Protein 8VVN (pdb70)

B-factor: mean 54.66, std 35.32, range [17.44, 141.9]

Radius of gyration: 50.04 Å; Cα contacts (8 Å, |Δi|>4): 2457; chains: 7; bounding box: 74×70×166 Å

Secondary structure (DSSP, 8-state):
--PPP-GGGHHHHHHHHHHHHHHHHHHHHHHHHHHHHHHHHHHHHHHHHHHHHHHHHHHHHHHHHHHTTT---EEETTTTEEEE-TTTS-PPTT-S---SSSSHHHHHHHHHHHHHHHHHGGGGGGGEEEEEEEEE--S----TTTTHHHHHHHHHHHHHHHHHHHS---SS-TTT-B-SSSSBSEEEEE-TTTT-S-SS--SHHHHHTTSEEEEEEEEPP-----/-HHHHHHHHHHHHHHHHHHHHHHHHHHHHHHHHHHHHHHHTHHHHHHHHHHHHHHHHHHTTT---EEETTTTEEEE-TTTS-PPTT-SS--SSSSHHHHHHHHHHHHHHHHHGGGGGGGEEEEEEEEE--S----TTTTHHHHHHHHHHHHHHHHHHHS---SS-TTT-B-TTSSB-EEEEE-TTTT-S-SS--SHHHHTTTSEEEEEEEE----HHHHHHHT--/--B--GGGGS---TT--SS--SHHHHHHHHHHHHHHHHHHHHHHHHHHHHHHHHHHHHHHHHHSS--HHHHHHHHHHHHHHHHHH-SS-SSSHHHHHHHHHTT--EEEETTEEEE--SS-HHHHSSHHHHSHHHHS-HHHHTHHHHHHHHHHHHHHHHHHHHHHT---STTS-HHHHHHHHHHHHHTHHHHHHHHHHHHHHHHHHHHHHHHHHHHHHHHHHHHHHHHHHH--/-B--GGGGS---TT--SS--BHHHHHHHHHHHHHHHHHHHHHHHHHHHHHHHHHHHHHHHS-TT--TT-TTHHHHHHHHHHHHHSSS-SSHHHHHHHHHHHT------SSS-----SS-GGGTSSHHHHSSTTTS-HHHHHHHHHHHHHHHHHHHHHHHHHHHT---STT--HHHHHHHHHHHHHHHHHHHHHHHHHHHHHHHHHHHHHHHHHHHHHHHHHHHHHHHHH--/--B---GGGSPP-TT--SS--BHHHHHHHHHHHHHHHHHHHHHHHHHHHHHHHHHHHHHHHHHTT--SSTTTTHHHHHHHHHHHHHTT-SS-HHHHHHHHHTT-EEEE-SS-EEEE-SS-GGGTSSHHHHSTTTSS-TTTTTHHHHHHHHHHHHHHHHHHHHHHT----SSS-HHHHHHHHHHHHHHHHHHTHHHHHHHHHHHHHHHHHHHHHHHHHHHHHHHHHHHHHH--/-----GGGGS---TT--SS--BHHHHHHHHHHHHHHHHHHHHHHHHHHHHHHHHHHHHHHHTTTT--GGGSHHHHHHHHHHHHHH-SS-TTSHHHHHHHHHHT--EEEETTEEEE--SS-GGGTSSHHHHSHHHHS-HHHHTHHHHHHHHHHHHHHHHHHHHHHT---STT--HHHHHHHHHHHHHHHHHHHHHHHHHHHHHHHHHHHHHHHHHHHHHHHHHHHHHHHHH--/--B--GGGGS---TT--SS--BHHHHHHHHHHHHHHHHHHHHHHHHHHHHHHHHHHHHHHHHSTT--SSSGGGSTTHHHHHHHHH-SS-SSSHHHHHHHHHTTEEE-TT-SS--EEESS-GGGTSSHHHHSHHHHS-HHHHTHHHHHHHHHHHHHHHHHHHHHHH---SSS--HHHHHHHHHHHHHHHHHHHHHHHHHHHHHHHHHHHHHHHHHHHHHHHHHHHHHHHHH--

Nearest PDB structures (foldseek):
  8qyy-assembly1_C  TM=7.850E-01  e=3.078E-07  Escherichia coli
  8qyh-assembly1_C  TM=7.825E-01  e=6.877E-07  Escherichia coli
  8qyk-assembly1_E  TM=6.717E-01  e=2.165E-07  Escherichia coli
  8qyy-assembly1_E  TM=6.821E-01  e=3.578E-07  Escherichia coli
  8odt-assembly1_E  TM=4.900E-01  e=1.745E-03  Escherichia coli K-12

InterPro domains:
  IPR006665 OmpA-like domain [PF00691] (101-220)
  IPR006665 OmpA-like domain [PS51123] (88-231)
  IPR036737 OmpA-like domain superfamily [G3DSA:3.30.1330.60] (41-238)
  IPR036737 OmpA-like domain superfamily [SSF103088] (134-227)
  IPR050330 Bacterial Outer Membrane Structural/Functional [PTHR30329] (47-231)

Structure (mmCIF, N/CA/C/O backbone):
data_8VVN
#
_entry.id   8VVN
#
_cell.length_a   1.00
_cell.length_b   1.00
_cell.length_c   1.00
_cell.angle_alpha   90.00
_cell.angle_beta   90.00
_cell.angle_gamma   90.00
#
_symmetry.space_group_name_H-M   'P 1'
#
loop_
_entity.id
_entity.type
_entity.pdbx_description
1 polymer 'Chemotaxis protein MotB-related protein'
2 polymer 'MotA/TolQ/ExbB proton channel domain-containing protein'
3 non-polymer 'SODIUM ION'
4 water water
#
loop_
_atom_site.group_PDB
_atom_site.id
_atom_site.type_symbol
_atom_site.label_atom_id
_atom_site.label_alt_id
_atom_site.label_comp_id
_atom_site.label_asym_id
_atom_site.label_entity_id
_atom_site.label_seq_id
_atom_site.pdbx_PDB_ins_code
_atom_site.Cartn_x
_atom_site.Cartn_y
_atom_site.Cartn_z
_atom_site.occupancy
_atom_site.B_iso_or_equiv
_atom_site.auth_seq_id
_atom_site.auth_comp_id
_atom_site.auth_asym_id
_atom_site.auth_atom_id
_atom_site.pdbx_PDB_model_num
ATOM 1 N N . TRP A 1 19 ? 171.631 176.349 178.603 1.00 34.67 19 TRP B N 1
ATOM 2 C CA . TRP A 1 19 ? 172.131 175.729 179.823 1.00 34.67 19 TRP B CA 1
ATOM 3 C C . TRP A 1 19 ? 173.414 176.386 180.314 1.00 34.67 19 TRP B C 1
ATOM 4 O O . TRP A 1 19 ? 173.712 176.346 181.505 1.00 34.67 19 TRP B O 1
ATOM 15 N N . MET A 1 20 ? 174.178 176.979 179.394 1.00 37.31 20 MET B N 1
ATOM 16 C CA . MET A 1 20 ? 175.394 177.680 179.793 1.00 37.31 20 MET B CA 1
ATOM 17 C C . MET A 1 20 ? 175.069 178.836 180.730 1.00 37.31 20 MET B C 1
ATOM 18 O O . MET A 1 20 ? 175.726 179.020 181.761 1.00 37.31 20 MET B O 1
ATOM 23 N N . SER A 1 21 ? 174.050 179.625 180.389 1.00 34.52 21 SER B N 1
ATOM 24 C CA . SER A 1 21 ? 173.627 180.712 181.263 1.00 34.52 21 SER B CA 1
ATOM 25 C C . SER A 1 21 ? 172.827 180.204 182.455 1.00 34.52 21 SER B C 1
ATOM 26 O O . SER A 1 21 ? 172.855 180.820 183.524 1.00 34.52 21 SER B O 1
ATOM 29 N N . PHE A 1 22 ? 172.109 179.093 182.288 1.00 35.01 22 PHE B N 1
ATOM 30 C CA . PHE A 1 22 ? 171.370 178.512 183.403 1.00 35.01 22 PHE B CA 1
ATOM 31 C C . PHE A 1 22 ? 172.317 178.006 184.483 1.00 35.01 22 PHE B C 1
ATOM 32 O O . PHE A 1 22 ? 172.073 178.208 185.677 1.00 35.01 22 PHE B O 1
ATOM 40 N N . SER A 1 23 ? 173.408 177.348 184.080 1.00 34.63 23 SER B N 1
ATOM 41 C CA . SER A 1 23 ? 174.392 176.872 185.047 1.00 34.63 23 SER B CA 1
ATOM 42 C C . SER A 1 23 ? 175.110 178.031 185.724 1.00 34.63 23 SER B C 1
ATOM 43 O O . SER A 1 23 ? 175.434 177.955 186.914 1.00 34.63 23 SER B O 1
ATOM 46 N N . ASP A 1 24 ? 175.388 179.103 184.978 1.00 30.77 24 ASP B N 1
ATOM 47 C CA . ASP A 1 24 ? 175.987 180.286 185.586 1.00 30.77 24 ASP B CA 1
ATOM 48 C C . ASP A 1 24 ? 175.042 180.919 186.598 1.00 30.77 24 ASP B C 1
ATOM 49 O O . ASP A 1 24 ? 175.474 181.366 187.667 1.00 30.77 24 ASP B O 1
ATOM 54 N N . LEU A 1 25 ? 173.750 180.974 186.275 1.00 29.66 25 LEU B N 1
ATOM 55 C CA . LEU A 1 25 ? 172.771 181.501 187.219 1.00 29.66 25 LEU B CA 1
ATOM 56 C C . LEU A 1 25 ? 172.656 180.613 188.453 1.00 29.66 25 LEU B C 1
ATOM 57 O O . LEU A 1 25 ? 172.579 181.116 189.579 1.00 29.66 25 LEU B O 1
ATOM 62 N N . MET A 1 26 ? 172.638 179.291 188.261 1.00 32.97 26 MET B N 1
ATOM 63 C CA . MET A 1 26 ? 172.564 178.380 189.398 1.00 32.97 26 MET B CA 1
ATOM 64 C C . MET A 1 26 ? 173.810 178.468 190.267 1.00 32.97 26 MET B C 1
ATOM 65 O O . MET A 1 26 ? 173.729 178.281 191.485 1.00 32.97 26 MET B O 1
ATOM 70 N N . SER A 1 27 ? 174.965 178.743 189.660 1.00 32.40 27 SER B N 1
ATOM 71 C CA . SER A 1 27 ? 176.175 178.976 190.437 1.00 32.40 27 SER B CA 1
ATOM 72 C C . SER A 1 27 ? 176.034 180.211 191.315 1.00 32.40 27 SER B C 1
ATOM 73 O O . SER A 1 27 ? 176.511 180.230 192.455 1.00 32.40 27 SER B O 1
ATOM 76 N N . GLY A 1 28 ? 175.397 181.260 190.792 1.00 30.38 28 GLY B N 1
ATOM 77 C CA . GLY A 1 28 ? 175.142 182.438 191.602 1.00 30.38 28 GLY B CA 1
ATOM 78 C C . GLY A 1 28 ? 174.224 182.151 192.773 1.00 30.38 28 GLY B C 1
ATOM 79 O O . GLY A 1 28 ? 174.423 182.674 193.871 1.00 30.38 28 GLY B O 1
ATOM 80 N N . LEU A 1 29 ? 173.201 181.321 192.554 1.00 30.68 29 LEU B N 1
ATOM 81 C CA . LEU A 1 29 ? 172.339 180.904 193.656 1.00 30.68 29 LEU B CA 1
ATOM 82 C C . LEU A 1 29 ? 173.115 180.103 194.691 1.00 30.68 29 LEU B C 1
ATOM 83 O O . LEU A 1 29 ? 172.921 180.288 195.897 1.00 30.68 29 LEU B O 1
ATOM 88 N N . LEU A 1 30 ? 173.998 179.208 194.240 1.00 31.04 30 LEU B N 1
ATOM 89 C CA . LEU A 1 30 ? 174.798 178.423 195.173 1.00 31.04 30 LEU B CA 1
ATOM 90 C C . LEU A 1 30 ? 175.625 179.320 196.082 1.00 31.04 30 LEU B C 1
ATOM 91 O O . LEU A 1 30 ? 175.689 179.097 197.296 1.00 31.04 30 LEU B O 1
ATOM 96 N N . VAL A 1 31 ? 176.255 180.346 195.511 1.00 30.19 31 VAL B N 1
ATOM 97 C CA . VAL A 1 31 ? 177.091 181.241 196.301 1.00 30.19 31 VAL B CA 1
ATOM 98 C C . VAL A 1 31 ? 176.259 181.971 197.346 1.00 30.19 31 VAL B C 1
ATOM 99 O O . VAL A 1 31 ? 176.680 182.126 198.499 1.00 30.19 31 VAL B O 1
ATOM 103 N N . ILE A 1 32 ? 175.070 182.436 196.961 1.00 30.87 32 ILE B N 1
ATOM 104 C CA . ILE A 1 32 ? 174.208 183.142 197.903 1.00 30.87 32 ILE B CA 1
ATOM 105 C C . ILE A 1 32 ? 173.769 182.210 199.026 1.00 30.87 32 ILE B C 1
ATOM 106 O O . ILE A 1 32 ? 173.761 182.591 200.202 1.00 30.87 32 ILE B O 1
ATOM 111 N N . PHE A 1 33 ? 173.393 180.976 198.683 1.00 31.96 33 PHE B N 1
ATOM 112 C CA . PHE A 1 33 ? 173.024 180.009 199.709 1.00 31.96 33 PHE B CA 1
ATOM 113 C C . PHE A 1 33 ? 174.218 179.605 200.565 1.00 31.96 33 PHE B C 1
ATOM 114 O O . PHE A 1 33 ? 174.050 179.308 201.752 1.00 31.96 33 PHE B O 1
ATOM 122 N N . ILE A 1 34 ? 175.420 179.573 199.986 1.00 31.12 34 ILE B N 1
ATOM 123 C CA . ILE A 1 34 ? 176.613 179.293 200.780 1.00 31.12 34 ILE B CA 1
ATOM 124 C C . ILE A 1 34 ? 176.833 180.396 201.806 1.00 31.12 34 ILE B C 1
ATOM 125 O O . ILE A 1 34 ? 177.135 180.126 202.975 1.00 31.12 34 ILE B O 1
ATOM 130 N N . LEU A 1 35 ? 176.670 181.655 201.388 1.00 31.65 35 LEU B N 1
ATOM 131 C CA . LEU A 1 35 ? 176.789 182.769 202.322 1.00 31.65 35 LEU B CA 1
ATOM 132 C C . LEU A 1 35 ? 175.755 182.665 203.432 1.00 31.65 35 LEU B C 1
ATOM 133 O O . LEU A 1 35 ? 176.060 182.909 204.603 1.00 31.65 35 LEU B O 1
ATOM 138 N N . ALA A 1 36 ? 174.521 182.308 203.078 1.00 32.86 36 ALA B N 1
ATOM 139 C CA . ALA A 1 36 ? 173.473 182.167 204.078 1.00 32.86 36 ALA B CA 1
ATOM 140 C C . ALA A 1 36 ? 173.745 180.994 205.011 1.00 32.86 36 ALA B C 1
ATOM 141 O O . ALA A 1 36 ? 173.520 181.095 206.222 1.00 32.86 36 ALA B O 1
ATOM 143 N N . ALA A 1 37 ? 174.219 179.870 204.467 1.00 32.74 37 ALA B N 1
ATOM 144 C CA . ALA A 1 37 ? 174.484 178.700 205.297 1.00 32.74 37 ALA B CA 1
ATOM 145 C C . ALA A 1 37 ? 175.597 178.972 206.299 1.00 32.74 37 ALA B C 1
ATOM 146 O O . ALA A 1 37 ? 175.481 178.617 207.477 1.00 32.74 37 ALA B O 1
ATOM 148 N N . VAL A 1 38 ? 176.682 179.604 205.852 1.00 32.20 38 VAL B N 1
ATOM 149 C CA . VAL A 1 38 ? 177.794 179.883 206.753 1.00 32.20 38 VAL B CA 1
ATOM 150 C C . VAL A 1 38 ? 177.405 180.956 207.763 1.00 32.20 38 VAL B C 1
ATOM 151 O O . VAL A 1 38 ? 177.778 180.882 208.939 1.00 32.20 38 VAL B O 1
ATOM 155 N N . ALA A 1 39 ? 176.646 181.964 207.326 1.00 33.52 39 ALA B N 1
ATOM 156 C CA . ALA A 1 39 ? 176.140 182.967 208.258 1.00 33.52 39 ALA B CA 1
ATOM 157 C C . ALA A 1 39 ? 175.200 182.343 209.281 1.00 33.52 39 ALA B C 1
ATOM 158 O O . ALA A 1 39 ? 175.236 182.697 210.464 1.00 33.52 39 ALA B O 1
ATOM 160 N N . LEU A 1 40 ? 174.343 181.419 208.840 1.00 32.75 40 LEU B N 1
ATOM 161 C CA . LEU A 1 40 ? 173.498 180.684 209.774 1.00 32.75 40 LEU B CA 1
ATOM 162 C C . LEU A 1 40 ? 174.338 179.883 210.758 1.00 32.75 40 LEU B C 1
ATOM 163 O O . LEU A 1 40 ? 174.064 179.881 211.963 1.00 32.75 40 LEU B O 1
ATOM 168 N N . ILE A 1 41 ? 175.370 179.201 210.259 1.00 32.02 41 ILE B N 1
ATOM 169 C CA . ILE A 1 41 ? 176.226 178.392 211.120 1.00 32.02 41 ILE B CA 1
ATOM 170 C C . ILE A 1 41 ? 176.947 179.272 212.132 1.00 32.02 41 ILE B C 1
ATOM 171 O O . ILE A 1 41 ? 177.127 178.887 213.293 1.00 32.02 41 ILE B O 1
ATOM 176 N N . ILE A 1 42 ? 177.354 180.471 211.716 1.00 33.69 42 ILE B N 1
ATOM 177 C CA . ILE A 1 42 ? 178.058 181.379 212.618 1.00 33.69 42 ILE B CA 1
ATOM 178 C C . ILE A 1 42 ? 177.167 181.757 213.797 1.00 33.69 42 ILE B C 1
ATOM 179 O O . ILE A 1 42 ? 177.597 181.732 214.955 1.00 33.69 42 ILE B O 1
ATOM 184 N N . GLU A 1 43 ? 175.909 182.105 213.519 1.00 35.28 43 GLU B N 1
ATOM 185 C CA . GLU A 1 43 ? 174.984 182.455 214.593 1.00 35.28 43 GLU B CA 1
ATOM 186 C C . GLU A 1 43 ? 174.639 181.244 215.453 1.00 35.28 43 GLU B C 1
ATOM 187 O O . GLU A 1 43 ? 174.569 181.346 216.680 1.00 35.28 43 GLU B O 1
ATOM 193 N N . LEU A 1 44 ? 174.407 180.094 214.825 1.00 28.83 44 LEU B N 1
ATOM 194 C CA . LEU A 1 44 ? 174.105 178.879 215.572 1.00 28.83 44 LEU B CA 1
ATOM 195 C C . LEU A 1 44 ? 175.286 178.450 216.425 1.00 28.83 44 LEU B C 1
ATOM 196 O O . LEU A 1 44 ? 175.107 177.966 217.547 1.00 28.83 44 LEU B O 1
ATOM 201 N N . THR A 1 45 ? 176.501 178.591 215.895 1.00 29.06 45 THR B N 1
ATOM 202 C CA . THR A 1 45 ? 177.689 178.295 216.682 1.00 29.06 45 THR B CA 1
ATOM 203 C C . THR A 1 45 ? 177.737 179.160 217.930 1.00 29.06 45 THR B C 1
ATOM 204 O O . THR A 1 45 ? 177.825 178.643 219.044 1.00 29.06 45 THR B O 1
ATOM 208 N N . GLN A 1 46 ? 177.604 180.480 217.764 1.00 30.79 46 GLN B N 1
ATOM 209 C CA . GLN A 1 46 ? 177.618 181.378 218.913 1.00 30.79 46 GLN B CA 1
ATOM 210 C C . GLN A 1 46 ? 176.504 181.054 219.895 1.00 30.79 46 GLN B C 1
ATOM 211 O O . GLN A 1 46 ? 176.710 181.101 221.111 1.00 30.79 46 GLN B O 1
ATOM 217 N N . LYS A 1 47 ? 175.314 180.739 219.392 1.00 25.99 47 LYS B N 1
ATOM 218 C CA . LYS A 1 47 ? 174.235 180.325 220.277 1.00 25.99 47 LYS B CA 1
ATOM 219 C C . LYS A 1 47 ? 174.596 179.062 221.050 1.00 25.99 47 LYS B C 1
ATOM 220 O O . LYS A 1 47 ? 174.126 178.873 222.173 1.00 25.99 47 LYS B O 1
ATOM 226 N N . SER A 1 48 ? 175.440 178.199 220.482 1.00 27.61 48 SER B N 1
ATOM 227 C CA . SER A 1 48 ? 175.877 177.009 221.204 1.00 27.61 48 SER B CA 1
ATOM 228 C C . SER A 1 48 ? 176.770 177.357 222.392 1.00 27.61 48 SER B C 1
ATOM 229 O O . SER A 1 48 ? 176.560 176.838 223.493 1.00 27.61 48 SER B O 1
ATOM 232 N N . GLU A 1 49 ? 177.790 178.209 222.199 1.00 31.60 49 GLU B N 1
ATOM 233 C CA . GLU A 1 49 ? 178.600 178.566 223.363 1.00 31.60 49 GLU B CA 1
ATOM 234 C C . GLU A 1 49 ? 177.799 179.365 224.377 1.00 31.60 49 GLU B C 1
ATOM 235 O O . GLU A 1 49 ? 178.098 179.304 225.572 1.00 31.60 49 GLU B O 1
ATOM 241 N N . GLN A 1 50 ? 176.793 180.118 223.934 1.00 27.77 50 GLN B N 1
ATOM 242 C CA . GLN A 1 50 ? 175.889 180.743 224.891 1.00 27.77 50 GLN B CA 1
ATOM 243 C C . GLN A 1 50 ? 175.201 179.693 225.749 1.00 27.77 50 GLN B C 1
ATOM 244 O O . GLN A 1 50 ? 175.199 179.787 226.980 1.00 27.77 50 GLN B O 1
ATOM 250 N N . ILE A 1 51 ? 174.619 178.676 225.114 1.00 27.61 51 ILE B N 1
ATOM 251 C CA . ILE A 1 51 ? 173.994 177.594 225.865 1.00 27.61 51 ILE B CA 1
ATOM 252 C C . ILE A 1 51 ? 175.037 176.813 226.654 1.00 27.61 51 ILE B C 1
ATOM 253 O O . ILE A 1 51 ? 174.806 176.448 227.810 1.00 27.61 51 ILE B O 1
ATOM 258 N N . ASP A 1 52 ? 176.197 176.543 226.051 1.00 31.88 52 ASP B N 1
ATOM 259 C CA . ASP A 1 52 ? 177.252 175.837 226.772 1.00 31.88 52 ASP B CA 1
ATOM 260 C C . ASP A 1 52 ? 177.720 176.621 227.988 1.00 31.88 52 ASP B C 1
ATOM 261 O O . ASP A 1 52 ? 177.912 176.047 229.065 1.00 31.88 52 ASP B O 1
ATOM 266 N N . ALA A 1 53 ? 177.923 177.929 227.835 1.00 31.22 53 ALA B N 1
ATOM 267 C CA . ALA A 1 53 ? 178.297 178.745 228.982 1.00 31.22 53 ALA B CA 1
ATOM 268 C C . ALA A 1 53 ? 177.229 178.685 230.063 1.00 31.22 53 ALA B C 1
ATOM 269 O O . ALA A 1 53 ? 177.549 178.581 231.250 1.00 31.22 53 ALA B O 1
ATOM 271 N N . SER A 1 54 ? 175.954 178.722 229.670 1.00 29.63 54 SER B N 1
ATOM 272 C CA . SER A 1 54 ? 174.863 178.661 230.637 1.00 29.63 54 SER B CA 1
ATOM 273 C C . SER A 1 54 ? 174.807 177.322 231.359 1.00 29.63 54 SER B C 1
ATOM 274 O O . SER A 1 54 ? 174.397 177.269 232.521 1.00 29.63 54 SER B O 1
ATOM 277 N N . ILE A 1 55 ? 175.187 176.232 230.694 1.00 34.43 55 ILE B N 1
ATOM 278 C CA . ILE A 1 55 ? 175.223 174.940 231.367 1.00 34.43 55 ILE B CA 1
ATOM 279 C C . ILE A 1 55 ? 176.340 174.911 232.402 1.00 34.43 55 ILE B C 1
ATOM 280 O O . ILE A 1 55 ? 176.191 174.325 233.480 1.00 34.43 55 ILE B O 1
ATOM 285 N N . GLU A 1 56 ? 177.472 175.546 232.097 1.00 38.56 56 GLU B N 1
ATOM 286 C CA . GLU A 1 56 ? 178.548 175.642 233.075 1.00 38.56 56 GLU B CA 1
ATOM 287 C C . GLU A 1 56 ? 178.164 176.520 234.261 1.00 38.56 56 GLU B C 1
ATOM 288 O O . GLU A 1 56 ? 178.650 176.292 235.373 1.00 38.56 56 GLU B O 1
ATOM 294 N N . GLU A 1 57 ? 177.308 177.523 234.051 1.00 37.00 57 GLU B N 1
ATOM 295 C CA . GLU A 1 57 ? 176.865 178.351 235.167 1.00 37.00 57 GLU B CA 1
ATOM 296 C C . GLU A 1 57 ? 176.009 177.564 236.149 1.00 37.00 57 GLU B C 1
ATOM 297 O O . GLU A 1 57 ? 175.920 177.934 237.323 1.00 37.00 57 GLU B O 1
ATOM 303 N N . LEU A 1 58 ? 175.358 176.495 235.690 1.00 35.55 58 LEU B N 1
ATOM 304 C CA . LEU A 1 58 ? 174.527 175.694 236.578 1.00 35.55 58 LEU B CA 1
ATOM 305 C C . LEU A 1 58 ? 175.357 174.823 237.510 1.00 35.55 58 LEU B C 1
ATOM 306 O O . LEU A 1 58 ? 174.841 174.367 238.534 1.00 35.55 58 LEU B O 1
ATOM 311 N N . LYS A 1 59 ? 176.623 174.584 237.179 1.00 37.14 59 LYS B N 1
ATOM 312 C CA . LYS A 1 59 ? 177.534 173.830 238.026 1.00 37.14 59 LYS B CA 1
ATOM 313 C C . LYS A 1 59 ? 178.445 174.727 238.849 1.00 37.14 59 LYS B C 1
ATOM 314 O O . LYS A 1 59 ? 179.396 174.233 239.458 1.00 37.14 59 LYS B O 1
ATOM 320 N N . LYS A 1 60 ? 178.178 176.033 238.880 1.00 35.92 60 LYS B N 1
ATOM 321 C CA . LYS A 1 60 ? 179.092 176.953 239.545 1.00 35.92 60 LYS B CA 1
ATOM 322 C C . LYS A 1 60 ? 179.000 176.863 241.065 1.00 35.92 60 LYS B C 1
ATOM 323 O O . LYS A 1 60 ? 179.987 177.135 241.756 1.00 35.92 60 LYS B O 1
ATOM 329 N N . ALA A 1 61 ? 177.836 176.494 241.606 1.00 34.07 61 ALA B N 1
ATOM 330 C CA . ALA A 1 61 ? 177.708 176.362 243.055 1.00 34.07 61 ALA B CA 1
ATOM 331 C C . ALA A 1 61 ? 178.595 175.242 243.582 1.00 34.07 61 ALA B C 1
ATOM 332 O O . ALA A 1 61 ? 179.303 175.412 244.580 1.00 34.07 61 ALA B O 1
ATOM 334 N N . GLU A 1 62 ? 178.574 174.087 242.916 1.00 36.76 62 GLU B N 1
ATOM 335 C CA . GLU A 1 62 ? 179.476 173.003 243.282 1.00 36.76 62 GLU B CA 1
ATOM 336 C C . GLU A 1 62 ? 180.930 173.369 243.024 1.00 36.76 62 GLU B C 1
ATOM 337 O O . GLU A 1 62 ? 181.821 172.895 243.735 1.00 36.76 62 GLU B O 1
ATOM 343 N N . GLU A 1 63 ? 181.189 174.188 242.005 1.00 36.55 63 GLU B N 1
ATOM 344 C CA . GLU A 1 63 ? 182.539 174.695 241.789 1.00 36.55 63 GLU B CA 1
ATOM 345 C C . GLU A 1 63 ? 182.974 175.614 242.924 1.00 36.55 63 GLU B C 1
ATOM 346 O O . GLU A 1 63 ? 184.128 175.565 243.361 1.00 36.55 63 GLU B O 1
ATOM 352 N N . ALA A 1 64 ? 182.066 176.463 243.407 1.00 33.45 64 ALA B N 1
ATOM 353 C CA . ALA A 1 64 ? 182.399 177.358 244.509 1.00 33.45 64 ALA B CA 1
ATOM 354 C C . ALA A 1 64 ? 182.660 176.584 245.793 1.00 33.45 64 ALA B C 1
ATOM 355 O O . ALA A 1 64 ? 183.572 176.928 246.552 1.00 33.45 64 ALA B O 1
ATOM 357 N N . ARG A 1 65 ? 181.866 175.542 246.059 1.00 32.37 65 ARG B N 1
ATOM 358 C CA . ARG A 1 65 ? 182.108 174.713 247.236 1.00 32.37 65 ARG B CA 1
ATOM 359 C C . ARG A 1 65 ? 183.483 174.063 247.188 1.00 32.37 65 ARG B C 1
ATOM 360 O O . ARG A 1 65 ? 184.218 174.083 248.180 1.00 32.37 65 ARG B O 1
ATOM 368 N N . ARG A 1 66 ? 183.851 173.484 246.044 1.00 34.66 66 ARG B N 1
ATOM 369 C CA . ARG A 1 66 ? 185.146 172.821 245.944 1.00 34.66 66 ARG B CA 1
ATOM 370 C C . ARG A 1 66 ? 186.284 173.819 246.115 1.00 34.66 66 ARG B C 1
ATOM 371 O O . ARG A 1 66 ? 187.321 173.496 246.702 1.00 34.66 66 ARG B O 1
ATOM 379 N N . ASN A 1 67 ? 186.104 175.042 245.614 1.00 31.26 67 ASN B N 1
ATOM 380 C CA . ASN A 1 67 ? 187.139 176.059 245.748 1.00 31.26 67 ASN B CA 1
ATOM 381 C C . ASN A 1 67 ? 187.266 176.558 247.181 1.00 31.26 67 ASN B C 1
ATOM 382 O O . ASN A 1 67 ? 188.358 176.956 247.596 1.00 31.26 67 ASN B O 1
ATOM 387 N N . ILE A 1 68 ? 186.168 176.566 247.942 1.00 26.83 68 ILE B N 1
ATOM 388 C CA . ILE A 1 68 ? 186.248 176.926 249.355 1.00 26.83 68 ILE B CA 1
ATOM 389 C C . ILE A 1 68 ? 187.120 175.928 250.106 1.00 26.83 68 ILE B C 1
ATOM 390 O O . ILE A 1 68 ? 188.035 176.309 250.841 1.00 26.83 68 ILE B O 1
ATOM 395 N N . LEU A 1 69 ? 186.861 174.633 249.914 1.00 26.60 69 LEU B N 1
ATOM 396 C CA . LEU A 1 69 ? 187.575 173.612 250.673 1.00 26.60 69 LEU B CA 1
ATOM 397 C C . LEU A 1 69 ? 189.052 173.561 250.307 1.00 26.60 69 LEU B C 1
ATOM 398 O O . LEU A 1 69 ? 189.905 173.381 251.183 1.00 26.60 69 LEU B O 1
ATOM 403 N N . ILE A 1 70 ? 189.378 173.715 249.024 1.00 28.15 70 ILE B N 1
ATOM 404 C CA . ILE A 1 70 ? 190.781 173.765 248.628 1.00 28.15 70 ILE B CA 1
ATOM 405 C C . ILE A 1 70 ? 191.452 175.000 249.212 1.00 28.15 70 ILE B C 1
ATOM 406 O O . ILE A 1 70 ? 192.625 174.961 249.600 1.00 28.15 70 ILE B O 1
ATOM 411 N N . ASP A 1 71 ? 190.717 176.110 249.298 1.00 27.94 71 ASP B N 1
ATOM 412 C CA . ASP A 1 71 ? 191.265 177.321 249.898 1.00 27.94 71 ASP B CA 1
ATOM 413 C C . ASP A 1 71 ? 191.592 177.113 251.372 1.00 27.94 71 ASP B C 1
ATOM 414 O O . ASP A 1 71 ? 192.665 177.508 251.837 1.00 27.94 71 ASP B O 1
ATOM 419 N N . ILE A 1 72 ? 190.675 176.503 252.127 1.00 24.83 72 ILE B N 1
ATOM 420 C CA . ILE A 1 72 ? 190.922 176.293 253.551 1.00 24.83 72 ILE B CA 1
ATOM 421 C C . ILE A 1 72 ? 192.083 175.333 253.756 1.00 24.83 72 ILE B C 1
ATOM 422 O O . ILE A 1 72 ? 192.972 175.578 254.578 1.00 24.83 72 ILE B O 1
ATOM 427 N N . LYS A 1 73 ? 192.088 174.222 253.018 1.00 27.16 73 LYS B N 1
ATOM 428 C CA . LYS A 1 73 ? 193.148 173.235 253.182 1.00 27.16 73 LYS B CA 1
ATOM 429 C C . LYS A 1 73 ? 194.503 173.823 252.817 1.00 27.16 73 LYS B C 1
ATOM 430 O O . LYS A 1 73 ? 195.480 173.653 253.549 1.00 27.16 73 LYS B O 1
ATOM 436 N N . GLU A 1 74 ? 194.576 174.533 251.691 1.00 30.04 74 GLU B N 1
ATOM 437 C CA . GLU A 1 74 ? 195.841 175.129 251.277 1.00 30.04 74 GLU B CA 1
ATOM 438 C C . GLU A 1 74 ? 196.286 176.221 252.240 1.00 30.04 74 GLU B C 1
ATOM 439 O O . GLU A 1 74 ? 197.469 176.306 252.582 1.00 30.04 74 GLU B O 1
ATOM 445 N N . GLU A 1 75 ? 195.356 177.068 252.684 1.00 29.56 75 GLU B N 1
ATOM 446 C CA . GLU A 1 75 ? 195.743 178.206 253.507 1.00 29.56 75 GLU B CA 1
ATOM 447 C C . GLU A 1 75 ? 196.262 177.733 254.858 1.00 29.56 75 GLU B C 1
ATOM 448 O O . GLU A 1 75 ? 197.240 178.274 255.382 1.00 29.56 75 GLU B O 1
ATOM 454 N N . LEU A 1 76 ? 195.617 176.715 255.430 1.00 27.18 76 LEU B N 1
ATOM 455 C CA . LEU A 1 76 ? 196.065 176.120 256.683 1.00 27.18 76 LEU B CA 1
ATOM 456 C C . LEU A 1 76 ? 197.295 175.241 256.507 1.00 27.18 76 LEU B C 1
ATOM 457 O O . LEU A 1 76 ? 198.100 175.129 257.436 1.00 27.18 76 LEU B O 1
ATOM 462 N N . ALA A 1 77 ? 197.455 174.608 255.342 1.00 29.14 77 ALA B N 1
ATOM 463 C CA . ALA A 1 77 ? 198.646 173.802 255.097 1.00 29.14 77 ALA B CA 1
ATOM 464 C C . ALA A 1 77 ? 199.904 174.657 255.119 1.00 29.14 77 ALA B C 1
ATOM 465 O O . ALA A 1 77 ? 200.953 174.218 255.602 1.00 29.14 77 ALA B O 1
ATOM 467 N N . LYS A 1 78 ? 199.819 175.887 254.610 1.00 31.49 78 LYS B N 1
ATOM 468 C CA . LYS A 1 78 ? 200.945 176.804 254.718 1.00 31.49 78 LYS B CA 1
ATOM 469 C C . LYS A 1 78 ? 201.243 177.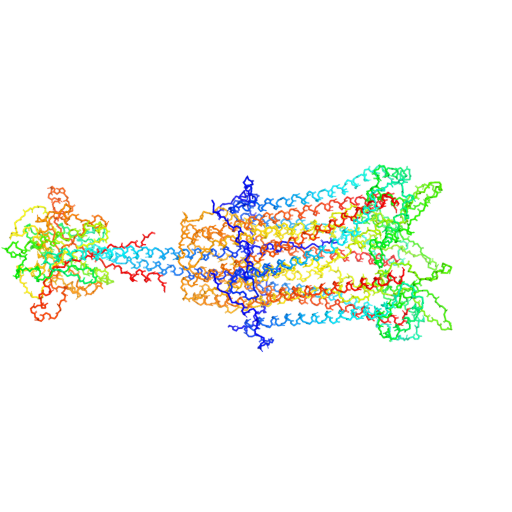186 256.159 1.00 31.49 78 LYS B C 1
ATOM 470 O O . LYS A 1 78 ? 202.298 177.774 256.416 1.00 31.49 78 LYS B O 1
ATOM 476 N N . GLN A 1 79 ? 200.344 176.880 257.095 1.00 31.71 79 GLN B N 1
ATOM 477 C CA . GLN A 1 79 ? 200.528 177.197 258.504 1.00 31.71 79 GLN B CA 1
ATOM 478 C C . GLN A 1 79 ? 200.674 175.942 259.360 1.00 31.71 79 GLN B C 1
ATOM 479 O O . GLN A 1 79 ? 200.477 176.000 260.578 1.00 31.71 79 GLN B O 1
ATOM 485 N N . ASN A 1 80 ? 201.018 174.810 258.738 1.00 34.16 80 ASN B N 1
ATOM 486 C CA . ASN A 1 80 ? 201.236 173.539 259.433 1.00 34.16 80 ASN B CA 1
ATOM 487 C C . ASN A 1 80 ? 199.987 173.086 260.184 1.00 34.16 80 ASN B C 1
ATOM 488 O O . ASN A 1 80 ? 200.058 172.611 261.319 1.00 34.16 80 ASN B O 1
ATOM 493 N N . ILE A 1 81 ? 198.832 173.234 259.545 1.00 28.84 81 ILE B N 1
ATOM 494 C CA . ILE A 1 81 ? 197.552 172.848 260.121 1.00 28.84 81 ILE B CA 1
ATOM 495 C C . ILE A 1 81 ? 196.911 171.872 259.152 1.00 28.84 81 ILE B C 1
ATOM 496 O O . ILE A 1 81 ? 196.599 172.240 258.013 1.00 28.84 81 ILE B O 1
ATOM 501 N N . HIS A 1 82 ? 196.714 170.637 259.589 1.00 29.05 82 HIS B N 1
ATOM 502 C CA . HIS A 1 82 ? 196.218 169.593 258.708 1.00 29.05 82 HIS B CA 1
ATOM 503 C C . HIS A 1 82 ? 194.705 169.478 258.831 1.00 29.05 82 HIS B C 1
ATOM 504 O O . HIS A 1 82 ? 194.184 169.184 259.910 1.00 29.05 82 HIS B O 1
ATOM 511 N N . VAL A 1 83 ? 194.011 169.715 257.722 1.00 26.19 83 VAL B N 1
ATOM 512 C CA . VAL A 1 83 ? 192.593 169.433 257.585 1.00 26.19 83 VAL B CA 1
ATOM 513 C C . VAL A 1 83 ? 192.421 168.609 256.319 1.00 26.19 83 VAL B C 1
ATOM 514 O O . VAL A 1 83 ? 193.310 168.542 255.468 1.00 26.19 83 VAL B O 1
ATOM 518 N N . GLU A 1 84 ? 191.267 167.968 256.203 1.00 29.92 84 GLU B N 1
ATOM 519 C CA . GLU A 1 84 ? 191.030 167.019 255.129 1.00 29.92 84 GLU B CA 1
ATOM 520 C C . GLU A 1 84 ? 189.735 167.356 254.413 1.00 29.92 84 GLU B C 1
ATOM 521 O O . GLU A 1 84 ? 188.728 167.675 255.048 1.00 29.92 84 GLU B O 1
ATOM 527 N N . ILE A 1 85 ? 189.773 167.297 253.088 1.00 28.49 85 ILE B N 1
ATOM 528 C CA . ILE A 1 85 ? 188.577 167.435 252.269 1.00 28.49 85 ILE B CA 1
ATOM 529 C C . ILE A 1 85 ? 188.049 166.037 251.989 1.00 28.49 85 ILE B C 1
ATOM 530 O O . ILE A 1 85 ? 188.743 165.213 251.387 1.00 28.49 85 ILE B O 1
ATOM 535 N N . VAL A 1 86 ? 186.824 165.764 252.432 1.00 29.42 86 VAL B N 1
ATOM 536 C CA . VAL A 1 86 ? 186.270 164.418 252.434 1.00 29.42 86 VAL B CA 1
ATOM 537 C C . VAL A 1 86 ? 184.837 164.465 251.923 1.00 29.42 86 VAL B C 1
ATOM 538 O O . VAL A 1 86 ? 184.254 165.532 251.731 1.00 29.42 86 VAL B O 1
ATOM 542 N N . GLU A 1 87 ? 184.279 163.274 251.697 1.00 33.87 87 GLU B N 1
ATOM 543 C CA . GLU A 1 87 ? 182.878 163.085 251.319 1.00 33.87 87 GLU B CA 1
ATOM 544 C C . GLU A 1 87 ? 182.528 163.861 250.049 1.00 33.87 87 GLU B C 1
ATOM 545 O O . GLU A 1 87 ? 181.678 164.751 250.044 1.00 33.87 87 GLU B O 1
ATOM 551 N N . ASN A 1 88 ? 183.201 163.487 248.960 1.00 37.93 88 ASN B N 1
ATOM 552 C CA . ASN A 1 88 ? 182.941 164.042 247.630 1.00 37.93 88 ASN B CA 1
ATOM 553 C C . ASN A 1 88 ? 183.140 165.554 247.599 1.00 37.93 88 ASN B C 1
ATOM 554 O O . ASN A 1 88 ? 182.348 166.288 247.004 1.00 37.93 88 ASN B O 1
ATOM 559 N N . ASP A 1 89 ? 184.216 166.019 248.237 1.00 37.31 89 ASP B N 1
ATOM 560 C CA . ASP A 1 89 ? 184.598 167.432 248.233 1.00 37.31 89 ASP B CA 1
ATOM 561 C C . ASP A 1 89 ? 183.456 168.312 248.737 1.00 37.31 89 ASP B C 1
ATOM 562 O O . ASP A 1 89 ? 183.104 169.325 248.131 1.00 37.31 89 ASP B O 1
ATOM 567 N N . THR A 1 90 ? 182.867 167.904 249.856 1.00 30.63 90 THR B N 1
ATOM 568 C CA . THR A 1 90 ? 181.781 168.645 250.482 1.00 30.63 90 THR B CA 1
ATOM 569 C C . THR A 1 90 ? 182.029 168.976 251.940 1.00 30.63 90 THR B C 1
ATOM 570 O O . THR A 1 90 ? 181.401 169.908 252.452 1.00 30.63 90 THR B O 1
ATOM 574 N N . VAL A 1 91 ? 182.912 168.256 252.624 1.00 26.24 91 VAL B N 1
ATOM 575 C CA . VAL A 1 91 ? 183.079 168.367 254.065 1.00 26.24 91 VAL B CA 1
ATOM 576 C C . VAL A 1 91 ? 184.539 168.662 254.359 1.00 26.24 91 VAL B C 1
ATOM 577 O O . VAL A 1 91 ? 185.432 168.010 253.809 1.00 26.24 91 VAL B O 1
ATOM 581 N N . LEU A 1 92 ? 184.779 169.652 255.211 1.00 23.53 92 LEU B N 1
ATOM 582 C CA . LEU A 1 92 ? 186.112 169.926 255.727 1.00 23.53 92 LEU B CA 1
ATOM 583 C C . LEU A 1 92 ? 186.254 169.185 257.048 1.00 23.53 92 LEU B C 1
ATOM 584 O O . LEU A 1 92 ? 185.726 169.619 258.074 1.00 23.53 92 LEU B O 1
ATOM 589 N N . ARG A 1 93 ? 186.971 168.068 257.033 1.00 24.82 93 ARG B N 1
ATOM 590 C CA . ARG A 1 93 ? 187.176 167.299 258.250 1.00 24.82 93 ARG B CA 1
ATOM 591 C C . ARG A 1 93 ? 188.315 167.895 259.063 1.00 24.82 93 ARG B C 1
ATOM 592 O O . ARG A 1 93 ? 189.392 168.172 258.531 1.00 24.82 93 ARG B O 1
ATOM 600 N N . ILE A 1 94 ? 188.072 168.095 260.352 1.00 24.39 94 ILE B N 1
ATOM 601 C CA . ILE A 1 94 ? 189.119 168.558 261.254 1.00 24.39 94 ILE B CA 1
ATOM 602 C C . ILE A 1 94 ? 189.453 167.396 262.180 1.00 24.39 94 ILE B C 1
ATOM 603 O O . ILE A 1 94 ? 188.710 167.127 263.133 1.00 24.39 94 ILE B O 1
ATOM 608 N N . PRO A 1 95 ? 190.549 166.683 261.940 1.00 28.85 95 PRO B N 1
ATOM 609 C CA . PRO A 1 95 ? 190.836 165.479 262.725 1.00 28.85 95 PRO B CA 1
ATOM 610 C C . PRO A 1 95 ? 191.270 165.815 264.141 1.00 28.85 95 PRO B C 1
ATOM 611 O O . PRO A 1 95 ? 191.618 166.949 264.467 1.00 28.85 95 PRO B O 1
ATOM 615 N N . GLU A 1 96 ? 191.229 164.791 264.994 1.00 36.06 96 GLU B N 1
ATOM 616 C CA . GLU A 1 96 ? 191.647 164.961 266.380 1.00 36.06 96 GLU B CA 1
ATOM 617 C C . GLU A 1 96 ? 193.142 165.232 266.486 1.00 36.06 96 GLU B C 1
ATOM 618 O O . GLU A 1 96 ? 193.596 165.836 267.464 1.00 36.06 96 GLU B O 1
ATOM 624 N N . SER A 1 97 ? 193.921 164.795 265.495 1.00 34.78 97 SER B N 1
ATOM 625 C CA . SER A 1 97 ? 195.336 165.140 265.463 1.00 34.78 97 SER B CA 1
ATOM 626 C C . SER A 1 97 ? 195.536 166.641 265.317 1.00 34.78 97 SER B C 1
ATOM 627 O O . SER A 1 97 ? 196.543 167.183 265.785 1.00 34.78 97 SER B O 1
ATOM 630 N N . THR A 1 98 ? 194.590 167.326 264.676 1.00 31.68 9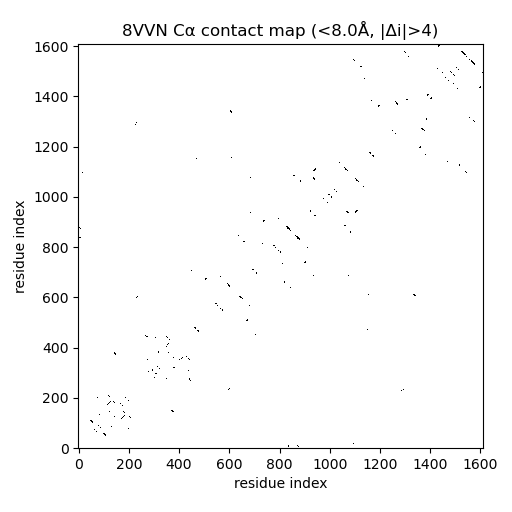8 THR B N 1
ATOM 631 C CA . THR A 1 98 ? 194.632 168.774 264.532 1.00 31.68 98 THR B CA 1
ATOM 632 C C . THR A 1 98 ? 193.939 169.473 265.696 1.00 31.68 98 THR B C 1
ATOM 633 O O . THR A 1 98 ? 194.501 170.389 266.301 1.00 31.68 98 THR B O 1
ATOM 637 N N . LEU A 1 99 ? 192.722 169.046 266.022 1.00 36.37 99 LEU B N 1
ATOM 638 C CA . LEU A 1 99 ? 191.904 169.672 267.055 1.00 36.37 99 LEU B CA 1
ATOM 639 C C . LEU A 1 99 ? 191.402 168.581 267.988 1.00 36.37 99 LEU B C 1
ATOM 640 O O . LEU A 1 99 ? 190.559 167.769 267.598 1.00 36.37 99 LEU B O 1
ATOM 645 N N . SER A 1 100 ? 191.914 168.557 269.212 1.00 39.47 100 SER B N 1
ATOM 646 C CA . SER A 1 100 ? 191.560 167.535 270.187 1.00 39.47 100 SER B CA 1
ATOM 647 C C . SER A 1 100 ? 190.907 168.190 271.395 1.00 39.47 100 SER B C 1
ATOM 648 O O . SER A 1 100 ? 191.481 169.105 271.993 1.00 39.47 100 SER B O 1
ATOM 651 N N . PHE A 1 101 ? 189.715 167.722 271.749 1.00 37.48 101 PHE B N 1
ATOM 652 C CA . PHE A 1 101 ? 189.089 168.124 272.997 1.00 37.48 101 PHE B CA 1
ATOM 653 C C . PHE A 1 101 ? 189.570 167.231 274.131 1.00 37.48 101 PHE B C 1
ATOM 654 O O . PHE A 1 101 ? 190.065 166.123 273.908 1.00 37.48 101 PHE B O 1
ATOM 662 N N . GLU A 1 102 ? 189.426 167.724 275.357 1.00 47.88 102 GLU B N 1
ATOM 663 C CA . GLU A 1 102 ? 189.697 166.886 276.514 1.00 47.88 102 GLU B CA 1
ATOM 664 C C . GLU A 1 102 ? 188.723 165.716 276.541 1.00 47.88 102 GLU B C 1
ATOM 665 O O . GLU A 1 102 ? 187.570 165.840 276.123 1.00 47.88 102 GLU B O 1
ATOM 671 N N . SER A 1 103 ? 189.201 164.569 277.017 1.00 48.85 103 SER B N 1
ATOM 672 C CA . SER A 1 103 ? 188.400 163.353 276.987 1.00 48.85 103 SER B CA 1
ATOM 673 C C . SER A 1 103 ? 187.126 163.520 277.803 1.00 48.85 103 SER B C 1
ATOM 674 O O . SER A 1 103 ? 187.171 163.873 278.985 1.00 48.85 103 SER B O 1
ATOM 677 N N . GLY A 1 104 ? 185.987 163.261 277.167 1.00 46.95 104 GLY B N 1
ATOM 678 C CA . GLY A 1 104 ? 184.711 163.387 277.839 1.00 46.95 104 GLY B CA 1
ATOM 679 C C . GLY A 1 104 ? 184.259 164.804 278.090 1.00 46.95 104 GLY B C 1
ATOM 680 O O . GLY A 1 104 ? 183.322 165.010 278.865 1.00 46.95 104 GLY B O 1
ATOM 681 N N . LYS A 1 105 ? 184.894 165.788 277.463 1.00 45.71 105 LYS B N 1
ATOM 682 C CA . LYS A 1 105 ? 184.588 167.187 277.705 1.00 45.71 105 LYS B CA 1
ATOM 683 C C . LYS A 1 105 ? 184.431 167.909 276.375 1.00 45.71 105 LYS B C 1
ATOM 684 O O . LYS A 1 105 ? 184.973 167.491 275.349 1.00 45.71 105 LYS B O 1
ATOM 690 N N . ASP A 1 106 ? 183.665 168.996 276.400 1.00 43.49 106 ASP B N 1
ATOM 691 C CA . ASP A 1 106 ? 183.427 169.808 275.217 1.00 43.49 106 ASP B CA 1
ATOM 692 C C . ASP A 1 106 ? 184.363 171.003 275.122 1.00 43.49 106 ASP B C 1
ATOM 693 O O . ASP A 1 106 ? 184.219 171.815 274.204 1.00 43.49 106 ASP B O 1
ATOM 698 N N . THR A 1 107 ? 185.317 171.127 276.036 1.00 48.04 107 THR B N 1
ATOM 699 C CA . THR A 1 107 ? 186.232 172.257 276.072 1.00 48.04 107 THR B CA 1
ATOM 700 C C . THR A 1 107 ? 187.596 171.819 275.557 1.00 48.04 107 THR B C 1
ATOM 701 O O . THR A 1 107 ? 188.057 170.716 275.869 1.00 48.04 107 THR B O 1
ATOM 705 N N . LEU A 1 108 ? 188.222 172.666 274.746 1.00 49.25 108 LEU B N 1
ATOM 706 C CA . LEU A 1 108 ? 189.584 172.410 274.313 1.00 49.25 108 LEU B CA 1
ATOM 707 C C . LEU A 1 108 ? 190.554 172.645 275.471 1.00 49.25 108 LEU B C 1
ATOM 708 O O . LEU A 1 108 ? 190.306 173.491 276.333 1.00 49.25 108 LEU B O 1
ATOM 713 N N . PRO A 1 109 ? 191.665 171.912 275.517 1.00 56.06 109 PRO B N 1
ATOM 714 C CA . PRO A 1 109 ? 192.574 172.043 276.660 1.00 56.06 109 PRO B CA 1
ATOM 715 C C . PRO A 1 109 ? 193.299 173.379 276.664 1.00 56.06 109 PRO B C 1
ATOM 716 O O . PRO A 1 109 ? 193.481 174.023 275.628 1.00 56.06 109 PRO B O 1
ATOM 720 N N . GLU A 1 110 ? 193.706 173.797 277.863 1.00 63.73 110 GLU B N 1
ATOM 721 C CA . GLU A 1 110 ? 194.383 175.078 278.060 1.00 63.73 110 GLU B CA 1
ATOM 722 C C . GLU A 1 110 ? 195.895 174.932 277.865 1.00 63.73 110 GLU B C 1
ATOM 723 O O . GLU A 1 110 ? 196.699 175.165 278.767 1.00 63.73 110 GLU B O 1
ATOM 729 N N . ASN A 1 111 ? 196.274 174.539 276.651 1.00 62.82 111 ASN B N 1
ATOM 730 C CA . ASN A 1 111 ? 197.675 174.427 276.273 1.00 62.82 111 ASN B CA 1
ATOM 731 C C . ASN A 1 111 ? 198.125 175.557 275.357 1.00 62.82 111 ASN B C 1
ATOM 732 O O . ASN A 1 111 ? 199.109 175.390 274.629 1.00 62.82 111 ASN B O 1
ATOM 737 N N . THR A 1 112 ? 197.379 176.668 275.328 1.00 62.48 112 THR B N 1
ATOM 738 C CA . THR A 1 112 ? 197.695 177.931 274.654 1.00 62.48 112 THR B CA 1
ATOM 739 C C . THR A 1 112 ? 198.149 177.739 273.210 1.00 62.48 112 THR B C 1
ATOM 740 O O . THR A 1 112 ? 198.744 178.643 272.616 1.00 62.48 112 THR B O 1
ATOM 744 N N . THR A 1 113 ? 197.860 176.581 272.633 1.00 57.22 113 THR B N 1
ATOM 745 C CA . THR A 1 113 ? 198.182 176.303 271.241 1.00 57.22 113 THR B CA 1
ATOM 746 C C . THR A 1 113 ? 196.967 175.889 270.432 1.00 57.22 113 THR B C 1
ATOM 747 O O . THR A 1 113 ? 196.795 176.361 269.307 1.00 57.22 113 THR B O 1
ATOM 751 N N . VAL A 1 114 ? 196.100 175.039 270.988 1.00 51.43 114 VAL B N 1
ATOM 752 C CA . VAL A 1 114 ? 194.883 174.666 270.276 1.00 51.43 114 VAL B CA 1
ATOM 753 C C . VAL A 1 114 ? 193.955 175.867 270.147 1.00 51.43 114 VAL B C 1
ATOM 754 O O . VAL A 1 114 ? 193.256 176.012 269.137 1.00 51.43 114 VAL B O 1
ATOM 758 N N . LYS A 1 115 ? 193.927 176.744 271.156 1.00 49.68 115 LYS B N 1
ATOM 759 C CA . LYS A 1 115 ? 193.168 177.983 271.032 1.00 49.68 115 LYS B CA 1
ATOM 760 C C . LYS A 1 115 ? 193.687 178.819 269.873 1.00 49.68 115 LYS B C 1
ATOM 761 O O . LYS A 1 115 ? 192.904 179.367 269.090 1.00 49.68 115 LYS B O 1
ATOM 767 N N . ASN A 1 116 ? 195.009 178.926 269.748 1.00 46.01 116 ASN B N 1
ATOM 768 C CA . ASN A 1 116 ? 195.593 179.535 268.562 1.00 46.01 116 ASN B CA 1
ATOM 769 C C . ASN A 1 116 ? 195.311 178.694 267.325 1.00 46.01 116 ASN B C 1
ATOM 770 O O . ASN A 1 116 ? 195.098 179.239 266.240 1.00 46.01 116 ASN B O 1
ATOM 775 N N . GLU A 1 117 ? 195.288 177.370 267.477 1.00 43.93 117 GLU B N 1
ATOM 776 C CA . GLU A 1 117 ? 195.071 176.485 266.339 1.00 43.93 117 GLU B CA 1
ATOM 777 C C . GLU A 1 117 ? 193.683 176.684 265.742 1.00 43.93 117 GLU B C 1
ATOM 778 O O . GLU A 1 117 ? 193.516 176.670 264.517 1.00 43.93 117 GLU B O 1
ATOM 784 N N . VAL A 1 118 ? 192.673 176.857 266.598 1.00 37.94 118 VAL B N 1
ATOM 785 C CA . VAL A 1 118 ? 191.287 176.914 266.147 1.00 37.94 118 VAL B CA 1
ATOM 786 C C . VAL A 1 118 ? 190.918 178.284 265.590 1.00 37.94 118 VAL B C 1
ATOM 787 O O . VAL A 1 118 ? 190.005 178.382 264.761 1.00 37.94 118 VAL B O 1
ATOM 791 N N . ARG A 1 119 ? 191.605 179.347 266.015 1.00 34.86 119 ARG B N 1
ATOM 792 C CA . ARG A 1 119 ? 191.368 180.662 265.430 1.00 34.86 119 ARG B CA 1
ATOM 793 C C . ARG A 1 119 ? 191.740 180.689 263.956 1.00 34.86 119 ARG B C 1
ATOM 794 O O . ARG A 1 119 ? 191.019 181.266 263.137 1.00 34.86 119 ARG B O 1
ATOM 802 N N . LEU A 1 120 ? 192.868 180.075 263.600 1.00 27.03 120 LEU B N 1
ATOM 803 C CA . LEU A 1 120 ? 193.312 180.069 262.212 1.00 27.03 120 LEU B CA 1
ATOM 804 C C . LEU A 1 120 ? 192.392 179.261 261.312 1.00 27.03 120 LEU B C 1
ATOM 805 O O . LEU A 1 120 ? 192.318 179.533 260.110 1.00 27.03 120 LEU B O 1
ATOM 810 N N . ILE A 1 121 ? 191.702 178.260 261.854 1.00 25.91 121 ILE B N 1
ATOM 811 C CA . ILE A 1 121 ? 190.724 177.538 261.050 1.00 25.91 121 ILE B CA 1
ATOM 812 C C . ILE A 1 121 ? 189.507 178.416 260.790 1.00 25.91 121 ILE B C 1
ATOM 813 O O . ILE A 1 121 ? 188.958 178.429 259.683 1.00 25.91 121 ILE B O 1
ATOM 818 N N . GLY A 1 122 ? 189.072 179.170 261.801 1.00 26.30 122 GLY B N 1
ATOM 819 C CA . GLY A 1 122 ? 187.993 180.119 261.592 1.00 26.30 122 GLY B CA 1
ATOM 820 C C . GLY A 1 122 ? 188.367 181.224 260.623 1.00 26.30 122 GLY B C 1
ATOM 821 O O . GLY A 1 122 ? 187.556 181.628 259.788 1.00 26.30 122 GLY B O 1
ATOM 822 N N . ILE A 1 123 ? 189.596 181.732 260.728 1.00 23.88 123 ILE B N 1
ATOM 823 C CA . ILE A 1 123 ? 190.076 182.737 259.783 1.00 23.88 123 ILE B CA 1
ATOM 824 C C . ILE A 1 123 ? 190.150 182.159 258.377 1.00 23.88 123 ILE B C 1
ATOM 825 O O . ILE A 1 123 ? 189.766 182.812 257.402 1.00 23.88 123 ILE B O 1
ATOM 830 N N . ALA A 1 124 ? 190.660 180.934 258.248 1.00 23.41 124 ALA B N 1
ATOM 831 C CA . ALA A 1 124 ? 190.681 180.271 256.949 1.00 23.41 124 ALA B CA 1
ATOM 832 C C . ALA A 1 124 ? 189.272 180.026 256.433 1.00 23.41 124 ALA B C 1
ATOM 833 O O . ALA A 1 124 ? 189.003 180.189 255.239 1.00 23.41 124 ALA B O 1
ATOM 835 N N . LEU A 1 125 ? 188.367 179.608 257.319 1.00 23.16 125 LEU B N 1
ATOM 836 C CA . LEU A 1 125 ? 186.983 179.389 256.923 1.00 23.16 125 LEU B CA 1
ATOM 837 C C . LEU A 1 125 ? 186.343 180.688 256.457 1.00 23.16 125 LEU B C 1
ATOM 838 O O . LEU A 1 125 ? 185.643 180.715 255.440 1.00 23.16 125 LEU B O 1
ATOM 843 N N . HIS A 1 126 ? 186.588 181.778 257.184 1.00 26.14 126 HIS B N 1
ATOM 844 C CA . HIS A 1 126 ? 186.064 183.077 256.782 1.00 26.14 126 HIS B CA 1
ATOM 845 C C . HIS A 1 126 ? 186.627 183.515 255.437 1.00 26.14 126 HIS B C 1
ATOM 846 O O . HIS A 1 126 ? 185.880 183.931 254.546 1.00 26.14 126 HIS B O 1
ATOM 853 N N . LYS A 1 127 ? 187.947 183.426 255.272 1.00 25.07 127 LYS B N 1
ATOM 854 C CA . LYS A 1 127 ? 188.579 183.971 254.078 1.00 25.07 127 LYS B CA 1
ATOM 855 C C . LYS A 1 127 ? 188.171 183.190 252.836 1.00 25.07 127 LYS B C 1
ATOM 856 O O . LYS A 1 127 ? 188.042 183.763 251.751 1.00 25.07 127 LYS B O 1
ATOM 862 N N . ALA A 1 128 ? 187.970 181.881 252.973 1.00 24.40 128 ALA B N 1
ATOM 863 C CA . ALA A 1 128 ? 187.582 181.067 251.828 1.00 24.40 128 ALA B CA 1
ATOM 864 C C . ALA A 1 128 ? 186.138 181.324 251.419 1.00 24.40 128 ALA B C 1
ATOM 865 O O . ALA A 1 128 ? 185.816 181.303 250.227 1.00 24.40 128 ALA B O 1
ATOM 867 N N . ILE A 1 129 ? 185.250 181.552 252.388 1.00 24.92 129 ILE B N 1
ATOM 868 C CA . ILE A 1 129 ? 183.856 181.837 252.063 1.00 24.92 129 ILE B CA 1
ATOM 869 C C . ILE A 1 129 ? 183.721 183.217 251.432 1.00 24.92 129 ILE B C 1
ATOM 870 O O . ILE A 1 129 ? 182.999 183.393 250.444 1.00 24.92 129 ILE B O 1
ATOM 875 N N . THR A 1 130 ? 184.408 184.216 251.982 1.00 26.89 130 THR B N 1
ATOM 876 C CA . THR A 1 130 ? 184.246 185.581 251.501 1.00 26.89 130 THR B CA 1
ATOM 877 C C . THR A 1 130 ? 185.052 185.879 250.241 1.00 26.89 130 THR B C 1
ATOM 878 O O . THR A 1 130 ? 184.798 186.901 249.598 1.00 26.89 130 THR B O 1
ATOM 882 N N . THR A 1 131 ? 186.009 185.031 249.876 1.00 28.73 131 THR B N 1
ATOM 883 C CA . THR A 1 131 ? 186.744 185.226 248.633 1.00 28.73 131 THR B CA 1
ATOM 884 C C . THR A 1 131 ? 185.829 184.952 247.447 1.00 28.73 131 THR B C 1
ATOM 885 O O . THR A 1 131 ? 185.179 183.907 247.386 1.00 28.73 131 THR B O 1
ATOM 889 N N . ASN A 1 132 ? 185.774 185.896 246.509 1.00 33.05 132 ASN B N 1
ATOM 890 C CA . ASN A 1 132 ? 184.894 185.860 245.343 1.00 33.05 132 ASN B CA 1
ATOM 891 C C . ASN A 1 132 ? 183.420 185.822 245.719 1.00 33.05 132 ASN B C 1
ATOM 892 O O . ASN A 1 132 ? 182.581 185.511 244.865 1.00 33.05 132 ASN B O 1
ATOM 897 N N . GLU A 1 133 ? 183.086 186.137 246.971 1.00 31.56 133 GLU B N 1
ATOM 898 C CA . GLU A 1 133 ? 181.717 186.085 247.480 1.00 31.56 133 GLU B CA 1
ATOM 899 C C . GLU A 1 133 ? 181.054 184.747 247.164 1.00 31.56 133 GLU B C 1
ATOM 900 O O . GLU A 1 133 ? 179.964 184.683 246.595 1.00 31.56 133 GLU B O 1
ATOM 906 N N . ARG A 1 134 ? 181.732 183.661 247.539 1.00 28.84 134 ARG B N 1
ATOM 907 C CA . ARG A 1 134 ? 181.205 182.325 247.287 1.00 28.84 134 ARG B CA 1
ATOM 908 C C . ARG A 1 134 ? 180.034 181.965 248.190 1.00 28.84 134 ARG B C 1
ATOM 909 O O . ARG A 1 134 ? 179.401 180.930 247.961 1.00 28.84 134 ARG B O 1
ATOM 917 N N . TRP A 1 135 ? 179.734 182.773 249.206 1.00 28.84 135 TRP B N 1
ATOM 918 C CA . TRP A 1 135 ? 178.556 182.516 250.021 1.00 28.84 135 TRP B CA 1
ATOM 919 C C . TRP A 1 135 ? 177.267 182.698 249.231 1.00 28.84 135 TRP B C 1
ATOM 920 O O . TRP A 1 135 ? 176.220 182.200 249.653 1.00 28.84 135 TRP B O 1
ATOM 931 N N . LYS A 1 136 ? 177.328 183.381 248.085 1.00 30.52 136 LYS B N 1
ATOM 932 C CA . LYS A 1 136 ? 176.194 183.494 247.181 1.00 30.52 136 LYS B CA 1
ATOM 933 C C . LYS A 1 136 ? 175.799 182.158 246.575 1.00 30.52 136 LYS B C 1
ATOM 934 O O . LYS A 1 136 ? 174.729 182.063 245.970 1.00 30.52 136 LYS B O 1
ATOM 940 N N . TYR A 1 137 ? 176.648 181.141 246.692 1.00 30.82 137 TYR B N 1
ATOM 941 C CA . TYR A 1 137 ? 176.336 179.804 246.224 1.00 30.82 137 TYR B CA 1
ATOM 942 C C . TYR A 1 137 ? 176.084 178.830 247.361 1.00 30.82 137 TYR B C 1
ATOM 943 O O . TYR A 1 137 ? 175.695 177.690 247.101 1.00 30.82 137 TYR B O 1
ATOM 952 N N . LEU A 1 138 ? 176.280 179.253 248.604 1.00 25.84 138 LEU B N 1
ATOM 953 C CA . LEU A 1 138 ? 176.119 178.385 249.757 1.00 25.84 138 LEU B CA 1
ATOM 954 C C . LEU A 1 138 ? 174.698 178.465 250.288 1.00 25.84 138 LEU B C 1
ATOM 955 O O . LEU A 1 138 ? 174.079 179.529 250.280 1.00 25.84 138 LEU B O 1
ATOM 960 N N . ASP A 1 139 ? 174.180 177.323 250.734 1.00 24.98 139 ASP B N 1
ATOM 961 C CA . ASP A 1 139 ? 172.898 177.267 251.423 1.00 24.98 139 ASP B CA 1
ATOM 962 C C . ASP A 1 139 ? 173.103 177.294 252.935 1.00 24.98 139 ASP B C 1
ATOM 963 O O . ASP A 1 139 ? 172.651 178.219 253.612 1.00 24.98 139 ASP B O 1
ATOM 968 N N . THR A 1 140 ? 173.805 176.301 253.471 1.00 21.28 140 THR B N 1
ATOM 969 C CA . THR A 1 140 ? 174.104 176.239 254.892 1.00 21.28 140 THR B CA 1
ATOM 970 C C . THR A 1 140 ? 175.489 175.643 255.072 1.00 21.28 140 THR B C 1
ATOM 971 O O . THR A 1 140 ? 175.890 174.752 254.322 1.00 21.28 140 THR B O 1
ATOM 975 N N . VAL A 1 141 ? 176.213 176.140 256.065 1.00 19.96 141 VAL B N 1
ATOM 976 C CA . VAL A 1 141 ? 177.461 175.535 256.509 1.00 19.96 141 VAL B CA 1
ATOM 977 C C . VAL A 1 141 ? 177.223 174.967 257.899 1.00 19.96 141 VAL B C 1
ATOM 978 O O . VAL A 1 141 ? 176.878 175.704 258.829 1.00 19.96 141 VAL B O 1
ATOM 982 N N . PHE A 1 142 ? 177.403 173.658 258.040 1.00 20.52 142 PHE B N 1
ATOM 983 C CA . PHE A 1 142 ? 177.158 172.961 259.293 1.00 20.52 142 PHE B CA 1
ATOM 984 C C . PHE A 1 142 ? 178.470 172.682 260.008 1.00 20.52 142 PHE B C 1
ATOM 985 O O . PHE A 1 142 ? 179.389 172.102 259.426 1.00 20.52 142 PHE B O 1
ATOM 993 N N . VAL A 1 143 ? 178.550 173.095 261.267 1.00 21.94 143 VAL B N 1
ATOM 994 C CA . VAL A 1 143 ? 179.622 172.681 262.163 1.00 21.94 143 VAL B CA 1
ATOM 995 C C . VAL A 1 143 ? 179.142 171.418 262.870 1.00 21.94 143 VAL B C 1
ATOM 996 O O . VAL A 1 143 ? 178.240 171.469 263.708 1.00 21.94 143 VAL B O 1
ATOM 1000 N N . GLU A 1 144 ? 179.736 170.281 262.525 1.00 23.43 144 GLU B N 1
ATOM 1001 C CA . GLU A 1 144 ? 179.260 168.977 262.965 1.00 23.43 144 GLU B CA 1
ATOM 1002 C C . GLU A 1 144 ? 180.197 168.398 264.013 1.00 23.43 144 GLU B C 1
ATOM 1003 O O . GLU A 1 144 ? 181.410 168.332 263.799 1.00 23.43 144 GLU B O 1
ATOM 1009 N N . GLY A 1 145 ? 179.630 167.974 265.138 1.00 23.09 145 GLY B N 1
ATOM 1010 C CA . GLY A 1 145 ? 180.381 167.290 266.172 1.00 23.09 145 GLY B CA 1
ATOM 1011 C C . GLY A 1 145 ? 180.180 165.791 266.065 1.00 23.09 145 GLY B C 1
ATOM 1012 O O . GLY A 1 145 ? 179.057 165.313 265.900 1.00 23.09 145 GLY B O 1
ATOM 1013 N N . HIS A 1 146 ? 181.282 165.058 266.156 1.00 24.14 146 HIS B N 1
ATOM 1014 C CA . HIS A 1 146 ? 181.273 163.611 266.018 1.00 24.14 146 HIS B CA 1
ATOM 1015 C C . HIS A 1 146 ? 182.111 163.005 267.128 1.00 24.14 146 HIS B C 1
ATOM 1016 O O . HIS A 1 146 ? 183.143 163.562 267.510 1.00 24.14 146 HIS B O 1
ATOM 1023 N N . THR A 1 147 ? 181.667 161.869 267.652 1.00 30.27 147 THR B N 1
ATOM 1024 C CA . THR A 1 147 ? 182.378 161.182 268.719 1.00 30.27 147 THR B CA 1
ATOM 1025 C C . THR A 1 147 ? 182.614 159.733 268.319 1.00 30.27 147 THR B C 1
ATOM 1026 O O . THR A 1 147 ? 182.196 159.281 267.250 1.00 30.27 147 THR B O 1
ATOM 1030 N N . ASP A 1 148 ? 183.310 159.008 269.185 1.00 39.60 148 ASP B N 1
ATOM 1031 C CA . ASP A 1 148 ? 183.500 157.577 269.024 1.00 39.60 148 ASP B CA 1
ATOM 1032 C C . ASP A 1 148 ? 182.404 156.812 269.766 1.00 39.60 148 ASP B C 1
ATOM 1033 O O . ASP A 1 148 ? 181.581 157.386 270.481 1.00 39.60 148 ASP B O 1
ATOM 1038 N N . SER A 1 149 ? 182.406 155.490 269.594 1.00 43.94 149 SER B N 1
ATOM 1039 C CA . SER A 1 149 ? 181.361 154.651 270.169 1.00 43.94 149 SER B CA 1
ATOM 1040 C C . SER A 1 149 ? 181.457 154.519 271.681 1.00 43.94 149 SER B C 1
ATOM 1041 O O . SER A 1 149 ? 180.550 153.939 272.286 1.00 43.94 149 SER B O 1
ATOM 1044 N N . ASN A 1 150 ? 182.520 155.024 272.303 1.00 48.03 150 ASN B N 1
ATOM 1045 C CA . ASN A 1 150 ? 182.683 154.886 273.744 1.00 48.03 150 ASN B CA 1
ATOM 1046 C C . ASN A 1 150 ? 181.568 155.610 274.483 1.00 48.03 150 ASN B C 1
ATOM 1047 O O . ASN A 1 150 ? 181.548 156.843 274.541 1.00 48.03 150 ASN B O 1
ATOM 1052 N N . GLY A 1 151 ? 180.636 154.849 275.048 1.00 50.96 151 GLY B N 1
ATOM 1053 C CA . GLY A 1 151 ? 179.531 155.455 275.769 1.00 50.96 151 GLY B CA 1
ATOM 1054 C C . GLY A 1 151 ? 180.013 156.117 277.045 1.00 50.96 151 GLY B C 1
ATOM 1055 O O . GLY A 1 151 ? 180.715 155.502 277.856 1.00 50.96 151 GLY B O 1
ATOM 1056 N N . ILE A 1 152 ? 179.645 157.383 277.225 1.00 52.41 152 ILE B N 1
ATOM 1057 C CA . ILE A 1 152 ? 179.890 158.109 278.461 1.00 52.41 152 ILE B CA 1
ATOM 1058 C C . ILE A 1 152 ? 178.567 158.706 278.919 1.00 52.41 152 ILE B C 1
ATOM 1059 O O . ILE A 1 152 ? 177.561 158.663 278.211 1.00 52.41 152 ILE B O 1
ATOM 1064 N N . TRP A 1 153 ? 178.578 159.261 280.127 1.00 53.95 153 TRP B N 1
ATOM 1065 C CA . TRP A 1 153 ? 177.349 159.752 280.741 1.00 53.95 153 TRP B CA 1
ATOM 1066 C C . TRP A 1 153 ? 177.108 161.228 280.425 1.00 53.95 153 TRP B C 1
ATOM 1067 O O . TRP A 1 153 ? 176.053 161.584 279.893 1.00 53.95 153 TRP B O 1
ATOM 1078 N N . TYR A 1 154 ? 178.083 162.085 280.726 1.00 48.91 154 TYR B N 1
ATOM 1079 C CA . TYR A 1 154 ? 178.074 163.500 280.341 1.00 48.91 154 TYR B CA 1
ATOM 1080 C C . TYR A 1 154 ? 176.749 164.175 280.701 1.00 48.91 154 TYR B C 1
ATOM 1081 O O . TYR A 1 154 ? 175.989 164.625 279.842 1.00 48.91 154 TYR B O 1
ATOM 1090 N N . ARG A 1 155 ? 176.479 164.221 282.005 1.00 53.46 155 ARG B N 1
ATOM 1091 C CA . ARG A 1 155 ? 175.281 164.856 282.558 1.00 53.46 155 ARG B CA 1
ATOM 1092 C C . ARG A 1 155 ? 174.001 164.223 282.022 1.00 53.46 155 ARG B C 1
ATOM 1093 O O . ARG A 1 155 ? 172.953 164.870 281.961 1.00 53.46 155 ARG B O 1
ATOM 1101 N N . GLY A 1 156 ? 174.077 162.951 281.639 1.00 50.83 156 GLY B N 1
ATOM 1102 C CA . GLY A 1 156 ? 172.942 162.233 281.111 1.00 50.83 156 GLY B CA 1
ATOM 1103 C C . GLY A 1 156 ? 172.713 162.406 279.628 1.00 50.83 156 GLY B C 1
ATOM 1104 O O . GLY A 1 156 ? 171.946 161.632 279.042 1.00 50.83 156 GLY B O 1
ATOM 1105 N N . LYS A 1 157 ? 173.358 163.387 278.999 1.00 46.22 157 LYS B N 1
ATOM 1106 C CA . LYS A 1 157 ? 173.174 163.632 277.577 1.00 46.22 157 LYS B CA 1
ATOM 1107 C C . LYS A 1 157 ? 173.936 162.653 276.698 1.00 46.22 157 LYS B C 1
ATOM 1108 O O . LYS A 1 157 ? 173.606 162.522 275.515 1.00 46.22 157 LYS B O 1
ATOM 1114 N N . GLY A 1 158 ? 174.939 161.969 277.241 1.00 41.53 158 GLY B N 1
ATOM 1115 C CA . GLY A 1 158 ? 175.677 160.992 276.474 1.00 41.53 158 GLY B CA 1
ATOM 1116 C C . GLY A 1 158 ? 176.535 161.625 275.389 1.00 41.53 158 GLY B C 1
ATOM 1117 O O . GLY A 1 158 ? 176.823 162.824 275.391 1.00 41.53 158 GLY B O 1
ATOM 1118 N N . ASN A 1 159 ? 176.951 160.779 274.447 1.00 35.92 159 ASN B N 1
ATOM 1119 C CA . ASN A 1 159 ? 177.718 161.252 273.302 1.00 35.92 159 ASN B CA 1
ATOM 1120 C C . ASN A 1 159 ? 176.893 162.152 272.401 1.00 35.92 159 ASN B C 1
ATOM 1121 O O . ASN A 1 159 ? 177.463 162.946 271.647 1.00 35.92 159 ASN B O 1
ATOM 1126 N N . TRP A 1 160 ? 175.567 162.037 272.461 1.00 27.65 160 TRP B N 1
ATOM 1127 C CA . TRP A 1 160 ? 174.701 162.913 271.683 1.00 27.65 160 TRP B CA 1
ATOM 1128 C C . TRP A 1 160 ? 174.834 164.356 272.147 1.00 27.65 160 TRP B C 1
ATOM 1129 O O . TRP A 1 160 ? 174.924 165.275 271.327 1.00 27.65 160 TRP B O 1
ATOM 1140 N N . GLY A 1 161 ? 174.863 164.572 273.461 1.00 34.23 161 GLY B N 1
ATOM 1141 C CA . GLY A 1 161 ? 175.077 165.909 273.979 1.00 34.23 161 GLY B CA 1
ATOM 1142 C C . GLY A 1 161 ? 176.527 166.340 273.930 1.00 34.23 161 GLY B C 1
ATOM 1143 O O . GLY A 1 161 ? 176.817 167.534 273.843 1.00 34.23 161 GLY B O 1
ATOM 1144 N N . LEU A 1 162 ? 177.454 165.384 273.995 1.00 34.91 162 LEU B N 1
ATOM 1145 C CA . LEU A 1 162 ? 178.871 165.716 273.898 1.00 34.91 162 LEU B CA 1
ATOM 1146 C C . LEU A 1 162 ? 179.218 166.238 272.509 1.00 34.91 162 LEU B C 1
ATOM 1147 O O . LEU A 1 162 ? 179.850 167.290 272.370 1.00 34.91 162 LEU B O 1
ATOM 1152 N N . SER A 1 163 ? 178.815 165.509 271.468 1.00 29.70 163 SER B N 1
ATOM 1153 C CA . SER A 1 163 ? 179.150 165.914 270.108 1.00 29.70 163 SER B CA 1
ATOM 1154 C C . SER A 1 163 ? 178.487 167.236 269.748 1.00 29.70 163 SER B C 1
ATOM 1155 O O . SER A 1 163 ? 179.074 168.059 269.037 1.00 29.70 163 SER B O 1
ATOM 1158 N N . THR A 1 164 ? 177.259 167.453 270.218 1.00 31.63 164 THR B N 1
ATOM 1159 C CA . THR A 1 164 ? 176.592 168.727 269.979 1.00 31.63 164 THR B CA 1
ATOM 1160 C C . THR A 1 164 ? 177.314 169.864 270.690 1.00 31.63 164 THR B C 1
ATOM 1161 O O . THR A 1 164 ? 177.563 170.919 270.098 1.00 31.63 164 THR B O 1
ATOM 1165 N N . ASP A 1 165 ? 177.680 169.655 271.956 1.00 36.23 165 ASP B N 1
ATOM 1166 C CA . ASP A 1 165 ? 178.329 170.704 272.732 1.00 36.23 165 ASP B CA 1
ATOM 1167 C C . ASP A 1 165 ? 179.696 171.066 272.170 1.00 36.23 165 ASP B C 1
ATOM 1168 O O . ASP A 1 165 ? 180.134 172.212 272.308 1.00 36.23 165 ASP B O 1
ATOM 1173 N N . ARG A 1 166 ? 180.387 170.108 271.553 1.00 32.63 166 ARG B N 1
ATOM 1174 C CA . ARG A 1 166 ? 181.685 170.398 270.954 1.00 32.63 166 ARG B CA 1
ATOM 1175 C C . ARG A 1 166 ? 181.542 171.256 269.705 1.00 32.63 166 ARG B C 1
ATOM 1176 O O . ARG A 1 166 ? 182.374 172.134 269.452 1.00 32.63 166 ARG B O 1
ATOM 1184 N N . ALA A 1 167 ? 180.505 171.009 268.904 1.00 28.60 167 ALA B N 1
ATOM 1185 C CA . ALA A 1 167 ? 180.258 171.855 267.744 1.00 28.60 167 ALA B CA 1
ATOM 1186 C C . ALA A 1 167 ? 179.891 173.273 268.164 1.00 28.60 167 ALA B C 1
ATOM 1187 O O . ALA A 1 167 ? 180.324 174.243 267.534 1.00 28.60 167 ALA B O 1
ATOM 1189 N N . VAL A 1 168 ? 179.088 173.414 269.220 1.00 30.64 168 VAL B N 1
ATOM 1190 C CA . VAL A 1 168 ? 178.784 174.740 269.747 1.00 30.64 168 VAL B CA 1
ATOM 1191 C C . VAL A 1 168 ? 180.039 175.390 270.309 1.00 30.64 168 VAL B C 1
ATOM 1192 O O . VAL A 1 168 ? 180.252 176.595 270.145 1.00 30.64 168 VAL B O 1
ATOM 1196 N N . SER A 1 169 ? 180.887 174.608 270.980 1.00 32.17 169 SER B N 1
ATOM 1197 C CA . SER A 1 169 ? 182.122 175.158 271.527 1.00 32.17 169 SER B CA 1
ATOM 1198 C C . SER A 1 169 ? 183.019 175.705 270.426 1.00 32.17 169 SER B C 1
ATOM 1199 O O . SER A 1 169 ? 183.586 176.793 270.562 1.00 32.17 169 SER B O 1
ATOM 1202 N N . ILE A 1 170 ? 183.158 174.968 269.326 1.00 30.08 170 ILE B N 1
ATOM 1203 C CA . ILE A 1 170 ? 183.954 175.462 268.210 1.00 30.08 170 ILE B CA 1
ATOM 1204 C C . ILE A 1 170 ? 183.308 176.697 267.599 1.00 30.08 170 ILE B C 1
ATOM 1205 O O . ILE A 1 170 ? 183.989 177.679 267.283 1.00 30.08 170 ILE B O 1
ATOM 1210 N N . TRP A 1 171 ? 181.986 176.674 267.435 1.00 28.22 171 TRP B N 1
ATOM 1211 C CA . TRP A 1 171 ? 181.303 177.782 266.782 1.00 28.22 171 TRP B CA 1
ATOM 1212 C C . TRP A 1 171 ? 181.332 179.046 267.635 1.00 28.22 171 TRP B C 1
ATOM 1213 O O . TRP A 1 171 ? 181.403 180.152 267.092 1.00 28.22 171 TRP B O 1
ATOM 1224 N N . LYS A 1 172 ? 181.286 178.909 268.964 1.00 33.76 172 LYS B N 1
ATOM 1225 C CA . LYS A 1 172 ? 181.415 180.075 269.835 1.00 33.76 172 LYS B CA 1
ATOM 1226 C C . LYS A 1 172 ? 182.792 180.714 269.718 1.00 33.76 172 LYS B C 1
ATOM 1227 O O . LYS A 1 172 ? 182.909 181.944 269.711 1.00 33.76 172 LYS B O 1
ATOM 1233 N N . LEU A 1 173 ? 183.849 179.901 269.650 1.00 34.22 173 LEU B N 1
ATOM 1234 C CA . LEU A 1 173 ? 185.196 180.451 269.527 1.00 34.22 173 LEU B CA 1
ATOM 1235 C C . LEU A 1 173 ? 185.381 181.190 268.210 1.00 34.22 173 LEU B C 1
ATOM 1236 O O . LEU A 1 173 ? 186.064 182.219 268.158 1.00 34.22 173 LEU B O 1
ATOM 1241 N N . TRP A 1 174 ? 184.785 180.684 267.134 1.00 30.32 174 TRP B N 1
ATOM 1242 C CA . TRP A 1 174 ? 184.882 181.354 265.847 1.00 30.32 174 TRP B CA 1
ATOM 1243 C C . TRP A 1 174 ? 184.096 182.654 265.802 1.00 30.32 174 TRP B C 1
ATOM 1244 O O . TRP A 1 174 ? 184.237 183.410 264.836 1.00 30.32 174 TRP B O 1
ATOM 1255 N N . GLN A 1 175 ? 183.277 182.931 266.813 1.00 34.18 175 GLN B N 1
ATOM 1256 C CA . GLN A 1 175 ? 182.533 184.180 266.885 1.00 34.18 175 GLN B CA 1
ATOM 1257 C C . GLN A 1 175 ? 183.239 185.245 267.714 1.00 34.18 175 GLN B C 1
ATOM 1258 O O . GLN A 1 175 ? 183.230 186.421 267.339 1.00 34.18 175 GLN B O 1
ATOM 1264 N N . THR A 1 176 ? 183.850 184.865 268.836 1.00 39.41 176 THR B N 1
ATOM 1265 C CA . THR A 1 176 ? 184.326 185.839 269.811 1.00 39.41 176 THR B CA 1
ATOM 1266 C C . THR A 1 176 ? 185.842 185.854 269.989 1.00 39.41 176 THR B C 1
ATOM 1267 O O . THR A 1 176 ? 186.333 186.534 270.897 1.00 39.41 176 THR B O 1
ATOM 1271 N N . GLU A 1 177 ? 186.599 185.134 269.160 1.00 39.81 177 GLU B N 1
ATOM 1272 C CA . GLU A 1 177 ? 188.056 185.169 269.233 1.00 39.81 177 GLU B CA 1
ATOM 1273 C C . GLU A 1 177 ? 188.773 185.261 267.893 1.00 39.81 177 GLU B C 1
ATOM 1274 O O . GLU A 1 177 ? 189.995 185.088 267.861 1.00 39.81 177 GLU B O 1
ATOM 1280 N N . ILE A 1 178 ? 188.072 185.530 266.796 1.00 38.62 178 ILE B N 1
ATOM 1281 C CA . ILE A 1 178 ? 188.715 185.882 265.537 1.00 38.62 178 ILE B CA 1
ATOM 1282 C C . ILE A 1 178 ? 188.188 187.242 265.099 1.00 38.62 178 ILE B C 1
ATOM 1283 O O . ILE A 1 178 ? 186.987 187.518 265.197 1.00 38.62 178 ILE B O 1
ATOM 1288 N N . ASN A 1 179 ? 189.101 188.109 264.668 1.00 44.63 179 ASN B N 1
ATOM 1289 C CA . ASN A 1 179 ? 188.763 189.484 264.308 1.00 44.63 179 ASN B CA 1
ATOM 1290 C C . ASN A 1 179 ? 188.631 189.616 262.792 1.00 44.63 179 ASN B C 1
ATOM 1291 O O . ASN A 1 179 ? 189.435 190.254 262.113 1.00 44.63 179 ASN B O 1
ATOM 1296 N N . VAL A 1 180 ? 187.578 189.002 262.265 1.00 38.05 180 VAL B N 1
ATOM 1297 C CA . VAL A 1 180 ? 187.265 189.064 260.843 1.00 38.05 180 VAL B CA 1
ATOM 1298 C C . VAL A 1 180 ? 186.219 190.150 260.630 1.00 38.05 180 VAL B C 1
ATOM 1299 O O . VAL A 1 180 ? 185.203 190.191 261.335 1.00 38.05 180 VAL B O 1
ATOM 1303 N N . ALA A 1 181 ? 186.483 191.055 259.682 1.00 40.03 181 ALA B N 1
ATOM 1304 C CA . ALA A 1 181 ? 185.656 192.255 259.562 1.00 40.03 181 ALA B CA 1
ATOM 1305 C C . ALA A 1 181 ? 184.208 191.937 259.212 1.00 40.03 181 ALA B C 1
ATOM 1306 O O . ALA A 1 181 ? 183.308 192.468 259.887 1.00 40.03 181 ALA B O 1
ATOM 1308 N N . PRO A 1 182 ? 183.894 191.111 258.196 1.00 33.91 182 PRO B N 1
ATOM 1309 C CA . PRO A 1 182 ? 182.551 190.514 258.147 1.00 33.91 182 PRO B CA 1
ATOM 1310 C C . PRO A 1 182 ? 182.517 189.288 259.043 1.00 33.91 182 PRO B C 1
ATOM 1311 O O . PRO A 1 182 ? 183.103 188.250 258.722 1.00 33.91 182 PRO B O 1
ATOM 1315 N N . LYS A 1 183 ? 181.831 189.407 260.177 1.00 30.15 183 LYS B N 1
ATOM 1316 C CA . LYS A 1 183 ? 181.818 188.332 261.157 1.00 30.15 183 LYS B CA 1
ATOM 1317 C C . LYS A 1 183 ? 181.246 187.057 260.552 1.00 30.15 183 LYS B C 1
ATOM 1318 O O . LYS A 1 183 ? 180.454 187.092 259.609 1.00 30.15 183 LYS B O 1
ATOM 1324 N N . LEU A 1 184 ? 181.683 185.918 261.089 1.00 25.00 184 LEU B N 1
ATOM 1325 C CA . LEU A 1 184 ? 181.141 184.639 260.646 1.00 25.00 184 LEU B CA 1
ATOM 1326 C C . LEU A 1 184 ? 179.655 184.542 260.961 1.00 25.00 184 LEU B C 1
ATOM 1327 O O . LEU A 1 184 ? 178.875 184.008 260.166 1.00 25.00 184 LEU B O 1
ATOM 1332 N N . SER A 1 185 ? 179.244 185.073 262.113 1.00 26.96 185 SER B N 1
ATOM 1333 C CA . SER A 1 185 ? 177.849 185.048 262.526 1.00 26.96 185 SER B CA 1
ATOM 1334 C C . SER A 1 185 ? 176.975 186.007 261.731 1.00 26.96 185 SER B C 1
ATOM 1335 O O . SER A 1 185 ? 175.748 185.949 261.859 1.00 26.96 185 SER B O 1
ATOM 1338 N N . VAL A 1 186 ? 177.570 186.882 260.923 1.00 25.18 186 VAL B N 1
ATOM 1339 C CA . VAL A 1 186 ? 176.812 187.840 260.130 1.00 25.18 186 VAL B CA 1
ATOM 1340 C C . VAL A 1 186 ? 176.643 187.392 258.679 1.00 25.18 186 VAL B C 1
ATOM 1341 O O . VAL A 1 186 ? 175.698 187.838 258.013 1.00 25.18 186 VAL B O 1
ATOM 1345 N N . LEU A 1 187 ? 177.498 186.500 258.187 1.00 24.36 187 LEU B N 1
ATOM 1346 C CA . LEU A 1 187 ? 177.428 186.081 256.793 1.00 24.36 187 LEU B CA 1
ATOM 1347 C C . LEU A 1 187 ? 176.083 185.449 256.470 1.00 24.36 187 LEU B C 1
ATOM 1348 O O . LEU A 1 187 ? 175.549 184.647 257.238 1.00 24.36 187 LEU B O 1
ATOM 1353 N N . THR A 1 188 ? 175.539 185.819 255.320 1.00 25.41 188 THR B N 1
ATOM 1354 C CA . THR A 1 188 ? 174.297 185.268 254.818 1.00 25.41 188 THR B CA 1
ATOM 1355 C C . THR A 1 188 ? 174.599 184.235 253.738 1.00 25.41 188 THR B C 1
ATOM 1356 O O . THR A 1 188 ? 175.750 183.861 253.507 1.00 25.41 188 THR B O 1
ATOM 1360 N N . ASN A 1 189 ? 173.555 183.763 253.067 1.00 25.83 189 ASN B N 1
ATOM 1361 C CA . ASN A 1 189 ? 173.704 182.730 252.052 1.00 25.83 189 ASN B CA 1
ATOM 1362 C C . ASN A 1 189 ? 173.078 183.218 250.754 1.00 25.83 189 ASN B C 1
ATOM 1363 O O . ASN A 1 189 ? 172.783 184.408 250.616 1.00 25.83 189 ASN B O 1
ATOM 1368 N N . TYR A 1 190 ? 172.896 182.314 249.792 1.00 29.09 190 TYR B N 1
ATOM 1369 C CA . TYR A 1 190 ? 172.299 182.693 248.516 1.00 29.09 190 TYR B CA 1
ATOM 1370 C C . TYR A 1 190 ? 170.922 183.324 248.689 1.00 29.09 190 TYR B C 1
ATOM 1371 O O . TYR A 1 190 ? 170.538 184.196 247.903 1.00 29.09 190 TYR B O 1
ATOM 1380 N N . ASN A 1 191 ? 170.171 182.906 249.702 1.00 28.68 191 ASN B N 1
ATOM 1381 C CA . ASN A 1 191 ? 168.808 183.369 249.917 1.00 28.68 191 ASN B CA 1
ATOM 1382 C C . ASN A 1 191 ? 168.719 184.549 250.873 1.00 28.68 191 ASN B C 1
ATOM 1383 O O . ASN A 1 191 ? 167.615 185.041 251.122 1.00 28.68 191 ASN B O 1
ATOM 1388 N N . GLY A 1 192 ? 169.842 185.009 251.417 1.00 25.23 192 GLY B N 1
ATOM 1389 C CA . GLY A 1 192 ? 169.844 186.118 252.341 1.00 25.23 192 GLY B CA 1
ATOM 1390 C C . GLY A 1 192 ? 169.678 185.760 253.800 1.00 25.23 192 GLY B C 1
ATOM 1391 O O . GLY A 1 192 ? 169.710 186.661 254.646 1.00 25.23 192 GLY B O 1
ATOM 1392 N N . GLN A 1 193 ? 169.491 184.489 254.130 1.00 23.42 193 GLN B N 1
ATOM 1393 C CA . GLN A 1 193 ? 169.420 184.090 255.527 1.00 23.42 193 GLN B CA 1
ATOM 1394 C C . GLN A 1 193 ? 170.815 183.758 256.045 1.00 23.42 193 GLN B C 1
ATOM 1395 O O . GLN A 1 193 ? 171.763 183.600 255.280 1.00 23.42 193 GLN B O 1
ATOM 1401 N N . LEU A 1 194 ? 170.935 183.673 257.364 1.00 21.13 194 LEU B N 1
ATOM 1402 C CA . LEU A 1 194 ? 172.240 183.470 257.977 1.00 21.13 194 LEU B CA 1
ATOM 1403 C C . LEU A 1 194 ? 172.796 182.093 257.626 1.00 21.13 194 LEU B C 1
ATOM 1404 O O . LEU A 1 194 ? 172.052 181.124 257.464 1.00 21.13 194 LEU B O 1
ATOM 1409 N N . LEU A 1 195 ? 174.124 182.017 257.516 1.00 20.23 195 LEU B N 1
ATOM 1410 C CA . LEU A 1 195 ? 174.779 180.925 256.803 1.00 20.23 195 LEU B CA 1
ATOM 1411 C C . LEU A 1 195 ? 174.954 179.664 257.647 1.00 20.23 195 LEU B C 1
ATOM 1412 O O . LEU A 1 195 ? 174.871 178.552 257.117 1.00 20.23 195 LEU B O 1
ATOM 1417 N N . PHE A 1 196 ? 175.200 179.800 258.942 1.00 20.75 196 PHE B N 1
ATOM 1418 C CA . PHE A 1 196 ? 175.763 178.710 259.725 1.00 20.75 196 PHE B CA 1
ATOM 1419 C C . PHE A 1 196 ? 174.709 177.960 260.532 1.00 20.75 196 PHE B C 1
ATOM 1420 O O . PHE A 1 196 ? 173.702 178.524 260.964 1.00 20.75 196 PHE B O 1
ATOM 1428 N N . SER A 1 197 ? 174.966 176.669 260.732 1.00 20.29 197 SER B N 1
ATOM 1429 C CA . SER A 1 197 ? 174.157 175.810 261.582 1.00 20.29 197 SER B CA 1
ATOM 1430 C C . SER A 1 197 ? 175.084 174.891 262.364 1.00 20.29 197 SER B C 1
ATOM 1431 O O . SER A 1 197 ? 176.227 174.654 261.973 1.00 20.29 197 SER B O 1
ATOM 1434 N N . VAL A 1 198 ? 174.578 174.368 263.475 1.00 21.37 198 VAL B N 1
ATOM 1435 C CA . VAL A 1 198 ? 175.354 173.531 264.381 1.00 21.37 198 VAL B CA 1
ATOM 1436 C C . VAL A 1 198 ? 174.706 172.155 264.438 1.00 21.37 198 VAL B C 1
ATOM 1437 O O . VAL A 1 198 ? 173.490 172.045 264.618 1.00 21.37 198 VAL B O 1
ATOM 1441 N N . SER A 1 199 ? 175.518 171.112 264.282 1.00 23.49 199 SER B N 1
ATOM 1442 C CA . SER A 1 199 ? 175.043 169.738 264.284 1.00 23.49 199 SER B CA 1
ATOM 1443 C C . SER A 1 199 ? 175.864 168.901 265.251 1.00 23.49 199 SER B C 1
ATOM 1444 O O . SER A 1 199 ? 177.038 169.180 265.503 1.00 23.49 199 SER B O 1
ATOM 1447 N N . GLY A 1 200 ? 175.227 167.871 265.793 1.00 25.07 200 GLY B N 1
ATOM 1448 C CA . GLY A 1 200 ? 175.908 166.839 266.547 1.00 25.07 200 GLY B CA 1
ATOM 1449 C C . GLY A 1 200 ? 175.323 165.494 266.179 1.00 25.07 200 GLY B C 1
ATOM 1450 O O . GLY A 1 200 ? 174.101 165.368 266.081 1.00 25.07 200 GLY B O 1
ATOM 1451 N N . TYR A 1 201 ? 176.164 164.486 265.951 1.00 23.93 201 TYR B N 1
ATOM 1452 C CA . TYR A 1 201 ? 175.686 163.182 265.511 1.00 23.93 201 TYR B CA 1
ATOM 1453 C C . TYR A 1 201 ? 176.141 162.035 266.398 1.00 23.93 201 TYR B C 1
ATOM 1454 O O . TYR A 1 201 ? 175.875 160.877 266.064 1.00 23.93 201 TYR B O 1
ATOM 1463 N N . ALA A 1 202 ? 176.793 162.324 267.520 1.00 26.52 202 ALA B N 1
ATOM 1464 C CA . ALA A 1 202 ? 177.302 161.313 268.452 1.00 26.52 202 ALA B CA 1
ATOM 1465 C C . ALA A 1 202 ? 178.188 160.356 267.655 1.00 26.52 202 ALA B C 1
ATOM 1466 O O . ALA A 1 202 ? 179.008 160.817 266.851 1.00 26.52 202 ALA B O 1
ATOM 1468 N N . ASP A 1 203 ? 178.049 159.043 267.823 1.00 31.36 203 ASP B N 1
ATOM 1469 C CA . ASP A 1 203 ? 178.832 158.065 267.083 1.00 31.36 203 ASP B CA 1
ATOM 1470 C C . ASP A 1 203 ? 178.031 157.396 265.974 1.00 31.36 203 ASP B C 1
ATOM 1471 O O . ASP A 1 203 ? 178.370 156.285 265.560 1.00 31.36 203 ASP B O 1
ATOM 1476 N N . THR A 1 204 ? 176.978 158.045 265.484 1.00 28.74 204 THR B N 1
ATOM 1477 C CA . THR A 1 204 ? 176.106 157.445 264.484 1.00 28.74 204 THR B CA 1
ATOM 1478 C C . THR A 1 204 ? 176.555 157.713 263.054 1.00 28.74 204 THR B C 1
ATOM 1479 O O . THR A 1 204 ? 175.980 157.140 262.126 1.00 28.74 204 THR B O 1
ATOM 1483 N N . ARG A 1 205 ? 177.564 158.554 262.855 1.00 28.09 205 ARG B N 1
ATOM 1484 C CA . ARG A 1 205 ? 178.118 158.856 261.541 1.00 28.09 205 ARG B CA 1
ATOM 1485 C C . ARG A 1 205 ? 179.607 158.541 261.501 1.00 28.09 205 ARG B C 1
ATOM 1486 O O . ARG A 1 205 ? 180.413 159.326 261.003 1.00 28.09 205 ARG B O 1
ATOM 1494 N N . ARG A 1 206 ? 179.989 157.387 262.036 1.00 34.22 206 ARG B N 1
ATOM 1495 C CA . ARG A 1 206 ? 181.398 157.055 262.186 1.00 34.22 206 ARG B CA 1
ATOM 1496 C C . ARG A 1 206 ? 182.080 156.884 260.835 1.00 34.22 206 ARG B C 1
ATOM 1497 O O . ARG A 1 206 ? 181.497 156.355 259.886 1.00 34.22 206 ARG B O 1
ATOM 1505 N N . VAL A 1 207 ? 183.328 157.350 260.753 1.00 36.45 207 VAL B N 1
ATOM 1506 C CA . VAL A 1 207 ? 184.150 157.102 259.574 1.00 36.45 207 VAL B CA 1
ATOM 1507 C C . VAL A 1 207 ? 184.807 155.733 259.659 1.00 36.45 207 VAL B C 1
ATOM 1508 O O . VAL A 1 207 ? 185.018 155.068 258.640 1.00 36.45 207 VAL B O 1
ATOM 1512 N N . ASP A 1 208 ? 185.148 155.296 260.865 1.00 42.32 208 ASP B N 1
ATOM 1513 C CA . ASP A 1 208 ? 185.763 153.996 261.090 1.00 42.32 208 ASP B CA 1
ATOM 1514 C C . ASP A 1 208 ? 184.757 153.080 261.774 1.00 42.32 208 ASP B C 1
ATOM 1515 O O . ASP A 1 208 ? 184.324 153.354 262.898 1.00 42.32 208 ASP B O 1
ATOM 1520 N N . LEU A 1 209 ? 184.409 151.984 261.105 1.00 45.61 209 LEU B N 1
ATOM 1521 C CA . LEU A 1 209 ? 183.392 151.071 261.612 1.00 45.61 209 LEU B CA 1
ATOM 1522 C C . LEU A 1 209 ? 183.973 150.009 262.535 1.00 45.61 209 LEU B C 1
ATOM 1523 O O . LEU A 1 209 ? 183.359 149.675 263.552 1.00 45.61 209 LEU B O 1
ATOM 1528 N N . GLN A 1 210 ? 185.144 149.463 262.196 1.00 49.60 210 GLN B N 1
ATOM 1529 C CA . GLN A 1 210 ? 185.776 148.477 263.067 1.00 49.60 210 GLN B CA 1
ATOM 1530 C C . GLN A 1 210 ? 186.126 149.093 264.415 1.00 49.60 210 GLN B C 1
ATOM 1531 O O . GLN A 1 210 ? 185.738 148.572 265.468 1.00 49.60 210 GLN B O 1
ATOM 1537 N N . GLU A 1 211 ? 186.847 150.216 264.398 1.00 46.08 211 GLU B N 1
ATOM 1538 C CA . GLU A 1 211 ? 187.005 151.080 265.569 1.00 46.08 211 GLU B CA 1
ATOM 1539 C C . GLU A 1 211 ? 187.561 150.314 266.770 1.00 46.08 211 GLU B C 1
ATOM 1540 O O . GLU A 1 211 ? 187.073 150.441 267.894 1.00 46.08 211 GLU B O 1
ATOM 1546 N N . THR A 1 212 ? 188.591 149.502 266.528 1.00 51.73 212 THR B N 1
ATOM 1547 C CA . THR A 1 212 ? 189.181 148.682 267.583 1.00 51.73 212 THR B CA 1
ATOM 1548 C C . THR A 1 212 ? 190.270 149.428 268.350 1.00 51.73 212 THR B C 1
ATOM 1549 O O . THR A 1 212 ? 190.166 149.616 269.566 1.00 51.73 212 THR B O 1
ATOM 1553 N N . THR A 1 213 ? 191.319 149.851 267.652 1.00 51.08 213 THR B N 1
ATOM 1554 C CA . THR A 1 213 ? 192.450 150.491 268.300 1.00 51.08 213 THR B CA 1
ATOM 1555 C C . THR A 1 213 ? 192.158 151.965 268.566 1.00 51.08 213 THR B C 1
ATOM 1556 O O . THR A 1 213 ? 191.266 152.569 267.964 1.00 51.08 213 THR B O 1
ATOM 1560 N N . GLU A 1 214 ? 192.936 152.545 269.483 1.00 49.96 214 GLU B N 1
ATOM 1561 C CA . GLU A 1 214 ? 192.763 153.956 269.812 1.00 49.96 214 GLU B CA 1
ATOM 1562 C C . GLU A 1 214 ? 193.014 154.848 268.604 1.00 49.96 214 GLU B C 1
ATOM 1563 O O . GLU A 1 214 ? 192.453 155.946 268.515 1.00 49.96 214 GLU B O 1
ATOM 1569 N N . GLU A 1 215 ? 193.844 154.397 267.665 1.00 49.54 215 GLU B N 1
ATOM 1570 C CA . GLU A 1 215 ? 194.049 155.142 266.432 1.00 49.54 215 GLU B CA 1
ATOM 1571 C C . GLU A 1 215 ? 192.856 155.054 265.492 1.00 49.54 215 GLU B C 1
ATOM 1572 O O . GLU A 1 215 ? 192.786 155.834 264.539 1.00 49.54 215 GLU B O 1
ATOM 1578 N N . GLN A 1 216 ? 191.929 154.127 265.726 1.00 46.81 216 GLN B N 1
ATOM 1579 C CA . GLN A 1 216 ? 190.706 154.012 264.939 1.00 46.81 216 GLN B CA 1
ATOM 1580 C C . GLN A 1 216 ? 189.522 154.694 265.605 1.00 46.81 216 GLN B C 1
ATOM 1581 O O . GLN A 1 216 ? 188.678 155.272 264.916 1.00 46.81 216 GLN B O 1
ATOM 1587 N N . ARG A 1 217 ? 189.444 154.631 266.936 1.00 44.22 217 ARG B N 1
ATOM 1588 C CA . ARG A 1 217 ? 188.464 155.429 267.660 1.00 44.22 217 ARG B CA 1
ATOM 1589 C C . ARG A 1 217 ? 188.715 156.917 267.471 1.00 44.22 217 ARG B C 1
ATOM 1590 O O . ARG A 1 217 ? 187.767 157.709 267.450 1.00 44.22 217 ARG B O 1
ATOM 1598 N N . ALA A 1 218 ? 189.984 157.314 267.333 1.00 39.29 218 ALA B N 1
ATOM 1599 C CA . ALA A 1 218 ? 190.315 158.726 267.188 1.00 39.29 218 ALA B CA 1
ATOM 1600 C C . ALA A 1 218 ? 189.838 159.288 265.857 1.00 39.29 218 ALA B C 1
ATOM 1601 O O . ALA A 1 218 ? 189.562 160.488 265.761 1.00 39.29 218 ALA B O 1
ATOM 1603 N N . ARG A 1 219 ? 189.734 158.451 264.823 1.00 37.18 219 ARG B N 1
ATOM 1604 C CA . ARG A 1 219 ? 189.238 158.923 263.537 1.00 37.18 219 ARG B CA 1
ATOM 1605 C C . ARG A 1 219 ? 187.751 159.244 263.562 1.00 37.18 219 ARG B C 1
ATOM 1606 O O . ARG A 1 219 ? 187.258 159.876 262.623 1.00 37.18 219 ARG B O 1
ATOM 1614 N N . ASN A 1 220 ? 187.028 158.818 264.594 1.00 33.78 220 ASN B N 1
ATOM 1615 C CA . ASN A 1 220 ? 185.629 159.189 264.745 1.00 33.78 220 ASN B CA 1
ATOM 1616 C C . ASN A 1 220 ? 185.449 160.473 265.536 1.00 33.78 220 ASN B C 1
ATOM 1617 O O . ASN A 1 220 ? 184.460 161.180 265.330 1.00 33.78 220 ASN B O 1
ATOM 1622 N N . ARG A 1 221 ? 186.382 160.791 266.427 1.00 33.40 221 ARG B N 1
ATOM 1623 C CA . ARG A 1 221 ? 186.359 162.050 267.166 1.00 33.40 221 ARG B CA 1
ATOM 1624 C C . ARG A 1 221 ? 186.872 163.147 266.245 1.00 33.40 221 ARG B C 1
ATOM 1625 O O . ARG A 1 221 ? 188.078 163.312 266.063 1.00 33.40 221 ARG B O 1
ATOM 1633 N N . ARG A 1 222 ? 185.952 163.907 265.662 1.00 25.38 222 ARG B N 1
ATOM 1634 C CA . ARG A 1 222 ? 186.307 164.887 264.652 1.00 25.38 222 ARG B CA 1
ATOM 1635 C C . ARG A 1 222 ? 185.300 166.024 264.685 1.00 25.38 222 ARG B C 1
ATOM 1636 O O . ARG A 1 222 ? 184.209 165.900 265.243 1.00 25.38 222 ARG B O 1
ATOM 1644 N N . ILE A 1 223 ? 185.688 167.144 264.086 1.00 23.87 223 ILE B N 1
ATOM 1645 C CA . ILE A 1 223 ? 184.779 168.245 263.808 1.00 23.87 223 ILE B CA 1
ATOM 1646 C C . ILE A 1 223 ? 184.658 168.338 262.296 1.00 23.87 223 ILE B C 1
ATOM 1647 O O . ILE A 1 223 ? 185.665 168.482 261.595 1.00 23.87 223 ILE B O 1
ATOM 1652 N N . ASP A 1 224 ? 183.438 168.227 261.790 1.00 24.43 224 ASP B N 1
ATOM 1653 C CA . ASP A 1 224 ? 183.174 168.241 260.360 1.00 24.43 224 ASP B CA 1
ATOM 1654 C C . ASP A 1 224 ? 182.484 169.544 259.989 1.00 24.43 224 ASP B C 1
ATOM 1655 O O . ASP A 1 224 ? 181.508 169.936 260.633 1.00 24.43 224 ASP B O 1
ATOM 1660 N N . ILE A 1 225 ? 182.992 170.212 258.965 1.00 22.79 225 ILE B N 1
ATOM 1661 C CA . ILE A 1 225 ? 182.372 171.415 258.426 1.00 22.79 225 ILE B CA 1
ATOM 1662 C C . ILE A 1 225 ? 181.746 171.017 257.098 1.00 22.79 225 ILE B C 1
ATOM 1663 O O . ILE A 1 225 ? 182.445 170.820 256.101 1.00 22.79 225 ILE B O 1
ATOM 1668 N N . ARG A 1 226 ? 180.424 170.890 257.082 1.00 23.21 226 ARG B N 1
ATOM 1669 C CA . ARG A 1 226 ? 179.704 170.481 255.888 1.00 23.21 226 ARG B CA 1
ATOM 1670 C C . ARG A 1 226 ? 179.194 171.710 255.151 1.00 23.21 226 ARG B C 1
ATOM 1671 O O . ARG A 1 226 ? 178.597 172.602 255.758 1.00 23.21 226 ARG B O 1
ATOM 1679 N N . PHE A 1 227 ? 179.428 171.751 253.847 1.00 22.04 227 PHE B N 1
ATOM 1680 C CA . PHE A 1 227 ? 179.004 172.858 253.004 1.00 22.04 227 PHE B CA 1
ATOM 1681 C C . PHE A 1 227 ? 177.887 172.372 252.093 1.00 22.04 227 PHE B C 1
ATOM 1682 O O . PHE A 1 227 ? 178.064 171.401 251.353 1.00 22.04 227 PHE B O 1
ATOM 1690 N N . THR A 1 228 ? 176.741 173.037 252.156 1.00 24.43 228 THR B N 1
ATOM 1691 C CA . THR A 1 228 ? 175.627 172.768 251.261 1.00 24.43 228 THR B CA 1
ATOM 1692 C C . THR A 1 228 ? 175.440 173.962 250.339 1.00 24.43 228 THR B C 1
ATOM 1693 O O . THR A 1 228 ? 175.524 175.113 250.774 1.00 24.43 228 THR B O 1
ATOM 1697 N N . VAL A 1 229 ? 175.206 173.685 249.064 1.00 28.70 229 VAL B N 1
ATOM 1698 C CA . VAL A 1 229 ? 175.134 174.729 248.056 1.00 28.70 229 VAL B CA 1
ATOM 1699 C C . VAL A 1 229 ? 173.692 174.913 247.615 1.00 28.70 229 VAL B C 1
ATOM 1700 O O . VAL A 1 229 ? 172.829 174.053 247.816 1.00 28.70 229 VAL B O 1
ATOM 1704 N N . LYS A 1 230 ? 173.432 176.069 247.017 1.00 30.75 230 LYS B N 1
ATOM 1705 C CA . LYS A 1 230 ? 172.140 176.329 246.408 1.00 30.75 230 LYS B CA 1
ATOM 1706 C C . LYS A 1 230 ? 171.965 175.494 245.145 1.00 30.75 230 LYS B C 1
ATOM 1707 O O . LYS A 1 230 ? 172.930 175.141 244.463 1.00 30.75 230 LYS B O 1
ATOM 1713 N N . LYS A 1 231 ? 170.724 175.164 244.850 1.00 34.25 231 LYS B N 1
ATOM 1714 C CA . LYS A 1 231 ? 170.428 174.364 243.680 1.00 34.25 231 LYS B CA 1
ATOM 1715 C C . LYS A 1 231 ? 169.674 175.199 242.655 1.00 34.25 231 LYS B C 1
ATOM 1716 O O . LYS A 1 231 ? 168.819 176.008 243.029 1.00 34.25 231 LYS B O 1
ATOM 1722 N N . PRO A 1 232 ? 169.991 175.057 241.369 1.00 35.15 232 PRO B N 1
ATOM 1723 C CA . PRO A 1 232 ? 169.293 175.848 240.348 1.00 35.15 232 PRO B CA 1
ATOM 1724 C C . PRO A 1 232 ? 167.794 175.581 240.351 1.00 35.15 232 PRO B C 1
ATOM 1725 O O . PRO A 1 232 ? 167.343 174.455 240.562 1.00 35.15 232 PRO B O 1
ATOM 1729 N N . LYS A 1 233 ? 167.026 176.641 240.118 1.00 37.92 233 LYS B N 1
ATOM 1730 C CA . LYS A 1 233 ? 165.576 176.556 240.048 1.00 37.92 233 LYS B CA 1
ATOM 1731 C C . LYS A 1 233 ? 165.136 176.135 238.648 1.00 37.92 233 LYS B C 1
ATOM 1732 O O . LYS A 1 233 ? 165.953 175.910 237.752 1.00 37.92 233 LYS B O 1
ATOM 1738 N N . ILE A 1 234 ? 163.819 176.020 238.455 1.00 37.60 234 ILE B N 1
ATOM 1739 C CA . ILE A 1 234 ? 163.284 175.752 237.122 1.00 37.60 234 ILE B CA 1
ATOM 1740 C C . ILE A 1 234 ? 163.677 176.864 236.162 1.00 37.60 234 ILE B C 1
ATOM 1741 O O . ILE A 1 234 ? 164.119 176.608 235.037 1.00 37.60 234 ILE B O 1
ATOM 1746 N N . GLU A 1 235 ? 163.532 178.117 236.597 1.00 39.22 235 GLU B N 1
ATOM 1747 C CA . GLU A 1 235 ? 163.818 179.252 235.729 1.00 39.22 235 GLU B CA 1
ATOM 1748 C C . GLU A 1 235 ? 165.288 179.309 235.338 1.00 39.22 235 GLU B C 1
ATOM 1749 O O . GLU A 1 235 ? 165.624 179.843 234.277 1.00 39.22 235 GLU B O 1
ATOM 1755 N N . ASP A 1 236 ? 166.177 178.782 236.181 1.00 38.89 236 ASP B N 1
ATOM 1756 C CA . ASP A 1 236 ? 167.592 178.740 235.828 1.00 38.89 236 ASP B CA 1
ATOM 1757 C C . ASP A 1 236 ? 167.828 177.836 234.628 1.00 38.89 236 ASP B C 1
ATOM 1758 O O . ASP A 1 236 ? 168.656 178.142 233.762 1.00 38.89 236 ASP B O 1
ATOM 1763 N N . TYR A 1 237 ? 167.120 176.709 234.568 1.00 35.75 237 TYR B N 1
ATOM 1764 C CA . TYR A 1 237 ? 167.237 175.824 233.418 1.00 35.75 237 TYR B CA 1
ATOM 1765 C C . TYR A 1 237 ? 166.521 176.403 232.205 1.00 35.75 237 TYR B C 1
ATOM 1766 O O . TYR A 1 237 ? 167.014 176.291 231.077 1.00 35.75 237 TYR B O 1
ATOM 1775 N N . GLU A 1 238 ? 165.360 177.026 232.414 1.00 36.69 238 GLU B N 1
ATOM 1776 C CA . GLU A 1 238 ? 164.641 177.638 231.301 1.00 36.69 238 GLU B CA 1
ATOM 1777 C C . GLU A 1 238 ? 165.446 178.769 230.681 1.00 36.69 238 GLU B C 1
ATOM 1778 O O . GLU A 1 238 ? 165.448 178.940 229.457 1.00 36.69 238 GLU B O 1
ATOM 1784 N N . LYS A 1 239 ? 166.132 179.559 231.507 1.00 35.76 239 LYS B N 1
ATOM 1785 C CA . LYS A 1 239 ? 166.953 180.633 230.967 1.00 35.76 239 LYS B CA 1
ATOM 1786 C C . LYS A 1 239 ? 168.195 180.095 230.266 1.00 35.76 239 LYS B C 1
ATOM 1787 O O . LYS A 1 239 ? 168.691 180.720 229.323 1.00 35.76 239 LYS B O 1
ATOM 1793 N N . ALA A 1 240 ? 168.696 178.933 230.691 1.00 31.60 240 ALA B N 1
ATOM 1794 C CA . ALA A 1 240 ? 169.876 178.352 230.063 1.00 31.60 240 ALA B CA 1
ATOM 1795 C C . ALA A 1 240 ? 169.634 177.976 228.609 1.00 31.60 240 ALA B C 1
ATOM 1796 O O . ALA A 1 240 ? 170.597 177.806 227.857 1.00 31.60 240 ALA B O 1
ATOM 1798 N N . LYS A 1 241 ? 168.374 177.845 228.194 1.00 32.69 241 LYS B N 1
ATOM 1799 C CA . LYS A 1 241 ? 168.070 177.629 226.786 1.00 32.69 241 LYS B CA 1
ATOM 1800 C C . LYS A 1 241 ? 168.459 178.819 225.926 1.00 32.69 241 LYS B C 1
ATOM 1801 O O . LYS A 1 241 ? 168.638 178.655 224.716 1.00 32.69 241 LYS B O 1
ATOM 1807 N N . ASN A 1 242 ? 168.591 180.004 226.525 1.00 32.67 242 ASN B N 1
ATOM 1808 C CA . ASN A 1 242 ? 169.075 181.207 225.849 1.00 32.67 242 ASN B CA 1
ATOM 1809 C C . ASN A 1 242 ? 168.154 181.591 224.691 1.00 32.67 242 ASN B C 1
ATOM 1810 O O . ASN A 1 242 ? 168.557 181.654 223.529 1.00 32.67 242 ASN B O 1
ATOM 1815 N N . VAL A 1 243 ? 166.897 181.843 225.032 1.00 34.99 243 VAL B N 1
ATOM 1816 C CA . VAL A 1 243 ? 165.905 182.238 224.042 1.00 34.99 243 VAL B CA 1
ATOM 1817 C C . VAL A 1 243 ? 165.541 183.707 224.210 1.00 34.99 243 VAL B C 1
ATOM 1818 O O . VAL A 1 243 ? 166.382 184.588 224.037 1.00 34.99 243 VAL B O 1
ATOM 1822 N N . LYS B 1 11 ? 177.009 169.212 158.814 1.00 59.27 11 LYS A N 1
ATOM 1823 C CA . LYS B 1 11 ? 176.815 169.446 160.240 1.00 59.27 11 LYS A CA 1
ATOM 1824 C C . LYS B 1 11 ? 178.050 169.028 161.031 1.00 59.27 11 LYS A C 1
ATOM 1825 O O . LYS B 1 11 ? 178.407 167.852 161.065 1.00 59.27 11 LYS A O 1
ATOM 1831 N N . VAL B 1 12 ? 178.697 170.000 161.671 1.00 55.05 12 VAL A N 1
ATOM 1832 C CA . VAL B 1 12 ? 179.950 169.788 162.384 1.00 55.05 12 VAL A CA 1
ATOM 1833 C C . VAL B 1 12 ? 179.785 170.014 163.882 1.00 55.05 12 VAL A C 1
ATOM 1834 O O . VAL B 1 12 ? 180.192 169.181 164.697 1.00 55.05 12 VAL A O 1
ATOM 1838 N N . ASP B 1 13 ? 179.180 171.135 164.263 1.00 51.89 13 ASP A N 1
ATOM 1839 C CA . ASP B 1 13 ? 179.082 171.536 165.662 1.00 51.89 13 ASP A CA 1
ATOM 1840 C C . ASP B 1 13 ? 177.841 170.910 166.285 1.00 51.89 13 ASP A C 1
ATOM 1841 O O . ASP B 1 13 ? 176.719 171.142 165.824 1.00 51.89 13 ASP A O 1
ATOM 1846 N N . GLU B 1 14 ? 178.043 170.119 167.330 1.00 48.67 14 GLU A N 1
ATOM 1847 C CA . GLU B 1 14 ? 176.953 169.615 168.148 1.00 48.67 14 GLU A CA 1
ATOM 1848 C C . GLU B 1 14 ? 176.831 170.478 169.396 1.00 48.67 14 GLU A C 1
ATOM 1849 O O . GLU B 1 14 ? 177.805 171.085 169.848 1.00 48.67 14 GLU A O 1
ATOM 1855 N N . GLU B 1 15 ? 175.623 170.542 169.944 1.00 43.67 15 GLU A N 1
ATOM 1856 C CA . GLU B 1 15 ? 175.440 171.231 171.212 1.00 43.67 15 GLU A CA 1
ATOM 1857 C C . GLU B 1 15 ? 176.216 170.503 172.303 1.00 43.67 15 GLU A C 1
ATOM 1858 O O . GLU B 1 15 ? 176.324 169.275 172.292 1.00 43.67 15 GLU A O 1
ATOM 1864 N N . ASN B 1 16 ? 176.790 171.271 173.227 1.00 35.22 16 ASN A N 1
ATOM 1865 C CA . ASN B 1 16 ? 177.509 170.699 174.359 1.00 35.22 16 ASN A CA 1
ATOM 1866 C C . ASN B 1 16 ? 176.491 170.264 175.403 1.00 35.22 16 ASN A C 1
ATOM 1867 O O . ASN B 1 16 ? 175.928 171.109 176.110 1.00 35.22 16 ASN A O 1
ATOM 1872 N N . PRO B 1 17 ? 176.226 168.960 175.534 1.00 32.65 17 PRO A N 1
ATOM 1873 C CA . PRO B 1 17 ? 175.150 168.516 176.426 1.00 32.65 17 PRO A CA 1
ATOM 1874 C C . PRO B 1 17 ? 175.519 168.519 177.898 1.00 32.65 17 PRO A C 1
ATOM 1875 O O . PRO B 1 17 ? 174.634 168.302 178.736 1.00 32.65 17 PRO A O 1
ATOM 1879 N N . TYR B 1 18 ? 176.778 168.769 178.245 1.00 27.92 18 TYR A N 1
ATOM 1880 C CA . TYR B 1 18 ? 177.228 168.646 179.624 1.00 27.92 18 TYR A CA 1
ATOM 1881 C C . TYR B 1 18 ? 177.134 169.948 180.406 1.00 27.92 18 TYR A C 1
ATOM 1882 O O . TYR B 1 18 ? 177.466 169.961 181.594 1.00 27.92 18 TYR A O 1
ATOM 1891 N N . TRP B 1 19 ? 176.685 171.036 179.777 1.00 33.43 19 TRP A N 1
ATOM 1892 C CA . TRP B 1 19 ? 176.417 172.259 180.526 1.00 33.43 19 TRP A CA 1
ATOM 1893 C C . TRP B 1 19 ? 175.276 172.052 181.512 1.00 33.43 19 TRP A C 1
ATOM 1894 O O . TRP B 1 19 ? 175.284 172.614 182.613 1.00 33.43 19 TRP A O 1
ATOM 1905 N N . MET B 1 20 ? 174.284 171.244 181.130 1.00 33.92 20 MET A N 1
ATOM 1906 C CA . MET B 1 20 ? 173.168 170.946 182.019 1.00 33.92 20 MET A CA 1
ATOM 1907 C C . MET B 1 20 ? 173.625 170.206 183.272 1.00 33.92 20 MET A C 1
ATOM 1908 O O . MET B 1 20 ? 173.029 170.374 184.342 1.00 33.92 20 MET A O 1
ATOM 1913 N N . SER B 1 21 ? 174.687 169.401 183.168 1.00 29.83 21 SER A N 1
ATOM 1914 C CA . SER B 1 21 ? 175.210 168.692 184.330 1.00 29.83 21 SER A CA 1
ATOM 1915 C C . SER B 1 21 ? 175.722 169.634 185.411 1.00 29.83 21 SER A C 1
ATOM 1916 O O . SER B 1 21 ? 175.807 169.232 186.574 1.00 29.83 21 SER A O 1
ATOM 1919 N N . PHE B 1 22 ? 176.082 170.867 185.056 1.00 30.01 22 PHE A N 1
ATOM 1920 C CA . PHE B 1 22 ? 176.561 171.807 186.061 1.00 30.01 22 PHE A CA 1
ATOM 1921 C C . PHE B 1 22 ? 175.425 172.386 186.891 1.00 30.01 22 PHE A C 1
ATOM 1922 O O . PHE B 1 22 ? 175.609 172.638 188.086 1.00 30.01 22 PHE A O 1
ATOM 1930 N N . SER B 1 23 ? 174.254 172.603 186.288 1.00 32.66 23 SER A N 1
ATOM 1931 C CA . SER B 1 23 ? 173.068 172.908 187.082 1.00 32.66 23 SER A CA 1
ATOM 1932 C C . SER B 1 23 ? 172.710 171.732 187.979 1.00 32.66 23 SER A C 1
ATOM 1933 O O . SER B 1 23 ? 172.301 171.917 189.131 1.00 32.66 23 SER A O 1
ATOM 1936 N N . ASP B 1 24 ? 172.840 170.515 187.449 1.00 29.61 24 ASP A N 1
ATOM 1937 C CA . ASP B 1 24 ? 172.781 169.305 188.261 1.00 29.61 24 ASP A CA 1
ATOM 1938 C C . ASP B 1 24 ? 173.773 169.390 189.417 1.00 29.61 24 ASP A C 1
ATOM 1939 O O . ASP B 1 24 ? 173.409 169.181 190.580 1.00 29.61 24 ASP A O 1
ATOM 1944 N N . LEU B 1 25 ? 175.029 169.724 189.115 1.00 28.50 25 LEU A N 1
ATOM 1945 C CA . LEU B 1 25 ? 176.047 169.797 190.157 1.00 28.50 25 LEU A CA 1
ATOM 1946 C C . LEU B 1 25 ? 175.712 170.873 191.185 1.00 28.50 25 LEU A C 1
ATOM 1947 O O . LEU B 1 25 ? 175.852 170.652 192.392 1.00 28.50 25 LEU A O 1
ATOM 1952 N N . MET B 1 26 ? 175.256 172.040 190.724 1.00 32.78 26 MET A N 1
ATOM 1953 C CA . MET B 1 26 ? 174.985 173.141 191.643 1.00 32.78 26 MET A CA 1
ATOM 1954 C C . MET B 1 26 ? 173.845 172.802 192.596 1.00 32.78 26 MET A C 1
ATOM 1955 O O . MET B 1 26 ? 173.878 173.187 193.770 1.00 32.78 26 MET A O 1
ATOM 1960 N N . SER B 1 27 ? 172.826 172.089 192.110 1.00 30.85 27 SER A N 1
ATOM 1961 C CA . SER B 1 27 ? 171.724 171.683 192.976 1.00 30.85 27 SER A CA 1
ATOM 1962 C C . SER B 1 27 ? 172.203 170.750 194.080 1.00 30.85 27 SER A C 1
ATOM 1963 O O . SER B 1 27 ? 171.806 170.894 195.241 1.00 30.85 27 SER A O 1
ATOM 1966 N N . GLY B 1 28 ? 173.056 169.784 193.734 1.00 29.07 28 GLY A N 1
ATOM 1967 C CA . GLY B 1 28 ? 173.589 168.885 194.743 1.00 29.07 28 GLY A CA 1
ATOM 1968 C C . GLY B 1 28 ? 174.470 169.596 195.751 1.00 29.07 28 GLY A C 1
ATOM 1969 O O . GLY B 1 28 ? 174.432 169.290 196.945 1.00 29.07 28 GLY A O 1
ATOM 1970 N N . LEU B 1 29 ? 175.281 170.547 195.284 1.00 30.03 29 LEU A N 1
ATOM 1971 C CA . LEU B 1 29 ? 176.108 171.334 196.192 1.00 30.03 29 LEU A CA 1
ATOM 1972 C C . LEU B 1 29 ? 175.257 172.203 197.108 1.00 30.03 29 LEU A C 1
ATOM 1973 O O . LEU B 1 29 ? 175.632 172.438 198.261 1.00 30.03 29 LEU A O 1
ATOM 1978 N N . LEU B 1 30 ? 174.119 172.691 196.609 1.00 31.40 30 LEU A N 1
ATOM 1979 C CA . LEU B 1 30 ? 173.189 173.439 197.448 1.00 31.40 30 LEU A CA 1
ATOM 1980 C C . LEU B 1 30 ? 172.692 172.593 198.613 1.00 31.40 30 LEU A C 1
ATOM 1981 O O . LEU B 1 30 ? 172.644 173.057 199.758 1.00 31.40 30 LEU A O 1
ATOM 1986 N N . VAL B 1 31 ? 172.317 171.345 198.336 1.00 31.34 31 VAL A N 1
ATOM 1987 C CA . VAL B 1 31 ? 171.783 170.474 199.376 1.00 31.34 31 VAL A CA 1
ATOM 1988 C C . VAL B 1 31 ? 172.849 170.146 200.413 1.00 31.34 31 VAL A C 1
ATOM 1989 O O . VAL B 1 31 ? 172.550 170.035 201.608 1.00 31.34 31 VAL A O 1
ATOM 1993 N N . ILE B 1 32 ? 174.104 170.002 199.983 1.00 31.02 32 ILE A N 1
ATOM 1994 C CA . ILE B 1 32 ? 175.191 169.733 200.922 1.00 31.02 32 ILE A CA 1
ATOM 1995 C C . ILE B 1 32 ? 175.330 170.869 201.927 1.00 31.02 32 ILE A C 1
ATOM 1996 O O . ILE B 1 32 ? 175.497 170.634 203.130 1.00 31.02 32 ILE A O 1
ATOM 2001 N N . PHE B 1 33 ? 175.263 172.116 201.458 1.00 31.03 33 PHE A N 1
ATOM 2002 C CA . PHE B 1 33 ? 175.379 173.245 202.373 1.00 31.03 33 PHE A CA 1
ATOM 2003 C C . PHE B 1 33 ? 174.140 173.416 203.239 1.00 31.03 33 PHE A C 1
ATOM 2004 O O . PHE B 1 33 ? 174.234 174.006 204.319 1.00 31.03 33 PHE A O 1
ATOM 2012 N N . ILE B 1 34 ? 172.987 172.914 202.793 1.00 31.03 34 ILE A N 1
ATOM 2013 C CA . ILE B 1 34 ? 171.810 172.883 203.655 1.00 31.03 34 ILE A CA 1
ATOM 2014 C C . ILE B 1 34 ? 172.058 171.970 204.850 1.00 31.03 34 ILE A C 1
ATOM 2015 O O . ILE B 1 34 ? 171.716 172.309 205.989 1.00 31.03 34 ILE A O 1
ATOM 2020 N N . LEU B 1 35 ? 172.670 170.804 204.614 1.00 30.33 35 LEU A N 1
ATOM 2021 C CA . LEU B 1 35 ? 173.001 169.908 205.718 1.00 30.33 35 LEU A CA 1
ATOM 2022 C C . LEU B 1 35 ? 174.028 170.513 206.661 1.00 30.33 35 LEU A C 1
ATOM 2023 O O . LEU B 1 35 ? 174.037 170.186 207.852 1.00 30.33 35 LEU A O 1
ATOM 2028 N N . ALA B 1 36 ? 174.910 171.376 206.154 1.00 30.17 36 ALA A N 1
ATOM 2029 C CA . ALA B 1 36 ? 175.869 172.033 207.035 1.00 30.17 36 ALA A CA 1
ATOM 2030 C C . ALA B 1 36 ? 175.154 172.881 208.081 1.00 30.17 36 ALA A C 1
ATOM 2031 O O . ALA B 1 36 ? 175.527 172.871 209.259 1.00 30.17 36 ALA A O 1
ATOM 2033 N N . ALA B 1 37 ? 174.118 173.614 207.670 1.00 30.11 37 ALA A N 1
ATOM 2034 C CA . ALA B 1 37 ? 173.332 174.392 208.620 1.00 30.11 37 ALA A CA 1
ATOM 2035 C C . ALA B 1 37 ? 172.394 173.507 209.434 1.00 30.11 37 ALA A C 1
ATOM 2036 O O . ALA B 1 37 ? 172.170 173.765 210.620 1.00 30.11 37 ALA A O 1
ATOM 2038 N N . VAL B 1 38 ? 171.844 172.460 208.815 1.00 29.27 38 VAL A N 1
ATOM 2039 C CA . VAL B 1 38 ? 170.938 171.559 209.520 1.00 29.27 38 VAL A CA 1
ATOM 2040 C C . VAL B 1 38 ? 171.671 170.807 210.626 1.00 29.27 38 VAL A C 1
ATOM 2041 O O . VAL B 1 38 ? 171.092 170.520 211.679 1.00 29.27 38 VAL A O 1
ATOM 2045 N N . ALA B 1 39 ? 172.952 170.493 210.418 1.00 28.34 39 ALA A N 1
ATOM 2046 C CA . ALA B 1 39 ? 173.724 169.798 211.444 1.00 28.34 39 ALA A CA 1
ATOM 2047 C C . ALA B 1 39 ? 173.810 170.618 212.727 1.00 28.34 39 ALA A C 1
ATOM 2048 O O . ALA B 1 39 ? 173.707 170.069 213.830 1.00 28.34 39 ALA A O 1
ATOM 2050 N N . LEU B 1 40 ? 174.011 171.934 212.603 1.00 27.66 40 LEU A N 1
ATOM 2051 C CA . LEU B 1 40 ? 173.980 172.807 213.773 1.00 27.66 40 LEU A CA 1
ATOM 2052 C C . LEU B 1 40 ? 172.593 172.859 214.401 1.00 27.66 40 LEU A C 1
ATOM 2053 O O . LEU B 1 40 ? 172.471 172.933 215.626 1.00 27.66 40 LEU A O 1
ATOM 2058 N N . ILE B 1 41 ? 171.536 172.835 213.581 1.00 25.50 41 ILE A N 1
ATOM 2059 C CA . ILE B 1 41 ? 170.176 172.790 214.118 1.00 25.50 41 ILE A CA 1
ATOM 2060 C C . ILE B 1 41 ? 170.020 171.612 215.061 1.00 25.50 41 ILE A C 1
ATOM 2061 O O . ILE B 1 41 ? 169.428 171.736 216.138 1.00 25.50 41 ILE A O 1
ATOM 2066 N N . ILE B 1 42 ? 170.542 170.452 214.672 1.00 24.06 42 ILE A N 1
ATOM 2067 C CA . ILE B 1 42 ? 170.437 169.267 215.512 1.00 24.06 42 ILE A CA 1
ATOM 2068 C C . ILE B 1 42 ? 171.275 169.425 216.774 1.00 24.06 42 ILE A C 1
ATOM 2069 O O . ILE B 1 42 ? 170.860 169.013 217.861 1.00 24.06 42 ILE A O 1
ATOM 2074 N N . GLU B 1 43 ? 172.461 170.024 216.657 1.00 25.79 43 GLU A N 1
ATOM 2075 C CA . GLU B 1 43 ? 173.257 170.330 217.843 1.00 25.79 43 GLU A CA 1
ATOM 2076 C C . GLU B 1 43 ? 172.489 171.223 218.808 1.00 25.79 43 GLU A C 1
ATOM 2077 O O . GLU B 1 43 ? 172.458 170.969 220.016 1.00 25.79 43 GLU A O 1
ATOM 2083 N N . LEU B 1 44 ? 171.873 172.284 218.294 1.00 22.99 44 LEU A N 1
ATOM 2084 C CA . LEU B 1 44 ? 171.102 173.176 219.148 1.00 22.99 44 LEU A CA 1
ATOM 2085 C C . LEU B 1 44 ? 169.838 172.501 219.657 1.00 22.99 44 LEU A C 1
ATOM 2086 O O . LEU B 1 44 ? 169.410 172.744 220.789 1.00 22.99 44 LEU A O 1
ATOM 2091 N N . THR B 1 45 ? 169.213 171.670 218.827 1.00 23.64 45 THR A N 1
ATOM 2092 C CA . THR B 1 45 ? 168.030 170.947 219.270 1.00 23.64 45 THR A CA 1
ATOM 2093 C C . THR B 1 45 ? 168.378 169.966 220.380 1.00 23.64 45 THR A C 1
ATOM 2094 O O . THR B 1 45 ? 167.650 169.864 221.369 1.00 23.64 45 THR A O 1
ATOM 2098 N N . GLN B 1 46 ? 169.506 169.267 220.254 1.00 25.97 46 GLN A N 1
ATOM 2099 C CA . GLN B 1 46 ? 169.919 168.333 221.295 1.00 25.97 46 GLN A CA 1
ATOM 2100 C C . GLN B 1 46 ? 170.204 169.041 222.611 1.00 25.97 46 GLN A C 1
ATOM 2101 O O . GLN B 1 46 ? 169.905 168.507 223.683 1.00 25.97 46 GLN A O 1
ATOM 2107 N N . LYS B 1 47 ? 170.806 170.228 222.554 1.00 25.26 47 LYS A N 1
ATOM 2108 C CA . LYS B 1 47 ? 171.012 171.005 223.769 1.00 25.26 47 LYS A CA 1
ATOM 2109 C C . LYS B 1 47 ? 169.685 171.365 224.420 1.00 25.26 47 LYS A C 1
ATOM 2110 O O . LYS B 1 47 ? 169.563 171.349 225.648 1.00 25.26 47 LYS A O 1
ATOM 2116 N N . SER B 1 48 ? 168.681 171.703 223.613 1.00 27.69 48 SER A N 1
ATOM 2117 C CA . SER B 1 48 ? 167.380 172.063 224.160 1.00 27.69 48 SER A CA 1
ATOM 2118 C C . SER B 1 48 ? 166.679 170.856 224.778 1.00 27.69 48 SER A C 1
ATOM 2119 O O . SER B 1 48 ? 166.009 170.988 225.807 1.00 27.69 48 SER A O 1
ATOM 2122 N N . GLU B 1 49 ? 166.810 169.675 224.165 1.00 28.93 49 GLU A N 1
ATOM 2123 C CA . GLU B 1 49 ? 166.229 168.470 224.753 1.00 28.93 49 GLU A CA 1
ATOM 2124 C C . GLU B 1 49 ? 166.951 168.061 226.027 1.00 28.93 49 GLU A C 1
ATOM 2125 O O . GLU B 1 49 ? 166.331 167.522 226.949 1.00 28.93 49 GLU A O 1
ATOM 2131 N N . GLN B 1 50 ? 168.264 168.272 226.085 1.00 30.09 50 GLN A N 1
ATOM 2132 C CA . GLN B 1 50 ? 169.002 167.938 227.295 1.00 30.09 50 GLN A CA 1
ATOM 2133 C C . GLN B 1 50 ? 168.566 168.814 228.459 1.00 30.09 50 GLN A C 1
ATOM 2134 O O . GLN B 1 50 ? 168.451 168.340 229.593 1.00 30.09 50 GLN A O 1
ATOM 2140 N N . ILE B 1 51 ? 168.328 170.099 228.200 1.00 28.49 51 ILE A N 1
ATOM 2141 C CA . ILE B 1 51 ? 167.818 170.977 229.246 1.00 28.49 51 ILE A CA 1
ATOM 2142 C C . ILE B 1 51 ? 166.374 170.628 229.578 1.00 28.49 51 ILE A C 1
ATOM 2143 O O . ILE B 1 51 ? 165.987 170.606 230.749 1.00 28.49 51 ILE A O 1
ATOM 2148 N N . ASP B 1 52 ? 165.561 170.336 228.561 1.00 30.27 52 ASP A N 1
ATOM 2149 C CA . ASP B 1 52 ? 164.186 169.905 228.797 1.00 30.27 52 ASP A CA 1
ATOM 2150 C C . ASP B 1 52 ? 164.124 168.621 229.608 1.00 30.27 52 ASP A C 1
ATOM 2151 O O . ASP B 1 52 ? 163.187 168.425 230.386 1.00 30.27 52 ASP A O 1
ATOM 2156 N N . ALA B 1 53 ? 165.096 167.729 229.427 1.00 30.38 53 ALA A N 1
ATOM 2157 C CA . ALA B 1 53 ? 165.131 166.512 230.225 1.00 30.38 53 ALA A CA 1
ATOM 2158 C C . ALA B 1 53 ? 165.409 166.823 231.690 1.00 30.38 53 ALA A C 1
ATOM 2159 O O . ALA B 1 53 ? 164.892 166.143 232.582 1.00 30.38 53 ALA A O 1
ATOM 2161 N N . SER B 1 54 ? 166.228 167.840 231.958 1.00 31.81 54 SER A N 1
ATOM 2162 C CA . SER B 1 54 ? 166.513 168.214 233.338 1.00 31.81 54 SER A CA 1
ATOM 2163 C C . SER B 1 54 ? 165.335 168.936 233.977 1.00 31.81 54 SER A C 1
ATOM 2164 O O . SER B 1 54 ? 165.066 168.750 235.168 1.00 31.81 54 SER A O 1
ATOM 2167 N N . ILE B 1 55 ? 164.627 169.767 233.212 1.00 29.56 55 ILE A N 1
ATOM 2168 C CA . ILE B 1 55 ? 163.448 170.438 233.750 1.00 29.56 55 ILE A CA 1
ATOM 2169 C C . ILE B 1 55 ? 162.373 169.428 234.124 1.00 29.56 55 ILE A C 1
ATOM 2170 O O . ILE B 1 55 ? 161.743 169.541 235.180 1.00 29.56 55 ILE A O 1
ATOM 2175 N N . GLU B 1 56 ? 162.140 168.430 233.272 1.00 32.11 56 GLU A N 1
ATOM 2176 C CA . GLU B 1 56 ? 161.137 167.421 233.594 1.00 32.11 56 GLU A CA 1
ATOM 2177 C C . GLU B 1 56 ? 161.603 166.519 234.727 1.00 32.11 56 GLU A C 1
ATOM 2178 O O . GLU B 1 56 ? 160.797 166.094 235.561 1.00 32.11 56 GLU A O 1
ATOM 2184 N N . GLU B 1 57 ? 162.896 166.204 234.768 1.00 32.97 57 GLU A N 1
ATOM 2185 C CA . GLU B 1 57 ? 163.423 165.408 235.868 1.00 32.97 57 GLU A CA 1
ATOM 2186 C C . GLU B 1 57 ? 163.344 166.172 237.180 1.00 32.97 57 GLU A C 1
ATOM 2187 O O . GLU B 1 57 ? 163.043 165.590 238.228 1.00 32.97 57 GLU A O 1
ATOM 2193 N N . LEU B 1 58 ? 163.615 167.477 237.142 1.00 30.62 58 LEU A N 1
ATOM 2194 C CA . LEU B 1 58 ? 163.492 168.293 238.341 1.00 30.62 58 LEU A CA 1
ATOM 2195 C C . LEU B 1 58 ? 162.032 168.545 238.687 1.00 30.62 58 LEU A C 1
ATOM 2196 O O . LEU B 1 58 ? 161.673 168.602 239.866 1.00 30.62 58 LEU A O 1
ATOM 2201 N N . LYS B 1 59 ? 161.174 168.693 237.676 1.00 29.68 59 LYS A N 1
ATOM 2202 C CA . LYS B 1 59 ? 159.748 168.863 237.933 1.00 29.68 59 LYS A CA 1
ATOM 2203 C C . LYS B 1 59 ? 159.160 167.623 238.588 1.00 29.68 59 LYS A C 1
ATOM 2204 O O . LYS B 1 59 ? 158.266 167.723 239.435 1.00 29.68 59 LYS A O 1
ATOM 2210 N N . LYS B 1 60 ? 159.631 166.444 238.185 1.00 29.23 60 LYS A N 1
ATOM 2211 C CA . LYS B 1 60 ? 159.208 165.209 238.831 1.00 29.23 60 LYS A CA 1
ATOM 2212 C C . LYS B 1 60 ? 159.679 165.153 240.279 1.00 29.23 60 LYS A C 1
ATOM 2213 O O . LYS B 1 60 ? 158.940 164.702 241.160 1.00 29.23 60 LYS A O 1
ATOM 2219 N N . ALA B 1 61 ? 160.909 165.600 240.542 1.00 27.98 61 ALA A N 1
ATOM 2220 C CA . ALA B 1 61 ? 161.431 165.592 241.904 1.00 27.98 61 ALA A CA 1
ATOM 2221 C C . ALA B 1 61 ? 160.666 166.557 242.797 1.00 27.98 61 ALA A C 1
ATOM 2222 O O . ALA B 1 61 ? 160.430 166.265 243.974 1.00 27.98 61 ALA A O 1
ATOM 2224 N N . GLU B 1 62 ? 160.274 167.713 242.262 1.00 29.29 62 GLU A N 1
ATOM 2225 C CA . GLU B 1 62 ? 159.526 168.681 243.052 1.00 29.29 62 GLU A CA 1
ATOM 2226 C C . GLU B 1 62 ? 158.084 168.256 243.287 1.00 29.29 62 GLU A C 1
ATOM 2227 O O . GLU B 1 62 ? 157.506 168.626 244.313 1.00 29.29 62 GLU A O 1
ATOM 2233 N N . GLU B 1 63 ? 157.485 167.505 242.361 1.00 29.35 63 GLU A N 1
ATOM 2234 C CA . GLU B 1 63 ? 156.172 166.931 242.626 1.00 29.35 63 GLU A CA 1
ATOM 2235 C C . GLU B 1 63 ? 156.260 165.837 243.680 1.00 29.35 63 GLU A C 1
ATOM 2236 O O . GLU B 1 63 ? 155.342 165.671 244.489 1.00 29.35 63 GLU A O 1
ATOM 2242 N N . ALA B 1 64 ? 157.356 165.079 243.684 1.00 26.22 64 ALA A N 1
ATOM 2243 C CA . ALA B 1 64 ? 157.576 164.100 244.740 1.00 26.22 64 ALA A CA 1
ATOM 2244 C C . ALA B 1 64 ? 157.746 164.780 246.092 1.00 26.22 64 ALA A C 1
ATOM 2245 O O . ALA B 1 64 ? 157.279 164.264 247.113 1.00 26.22 64 ALA A O 1
ATOM 2247 N N . ARG B 1 65 ? 158.426 165.931 246.119 1.00 25.61 65 ARG A N 1
ATOM 2248 C CA . ARG B 1 65 ? 158.539 166.705 247.351 1.00 25.61 65 ARG A CA 1
ATOM 2249 C C . ARG B 1 65 ? 157.172 167.030 247.930 1.00 25.61 65 ARG A C 1
ATOM 2250 O O . ARG B 1 65 ? 156.895 166.722 249.093 1.00 25.61 65 ARG A O 1
ATOM 2258 N N . ARG B 1 66 ? 156.302 167.653 247.135 1.00 27.52 66 ARG A N 1
ATOM 2259 C CA . ARG B 1 66 ? 155.056 168.157 247.696 1.00 27.52 66 ARG A CA 1
ATOM 2260 C C . ARG B 1 66 ? 154.075 167.034 247.984 1.00 27.52 66 ARG A C 1
ATOM 2261 O O . ARG B 1 66 ? 153.249 167.164 248.890 1.00 27.52 66 ARG A O 1
ATOM 2269 N N . ASN B 1 67 ? 154.155 165.924 247.251 1.00 24.68 67 ASN A N 1
ATOM 2270 C CA . ASN B 1 67 ? 153.339 164.772 247.609 1.00 24.68 67 ASN A CA 1
ATOM 2271 C C . ASN B 1 67 ? 153.755 164.214 248.963 1.00 24.68 67 ASN A C 1
ATOM 2272 O O . ASN B 1 67 ? 152.903 163.837 249.769 1.00 24.68 67 ASN A O 1
ATOM 2277 N N . ILE B 1 68 ? 155.058 164.202 249.253 1.00 22.66 68 ILE A N 1
ATOM 2278 C CA . ILE B 1 68 ? 155.513 163.826 250.589 1.00 22.66 68 ILE A CA 1
ATOM 2279 C C . ILE B 1 68 ? 154.872 164.725 251.637 1.00 22.66 68 ILE A C 1
ATOM 2280 O O . ILE B 1 68 ? 154.347 164.252 252.649 1.00 22.66 68 ILE A O 1
ATOM 2285 N N . LEU B 1 69 ? 154.884 166.036 251.397 1.00 22.64 69 LEU A N 1
ATOM 2286 C CA . LEU B 1 69 ? 154.382 166.981 252.389 1.00 22.64 69 LEU A CA 1
ATOM 2287 C C . LEU B 1 69 ? 152.867 166.908 252.530 1.00 22.64 69 LEU A C 1
ATOM 2288 O O . LEU B 1 69 ? 152.344 167.013 253.644 1.00 22.64 69 LEU A O 1
ATOM 2293 N N . ILE B 1 70 ? 152.144 166.742 251.420 1.00 24.04 70 ILE A N 1
ATOM 2294 C CA . ILE B 1 70 ? 150.688 166.640 251.492 1.00 24.04 70 ILE A CA 1
ATOM 2295 C C . ILE B 1 70 ? 150.266 165.408 252.280 1.00 24.04 70 ILE A C 1
ATOM 2296 O O . ILE B 1 70 ? 149.339 165.470 253.096 1.00 24.04 70 ILE A O 1
ATOM 2301 N N . ASP B 1 71 ? 150.922 164.265 252.048 1.00 26.53 71 ASP A N 1
ATOM 2302 C CA . ASP B 1 71 ? 150.520 163.064 252.775 1.00 26.53 71 ASP A CA 1
ATOM 2303 C C . ASP B 1 71 ? 150.961 163.080 254.232 1.00 26.53 71 ASP A C 1
ATOM 2304 O O . ASP B 1 71 ? 150.262 162.515 255.078 1.00 26.53 71 ASP A O 1
ATOM 2309 N N . ILE B 1 72 ? 152.092 163.706 254.565 1.00 23.92 72 ILE A N 1
ATOM 2310 C CA . ILE B 1 72 ? 152.426 163.861 255.980 1.00 23.92 72 ILE A CA 1
ATOM 2311 C C . ILE B 1 72 ? 151.369 164.700 256.680 1.00 23.92 72 ILE A C 1
ATOM 2312 O O . ILE B 1 72 ? 150.899 164.355 257.769 1.00 23.92 72 ILE A O 1
ATOM 2317 N N . LYS B 1 73 ? 150.980 165.817 256.065 1.00 25.67 73 LYS A N 1
ATOM 2318 C CA . LYS B 1 73 ? 149.964 166.665 256.671 1.00 25.67 73 LYS A CA 1
ATOM 2319 C C . LYS B 1 73 ? 148.625 165.948 256.749 1.00 25.67 73 LYS A C 1
ATOM 2320 O O . LYS B 1 73 ? 147.923 166.043 257.759 1.00 25.67 73 LYS A O 1
ATOM 2326 N N . GLU B 1 74 ? 148.257 165.217 255.696 1.00 29.42 74 GLU A N 1
ATOM 2327 C CA . GLU B 1 74 ? 146.979 164.518 255.700 1.00 29.42 74 GLU A CA 1
ATOM 2328 C C . GLU B 1 74 ? 146.991 163.314 256.634 1.00 29.42 74 GLU A C 1
ATOM 2329 O O . GLU B 1 74 ? 145.979 163.020 257.279 1.00 29.42 74 GLU A O 1
ATOM 2335 N N . GLU B 1 75 ? 148.113 162.597 256.716 1.00 28.29 75 GLU A N 1
ATOM 2336 C CA . GLU B 1 75 ? 148.169 161.470 257.640 1.00 28.29 75 GLU A CA 1
ATOM 2337 C C . GLU B 1 75 ? 148.110 161.954 259.080 1.00 28.29 75 GLU A C 1
ATOM 2338 O O . GLU B 1 75 ? 147.470 161.325 259.929 1.00 28.29 75 GLU A O 1
ATOM 2344 N N . LEU B 1 76 ? 148.771 163.073 259.372 1.00 27.25 76 LEU A N 1
ATOM 2345 C CA . LEU B 1 76 ? 148.745 163.628 260.715 1.00 27.25 76 LEU A CA 1
ATOM 2346 C C . LEU B 1 76 ? 147.441 164.354 261.011 1.00 27.25 76 LEU A C 1
ATOM 2347 O O . LEU B 1 76 ? 147.019 164.404 262.168 1.00 27.25 76 LEU A O 1
ATOM 2352 N N . ALA B 1 77 ? 146.794 164.915 259.987 1.00 30.44 77 ALA A N 1
ATOM 2353 C CA . ALA B 1 77 ? 145.529 165.613 260.198 1.00 30.44 77 ALA A CA 1
ATOM 2354 C C . ALA B 1 77 ? 144.452 164.665 260.701 1.00 30.44 77 ALA A C 1
ATOM 2355 O O . ALA B 1 77 ? 143.637 165.038 261.552 1.00 30.44 77 ALA A O 1
ATOM 2357 N N . LYS B 1 78 ? 144.425 163.436 260.179 1.00 33.34 78 LYS A N 1
ATOM 2358 C CA . LYS B 1 78 ? 143.442 162.457 260.622 1.00 33.34 78 LYS A CA 1
ATOM 2359 C C . LYS B 1 78 ? 143.657 162.043 262.068 1.00 33.34 78 LYS A C 1
ATOM 2360 O O . LYS B 1 78 ? 142.767 161.433 262.667 1.00 33.34 78 LYS A O 1
ATOM 2366 N N . GLN B 1 79 ? 144.818 162.364 262.636 1.00 34.63 79 GLN A N 1
ATOM 2367 C CA . GLN B 1 79 ? 145.186 161.987 263.992 1.00 34.63 79 GLN A CA 1
ATOM 2368 C C . GLN B 1 79 ? 145.207 163.186 264.934 1.00 34.63 79 GLN A C 1
ATOM 2369 O O . GLN B 1 79 ? 145.789 163.108 266.020 1.00 34.63 79 GLN A O 1
ATOM 2375 N N . ASN B 1 80 ? 144.579 164.293 264.530 1.00 36.11 80 ASN A N 1
ATOM 2376 C CA . ASN B 1 80 ? 144.482 165.520 265.324 1.00 36.11 80 ASN A CA 1
ATOM 2377 C C . ASN B 1 80 ? 145.848 166.138 265.599 1.00 36.11 80 ASN A C 1
ATOM 2378 O O . ASN B 1 80 ? 146.046 166.797 266.621 1.00 36.11 80 ASN A O 1
ATOM 2383 N N . ILE B 1 81 ? 146.798 165.947 264.690 1.00 30.57 81 ILE A N 1
ATOM 2384 C CA . ILE B 1 81 ? 148.122 166.546 264.793 1.00 30.57 81 ILE A CA 1
ATOM 2385 C C . ILE B 1 81 ? 148.279 167.523 263.638 1.00 30.57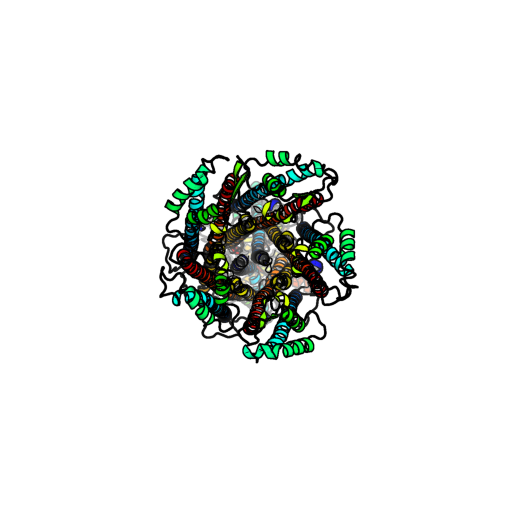 81 ILE A C 1
ATOM 2386 O O . ILE B 1 81 ? 148.303 167.116 262.471 1.00 30.57 81 ILE A O 1
ATOM 2391 N N . HIS B 1 82 ? 148.400 168.807 263.960 1.00 29.80 82 HIS A N 1
ATOM 2392 C CA . HIS B 1 82 ? 148.435 169.865 262.960 1.00 29.80 82 HIS A CA 1
ATOM 2393 C C . HIS B 1 82 ? 149.880 170.209 262.620 1.00 29.80 82 HIS A C 1
ATOM 2394 O O . HIS B 1 82 ? 150.645 170.628 263.492 1.00 29.80 82 HIS A O 1
ATOM 2401 N N . VAL B 1 83 ? 150.245 170.038 261.352 1.00 26.84 83 VAL A N 1
ATOM 2402 C CA . VAL B 1 83 ? 151.534 170.469 260.837 1.00 26.84 83 VAL A CA 1
ATOM 2403 C C . VAL B 1 83 ? 151.285 171.358 259.629 1.00 26.84 83 VAL A C 1
ATOM 2404 O O . VAL B 1 83 ? 150.234 171.303 258.991 1.00 26.84 83 VAL A O 1
ATOM 2408 N N . GLU B 1 84 ? 152.267 172.195 259.330 1.00 27.70 84 GLU A N 1
ATOM 2409 C CA . GLU B 1 84 ? 152.142 173.218 258.307 1.00 27.70 84 GLU A CA 1
ATOM 2410 C C . GLU B 1 84 ? 153.075 172.908 257.147 1.00 27.70 84 GLU A C 1
ATOM 2411 O O . GLU B 1 84 ? 154.195 172.435 257.352 1.00 27.70 84 GLU A O 1
ATOM 2417 N N . ILE B 1 85 ? 152.610 173.172 255.933 1.00 24.75 85 ILE A N 1
ATOM 2418 C CA . ILE B 1 85 ? 153.454 173.139 254.745 1.00 24.75 85 ILE A CA 1
ATOM 2419 C C . ILE B 1 85 ? 153.733 174.584 254.362 1.00 24.75 85 ILE A C 1
ATOM 2420 O O . ILE B 1 85 ? 152.820 175.324 253.982 1.00 24.75 85 ILE A O 1
ATOM 2425 N N . VAL B 1 86 ? 154.992 174.994 254.464 1.00 25.34 86 VAL A N 1
ATOM 2426 C CA . VAL B 1 86 ? 155.393 176.374 254.269 1.00 25.34 86 VAL A CA 1
ATOM 2427 C C . VAL B 1 86 ? 156.549 176.417 253.276 1.00 25.34 86 VAL A C 1
ATOM 2428 O O . VAL B 1 86 ? 157.014 175.390 252.788 1.00 25.34 86 VAL A O 1
ATOM 2432 N N . GLU B 1 87 ? 157.002 177.637 252.978 1.00 30.70 87 GLU A N 1
ATOM 2433 C CA . GLU B 1 87 ? 158.150 177.884 252.103 1.00 30.70 87 GLU A CA 1
ATOM 2434 C C . GLU B 1 87 ? 157.961 177.261 250.720 1.00 30.70 87 GLU A C 1
ATOM 2435 O O . GLU B 1 87 ? 158.874 176.658 250.158 1.00 30.70 87 GLU A O 1
ATOM 2441 N N . ASN B 1 88 ? 156.760 177.423 250.170 1.00 33.93 88 ASN A N 1
ATOM 2442 C CA . ASN B 1 88 ? 156.423 176.963 248.822 1.00 33.93 88 ASN A CA 1
ATOM 2443 C C . ASN B 1 88 ? 156.645 175.460 248.669 1.00 33.93 88 ASN A C 1
ATOM 2444 O O . ASN B 1 88 ? 157.482 175.003 247.889 1.00 33.93 88 ASN A O 1
ATOM 2449 N N . ASP B 1 89 ? 155.871 174.695 249.438 1.00 32.63 89 ASP A N 1
ATOM 2450 C CA . ASP B 1 89 ? 155.852 173.235 249.352 1.00 32.63 89 ASP A CA 1
ATOM 2451 C C . ASP B 1 89 ? 157.249 172.644 249.523 1.00 32.63 89 ASP A C 1
ATOM 2452 O O . ASP B 1 89 ? 157.651 171.718 248.817 1.00 32.63 89 ASP A O 1
ATOM 2457 N N . THR B 1 90 ? 157.992 173.182 250.480 1.00 26.59 90 THR A N 1
ATOM 2458 C CA . THR B 1 90 ? 159.353 172.719 250.737 1.00 26.59 90 THR A CA 1
ATOM 2459 C C . THR B 1 90 ? 159.607 172.312 252.183 1.00 26.59 90 THR A C 1
ATOM 2460 O O . THR B 1 90 ? 160.383 171.379 252.411 1.00 26.59 90 THR A O 1
ATOM 2464 N N . VAL B 1 91 ? 158.962 172.936 253.162 1.00 22.24 91 VAL A N 1
ATOM 2465 C CA . VAL B 1 91 ? 159.279 172.745 254.570 1.00 22.24 91 VAL A CA 1
ATOM 2466 C C . VAL B 1 91 ? 158.044 172.225 255.288 1.00 22.24 91 VAL A C 1
ATOM 2467 O O . VAL B 1 91 ? 156.942 172.751 255.105 1.00 22.24 91 VAL A O 1
ATOM 2471 N N . LEU B 1 92 ? 158.230 171.185 256.093 1.00 21.69 92 LEU A N 1
ATOM 2472 C CA . LEU B 1 92 ? 157.222 170.744 257.044 1.00 21.69 92 LEU A CA 1
ATOM 2473 C C . LEU B 1 92 ? 157.474 171.446 258.371 1.00 21.69 92 LEU A C 1
ATOM 2474 O O . LEU B 1 92 ? 158.500 171.208 259.016 1.00 21.69 92 LEU A O 1
ATOM 2479 N N . ARG B 1 93 ? 156.549 172.302 258.784 1.00 22.54 93 ARG A N 1
ATOM 2480 C CA . ARG B 1 93 ? 156.712 173.074 260.006 1.00 22.54 93 ARG A CA 1
ATOM 2481 C C . ARG B 1 93 ? 155.893 172.447 261.124 1.00 22.54 93 ARG A C 1
ATOM 2482 O O . ARG B 1 93 ? 154.690 172.218 260.967 1.00 22.54 93 ARG A O 1
ATOM 2490 N N . ILE B 1 94 ? 156.547 172.168 262.244 1.00 23.62 94 ILE A N 1
ATOM 2491 C CA . ILE B 1 94 ? 155.859 171.660 263.424 1.00 23.62 94 ILE A CA 1
ATOM 2492 C C . ILE B 1 94 ? 155.785 172.797 264.433 1.00 23.62 94 ILE A C 1
ATOM 2493 O O . ILE B 1 94 ? 156.786 173.105 265.095 1.00 23.62 94 ILE A O 1
ATOM 2498 N N . PRO B 1 95 ? 154.629 173.437 264.588 1.00 28.41 95 PRO A N 1
ATOM 2499 C CA . PRO B 1 95 ? 154.544 174.621 265.449 1.00 28.41 95 PRO A CA 1
ATOM 2500 C C . PRO B 1 95 ? 154.623 174.248 266.920 1.00 28.41 95 PRO A C 1
ATOM 2501 O O . PRO B 1 95 ? 154.553 173.085 267.312 1.00 28.41 95 PRO A O 1
ATOM 2505 N N . GLU B 1 96 ? 154.778 175.283 267.744 1.00 35.37 96 GLU A N 1
ATOM 2506 C CA . GLU B 1 96 ? 154.763 175.090 269.188 1.00 35.37 96 GLU A CA 1
ATOM 2507 C C . GLU B 1 96 ? 153.389 174.653 269.681 1.00 35.37 96 GLU A C 1
ATOM 2508 O O . GLU B 1 96 ? 153.288 173.975 270.708 1.00 35.37 96 GLU A O 1
ATOM 2514 N N . SER B 1 97 ? 152.325 175.031 268.973 1.00 36.65 97 SER A N 1
ATOM 2515 C CA . SER B 1 97 ? 150.993 174.579 269.355 1.00 36.65 97 SER A CA 1
ATOM 2516 C C . SER B 1 97 ? 150.852 173.072 269.195 1.00 36.65 97 SER A C 1
ATOM 2517 O O . SER B 1 97 ? 150.097 172.437 269.941 1.00 36.65 97 SER A O 1
ATOM 2520 N N . THR B 1 98 ? 151.566 172.486 268.234 1.00 33.23 98 THR A N 1
ATOM 2521 C CA . THR B 1 98 ? 151.597 171.037 268.077 1.00 33.23 98 THR A CA 1
ATOM 2522 C C . THR B 1 98 ? 152.624 170.404 269.008 1.00 33.23 98 THR A C 1
ATOM 2523 O O . THR B 1 98 ? 152.281 169.607 269.885 1.00 33.23 98 THR A O 1
ATOM 2527 N N . LEU B 1 99 ? 153.892 170.755 268.826 1.00 35.05 99 LEU A N 1
ATOM 2528 C CA . LEU B 1 99 ? 155.007 170.168 269.562 1.00 35.05 99 LEU A CA 1
ATOM 2529 C C . LEU B 1 99 ? 155.651 171.274 270.385 1.00 35.05 99 LEU A C 1
ATOM 2530 O O . LEU B 1 99 ? 156.378 172.113 269.844 1.00 35.05 99 LEU A O 1
ATOM 2535 N N . SER B 1 100 ? 155.387 171.276 271.686 1.00 38.67 100 SER A N 1
ATOM 2536 C CA . SER B 1 100 ? 155.839 172.333 272.581 1.00 38.67 100 SER A CA 1
ATOM 2537 C C . SER B 1 100 ? 156.902 171.779 273.517 1.00 38.67 100 SER A C 1
ATOM 2538 O O . SER B 1 100 ? 156.656 170.806 274.236 1.00 38.67 100 SER A O 1
ATOM 2541 N N . PHE B 1 101 ? 158.073 172.402 273.507 1.00 36.19 101 PHE A N 1
ATOM 2542 C CA . PHE B 1 101 ? 159.153 172.029 274.403 1.00 36.19 101 PHE A CA 1
ATOM 2543 C C . PHE B 1 101 ? 159.035 172.812 275.701 1.00 36.19 101 PHE A C 1
ATOM 2544 O O . PHE B 1 101 ? 158.497 173.921 275.731 1.00 36.19 101 PHE A O 1
ATOM 2552 N N . GLU B 1 102 ? 159.532 172.219 276.781 1.00 46.40 102 GLU A N 1
ATOM 2553 C CA . GLU B 1 102 ? 159.563 172.922 278.054 1.00 46.40 102 GLU A CA 1
ATOM 2554 C C . GLU B 1 102 ? 160.466 174.144 277.944 1.00 46.40 102 GLU A C 1
ATOM 2555 O O . GLU B 1 102 ? 161.478 174.124 277.240 1.00 46.40 102 GLU A O 1
ATOM 2561 N N . SER B 1 103 ? 160.083 175.219 278.628 1.00 48.06 103 SER A N 1
ATOM 2562 C CA . SER B 1 103 ? 160.784 176.489 278.483 1.00 48.06 103 SER A CA 1
ATOM 2563 C C . SER B 1 103 ? 162.236 176.359 278.921 1.00 48.06 103 SER A C 1
ATOM 2564 O O . SER B 1 103 ? 162.521 175.947 280.049 1.00 48.06 103 SER A O 1
ATOM 2567 N N . GLY B 1 104 ? 163.152 176.703 278.019 1.00 44.74 104 GLY A N 1
ATOM 2568 C CA . GLY B 1 104 ? 164.568 176.656 278.318 1.00 44.74 104 GLY A CA 1
ATOM 2569 C C . GLY B 1 104 ? 165.175 175.275 278.359 1.00 44.74 104 GLY A C 1
ATOM 2570 O O . GLY B 1 104 ? 166.331 175.137 278.765 1.00 44.74 104 GLY A O 1
ATOM 2571 N N . LYS B 1 105 ? 164.436 174.246 277.955 1.00 43.70 105 LYS A N 1
ATOM 2572 C CA . LYS B 1 105 ? 164.917 172.876 278.013 1.00 43.70 105 LYS A CA 1
ATOM 2573 C C . LYS B 1 105 ? 164.540 172.149 276.732 1.00 43.70 105 LYS A C 1
ATOM 2574 O O . LYS B 1 105 ? 163.583 172.518 276.048 1.00 43.70 105 LYS A O 1
ATOM 2580 N N . ASP B 1 106 ? 165.311 171.114 276.412 1.00 42.64 106 ASP A N 1
ATOM 2581 C CA . ASP B 1 106 ? 165.073 170.292 275.235 1.00 42.64 106 ASP A CA 1
ATOM 2582 C C . ASP B 1 106 ? 164.294 169.024 275.549 1.00 42.64 106 ASP A C 1
ATOM 2583 O O . ASP B 1 106 ? 164.135 168.175 274.667 1.00 42.64 106 ASP A O 1
ATOM 2588 N N . THR B 1 107 ? 163.815 168.871 276.775 1.00 46.49 107 THR A N 1
ATOM 2589 C CA . THR B 1 107 ? 163.000 167.725 277.138 1.00 46.49 107 THR A CA 1
ATOM 2590 C C . THR B 1 107 ? 161.530 168.000 276.844 1.00 46.49 107 THR A C 1
ATOM 2591 O O . THR B 1 107 ? 161.094 169.148 276.731 1.00 46.49 107 THR A O 1
ATOM 2595 N N . LEU B 1 108 ? 160.778 166.936 276.724 1.00 49.26 108 LEU A N 1
ATOM 2596 C CA . LEU B 1 108 ? 159.357 167.028 276.448 1.00 49.26 108 LEU A CA 1
ATOM 2597 C C . LEU B 1 108 ? 158.543 166.630 277.675 1.00 49.26 108 LEU A C 1
ATOM 2598 O O . LEU B 1 108 ? 159.018 165.865 278.520 1.00 49.26 108 LEU A O 1
ATOM 2603 N N . PRO B 1 109 ? 157.321 167.147 277.803 1.00 55.72 109 PRO A N 1
ATOM 2604 C CA . PRO B 1 109 ? 156.511 166.838 278.988 1.00 55.72 109 PRO A CA 1
ATOM 2605 C C . PRO B 1 109 ? 156.233 165.347 279.115 1.00 55.72 109 PRO A C 1
ATOM 2606 O O . PRO B 1 109 ? 156.065 164.637 278.122 1.00 55.72 109 PRO A O 1
ATOM 2610 N N . GLU B 1 110 ? 156.187 164.878 280.359 1.00 60.63 110 GLU A N 1
ATOM 2611 C CA . GLU B 1 110 ? 155.985 163.460 280.659 1.00 60.63 110 GLU A CA 1
ATOM 2612 C C . GLU B 1 110 ? 154.510 163.126 280.867 1.00 60.63 110 GLU A C 1
ATOM 2613 O O . GLU B 1 110 ? 154.109 162.617 281.913 1.00 60.63 110 GLU A O 1
ATOM 2619 N N . ASN B 1 111 ? 153.687 163.409 279.860 1.00 59.12 111 ASN A N 1
ATOM 2620 C CA . ASN B 1 111 ? 152.267 163.089 279.904 1.00 59.12 111 ASN A CA 1
ATOM 2621 C C . ASN B 1 111 ? 151.874 161.955 278.965 1.00 59.12 111 ASN A C 1
ATOM 2622 O O . ASN B 1 111 ? 150.681 161.657 278.845 1.00 59.12 111 ASN A O 1
ATOM 2627 N N . THR B 1 112 ? 152.845 161.351 278.274 1.00 58.65 112 THR A N 1
ATOM 2628 C CA . THR B 1 112 ? 152.668 160.139 277.474 1.00 58.65 112 THR A CA 1
ATOM 2629 C C . THR B 1 112 ? 151.830 160.423 276.225 1.00 58.65 112 THR A C 1
ATOM 2630 O O . THR B 1 112 ? 151.725 159.580 275.328 1.00 58.65 112 THR A O 1
ATOM 2634 N N . THR B 1 113 ? 151.284 161.633 276.119 1.00 53.62 113 THR A N 1
ATOM 2635 C CA . THR B 1 113 ? 150.506 162.035 274.954 1.00 53.62 113 THR A CA 1
ATOM 2636 C C . THR B 1 113 ? 151.308 162.892 273.985 1.00 53.62 113 THR A C 1
ATOM 2637 O O . THR B 1 113 ? 151.173 162.737 272.767 1.00 53.62 113 THR A O 1
ATOM 2641 N N . VAL B 1 114 ? 152.151 163.786 274.504 1.00 49.40 114 VAL A N 1
ATOM 2642 C CA . VAL B 1 114 ? 153.002 164.601 273.644 1.00 49.40 114 VAL A CA 1
ATOM 2643 C C . VAL B 1 114 ? 154.007 163.729 272.905 1.00 49.40 114 VAL A C 1
ATOM 2644 O O . VAL B 1 114 ? 154.243 163.910 271.705 1.00 49.40 114 VAL A O 1
ATOM 2648 N N . LYS B 1 115 ? 154.617 162.771 273.606 1.00 47.09 115 LYS A N 1
ATOM 2649 C CA . LYS B 1 115 ? 155.620 161.922 272.974 1.00 47.09 115 LYS A CA 1
ATOM 2650 C C . LYS B 1 115 ? 154.999 160.973 271.960 1.00 47.09 115 LYS A C 1
ATOM 2651 O O . LYS B 1 115 ? 155.683 160.533 271.030 1.00 47.09 115 LYS A O 1
ATOM 2657 N N . ASN B 1 116 ? 153.718 160.638 272.123 1.00 41.41 116 ASN A N 1
ATOM 2658 C CA . ASN B 1 116 ? 153.046 159.815 271.125 1.00 41.41 116 ASN A CA 1
ATOM 2659 C C . ASN B 1 116 ? 152.861 160.576 269.820 1.00 41.41 116 ASN A C 1
ATOM 2660 O O . ASN B 1 116 ? 152.961 159.993 268.735 1.00 41.41 116 ASN A O 1
ATOM 2665 N N . GLU B 1 117 ? 152.578 161.877 269.905 1.00 39.16 117 GLU A N 1
ATOM 2666 C CA . GLU B 1 117 ? 152.474 162.692 268.701 1.00 39.16 117 GLU A CA 1
ATOM 2667 C C . GLU B 1 117 ? 153.809 162.769 267.973 1.00 39.16 117 GLU A C 1
ATOM 2668 O O . GLU B 1 117 ? 153.858 162.677 266.742 1.00 39.16 117 GLU A O 1
ATOM 2674 N N . VAL B 1 118 ? 154.904 162.924 268.719 1.00 33.96 118 VAL A N 1
ATOM 2675 C CA . VAL B 1 118 ? 156.228 162.947 268.102 1.00 33.96 118 VAL A CA 1
ATOM 2676 C C . VAL B 1 118 ? 156.511 161.626 267.402 1.00 33.96 118 VAL A C 1
ATOM 2677 O O . VAL B 1 118 ? 157.110 161.597 266.320 1.00 33.96 118 VAL A O 1
ATOM 2681 N N . ARG B 1 119 ? 156.090 160.513 268.006 1.00 33.41 119 ARG A N 1
ATOM 2682 C CA . ARG B 1 119 ? 156.174 159.226 267.325 1.00 33.41 119 ARG A CA 1
ATOM 2683 C C . ARG B 1 119 ? 155.390 159.248 266.021 1.00 33.41 119 ARG A C 1
ATOM 2684 O O . ARG B 1 119 ? 155.910 158.882 264.964 1.00 33.41 119 ARG A O 1
ATOM 2692 N N . LEU B 1 120 ? 154.142 159.716 266.078 1.00 28.17 120 LEU A N 1
ATOM 2693 C CA . LEU B 1 120 ? 153.261 159.667 264.918 1.00 28.17 120 LEU A CA 1
ATOM 2694 C C . LEU B 1 120 ? 153.748 160.572 263.796 1.00 28.17 120 LEU A C 1
ATOM 2695 O O . LEU B 1 120 ? 153.534 160.264 262.620 1.00 28.17 120 LEU A O 1
ATOM 2700 N N . ILE B 1 121 ? 154.395 161.690 264.133 1.00 25.67 121 ILE A N 1
ATOM 2701 C CA . ILE B 1 121 ? 155.000 162.537 263.108 1.00 25.67 121 ILE A CA 1
ATOM 2702 C C . ILE B 1 121 ? 156.134 161.801 262.410 1.00 25.67 121 ILE A C 1
ATOM 2703 O O . ILE B 1 121 ? 156.280 161.877 261.186 1.00 25.67 121 ILE A O 1
ATOM 2708 N N . GLY B 1 122 ? 156.961 161.088 263.178 1.00 24.91 122 GLY A N 1
ATOM 2709 C CA . GLY B 1 122 ? 158.036 160.316 262.578 1.00 24.91 122 GLY A CA 1
ATOM 2710 C C . GLY B 1 122 ? 157.536 159.148 261.750 1.00 24.91 122 GLY A C 1
ATOM 2711 O O . GLY B 1 122 ? 158.097 158.840 260.697 1.00 24.91 122 GLY A O 1
ATOM 2712 N N . ILE B 1 123 ? 156.485 158.473 262.221 1.00 23.03 123 ILE A N 1
ATOM 2713 C CA . ILE B 1 123 ? 155.866 157.414 261.431 1.00 23.03 123 ILE A CA 1
ATOM 2714 C C . ILE B 1 123 ? 155.278 157.975 260.145 1.00 23.03 123 ILE A C 1
ATOM 2715 O O . ILE B 1 123 ? 155.445 157.396 259.066 1.00 23.03 123 ILE A O 1
ATOM 2720 N N . ALA B 1 124 ? 154.573 159.104 260.238 1.00 22.98 124 ALA A N 1
ATOM 2721 C CA . ALA B 1 124 ? 154.025 159.738 259.044 1.00 22.98 124 ALA A CA 1
ATOM 2722 C C . ALA B 1 124 ? 155.133 160.224 258.125 1.00 22.98 124 ALA A C 1
ATOM 2723 O O . ALA B 1 124 ? 155.022 160.118 256.900 1.00 22.98 124 ALA A O 1
ATOM 2725 N N . LEU B 1 125 ? 156.204 160.769 258.701 1.00 22.99 125 LEU A N 1
ATOM 2726 C CA . LEU B 1 125 ? 157.330 161.231 257.900 1.00 22.99 125 LEU A CA 1
ATOM 2727 C C . LEU B 1 125 ? 158.017 160.072 257.192 1.00 22.99 125 LEU A C 1
ATOM 2728 O O . LEU B 1 125 ? 158.337 160.165 256.003 1.00 22.99 125 LEU A O 1
ATOM 2733 N N . HIS B 1 126 ? 158.248 158.968 257.907 1.00 26.89 126 HIS A N 1
ATOM 2734 C CA . HIS B 1 126 ? 158.866 157.799 257.291 1.00 26.89 126 HIS A CA 1
ATOM 2735 C C . HIS B 1 126 ? 157.992 157.225 256.187 1.00 26.89 126 HIS A C 1
ATOM 2736 O O . HIS B 1 126 ? 158.487 156.888 255.108 1.00 26.89 126 HIS A O 1
ATOM 2743 N N . LYS B 1 127 ? 156.687 157.118 256.436 1.00 25.25 127 LYS A N 1
ATOM 2744 C CA . LYS B 1 127 ? 155.793 156.499 255.467 1.00 25.25 127 LYS A CA 1
ATOM 2745 C C . LYS B 1 127 ? 155.711 157.311 254.182 1.00 25.25 127 LYS A C 1
ATOM 2746 O O . LYS B 1 127 ? 155.596 156.744 253.093 1.00 25.25 127 LYS A O 1
ATOM 2752 N N . ALA B 1 128 ? 155.762 158.637 254.284 1.00 24.90 128 ALA A N 1
ATOM 2753 C CA . ALA B 1 128 ? 155.681 159.464 253.086 1.00 24.90 128 ALA A CA 1
ATOM 2754 C C . ALA B 1 128 ? 156.961 159.392 252.268 1.00 24.90 128 ALA A C 1
ATOM 2755 O O . ALA B 1 128 ? 156.912 159.409 251.034 1.00 24.90 128 ALA A O 1
ATOM 2757 N N . ILE B 1 129 ? 158.117 159.330 252.930 1.00 26.69 129 ILE A N 1
ATOM 2758 C CA . ILE B 1 129 ? 159.379 159.236 252.203 1.00 26.69 129 ILE A CA 1
ATOM 2759 C C . ILE B 1 129 ? 159.525 157.870 251.546 1.00 26.69 129 ILE A C 1
ATOM 2760 O O . ILE B 1 129 ? 159.955 157.767 250.393 1.00 26.69 129 ILE A O 1
ATOM 2765 N N . THR B 1 130 ? 159.170 156.804 252.257 1.00 28.24 130 THR A N 1
ATOM 2766 C CA . THR B 1 130 ? 159.386 155.462 251.736 1.00 28.24 130 THR A CA 1
ATOM 2767 C C . THR B 1 130 ? 158.288 154.993 250.793 1.00 28.24 130 THR A C 1
ATOM 2768 O O . THR B 1 130 ? 158.472 153.973 250.124 1.00 28.24 130 THR A O 1
ATOM 2772 N N . THR B 1 131 ? 157.163 155.697 250.717 1.00 30.95 131 THR A N 1
ATOM 2773 C CA . THR B 1 131 ? 156.114 155.339 249.773 1.00 30.95 131 THR A CA 1
ATOM 2774 C C . THR B 1 131 ? 156.536 155.729 248.365 1.00 30.95 131 THR A C 1
ATOM 2775 O O . THR B 1 131 ? 157.033 156.836 248.147 1.00 30.95 131 THR A O 1
ATOM 2779 N N . ASN B 1 132 ? 156.355 154.810 247.416 1.00 33.95 132 ASN A N 1
ATOM 2780 C CA . ASN B 1 132 ? 156.623 155.034 245.995 1.00 33.95 132 ASN A CA 1
ATOM 2781 C C . ASN B 1 132 ? 158.067 155.429 245.722 1.00 33.95 132 ASN A C 1
ATOM 2782 O O . ASN B 1 132 ? 158.345 156.091 244.718 1.00 33.95 132 ASN A O 1
ATOM 2787 N N . GLU B 1 133 ? 158.986 155.036 246.604 1.00 34.82 133 GLU A N 1
ATOM 2788 C CA . GLU B 1 133 ? 160.421 155.225 246.397 1.00 34.82 133 GLU A CA 1
ATOM 2789 C C . GLU B 1 133 ? 160.777 156.704 246.242 1.00 34.82 133 GLU A C 1
ATOM 2790 O O . GLU B 1 133 ? 161.669 157.064 245.474 1.00 34.82 133 GLU A O 1
ATOM 2796 N N . ARG B 1 134 ? 160.079 157.575 246.979 1.00 28.93 134 ARG A N 1
ATOM 2797 C CA . ARG B 1 134 ? 160.232 159.010 246.759 1.00 28.93 134 ARG A CA 1
ATOM 2798 C C . ARG B 1 134 ? 161.533 159.571 247.314 1.00 28.93 134 ARG A C 1
ATOM 2799 O O . ARG B 1 134 ? 161.873 160.714 246.995 1.00 28.93 134 ARG A O 1
ATOM 2807 N N . TRP B 1 135 ? 162.268 158.814 248.127 1.00 31.59 135 TRP A N 1
ATOM 2808 C CA . TRP B 1 135 ? 163.566 159.302 248.570 1.00 31.59 135 TRP A CA 1
ATOM 2809 C C . TRP B 1 135 ? 164.577 159.331 247.435 1.00 31.59 135 TRP A C 1
ATOM 2810 O O . TRP B 1 135 ? 165.644 159.931 247.589 1.00 31.59 135 TRP A O 1
ATOM 2821 N N . LYS B 1 136 ? 164.257 158.698 246.303 1.00 32.62 136 LYS A N 1
ATOM 2822 C CA . LYS B 1 136 ? 165.106 158.741 245.121 1.00 32.62 136 LYS A CA 1
ATOM 2823 C C . LYS B 1 136 ? 165.111 160.116 244.471 1.00 32.62 136 LYS A C 1
ATOM 2824 O O . LYS B 1 136 ? 165.989 160.398 243.652 1.00 32.62 136 LYS A O 1
ATOM 2830 N N . TYR B 1 137 ? 164.146 160.966 244.802 1.00 31.00 137 TYR A N 1
ATOM 2831 C CA . TYR B 1 137 ? 164.082 162.322 244.284 1.00 31.00 137 TYR A CA 1
ATOM 2832 C C . TYR B 1 137 ? 164.645 163.347 245.252 1.00 31.00 137 TYR A C 1
ATOM 2833 O O . TYR B 1 137 ? 164.752 164.522 244.895 1.00 31.00 137 TYR A O 1
ATOM 2842 N N . LEU B 1 138 ? 165.004 162.934 246.459 1.00 27.21 138 LEU A N 1
ATOM 2843 C CA . LEU B 1 138 ? 165.424 163.843 247.509 1.00 27.21 138 LEU A CA 1
ATOM 2844 C C . LEU B 1 138 ? 166.940 163.911 247.592 1.00 27.21 138 LEU A C 1
ATOM 2845 O O . LEU B 1 138 ? 167.640 162.928 247.346 1.00 27.21 138 LEU A O 1
ATOM 2850 N N . ASP B 1 139 ? 167.438 165.092 247.942 1.00 28.77 139 ASP A N 1
ATOM 2851 C CA . ASP B 1 139 ? 168.857 165.276 248.202 1.00 28.77 139 ASP A CA 1
ATOM 2852 C C . ASP B 1 139 ? 169.164 165.140 249.688 1.00 28.77 139 ASP A C 1
ATOM 2853 O O . ASP B 1 139 ? 170.027 164.350 250.076 1.00 28.77 139 ASP A O 1
ATOM 2858 N N . THR B 1 140 ? 168.460 165.890 250.530 1.00 24.27 140 THR A N 1
ATOM 2859 C CA . THR B 1 140 ? 168.657 165.799 251.967 1.00 24.27 140 THR A CA 1
ATOM 2860 C C . THR B 1 140 ? 167.377 166.262 252.646 1.00 24.27 140 THR A C 1
ATOM 2861 O O . THR B 1 140 ? 166.700 167.163 252.150 1.00 24.27 140 THR A O 1
ATOM 2865 N N . VAL B 1 141 ? 167.038 165.635 253.766 1.00 20.70 141 VAL A N 1
ATOM 2866 C CA . VAL B 1 141 ? 165.916 166.062 254.588 1.00 20.70 141 VAL A CA 1
ATOM 2867 C C . VAL B 1 141 ? 166.492 166.617 255.883 1.00 20.70 141 VAL A C 1
ATOM 2868 O O . VAL B 1 141 ? 167.181 165.905 256.621 1.00 20.70 141 VAL A O 1
ATOM 2872 N N . PHE B 1 142 ? 166.212 167.885 256.158 1.00 20.58 142 PHE A N 1
ATOM 2873 C CA . PHE B 1 142 ? 166.806 168.606 257.276 1.00 20.58 142 PHE A CA 1
ATOM 2874 C C . PHE B 1 142 ? 165.826 168.674 258.437 1.00 20.58 142 PHE A C 1
ATOM 2875 O O . PHE B 1 142 ? 164.753 169.267 258.309 1.00 20.58 142 PHE A O 1
ATOM 2883 N N . VAL B 1 143 ? 166.200 168.090 259.569 1.00 19.75 143 VAL A N 1
ATOM 2884 C CA . VAL B 1 143 ? 165.442 168.241 260.806 1.00 19.75 143 VAL A CA 1
ATOM 2885 C C . VAL B 1 143 ? 166.047 169.426 261.549 1.00 19.75 143 VAL A C 1
ATOM 2886 O O . VAL B 1 143 ? 167.202 169.382 261.973 1.00 19.75 143 VAL A O 1
ATOM 2890 N N . GLU B 1 144 ? 165.264 170.487 261.704 1.00 20.18 144 GLU A N 1
ATOM 2891 C CA . GLU B 1 144 ? 165.785 171.824 261.956 1.00 20.18 144 GLU A CA 1
ATOM 2892 C C . GLU B 1 144 ? 165.273 172.331 263.295 1.00 20.18 144 GLU A C 1
ATOM 2893 O O . GLU B 1 144 ? 164.061 172.399 263.513 1.00 20.18 144 GLU A O 1
ATOM 2899 N N . GLY B 1 145 ? 166.193 172.697 264.185 1.00 18.41 145 GLY A N 1
ATOM 2900 C CA . GLY B 1 145 ? 165.827 173.240 265.478 1.00 18.41 145 GLY A CA 1
ATOM 2901 C C . GLY B 1 145 ? 165.880 174.754 265.465 1.00 18.41 145 GLY A C 1
ATOM 2902 O O . GLY B 1 145 ? 166.880 175.346 265.054 1.00 18.41 145 GLY A O 1
ATOM 2903 N N . HIS B 1 146 ? 164.797 175.377 265.917 1.00 19.83 146 HIS A N 1
ATOM 2904 C CA . HIS B 1 146 ? 164.652 176.824 265.864 1.00 19.83 146 HIS A CA 1
ATOM 2905 C C . HIS B 1 146 ? 164.130 177.332 267.197 1.00 19.83 146 HIS A C 1
ATOM 2906 O O . HIS B 1 146 ? 163.214 176.745 267.778 1.00 19.83 146 HIS A O 1
ATOM 2913 N N . THR B 1 147 ? 164.711 178.420 267.678 1.00 27.32 147 THR A N 1
ATOM 2914 C CA . THR B 1 147 ? 164.265 179.070 268.901 1.00 27.32 147 THR A CA 1
ATOM 2915 C C . THR B 1 147 ? 163.888 180.514 268.601 1.00 27.32 147 THR A C 1
ATOM 2916 O O . THR B 1 147 ? 163.976 180.983 267.465 1.00 27.32 147 THR A O 1
ATOM 2920 N N . ASP B 1 148 ? 163.449 181.215 269.637 1.00 35.36 148 ASP A N 1
ATOM 2921 C CA . ASP B 1 148 ? 163.192 182.641 269.543 1.00 35.36 148 ASP A CA 1
ATOM 2922 C C . ASP B 1 148 ? 164.425 183.434 269.977 1.00 35.36 148 ASP A C 1
ATOM 2923 O O . ASP B 1 148 ? 165.433 182.878 270.415 1.00 35.36 148 ASP A O 1
ATOM 2928 N N . SER B 1 149 ? 164.330 184.754 269.857 1.00 40.19 149 SER A N 1
ATOM 2929 C CA . SER B 1 149 ? 165.468 185.636 270.082 1.00 40.19 149 SER A CA 1
ATOM 2930 C C . SER B 1 149 ? 165.772 185.878 271.555 1.00 40.19 149 SER A C 1
ATOM 2931 O O . SER B 1 149 ? 166.675 186.664 271.852 1.00 40.19 149 SER A O 1
ATOM 2934 N N . ASN B 1 150 ? 165.062 185.236 272.480 1.00 43.53 150 ASN A N 1
ATOM 2935 C CA . ASN B 1 150 ? 165.316 185.450 273.902 1.00 43.53 150 ASN A CA 1
ATOM 2936 C C . ASN B 1 150 ? 166.647 184.817 274.282 1.00 43.53 150 ASN A C 1
ATOM 2937 O O . ASN B 1 150 ? 166.791 183.591 274.257 1.00 43.53 150 ASN A O 1
ATOM 2942 N N . GLY B 1 151 ? 167.620 185.652 274.636 1.00 46.95 151 GLY A N 1
ATOM 2943 C CA . GLY B 1 151 ? 168.912 185.168 275.075 1.00 46.95 151 GLY A CA 1
ATOM 2944 C C . GLY B 1 151 ? 168.826 184.355 276.348 1.00 46.95 151 GLY A C 1
ATOM 2945 O O . GLY B 1 151 ? 168.262 184.811 277.346 1.00 46.95 151 GLY A O 1
ATOM 2946 N N . ILE B 1 152 ? 169.377 183.143 276.324 1.00 45.36 152 ILE A N 1
ATOM 2947 C CA . ILE B 1 152 ? 169.358 182.247 277.469 1.00 45.36 152 ILE A CA 1
ATOM 2948 C C . ILE B 1 152 ? 170.765 181.718 277.700 1.00 45.36 152 ILE A C 1
ATOM 2949 O O . ILE B 1 152 ? 171.604 181.700 276.798 1.00 45.36 152 ILE A O 1
ATOM 2954 N N . TRP B 1 153 ? 171.012 181.278 278.933 1.00 46.85 153 TRP A N 1
ATOM 2955 C CA . TRP B 1 153 ? 172.322 180.744 279.286 1.00 46.85 153 TRP A CA 1
ATOM 2956 C C . TRP B 1 153 ? 172.500 179.328 278.749 1.00 46.85 153 TRP A C 1
ATOM 2957 O O . TRP B 1 153 ? 173.394 179.069 277.937 1.00 46.85 153 TRP A O 1
ATOM 2968 N N . TYR B 1 154 ? 171.644 178.404 279.188 1.00 42.49 154 TYR A N 1
ATOM 2969 C CA . TYR B 1 154 ? 171.689 176.995 278.796 1.00 42.49 154 TYR A CA 1
ATOM 2970 C C . TYR B 1 154 ? 173.087 176.406 278.990 1.00 42.49 154 TYR A C 1
ATOM 2971 O O . TYR B 1 154 ? 173.670 175.799 278.090 1.00 42.49 154 TYR A O 1
ATOM 2980 N N . ARG B 1 155 ? 173.606 176.582 280.207 1.00 47.24 155 ARG A N 1
ATOM 2981 C CA . ARG B 1 155 ? 174.942 176.113 280.588 1.00 47.24 155 ARG A CA 1
ATOM 2982 C C . ARG B 1 155 ? 176.017 176.628 279.635 1.00 47.24 155 ARG A C 1
ATOM 2983 O O . ARG B 1 155 ? 176.977 175.929 279.309 1.00 47.24 155 ARG A O 1
ATOM 2991 N N . GLY B 1 156 ? 175.858 177.871 279.190 1.00 43.04 156 GLY A N 1
ATOM 2992 C CA . GLY B 1 156 ? 176.837 178.508 278.338 1.00 43.04 156 GLY A CA 1
ATOM 2993 C C . GLY B 1 156 ? 176.699 178.224 276.860 1.00 43.04 156 GLY A C 1
ATOM 2994 O O . GLY B 1 156 ? 177.447 178.805 276.065 1.00 43.04 156 GLY A O 1
ATOM 2995 N N . LYS B 1 157 ? 175.770 177.357 276.463 1.00 38.27 157 LYS A N 1
ATOM 2996 C CA . LYS B 1 157 ? 175.568 177.048 275.055 1.00 38.27 157 LYS A CA 1
ATOM 2997 C C . LYS B 1 157 ? 174.574 177.981 274.382 1.00 38.27 157 LYS A C 1
ATOM 2998 O O . LYS B 1 157 ? 174.625 178.138 273.157 1.00 38.27 157 LYS A O 1
ATOM 3004 N N . GLY B 1 158 ? 173.679 178.602 275.149 1.00 36.02 158 GLY A N 1
ATOM 3005 C CA . GLY B 1 158 ? 172.735 179.551 274.593 1.00 36.02 158 GLY A CA 1
ATOM 3006 C C . GLY B 1 158 ? 171.687 178.888 273.716 1.00 36.02 158 GLY A C 1
ATOM 3007 O O . GLY B 1 158 ? 171.343 177.716 273.879 1.00 36.02 158 GLY A O 1
ATOM 3008 N N . ASN B 1 159 ? 171.166 179.666 272.765 1.00 31.29 159 ASN A N 1
ATOM 3009 C CA . ASN B 1 159 ? 170.160 179.132 271.856 1.00 31.29 159 ASN A CA 1
ATOM 3010 C C . ASN B 1 159 ? 170.762 178.170 270.845 1.00 31.29 159 ASN A C 1
ATOM 3011 O O . ASN B 1 159 ? 170.047 177.319 270.310 1.00 31.29 159 ASN A O 1
ATOM 3016 N N . TRP B 1 160 ? 172.062 178.286 270.565 1.00 23.83 160 TRP A N 1
ATOM 3017 C CA . TRP B 1 160 ? 172.703 177.325 269.673 1.00 23.83 160 TRP A CA 1
ATOM 3018 C C . TRP B 1 160 ? 172.668 175.923 270.265 1.00 23.83 160 TRP A C 1
ATOM 3019 O O . TRP B 1 160 ? 172.405 174.947 269.555 1.00 23.83 160 TRP A O 1
ATOM 3030 N N . GLY B 1 161 ? 172.938 175.803 271.564 1.00 30.51 161 GLY A N 1
ATOM 3031 C CA . GLY B 1 161 ? 172.806 174.515 272.220 1.00 30.51 161 GLY A CA 1
ATOM 3032 C C . GLY B 1 161 ? 171.365 174.060 272.346 1.00 30.51 161 GLY A C 1
ATOM 3033 O O . GLY B 1 161 ? 171.059 172.885 272.137 1.00 30.51 161 GLY A O 1
ATOM 3034 N N . LEU B 1 162 ? 170.461 174.981 272.689 1.00 30.92 162 LEU A N 1
ATOM 3035 C CA . LEU B 1 162 ? 169.060 174.614 272.879 1.00 30.92 162 LEU A CA 1
ATOM 3036 C C . LEU B 1 162 ? 168.409 174.196 271.569 1.00 30.92 162 LEU A C 1
ATOM 3037 O O . LEU B 1 162 ? 167.723 173.172 271.505 1.00 30.92 162 LEU A O 1
ATOM 3042 N N . SER B 1 163 ? 168.598 174.989 270.515 1.00 25.22 163 SER A N 1
ATOM 3043 C CA . SER B 1 163 ? 167.959 174.684 269.241 1.00 25.22 163 SER A CA 1
ATOM 3044 C C . SER B 1 163 ? 168.459 173.364 268.671 1.00 25.22 163 SER A C 1
ATOM 3045 O O . SER B 1 163 ? 167.677 172.582 268.122 1.00 25.22 163 SER A O 1
ATOM 3048 N N . THR B 1 164 ? 169.760 173.097 268.791 1.00 27.09 164 THR A N 1
ATOM 3049 C CA . THR B 1 164 ? 170.297 171.834 268.298 1.00 27.09 164 THR A CA 1
ATOM 3050 C C . THR B 1 164 ? 169.838 170.666 269.160 1.00 27.09 164 THR A C 1
ATOM 3051 O O . THR B 1 164 ? 169.511 169.597 268.639 1.00 27.09 164 THR A O 1
ATOM 3055 N N . ASP B 1 165 ? 169.793 170.856 270.480 1.00 32.26 165 ASP A N 1
ATOM 3056 C CA . ASP B 1 165 ? 169.364 169.786 271.374 1.00 32.26 165 ASP A CA 1
ATOM 3057 C C . ASP B 1 165 ? 167.914 169.398 271.121 1.00 32.26 165 ASP A C 1
ATOM 3058 O O . ASP B 1 165 ? 167.563 168.214 271.176 1.00 32.26 165 ASP A O 1
ATOM 3063 N N . ARG B 1 166 ? 167.055 170.382 270.855 1.00 30.08 166 ARG A N 1
ATOM 3064 C CA . ARG B 1 166 ? 165.655 170.088 270.574 1.00 30.08 166 ARG A CA 1
ATOM 3065 C C . ARG B 1 166 ? 165.505 169.266 269.301 1.00 30.08 166 ARG A C 1
ATOM 3066 O O . ARG B 1 166 ? 164.679 168.349 269.241 1.00 30.08 166 ARG A O 1
ATOM 3074 N N . ALA B 1 167 ? 166.288 169.581 268.269 1.00 25.14 167 ALA A N 1
ATOM 3075 C CA . ALA B 1 167 ? 166.252 168.782 267.050 1.00 25.14 167 ALA A CA 1
ATOM 3076 C C . ALA B 1 167 ? 166.791 167.377 267.294 1.00 25.14 167 ALA A C 1
ATOM 3077 O O . ALA B 1 167 ? 166.282 166.405 266.726 1.00 25.14 167 ALA A O 1
ATOM 3079 N N . VAL B 1 168 ? 167.827 167.252 268.126 1.00 26.74 168 VAL A N 1
ATOM 3080 C CA . VAL B 1 168 ? 168.370 165.939 268.458 1.00 26.74 168 VAL A CA 1
ATOM 3081 C C . VAL B 1 168 ? 167.357 165.107 269.232 1.00 26.74 168 VAL A C 1
ATOM 3082 O O . VAL B 1 168 ? 167.180 163.915 268.958 1.00 26.74 168 VAL A O 1
ATOM 3086 N N . SER B 1 169 ? 166.679 165.712 270.209 1.00 28.78 169 SER A N 1
ATOM 3087 C CA . SER B 1 169 ? 165.738 164.957 271.030 1.00 28.78 169 SER A CA 1
ATOM 3088 C C . SER B 1 169 ? 164.607 164.381 270.188 1.00 28.78 169 SER A C 1
ATOM 3089 O O . SER B 1 169 ? 164.148 163.260 270.434 1.00 28.78 169 SER A O 1
ATOM 3092 N N . ILE B 1 170 ? 164.144 165.131 269.191 1.00 27.23 170 ILE A N 1
ATOM 3093 C CA . ILE B 1 170 ? 163.182 164.586 268.242 1.00 27.23 170 ILE A CA 1
ATOM 3094 C C . ILE B 1 170 ? 163.817 163.469 267.429 1.00 27.23 170 ILE A C 1
ATOM 3095 O O . ILE B 1 170 ? 163.208 162.418 267.206 1.00 27.23 170 ILE A O 1
ATOM 3100 N N . TRP B 1 171 ? 165.055 163.680 266.979 1.00 25.01 171 TRP A N 1
ATOM 3101 C CA . TRP B 1 171 ? 165.759 162.679 266.186 1.00 25.01 171 TRP A CA 1
ATOM 3102 C C . TRP B 1 171 ? 165.981 161.397 266.979 1.00 25.01 171 TRP A C 1
ATOM 3103 O O . TRP B 1 171 ? 165.843 160.294 266.440 1.00 25.01 171 TRP A O 1
ATOM 3114 N N . LYS B 1 172 ? 166.329 161.523 268.260 1.00 28.84 172 LYS A N 1
ATOM 3115 C CA . LYS B 1 172 ? 166.525 160.350 269.102 1.00 28.84 172 LYS A CA 1
ATOM 3116 C C . LYS B 1 172 ? 165.220 159.620 269.375 1.00 28.84 172 LYS A C 1
ATOM 3117 O O . LYS B 1 172 ? 165.215 158.390 269.484 1.00 28.84 172 LYS A O 1
ATOM 3123 N N . LEU B 1 173 ? 164.116 160.353 269.515 1.00 32.75 173 LEU A N 1
ATOM 3124 C CA . LEU B 1 173 ? 162.828 159.705 269.728 1.00 32.75 173 LEU A CA 1
ATOM 3125 C C . LEU B 1 173 ? 162.442 158.859 268.522 1.00 32.75 173 LEU A C 1
ATOM 3126 O O . LEU B 1 173 ? 161.937 157.742 268.674 1.00 32.75 173 LEU A O 1
ATOM 3131 N N . TRP B 1 174 ? 162.680 159.373 267.316 1.00 28.16 174 TRP A N 1
ATOM 3132 C CA . TRP B 1 174 ? 162.430 158.600 266.109 1.00 28.16 174 TRP A CA 1
ATOM 3133 C C . TRP B 1 174 ? 163.384 157.426 265.963 1.00 28.16 174 TRP A C 1
ATOM 3134 O O . TRP B 1 174 ? 163.076 156.481 265.231 1.00 28.16 174 TRP A O 1
ATOM 3145 N N . GLN B 1 175 ? 164.535 157.468 266.629 1.00 33.45 175 GLN A N 1
ATOM 3146 C CA . GLN B 1 175 ? 165.507 156.391 266.511 1.00 33.45 175 GLN A CA 1
ATOM 3147 C C . GLN B 1 175 ? 165.104 155.159 267.308 1.00 33.45 175 GLN A C 1
ATOM 3148 O O . GLN B 1 175 ? 165.405 154.035 266.893 1.00 33.45 175 GLN A O 1
ATOM 3154 N N . THR B 1 176 ? 164.423 155.337 268.431 1.00 37.13 176 THR A N 1
ATOM 3155 C CA . THR B 1 176 ? 164.168 154.233 269.346 1.00 37.13 176 THR A CA 1
ATOM 3156 C C . THR B 1 176 ? 162.700 153.873 269.494 1.00 37.13 176 THR A C 1
ATOM 3157 O O . THR B 1 176 ? 162.375 152.688 269.593 1.00 37.13 176 THR A O 1
ATOM 3161 N N . GLU B 1 177 ? 161.802 154.855 269.521 1.00 39.72 177 GLU A N 1
ATOM 3162 C CA . GLU B 1 177 ? 160.427 154.619 269.935 1.00 39.72 177 GLU A CA 1
ATOM 3163 C C . GLU B 1 177 ? 159.445 154.459 268.781 1.00 39.72 177 GLU A C 1
ATOM 3164 O O . GLU B 1 177 ? 158.247 154.312 269.032 1.00 39.72 177 GLU A O 1
ATOM 3170 N N . ILE B 1 178 ? 159.905 154.478 267.534 1.00 37.80 178 ILE A N 1
ATOM 3171 C CA . ILE B 1 178 ? 159.070 154.101 266.401 1.00 37.80 178 ILE A CA 1
ATOM 3172 C C . ILE B 1 178 ? 159.744 152.936 265.695 1.00 37.80 178 ILE A C 1
ATOM 3173 O O . ILE B 1 178 ? 160.974 152.893 265.582 1.00 37.80 178 ILE A O 1
ATOM 3178 N N . ASN B 1 179 ? 158.940 151.970 265.261 1.00 44.08 179 ASN A N 1
ATOM 3179 C CA . ASN B 1 179 ? 159.441 150.755 264.629 1.00 44.08 179 ASN A CA 1
ATOM 3180 C C . ASN B 1 179 ? 159.050 150.787 263.155 1.00 44.08 179 ASN A C 1
ATOM 3181 O O . ASN B 1 179 ? 158.021 150.251 262.746 1.00 44.08 179 ASN A O 1
ATOM 3186 N N . VAL B 1 180 ? 159.896 151.423 262.353 1.00 38.63 180 VAL A N 1
ATOM 3187 C CA . VAL B 1 180 ? 159.784 151.419 260.901 1.00 38.63 180 VAL A CA 1
ATOM 3188 C C . VAL B 1 180 ? 160.930 150.577 260.360 1.00 38.63 180 VAL A C 1
ATOM 3189 O O . VAL B 1 180 ? 162.065 150.686 260.838 1.00 38.63 180 VAL A O 1
ATOM 3193 N N . ALA B 1 181 ? 160.625 149.701 259.399 1.00 40.06 181 ALA A N 1
ATOM 3194 C CA . ALA B 1 181 ? 161.579 148.655 259.032 1.00 40.06 181 ALA A CA 1
ATOM 3195 C C . ALA B 1 181 ? 162.905 149.220 258.543 1.00 40.06 181 ALA A C 1
ATOM 3196 O O . ALA B 1 181 ? 163.955 148.772 259.036 1.00 40.06 181 ALA A O 1
ATOM 3198 N N . PRO B 1 182 ? 162.955 150.179 257.609 1.00 34.99 182 PRO A N 1
ATOM 3199 C CA . PRO B 1 182 ? 164.186 150.973 257.480 1.00 34.99 182 PRO A CA 1
ATOM 3200 C C . PRO B 1 182 ? 164.120 152.181 258.396 1.00 34.99 182 PRO A C 1
ATOM 3201 O O . PRO B 1 182 ? 163.237 153.026 258.228 1.00 34.99 182 PRO A O 1
ATOM 3205 N N . LYS B 1 183 ? 165.020 152.282 259.370 1.00 30.94 183 LYS A N 1
ATOM 3206 C CA . LYS B 1 183 ? 164.980 153.421 260.275 1.00 30.94 183 LYS A CA 1
ATOM 3207 C C . LYS B 1 183 ? 165.278 154.715 259.533 1.00 30.94 183 LYS A C 1
ATOM 3208 O O . LYS B 1 183 ? 165.915 154.722 258.478 1.00 30.94 183 LYS A O 1
ATOM 3214 N N . LEU B 1 184 ? 164.784 155.819 260.095 1.00 26.75 184 LEU A N 1
ATOM 3215 C CA . LEU B 1 184 ? 164.918 157.109 259.431 1.00 26.75 184 LEU A CA 1
ATOM 3216 C C . LEU B 1 184 ? 166.381 157.508 259.305 1.00 26.75 184 LEU A C 1
ATOM 3217 O O . LEU B 1 184 ? 166.760 158.192 258.349 1.00 26.75 184 LEU A O 1
ATOM 3222 N N . SER B 1 185 ? 167.214 157.080 260.254 1.00 29.81 185 SER A N 1
ATOM 3223 C CA . SER B 1 185 ? 168.644 157.349 260.242 1.00 29.81 185 SER A CA 1
ATOM 3224 C C . SER B 1 185 ? 169.411 156.481 259.257 1.00 29.81 185 SER A C 1
ATOM 3225 O O . SER B 1 185 ? 170.579 156.772 258.979 1.00 29.81 185 SER A O 1
ATOM 3228 N N . VAL B 1 186 ? 168.791 155.428 258.729 1.00 29.04 186 VAL A N 1
ATOM 3229 C CA . VAL B 1 186 ? 169.437 154.580 257.734 1.00 29.04 186 VAL A CA 1
ATOM 3230 C C . VAL B 1 186 ? 169.089 155.007 256.312 1.00 29.04 186 VAL A C 1
ATOM 3231 O O . VAL B 1 186 ? 169.847 154.706 255.380 1.00 29.04 186 VAL A O 1
ATOM 3235 N N . LEU B 1 187 ? 167.992 155.740 256.129 1.00 27.65 187 LEU A N 1
ATOM 3236 C CA . LEU B 1 187 ? 167.532 156.115 254.799 1.00 27.65 187 LEU A CA 1
ATOM 3237 C C . LEU B 1 187 ? 168.599 156.898 254.045 1.00 27.65 187 LEU A C 1
ATOM 3238 O O . LEU B 1 187 ? 169.316 157.719 254.621 1.00 27.65 187 LEU A O 1
ATOM 3243 N N . THR B 1 188 ? 168.702 156.635 252.748 1.00 29.89 188 THR A N 1
ATOM 3244 C CA . THR B 1 188 ? 169.672 157.291 251.890 1.00 29.89 188 THR A CA 1
ATOM 3245 C C . THR B 1 188 ? 168.958 158.117 250.830 1.00 29.89 188 THR A C 1
ATOM 3246 O O . THR B 1 188 ? 167.764 157.946 250.576 1.00 29.89 188 THR A O 1
ATOM 3250 N N . ASN B 1 189 ? 169.706 159.024 250.222 1.00 31.03 189 ASN A N 1
ATOM 3251 C CA . ASN B 1 189 ? 169.184 159.920 249.201 1.00 31.03 189 ASN A CA 1
ATOM 3252 C C . ASN B 1 189 ? 169.312 159.249 247.831 1.00 31.03 189 ASN A C 1
ATOM 3253 O O . ASN B 1 189 ? 169.422 158.025 247.737 1.00 31.03 189 ASN A O 1
ATOM 3258 N N . TYR B 1 190 ? 169.213 160.029 246.754 1.00 34.24 190 TYR A N 1
ATOM 3259 C CA . TYR B 1 190 ? 169.344 159.469 245.412 1.00 34.24 190 TYR A CA 1
ATOM 3260 C C . TYR B 1 190 ? 170.713 158.828 245.186 1.00 34.24 190 TYR A C 1
ATOM 3261 O O . TYR B 1 190 ? 170.815 157.840 244.452 1.00 34.24 190 TYR A O 1
ATOM 3270 N N . ASN B 1 191 ? 171.767 159.359 245.810 1.00 35.49 191 ASN A N 1
ATOM 3271 C CA . ASN B 1 191 ? 173.033 158.638 245.928 1.00 35.49 191 ASN A CA 1
ATOM 3272 C C . ASN B 1 191 ? 172.987 157.672 247.103 1.00 35.49 191 ASN A C 1
ATOM 3273 O O . ASN B 1 191 ? 171.915 157.374 247.630 1.00 35.49 191 ASN A O 1
ATOM 3278 N N . GLY B 1 192 ? 174.138 157.159 247.505 1.00 35.13 192 GLY A N 1
ATOM 3279 C CA . GLY B 1 192 ? 174.190 156.352 248.701 1.00 35.13 192 GLY A CA 1
ATOM 3280 C C . GLY B 1 192 ? 174.354 157.118 249.991 1.00 35.13 192 GLY A C 1
ATOM 3281 O O . GLY B 1 192 ? 174.500 156.499 251.049 1.00 35.13 192 GLY A O 1
ATOM 3282 N N . GLN B 1 193 ? 174.347 158.448 249.944 1.00 32.53 193 GLN A N 1
ATOM 3283 C CA . GLN B 1 193 ? 174.562 159.248 251.140 1.00 32.53 193 GLN A CA 1
ATOM 3284 C C . GLN B 1 193 ? 173.322 159.239 252.023 1.00 32.53 193 GLN A C 1
ATOM 3285 O O . GLN B 1 193 ? 172.199 159.081 251.545 1.00 32.53 193 GLN A O 1
ATOM 3291 N N . LEU B 1 194 ? 173.540 159.417 253.324 1.00 26.41 194 LEU A N 1
ATOM 3292 C CA . LEU B 1 194 ? 172.431 159.458 254.267 1.00 26.41 194 LEU A CA 1
ATOM 3293 C C . LEU B 1 194 ? 171.493 160.613 253.948 1.00 26.41 194 LEU A C 1
ATOM 3294 O O . LEU B 1 194 ? 171.926 161.717 253.614 1.00 26.41 194 LEU A O 1
ATOM 3299 N N . LEU B 1 195 ? 170.194 160.341 254.049 1.00 23.44 195 LEU A N 1
ATOM 3300 C CA . LEU B 1 195 ? 169.182 161.298 253.627 1.00 23.44 195 LEU A CA 1
ATOM 3301 C C . LEU B 1 195 ? 168.987 162.424 254.631 1.00 23.44 195 LEU A C 1
ATOM 3302 O O . LEU B 1 195 ? 168.675 163.550 254.237 1.00 23.44 195 LEU A O 1
ATOM 3307 N N . PHE B 1 196 ? 169.181 162.155 255.914 1.00 22.24 196 PHE A N 1
ATOM 3308 C CA . PHE B 1 196 ? 168.738 163.052 256.968 1.00 22.24 196 PHE A CA 1
ATOM 3309 C C . PHE B 1 196 ? 169.886 163.848 257.569 1.00 22.24 196 PHE A C 1
ATOM 3310 O O . PHE B 1 196 ? 170.973 163.319 257.810 1.00 22.24 196 PHE A O 1
ATOM 3318 N N . SER B 1 197 ? 169.623 165.127 257.809 1.00 21.98 197 SER A N 1
ATOM 3319 C CA . SER B 1 197 ? 170.511 166.022 258.530 1.00 21.98 197 SER A CA 1
ATOM 3320 C C . SER B 1 197 ? 169.744 166.619 259.699 1.00 21.98 197 SER A C 1
ATOM 3321 O O . SER B 1 197 ? 168.579 166.994 259.558 1.00 21.98 197 SER A O 1
ATOM 3324 N N . VAL B 1 198 ? 170.391 166.693 260.856 1.00 21.70 198 VAL A N 1
ATOM 3325 C CA . VAL B 1 198 ? 169.785 167.233 262.067 1.00 21.70 198 VAL A CA 1
ATOM 3326 C C . VAL B 1 198 ? 170.674 168.363 262.561 1.00 21.70 198 VAL A C 1
ATOM 3327 O O . VAL B 1 198 ? 171.867 168.154 262.811 1.00 21.70 198 VAL A O 1
ATOM 3331 N N . SER B 1 199 ? 170.100 169.552 262.709 1.00 20.58 199 SER A N 1
ATOM 3332 C CA . SER B 1 199 ? 170.889 170.720 263.069 1.00 20.58 199 SER A CA 1
ATOM 3333 C C . SER B 1 199 ? 170.006 171.739 263.768 1.00 20.58 199 SER A C 1
ATOM 3334 O O . SER B 1 199 ? 168.782 171.732 263.626 1.00 20.58 199 SER A O 1
ATOM 3337 N N . GLY B 1 200 ? 170.652 172.623 264.519 1.00 19.58 200 GLY A N 1
ATOM 3338 C CA . GLY B 1 200 ? 169.977 173.730 265.162 1.00 19.58 200 GLY A CA 1
ATOM 3339 C C . GLY B 1 200 ? 170.451 175.049 264.586 1.00 19.58 200 GLY A C 1
ATOM 3340 O O . GLY B 1 200 ? 171.586 175.171 264.128 1.00 19.58 200 GLY A O 1
ATOM 3341 N N . TYR B 1 201 ? 169.564 176.040 264.611 1.00 18.87 201 TYR A N 1
ATOM 3342 C CA . TYR B 1 201 ? 169.830 177.344 264.022 1.00 18.87 201 TYR A CA 1
ATOM 3343 C C . TYR B 1 201 ? 169.743 178.488 265.014 1.00 18.87 201 TYR A C 1
ATOM 3344 O O . TYR B 1 201 ? 169.940 179.638 264.615 1.00 18.87 201 TYR A O 1
ATOM 3353 N N . ALA B 1 202 ? 169.452 178.210 266.280 1.00 22.61 202 ALA A N 1
ATOM 3354 C CA . ALA B 1 202 ? 169.249 179.234 267.312 1.00 22.61 202 ALA A CA 1
ATOM 3355 C C . ALA B 1 202 ? 168.132 180.153 266.821 1.00 22.61 202 ALA A C 1
ATOM 3356 O O . ALA B 1 202 ? 167.095 179.653 266.358 1.00 22.61 202 ALA A O 1
ATOM 3358 N N . ASP B 1 203 ? 168.293 181.472 266.883 1.00 27.83 203 ASP A N 1
ATOM 3359 C CA . ASP B 1 203 ? 167.317 182.427 266.383 1.00 27.83 203 ASP A CA 1
ATOM 3360 C C . ASP B 1 203 ? 167.737 183.053 265.058 1.00 27.83 203 ASP A C 1
ATOM 3361 O O . ASP B 1 203 ? 167.223 184.113 264.692 1.00 27.83 203 ASP A O 1
ATOM 3366 N N . THR B 1 204 ? 168.655 182.419 264.333 1.00 22.45 204 THR A N 1
ATOM 3367 C CA . THR B 1 204 ? 169.248 183.025 263.148 1.00 22.45 204 THR A CA 1
ATOM 3368 C C . THR B 1 204 ? 168.366 182.942 261.909 1.00 22.45 204 THR A C 1
ATOM 3369 O O . THR B 1 204 ? 168.655 183.626 260.923 1.00 22.45 204 THR A O 1
ATOM 3373 N N . ARG B 1 205 ? 167.307 182.143 261.925 1.00 21.32 205 ARG A N 1
ATOM 3374 C CA . ARG B 1 205 ? 166.449 181.954 260.759 1.00 21.32 205 ARG A CA 1
ATOM 3375 C C . ARG B 1 205 ? 164.983 182.056 261.160 1.00 21.32 205 ARG A C 1
ATOM 3376 O O . ARG B 1 205 ? 164.157 181.195 260.858 1.00 21.32 205 ARG A O 1
ATOM 3384 N N . ARG B 1 206 ? 164.659 183.130 261.873 1.00 32.05 206 ARG A N 1
ATOM 3385 C CA . ARG B 1 206 ? 163.317 183.346 262.389 1.00 32.05 206 ARG A CA 1
ATOM 3386 C C . ARG B 1 206 ? 162.299 183.495 261.264 1.00 32.05 206 ARG A C 1
ATOM 3387 O O . ARG B 1 206 ? 162.599 184.010 260.184 1.00 32.05 206 ARG A O 1
ATOM 3395 N N . VAL B 1 207 ? 161.079 183.025 261.527 1.00 32.93 207 VAL A N 1
ATOM 3396 C CA . VAL B 1 207 ? 159.957 183.313 260.642 1.00 32.93 207 VAL A CA 1
ATOM 3397 C C . VAL B 1 207 ? 159.235 184.596 261.038 1.00 32.93 207 VAL A C 1
ATOM 3398 O O . VAL B 1 207 ? 158.592 185.222 260.185 1.00 32.93 207 VAL A O 1
ATOM 3402 N N . ASP B 1 208 ? 159.330 185.007 262.298 1.00 42.17 208 ASP A N 1
ATOM 3403 C CA . ASP B 1 208 ? 158.781 186.264 262.783 1.00 42.17 208 ASP A CA 1
ATOM 3404 C C . ASP B 1 208 ? 159.926 187.164 263.217 1.00 42.17 208 ASP A C 1
ATOM 3405 O O . ASP B 1 208 ? 160.778 186.749 264.009 1.00 42.17 208 ASP A O 1
ATOM 3410 N N . LEU B 1 209 ? 159.938 188.397 262.718 1.00 44.68 209 LEU A N 1
ATOM 3411 C CA . LEU B 1 209 ? 161.052 189.306 262.957 1.00 44.68 209 LEU A CA 1
ATOM 3412 C C . LEU B 1 209 ? 160.774 190.346 264.034 1.00 44.68 209 LEU A C 1
ATOM 3413 O O . LEU B 1 209 ? 161.680 190.685 264.800 1.00 44.68 209 LEU A O 1
ATOM 3418 N N . GLN B 1 210 ? 159.550 190.871 264.120 1.00 49.24 210 GLN A N 1
ATOM 3419 C CA . GLN B 1 210 ? 159.312 191.987 265.032 1.00 49.24 210 GLN A CA 1
ATOM 3420 C C . GLN B 1 210 ? 159.300 191.550 266.494 1.00 49.24 210 GLN A C 1
ATOM 3421 O O . GLN B 1 210 ? 159.524 192.382 267.380 1.00 49.24 210 GLN A O 1
ATOM 3427 N N . GLU B 1 211 ? 159.043 190.270 266.767 1.00 47.57 211 GLU A N 1
ATOM 3428 C CA . GLU B 1 211 ? 159.224 189.676 268.094 1.00 47.57 211 GLU A CA 1
ATOM 3429 C C . GLU B 1 211 ? 158.344 190.326 269.156 1.00 47.57 211 GLU A C 1
ATOM 3430 O O . GLU B 1 211 ? 158.610 190.181 270.353 1.00 47.57 211 GLU A O 1
ATOM 3436 N N . THR B 1 212 ? 157.292 191.037 268.749 1.00 52.07 212 THR A N 1
ATOM 3437 C CA . THR B 1 212 ? 156.603 191.938 269.668 1.00 52.07 212 THR A CA 1
ATOM 3438 C C . THR B 1 212 ? 155.883 191.172 270.773 1.00 52.07 212 THR A C 1
ATOM 3439 O O . THR B 1 212 ? 156.187 191.335 271.960 1.00 52.07 212 THR A O 1
ATOM 3443 N N . THR B 1 213 ? 154.923 190.334 270.402 1.00 51.25 213 THR A N 1
ATOM 3444 C CA . THR B 1 213 ? 154.065 189.665 271.365 1.00 51.25 213 THR A CA 1
ATOM 3445 C C . THR B 1 213 ? 154.529 188.229 271.594 1.00 51.25 213 THR A C 1
ATOM 3446 O O . THR B 1 213 ? 155.479 187.743 270.976 1.00 51.25 213 THR A O 1
ATOM 3450 N N . GLU B 1 214 ? 153.846 187.545 272.513 1.00 50.25 214 GLU A N 1
ATOM 3451 C CA . GLU B 1 214 ? 154.240 186.186 272.868 1.00 50.25 214 GLU A CA 1
ATOM 3452 C C . GLU B 1 214 ? 153.969 185.210 271.731 1.00 50.25 214 GLU A C 1
ATOM 3453 O O . GLU B 1 214 ? 154.798 184.339 271.446 1.00 50.25 214 GLU A O 1
ATOM 3459 N N . GLU B 1 215 ? 152.812 185.328 271.075 1.00 50.96 215 GLU A N 1
ATOM 3460 C CA . GLU B 1 215 ? 152.500 184.399 269.996 1.00 50.96 215 GLU A CA 1
ATOM 3461 C C . GLU B 1 215 ? 153.347 184.672 268.762 1.00 50.96 215 GLU A C 1
ATOM 3462 O O . GLU B 1 215 ? 153.538 183.774 267.935 1.00 50.96 215 GLU A O 1
ATOM 3468 N N . GLN B 1 216 ? 153.844 185.900 268.608 1.00 47.95 216 GLN A N 1
ATOM 3469 C CA . GLN B 1 216 ? 154.792 186.178 267.535 1.00 47.95 216 GLN A CA 1
ATOM 3470 C C . GLN B 1 216 ? 156.148 185.547 267.823 1.00 47.95 216 GLN A C 1
ATOM 3471 O O . GLN B 1 216 ? 156.789 184.997 266.921 1.00 47.95 216 GLN A O 1
ATOM 3477 N N . ARG B 1 217 ? 156.602 185.619 269.076 1.00 44.04 217 ARG A N 1
ATOM 3478 C CA . ARG B 1 217 ? 157.808 184.901 269.476 1.00 44.04 217 ARG A CA 1
ATOM 3479 C C . ARG B 1 217 ? 157.603 183.395 269.407 1.00 44.04 217 ARG A C 1
ATOM 3480 O O . ARG B 1 217 ? 158.527 182.652 269.062 1.00 44.04 217 ARG A O 1
ATOM 3488 N N . ALA B 1 218 ? 156.397 182.925 269.736 1.00 38.62 218 ALA A N 1
ATOM 3489 C CA . ALA B 1 218 ? 156.116 181.494 269.715 1.00 38.62 218 ALA A CA 1
ATOM 3490 C C . ALA B 1 218 ? 156.165 180.910 268.310 1.00 38.62 218 ALA A C 1
ATOM 3491 O O . ALA B 1 218 ? 156.320 179.694 268.165 1.00 38.62 218 ALA A O 1
ATOM 3493 N N . ARG B 1 219 ? 156.031 181.739 267.274 1.00 35.78 219 ARG A N 1
ATOM 3494 C CA . ARG B 1 219 ? 156.145 181.241 265.910 1.00 35.78 219 ARG A CA 1
ATOM 3495 C C . ARG B 1 219 ? 157.574 180.867 265.551 1.00 35.78 219 ARG A C 1
ATOM 3496 O O . ARG B 1 219 ? 157.791 180.189 264.543 1.00 35.78 219 ARG A O 1
ATOM 3504 N N . ASN B 1 220 ? 158.550 181.297 266.345 1.00 30.56 220 ASN A N 1
ATOM 3505 C CA . ASN B 1 220 ? 159.948 181.013 266.065 1.00 30.56 220 ASN A CA 1
ATOM 3506 C C . ASN B 1 220 ? 160.411 179.721 266.714 1.00 30.56 220 ASN A C 1
ATOM 3507 O O . ASN B 1 220 ? 161.229 178.999 266.137 1.00 30.56 220 ASN A O 1
ATOM 3512 N N . ARG B 1 221 ? 159.901 179.410 267.900 1.00 32.04 221 ARG A N 1
ATOM 3513 C CA . ARG B 1 221 ? 160.178 178.126 268.531 1.00 32.04 221 ARG A CA 1
ATOM 3514 C C . ARG B 1 221 ? 159.425 177.054 267.761 1.00 32.04 221 ARG A C 1
ATOM 3515 O O . ARG B 1 221 ? 158.221 176.868 267.942 1.00 32.04 221 ARG A O 1
ATOM 3523 N N . ARG B 1 222 ? 160.135 176.341 266.893 1.00 22.69 222 ARG A N 1
ATOM 3524 C CA . ARG B 1 222 ? 159.506 175.392 265.993 1.00 22.69 222 ARG A CA 1
ATOM 3525 C C . ARG B 1 222 ? 160.516 174.321 265.612 1.00 22.69 222 ARG A C 1
ATOM 3526 O O . ARG B 1 222 ? 161.721 174.468 265.820 1.00 22.69 222 ARG A O 1
ATOM 3534 N N . ILE B 1 223 ? 160.002 173.231 265.055 1.00 21.03 223 ILE A N 1
ATOM 3535 C CA . ILE B 1 223 ? 160.811 172.222 264.388 1.00 21.03 223 ILE A CA 1
ATOM 3536 C C . ILE B 1 223 ? 160.456 172.275 262.913 1.00 21.03 223 ILE A C 1
ATOM 3537 O O . ILE B 1 223 ? 159.294 172.074 262.543 1.00 21.03 223 ILE A O 1
ATOM 3542 N N . ASP B 1 224 ? 161.443 172.557 262.077 1.00 20.91 224 ASP A N 1
ATOM 3543 C CA . ASP B 1 224 ? 161.259 172.566 260.636 1.00 20.91 224 ASP A CA 1
ATOM 3544 C C . ASP B 1 224 ? 161.840 171.296 260.040 1.00 20.91 224 ASP A C 1
ATOM 3545 O O . ASP B 1 224 ? 162.909 170.837 260.447 1.00 20.91 224 ASP A O 1
ATOM 3550 N N . ILE B 1 225 ? 161.119 170.718 259.092 1.00 19.56 225 ILE A N 1
ATOM 3551 C CA . ILE B 1 225 ? 161.592 169.566 258.342 1.00 19.56 225 ILE A CA 1
ATOM 3552 C C . ILE B 1 225 ? 161.681 170.026 256.895 1.00 19.56 225 ILE A C 1
ATOM 3553 O O . ILE B 1 225 ? 160.671 170.095 256.188 1.00 19.56 225 ILE A O 1
ATOM 3558 N N . ARG B 1 226 ? 162.887 170.364 256.461 1.00 19.61 226 ARG A N 1
ATOM 3559 C CA . ARG B 1 226 ? 163.125 170.940 255.148 1.00 19.61 226 ARG A CA 1
ATOM 3560 C C . ARG B 1 226 ? 163.554 169.844 254.184 1.00 19.61 226 ARG A C 1
ATOM 3561 O O . ARG B 1 226 ? 164.460 169.064 254.487 1.00 19.61 226 ARG A O 1
ATOM 3569 N N . PHE B 1 227 ? 162.897 169.783 253.034 1.00 19.80 227 PHE A N 1
ATOM 3570 C CA . PHE B 1 227 ? 163.181 168.789 252.011 1.00 19.80 227 PHE A CA 1
ATOM 3571 C C . PHE B 1 227 ? 163.857 169.462 250.830 1.00 19.80 227 PHE A C 1
ATOM 3572 O O . PHE B 1 227 ? 163.367 170.474 250.323 1.00 19.80 227 PHE A O 1
ATOM 3580 N N . THR B 1 228 ? 164.980 168.904 250.400 1.00 23.97 228 THR A N 1
ATOM 3581 C CA . THR B 1 228 ? 165.671 169.354 249.204 1.00 23.97 228 THR A CA 1
ATOM 3582 C C . THR B 1 228 ? 165.698 168.209 248.205 1.00 23.97 228 THR A C 1
ATOM 3583 O O . THR B 1 228 ? 165.869 167.048 248.584 1.00 23.97 228 THR A O 1
ATOM 3587 N N . VAL B 1 229 ? 165.512 168.534 246.936 1.00 26.40 229 VAL A N 1
ATOM 3588 C CA . VAL B 1 229 ? 165.417 167.531 245.896 1.00 26.40 229 VAL A CA 1
ATOM 3589 C C . VAL B 1 229 ? 166.755 167.428 245.180 1.00 26.40 229 VAL A C 1
ATOM 3590 O O . VAL B 1 229 ? 167.616 168.304 245.272 1.00 26.40 229 VAL A O 1
ATOM 3594 N N . LYS B 1 230 ? 166.932 166.327 244.461 1.00 31.47 230 LYS A N 1
ATOM 3595 C CA . LYS B 1 230 ? 168.178 166.076 243.757 1.00 31.47 230 LYS A CA 1
ATOM 3596 C C . LYS B 1 230 ? 168.386 167.086 242.635 1.00 31.47 230 LYS A C 1
ATOM 3597 O O . LYS B 1 230 ? 167.435 167.640 242.078 1.00 31.47 230 LYS A O 1
ATOM 3603 N N . LYS B 1 231 ? 169.645 167.339 242.328 1.00 35.93 231 LYS A N 1
ATOM 3604 C CA . LYS B 1 231 ? 169.989 168.147 241.167 1.00 35.93 231 LYS A CA 1
ATOM 3605 C C . LYS B 1 231 ? 169.805 167.315 239.904 1.00 35.93 231 LYS A C 1
ATOM 3606 O O . LYS B 1 231 ? 170.324 166.199 239.827 1.00 35.93 231 LYS A O 1
ATOM 3612 N N . PRO B 1 232 ? 169.072 167.814 238.904 1.00 38.01 232 PRO A N 1
ATOM 3613 C CA . PRO B 1 232 ? 168.685 166.961 237.770 1.00 38.01 232 PRO A CA 1
ATOM 3614 C C . PRO B 1 232 ? 169.836 166.525 236.878 1.00 38.01 232 PRO A C 1
ATOM 3615 O O . PRO B 1 232 ? 169.586 165.794 235.915 1.00 38.01 232 PRO A O 1
ATOM 3619 N N . LYS B 1 233 ? 171.078 166.925 237.160 1.00 45.18 233 LYS A N 1
ATOM 3620 C CA . LYS B 1 233 ? 172.261 166.413 236.465 1.00 45.18 233 LYS A CA 1
ATOM 3621 C C . LYS B 1 233 ? 172.156 166.694 234.958 1.00 45.18 233 LYS A C 1
ATOM 3622 O O . LYS B 1 233 ? 171.935 165.811 234.126 1.00 45.18 233 LYS A O 1
ATOM 3628 N N . ILE B 1 234 ? 172.257 167.988 234.645 1.00 45.02 234 ILE A N 1
ATOM 3629 C CA . ILE B 1 234 ? 172.140 168.521 233.288 1.00 45.02 234 ILE A CA 1
ATOM 3630 C C . ILE B 1 234 ? 173.017 167.756 232.303 1.00 45.02 234 ILE A C 1
ATOM 3631 O O . ILE B 1 234 ? 172.730 167.718 231.102 1.00 45.02 234 ILE A O 1
ATOM 3636 N N . GLU B 1 235 ? 174.080 167.127 232.801 1.00 52.50 235 GLU A N 1
ATOM 3637 C CA . GLU B 1 235 ? 174.976 166.370 231.938 1.00 52.50 235 GLU A CA 1
ATOM 3638 C C . GLU B 1 235 ? 174.296 165.089 231.470 1.00 52.50 235 GLU A C 1
ATOM 3639 O O . GLU B 1 235 ? 174.320 164.073 232.172 1.00 52.50 235 GLU A O 1
ATOM 3645 N N . ASP B 1 236 ? 173.679 165.135 230.292 1.00 50.83 236 ASP A N 1
ATOM 3646 C CA . ASP B 1 236 ? 172.989 163.977 229.731 1.00 50.83 236 ASP A CA 1
ATOM 3647 C C . ASP B 1 236 ? 173.848 163.290 228.675 1.00 50.83 236 ASP A C 1
ATOM 3648 O O . ASP B 1 236 ? 173.976 163.777 227.553 1.00 50.83 236 ASP A O 1
ATOM 3653 N N . GLU C 2 4 ? 191.414 194.315 201.303 1.00 36.04 4 GLU C N 1
ATOM 3654 C CA . GLU C 2 4 ? 191.462 193.535 200.073 1.00 36.04 4 GLU C CA 1
ATOM 3655 C C . GLU C 2 4 ? 192.306 192.282 200.299 1.00 36.04 4 GLU C C 1
ATOM 3656 O O . GLU C 2 4 ? 193.534 192.334 200.270 1.00 36.04 4 GLU C O 1
ATOM 3662 N N . ARG C 2 5 ? 191.635 191.158 200.537 1.00 34.18 5 ARG C N 1
ATOM 3663 C CA . ARG C 2 5 ? 192.322 189.936 200.921 1.00 34.18 5 ARG C CA 1
ATOM 3664 C C . ARG C 2 5 ? 193.015 189.294 199.723 1.00 34.18 5 ARG C C 1
ATOM 3665 O O . ARG C 2 5 ? 192.654 189.511 198.564 1.00 34.18 5 ARG C O 1
ATOM 3673 N N . GLN C 2 6 ? 194.025 188.489 200.026 1.00 34.74 6 GLN C N 1
ATOM 3674 C CA . GLN C 2 6 ? 194.836 187.836 199.015 1.00 34.74 6 GLN C CA 1
ATOM 3675 C C . GLN C 2 6 ? 194.193 186.535 198.555 1.00 34.74 6 GLN C C 1
ATOM 3676 O O . GLN C 2 6 ? 193.526 185.838 199.323 1.00 34.74 6 GLN C O 1
ATOM 3682 N N . ILE C 2 7 ? 194.401 186.214 197.287 1.00 33.35 7 ILE C N 1
ATOM 3683 C CA . ILE C 2 7 ? 193.987 184.939 196.723 1.00 33.35 7 ILE C CA 1
ATOM 3684 C C . ILE C 2 7 ? 195.233 184.163 196.333 1.00 33.35 7 ILE C C 1
ATOM 3685 O O . ILE C 2 7 ? 196.274 184.739 196.000 1.00 33.35 7 ILE C O 1
ATOM 3690 N N . GLU C 2 8 ? 195.121 182.841 196.389 1.00 41.88 8 GLU C N 1
ATOM 3691 C CA . GLU C 2 8 ? 196.216 181.932 196.065 1.00 41.88 8 GLU C CA 1
ATOM 3692 C C . GLU C 2 8 ? 195.797 181.111 194.852 1.00 41.88 8 GLU C C 1
ATOM 3693 O O . GLU C 2 8 ? 195.069 180.123 194.982 1.00 41.88 8 GLU C O 1
ATOM 3699 N N . LEU C 2 9 ? 196.253 181.523 193.671 1.00 37.52 9 LEU C N 1
ATOM 3700 C CA . LEU C 2 9 ? 195.933 180.798 192.452 1.00 37.52 9 LEU C CA 1
ATOM 3701 C C . LEU C 2 9 ? 196.727 179.507 192.314 1.00 37.52 9 LEU C C 1
ATOM 3702 O O . LEU C 2 9 ? 196.327 178.632 191.542 1.00 37.52 9 LEU C O 1
ATOM 3707 N N . SER C 2 10 ? 197.840 179.371 193.038 1.00 39.44 10 SER C N 1
ATOM 3708 C CA . SER C 2 10 ? 198.627 178.147 192.972 1.00 39.44 10 SER C CA 1
ATOM 3709 C C . SER C 2 10 ? 197.873 176.947 193.527 1.00 39.44 10 SER C C 1
ATOM 3710 O O . SER C 2 10 ? 198.213 175.809 193.192 1.00 39.44 10 SER C O 1
ATOM 3713 N N . TRP C 2 11 ? 196.860 177.174 194.365 1.00 42.32 11 TRP C N 1
ATOM 3714 C CA . TRP C 2 11 ? 196.025 176.071 194.822 1.00 42.32 11 TRP C CA 1
ATOM 3715 C C . TRP C 2 11 ? 195.210 175.477 193.683 1.00 42.32 11 TRP C C 1
ATOM 3716 O O . TRP C 2 11 ? 194.850 174.296 193.732 1.00 42.32 11 TRP C O 1
ATOM 3727 N N . LEU C 2 12 ? 194.908 176.275 192.656 1.00 34.35 12 LEU C N 1
ATOM 3728 C CA . LEU C 2 12 ? 194.152 175.778 191.514 1.00 34.35 12 LEU C CA 1
ATOM 3729 C C . LEU C 2 12 ? 194.916 174.717 190.742 1.00 34.35 12 LEU C C 1
ATOM 3730 O O . LEU C 2 12 ? 194.299 173.908 190.044 1.00 34.35 12 LEU C O 1
ATOM 3735 N N . LEU C 2 13 ? 196.240 174.706 190.845 1.00 34.90 13 LEU C N 1
ATOM 3736 C CA . LEU C 2 13 ? 197.051 173.736 190.130 1.00 34.90 13 LEU C CA 1
ATOM 3737 C C . LEU C 2 13 ? 197.382 172.587 191.063 1.00 34.90 13 LEU C C 1
ATOM 3738 O O . LEU C 2 13 ? 198.145 172.780 192.018 1.00 34.90 13 LEU C O 1
ATOM 3743 N N . PRO C 2 14 ? 196.856 171.389 190.831 1.00 34.35 14 PRO C N 1
ATOM 3744 C CA . PRO C 2 14 ? 197.115 170.287 191.754 1.00 34.35 14 PRO C CA 1
ATOM 3745 C C . PRO C 2 14 ? 198.482 169.651 191.546 1.00 34.35 14 PRO C C 1
ATOM 3746 O O . PRO C 2 14 ? 199.133 169.805 190.511 1.00 34.35 14 PRO C O 1
ATOM 3750 N N . ASP C 2 15 ? 198.926 168.945 192.580 1.00 38.05 15 ASP C N 1
ATOM 3751 C CA . ASP C 2 15 ? 200.241 168.320 192.566 1.00 38.05 15 ASP C CA 1
ATOM 3752 C C . ASP C 2 15 ? 200.173 167.007 191.800 1.00 38.05 15 ASP C C 1
ATOM 3753 O O . ASP C 2 15 ? 199.375 166.126 192.134 1.00 38.05 15 ASP C O 1
ATOM 3758 N N . PHE C 2 16 ? 201.006 166.877 190.771 1.00 35.15 16 PHE C N 1
ATOM 3759 C CA . PHE C 2 16 ? 201.067 165.673 189.956 1.00 35.15 16 PHE C CA 1
ATOM 3760 C C . PHE C 2 16 ? 202.281 164.813 190.284 1.00 35.15 16 PHE C C 1
ATOM 3761 O O . PHE C 2 16 ? 202.694 163.992 189.460 1.00 35.15 16 PHE C O 1
ATOM 3769 N N . SER C 2 17 ? 202.860 164.988 191.473 1.00 42.28 17 SER C N 1
ATOM 3770 C CA . SER C 2 17 ? 204.079 164.268 191.821 1.00 42.28 17 SER C CA 1
ATOM 3771 C C . SER C 2 17 ? 203.830 162.779 192.014 1.00 42.28 17 SER C C 1
ATOM 3772 O O . SER C 2 17 ? 204.716 161.965 191.734 1.00 42.28 17 SER C O 1
ATOM 3775 N N . HIS C 2 18 ? 202.643 162.402 192.482 1.00 42.51 18 HIS C N 1
ATOM 3776 C CA . HIS C 2 18 ? 202.324 161.018 192.823 1.00 42.51 18 HIS C CA 1
ATOM 3777 C C . HIS C 2 18 ? 201.078 160.556 192.078 1.00 42.51 18 HIS C C 1
ATOM 3778 O O . HIS C 2 18 ? 200.171 159.946 192.645 1.00 42.51 18 HIS C O 1
ATOM 3785 N N . LEU C 2 19 ? 201.025 160.847 190.783 1.00 35.81 19 LEU C N 1
ATOM 3786 C CA . LEU C 2 19 ? 199.890 160.439 189.969 1.00 35.81 19 LEU C CA 1
ATOM 3787 C C . LEU C 2 19 ? 199.831 158.923 189.847 1.00 35.81 19 LEU C C 1
ATOM 3788 O O . LEU C 2 19 ? 200.858 158.251 189.722 1.00 35.81 19 LEU C O 1
ATOM 3793 N N . SER C 2 20 ? 198.617 158.386 189.883 1.00 35.66 20 SER C N 1
ATOM 3794 C CA . SER C 2 20 ? 198.396 156.967 189.650 1.00 35.66 20 SER C CA 1
ATOM 3795 C C . SER C 2 20 ? 196.957 156.783 189.204 1.00 35.66 20 SER C C 1
ATOM 3796 O O . SER C 2 20 ? 196.123 157.680 189.343 1.00 35.66 20 SER C O 1
ATOM 3799 N N . PHE C 2 21 ? 196.674 155.605 188.665 1.00 35.73 21 PHE C N 1
ATOM 3800 C CA . PHE C 2 21 ? 195.326 155.261 188.248 1.00 35.73 21 PHE C CA 1
ATOM 3801 C C . PHE C 2 21 ? 194.545 154.540 189.337 1.00 35.73 21 PHE C C 1
ATOM 3802 O O . PHE C 2 21 ? 193.491 153.967 189.051 1.00 35.73 21 PHE C O 1
ATOM 3810 N N . HIS C 2 22 ? 195.036 154.555 190.573 1.00 36.07 22 HIS C N 1
ATOM 3811 C CA . HIS C 2 22 ? 194.326 153.985 191.718 1.00 36.07 22 HIS C CA 1
ATOM 3812 C C . HIS C 2 22 ? 194.287 155.022 192.835 1.00 36.07 22 HIS C C 1
ATOM 3813 O O . HIS C 2 22 ? 195.021 154.919 193.824 1.00 36.07 22 HIS C O 1
ATOM 3820 N N . PRO C 2 23 ? 193.448 156.051 192.699 1.00 31.92 23 PRO C N 1
ATOM 3821 C CA . PRO C 2 23 ? 193.397 157.100 193.729 1.00 31.92 23 PRO C CA 1
ATOM 3822 C C . PRO C 2 23 ? 192.871 156.548 195.046 1.00 31.92 23 PRO C C 1
ATOM 3823 O O . PRO C 2 23 ? 191.833 155.885 195.085 1.00 31.92 23 PRO C O 1
ATOM 3827 N N . GLN C 2 24 ? 193.583 156.845 196.129 1.00 34.23 24 GLN C N 1
ATOM 3828 C CA . GLN C 2 24 ? 193.137 156.443 197.452 1.00 34.23 24 GLN C CA 1
ATOM 3829 C C . GLN C 2 24 ? 192.491 157.573 198.238 1.00 34.23 24 GLN C C 1
ATOM 3830 O O . GLN C 2 24 ? 191.798 157.302 199.222 1.00 34.23 24 GLN C O 1
ATOM 3836 N N . THR C 2 25 ? 192.687 158.820 197.824 1.00 28.44 25 THR C N 1
ATOM 3837 C CA . THR C 2 25 ? 192.090 159.973 198.475 1.00 28.44 25 THR C CA 1
ATOM 3838 C C . THR C 2 25 ? 191.362 160.815 197.438 1.00 28.44 25 THR C C 1
ATOM 3839 O O . THR C 2 25 ? 191.517 160.627 196.230 1.00 28.44 25 THR C O 1
ATOM 3843 N N . GLY C 2 26 ? 190.550 161.750 197.932 1.00 23.66 26 GLY C N 1
ATOM 3844 C CA . GLY C 2 26 ? 189.873 162.676 197.041 1.00 23.66 26 GLY C CA 1
ATOM 3845 C C . GLY C 2 26 ? 190.835 163.599 196.319 1.00 23.66 26 GLY C C 1
ATOM 3846 O O . GLY C 2 26 ? 190.614 163.952 195.159 1.00 23.66 26 GLY C O 1
ATOM 3847 N N . THR C 2 27 ? 191.910 164.007 196.995 1.00 23.16 27 THR C N 1
ATOM 3848 C CA . THR C 2 27 ? 192.919 164.840 196.351 1.00 23.16 27 THR C CA 1
ATOM 3849 C C . THR C 2 27 ? 193.581 164.106 195.191 1.00 23.16 27 THR C C 1
ATOM 3850 O O . THR C 2 27 ? 193.800 164.689 194.125 1.00 23.16 27 THR C O 1
ATOM 3854 N N . ALA C 2 28 ? 193.904 162.826 195.380 1.00 21.96 28 ALA C N 1
ATOM 3855 C CA . ALA C 2 28 ? 194.508 162.052 194.301 1.00 21.96 28 ALA C CA 1
ATOM 3856 C C . ALA C 2 28 ? 193.520 161.829 193.163 1.00 21.96 28 ALA C C 1
ATOM 3857 O O . ALA C 2 28 ? 193.909 161.818 191.991 1.00 21.96 28 ALA C O 1
ATOM 3859 N N . LEU C 2 29 ? 192.242 161.629 193.489 1.00 21.71 29 LEU C N 1
ATOM 3860 C CA . LEU C 2 29 ? 191.221 161.525 192.453 1.00 21.71 29 LEU C CA 1
ATOM 3861 C C . LEU C 2 29 ? 191.096 162.827 191.674 1.00 21.71 29 LEU C C 1
ATOM 3862 O O . LEU C 2 29 ? 190.984 162.816 190.444 1.00 21.71 29 LEU C O 1
ATOM 3867 N N . SER C 2 30 ? 191.110 163.957 192.379 1.00 22.06 30 SER C N 1
ATOM 3868 C CA . SER C 2 30 ? 191.039 165.255 191.721 1.00 22.06 30 SER C CA 1
ATOM 3869 C C . SER C 2 30 ? 192.256 165.500 190.836 1.00 22.06 30 SER C C 1
ATOM 3870 O O . SER C 2 30 ? 192.122 165.977 189.704 1.00 22.06 30 SER C O 1
ATOM 3873 N N . SER C 2 31 ? 193.452 165.170 191.330 1.00 21.69 31 SER C N 1
ATOM 3874 C CA . SER C 2 31 ? 194.662 165.371 190.540 1.00 21.69 31 SER C CA 1
ATOM 3875 C C . SER C 2 31 ? 194.667 164.490 189.300 1.00 21.69 31 SER C C 1
ATOM 3876 O O . SER C 2 31 ? 195.107 164.917 188.228 1.00 21.69 31 SER C O 1
ATOM 3879 N N . LEU C 2 32 ? 194.192 163.251 189.430 1.00 20.79 32 LEU C N 1
ATOM 3880 C CA . LEU C 2 32 ? 194.174 162.345 188.289 1.00 20.79 32 LEU C CA 1
ATOM 3881 C C . LEU C 2 32 ? 193.257 162.869 187.191 1.00 20.79 32 LEU C C 1
ATOM 3882 O O . LEU C 2 32 ? 193.607 162.824 186.007 1.00 20.79 32 LEU C O 1
ATOM 3887 N N . PHE C 2 33 ? 192.085 163.385 187.566 1.00 19.51 33 PHE C N 1
ATOM 3888 C CA . PHE C 2 33 ? 191.137 163.863 186.568 1.00 19.51 33 PHE C CA 1
ATOM 3889 C C . PHE C 2 33 ? 191.595 165.164 185.924 1.00 19.51 33 PHE C C 1
ATOM 3890 O O . PHE C 2 33 ? 191.360 165.370 184.730 1.00 19.51 33 PHE C O 1
ATOM 3898 N N . VAL C 2 34 ? 192.251 166.042 186.680 1.00 20.36 34 VAL C N 1
ATOM 3899 C CA . VAL C 2 34 ? 192.851 167.222 186.067 1.00 20.36 34 VAL C CA 1
ATOM 3900 C C . VAL C 2 34 ? 193.942 166.805 185.090 1.00 20.36 34 VAL C C 1
ATOM 3901 O O . VAL C 2 34 ? 194.066 167.367 183.998 1.00 20.36 34 VAL C O 1
ATOM 3905 N N . ALA C 2 35 ? 194.737 165.797 185.461 1.00 20.68 35 ALA C N 1
ATOM 3906 C CA . ALA C 2 35 ? 195.785 165.304 184.574 1.00 20.68 35 ALA C CA 1
ATOM 3907 C C . ALA C 2 35 ? 195.206 164.693 183.303 1.00 20.68 35 ALA C C 1
ATOM 3908 O O . ALA C 2 35 ? 195.731 164.917 182.208 1.00 20.68 35 ALA C O 1
ATOM 3910 N N . ILE C 2 36 ? 194.132 163.908 183.429 1.00 20.27 36 ILE C N 1
ATOM 3911 C CA . ILE C 2 36 ? 193.475 163.348 182.250 1.00 20.27 36 ILE C CA 1
ATOM 3912 C C . ILE C 2 36 ? 192.929 164.456 181.363 1.00 20.27 36 ILE C C 1
ATOM 3913 O O . ILE C 2 36 ? 193.086 164.423 180.138 1.00 20.27 36 ILE C O 1
ATOM 3918 N N . THR C 2 37 ? 192.274 165.450 181.963 1.00 20.48 37 THR C N 1
ATOM 3919 C CA . THR C 2 37 ? 191.696 166.531 181.174 1.00 20.48 37 THR C CA 1
ATOM 3920 C C . THR C 2 37 ? 192.782 167.334 180.467 1.00 20.48 37 THR C C 1
ATOM 3921 O O . THR C 2 37 ? 192.621 167.720 179.305 1.00 20.48 37 THR C O 1
ATOM 3925 N N . LEU C 2 38 ? 193.897 167.595 181.153 1.00 21.31 38 LEU C N 1
ATOM 3926 C CA . LEU C 2 38 ? 195.034 168.234 180.502 1.00 21.31 38 LEU C CA 1
ATOM 3927 C C . LEU C 2 38 ? 195.624 167.345 179.416 1.00 21.31 38 LEU C C 1
ATOM 3928 O O . LEU C 2 38 ? 195.931 167.820 178.318 1.00 21.31 38 LEU C O 1
ATOM 3933 N N . THR C 2 39 ? 195.790 166.053 179.703 1.00 22.88 39 THR C N 1
ATOM 3934 C CA . THR C 2 39 ? 196.360 165.140 178.717 1.00 22.88 39 THR C CA 1
ATOM 3935 C C . THR C 2 39 ? 195.472 165.042 177.484 1.00 22.88 39 THR C C 1
ATOM 3936 O O . THR C 2 39 ? 195.957 165.115 176.352 1.00 22.88 39 THR C O 1
ATOM 3940 N N . VAL C 2 40 ? 194.161 164.897 177.686 1.00 23.59 40 VAL C N 1
ATOM 3941 C CA . VAL C 2 40 ? 193.239 164.843 176.556 1.00 23.59 40 VAL C CA 1
ATOM 3942 C C . VAL C 2 40 ? 193.299 166.143 175.767 1.00 23.59 40 VAL C C 1
ATOM 3943 O O . VAL C 2 40 ? 193.270 166.141 174.531 1.00 23.59 40 VAL C O 1
ATOM 3947 N N . THR C 2 41 ? 193.402 167.273 176.469 1.00 23.82 41 THR C N 1
ATOM 3948 C CA . THR C 2 41 ? 193.504 168.563 175.798 1.00 23.82 41 THR C CA 1
ATOM 3949 C C . THR C 2 41 ? 194.764 168.635 174.942 1.00 23.82 41 THR C C 1
ATOM 3950 O O . THR C 2 41 ? 194.721 169.079 173.791 1.00 23.82 41 THR C O 1
ATOM 3954 N N . LEU C 2 42 ? 195.899 168.196 175.493 1.00 27.07 42 LEU C N 1
ATOM 3955 C CA . LEU C 2 42 ? 197.163 168.281 174.768 1.00 27.07 42 LEU C CA 1
ATOM 3956 C C . LEU C 2 42 ? 197.195 167.344 173.568 1.00 27.07 42 LEU C C 1
ATOM 3957 O O . LEU C 2 42 ? 197.717 167.710 172.511 1.00 27.07 42 LEU C O 1
ATOM 3962 N N . LEU C 2 43 ? 196.658 166.129 173.709 1.00 28.15 43 LEU C N 1
ATOM 3963 C CA . LEU C 2 43 ? 196.661 165.196 172.586 1.00 28.15 43 LEU C CA 1
ATOM 3964 C C . LEU C 2 43 ? 195.850 165.735 171.417 1.00 28.15 43 LEU C C 1
ATOM 3965 O O . LEU C 2 43 ? 196.257 165.602 170.258 1.00 28.15 43 LEU C O 1
ATOM 3970 N N . PHE C 2 44 ? 194.698 166.341 171.699 1.00 29.26 44 PHE C N 1
ATOM 3971 C CA . PHE C 2 44 ? 193.883 166.897 170.626 1.00 29.26 44 PHE C CA 1
ATOM 3972 C C . PHE C 2 44 ? 194.470 168.194 170.084 1.00 29.26 44 PHE C C 1
ATOM 3973 O O . PHE C 2 44 ? 194.302 168.494 168.899 1.00 29.26 44 PHE C O 1
ATOM 3981 N N . ILE C 2 45 ? 195.158 168.969 170.922 1.00 32.29 45 ILE C N 1
ATOM 3982 C CA . ILE C 2 45 ? 195.864 170.143 170.420 1.00 32.29 45 ILE C CA 1
ATOM 3983 C C . ILE C 2 45 ? 197.065 169.724 169.582 1.00 32.29 45 ILE C C 1
ATOM 3984 O O . ILE C 2 45 ? 197.337 170.309 168.528 1.00 32.29 45 ILE C O 1
ATOM 3989 N N . ALA C 2 46 ? 197.801 168.705 170.034 1.00 37.76 46 ALA C N 1
ATOM 3990 C CA . ALA C 2 46 ? 198.939 168.212 169.266 1.00 37.76 46 ALA C CA 1
ATOM 3991 C C . ALA C 2 46 ? 198.495 167.644 167.926 1.00 37.76 46 ALA C C 1
ATOM 3992 O O . ALA C 2 46 ? 199.144 167.878 166.901 1.00 37.76 46 ALA C O 1
ATOM 3994 N N . TYR C 2 47 ? 197.398 166.887 167.916 1.00 42.78 47 TYR C N 1
ATOM 3995 C CA . TYR C 2 47 ? 196.882 166.355 166.661 1.00 42.78 47 TYR C CA 1
ATOM 3996 C C . TYR C 2 47 ? 196.434 167.476 165.735 1.00 42.78 47 TYR C C 1
ATOM 3997 O O . TYR C 2 47 ? 196.692 167.437 164.527 1.00 42.78 47 TYR C O 1
ATOM 4006 N N . LEU C 2 48 ? 195.748 168.478 166.285 1.00 41.54 48 LEU C N 1
ATOM 4007 C CA . LEU C 2 48 ? 195.295 169.605 165.479 1.00 41.54 48 LEU C CA 1
ATOM 4008 C C . LEU C 2 48 ? 196.473 170.404 164.938 1.00 41.54 48 LEU C C 1
ATOM 4009 O O . LEU C 2 48 ? 196.461 170.829 163.779 1.00 41.54 48 LEU C O 1
ATOM 4014 N N . LEU C 2 49 ? 197.498 170.622 165.764 1.00 44.51 49 LEU C N 1
ATOM 4015 C CA . LEU C 2 49 ? 198.686 171.333 165.306 1.00 44.51 49 LEU C CA 1
ATOM 4016 C C . LEU C 2 49 ? 199.458 170.526 164.272 1.00 44.51 49 LEU C C 1
ATOM 4017 O O . LEU C 2 49 ? 199.983 171.088 163.305 1.00 44.51 49 LEU C O 1
ATOM 4022 N N . TYR C 2 50 ? 199.551 169.210 164.466 1.00 51.08 50 TYR C N 1
ATOM 4023 C CA . TYR C 2 50 ? 200.257 168.369 163.506 1.00 51.08 50 TYR C CA 1
ATOM 4024 C C . TYR C 2 50 ? 199.548 168.350 162.157 1.00 51.08 50 TYR C C 1
ATOM 4025 O O . TYR C 2 50 ? 200.193 168.460 161.109 1.00 51.08 50 TYR C O 1
ATOM 4034 N N . LYS C 2 51 ? 198.221 168.220 162.162 1.00 52.53 51 LYS C N 1
ATOM 4035 C CA . LYS C 2 51 ? 197.452 168.194 160.924 1.00 52.53 51 LYS C CA 1
ATOM 4036 C C . LYS C 2 51 ? 197.234 169.576 160.328 1.00 52.53 51 LYS C C 1
ATOM 4037 O O . LYS C 2 51 ? 196.697 169.675 159.221 1.00 52.53 51 LYS C O 1
ATOM 4043 N N . SER C 2 52 ? 197.614 170.638 161.029 1.00 54.60 52 SER C N 1
ATOM 4044 C CA . SER C 2 52 ? 197.576 171.981 160.469 1.00 54.60 52 SER C CA 1
ATOM 4045 C C . SER C 2 52 ? 198.924 172.420 159.928 1.00 54.60 52 SER C C 1
ATOM 4046 O O . SER C 2 52 ? 198.982 173.108 158.907 1.00 54.60 52 SER C O 1
ATOM 4049 N N . ILE C 2 53 ? 200.011 172.028 160.592 1.00 59.83 53 ILE C N 1
ATOM 4050 C CA . ILE C 2 53 ? 201.343 172.382 160.119 1.00 59.83 53 ILE C CA 1
ATOM 4051 C C . ILE C 2 53 ? 201.634 171.715 158.779 1.00 59.83 53 ILE C C 1
ATOM 4052 O O . ILE C 2 53 ? 202.180 172.345 157.867 1.00 59.83 53 ILE C O 1
ATOM 4057 N N . ASP C 2 54 ? 201.267 170.439 158.631 1.00 63.43 54 ASP C N 1
ATOM 4058 C CA . ASP C 2 54 ? 201.560 169.733 157.385 1.00 63.43 54 ASP C CA 1
ATOM 4059 C C . ASP C 2 54 ? 200.827 170.361 156.206 1.00 63.43 54 ASP C C 1
ATOM 4060 O O . ASP C 2 54 ? 201.378 170.455 155.103 1.00 63.43 54 ASP C O 1
ATOM 4065 N N . VAL C 2 55 ? 199.580 170.790 156.416 1.00 65.39 55 VAL C N 1
ATOM 4066 C CA . VAL C 2 55 ? 198.848 171.496 155.368 1.00 65.39 55 VAL C CA 1
ATOM 4067 C C . VAL C 2 55 ? 199.567 172.786 155.001 1.00 65.39 55 VAL C C 1
ATOM 4068 O O . VAL C 2 55 ? 199.756 173.101 153.822 1.00 65.39 55 VAL C O 1
ATOM 4072 N N . VAL C 2 56 ? 199.988 173.547 156.011 1.00 68.00 56 VAL C N 1
ATOM 4073 C CA . VAL C 2 56 ? 200.694 174.799 155.759 1.00 68.00 56 VAL C CA 1
ATOM 4074 C C . VAL C 2 56 ? 202.037 174.537 155.092 1.00 68.00 56 VAL C C 1
ATOM 4075 O O . VAL C 2 56 ? 202.417 175.230 154.142 1.00 68.00 56 VAL C O 1
ATOM 4079 N N . LEU C 2 57 ? 202.774 173.530 155.568 1.00 70.87 57 LEU C N 1
ATOM 4080 C CA . LEU C 2 57 ? 204.084 173.238 154.992 1.00 70.87 57 LEU C CA 1
ATOM 4081 C C . LEU C 2 57 ? 203.971 172.824 153.531 1.00 70.87 57 LEU C C 1
ATOM 4082 O O . LEU C 2 57 ? 204.790 173.228 152.698 1.00 70.87 57 LEU C O 1
ATOM 4087 N N . LYS C 2 58 ? 202.970 172.010 153.202 1.00 77.06 58 LYS C N 1
ATOM 4088 C CA . LYS C 2 58 ? 202.822 171.526 151.836 1.00 77.06 58 LYS C CA 1
ATOM 4089 C C . LYS C 2 58 ? 202.111 172.523 150.928 1.00 77.06 58 LYS C C 1
ATOM 4090 O O . LYS C 2 58 ? 202.261 172.438 149.706 1.00 77.06 58 LYS C O 1
ATOM 4096 N N . ILE C 2 59 ? 201.345 173.459 151.490 1.00 76.81 59 ILE C N 1
ATOM 4097 C CA . ILE C 2 59 ? 200.851 174.581 150.697 1.00 76.81 59 ILE C CA 1
ATOM 4098 C C . ILE C 2 59 ? 201.991 175.530 150.352 1.00 76.81 59 ILE C C 1
ATOM 4099 O O . ILE C 2 59 ? 202.071 176.044 149.230 1.00 76.81 59 ILE C O 1
ATOM 4104 N N . ASN C 2 60 ? 202.895 175.775 151.304 1.00 80.27 60 ASN C N 1
ATOM 4105 C CA . ASN C 2 60 ? 204.009 176.683 151.057 1.00 80.27 60 ASN C CA 1
ATOM 4106 C C . ASN C 2 60 ? 204.990 176.145 150.026 1.00 80.27 60 ASN C C 1
ATOM 4107 O O . ASN C 2 60 ? 205.774 176.924 149.476 1.00 80.27 60 ASN C O 1
ATOM 4112 N N . TRP C 2 61 ? 204.981 174.838 149.760 1.00 89.58 61 TRP C N 1
ATOM 4113 C CA . TRP C 2 61 ? 205.830 174.319 148.694 1.00 89.58 61 TRP C CA 1
ATOM 4114 C C . TRP C 2 61 ? 205.331 174.786 147.333 1.00 89.58 61 TRP C C 1
ATOM 4115 O O . TRP C 2 61 ? 206.132 175.110 146.449 1.00 89.58 61 TRP C O 1
ATOM 4126 N N . LEU C 2 62 ? 204.010 174.828 147.149 1.00 89.71 62 LEU C N 1
ATOM 4127 C CA . LEU C 2 62 ? 203.441 175.351 145.914 1.00 89.71 62 LEU C CA 1
ATOM 4128 C C . LEU C 2 62 ? 203.479 176.874 145.870 1.00 89.71 62 LEU C C 1
ATOM 4129 O O . LEU C 2 62 ? 203.654 177.450 144.792 1.00 89.71 62 LEU C O 1
ATOM 4134 N N . GLN C 2 63 ? 203.324 177.539 147.019 1.00 89.41 63 GLN C N 1
ATOM 4135 C CA . GLN C 2 63 ? 203.499 178.988 147.068 1.00 89.41 63 GLN C CA 1
ATOM 4136 C C . GLN C 2 63 ? 204.897 179.397 146.631 1.00 89.41 63 GLN C C 1
ATOM 4137 O O . GLN C 2 63 ? 205.057 180.338 145.846 1.00 89.41 63 GLN C O 1
ATOM 4143 N N . LYS C 2 64 ? 205.923 178.704 147.128 1.00 92.63 64 LYS C N 1
ATOM 4144 C CA . LYS C 2 64 ? 207.288 179.023 146.726 1.00 92.63 64 LYS C CA 1
ATOM 4145 C C . LYS C 2 64 ? 207.492 178.779 145.237 1.00 92.63 64 LYS C C 1
ATOM 4146 O O . LYS C 2 64 ? 208.169 179.560 144.559 1.00 92.63 64 LYS C O 1
ATOM 4152 N N . ALA C 2 65 ? 206.920 177.693 144.712 1.00 94.82 65 ALA C N 1
ATOM 4153 C CA . ALA C 2 65 ? 207.013 177.425 143.281 1.00 94.82 65 ALA C CA 1
ATOM 4154 C C . ALA C 2 65 ? 206.283 178.486 142.466 1.00 94.82 65 ALA C C 1
ATOM 4155 O O . ALA C 2 65 ? 206.780 178.925 141.422 1.00 94.82 65 ALA C O 1
ATOM 4157 N N . LEU C 2 66 ? 205.108 178.913 142.925 1.00 95.78 66 LEU C N 1
ATOM 4158 C CA . LEU C 2 66 ? 204.297 179.888 142.208 1.00 95.78 66 LEU C CA 1
ATOM 4159 C C . LEU C 2 66 ? 204.663 181.332 142.518 1.00 95.78 66 LEU C C 1
ATOM 4160 O O . LEU C 2 66 ? 204.143 182.237 141.857 1.00 95.78 66 LEU C O 1
ATOM 4165 N N . GLU C 2 67 ? 205.525 181.576 143.504 1.00 97.55 67 GLU C N 1
ATOM 4166 C CA . GLU C 2 67 ? 205.850 182.955 143.867 1.00 97.55 67 GLU C CA 1
ATOM 4167 C C . GLU C 2 67 ? 206.529 183.725 142.739 1.00 97.55 67 GLU C C 1
ATOM 4168 O O . GLU C 2 67 ? 206.070 184.837 142.424 1.00 97.55 67 GLU C O 1
ATOM 4174 N N . PRO C 2 68 ? 207.593 183.228 142.094 1.00 99.71 68 PRO C N 1
ATOM 4175 C CA . PRO C 2 68 ? 208.246 184.031 141.049 1.00 99.71 68 PRO C CA 1
ATOM 4176 C C . PRO C 2 68 ? 207.461 184.130 139.752 1.00 99.71 68 PRO C C 1
ATOM 4177 O O . PRO C 2 68 ? 207.858 184.906 138.872 1.00 99.71 68 PRO C O 1
ATOM 4181 N N . LEU C 2 69 ? 206.375 183.377 139.599 1.00 101.09 69 LEU C N 1
ATOM 4182 C CA . LEU C 2 69 ? 205.676 183.331 138.324 1.00 101.09 69 LEU C CA 1
ATOM 4183 C C . LEU C 2 69 ? 204.954 184.646 138.043 1.00 101.09 69 LEU C C 1
ATOM 4184 O O . LEU C 2 69 ? 204.614 185.414 138.948 1.00 101.09 69 LEU C O 1
ATOM 4189 N N . GLU C 2 70 ? 204.725 184.895 136.756 1.00 105.32 70 GLU C N 1
ATOM 4190 C CA . GLU C 2 70 ? 203.980 186.053 136.288 1.00 105.32 70 GLU C CA 1
ATOM 4191 C C . GLU C 2 70 ? 203.149 185.605 135.093 1.00 105.32 70 GLU C C 1
ATOM 4192 O O . GLU C 2 70 ? 203.411 184.558 134.497 1.00 105.32 70 GLU C O 1
ATOM 4198 N N . ARG C 2 71 ? 202.126 186.399 134.756 1.00 105.83 71 ARG C N 1
ATOM 4199 C CA . ARG C 2 71 ? 201.206 186.029 133.681 1.00 105.83 71 ARG C CA 1
ATOM 4200 C C . ARG C 2 71 ? 201.939 185.686 132.389 1.00 105.83 71 ARG C C 1
ATOM 4201 O O . ARG C 2 71 ? 201.600 184.706 131.716 1.00 105.83 71 ARG C O 1
ATOM 4209 N N . LYS C 2 72 ? 202.944 186.480 132.022 1.00 107.40 72 LYS C N 1
ATOM 4210 C CA . LYS C 2 72 ? 203.727 186.186 130.829 1.00 107.40 72 LYS C CA 1
ATOM 4211 C C . LYS C 2 72 ? 204.749 185.080 131.053 1.00 107.40 72 LYS C C 1
ATOM 4212 O O . LYS C 2 72 ? 205.332 184.590 130.079 1.00 107.40 72 LYS C O 1
ATOM 4218 N N . ASP C 2 73 ? 204.977 184.679 132.302 1.00 106.97 73 ASP C N 1
ATOM 4219 C CA . ASP C 2 73 ? 205.945 183.640 132.624 1.00 106.97 73 ASP C CA 1
ATOM 4220 C C . ASP C 2 73 ? 205.304 182.257 132.595 1.00 106.97 73 ASP C C 1
ATOM 4221 O O . ASP C 2 73 ? 205.986 181.267 132.306 1.00 106.97 73 ASP C O 1
ATOM 4226 N N . VAL C 2 74 ? 203.991 182.182 132.830 1.00 105.44 74 VAL C N 1
ATOM 4227 C CA . VAL C 2 74 ? 203.317 180.899 133.018 1.00 105.44 74 VAL C CA 1
ATOM 4228 C C . VAL C 2 74 ? 203.456 180.015 131.786 1.00 105.44 74 VAL C C 1
ATOM 4229 O O . VAL C 2 74 ? 203.646 178.797 131.898 1.00 105.44 74 VAL C O 1
ATOM 4233 N N . ALA C 2 75 ? 203.363 180.608 130.594 1.00 106.76 75 ALA C N 1
ATOM 4234 C CA . ALA C 2 75 ? 203.323 179.815 129.368 1.00 106.76 75 ALA C CA 1
ATOM 4235 C C . ALA C 2 75 ? 204.577 178.962 129.215 1.00 106.76 75 ALA C C 1
ATOM 4236 O O . ALA C 2 75 ? 204.496 177.778 128.868 1.00 106.76 75 ALA C O 1
ATOM 4238 N N . GLN C 2 76 ? 205.746 179.542 129.478 1.00 107.24 76 GLN C N 1
ATOM 4239 C CA . GLN C 2 76 ? 207.003 178.826 129.304 1.00 107.24 76 GLN C CA 1
ATOM 4240 C C . GLN C 2 76 ? 207.494 178.152 130.577 1.00 107.24 76 GLN C C 1
ATOM 4241 O O . GLN C 2 76 ? 208.557 177.522 130.553 1.00 107.24 76 GLN C O 1
ATOM 4247 N N . LYS C 2 77 ? 206.758 178.267 131.681 1.00 106.13 77 LYS C N 1
ATOM 4248 C CA . LYS C 2 77 ? 207.201 177.736 132.962 1.00 106.13 77 LYS C CA 1
ATOM 4249 C C . LYS C 2 77 ? 206.349 176.562 133.436 1.00 106.13 77 LYS C C 1
ATOM 4250 O O . LYS C 2 77 ? 206.747 175.868 134.378 1.00 106.13 77 LYS C O 1
ATOM 4256 N N . LYS C 2 78 ? 205.217 176.304 132.770 1.00 104.68 78 LYS C N 1
ATOM 4257 C CA . LYS C 2 78 ? 204.309 175.230 133.173 1.00 104.68 78 LYS C CA 1
ATOM 4258 C C . LYS C 2 78 ? 205.036 173.901 133.333 1.00 104.68 78 LYS C C 1
ATOM 4259 O O . LYS C 2 78 ? 204.884 173.216 134.351 1.00 104.68 78 LYS C O 1
ATOM 4265 N N . GLU C 2 79 ? 205.832 173.518 132.334 1.00 105.98 79 GLU C N 1
ATOM 4266 C CA . GLU C 2 79 ? 206.432 172.188 132.343 1.00 105.98 79 GLU C CA 1
ATOM 4267 C C . GLU C 2 79 ? 207.426 172.017 133.484 1.00 105.98 79 GLU C C 1
ATOM 4268 O O . GLU C 2 79 ? 207.641 170.892 133.947 1.00 105.98 79 GLU C O 1
ATOM 4274 N N . VAL C 2 80 ? 208.043 173.107 133.945 1.00 105.56 80 VAL C N 1
ATOM 4275 C CA . VAL C 2 80 ? 208.960 173.012 135.077 1.00 105.56 80 VAL C CA 1
ATOM 4276 C C . VAL C 2 80 ? 208.207 172.610 136.339 1.00 105.56 80 VAL C C 1
ATOM 4277 O O . VAL C 2 80 ? 208.684 171.785 137.128 1.00 105.56 80 VAL C O 1
ATOM 4281 N N . LEU C 2 81 ? 207.023 173.191 136.554 1.00 104.28 81 LEU C N 1
ATOM 4282 C CA . LEU C 2 81 ? 206.237 172.849 137.736 1.00 104.28 81 LEU C CA 1
ATOM 4283 C C . LEU C 2 81 ? 205.794 171.394 137.705 1.00 104.28 81 LEU C C 1
ATOM 4284 O O . LEU C 2 81 ? 205.794 170.717 138.739 1.00 104.28 81 LEU C O 1
ATOM 4289 N N . TYR C 2 82 ? 205.402 170.896 136.530 1.00 104.78 82 TYR C N 1
ATOM 4290 C CA . TYR C 2 82 ? 205.052 169.485 136.419 1.00 104.78 82 TYR C CA 1
ATOM 4291 C C . TYR C 2 82 ? 206.248 168.603 136.748 1.00 104.78 82 TYR C C 1
ATOM 4292 O O . TYR C 2 82 ? 206.101 167.559 137.394 1.00 104.78 82 TYR C O 1
ATOM 4301 N N . GLN C 2 83 ? 207.442 169.001 136.303 1.00 105.14 83 GLN C N 1
ATOM 4302 C CA . GLN C 2 83 ? 208.655 168.325 136.749 1.00 105.14 83 GLN C CA 1
ATOM 4303 C C . GLN C 2 83 ? 208.856 168.506 138.248 1.00 105.14 83 GLN C C 1
ATOM 4304 O O . GLN C 2 83 ? 209.254 167.568 138.949 1.00 105.14 83 GLN C O 1
ATOM 4310 N N . LEU C 2 84 ? 208.590 169.712 138.756 1.00 102.98 84 LEU C N 1
ATOM 4311 C CA . LEU C 2 84 ? 208.667 169.947 140.194 1.00 102.98 84 LEU C CA 1
ATOM 4312 C C . LEU C 2 84 ? 207.614 169.141 140.943 1.00 102.98 84 LEU C C 1
ATOM 4313 O O . LEU C 2 84 ? 207.882 168.618 142.031 1.00 102.98 84 LEU C O 1
ATOM 4318 N N . ALA C 2 85 ? 206.407 169.038 140.381 1.00 103.11 85 ALA C N 1
ATOM 4319 C CA . ALA C 2 85 ? 205.363 168.241 141.016 1.00 103.11 85 ALA C CA 1
ATOM 4320 C C . ALA C 2 85 ? 205.759 166.773 141.092 1.00 103.11 85 ALA C C 1
ATOM 4321 O O . ALA C 2 85 ? 205.526 166.111 142.110 1.00 103.11 85 ALA C O 1
ATOM 4323 N N . LYS C 2 86 ? 206.362 166.244 140.025 1.00 103.71 86 LYS C N 1
ATOM 4324 C CA . LYS C 2 86 ? 206.791 164.851 140.033 1.00 103.71 86 LYS C CA 1
ATOM 4325 C C . LYS C 2 86 ? 208.067 164.638 140.834 1.00 103.71 86 LYS C C 1
ATOM 4326 O O . LYS C 2 86 ? 208.380 163.496 141.183 1.00 103.71 86 LYS C O 1
ATOM 4332 N N . SER C 2 87 ? 208.818 165.702 141.122 1.00 104.41 87 SER C N 1
ATOM 4333 C CA . SER C 2 87 ? 209.938 165.570 142.045 1.00 104.41 87 SER C CA 1
ATOM 4334 C C . SER C 2 87 ? 209.445 165.461 143.482 1.00 104.41 87 SER C C 1
ATOM 4335 O O . SER C 2 87 ? 209.990 164.686 144.276 1.00 104.41 87 SER C O 1
ATOM 4338 N N . LYS C 2 88 ? 208.414 166.233 143.833 1.00 102.34 88 LYS C N 1
ATOM 4339 C CA . LYS C 2 88 ? 207.833 166.157 145.167 1.00 102.34 88 LYS C CA 1
ATOM 4340 C C . LYS C 2 88 ? 206.944 164.930 145.325 1.00 102.34 88 LYS C C 1
ATOM 4341 O O . LYS C 2 88 ? 206.891 164.346 146.413 1.00 102.34 88 LYS C O 1
ATOM 4347 N N . SER C 2 89 ? 206.247 164.525 144.264 1.00 104.10 89 SER C N 1
ATOM 4348 C CA . SER C 2 89 ? 205.360 163.366 144.288 1.00 104.10 89 SER C CA 1
ATOM 4349 C C . SER C 2 89 ? 206.042 162.221 143.550 1.00 104.10 89 SER C C 1
ATOM 4350 O O . SER C 2 89 ? 206.217 162.278 142.328 1.00 104.10 89 SER C O 1
ATOM 4353 N N . LYS C 2 90 ? 206.413 161.179 144.290 1.00 106.54 90 LYS C N 1
ATOM 4354 C CA . LYS C 2 90 ? 207.119 160.031 143.739 1.00 106.54 90 LYS C CA 1
ATOM 4355 C C . LYS C 2 90 ? 206.179 158.926 143.275 1.00 106.54 90 LYS C C 1
ATOM 4356 O O . LYS C 2 90 ? 206.647 157.839 142.923 1.00 106.54 90 LYS C O 1
ATOM 4362 N N . GLY C 2 91 ? 204.874 159.174 143.275 1.00 106.21 91 GLY C N 1
ATOM 4363 C CA . GLY C 2 91 ? 203.909 158.164 142.890 1.00 106.21 91 GLY C CA 1
ATOM 4364 C C . GLY C 2 91 ? 202.710 158.145 143.812 1.00 106.21 91 GLY C C 1
ATOM 4365 O O . GLY C 2 91 ? 201.745 157.411 143.579 1.00 106.21 91 GLY C O 1
ATOM 4366 N N . LYS C 2 92 ? 202.765 158.955 144.865 1.00 105.05 92 LYS C N 1
ATOM 4367 C CA . LYS C 2 92 ? 201.669 159.036 145.817 1.00 105.05 92 LYS C CA 1
ATOM 4368 C C . LYS C 2 92 ? 200.424 159.611 145.152 1.00 105.05 92 LYS C C 1
ATOM 4369 O O . LYS C 2 92 ? 200.503 160.376 144.187 1.00 105.05 92 LYS C O 1
ATOM 4375 N N . SER C 2 93 ? 199.263 159.228 145.679 1.00 101.60 93 SER C N 1
ATOM 4376 C CA . SER C 2 93 ? 197.984 159.762 145.231 1.00 101.60 93 SER C CA 1
ATOM 4377 C C . SER C 2 93 ? 197.304 160.579 146.326 1.00 101.60 93 SER C C 1
ATOM 4378 O O . SER C 2 93 ? 196.077 160.698 146.352 1.00 101.60 93 SER C O 1
ATOM 4381 N N . LYS C 2 94 ? 198.090 161.145 147.231 1.00 99.42 94 LYS C N 1
ATOM 4382 C CA . LYS C 2 94 ? 197.551 161.905 148.353 1.00 99.42 94 LYS C CA 1
ATOM 4383 C C . LYS C 2 94 ? 198.147 163.299 148.483 1.00 99.42 94 LYS C C 1
ATOM 4384 O O . LYS C 2 94 ? 197.425 164.236 148.830 1.00 99.42 94 LYS C O 1
ATOM 4390 N N . GLY C 2 95 ? 199.437 163.462 148.208 1.00 97.58 95 GLY C N 1
ATOM 4391 C CA . GLY C 2 95 ? 200.099 164.724 148.466 1.00 97.58 95 GLY C CA 1
ATOM 4392 C C . GLY C 2 95 ? 199.664 165.822 147.516 1.00 97.58 95 GLY C C 1
ATOM 4393 O O . GLY C 2 95 ? 199.000 165.597 146.504 1.00 97.58 95 GLY C O 1
ATOM 4394 N N . ILE C 2 96 ? 200.057 167.050 147.864 1.00 93.03 96 ILE C N 1
ATOM 4395 C CA . ILE C 2 96 ? 199.726 168.203 147.032 1.00 93.03 96 ILE C CA 1
ATOM 4396 C C . ILE C 2 96 ? 200.383 168.090 145.663 1.00 93.03 96 ILE C C 1
ATOM 4397 O O . ILE C 2 96 ? 199.856 168.605 144.669 1.00 93.03 96 ILE C O 1
ATOM 4402 N N . GLY C 2 97 ? 201.535 167.420 145.584 1.00 97.40 97 GLY C N 1
ATOM 4403 C CA . GLY C 2 97 ? 202.164 167.201 144.292 1.00 97.40 97 GLY C CA 1
ATOM 4404 C C . GLY C 2 97 ? 201.268 166.434 143.341 1.00 97.40 97 GLY C C 1
ATOM 4405 O O . GLY C 2 97 ? 201.229 166.720 142.142 1.00 97.40 97 GLY C O 1
ATOM 4406 N N . PHE C 2 98 ? 200.533 165.450 143.863 1.00 98.97 98 PHE C N 1
ATOM 4407 C CA . PHE C 2 98 ? 199.555 164.741 143.046 1.00 98.97 98 PHE C CA 1
ATOM 4408 C C . PHE C 2 98 ? 198.352 165.620 142.732 1.00 98.97 98 PHE C C 1
ATOM 4409 O O . PHE C 2 98 ? 197.756 165.486 141.658 1.00 98.97 98 PHE C O 1
ATOM 4417 N N . LEU C 2 99 ? 197.977 166.519 143.644 1.00 95.88 99 LEU C N 1
ATOM 4418 C CA . LEU C 2 99 ? 196.917 167.471 143.330 1.00 95.88 99 LEU C CA 1
ATOM 4419 C C . LEU C 2 99 ? 197.334 168.409 142.205 1.00 95.88 99 LEU C C 1
ATOM 4420 O O . LEU C 2 99 ? 196.530 168.722 141.319 1.00 95.88 99 LEU C O 1
ATOM 4425 N N . TRP C 2 100 ? 198.587 168.871 142.223 1.00 97.58 100 TRP C N 1
ATOM 4426 C CA . TRP C 2 100 ? 199.031 169.813 141.202 1.00 97.58 100 TRP C CA 1
ATOM 4427 C C . TRP C 2 100 ? 199.076 169.166 139.823 1.00 97.58 100 TRP C C 1
ATOM 4428 O O . TRP C 2 100 ? 198.711 169.800 138.827 1.00 97.58 100 TRP C O 1
ATOM 4439 N N . MET C 2 101 ? 199.533 167.912 139.735 1.00 100.18 101 MET C N 1
ATOM 4440 C CA . MET C 2 101 ? 199.578 167.256 138.431 1.00 100.18 101 MET C CA 1
ATOM 4441 C C . MET C 2 101 ? 198.181 166.953 137.904 1.00 100.18 101 MET C C 1
ATOM 4442 O O . MET C 2 101 ? 197.945 167.064 136.698 1.00 100.18 101 MET C O 1
ATOM 4447 N N . GLU C 2 102 ? 197.245 166.572 138.780 1.00 98.30 102 GLU C N 1
ATOM 4448 C CA . GLU C 2 102 ? 195.864 166.384 138.342 1.00 98.30 102 GLU C CA 1
ATOM 4449 C C . GLU C 2 102 ? 195.233 167.696 137.901 1.00 98.30 102 GLU C C 1
ATOM 4450 O O . GLU C 2 102 ? 194.276 167.689 137.117 1.00 98.30 102 GLU C O 1
ATOM 4456 N N . PHE C 2 103 ? 195.741 168.823 138.400 1.00 97.09 103 PHE C N 1
ATOM 4457 C CA . PHE C 2 103 ? 195.229 170.119 137.970 1.00 97.09 103 PHE C CA 1
ATOM 4458 C C . PHE C 2 103 ? 195.525 170.360 136.496 1.00 97.09 103 PHE C C 1
ATOM 4459 O O . PHE C 2 103 ? 194.686 170.905 135.771 1.00 97.09 103 PHE C O 1
ATOM 4467 N N . ASP C 2 104 ? 196.692 169.906 136.025 1.00 100.85 104 ASP C N 1
ATOM 4468 C CA . ASP C 2 104 ? 197.196 170.314 134.716 1.00 100.85 104 ASP C CA 1
ATOM 4469 C C . ASP C 2 104 ? 196.285 169.861 133.580 1.00 100.85 104 ASP C C 1
ATOM 4470 O O . ASP C 2 104 ? 196.114 170.585 132.592 1.00 100.85 104 ASP C O 1
ATOM 4475 N N . GLU C 2 105 ? 195.702 168.664 133.689 1.00 102.28 105 GLU C N 1
ATOM 4476 C CA . GLU C 2 105 ? 194.847 168.171 132.614 1.00 102.28 105 GLU C CA 1
ATOM 4477 C C . GLU C 2 105 ? 193.614 169.040 132.406 1.00 102.28 105 GLU C C 1
ATOM 4478 O O . GLU C 2 105 ? 193.041 169.030 131.312 1.00 102.28 105 GLU C O 1
ATOM 4484 N N . THR C 2 106 ? 193.194 169.789 133.424 1.00 101.66 106 THR C N 1
ATOM 4485 C CA . THR C 2 106 ? 192.059 170.691 133.281 1.00 101.66 106 THR C CA 1
ATOM 4486 C C . THR C 2 106 ? 192.437 172.008 132.618 1.00 101.66 106 THR C C 1
ATOM 4487 O O . THR C 2 106 ? 191.547 172.806 132.308 1.00 101.66 106 THR C O 1
ATOM 4491 N N . LEU C 2 107 ? 193.724 172.247 132.395 1.00 102.26 107 LEU C N 1
ATOM 4492 C CA . LEU C 2 107 ? 194.187 173.455 131.726 1.00 102.26 107 LEU C CA 1
ATOM 4493 C C . LEU C 2 107 ? 194.160 173.259 130.215 1.00 102.26 107 LEU C C 1
ATOM 4494 O O . LEU C 2 107 ? 194.856 172.389 129.681 1.00 102.26 107 LEU C O 1
ATOM 4499 N N . VAL C 2 108 ? 193.355 174.067 129.532 1.00 105.96 108 VAL C N 1
ATOM 4500 C CA . VAL C 2 108 ? 193.283 174.069 128.078 1.00 105.96 108 VAL C CA 1
ATOM 4501 C C . VAL C 2 108 ? 193.882 175.372 127.570 1.00 105.96 108 VAL C C 1
ATOM 4502 O O . VAL C 2 108 ? 193.914 176.384 128.278 1.00 105.96 108 VAL C O 1
ATOM 4506 N N . GLU C 2 109 ? 194.367 175.338 126.334 1.00 111.74 109 GLU C N 1
ATOM 4507 C CA . GLU C 2 109 ? 195.078 176.462 125.741 1.00 111.74 109 GLU C CA 1
ATOM 4508 C C . GLU C 2 109 ? 194.128 177.292 124.890 1.00 111.74 109 GLU C C 1
ATOM 4509 O O . GLU C 2 109 ? 193.379 176.746 124.074 1.00 111.74 109 GLU C O 1
ATOM 4515 N N . VAL C 2 110 ? 194.162 178.608 125.085 1.00 114.12 110 VAL C N 1
ATOM 4516 C CA . VAL C 2 110 ? 193.358 179.530 124.299 1.00 114.12 110 VAL C CA 1
ATOM 4517 C C . VAL C 2 110 ? 194.269 180.261 123.324 1.00 114.12 110 VAL C C 1
ATOM 4518 O O . VAL C 2 110 ? 195.497 180.275 123.461 1.00 114.12 110 VAL C O 1
ATOM 4522 N N . ARG C 2 111 ? 193.650 180.877 122.322 1.00 118.54 111 ARG C N 1
ATOM 4523 C CA . ARG C 2 111 ? 194.359 181.602 121.274 1.00 118.54 111 ARG C CA 1
ATOM 4524 C C . ARG C 2 111 ? 194.041 183.085 121.408 1.00 118.54 111 ARG C C 1
ATOM 4525 O O . ARG C 2 111 ? 192.896 183.503 121.204 1.00 118.54 111 ARG C O 1
ATOM 4533 N N . LYS C 2 112 ? 195.053 183.874 121.756 1.00 121.11 112 LYS C N 1
ATOM 4534 C CA . LYS C 2 112 ? 194.944 185.327 121.855 1.00 121.11 112 LYS C CA 1
ATOM 4535 C C . LYS C 2 112 ? 195.951 185.906 120.866 1.00 121.11 112 LYS C C 1
ATOM 4536 O O . LYS C 2 112 ? 197.153 185.949 121.145 1.00 121.11 112 LYS C O 1
ATOM 4542 N N . GLY C 2 113 ? 195.458 186.337 119.707 1.00 122.86 113 GLY C N 1
ATOM 4543 C CA . GLY C 2 113 ? 196.324 186.818 118.649 1.00 122.86 113 GLY C CA 1
ATOM 4544 C C . GLY C 2 113 ? 197.323 185.767 118.212 1.00 122.86 113 GLY C C 1
ATOM 4545 O O . GLY C 2 113 ? 196.952 184.761 117.600 1.00 122.86 113 GLY C O 1
ATOM 4546 N N . ASP C 2 114 ? 198.598 185.991 118.525 1.00 123.05 114 ASP C N 1
ATOM 4547 C CA . ASP C 2 114 ? 199.642 185.006 118.292 1.00 123.05 114 ASP C CA 1
ATOM 4548 C C . ASP C 2 114 ? 200.297 184.486 119.563 1.00 123.05 114 ASP C C 1
ATOM 4549 O O . ASP C 2 114 ? 201.046 183.504 119.492 1.00 123.05 114 ASP C O 1
ATOM 4554 N N . GLN C 2 115 ? 200.043 185.106 120.711 1.00 120.17 115 GLN C N 1
ATOM 4555 C CA . GLN C 2 115 ? 200.684 184.707 121.953 1.00 120.17 115 GLN C CA 1
ATOM 4556 C C . GLN C 2 115 ? 200.084 183.409 122.484 1.00 120.17 115 GLN C C 1
ATOM 4557 O O . GLN C 2 115 ? 198.961 183.022 122.147 1.00 120.17 115 GLN C O 1
ATOM 4563 N N . ILE C 2 116 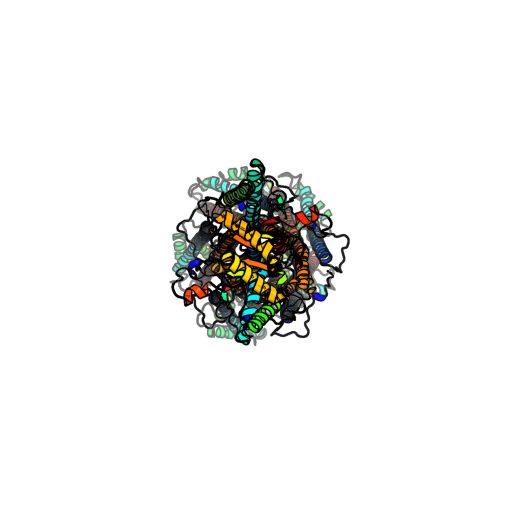? 200.857 182.739 123.332 1.00 114.22 116 ILE C N 1
ATOM 4564 C CA . ILE C 2 116 ? 200.443 181.505 123.989 1.00 114.22 116 ILE C CA 1
ATOM 4565 C C . ILE C 2 116 ? 200.147 181.834 125.444 1.00 114.22 116 ILE C C 1
ATOM 4566 O O . ILE C 2 116 ? 201.043 182.248 126.191 1.00 114.22 116 ILE C O 1
ATOM 4571 N N . GLU C 2 117 ? 198.891 181.664 125.846 1.00 110.92 117 GLU C N 1
ATOM 4572 C CA . GLU C 2 117 ? 198.481 181.919 127.219 1.00 110.92 117 GLU C CA 1
ATOM 4573 C C . GLU C 2 117 ? 197.462 180.865 127.613 1.00 110.92 117 GLU C C 1
ATOM 4574 O O . GLU C 2 117 ? 196.509 180.614 126.871 1.00 110.92 117 GLU C O 1
ATOM 4580 N N . ILE C 2 118 ? 197.657 180.260 128.776 1.00 106.65 118 ILE C N 1
ATOM 4581 C CA . ILE C 2 118 ? 196.911 179.072 129.169 1.00 106.65 118 ILE C CA 1
ATOM 4582 C C . ILE C 2 118 ? 195.792 179.438 130.134 1.00 106.65 118 ILE C C 1
ATOM 4583 O O . ILE C 2 118 ? 195.939 180.332 130.979 1.00 106.65 118 ILE C O 1
ATOM 4588 N N . ARG C 2 119 ? 194.665 178.748 129.997 1.00 104.54 119 ARG C N 1
ATOM 4589 C CA . ARG C 2 119 ? 193.475 178.925 130.816 1.00 104.54 119 ARG C CA 1
ATOM 4590 C C . ARG C 2 119 ? 193.180 177.621 131.562 1.00 104.54 119 ARG C C 1
ATOM 4591 O O . ARG C 2 119 ? 193.978 176.680 131.550 1.00 104.54 119 ARG C O 1
ATOM 4599 N N . ASN C 2 120 ? 192.023 177.574 132.224 1.00 102.23 120 ASN C N 1
ATOM 4600 C CA . ASN C 2 120 ? 191.567 176.372 132.910 1.00 102.23 120 ASN C CA 1
ATOM 4601 C C . ASN C 2 120 ? 190.077 176.182 132.665 1.00 102.23 120 ASN C C 1
ATOM 4602 O O . ASN C 2 120 ? 189.342 177.136 132.402 1.00 102.23 120 ASN C O 1
ATOM 4607 N N . THR C 2 121 ? 189.636 174.928 132.757 1.00 100.87 121 THR C N 1
ATOM 4608 C CA . THR C 2 121 ? 188.219 174.605 132.629 1.00 100.87 121 THR C CA 1
ATOM 4609 C C . THR C 2 121 ? 187.506 174.611 133.974 1.00 100.87 121 THR C C 1
ATOM 4610 O O . THR C 2 121 ? 186.435 175.212 134.105 1.00 100.87 121 THR C O 1
ATOM 4614 N N . LEU C 2 122 ? 188.075 173.944 134.974 1.00 100.10 122 LEU C N 1
ATOM 4615 C CA . LEU C 2 122 ? 187.541 173.974 136.325 1.00 100.10 122 LEU C CA 1
ATOM 4616 C C . LEU C 2 122 ? 188.257 175.064 137.120 1.00 100.10 122 LEU C C 1
ATOM 4617 O O . LEU C 2 122 ? 189.043 175.844 136.577 1.00 100.10 122 LEU C O 1
ATOM 4622 N N . ASP C 2 123 ? 188.001 175.124 138.422 1.00 96.91 123 ASP C N 1
ATOM 4623 C CA . ASP C 2 123 ? 188.523 176.182 139.270 1.00 96.91 123 ASP C CA 1
ATOM 4624 C C . ASP C 2 123 ? 189.555 175.619 140.238 1.00 96.91 123 ASP C C 1
ATOM 4625 O O . ASP C 2 123 ? 189.609 174.413 140.492 1.00 96.91 123 ASP C O 1
ATOM 4630 N N . ALA C 2 124 ? 190.386 176.518 140.774 1.00 92.93 124 ALA C N 1
ATOM 4631 C CA . ALA C 2 124 ? 191.392 176.115 141.750 1.00 92.93 124 ALA C CA 1
ATOM 4632 C C . ALA C 2 124 ? 190.770 175.540 143.013 1.00 92.93 124 ALA C C 1
ATOM 4633 O O . ALA C 2 124 ? 191.422 174.758 143.711 1.00 92.93 124 ALA C O 1
ATOM 4635 N N . GLY C 2 125 ? 189.526 175.909 143.323 1.00 92.38 125 GLY C N 1
ATOM 4636 C CA . GLY C 2 125 ? 188.844 175.315 144.456 1.00 92.38 125 GLY C CA 1
ATOM 4637 C C . GLY C 2 125 ? 188.502 173.854 144.263 1.00 92.38 125 GLY C C 1
ATOM 4638 O O . GLY C 2 125 ? 188.257 173.151 145.248 1.00 92.38 125 GLY C O 1
ATOM 4639 N N . HIS C 2 126 ? 188.473 173.382 143.015 1.00 94.64 126 HIS C N 1
ATOM 4640 C CA . HIS C 2 126 ? 188.188 171.973 142.772 1.00 94.64 126 HIS C CA 1
ATOM 4641 C C . HIS C 2 126 ? 189.335 171.081 143.228 1.00 94.64 126 HIS C C 1
ATOM 4642 O O . HIS C 2 126 ? 189.104 169.939 143.637 1.00 94.64 126 HIS C O 1
ATOM 4649 N N . PHE C 2 127 ? 190.570 171.577 143.164 1.00 92.72 127 PHE C N 1
ATOM 4650 C CA . PHE C 2 127 ? 191.738 170.799 143.552 1.00 92.72 127 PHE C CA 1
ATOM 4651 C C . PHE C 2 127 ? 192.415 171.293 144.819 1.00 92.72 127 PHE C C 1
ATOM 4652 O O . PHE C 2 127 ? 193.083 170.505 145.489 1.00 92.72 127 PHE C O 1
ATOM 4660 N N . PHE C 2 128 ? 192.267 172.570 145.162 1.00 87.73 128 PHE C N 1
ATOM 4661 C CA . PHE C 2 128 ? 192.866 173.147 146.365 1.00 87.73 128 PHE C CA 1
ATOM 4662 C C . PHE C 2 128 ? 191.743 173.721 147.217 1.00 87.73 128 PHE C C 1
ATOM 4663 O O . PHE C 2 128 ? 191.404 174.902 147.124 1.00 87.73 128 PHE C O 1
ATOM 4671 N N . ASN C 2 129 ? 191.163 172.865 148.054 1.00 79.73 129 ASN C N 1
ATOM 4672 C CA . ASN C 2 129 ? 190.106 173.239 148.978 1.00 79.73 129 ASN C CA 1
ATOM 4673 C C . ASN C 2 129 ? 190.306 172.467 150.274 1.00 79.73 129 ASN C C 1
ATOM 4674 O O . ASN C 2 129 ? 191.240 171.672 150.407 1.00 79.73 129 ASN C O 1
ATOM 4679 N N . THR C 2 130 ? 189.415 172.703 151.238 1.00 74.72 130 THR C N 1
ATOM 4680 C CA . THR C 2 130 ? 189.549 172.057 152.540 1.00 74.72 130 THR C CA 1
ATOM 4681 C C . THR C 2 130 ? 189.424 170.543 152.427 1.00 74.72 130 THR C C 1
ATOM 4682 O O . THR C 2 130 ? 190.139 169.803 153.111 1.00 74.72 130 THR C O 1
ATOM 4686 N N . TYR C 2 131 ? 188.522 170.064 151.568 1.00 77.73 131 TYR C N 1
ATOM 4687 C CA . TYR C 2 131 ? 188.311 168.625 151.436 1.00 77.73 131 TYR C CA 1
ATOM 4688 C C . TYR C 2 131 ? 189.569 167.913 150.952 1.00 77.73 131 TYR C C 1
ATOM 4689 O O . TYR C 2 131 ? 189.934 166.858 151.481 1.00 77.73 131 TYR C O 1
ATOM 4698 N N . THR C 2 132 ? 190.245 168.473 149.951 1.00 78.62 132 THR C N 1
ATOM 4699 C CA . THR C 2 132 ? 191.402 167.816 149.358 1.00 78.62 132 THR C CA 1
ATOM 4700 C C . THR C 2 132 ? 192.711 168.152 150.056 1.00 78.62 132 THR C C 1
ATOM 4701 O O . THR C 2 132 ? 193.697 167.429 149.870 1.00 78.62 132 THR C O 1
ATOM 4705 N N . LEU C 2 133 ? 192.750 169.214 150.854 1.00 76.24 133 LEU C N 1
ATOM 4706 C CA . LEU C 2 133 ? 193.991 169.685 151.454 1.00 76.24 133 LEU C CA 1
ATOM 4707 C C . LEU C 2 133 ? 194.034 169.520 152.964 1.00 76.24 133 LEU C C 1
ATOM 4708 O O . LEU C 2 133 ? 195.083 169.181 153.512 1.00 76.24 133 LEU C O 1
ATOM 4713 N N . ALA C 2 134 ? 192.916 169.748 153.647 1.00 72.31 134 ALA C N 1
ATOM 4714 C CA . ALA C 2 134 ? 192.817 169.697 155.103 1.00 72.31 134 ALA C CA 1
ATOM 4715 C C . ALA C 2 134 ? 191.597 168.886 155.514 1.00 72.31 134 ALA C C 1
ATOM 4716 O O . ALA C 2 134 ? 190.755 169.335 156.295 1.00 72.31 134 ALA C O 1
ATOM 4718 N N . ASN C 2 135 ? 191.481 167.681 154.947 1.00 72.88 135 ASN C N 1
ATOM 4719 C CA . ASN C 2 135 ? 190.279 166.862 155.087 1.00 72.88 135 ASN C CA 1
ATOM 4720 C C . ASN C 2 135 ? 189.846 166.737 156.545 1.00 72.88 135 ASN C C 1
ATOM 4721 O O . ASN C 2 135 ? 188.732 167.126 156.911 1.00 72.88 135 ASN C O 1
ATOM 4726 N N . SER C 2 136 ? 190.709 166.187 157.390 1.00 66.84 136 SER C N 1
ATOM 4727 C CA . SER C 2 136 ? 190.388 166.020 158.809 1.00 66.84 136 SER C CA 1
ATOM 4728 C C . SER C 2 136 ? 190.896 167.189 159.646 1.00 66.84 136 SER C C 1
ATOM 4729 O O . SER C 2 136 ? 191.567 166.992 160.657 1.00 66.84 136 SER C O 1
ATOM 4732 N N . VAL C 2 137 ? 190.590 168.422 159.244 1.00 64.59 137 VAL C N 1
ATOM 4733 C CA . VAL C 2 137 ? 190.962 169.587 160.040 1.00 64.59 137 VAL C CA 1
ATOM 4734 C C . VAL C 2 137 ? 189.749 170.497 160.201 1.00 64.59 137 VAL C C 1
ATOM 4735 O O . VAL C 2 137 ? 189.628 171.223 161.195 1.00 64.59 137 VAL C O 1
ATOM 4739 N N . THR C 2 138 ? 188.814 170.424 159.256 1.00 63.27 138 THR C N 1
ATOM 4740 C CA . THR C 2 138 ? 187.727 171.390 159.168 1.00 63.27 138 THR C CA 1
ATOM 4741 C C . THR C 2 138 ? 186.362 170.805 159.496 1.00 63.27 138 THR C C 1
ATOM 4742 O O . THR C 2 138 ? 185.649 171.348 160.344 1.00 63.27 138 THR C O 1
ATOM 4746 N N . GLU C 2 139 ? 185.970 169.712 158.842 1.00 59.59 139 GLU C N 1
ATOM 4747 C CA . GLU C 2 139 ? 184.651 169.121 159.031 1.00 59.59 139 GLU C CA 1
ATOM 4748 C C . GLU C 2 139 ? 184.708 167.909 159.964 1.00 59.59 139 GLU C C 1
ATOM 4749 O O . GLU C 2 139 ? 183.999 166.917 159.769 1.00 59.59 139 GLU C O 1
ATOM 4755 N N . ASN C 2 140 ? 185.559 167.967 160.982 1.00 45.38 140 ASN C N 1
ATOM 4756 C CA . ASN C 2 140 ? 185.774 166.846 161.888 1.00 45.38 140 ASN C CA 1
ATOM 4757 C C . ASN C 2 140 ? 184.828 166.988 163.076 1.00 45.38 140 ASN C C 1
ATOM 4758 O O . ASN C 2 140 ? 185.019 167.862 163.927 1.00 45.38 140 ASN C O 1
ATOM 4763 N N . ARG C 2 141 ? 183.804 166.131 163.130 1.00 41.50 141 ARG C N 1
ATOM 4764 C CA . ARG C 2 141 ? 182.885 166.167 164.263 1.00 41.50 141 ARG C CA 1
ATOM 4765 C C . ARG C 2 141 ? 183.579 165.750 165.551 1.00 41.50 141 ARG C C 1
ATOM 4766 O O . ARG C 2 141 ? 183.234 166.249 166.626 1.00 41.50 141 ARG C O 1
ATOM 4774 N N . LEU C 2 142 ? 184.544 164.832 165.462 1.00 34.49 142 LEU C N 1
ATOM 4775 C CA . LEU C 2 142 ? 185.261 164.390 166.650 1.00 34.49 142 LEU C CA 1
ATOM 4776 C C . LEU C 2 142 ? 186.049 165.530 167.281 1.00 34.49 142 LEU C C 1
ATOM 4777 O O . LEU C 2 142 ? 186.033 165.700 168.505 1.00 34.49 142 LEU C O 1
ATOM 4782 N N . ILE C 2 143 ? 186.743 166.320 166.462 1.00 34.47 143 ILE C N 1
ATOM 4783 C CA . ILE C 2 143 ? 187.463 167.478 166.978 1.00 34.47 143 ILE C CA 1
ATOM 4784 C C . ILE C 2 143 ? 186.490 168.493 167.560 1.00 34.47 143 ILE C C 1
ATOM 4785 O O . ILE C 2 143 ? 186.750 169.092 168.610 1.00 34.47 143 ILE C O 1
ATOM 4790 N N . ALA C 2 144 ? 185.351 168.697 166.896 1.00 31.84 144 ALA C N 1
ATOM 4791 C CA . ALA C 2 144 ? 184.362 169.654 167.372 1.00 31.84 144 ALA C CA 1
ATOM 4792 C C . ALA C 2 144 ? 183.684 169.206 168.661 1.00 31.84 144 ALA C C 1
ATOM 4793 O O . ALA C 2 144 ? 183.076 170.034 169.343 1.00 31.84 144 ALA C O 1
ATOM 4795 N N . ALA C 2 145 ? 183.768 167.924 169.006 1.00 27.76 145 ALA C N 1
ATOM 4796 C CA . ALA C 2 145 ? 183.199 167.412 170.244 1.00 27.76 145 ALA C CA 1
ATOM 4797 C C . ALA C 2 145 ? 184.189 167.407 171.400 1.00 27.76 145 ALA C C 1
ATOM 4798 O O . ALA C 2 145 ? 183.795 167.097 172.527 1.00 27.76 145 ALA C O 1
ATOM 4800 N N . VAL C 2 146 ? 185.457 167.741 171.143 1.00 25.07 146 VAL C N 1
ATOM 4801 C CA . VAL C 2 146 ? 186.458 167.738 172.215 1.00 25.07 146 VAL C CA 1
ATOM 4802 C C . VAL C 2 146 ? 186.112 168.695 173.346 1.00 25.07 146 VAL C C 1
ATOM 4803 O O . VAL C 2 146 ? 186.276 168.314 174.513 1.00 25.07 146 VAL C O 1
ATOM 4807 N N . PRO C 2 147 ? 185.660 169.934 173.105 1.00 25.57 147 PRO C N 1
ATOM 4808 C CA . PRO C 2 147 ? 185.241 170.770 174.245 1.00 25.57 147 PRO C CA 1
ATOM 4809 C C . PRO C 2 147 ? 184.157 170.126 175.091 1.00 25.57 147 PRO C C 1
ATOM 4810 O O . PRO C 2 147 ? 184.153 170.307 176.313 1.00 25.57 147 PRO C O 1
ATOM 4814 N N . GLY C 2 148 ? 183.240 169.379 174.477 1.00 24.22 148 GLY C N 1
ATOM 4815 C CA . GLY C 2 148 ? 182.280 168.616 175.255 1.00 24.22 148 GLY C CA 1
ATOM 4816 C C . GLY C 2 148 ? 182.933 167.521 176.077 1.00 24.22 148 GLY C C 1
ATOM 4817 O O . GLY C 2 148 ? 182.563 167.298 177.231 1.00 24.22 148 GLY C O 1
ATOM 4818 N N . PHE C 2 149 ? 183.913 166.825 175.495 1.00 23.50 149 PHE C N 1
ATOM 4819 C CA . PHE C 2 149 ? 184.646 165.804 176.238 1.00 23.50 149 PHE C CA 1
ATOM 4820 C C . PHE C 2 149 ? 185.336 166.404 177.456 1.00 23.50 149 PHE C C 1
ATOM 4821 O O . PHE C 2 149 ? 185.279 165.840 178.554 1.00 23.50 149 PHE C O 1
ATOM 4829 N N . LEU C 2 150 ? 185.991 167.553 177.275 1.00 21.48 150 LEU C N 1
ATOM 4830 C CA . LEU C 2 150 ? 186.692 168.205 178.376 1.00 21.48 150 LEU C CA 1
ATOM 4831 C C . LEU C 2 150 ? 185.723 168.625 179.472 1.00 21.48 150 LEU C C 1
ATOM 4832 O O . LEU C 2 150 ? 186.006 168.451 180.661 1.00 21.48 150 LEU C O 1
ATOM 4837 N N . THR C 2 151 ? 184.573 169.182 179.085 1.00 23.15 151 THR C N 1
ATOM 4838 C CA . THR C 2 151 ? 183.544 169.533 180.056 1.00 23.15 151 THR C CA 1
ATOM 4839 C C . THR C 2 151 ? 183.040 168.302 180.797 1.00 23.15 151 THR C C 1
ATOM 4840 O O . THR C 2 151 ? 182.893 168.324 182.023 1.00 23.15 151 THR C O 1
ATOM 4844 N N . ALA C 2 152 ? 182.776 167.216 180.068 1.00 19.84 152 ALA C N 1
ATOM 4845 C CA . ALA C 2 152 ? 182.290 165.997 180.702 1.00 19.84 152 ALA C CA 1
ATOM 4846 C C . ALA C 2 152 ? 183.323 165.417 181.660 1.00 19.84 152 ALA C C 1
ATOM 4847 O O . ALA C 2 152 ? 182.981 165.020 182.777 1.00 19.84 152 ALA C O 1
ATOM 4849 N N . LEU C 2 153 ? 184.592 165.372 181.246 1.00 19.59 153 LEU C N 1
ATOM 4850 C CA . LEU C 2 153 ? 185.619 164.758 182.084 1.00 19.59 153 LEU C CA 1
ATOM 4851 C C . LEU C 2 153 ? 185.811 165.528 183.382 1.00 19.59 153 LEU C C 1
ATOM 4852 O O . LEU C 2 153 ? 185.994 164.927 184.446 1.00 19.59 153 LEU C O 1
ATOM 4857 N N . GLY C 2 154 ? 185.772 166.858 183.314 1.00 19.41 154 GLY C N 1
ATOM 4858 C CA . GLY C 2 154 ? 185.915 167.654 184.519 1.00 19.41 154 GLY C CA 1
ATOM 4859 C C . GLY C 2 154 ? 184.778 167.452 185.501 1.00 19.41 154 GLY C C 1
ATOM 4860 O O . GLY C 2 154 ? 184.995 167.413 186.713 1.00 19.41 154 GLY C O 1
ATOM 4861 N N . VAL C 2 155 ? 183.552 167.315 184.996 1.00 20.08 155 VAL C N 1
ATOM 4862 C CA . VAL C 2 155 ? 182.417 167.234 185.907 1.00 20.08 155 VAL C CA 1
ATOM 4863 C C . VAL C 2 155 ? 182.244 165.809 186.437 1.00 20.08 155 VAL C C 1
ATOM 4864 O O . VAL C 2 155 ? 181.700 165.616 187.529 1.00 20.08 155 VAL C O 1
ATOM 4868 N N . ILE C 2 156 ? 182.704 164.796 185.694 1.00 19.63 156 ILE C N 1
ATOM 4869 C CA . ILE C 2 156 ? 182.761 163.441 186.241 1.00 19.63 156 ILE C CA 1
ATOM 4870 C C . ILE C 2 156 ? 183.674 163.398 187.456 1.00 19.63 156 ILE C C 1
ATOM 4871 O O . ILE C 2 156 ? 183.348 162.774 188.471 1.00 19.63 156 ILE C O 1
ATOM 4876 N N . GLY C 2 157 ? 184.831 164.056 187.369 1.00 19.70 157 GLY C N 1
ATOM 4877 C CA . GLY C 2 157 ? 185.721 164.120 188.514 1.00 19.70 157 GLY C CA 1
ATOM 4878 C C . GLY C 2 157 ? 185.054 164.726 189.733 1.00 19.70 157 GLY C C 1
ATOM 4879 O O . GLY C 2 157 ? 185.259 164.265 190.856 1.00 19.70 157 GLY C O 1
ATOM 4880 N N . THR C 2 158 ? 184.234 165.757 189.525 1.00 19.89 158 THR C N 1
ATOM 4881 C CA . THR C 2 158 ? 183.538 166.386 190.642 1.00 19.89 158 THR C CA 1
ATOM 4882 C C . THR C 2 158 ? 182.441 165.484 191.198 1.00 19.89 158 THR C C 1
ATOM 4883 O O . THR C 2 158 ? 182.308 165.347 192.418 1.00 19.89 158 THR C O 1
ATOM 4887 N N . PHE C 2 159 ? 181.647 164.858 190.324 1.00 21.17 159 PHE C N 1
ATOM 4888 C CA . PHE C 2 159 ? 180.613 163.943 190.799 1.00 21.17 159 PHE C CA 1
ATOM 4889 C C . PHE C 2 159 ? 181.222 162.744 191.514 1.00 21.17 159 PHE C C 1
ATOM 4890 O O . PHE C 2 159 ? 180.692 162.287 192.531 1.00 21.17 159 PHE C O 1
ATOM 4898 N N . MET C 2 160 ? 182.328 162.213 190.990 1.00 21.75 160 MET C N 1
ATOM 4899 C CA . MET C 2 160 ? 183.006 161.107 191.657 1.00 21.75 160 MET C CA 1
ATOM 4900 C C . MET C 2 160 ? 183.550 161.531 193.015 1.00 21.75 160 MET C C 1
ATOM 4901 O O . MET C 2 160 ? 183.460 160.776 193.988 1.00 21.75 160 MET C O 1
ATOM 4906 N N . GLY C 2 161 ? 184.116 162.735 193.102 1.00 21.63 161 GLY C N 1
ATOM 4907 C CA . GLY C 2 161 ? 184.615 163.216 194.379 1.00 21.63 161 GLY C CA 1
ATOM 4908 C C . GLY C 2 161 ? 183.517 163.399 195.410 1.00 21.63 161 GLY C C 1
ATOM 4909 O O . GLY C 2 161 ? 183.682 163.036 196.576 1.00 21.63 161 GLY C O 1
ATOM 4910 N N . LEU C 2 162 ? 182.381 163.960 194.993 1.00 22.62 162 LEU C N 1
ATOM 4911 C CA . LEU C 2 162 ? 181.269 164.173 195.915 1.00 22.62 162 LEU C CA 1
ATOM 4912 C C . LEU C 2 162 ? 180.623 162.857 196.327 1.00 22.62 162 LEU C C 1
ATOM 4913 O O . LEU C 2 162 ? 180.320 162.655 197.507 1.00 22.62 162 LEU C O 1
ATOM 4918 N N . GLN C 2 163 ? 180.398 161.957 195.368 1.00 22.71 163 GLN C N 1
ATOM 4919 C CA . GLN C 2 163 ? 179.797 160.665 195.682 1.00 22.71 163 GLN C CA 1
ATOM 4920 C C . GLN C 2 163 ? 180.685 159.843 196.605 1.00 22.71 163 GLN C C 1
ATOM 4921 O O . GLN C 2 163 ? 180.190 159.149 197.498 1.00 22.71 163 GLN C O 1
ATOM 4927 N N . LEU C 2 164 ? 181.999 159.904 196.401 1.00 26.61 164 LEU C N 1
ATOM 4928 C CA . LEU C 2 164 ? 182.907 159.111 197.217 1.00 26.61 164 LEU C CA 1
ATOM 4929 C C . LEU C 2 164 ? 183.040 159.692 198.619 1.00 26.61 164 LEU C C 1
ATOM 4930 O O . LEU C 2 164 ? 183.333 158.957 199.566 1.00 26.61 164 LEU C O 1
ATOM 4935 N N . GLY C 2 165 ? 182.826 161.001 198.770 1.00 27.52 165 GLY C N 1
ATOM 4936 C CA . GLY C 2 165 ? 182.840 161.601 200.092 1.00 27.52 165 GLY C CA 1
ATOM 4937 C C . GLY C 2 165 ? 181.609 161.275 200.915 1.00 27.52 165 GLY C C 1
ATOM 4938 O O . GLY C 2 165 ? 181.656 161.312 202.147 1.00 27.52 165 GLY C O 1
ATOM 4939 N N . LEU C 2 166 ? 180.499 160.953 200.257 1.00 27.69 166 LEU C N 1
ATOM 4940 C CA . LEU C 2 166 ? 179.271 160.579 200.942 1.00 27.69 166 LEU C CA 1
ATOM 4941 C C . LEU C 2 166 ? 179.086 159.077 201.085 1.00 27.69 166 LEU C C 1
ATOM 4942 O O . LEU C 2 166 ? 178.276 158.657 201.912 1.00 27.69 166 LEU C O 1
ATOM 4947 N N . ALA C 2 167 ? 179.823 158.269 200.319 1.00 32.65 167 ALA C N 1
ATOM 4948 C CA . ALA C 2 167 ? 179.449 156.870 200.122 1.00 32.65 167 ALA C CA 1
ATOM 4949 C C . ALA C 2 167 ? 179.451 156.089 201.432 1.00 32.65 167 ALA C C 1
ATOM 4950 O O . ALA C 2 167 ? 178.514 155.334 201.715 1.00 32.65 167 ALA C O 1
ATOM 4952 N N . ASP C 2 168 ? 180.492 156.246 202.243 1.00 38.82 168 ASP C N 1
ATOM 4953 C CA . ASP C 2 168 ? 180.537 155.616 203.559 1.00 38.82 168 ASP C CA 1
ATOM 4954 C C . ASP C 2 168 ? 180.471 156.714 204.616 1.00 38.82 168 ASP C C 1
ATOM 4955 O O . ASP C 2 168 ? 181.485 157.187 205.127 1.00 38.82 168 ASP C O 1
ATOM 4960 N N . LEU C 2 169 ? 179.246 157.113 204.939 1.00 37.89 169 LEU C N 1
ATOM 4961 C CA . LEU C 2 169 ? 178.947 157.976 206.071 1.00 37.89 169 LEU C CA 1
ATOM 4962 C C . LEU C 2 169 ? 177.912 157.257 206.919 1.00 37.89 169 LEU C C 1
ATOM 4963 O O . LEU C 2 169 ? 176.846 156.890 206.417 1.00 37.89 169 LEU C O 1
ATOM 4968 N N . LYS C 2 170 ? 178.226 157.046 208.192 1.00 43.04 170 LYS C N 1
ATOM 4969 C CA . LYS C 2 170 ? 177.312 156.374 209.107 1.00 43.04 170 LYS C CA 1
ATOM 4970 C C . LYS C 2 170 ? 176.396 157.422 209.724 1.00 43.04 170 LYS C C 1
ATOM 4971 O O . LYS C 2 170 ? 176.827 158.216 210.565 1.00 43.04 170 LYS C O 1
ATOM 4977 N N . LEU C 2 171 ? 175.136 157.429 209.300 1.00 37.85 171 LEU C N 1
ATOM 4978 C CA . LEU C 2 171 ? 174.155 158.396 209.767 1.00 37.85 171 LEU C CA 1
ATOM 4979 C C . LEU C 2 171 ? 172.878 157.679 210.176 1.00 37.85 171 LEU C C 1
ATOM 4980 O O . LEU C 2 171 ? 172.666 156.507 209.856 1.00 37.85 171 LEU C O 1
ATOM 4985 N N . GLY C 2 172 ? 172.029 158.403 210.893 1.00 39.43 172 GLY C N 1
ATOM 4986 C CA . GLY C 2 172 ? 170.773 157.877 211.388 1.00 39.43 172 GLY C CA 1
ATOM 4987 C C . GLY C 2 172 ? 170.640 158.064 212.886 1.00 39.43 172 GLY C C 1
ATOM 4988 O O . GLY C 2 172 ? 171.561 158.490 213.578 1.00 39.43 172 GLY C O 1
ATOM 4989 N N . ALA C 2 173 ? 169.452 157.702 213.379 1.00 42.99 173 ALA C N 1
ATOM 4990 C CA . ALA C 2 173 ? 169.115 157.946 214.780 1.00 42.99 173 ALA C CA 1
ATOM 4991 C C . ALA C 2 173 ? 170.054 157.221 215.737 1.00 42.99 173 ALA C C 1
ATOM 4992 O O . ALA C 2 173 ? 170.221 157.653 216.883 1.00 42.99 173 ALA C O 1
ATOM 4994 N N . GLY C 2 174 ? 170.670 156.127 215.298 1.00 42.71 174 GLY C N 1
ATOM 4995 C CA . GLY C 2 174 ? 171.629 155.422 216.125 1.00 42.71 174 GLY C CA 1
ATOM 4996 C C . GLY C 2 174 ? 173.015 156.019 216.148 1.00 42.71 174 GLY C C 1
ATOM 4997 O O . GLY C 2 174 ? 173.910 155.477 216.802 1.00 42.71 174 GLY C O 1
ATOM 4998 N N . VAL C 2 175 ? 173.216 157.128 215.446 1.00 39.38 175 VAL C N 1
ATOM 4999 C CA . VAL C 2 175 ? 174.509 157.790 215.326 1.00 39.38 175 VAL C CA 1
ATOM 5000 C C . VAL C 2 175 ? 174.495 159.058 216.167 1.00 39.38 175 VAL C C 1
ATOM 5001 O O . VAL C 2 175 ? 173.506 159.799 216.177 1.00 39.38 175 VAL C O 1
ATOM 5005 N N . ASP C 2 176 ? 175.589 159.299 216.886 1.00 37.12 176 ASP C N 1
ATOM 5006 C CA . ASP C 2 176 ? 175.693 160.476 217.736 1.00 37.12 176 ASP C CA 1
ATOM 5007 C C . ASP C 2 176 ? 175.688 161.746 216.891 1.00 37.12 176 ASP C C 1
ATOM 5008 O O . ASP C 2 176 ? 176.051 161.737 215.713 1.00 37.12 176 ASP C O 1
ATOM 5013 N N . VAL C 2 177 ? 175.251 162.848 217.505 1.00 32.08 177 VAL C N 1
ATOM 5014 C CA . VAL C 2 177 ? 175.233 164.134 216.812 1.00 32.08 177 VAL C CA 1
ATOM 5015 C C . VAL C 2 177 ? 176.641 164.550 216.415 1.00 32.08 177 VAL C C 1
ATOM 5016 O O . VAL C 2 177 ? 176.872 165.013 215.293 1.00 32.08 177 VAL C O 1
ATOM 5020 N N . THR C 2 178 ? 177.607 164.376 217.319 1.00 33.52 178 THR C N 1
ATOM 5021 C CA . THR C 2 178 ? 178.982 164.755 217.019 1.00 33.52 178 THR C CA 1
ATOM 5022 C C . THR C 2 178 ? 179.525 163.973 215.830 1.00 33.52 178 THR C C 1
ATOM 5023 O O . THR C 2 178 ? 180.221 164.533 214.975 1.00 33.52 178 THR C O 1
ATOM 5027 N N . THR C 2 179 ? 179.219 162.678 215.756 1.00 33.12 179 THR C N 1
ATOM 5028 C CA . THR C 2 179 ? 179.642 161.894 214.602 1.00 33.12 179 THR C CA 1
ATOM 5029 C C . THR C 2 179 ? 178.975 162.400 213.328 1.00 33.12 179 THR C C 1
ATOM 5030 O O . THR C 2 179 ? 179.617 162.493 212.276 1.00 33.12 179 THR C O 1
ATOM 5034 N N . MET C 2 180 ? 177.688 162.745 213.411 1.00 32.00 180 MET C N 1
ATOM 5035 C CA . MET C 2 180 ? 176.977 163.272 212.251 1.00 32.00 180 MET C CA 1
ATOM 5036 C C . MET C 2 180 ? 177.592 164.577 211.759 1.00 32.00 180 MET C C 1
ATOM 5037 O O . MET C 2 180 ? 177.760 164.775 210.551 1.00 32.00 180 MET C O 1
ATOM 5042 N N . GLN C 2 181 ? 177.929 165.485 212.679 1.00 33.05 181 GLN C N 1
ATOM 5043 C CA . GLN C 2 181 ? 178.525 166.752 212.268 1.00 33.05 181 GLN C CA 1
ATOM 5044 C C . GLN C 2 181 ? 179.912 166.562 211.671 1.00 33.05 181 GLN C C 1
ATOM 5045 O O . GLN C 2 181 ? 180.288 167.297 210.753 1.00 33.05 181 GLN C O 1
ATOM 5051 N N . ASP C 2 182 ? 180.687 165.599 212.174 1.00 34.96 182 ASP C N 1
ATOM 5052 C CA . ASP C 2 182 ? 181.975 165.305 211.555 1.00 34.96 182 ASP C CA 1
ATOM 5053 C C . ASP C 2 182 ? 181.795 164.818 210.124 1.00 34.96 182 ASP C C 1
ATOM 5054 O O . ASP C 2 182 ? 182.534 165.230 209.222 1.00 34.96 182 ASP C O 1
ATOM 5059 N N . GLY C 2 183 ? 180.819 163.940 209.897 1.00 31.97 183 GLY C N 1
ATOM 5060 C CA . GLY C 2 183 ? 180.581 163.444 208.553 1.00 31.97 183 GLY C CA 1
ATOM 5061 C C . GLY C 2 183 ? 180.087 164.523 207.610 1.00 31.97 183 GLY C C 1
ATOM 5062 O O . GLY C 2 183 ? 180.524 164.601 206.460 1.00 31.97 183 GLY C O 1
ATOM 5063 N N . VAL C 2 184 ? 179.170 165.368 208.082 1.00 30.85 184 VAL C N 1
ATOM 5064 C CA . VAL C 2 184 ? 178.649 166.441 207.244 1.00 30.85 184 VAL C CA 1
ATOM 5065 C C . VAL C 2 184 ? 179.735 167.469 206.955 1.00 30.85 184 VAL C C 1
ATOM 5066 O O . VAL C 2 184 ? 179.887 167.927 205.816 1.00 30.85 184 VAL C O 1
ATOM 5070 N N . ALA C 2 185 ? 180.514 167.840 207.974 1.00 29.92 185 ALA C N 1
ATOM 5071 C CA . ALA C 2 185 ? 181.577 168.821 207.778 1.00 29.92 185 ALA C CA 1
ATOM 5072 C C . ALA C 2 185 ? 182.636 168.308 206.812 1.00 29.92 185 ALA C C 1
ATOM 5073 O O . ALA C 2 185 ? 183.165 169.073 205.999 1.00 29.92 185 ALA C O 1
ATOM 5075 N N . GLY C 2 186 ? 182.966 167.019 206.896 1.00 29.61 186 GLY C N 1
ATOM 5076 C CA . GLY C 2 186 ? 183.938 166.455 205.976 1.00 29.61 186 GLY C CA 1
ATOM 5077 C C . GLY C 2 186 ? 183.494 166.550 204.530 1.00 29.61 186 GLY C C 1
ATOM 5078 O O . GLY C 2 186 ? 184.304 166.808 203.638 1.00 29.61 186 GLY C O 1
ATOM 5079 N N . VAL C 2 187 ? 182.201 166.341 204.279 1.00 29.86 187 VAL C N 1
ATOM 5080 C CA . VAL C 2 187 ? 181.670 166.463 202.926 1.00 29.86 187 VAL C CA 1
ATOM 5081 C C . VAL C 2 187 ? 181.781 167.901 202.436 1.00 29.86 187 VAL C C 1
ATOM 5082 O O . VAL C 2 187 ? 182.210 168.156 201.306 1.00 29.86 187 VAL C O 1
ATOM 5086 N N . VAL C 2 188 ? 181.395 168.861 203.277 1.00 30.17 188 VAL C N 1
ATOM 5087 C CA . VAL C 2 188 ? 181.468 170.265 202.885 1.00 30.17 188 VAL C CA 1
ATOM 5088 C C . VAL C 2 188 ? 182.916 170.694 202.691 1.00 30.17 188 VAL C C 1
ATOM 5089 O O . VAL C 2 188 ? 183.246 171.397 201.729 1.00 30.17 188 VAL C O 1
ATOM 5093 N N . ASN C 2 189 ? 183.802 170.286 203.601 1.00 30.91 189 ASN C N 1
ATOM 5094 C CA . ASN C 2 189 ? 185.205 170.667 203.494 1.00 30.91 189 ASN C CA 1
ATOM 5095 C C . ASN C 2 189 ? 185.865 170.058 202.264 1.00 30.91 189 ASN C C 1
ATOM 5096 O O . ASN C 2 189 ? 186.811 170.637 201.722 1.00 30.91 189 ASN C O 1
ATOM 5101 N N . GLY C 2 190 ? 185.390 168.905 201.812 1.00 28.11 190 GLY C N 1
ATOM 5102 C CA . GLY C 2 190 ? 185.933 168.270 200.635 1.00 28.11 190 GLY C CA 1
ATOM 5103 C C . GLY C 2 190 ? 185.359 168.731 199.318 1.00 28.11 190 GLY C C 1
ATOM 5104 O O . GLY C 2 190 ? 185.791 168.245 198.270 1.00 28.11 190 GLY C O 1
ATOM 5105 N N . ALA C 2 191 ? 184.393 169.653 199.335 1.00 26.94 191 ALA C N 1
ATOM 5106 C CA . ALA C 2 191 ? 183.760 170.092 198.095 1.00 26.94 191 ALA C CA 1
ATOM 5107 C C . ALA C 2 191 ? 184.746 170.822 197.190 1.00 26.94 191 ALA C C 1
ATOM 5108 O O . ALA C 2 191 ? 184.733 170.628 195.971 1.00 26.94 191 ALA C O 1
ATOM 5110 N N . LYS C 2 192 ? 185.606 171.665 197.766 1.00 28.13 192 LYS C N 1
ATOM 5111 C CA . LYS C 2 192 ? 186.581 172.387 196.954 1.00 28.13 192 LYS C CA 1
ATOM 5112 C C . LYS C 2 192 ? 187.545 171.438 196.256 1.00 28.13 192 LYS C C 1
ATOM 5113 O O . LYS C 2 192 ? 188.016 171.737 195.154 1.00 28.13 192 LYS C O 1
ATOM 5119 N N . ILE C 2 193 ? 187.844 170.296 196.873 1.00 23.66 193 ILE C N 1
ATOM 5120 C CA . ILE C 2 193 ? 188.729 169.317 196.252 1.00 23.66 193 ILE C CA 1
ATOM 5121 C C . ILE C 2 193 ? 188.068 168.711 195.020 1.00 23.66 193 ILE C C 1
ATOM 5122 O O . ILE C 2 193 ? 188.673 168.628 193.946 1.00 23.66 193 ILE C O 1
ATOM 5127 N N . ALA C 2 194 ? 186.809 168.290 195.156 1.00 21.89 194 ALA C N 1
ATOM 5128 C CA . ALA C 2 194 ? 186.105 167.682 194.034 1.00 21.89 194 ALA C CA 1
ATOM 5129 C C . ALA C 2 194 ? 185.811 168.703 192.939 1.00 21.89 194 ALA C C 1
ATOM 5130 O O . ALA C 2 194 ? 185.863 168.375 191.749 1.00 21.89 194 ALA C O 1
ATOM 5132 N N . PHE C 2 195 ? 185.518 169.946 193.321 1.00 23.58 195 PHE C N 1
ATOM 5133 C CA . PHE C 2 195 ? 185.124 170.959 192.351 1.00 23.58 195 PHE C CA 1
ATOM 5134 C C . PHE C 2 195 ? 186.269 171.408 191.452 1.00 23.58 195 PHE C C 1
ATOM 5135 O O . PHE C 2 195 ? 186.009 172.000 190.400 1.00 23.58 195 PHE C O 1
ATOM 5143 N N . LEU C 2 196 ? 187.519 171.139 191.832 1.00 21.75 196 LEU C N 1
ATOM 5144 C CA . LEU C 2 196 ? 188.650 171.654 191.067 1.00 21.75 196 LEU C CA 1
ATOM 5145 C C . LEU C 2 196 ? 188.673 171.089 189.650 1.00 21.75 196 LEU C C 1
ATOM 5146 O O . LEU C 2 196 ? 189.047 171.790 188.703 1.00 21.75 196 LEU C O 1
ATOM 5151 N N . THR C 2 197 ? 188.265 169.829 189.479 1.00 20.63 197 THR C N 1
ATOM 5152 C CA . THR C 2 197 ? 188.272 169.237 188.145 1.00 20.63 197 THR C CA 1
ATOM 5153 C C . THR C 2 197 ? 187.262 169.901 187.218 1.00 20.63 197 THR C C 1
ATOM 5154 O O . THR C 2 197 ? 187.485 169.952 186.006 1.00 20.63 197 THR C O 1
ATOM 5158 N N . SER C 2 198 ? 186.149 170.402 187.755 1.00 20.79 198 SER C N 1
ATOM 5159 C CA . SER C 2 198 ? 185.197 171.118 186.912 1.00 20.79 198 SER C CA 1
ATOM 5160 C C . SER C 2 198 ? 185.761 172.457 186.453 1.00 20.79 198 SER C C 1
ATOM 5161 O O . SER C 2 198 ? 185.499 172.887 185.326 1.00 20.79 198 SER C O 1
ATOM 5164 N N . VAL C 2 199 ? 186.534 173.128 187.308 1.00 21.00 199 VAL C N 1
ATOM 5165 C CA . VAL C 2 199 ? 187.175 174.378 186.908 1.00 21.00 199 VAL C CA 1
ATOM 5166 C C . VAL C 2 199 ? 188.121 174.134 185.741 1.00 21.00 199 VAL C C 1
ATOM 5167 O O . VAL C 2 199 ? 188.130 174.883 184.758 1.00 21.00 199 VAL C O 1
ATOM 5171 N N . TRP C 2 200 ? 188.928 173.077 185.831 1.00 20.38 200 TRP C N 1
ATOM 5172 C CA . TRP C 2 200 ? 189.857 172.760 184.754 1.00 20.38 200 TRP C CA 1
ATOM 5173 C C . TRP C 2 200 ? 189.122 172.257 183.519 1.00 20.38 200 TRP C C 1
ATOM 5174 O O . TRP C 2 200 ? 189.486 172.606 182.392 1.00 20.38 200 TRP C O 1
ATOM 5185 N N . GLY C 2 201 ? 188.080 171.446 183.713 1.00 20.67 201 GLY C N 1
ATOM 5186 C CA . GLY C 2 201 ? 187.317 170.957 182.578 1.00 20.67 201 GLY C CA 1
ATOM 5187 C C . GLY C 2 201 ? 186.682 172.074 181.773 1.00 20.67 201 GLY C C 1
ATOM 5188 O O . GLY C 2 201 ? 186.721 172.062 180.543 1.00 20.67 201 GLY C O 1
ATOM 5189 N N . VAL C 2 202 ? 186.100 173.062 182.455 1.00 22.29 202 VAL C N 1
ATOM 5190 C CA . VAL C 2 202 ? 185.476 174.183 181.756 1.00 22.29 202 VAL C CA 1
ATOM 5191 C C . VAL C 2 202 ? 186.528 175.075 181.106 1.00 22.29 202 VAL C C 1
ATOM 5192 O O . VAL C 2 202 ? 186.368 175.506 179.960 1.00 22.29 202 VAL C O 1
ATOM 5196 N N . ALA C 2 203 ? 187.611 175.375 181.824 1.00 20.64 203 ALA C N 1
ATOM 5197 C CA . ALA C 2 203 ? 188.631 176.267 181.283 1.00 20.64 203 ALA C CA 1
ATOM 5198 C C . ALA C 2 203 ? 189.278 175.675 180.037 1.00 20.64 203 ALA C C 1
ATOM 5199 O O . ALA C 2 203 ? 189.442 176.361 179.024 1.00 20.64 203 ALA C O 1
ATOM 5201 N N . LEU C 2 204 ? 189.633 174.389 180.088 1.00 20.55 204 LEU C N 1
ATOM 5202 C CA . LEU C 2 204 ? 190.241 173.745 178.931 1.00 20.55 204 LEU C CA 1
ATOM 5203 C C . LEU C 2 204 ? 189.233 173.535 177.810 1.00 20.55 204 LEU C C 1
ATOM 5204 O O . LEU C 2 204 ? 189.601 173.585 176.634 1.00 20.55 204 LEU C O 1
ATOM 5209 N N . SER C 2 205 ? 187.967 173.298 178.155 1.00 23.04 205 SER C N 1
ATOM 5210 C CA . SER C 2 205 ? 186.922 173.203 177.143 1.00 23.04 205 SER C CA 1
ATOM 5211 C C . SER C 2 205 ? 186.796 174.500 176.361 1.00 23.04 205 SER C C 1
ATOM 5212 O O . SER C 2 205 ? 186.675 174.486 175.131 1.00 23.04 205 SER C O 1
ATOM 5215 N N . VAL C 2 206 ? 186.822 175.632 177.061 1.00 24.52 206 VAL C N 1
ATOM 5216 C CA . VAL C 2 206 ? 186.687 176.924 176.403 1.00 24.52 206 VAL C CA 1
ATOM 5217 C C . VAL C 2 206 ? 187.931 177.234 175.584 1.00 24.52 206 VAL C C 1
ATOM 5218 O O . VAL C 2 206 ? 187.841 177.715 174.449 1.00 24.52 206 VAL C O 1
ATOM 5222 N N . PHE C 2 207 ? 189.109 176.963 176.146 1.00 25.93 207 PHE C N 1
ATOM 5223 C CA . PHE C 2 207 ? 190.354 177.229 175.437 1.00 25.93 207 PHE C CA 1
ATOM 5224 C C . PHE C 2 207 ? 190.443 176.414 174.153 1.00 25.93 207 PHE C C 1
ATOM 5225 O O . PHE C 2 207 ? 190.787 176.946 173.092 1.00 25.93 207 PHE C O 1
ATOM 5233 N N . PHE C 2 208 ? 190.139 175.116 174.228 1.00 25.69 208 PHE C N 1
ATOM 5234 C CA . PHE C 2 208 ? 190.235 174.276 173.040 1.00 25.69 208 PHE C CA 1
ATOM 5235 C C . PHE C 2 208 ? 189.222 174.699 171.985 1.00 25.69 208 PHE C C 1
ATOM 5236 O O . PHE C 2 208 ? 189.534 174.715 170.790 1.00 25.69 208 PHE C O 1
ATOM 5244 N N . ASN C 2 209 ? 188.002 175.029 172.409 1.00 29.38 209 ASN C N 1
ATOM 5245 C CA . ASN C 2 209 ? 186.974 175.454 171.466 1.00 29.38 209 ASN C CA 1
ATOM 5246 C C . ASN C 2 209 ? 187.419 176.689 170.696 1.00 29.38 209 ASN C C 1
ATOM 5247 O O . ASN C 2 209 ? 187.245 176.769 169.476 1.00 29.38 209 ASN C O 1
ATOM 5252 N N . PHE C 2 210 ? 188.009 177.654 171.394 1.00 31.88 210 PHE C N 1
ATOM 5253 C CA . PHE C 2 210 ? 188.564 178.828 170.736 1.00 31.88 210 PHE C CA 1
ATOM 5254 C C . PHE C 2 210 ? 189.777 178.474 169.886 1.00 31.88 210 PHE C C 1
ATOM 5255 O O . PHE C 2 210 ? 189.941 179.001 168.781 1.00 31.88 210 PHE C O 1
ATOM 5263 N N . PHE C 2 211 ? 190.639 177.589 170.386 1.00 31.72 211 PHE C N 1
ATOM 5264 C CA . PHE C 2 211 ? 191.837 177.217 169.643 1.00 31.72 211 PHE C CA 1
ATOM 5265 C C . PHE C 2 211 ? 191.495 176.492 168.347 1.00 31.72 211 PHE C C 1
ATOM 5266 O O . PHE C 2 211 ? 192.102 176.763 167.306 1.00 31.72 211 PHE C O 1
ATOM 5274 N N . GLU C 2 212 ? 190.537 175.564 168.387 1.00 34.24 212 GLU C N 1
ATOM 5275 C CA . GLU C 2 212 ? 190.214 174.804 167.183 1.00 34.24 212 GLU C CA 1
ATOM 5276 C C . GLU C 2 212 ? 189.626 175.703 166.104 1.00 34.24 212 GLU C C 1
ATOM 5277 O O . GLU C 2 212 ? 189.932 175.539 164.918 1.00 34.24 212 GLU C O 1
ATOM 5283 N N . LYS C 2 213 ? 188.791 176.661 166.493 1.00 34.93 213 LYS C N 1
ATOM 5284 C CA . LYS C 2 213 ? 188.154 177.532 165.520 1.00 34.93 213 LYS C CA 1
ATOM 5285 C C . LYS C 2 213 ? 189.103 178.586 164.968 1.00 34.93 213 LYS C C 1
ATOM 5286 O O . LYS C 2 213 ? 188.844 179.121 163.887 1.00 34.93 213 LYS C O 1
ATOM 5292 N N . LEU C 2 214 ? 190.194 178.889 165.675 1.00 36.02 214 LEU C N 1
ATOM 5293 C CA . LEU C 2 214 ? 191.238 179.722 165.091 1.00 36.02 214 LEU C CA 1
ATOM 5294 C C . LEU C 2 214 ? 192.021 178.962 164.033 1.00 36.02 214 LEU C C 1
ATOM 5295 O O . LEU C 2 214 ? 192.318 179.508 162.965 1.00 36.02 214 LEU C O 1
ATOM 5300 N N . CYS C 2 215 ? 192.383 177.710 164.322 1.00 40.61 215 CYS C N 1
ATOM 5301 C CA . CYS C 2 215 ? 193.128 176.913 163.355 1.00 40.61 215 CYS C CA 1
ATOM 5302 C C . CYS C 2 215 ? 192.321 176.700 162.085 1.00 40.61 215 CYS C C 1
ATOM 5303 O O . CYS C 2 215 ? 192.877 176.691 160.983 1.00 40.61 215 CYS C O 1
ATOM 5306 N N . GLU C 2 216 ? 191.007 176.528 162.220 1.00 44.28 216 GLU C N 1
ATOM 5307 C CA . GLU C 2 216 ? 190.158 176.395 161.043 1.00 44.28 216 GLU C CA 1
ATOM 5308 C C . GLU C 2 216 ? 190.202 177.651 160.183 1.00 44.28 216 GLU C C 1
ATOM 5309 O O . GLU C 2 216 ? 190.312 177.567 158.956 1.00 44.28 216 GLU C O 1
ATOM 5315 N N . GLN C 2 217 ? 190.119 178.827 160.808 1.00 43.05 217 GLN C N 1
ATOM 5316 C CA . GLN C 2 217 ? 190.203 180.072 160.053 1.00 43.05 217 GLN C CA 1
ATOM 5317 C C . GLN C 2 217 ? 191.584 180.258 159.441 1.00 43.05 217 GLN C C 1
ATOM 5318 O O . GLN C 2 217 ? 191.706 180.749 158.315 1.00 43.05 217 GLN C O 1
ATOM 5324 N N . PHE C 2 218 ? 192.635 179.888 160.173 1.00 45.54 218 PHE C N 1
ATOM 5325 C CA . PHE C 2 218 ? 193.983 180.006 159.634 1.00 45.54 218 PHE C CA 1
ATOM 5326 C C . PHE C 2 218 ? 194.184 179.083 158.439 1.00 45.54 218 PHE C C 1
ATOM 5327 O O . PHE C 2 218 ? 194.799 179.474 157.441 1.00 45.54 218 PHE C O 1
ATOM 5335 N N . ILE C 2 219 ? 193.685 177.849 158.524 1.00 49.47 219 ILE C N 1
ATOM 5336 C CA . ILE C 2 219 ? 193.801 176.926 157.401 1.00 49.47 219 ILE C CA 1
ATOM 5337 C C . ILE C 2 219 ? 192.971 177.410 156.219 1.00 49.47 219 ILE C C 1
ATOM 5338 O O . ILE C 2 219 ? 193.430 177.382 155.072 1.00 49.47 219 ILE C O 1
ATOM 5343 N N . ARG C 2 220 ? 191.743 177.868 156.475 1.00 52.08 220 ARG C N 1
ATOM 5344 C CA . ARG C 2 220 ? 190.915 178.387 155.391 1.00 52.08 220 ARG C CA 1
ATOM 5345 C C . ARG C 2 220 ? 191.540 179.620 154.753 1.00 52.08 220 ARG C C 1
ATOM 5346 O O . ARG C 2 220 ? 191.449 179.810 153.536 1.00 52.08 220 ARG C O 1
ATOM 5354 N N . SER C 2 221 ? 192.174 180.474 155.558 1.00 55.13 221 SER C N 1
ATOM 5355 C CA . SER C 2 221 ? 192.829 181.652 155.005 1.00 55.13 221 SER C CA 1
ATOM 5356 C C . SER C 2 221 ? 193.983 181.270 154.088 1.00 55.13 221 SER C C 1
ATOM 5357 O O . SER C 2 221 ? 194.266 181.983 153.120 1.00 55.13 221 SER C O 1
ATOM 5360 N N . LYS C 2 222 ? 194.664 180.161 154.378 1.00 61.38 222 LYS C N 1
ATOM 5361 C CA . LYS C 2 222 ? 195.727 179.686 153.502 1.00 61.38 222 LYS C CA 1
ATOM 5362 C C . LYS C 2 222 ? 195.176 179.004 152.256 1.00 61.38 222 LYS C C 1
ATOM 5363 O O . LYS C 2 222 ? 195.824 179.030 151.204 1.00 61.38 222 LYS C O 1
ATOM 5369 N N . ILE C 2 223 ? 194.002 178.378 152.358 1.00 67.92 223 ILE C N 1
ATOM 5370 C CA . ILE C 2 223 ? 193.356 177.805 151.179 1.00 67.92 223 ILE C CA 1
ATOM 5371 C C . ILE C 2 223 ? 192.997 178.907 150.192 1.00 67.92 223 ILE C C 1
ATOM 5372 O O . ILE C 2 223 ? 193.255 178.797 148.989 1.00 67.92 223 ILE C O 1
ATOM 5377 N N . ARG C 2 224 ? 192.390 179.986 150.692 1.00 74.49 224 ARG C N 1
ATOM 5378 C CA . ARG C 2 224 ? 191.998 181.096 149.830 1.00 74.49 224 ARG C CA 1
ATOM 5379 C C . ARG C 2 224 ? 193.214 181.745 149.186 1.00 74.49 224 ARG C C 1
ATOM 5380 O O . ARG C 2 224 ? 193.192 182.084 147.998 1.00 74.49 224 ARG C O 1
ATOM 5388 N N . GLU C 2 225 ? 194.286 181.930 149.957 1.00 76.09 225 GLU C N 1
ATOM 5389 C CA . GLU C 2 225 ? 195.509 182.507 149.413 1.00 76.09 225 GLU C CA 1
ATOM 5390 C C . GLU C 2 225 ? 196.134 181.593 148.366 1.00 76.09 225 GLU C C 1
ATOM 5391 O O . GLU C 2 225 ? 196.685 182.071 147.368 1.00 76.09 225 GLU C O 1
ATOM 5397 N N . LEU C 2 226 ? 196.069 180.278 148.581 1.00 79.45 226 LEU C N 1
ATOM 5398 C CA . LEU C 2 226 ? 196.589 179.334 147.596 1.00 79.45 226 LEU C CA 1
ATOM 5399 C C . LEU C 2 226 ? 195.832 179.439 146.279 1.00 79.45 226 LEU C C 1
ATOM 5400 O O . LEU C 2 226 ? 196.439 179.510 145.205 1.00 79.45 226 LEU C O 1
ATOM 5405 N N . GLU C 2 227 ? 194.503 179.452 146.342 1.00 83.95 227 GLU C N 1
ATOM 5406 C CA . GLU C 2 227 ? 193.709 179.556 145.128 1.00 83.95 227 GLU C CA 1
ATOM 5407 C C . GLU C 2 227 ? 193.591 180.988 144.628 1.00 83.95 227 GLU C C 1
ATOM 5408 O O . GLU C 2 227 ? 193.080 181.200 143.523 1.00 83.95 227 GLU C O 1
ATOM 5414 N N . ASP C 2 228 ? 194.036 181.970 145.414 1.00 86.98 228 ASP C N 1
ATOM 5415 C CA . ASP C 2 228 ? 194.171 183.329 144.902 1.00 86.98 228 ASP C CA 1
ATOM 5416 C C . ASP C 2 228 ? 195.263 183.405 143.844 1.00 86.98 228 ASP C C 1
ATOM 5417 O O . ASP C 2 228 ? 195.061 183.976 142.767 1.00 86.98 228 ASP C O 1
ATOM 5422 N N . LYS C 2 229 ? 196.431 182.833 144.138 1.00 91.82 229 LYS C N 1
ATOM 5423 C CA . LYS C 2 229 ? 197.552 182.901 143.211 1.00 91.82 229 LYS C CA 1
ATOM 5424 C C . LYS C 2 229 ? 197.377 181.940 142.044 1.00 91.82 229 LYS C C 1
ATOM 5425 O O . LYS C 2 229 ? 197.802 182.247 140.926 1.00 91.82 229 LYS C O 1
ATOM 5431 N N . VAL C 2 230 ? 196.760 180.781 142.282 1.00 93.06 230 VAL C N 1
ATOM 5432 C CA . VAL C 2 230 ? 196.562 179.809 141.212 1.00 93.06 230 VAL C CA 1
ATOM 5433 C C . VAL C 2 230 ? 195.582 180.345 140.176 1.00 93.06 230 VAL C C 1
ATOM 5434 O O . VAL C 2 230 ? 195.817 180.240 138.968 1.00 93.06 230 VAL C O 1
ATOM 5438 N N . ASP C 2 231 ? 194.470 180.932 140.627 1.00 96.94 231 ASP C N 1
ATOM 5439 C CA . ASP C 2 231 ? 193.527 181.534 139.691 1.00 96.94 231 ASP C CA 1
ATOM 5440 C C . ASP C 2 231 ? 194.098 182.788 139.044 1.00 96.94 231 ASP C C 1
ATOM 5441 O O . ASP C 2 231 ? 193.730 183.122 137.912 1.00 96.94 231 ASP C O 1
ATOM 5446 N N . PHE C 2 232 ? 194.986 183.496 139.743 1.00 100.22 232 PHE C N 1
ATOM 5447 C CA . PHE C 2 232 ? 195.635 184.661 139.151 1.00 100.22 232 PHE C CA 1
ATOM 5448 C C . PHE C 2 232 ? 196.501 184.258 137.964 1.00 100.22 232 PHE C C 1
ATOM 5449 O O . PHE C 2 232 ? 196.381 184.830 136.875 1.00 100.22 232 PHE C O 1
ATOM 5457 N N . LEU C 2 233 ? 197.373 183.266 138.151 1.00 97.81 233 LEU C N 1
ATOM 5458 C CA . LEU C 2 233 ? 198.259 182.836 137.078 1.00 97.81 233 LEU C CA 1
ATOM 5459 C C . LEU C 2 233 ? 197.560 181.968 136.042 1.00 97.81 233 LEU C C 1
ATOM 5460 O O . LEU C 2 233 ? 198.043 181.874 134.909 1.00 97.81 233 LEU C O 1
ATOM 5465 N N . PHE C 2 234 ? 196.448 181.330 136.398 1.00 97.81 234 PHE C N 1
ATOM 5466 C CA . PHE C 2 234 ? 195.729 180.426 135.502 1.00 97.81 234 PHE C CA 1
ATOM 5467 C C . PHE C 2 234 ? 194.257 180.814 135.521 1.00 97.81 234 PHE C C 1
ATOM 5468 O O . PHE C 2 234 ? 193.444 180.164 136.190 1.00 97.81 234 PHE C O 1
ATOM 5476 N N . PRO C 2 235 ? 193.876 181.877 134.798 1.00 100.99 235 PRO C N 1
ATOM 5477 C CA . PRO C 2 235 ? 192.498 182.382 134.820 1.00 100.99 235 PRO C CA 1
ATOM 5478 C C . PRO C 2 235 ? 191.476 181.370 134.312 1.00 100.99 235 PRO C C 1
ATOM 5479 O O . PRO C 2 235 ? 191.738 180.705 133.311 1.00 100.99 235 PRO C O 1
ATOM 5483 N N . ARG D 2 5 ? 169.249 199.762 200.500 1.00 39.63 5 ARG D N 1
ATOM 5484 C CA . ARG D 2 5 ? 170.676 199.820 200.207 1.00 39.63 5 ARG D CA 1
ATOM 5485 C C . ARG D 2 5 ? 170.925 200.502 198.864 1.00 39.63 5 ARG D C 1
ATOM 5486 O O . ARG D 2 5 ? 170.529 199.994 197.816 1.00 39.63 5 ARG D O 1
ATOM 5494 N N . GLN D 2 6 ? 171.577 201.661 198.907 1.00 39.42 6 GLN D N 1
ATOM 5495 C CA . GLN D 2 6 ? 171.856 202.410 197.690 1.00 39.42 6 GLN D CA 1
ATOM 5496 C C . GLN D 2 6 ? 172.955 201.729 196.884 1.00 39.42 6 GLN D C 1
ATOM 5497 O O . GLN D 2 6 ? 173.951 201.257 197.436 1.00 39.42 6 GLN D O 1
ATOM 5503 N N . ILE D 2 7 ? 172.773 201.687 195.567 1.00 35.77 7 ILE D N 1
ATOM 5504 C CA . ILE D 2 7 ? 173.746 201.091 194.664 1.00 35.77 7 ILE D CA 1
ATOM 5505 C C . ILE D 2 7 ? 174.309 202.179 193.764 1.00 35.77 7 ILE D C 1
ATOM 5506 O O . ILE D 2 7 ? 173.669 203.206 193.518 1.00 35.77 7 ILE D O 1
ATOM 5511 N N . GLU D 2 8 ? 175.522 201.946 193.276 1.00 38.79 8 GLU D N 1
ATOM 5512 C CA . GLU D 2 8 ? 176.121 202.769 192.237 1.00 38.79 8 GLU D CA 1
ATOM 5513 C C . GLU D 2 8 ? 176.576 201.856 191.113 1.00 38.79 8 GLU D C 1
ATOM 5514 O O . GLU D 2 8 ? 177.324 200.904 191.351 1.00 38.79 8 GLU D O 1
ATOM 5520 N N . LEU D 2 9 ? 176.116 202.141 189.894 1.00 36.12 9 LEU D N 1
ATOM 5521 C CA . LEU D 2 9 ? 176.509 201.327 188.752 1.00 36.12 9 LEU D CA 1
ATOM 5522 C C . LEU D 2 9 ? 177.986 201.469 188.424 1.00 36.12 9 LEU D C 1
ATOM 5523 O O . LEU D 2 9 ? 178.539 200.608 187.733 1.00 36.12 9 LEU D O 1
ATOM 5528 N N . SER D 2 10 ? 178.636 202.531 188.904 1.00 37.56 10 SER D N 1
ATOM 5529 C CA . SER D 2 10 ? 180.064 202.705 188.679 1.00 37.56 10 SER D CA 1
ATOM 5530 C C . SER D 2 10 ? 180.890 201.626 189.362 1.00 37.56 10 SER D C 1
ATOM 5531 O O . SER D 2 10 ? 182.047 201.417 188.984 1.00 37.56 10 SER D O 1
ATOM 5534 N N . TRP D 2 11 ? 180.328 200.937 190.355 1.00 37.17 11 TRP D N 1
ATOM 5535 C CA . TRP D 2 11 ? 181.017 199.816 190.981 1.00 37.17 11 TRP D CA 1
ATOM 5536 C C . TRP D 2 11 ? 181.188 198.629 190.045 1.00 37.17 11 TRP D C 1
ATOM 5537 O O . TRP D 2 11 ? 181.969 197.727 190.358 1.00 37.17 11 TRP D O 1
ATOM 5548 N N . LEU D 2 12 ? 180.479 198.600 188.918 1.00 29.78 12 LEU D N 1
ATOM 5549 C CA . LEU D 2 12 ? 180.621 197.518 187.955 1.00 29.78 12 LEU D CA 1
ATOM 5550 C C . LEU D 2 12 ? 181.830 197.688 187.047 1.00 29.78 12 LEU D C 1
ATOM 5551 O O . LEU D 2 12 ? 182.195 196.740 186.347 1.00 29.78 12 LEU D O 1
ATOM 5556 N N . LEU D 2 13 ? 182.447 198.866 187.033 1.00 33.22 13 LEU D N 1
ATOM 5557 C CA . LEU D 2 13 ? 183.630 199.103 186.221 1.00 33.22 13 LEU D CA 1
ATOM 5558 C C . LEU D 2 13 ? 184.874 198.730 187.011 1.00 33.22 13 LEU D C 1
ATOM 5559 O O . LEU D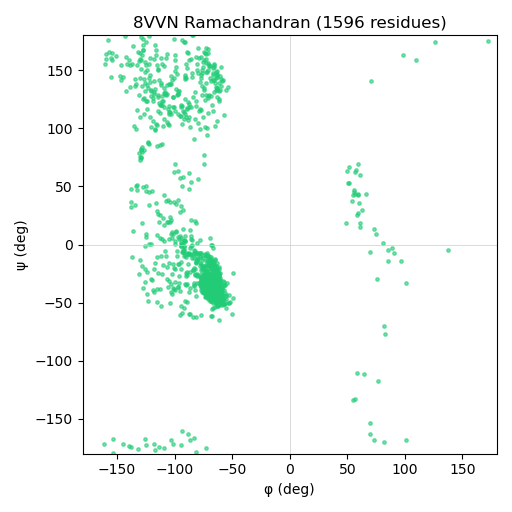 2 13 ? 185.088 199.278 188.099 1.00 33.22 13 LEU D O 1
ATOM 5564 N N . PRO D 2 14 ? 185.711 197.827 186.514 1.00 33.87 14 PRO D N 1
ATOM 5565 C CA . PRO D 2 14 ? 186.908 197.435 187.259 1.00 33.87 14 PRO D CA 1
ATOM 5566 C C . PRO D 2 14 ? 188.027 198.454 187.103 1.00 33.87 14 PRO D C 1
ATOM 5567 O O . PRO D 2 14 ? 187.976 199.372 186.283 1.00 33.87 14 PRO D O 1
ATOM 5571 N N . ASP D 2 15 ? 189.057 198.280 187.926 1.00 39.71 15 ASP D N 1
ATOM 5572 C CA . ASP D 2 15 ? 190.250 199.116 187.882 1.00 39.71 15 ASP D CA 1
ATOM 5573 C C . ASP D 2 15 ? 191.285 198.427 187.001 1.00 39.71 15 ASP D C 1
ATOM 5574 O O . ASP D 2 15 ? 191.838 197.390 187.377 1.00 39.71 15 ASP D O 1
ATOM 5579 N N . PHE D 2 16 ? 191.543 199.007 185.834 1.00 37.39 16 PHE D N 1
ATOM 5580 C CA . PHE D 2 16 ? 192.482 198.457 184.868 1.00 37.39 16 PHE D CA 1
ATOM 5581 C C . PHE D 2 16 ? 193.871 199.066 184.982 1.00 37.39 16 PHE D C 1
ATOM 5582 O O . PHE D 2 16 ? 194.721 198.799 184.127 1.00 37.39 16 PHE D O 1
ATOM 5590 N N . SER D 2 17 ? 194.117 199.885 186.005 1.00 47.30 17 SER D N 1
ATOM 5591 C CA . SER D 2 17 ? 195.411 200.546 186.133 1.00 47.30 17 SER D CA 1
ATOM 5592 C C . SER D 2 17 ? 196.514 199.542 186.444 1.00 47.30 17 SER D C 1
ATOM 5593 O O . SER D 2 17 ? 197.468 199.388 185.673 1.00 47.30 17 SER D O 1
ATOM 5596 N N . HIS D 2 18 ? 196.402 198.850 187.572 1.00 50.21 18 HIS D N 1
ATOM 5597 C CA . HIS D 2 18 ? 197.426 197.898 188.000 1.00 50.21 18 HIS D CA 1
ATOM 5598 C C . HIS D 2 18 ? 197.069 196.480 187.556 1.00 50.21 18 HIS D C 1
ATOM 5599 O O . HIS D 2 18 ? 196.963 195.552 188.357 1.00 50.21 18 HIS D O 1
ATOM 5606 N N . LEU D 2 19 ? 196.887 196.325 186.247 1.00 42.21 19 LEU D N 1
ATOM 5607 C CA . LEU D 2 19 ? 196.698 195.004 185.668 1.00 42.21 19 LEU D CA 1
ATOM 5608 C C . LEU D 2 19 ? 198.008 194.228 185.680 1.00 42.21 19 LEU D C 1
ATOM 5609 O O . LEU D 2 19 ? 199.095 194.798 185.563 1.00 42.21 19 LEU D O 1
ATOM 5614 N N . SER D 2 20 ? 197.894 192.913 185.823 1.00 42.29 20 SER D N 1
ATOM 5615 C CA . SER D 2 20 ? 199.054 192.036 185.784 1.00 42.29 20 SER D CA 1
ATOM 5616 C C . SER D 2 20 ? 198.580 190.628 185.476 1.00 42.29 20 SER D C 1
ATOM 5617 O O . SER D 2 20 ? 197.392 190.316 185.589 1.00 42.29 20 SER D O 1
ATOM 5620 N N . PHE D 2 21 ? 199.525 189.782 185.083 1.00 42.68 21 PHE D N 1
ATOM 5621 C CA . PHE D 2 21 ? 199.239 188.380 184.825 1.00 42.68 21 PHE D CA 1
ATOM 5622 C C . PHE D 2 21 ? 199.461 187.502 186.047 1.00 42.68 21 PHE D C 1
ATOM 5623 O O . PHE D 2 21 ? 199.328 186.279 185.946 1.00 42.68 21 PHE D O 1
ATOM 5631 N N . HIS D 2 22 ? 199.792 188.091 187.194 1.00 40.63 22 HIS D N 1
ATOM 5632 C CA . HIS D 2 22 ? 199.876 187.374 188.465 1.00 40.63 22 HIS D CA 1
ATOM 5633 C C . HIS D 2 22 ? 199.034 188.130 189.483 1.00 40.63 22 HIS D C 1
ATOM 5634 O O . HIS D 2 22 ? 199.562 188.891 190.304 1.00 40.63 22 HIS D O 1
ATOM 5641 N N . PRO D 2 23 ? 197.710 187.953 189.451 1.00 34.21 23 PRO D N 1
ATOM 5642 C CA . PRO D 2 23 ? 196.829 188.659 190.398 1.00 34.21 23 PRO D CA 1
ATOM 5643 C C . PRO D 2 23 ? 196.936 188.055 191.791 1.00 34.21 23 PRO D C 1
ATOM 5644 O O . PRO D 2 23 ? 196.726 186.855 191.974 1.00 34.21 23 PRO D O 1
ATOM 5648 N N . GLN D 2 24 ? 197.261 188.891 192.776 1.00 35.48 24 GLN D N 1
ATOM 5649 C CA . GLN D 2 24 ? 197.294 188.465 194.170 1.00 35.48 24 GLN D CA 1
ATOM 5650 C C . GLN D 2 24 ? 195.981 188.686 194.904 1.00 35.48 24 GLN D C 1
ATOM 5651 O O . GLN D 2 24 ? 195.836 188.201 196.029 1.00 35.48 24 GLN D O 1
ATOM 5657 N N . THR D 2 25 ? 195.033 189.404 194.313 1.00 29.82 25 THR D N 1
ATOM 5658 C CA . THR D 2 25 ? 193.779 189.728 194.971 1.00 29.82 25 THR D CA 1
ATOM 5659 C C . THR D 2 25 ? 192.616 189.378 194.057 1.00 29.82 25 THR D C 1
ATOM 5660 O O . THR D 2 25 ? 192.773 189.246 192.841 1.00 29.82 25 THR D O 1
ATOM 5664 N N . GLY D 2 26 ? 191.441 189.221 194.666 1.00 25.78 26 GLY D N 1
ATOM 5665 C CA . GLY D 2 26 ? 190.249 188.935 193.888 1.00 25.78 26 GLY D CA 1
ATOM 5666 C C . GLY D 2 26 ? 189.900 190.049 192.921 1.00 25.78 26 GLY D C 1
ATOM 5667 O O . GLY D 2 26 ? 189.426 189.794 191.812 1.00 25.78 26 GLY D O 1
ATOM 5668 N N . THR D 2 27 ? 190.129 191.298 193.327 1.00 26.72 27 THR D N 1
ATOM 5669 C CA . THR D 2 27 ? 189.877 192.422 192.432 1.00 26.72 27 THR D CA 1
ATOM 5670 C C . THR D 2 27 ? 190.802 192.383 191.224 1.00 26.72 27 THR D C 1
ATOM 5671 O O . THR D 2 27 ? 190.364 192.607 190.091 1.00 26.72 27 THR D O 1
ATOM 5675 N N . ALA D 2 28 ? 192.083 192.085 191.446 1.00 24.17 28 ALA D N 1
ATOM 5676 C CA . ALA D 2 28 ? 193.028 191.996 190.338 1.00 24.17 28 ALA D CA 1
ATOM 5677 C C . ALA D 2 28 ? 192.655 190.871 189.383 1.00 24.17 28 ALA D C 1
ATOM 5678 O O . ALA D 2 28 ? 192.797 191.011 188.164 1.00 24.17 28 ALA D O 1
ATOM 5680 N N . LEU D 2 29 ? 192.188 189.744 189.917 1.00 23.82 29 LEU D N 1
ATOM 5681 C CA . LEU D 2 29 ? 191.825 188.621 189.063 1.00 23.82 29 LEU D CA 1
ATOM 5682 C C . LEU D 2 29 ? 190.589 188.942 188.233 1.00 23.82 29 LEU D C 1
ATOM 5683 O O . LEU D 2 29 ? 190.560 188.693 187.024 1.00 23.82 29 LEU D O 1
ATOM 5688 N N . SER D 2 30 ? 189.556 189.498 188.866 1.00 23.59 30 SER D N 1
ATOM 5689 C CA . SER D 2 30 ? 188.359 189.879 188.124 1.00 23.59 30 SER D CA 1
ATOM 5690 C C . SER D 2 30 ? 188.672 190.964 187.101 1.00 23.59 30 SER D C 1
ATOM 5691 O O . SER D 2 30 ? 188.152 190.933 185.982 1.00 23.59 30 SER D O 1
ATOM 5694 N N . SER D 2 31 ? 189.534 191.919 187.460 1.00 25.85 31 SER D N 1
ATOM 5695 C CA . SER D 2 31 ? 189.969 192.927 186.497 1.00 25.85 31 SER D CA 1
ATOM 5696 C C . SER D 2 31 ? 190.675 192.286 185.312 1.00 25.85 31 SER D C 1
ATOM 5697 O O . SER D 2 31 ? 190.513 192.727 184.170 1.00 25.85 31 SER D O 1
ATO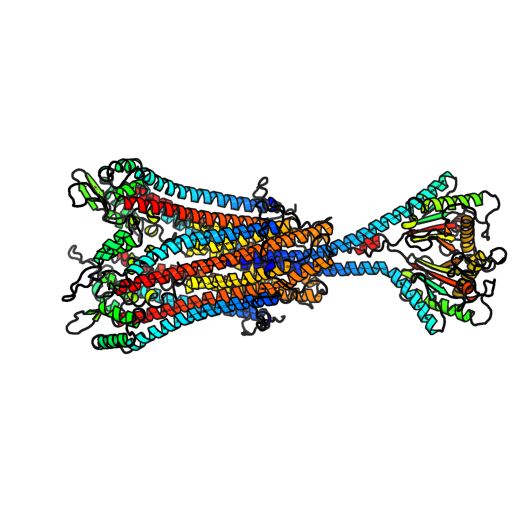M 5700 N N . LEU D 2 32 ? 191.464 191.242 185.567 1.00 24.99 32 LEU D N 1
ATOM 5701 C CA . LEU D 2 32 ? 192.168 190.559 184.490 1.00 24.99 32 LEU D CA 1
ATOM 5702 C C . LEU D 2 32 ? 191.194 189.876 183.534 1.00 24.99 32 LEU D C 1
ATOM 5703 O O . LEU D 2 32 ? 191.364 189.950 182.313 1.00 24.99 32 LEU D O 1
ATOM 5708 N N . PHE D 2 33 ? 190.173 189.201 184.071 1.00 24.71 33 PHE D N 1
ATOM 5709 C CA . PHE D 2 33 ? 189.164 188.566 183.224 1.00 24.71 33 PHE D CA 1
ATOM 5710 C C . PHE D 2 33 ? 188.422 189.581 182.366 1.00 24.71 33 PHE D C 1
ATOM 5711 O O . PHE D 2 33 ? 188.220 189.361 181.167 1.00 24.71 33 PHE D O 1
ATOM 5719 N N . VAL D 2 34 ? 187.981 190.686 182.969 1.00 23.63 34 VAL D N 1
ATOM 5720 C CA . VAL D 2 34 ? 187.275 191.708 182.204 1.00 23.63 34 VAL D CA 1
ATOM 5721 C C . VAL D 2 34 ? 188.187 192.294 181.137 1.00 23.63 34 VAL D C 1
ATOM 5722 O O . VAL D 2 34 ? 187.750 192.576 180.017 1.00 23.63 34 VAL D O 1
ATOM 5726 N N . ALA D 2 35 ? 189.470 192.473 181.461 1.00 23.95 35 ALA D N 1
ATOM 5727 C CA . ALA D 2 35 ? 190.424 192.946 180.464 1.00 23.95 35 ALA D CA 1
ATOM 5728 C C . ALA D 2 35 ? 190.564 191.954 179.316 1.00 23.95 35 ALA D C 1
ATOM 5729 O O . ALA D 2 35 ? 190.554 192.347 178.146 1.00 23.95 35 ALA D O 1
ATOM 5731 N N . ILE D 2 36 ? 190.691 190.663 179.630 1.00 24.15 36 ILE D N 1
ATOM 5732 C CA . ILE D 2 36 ? 190.770 189.651 178.581 1.00 24.15 36 ILE D CA 1
ATOM 5733 C C . ILE D 2 36 ? 189.470 189.597 177.792 1.00 24.15 36 ILE D C 1
ATOM 5734 O O . ILE D 2 36 ? 189.478 189.520 176.559 1.00 24.15 36 ILE D O 1
ATOM 5739 N N . THR D 2 37 ? 188.335 189.635 178.489 1.00 24.13 37 THR D N 1
ATOM 5740 C CA . THR D 2 37 ? 187.051 189.562 177.804 1.00 24.13 37 THR D CA 1
ATOM 5741 C C . THR D 2 37 ? 186.834 190.787 176.923 1.00 24.13 37 THR D C 1
ATOM 5742 O O . THR D 2 37 ? 186.355 190.666 175.790 1.00 24.13 37 THR D O 1
ATOM 5746 N N . LEU D 2 38 ? 187.199 191.971 177.418 1.00 24.66 38 LEU D N 1
ATOM 5747 C CA . LEU D 2 38 ? 187.145 193.172 176.590 1.00 24.66 38 LEU D CA 1
ATOM 5748 C C . LEU D 2 38 ? 188.106 193.082 175.416 1.00 24.66 38 LEU D C 1
ATOM 5749 O O . LEU D 2 38 ? 187.759 193.464 174.294 1.00 24.66 38 LEU D O 1
ATOM 5754 N N . THR D 2 39 ? 189.323 192.593 175.657 1.00 25.53 39 THR D N 1
ATOM 5755 C CA . THR D 2 39 ? 190.290 192.464 174.574 1.00 25.53 39 THR D CA 1
ATOM 5756 C C . THR D 2 39 ? 189.781 191.517 173.496 1.00 25.53 39 THR D C 1
ATOM 5757 O O . THR D 2 39 ? 189.851 191.829 172.305 1.00 25.53 39 THR D O 1
ATOM 5761 N N . VAL D 2 40 ? 189.230 190.371 173.898 1.00 26.13 40 VAL D N 1
ATOM 5762 C CA . VAL D 2 40 ? 188.691 189.423 172.927 1.00 26.13 40 VAL D CA 1
ATOM 5763 C C . VAL D 2 40 ? 187.569 190.065 172.120 1.00 26.13 40 VAL D C 1
ATOM 5764 O O . VAL D 2 40 ? 187.447 189.840 170.911 1.00 26.13 40 VAL D O 1
ATOM 5768 N N . THR D 2 41 ? 186.740 190.883 172.771 1.00 27.44 41 THR D N 1
ATOM 5769 C CA . THR D 2 41 ? 185.631 191.525 172.073 1.00 27.44 41 THR D CA 1
ATOM 5770 C C . THR D 2 41 ? 186.127 192.526 171.034 1.00 27.44 41 THR D C 1
ATOM 5771 O O . THR D 2 41 ? 185.621 192.563 169.908 1.00 27.44 41 THR D O 1
ATOM 5775 N N . LEU D 2 42 ? 187.111 193.351 171.395 1.00 30.26 42 LEU D N 1
ATOM 5776 C CA . LEU D 2 42 ? 187.583 194.386 170.479 1.00 30.26 42 LEU D CA 1
ATOM 5777 C C . LEU D 2 42 ? 188.255 193.784 169.249 1.00 30.26 42 LEU D C 1
ATOM 5778 O O . LEU D 2 42 ? 188.002 194.218 168.121 1.00 30.26 42 LEU D O 1
ATOM 5783 N N . LEU D 2 43 ? 189.118 192.784 169.444 1.00 31.81 43 LEU D N 1
ATOM 5784 C CA . LEU D 2 43 ? 189.740 192.119 168.301 1.00 31.81 43 LEU D CA 1
ATOM 5785 C C . LEU D 2 43 ? 188.710 191.420 167.425 1.00 31.81 43 LEU D C 1
ATOM 5786 O O . LEU D 2 43 ? 188.818 191.444 166.195 1.00 31.81 43 LEU D O 1
ATOM 5791 N N . PHE D 2 44 ? 187.708 190.790 168.032 1.00 32.02 44 PHE D N 1
ATOM 5792 C CA . PHE D 2 44 ? 186.678 190.149 167.226 1.00 32.02 44 PHE D CA 1
ATOM 5793 C C . PHE D 2 44 ? 185.730 191.164 166.608 1.00 32.02 44 PHE D C 1
ATOM 5794 O O . PHE D 2 44 ? 185.109 190.879 165.580 1.00 32.02 44 PHE D O 1
ATOM 5802 N N . ILE D 2 45 ? 185.600 192.344 167.212 1.00 34.72 45 ILE D N 1
ATOM 5803 C CA . ILE D 2 45 ? 184.878 193.425 166.555 1.00 34.72 45 ILE D CA 1
ATOM 5804 C C . ILE D 2 45 ? 185.660 193.917 165.342 1.00 34.72 45 ILE D C 1
ATOM 5805 O O . ILE D 2 45 ? 185.090 194.147 164.270 1.00 34.72 45 ILE D O 1
ATOM 5810 N N . ALA D 2 46 ? 186.977 194.081 165.492 1.00 38.59 46 ALA D N 1
ATOM 5811 C CA . ALA D 2 46 ? 187.813 194.480 164.363 1.00 38.59 46 ALA D CA 1
ATOM 5812 C C . ALA D 2 46 ? 187.852 193.397 163.293 1.00 38.59 46 ALA D C 1
ATOM 5813 O O . ALA D 2 46 ? 187.766 193.695 162.098 1.00 38.59 46 ALA D O 1
ATOM 5815 N N . TYR D 2 47 ? 187.977 192.136 163.705 1.00 40.52 47 TYR D N 1
ATOM 5816 C CA . TYR D 2 47 ? 187.953 191.032 162.753 1.00 40.52 47 TYR D CA 1
ATOM 5817 C C . TYR D 2 47 ? 186.612 190.944 162.040 1.00 40.52 47 TYR D C 1
ATOM 5818 O O . TYR D 2 47 ? 186.554 190.552 160.869 1.00 40.52 47 TYR D O 1
ATOM 5827 N N . LEU D 2 48 ? 185.527 191.297 162.729 1.00 43.43 48 LEU D N 1
ATOM 5828 C CA . LEU D 2 48 ? 184.223 191.368 162.081 1.00 43.43 48 LEU D CA 1
ATOM 5829 C C . LEU D 2 48 ? 184.126 192.578 161.161 1.00 43.43 48 LEU D C 1
ATOM 5830 O O . LEU D 2 48 ? 183.626 192.470 160.037 1.00 43.43 48 LEU D O 1
ATOM 5835 N N . LEU D 2 49 ? 184.591 193.741 161.623 1.00 47.60 49 LEU D N 1
ATOM 5836 C CA . LEU D 2 49 ? 184.550 194.941 160.792 1.00 47.60 49 LEU D CA 1
ATOM 5837 C C . LEU D 2 49 ? 185.455 194.811 159.574 1.00 47.60 49 LEU D C 1
ATOM 5838 O O . LEU D 2 49 ? 185.078 195.222 158.471 1.00 47.60 49 LEU D O 1
ATOM 5843 N N . TYR D 2 50 ? 186.650 194.246 159.752 1.00 56.28 50 TYR D N 1
ATOM 5844 C CA . TYR D 2 50 ? 187.584 194.132 158.637 1.00 56.28 50 TYR D CA 1
ATOM 5845 C C . TYR D 2 50 ? 187.016 193.262 157.525 1.00 56.28 50 TYR D C 1
ATOM 5846 O O . TYR D 2 50 ? 187.148 193.589 156.341 1.00 56.28 50 TYR D O 1
ATOM 5855 N N . LYS D 2 51 ? 186.386 192.150 157.885 1.00 56.01 51 LYS D N 1
ATOM 5856 C CA . LYS D 2 51 ? 185.809 191.261 156.891 1.00 56.01 51 LYS D CA 1
ATOM 5857 C C . LYS D 2 51 ? 184.437 191.719 156.420 1.00 56.01 51 LYS D C 1
ATOM 5858 O O . LYS D 2 51 ? 183.880 191.108 155.502 1.00 56.01 51 LYS D O 1
ATOM 5864 N N . SER D 2 52 ? 183.884 192.772 157.019 1.00 60.10 52 SER D N 1
ATOM 5865 C CA . SER D 2 52 ? 182.623 193.349 156.575 1.00 60.10 52 SER D CA 1
ATOM 5866 C C . SER D 2 52 ? 182.804 194.537 155.644 1.00 60.10 52 SER D C 1
ATOM 5867 O O . SER D 2 52 ? 181.974 194.737 154.753 1.00 60.10 52 SER D O 1
ATOM 5870 N N . ILE D 2 53 ? 183.861 195.331 155.829 1.00 67.33 53 ILE D N 1
ATOM 5871 C CA . ILE D 2 53 ? 184.100 196.447 154.921 1.00 67.33 53 ILE D CA 1
ATOM 5872 C C . ILE D 2 53 ? 184.460 195.940 153.530 1.00 67.33 53 ILE D C 1
ATOM 5873 O O . ILE D 2 53 ? 184.141 196.589 152.528 1.00 67.33 53 ILE D O 1
ATOM 5878 N N . ASP D 2 54 ? 185.125 194.785 153.439 1.00 70.33 54 ASP D N 1
ATOM 5879 C CA . ASP D 2 54 ? 185.426 194.211 152.133 1.00 70.33 54 ASP D CA 1
ATOM 5880 C C . ASP D 2 54 ? 184.149 193.882 151.371 1.00 70.33 54 ASP D C 1
ATOM 5881 O O . ASP D 2 54 ? 184.055 194.133 150.164 1.00 70.33 54 ASP D O 1
ATOM 5886 N N . VAL D 2 55 ? 183.154 193.321 152.060 1.00 74.69 55 VAL D N 1
ATOM 5887 C CA . VAL D 2 55 ? 181.872 193.046 151.419 1.00 74.69 55 VAL D CA 1
ATOM 5888 C C . VAL D 2 55 ? 181.210 194.347 150.980 1.00 74.69 55 VAL D C 1
ATOM 5889 O O . VAL D 2 55 ? 180.675 194.445 149.870 1.00 74.69 55 VAL D O 1
ATOM 5893 N N . VAL D 2 56 ? 181.245 195.368 151.839 1.00 78.10 56 VAL D N 1
ATOM 5894 C CA . VAL D 2 56 ? 180.659 196.658 151.489 1.00 78.10 56 VAL D CA 1
ATOM 5895 C C . VAL D 2 56 ? 181.414 197.293 150.329 1.00 78.10 56 VAL D C 1
ATOM 5896 O O . VAL D 2 56 ? 180.810 197.901 149.437 1.00 78.10 56 VAL D O 1
ATOM 5900 N N . LEU D 2 57 ? 182.745 197.167 150.320 1.00 81.55 57 LEU D N 1
ATOM 5901 C CA . LEU D 2 57 ? 183.533 197.763 149.244 1.00 81.55 57 LEU D CA 1
ATOM 5902 C C . LEU D 2 57 ? 183.184 197.154 147.891 1.00 81.55 57 LEU D C 1
ATOM 5903 O O . LEU D 2 57 ? 183.120 197.868 146.884 1.00 81.55 57 LEU D O 1
ATOM 5908 N N . LYS D 2 58 ? 182.962 195.837 147.842 1.00 86.99 58 LYS D N 1
ATOM 5909 C CA . LYS D 2 58 ? 182.520 195.220 146.595 1.00 86.99 58 LYS D CA 1
ATOM 5910 C C . LYS D 2 58 ? 181.195 195.810 146.136 1.00 86.99 58 LYS D C 1
ATOM 5911 O O . LYS D 2 58 ? 181.026 196.145 144.958 1.00 86.99 58 LYS D O 1
ATOM 5917 N N . ILE D 2 59 ? 180.242 195.944 147.057 1.00 90.60 59 ILE D N 1
ATOM 5918 C CA . ILE D 2 59 ? 178.937 196.493 146.714 1.00 90.60 59 ILE D CA 1
ATOM 5919 C C . ILE D 2 59 ? 179.044 197.980 146.401 1.00 90.60 59 ILE D C 1
ATOM 5920 O O . ILE D 2 59 ? 178.370 198.487 145.497 1.00 90.60 59 ILE D O 1
ATOM 5925 N N . ASN D 2 60 ? 179.896 198.700 147.136 1.00 97.66 60 ASN D N 1
ATOM 5926 C CA . ASN D 2 60 ? 180.022 200.141 146.940 1.00 97.66 60 ASN D CA 1
ATOM 5927 C C . ASN D 2 60 ? 180.486 200.474 145.529 1.00 97.66 60 ASN D C 1
ATOM 5928 O O . ASN D 2 60 ? 179.991 201.432 144.925 1.00 97.66 60 ASN D O 1
ATOM 5933 N N . TRP D 2 61 ? 181.414 199.684 144.984 1.00 106.98 61 TRP D N 1
ATOM 5934 C CA . TRP D 2 61 ? 181.979 199.991 143.674 1.00 106.98 61 TRP D CA 1
ATOM 5935 C C . TRP D 2 61 ? 180.910 200.023 142.592 1.00 106.98 61 TRP D C 1
ATOM 5936 O O . TRP D 2 61 ? 180.896 200.930 141.752 1.00 106.98 61 TRP D O 1
ATOM 5947 N N . LEU D 2 62 ? 179.996 199.053 142.598 1.00 105.07 62 LEU D N 1
ATOM 5948 C CA . LEU D 2 62 ? 178.921 199.064 141.617 1.00 105.07 62 LEU D CA 1
ATOM 5949 C C . LEU D 2 62 ? 177.937 200.204 141.845 1.00 105.07 62 LEU D C 1
ATOM 5950 O O . LEU D 2 62 ? 177.081 200.442 140.988 1.00 105.07 62 LEU D O 1
ATOM 5955 N N . GLN D 2 63 ? 178.024 200.896 142.979 1.00 104.34 63 GLN D N 1
ATOM 5956 C CA . GLN D 2 63 ? 177.213 202.081 143.227 1.00 104.34 63 GLN D CA 1
ATOM 5957 C C . GLN D 2 63 ? 177.987 203.383 143.074 1.00 104.34 63 GLN D C 1
ATOM 5958 O O . GLN D 2 63 ? 177.406 204.383 142.641 1.00 104.34 63 GLN D O 1
ATOM 5964 N N . LYS D 2 64 ? 179.276 203.403 143.416 1.00 108.24 64 LYS D N 1
ATOM 5965 C CA . LYS D 2 64 ? 180.081 204.614 143.317 1.00 108.24 64 LYS D CA 1
ATOM 5966 C C . LYS D 2 64 ? 180.801 204.743 141.982 1.00 108.24 64 LYS D C 1
ATOM 5967 O O . LYS D 2 64 ? 181.483 205.748 141.758 1.00 108.24 64 LYS D O 1
ATOM 5973 N N . ALA D 2 65 ? 180.692 203.747 141.104 1.00 112.15 65 ALA D N 1
ATOM 5974 C CA . ALA D 2 65 ? 181.237 203.836 139.757 1.00 112.15 65 ALA D CA 1
ATOM 5975 C C . ALA D 2 65 ? 180.152 203.867 138.692 1.00 112.15 65 ALA D C 1
ATOM 5976 O O . ALA D 2 65 ? 180.469 203.831 137.498 1.00 112.15 65 ALA D O 1
ATOM 5978 N N . LEU D 2 66 ? 178.884 203.925 139.092 1.00 115.42 66 LEU D N 1
ATOM 5979 C CA . LEU D 2 66 ? 177.749 204.013 138.184 1.00 115.42 66 LEU D CA 1
ATOM 5980 C C . LEU D 2 66 ? 176.922 205.260 138.473 1.00 115.42 66 LEU D C 1
ATOM 5981 O O . LEU D 2 66 ? 175.697 205.264 138.338 1.00 115.42 66 LEU D O 1
ATOM 5986 N N . GLU D 2 67 ? 177.591 206.337 138.889 1.00 119.08 67 GLU D N 1
ATOM 5987 C CA . GLU D 2 67 ? 176.926 207.618 139.105 1.00 119.08 67 GLU D CA 1
ATOM 5988 C C . GLU D 2 67 ? 176.564 208.339 137.802 1.00 119.08 67 GLU D C 1
ATOM 5989 O O . GLU D 2 67 ? 175.529 209.019 137.774 1.00 119.08 67 GLU D O 1
ATOM 5995 N N . PRO D 2 68 ? 177.336 208.247 136.709 1.00 122.65 68 PRO D N 1
ATOM 5996 C CA . PRO D 2 68 ? 176.891 208.894 135.468 1.00 122.65 68 PRO D CA 1
ATOM 5997 C C . PRO D 2 68 ? 175.900 208.066 134.668 1.00 122.65 68 PRO D C 1
ATOM 5998 O O . PRO D 2 68 ? 175.772 208.284 133.459 1.00 122.65 68 PRO D O 1
ATOM 6002 N N . LEU D 2 69 ? 175.225 207.108 135.296 1.00 124.29 69 LEU D N 1
ATOM 6003 C CA . LEU D 2 69 ? 174.304 206.219 134.604 1.00 124.29 69 LEU D CA 1
ATOM 6004 C C . LEU D 2 69 ? 172.893 206.794 134.594 1.00 124.29 69 LEU D C 1
ATOM 6005 O O . LEU D 2 69 ? 172.452 207.414 135.565 1.00 124.29 69 LEU D O 1
ATOM 6010 N N . GLU D 2 70 ? 172.192 206.583 133.482 1.00 126.92 70 GLU D N 1
ATOM 6011 C CA . GLU D 2 70 ? 170.776 206.910 133.358 1.00 126.92 70 GLU D CA 1
ATOM 6012 C C . GLU D 2 70 ? 170.084 205.767 132.621 1.00 126.92 70 GLU D C 1
ATOM 6013 O O . GLU D 2 70 ? 170.685 204.727 132.335 1.00 126.92 70 GLU D O 1
ATOM 6019 N N . ARG D 2 71 ? 168.800 205.967 132.316 1.00 127.49 71 ARG D N 1
ATOM 6020 C CA . ARG D 2 71 ? 168.014 204.925 131.662 1.00 127.49 71 ARG D CA 1
ATOM 6021 C C . ARG D 2 71 ? 168.467 204.708 130.221 1.00 127.49 71 ARG D C 1
ATOM 6022 O O . ARG D 2 71 ? 168.440 203.579 129.715 1.00 127.49 71 ARG D O 1
ATOM 6030 N N . LYS D 2 72 ? 168.893 205.775 129.547 1.00 128.70 72 LYS D N 1
ATOM 6031 C CA . LYS D 2 72 ? 169.179 205.754 128.116 1.00 128.70 72 LYS D CA 1
ATOM 6032 C C . LYS D 2 72 ? 170.557 205.189 127.777 1.00 128.70 72 LYS D C 1
ATOM 6033 O O . LYS D 2 72 ? 171.042 205.417 126.664 1.00 128.70 72 LYS D O 1
ATOM 6039 N N . ASP D 2 73 ? 171.189 204.457 128.694 1.00 130.67 73 ASP D N 1
ATOM 6040 C CA . ASP D 2 73 ? 172.521 203.912 128.461 1.00 130.67 73 ASP D CA 1
ATOM 6041 C C . ASP D 2 73 ? 172.499 202.391 128.547 1.00 130.67 73 ASP D C 1
ATOM 6042 O O . ASP D 2 73 ? 173.352 201.783 129.201 1.00 130.67 73 ASP D O 1
ATOM 6047 N N . VAL D 2 74 ? 171.515 201.776 127.890 1.00 133.39 74 VAL D N 1
ATOM 6048 C CA . VAL D 2 74 ? 171.274 200.346 128.048 1.00 133.39 74 VAL D CA 1
ATOM 6049 C C . VAL D 2 74 ? 172.443 199.520 127.514 1.00 133.39 74 VAL D C 1
ATOM 6050 O O . VAL D 2 74 ? 172.813 198.498 128.105 1.00 133.39 74 VAL D O 1
ATOM 6054 N N . ALA D 2 75 ? 173.044 199.936 126.400 1.00 132.31 75 ALA D N 1
ATOM 6055 C CA . ALA D 2 75 ? 173.998 199.093 125.689 1.00 132.31 75 ALA D CA 1
ATOM 6056 C C . ALA D 2 75 ? 175.400 199.676 125.607 1.00 132.31 75 ALA D C 1
ATOM 6057 O O . ALA D 2 75 ? 176.378 198.935 125.743 1.00 132.31 75 ALA D O 1
ATOM 6059 N N . GLN D 2 76 ? 175.539 200.984 125.375 1.00 131.74 76 GLN D N 1
ATOM 6060 C CA . GLN D 2 76 ? 176.877 201.538 125.194 1.00 131.74 76 GLN D CA 1
ATOM 6061 C C . GLN D 2 76 ? 177.695 201.508 126.478 1.00 131.74 76 GLN D C 1
ATOM 6062 O O . GLN D 2 76 ? 178.918 201.673 126.420 1.00 131.74 76 GLN D O 1
ATOM 6068 N N . LYS D 2 77 ? 177.059 201.302 127.631 1.00 129.59 77 LYS D N 1
ATOM 6069 C CA . LYS D 2 77 ? 177.817 201.045 128.845 1.00 129.59 77 LYS D CA 1
ATOM 6070 C C . LYS D 2 77 ? 178.225 199.588 128.994 1.00 129.59 77 LYS D C 1
ATOM 6071 O O . LYS D 2 77 ? 179.171 199.303 129.734 1.00 129.59 77 LYS D O 1
ATOM 6077 N N . LYS D 2 78 ? 177.552 198.667 128.303 1.00 127.44 78 LYS D N 1
ATOM 6078 C CA . LYS D 2 78 ? 177.809 197.246 128.514 1.00 127.44 78 LYS D CA 1
ATOM 6079 C C . LYS D 2 78 ? 179.255 196.889 128.197 1.00 127.44 78 LYS D C 1
ATOM 6080 O O . LYS D 2 78 ? 179.895 196.129 128.934 1.00 127.44 78 LYS D O 1
ATOM 6086 N N . GLU D 2 79 ? 179.792 197.427 127.102 1.00 128.10 79 GLU D N 1
ATOM 6087 C CA . GLU D 2 79 ? 181.176 197.128 126.750 1.00 128.10 79 GLU D CA 1
ATOM 6088 C C . GLU D 2 79 ? 182.154 197.863 127.658 1.00 128.10 79 GLU D C 1
ATOM 6089 O O . GLU D 2 79 ? 183.159 197.286 128.086 1.00 128.10 79 GLU D O 1
ATOM 6095 N N . VAL D 2 80 ? 181.882 199.135 127.966 1.00 126.71 80 VAL D N 1
ATOM 6096 C CA . VAL D 2 80 ? 182.817 199.903 128.780 1.00 126.71 80 VAL D CA 1
ATOM 6097 C C . VAL D 2 80 ? 182.862 199.382 130.211 1.00 126.71 80 VAL D C 1
ATOM 6098 O O . VAL D 2 80 ? 183.879 199.549 130.894 1.00 126.71 80 VAL D O 1
ATOM 6102 N N . LEU D 2 81 ? 181.789 198.738 130.685 1.00 125.24 81 LEU D N 1
ATOM 6103 C CA . LEU D 2 81 ? 181.834 198.120 132.007 1.00 125.24 81 LEU D CA 1
ATOM 6104 C C . LEU D 2 81 ? 182.791 196.936 132.034 1.00 125.24 81 LEU D C 1
ATOM 6105 O O . LEU D 2 81 ? 183.289 196.556 133.100 1.00 125.24 81 LEU D O 1
ATOM 6110 N N . TYR D 2 82 ? 183.056 196.333 130.873 1.00 124.83 82 TYR D N 1
ATOM 6111 C CA . TYR D 2 82 ? 183.835 195.100 130.862 1.00 124.83 82 TYR D CA 1
ATOM 6112 C C . TYR D 2 82 ? 185.300 195.344 131.201 1.00 124.83 82 TYR D C 1
ATOM 6113 O O . TYR D 2 82 ? 185.897 194.552 131.940 1.00 124.83 82 TYR D O 1
ATOM 6122 N N . GLN D 2 83 ? 185.904 196.416 130.679 1.00 124.47 83 GLN D N 1
ATOM 6123 C CA . GLN D 2 83 ? 187.309 196.660 130.995 1.00 124.47 83 GLN D CA 1
ATOM 6124 C C . GLN D 2 83 ? 187.466 197.312 132.364 1.00 124.47 83 GLN D C 1
ATOM 6125 O O . GLN D 2 83 ? 188.517 197.174 133.001 1.00 124.47 83 GLN D O 1
ATOM 6131 N N . LEU D 2 84 ? 186.445 198.032 132.837 1.00 121.87 84 LEU D N 1
ATOM 6132 C CA . LEU D 2 84 ? 186.504 198.533 134.204 1.00 121.87 84 LEU D CA 1
ATOM 6133 C C . LEU D 2 84 ? 186.223 197.449 135.235 1.00 121.87 84 LEU D C 1
ATOM 6134 O O . LEU D 2 84 ? 186.616 197.605 136.395 1.00 121.87 84 LEU D O 1
ATOM 6139 N N . ALA D 2 85 ? 185.569 196.355 134.842 1.00 120.60 85 ALA D N 1
ATOM 6140 C CA . ALA D 2 85 ? 185.519 195.185 135.708 1.00 120.60 85 ALA D CA 1
ATOM 6141 C C . ALA D 2 85 ? 186.889 194.526 135.809 1.00 120.60 85 ALA D C 1
ATOM 6142 O O . ALA D 2 85 ? 187.230 193.947 136.846 1.00 120.60 85 ALA D O 1
ATOM 6144 N N . LYS D 2 86 ? 187.682 194.605 134.739 1.00 119.77 86 LYS D N 1
ATOM 6145 C CA . LYS D 2 86 ? 189.036 194.068 134.740 1.00 119.77 86 LYS D CA 1
ATOM 6146 C C . LYS D 2 86 ? 190.061 195.057 135.278 1.00 119.77 86 LYS D C 1
ATOM 6147 O O . LYS D 2 86 ? 191.222 194.680 135.467 1.00 119.77 86 LYS D O 1
ATOM 6153 N N . SER D 2 87 ? 189.665 196.310 135.524 1.00 119.79 87 SER D N 1
ATOM 6154 C CA . SER D 2 87 ? 190.618 197.298 136.025 1.00 119.79 87 SER D CA 1
ATOM 6155 C C . SER D 2 87 ? 191.096 196.950 137.429 1.00 119.79 87 SER D C 1
ATOM 6156 O O . SER D 2 87 ? 192.299 196.993 137.710 1.00 119.79 87 SER D O 1
ATOM 6159 N N . LYS D 2 88 ? 190.174 196.611 138.334 1.00 115.93 88 LYS D N 1
ATOM 6160 C CA . LYS D 2 88 ? 190.609 196.183 139.659 1.00 115.93 88 LYS D CA 1
ATOM 6161 C C . LYS D 2 88 ? 191.032 194.722 139.648 1.00 115.93 88 LYS D C 1
ATOM 6162 O O . LYS D 2 88 ? 192.068 194.363 140.221 1.00 115.93 88 LYS D O 1
ATOM 6168 N N . SER D 2 89 ? 190.246 193.865 138.999 1.00 116.09 89 SER D N 1
ATOM 6169 C CA . SER D 2 89 ? 190.561 192.441 138.917 1.00 116.09 89 SER D CA 1
ATOM 6170 C C . SER D 2 89 ? 191.706 192.243 137.924 1.00 116.09 89 SER D C 1
ATOM 6171 O O . SER D 2 89 ? 191.554 191.689 136.836 1.00 116.09 89 SER D O 1
ATOM 6174 N N . LYS D 2 90 ? 192.882 192.719 138.333 1.00 113.79 90 LYS D N 1
ATOM 6175 C CA . LYS D 2 90 ? 194.091 192.631 137.516 1.00 113.79 90 LYS D CA 1
ATOM 6176 C C . LYS D 2 90 ? 194.581 191.188 137.541 1.00 113.79 90 LYS D C 1
ATOM 6177 O O . LYS D 2 90 ? 195.539 190.829 138.230 1.00 113.79 90 LYS D O 1
ATOM 6183 N N . GLY D 2 91 ? 193.900 190.343 136.772 1.00 110.50 91 GLY D N 1
ATOM 6184 C CA . GLY D 2 91 ? 194.243 188.945 136.677 1.00 110.50 91 GLY D CA 1
ATOM 6185 C C . GLY D 2 91 ? 193.545 188.038 137.665 1.00 110.50 91 GLY D C 1
ATOM 6186 O O . GLY D 2 91 ? 193.692 186.814 137.562 1.00 110.50 91 GLY D O 1
ATOM 6187 N N . LYS D 2 92 ? 192.796 188.589 138.616 1.00 111.76 92 LYS D N 1
ATOM 6188 C CA . LYS D 2 92 ? 192.043 187.755 139.542 1.00 111.76 92 LYS D CA 1
ATOM 6189 C C . LYS D 2 92 ? 190.879 187.087 138.821 1.00 111.76 92 LYS D C 1
ATOM 6190 O O . LYS D 2 92 ? 190.082 187.753 138.153 1.00 111.76 92 LYS D O 1
ATOM 6196 N N . SER D 2 93 ? 190.784 185.764 138.959 1.00 108.37 93 SER D N 1
ATOM 6197 C CA . SER D 2 93 ? 189.690 184.984 138.396 1.00 108.37 93 SER D CA 1
ATOM 6198 C C . SER D 2 93 ? 188.555 184.794 139.394 1.00 108.37 93 SER D C 1
ATOM 6199 O O . SER D 2 93 ? 187.843 183.785 139.348 1.00 108.37 93 SER D O 1
ATOM 6202 N N . LYS D 2 94 ? 188.377 185.750 140.300 1.00 104.25 94 LYS D N 1
ATOM 6203 C CA . LYS D 2 94 ? 187.385 185.652 141.359 1.00 104.25 94 LYS D CA 1
ATOM 6204 C C . LYS D 2 94 ? 186.981 187.064 141.769 1.00 104.25 94 LYS D C 1
ATOM 6205 O O . LYS D 2 94 ? 187.283 188.041 141.076 1.00 104.25 94 LYS D O 1
ATOM 6211 N N . GLY D 2 95 ? 186.290 187.172 142.899 1.00 107.24 95 GLY D N 1
ATOM 6212 C CA . GLY D 2 95 ? 185.886 188.470 143.392 1.00 107.24 95 GLY D CA 1
ATOM 6213 C C . GLY D 2 95 ? 184.624 188.987 142.717 1.00 107.24 95 GLY D C 1
ATOM 6214 O O . GLY D 2 95 ? 183.934 188.285 141.979 1.00 107.24 95 GLY D O 1
ATOM 6215 N N . ILE D 2 96 ? 184.339 190.263 142.990 1.00 106.53 96 ILE D N 1
ATOM 6216 C CA . ILE D 2 96 ? 183.118 190.887 142.487 1.00 106.53 96 ILE D CA 1
ATOM 6217 C C . ILE D 2 96 ? 183.094 190.916 140.965 1.00 106.53 96 ILE D C 1
ATOM 6218 O O . ILE D 2 96 ? 182.019 190.883 140.354 1.00 106.53 96 ILE D O 1
ATOM 6223 N N . GLY D 2 97 ? 184.264 190.976 140.326 1.00 112.92 97 GLY D N 1
ATOM 6224 C CA . GLY D 2 97 ? 184.299 190.916 138.874 1.00 112.92 97 GLY D CA 1
ATOM 6225 C C . GLY D 2 97 ? 183.836 189.577 138.334 1.00 112.92 97 GLY D C 1
ATOM 6226 O O . GLY D 2 97 ? 183.090 189.518 137.355 1.00 112.92 97 GLY D O 1
ATOM 6227 N N . PHE D 2 98 ? 184.262 188.484 138.974 1.00 114.31 98 PHE D N 1
ATOM 6228 C CA . PHE D 2 98 ? 183.905 187.148 138.504 1.00 114.31 98 PHE D CA 1
ATOM 6229 C C . PHE D 2 98 ? 182.396 186.942 138.511 1.00 114.31 98 PHE D C 1
ATOM 6230 O O . PHE D 2 98 ? 181.854 186.230 137.657 1.00 114.31 98 PHE D O 1
ATOM 6238 N N . LEU D 2 99 ? 181.701 187.549 139.475 1.00 113.97 99 LEU D N 1
ATOM 6239 C CA . LEU D 2 99 ? 180.243 187.562 139.440 1.00 113.97 99 LEU D CA 1
ATOM 6240 C C . LEU D 2 99 ? 179.734 188.310 138.218 1.00 113.97 99 LEU D C 1
ATOM 6241 O O . LEU D 2 99 ? 178.787 187.869 137.556 1.00 113.97 99 LEU D O 1
ATOM 6246 N N . TRP D 2 100 ? 180.349 189.453 137.909 1.00 119.00 100 TRP D N 1
ATOM 6247 C CA . TRP D 2 100 ? 179.965 190.212 136.726 1.00 119.00 100 TRP D CA 1
ATOM 6248 C C . TRP D 2 100 ? 180.339 189.485 135.440 1.00 119.00 100 TRP D C 1
ATOM 6249 O O . TRP D 2 100 ? 179.616 189.589 134.444 1.00 119.00 100 TRP D O 1
ATOM 6260 N N . MET D 2 101 ? 181.451 188.744 135.443 1.00 120.26 101 MET D N 1
ATOM 6261 C CA . MET D 2 101 ? 181.895 188.069 134.226 1.00 120.26 101 MET D CA 1
ATOM 6262 C C . MET D 2 101 ? 180.887 187.024 133.766 1.00 120.26 101 MET D C 1
ATOM 6263 O O . MET D 2 101 ? 180.505 187.000 132.590 1.00 120.26 101 MET D O 1
ATOM 6268 N N . GLU D 2 102 ? 180.445 186.148 134.673 1.00 121.69 102 GLU D N 1
ATOM 6269 C CA . GLU D 2 102 ? 179.421 185.177 134.297 1.00 121.69 102 GLU D CA 1
ATOM 6270 C C . GLU D 2 102 ? 178.126 185.870 133.902 1.00 121.69 102 GLU D C 1
ATOM 6271 O O . GLU D 2 102 ? 177.474 185.470 132.931 1.00 121.69 102 GLU D O 1
ATOM 6277 N N . PHE D 2 103 ? 177.736 186.909 134.641 1.00 121.76 103 PHE D N 1
ATOM 6278 C CA . PHE D 2 103 ? 176.514 187.622 134.297 1.00 121.76 103 PHE D CA 1
ATOM 6279 C C . PHE D 2 103 ? 176.638 188.343 132.963 1.00 121.76 103 PHE D C 1
ATOM 6280 O O . PHE D 2 103 ? 175.649 188.460 132.234 1.00 121.76 103 PHE D O 1
ATOM 6288 N N . ASP D 2 104 ? 177.832 188.831 132.626 1.00 123.77 104 ASP D N 1
ATOM 6289 C CA . ASP D 2 104 ? 178.008 189.538 131.362 1.00 123.77 104 ASP D CA 1
ATOM 6290 C C . ASP D 2 104 ? 178.079 188.576 130.180 1.00 123.77 104 ASP D C 1
ATOM 6291 O O . ASP D 2 104 ? 177.626 188.911 129.080 1.00 123.77 104 ASP D O 1
ATOM 6296 N N . GLU D 2 105 ? 178.634 187.380 130.381 1.00 123.92 105 GLU D N 1
ATOM 6297 C CA . GLU D 2 105 ? 178.835 186.443 129.282 1.00 123.92 105 GLU D CA 1
ATOM 6298 C C . GLU D 2 105 ? 177.606 185.595 128.983 1.00 123.92 105 GLU D C 1
ATOM 6299 O O . GLU D 2 105 ? 177.654 184.768 128.065 1.00 123.92 105 GLU D O 1
ATOM 6305 N N . THR D 2 106 ? 176.513 185.777 129.721 1.00 126.72 106 THR D N 1
ATOM 6306 C CA . THR D 2 106 ? 175.316 184.975 129.508 1.00 126.72 106 THR D CA 1
ATOM 6307 C C . THR D 2 106 ? 174.156 185.938 129.265 1.00 126.72 106 THR D C 1
ATOM 6308 O O . THR D 2 106 ? 173.114 185.872 129.926 1.00 126.72 106 THR D O 1
ATOM 6312 N N . LEU D 2 107 ? 174.358 186.884 128.349 1.00 128.45 107 LEU D N 1
ATOM 6313 C CA . LEU D 2 107 ? 173.348 187.883 128.015 1.00 128.45 107 LEU D CA 1
ATOM 6314 C C . LEU D 2 107 ? 173.030 187.772 126.530 1.00 128.45 107 LEU D C 1
ATOM 6315 O O . LEU D 2 107 ? 173.861 188.121 125.684 1.00 128.45 107 LEU D O 1
ATOM 6320 N N . VAL D 2 108 ? 171.831 187.295 126.218 1.00 134.00 108 VAL D N 1
ATOM 6321 C CA . VAL D 2 108 ? 171.393 187.159 124.834 1.00 134.00 108 VAL D CA 1
ATOM 6322 C C . VAL D 2 108 ? 171.154 188.542 124.242 1.00 134.00 108 VAL D C 1
ATOM 6323 O O . VAL D 2 108 ? 170.859 189.505 124.956 1.00 134.00 108 VAL D O 1
ATOM 6327 N N . GLU D 2 109 ? 171.291 188.646 122.921 1.00 137.82 109 GLU D N 1
ATOM 6328 C CA . GLU D 2 109 ? 171.161 189.915 122.213 1.00 137.82 109 GLU D CA 1
ATOM 6329 C C . GLU D 2 109 ? 169.799 189.946 121.526 1.00 137.82 109 GLU D C 1
ATOM 6330 O O . GLU D 2 109 ? 169.556 189.193 120.577 1.00 137.82 109 GLU D O 1
ATOM 6336 N N . VAL D 2 110 ? 168.921 190.821 122.002 1.00 139.17 110 VAL D N 1
ATOM 6337 C CA . VAL D 2 110 ? 167.536 190.852 121.556 1.00 139.17 110 VAL D CA 1
ATOM 6338 C C . VAL D 2 110 ? 167.370 191.961 120.520 1.00 139.17 110 VAL D C 1
ATOM 6339 O O . VAL D 2 110 ? 168.172 192.895 120.440 1.00 139.17 110 VAL D O 1
ATOM 6343 N N . ARG D 2 111 ? 166.319 191.858 119.705 1.00 140.40 111 ARG D N 1
ATOM 6344 C CA . ARG D 2 111 ? 166.067 192.813 118.625 1.00 140.40 111 ARG D CA 1
ATOM 6345 C C . ARG D 2 111 ? 164.591 193.208 118.618 1.00 140.40 111 ARG D C 1
ATOM 6346 O O . ARG D 2 111 ? 163.743 192.459 118.122 1.00 140.40 111 ARG D O 1
ATOM 6354 N N . LYS D 2 112 ? 164.288 194.391 119.155 1.00 140.34 112 LYS D N 1
ATOM 6355 C CA . LYS D 2 112 ? 162.968 195.019 119.041 1.00 140.34 112 LYS D CA 1
ATOM 6356 C C . LYS D 2 112 ? 163.137 196.478 118.624 1.00 140.34 112 LYS D C 1
ATOM 6357 O O . LYS D 2 112 ? 163.707 197.283 119.366 1.00 140.34 112 LYS D O 1
ATOM 6363 N N . GLY D 2 113 ? 162.637 196.811 117.434 1.00 141.56 113 GLY D N 1
ATOM 6364 C CA . GLY D 2 113 ? 162.575 198.193 117.002 1.00 141.56 113 GLY D CA 1
ATOM 6365 C C . GLY D 2 113 ? 163.934 198.761 116.627 1.00 141.56 113 GLY D C 1
ATOM 6366 O O . GLY D 2 113 ? 164.926 198.043 116.471 1.00 141.56 113 GLY D O 1
ATOM 6367 N N . ASP D 2 114 ? 163.968 200.086 116.469 1.00 141.90 114 ASP D N 1
ATOM 6368 C CA . ASP D 2 114 ? 165.217 200.761 116.134 1.00 141.90 114 ASP D CA 1
ATOM 6369 C C . ASP D 2 114 ? 166.164 200.797 117.328 1.00 141.90 114 ASP D C 1
ATOM 6370 O O . ASP D 2 114 ? 167.380 200.641 117.168 1.00 141.90 114 ASP D O 1
ATOM 6375 N N . GLN D 2 115 ? 165.627 201.003 118.527 1.00 140.10 115 GLN D N 1
ATOM 6376 C CA . GLN D 2 115 ? 166.441 201.094 119.727 1.00 140.10 115 GLN D CA 1
ATOM 6377 C C . GLN D 2 115 ? 166.798 199.689 120.219 1.00 140.10 115 GLN D C 1
ATOM 6378 O O . GLN D 2 115 ? 166.104 198.709 119.938 1.00 140.10 115 GLN D O 1
ATOM 6384 N N . ILE D 2 116 ? 167.905 199.601 120.957 1.00 138.67 116 ILE D N 1
ATOM 6385 C CA . ILE D 2 116 ? 168.581 198.328 121.200 1.00 138.67 116 ILE D CA 1
ATOM 6386 C C . ILE D 2 116 ? 168.567 197.933 122.675 1.00 138.67 116 ILE D C 1
ATOM 6387 O O . ILE D 2 116 ? 169.534 197.350 123.179 1.00 138.67 116 ILE D O 1
ATOM 6392 N N . GLU D 2 117 ? 167.475 198.251 123.374 1.00 136.81 117 GLU D N 1
ATOM 6393 C CA . GLU D 2 117 ? 167.313 197.868 124.776 1.00 136.81 117 GLU D CA 1
ATOM 6394 C C . GLU D 2 117 ? 167.523 196.369 124.954 1.00 136.81 117 GLU D C 1
ATOM 6395 O O . GLU D 2 117 ? 167.015 195.561 124.172 1.00 136.81 117 GLU D O 1
ATOM 6401 N N . ILE D 2 118 ? 168.279 196.002 125.988 1.00 134.70 118 ILE D N 1
ATOM 6402 C CA . ILE D 2 118 ? 168.725 194.627 126.180 1.00 134.70 118 ILE D CA 1
ATOM 6403 C C . ILE D 2 118 ? 167.882 193.973 127.268 1.00 134.70 118 ILE D C 1
ATOM 6404 O O . ILE D 2 118 ? 167.469 194.617 128.240 1.00 134.70 118 ILE D O 1
ATOM 6409 N N . ARG D 2 119 ? 167.626 192.677 127.099 1.00 131.80 119 ARG D N 1
ATOM 6410 C CA . ARG D 2 119 ? 166.789 191.918 128.016 1.00 131.80 119 ARG D CA 1
ATOM 6411 C C . ARG D 2 119 ? 167.561 190.714 128.537 1.00 131.80 119 ARG D C 1
ATOM 6412 O O . ARG D 2 119 ? 168.432 190.170 127.852 1.00 131.80 119 ARG D O 1
ATOM 6420 N N . ASN D 2 120 ? 167.237 190.307 129.761 1.00 129.14 120 ASN D N 1
ATOM 6421 C CA . ASN D 2 120 ? 167.877 189.162 130.383 1.00 129.14 120 ASN D CA 1
ATOM 6422 C C . ASN D 2 120 ? 167.150 187.863 130.036 1.00 129.14 120 ASN D C 1
ATOM 6423 O O . ASN D 2 120 ? 166.018 187.856 129.543 1.00 129.14 120 ASN D O 1
ATOM 6428 N N . THR D 2 121 ? 167.835 186.746 130.290 1.00 129.38 121 THR D N 1
ATOM 6429 C CA . THR D 2 121 ? 167.218 185.429 130.257 1.00 129.38 121 THR D CA 1
ATOM 6430 C C . THR D 2 121 ? 167.089 184.801 131.636 1.00 129.38 121 THR D C 1
ATOM 6431 O O . THR D 2 121 ? 166.309 183.858 131.797 1.00 129.38 121 THR D O 1
ATOM 6435 N N . LEU D 2 122 ? 167.827 185.301 132.626 1.00 124.97 122 LEU D N 1
ATOM 6436 C CA . LEU D 2 122 ? 167.691 184.873 134.009 1.00 124.97 122 LEU D CA 1
ATOM 6437 C C . LEU D 2 122 ? 167.970 186.065 134.914 1.00 124.97 122 LEU D C 1
ATOM 6438 O O . LEU D 2 122 ? 168.675 187.004 134.538 1.00 124.97 122 LEU D O 1
ATOM 6443 N N . ASP D 2 123 ? 167.399 186.020 136.114 1.00 121.33 123 ASP D N 1
ATOM 6444 C CA . ASP D 2 123 ? 167.515 187.140 137.036 1.00 121.33 123 ASP D CA 1
ATOM 6445 C C . ASP D 2 123 ? 168.885 187.162 137.705 1.00 121.33 123 ASP D C 1
ATOM 6446 O O . ASP D 2 123 ? 169.473 186.116 137.995 1.00 121.33 123 ASP D O 1
ATOM 6451 N N . ALA D 2 124 ? 169.387 188.373 137.961 1.00 117.98 124 ALA D N 1
ATOM 6452 C CA . ALA D 2 124 ? 170.634 188.551 138.695 1.00 117.98 124 ALA D CA 1
ATOM 6453 C C . ALA D 2 124 ? 170.520 188.147 140.158 1.00 117.98 124 ALA D C 1
ATOM 6454 O O . ALA D 2 124 ? 171.509 188.265 140.890 1.00 117.98 124 ALA D O 1
ATOM 6456 N N . GLY D 2 125 ? 169.345 187.693 140.599 1.00 114.50 125 GLY D N 1
ATOM 6457 C CA . GLY D 2 125 ? 169.167 187.371 142.004 1.00 114.50 125 GLY D CA 1
ATOM 6458 C C . GLY D 2 125 ? 170.094 186.269 142.476 1.00 114.50 125 GLY D C 1
ATOM 6459 O O . GLY D 2 125 ? 170.742 186.390 143.517 1.00 114.50 125 GLY D O 1
ATOM 6460 N N . HIS D 2 126 ? 170.183 185.184 141.707 1.00 112.16 126 HIS D N 1
ATOM 6461 C CA . HIS D 2 126 ? 170.973 184.039 142.142 1.00 112.16 126 HIS D CA 1
ATOM 6462 C C . HIS D 2 126 ? 172.470 184.256 141.944 1.00 112.16 126 HIS D C 1
ATOM 6463 O O . HIS D 2 126 ? 173.272 183.460 142.445 1.00 112.16 126 HIS D O 1
ATOM 6470 N N . PHE D 2 127 ? 172.871 185.317 141.246 1.00 113.91 127 PHE D N 1
ATOM 6471 C CA . PHE D 2 127 ? 174.292 185.541 141.012 1.00 113.91 127 PHE D CA 1
ATOM 6472 C C . PHE D 2 127 ? 174.908 186.559 141.961 1.00 113.91 127 PHE D C 1
ATOM 6473 O O . PHE D 2 127 ? 176.092 186.439 142.294 1.00 113.91 127 PHE D O 1
ATOM 6481 N N . PHE D 2 128 ? 174.146 187.560 142.404 1.00 110.88 128 PHE D N 1
ATOM 6482 C CA . PHE D 2 128 ? 174.688 188.648 143.211 1.00 110.88 128 PHE D CA 1
ATOM 6483 C C . PHE D 2 128 ? 174.093 188.670 144.616 1.00 110.88 128 PHE D C 1
ATOM 6484 O O . PHE D 2 128 ? 173.996 189.732 145.235 1.00 110.88 128 PHE D O 1
ATOM 6492 N N . ASN D 2 129 ? 173.696 187.514 145.136 1.00 105.16 129 ASN D N 1
ATOM 6493 C CA . ASN D 2 129 ? 173.100 187.427 146.459 1.00 105.16 129 ASN D CA 1
ATOM 6494 C C . ASN D 2 129 ? 174.111 186.888 147.475 1.00 105.16 129 ASN D C 1
ATOM 6495 O O . ASN D 2 129 ? 175.311 186.784 147.204 1.00 105.16 129 ASN D O 1
ATOM 6500 N N . THR D 2 130 ? 173.608 186.539 148.663 1.00 98.69 130 THR D N 1
ATOM 6501 C CA . THR D 2 130 ? 174.446 186.414 149.854 1.00 98.69 130 THR D CA 1
ATOM 6502 C C . THR D 2 130 ? 175.537 185.357 149.708 1.00 98.69 130 THR D C 1
ATOM 6503 O O . THR D 2 130 ? 176.693 185.599 150.075 1.00 98.69 130 THR D O 1
ATOM 6507 N N . TYR D 2 131 ? 175.199 184.173 149.184 1.00 105.04 131 TYR D N 1
ATOM 6508 C CA . TYR D 2 131 ? 176.114 183.045 149.352 1.00 105.04 131 TYR D CA 1
ATOM 6509 C C . TYR D 2 131 ? 177.431 183.230 148.609 1.00 105.04 131 TYR D C 1
ATOM 6510 O O . TYR D 2 131 ? 178.306 182.365 148.717 1.00 105.04 131 TYR D O 1
ATOM 6519 N N . THR D 2 132 ? 177.588 184.319 147.855 1.00 101.45 132 THR D N 1
ATOM 6520 C CA . THR D 2 132 ? 178.824 184.613 147.149 1.00 101.45 132 THR D CA 1
ATOM 6521 C C . THR D 2 132 ? 179.368 186.012 147.402 1.00 101.45 132 THR D C 1
ATOM 6522 O O . THR D 2 132 ? 180.552 186.244 147.139 1.00 101.45 132 THR D O 1
ATOM 6526 N N . LEU D 2 133 ? 178.551 186.945 147.896 1.00 95.79 133 LEU D N 1
ATOM 6527 C CA . LEU D 2 133 ? 179.075 188.241 148.318 1.00 95.79 133 LEU D CA 1
ATOM 6528 C C . LEU D 2 133 ? 179.675 188.154 149.715 1.00 95.79 133 LEU D C 1
ATOM 6529 O O . LEU D 2 133 ? 180.874 188.381 149.905 1.00 95.79 133 LEU D O 1
ATOM 6534 N N . ALA D 2 134 ? 178.850 187.822 150.704 1.00 84.61 134 ALA D N 1
ATOM 6535 C CA . ALA D 2 134 ? 179.280 187.725 152.095 1.00 84.61 134 ALA D CA 1
ATOM 6536 C C . ALA D 2 134 ? 179.135 186.275 152.541 1.00 84.61 134 ALA D C 1
ATOM 6537 O O . ALA D 2 134 ? 178.126 185.883 153.131 1.00 84.61 134 ALA D O 1
ATOM 6539 N N . ASN D 2 135 ? 180.161 185.474 152.253 1.00 77.79 135 ASN D N 1
ATOM 6540 C CA . ASN D 2 135 ? 180.292 184.146 152.829 1.00 77.79 135 ASN D CA 1
ATOM 6541 C C . ASN D 2 135 ? 181.345 184.082 153.921 1.00 77.79 135 ASN D C 1
ATOM 6542 O O . ASN D 2 135 ? 181.357 183.119 154.693 1.00 77.79 135 ASN D O 1
ATOM 6547 N N . SER D 2 136 ? 182.217 185.082 153.999 1.00 68.96 136 SER D N 1
ATOM 6548 C CA . SER D 2 136 ? 183.262 185.141 155.004 1.00 68.96 136 SER D CA 1
ATOM 6549 C C . SER D 2 136 ? 182.787 185.727 156.326 1.00 68.96 136 SER D C 1
ATOM 6550 O O . SER D 2 136 ? 183.537 185.683 157.305 1.00 68.96 136 SER D O 1
ATOM 6553 N N . VAL D 2 137 ? 181.570 186.269 156.386 1.00 65.37 137 VAL D N 1
ATOM 6554 C CA . VAL D 2 137 ? 181.052 186.849 157.621 1.00 65.37 137 VAL D CA 1
ATOM 6555 C C . VAL D 2 137 ? 179.725 186.206 158.000 1.00 65.37 137 VAL D C 1
ATOM 6556 O O . VAL D 2 137 ? 179.341 186.202 159.175 1.00 65.37 137 VAL D O 1
ATOM 6560 N N . THR D 2 138 ? 179.018 185.654 157.016 1.00 66.30 138 THR D N 1
ATOM 6561 C CA . THR D 2 138 ? 177.698 185.098 157.292 1.00 66.30 138 THR D CA 1
ATOM 6562 C C . THR D 2 138 ? 177.789 183.650 157.758 1.00 66.30 138 THR D C 1
ATOM 6563 O O . THR D 2 138 ? 177.038 183.232 158.646 1.00 66.30 138 THR D O 1
ATOM 6567 N N . GLU D 2 139 ? 178.714 182.878 157.190 1.00 61.65 139 GLU D N 1
ATOM 6568 C CA . GLU D 2 139 ? 178.929 181.490 157.577 1.00 61.65 139 GLU D CA 1
ATOM 6569 C C . GLU D 2 139 ? 180.285 181.288 158.247 1.00 61.65 139 GLU D C 1
ATOM 6570 O O . GLU D 2 139 ? 180.838 180.186 158.223 1.00 61.65 139 GLU D O 1
ATOM 6576 N N . ASN D 2 140 ? 180.833 182.343 158.843 1.00 47.12 140 ASN D N 1
ATOM 6577 C CA . ASN D 2 140 ? 182.128 182.260 159.506 1.00 47.12 140 ASN D CA 1
ATOM 6578 C C . ASN D 2 140 ? 181.947 181.588 160.862 1.00 47.12 140 ASN D C 1
ATOM 6579 O O . ASN D 2 140 ? 181.260 182.118 161.740 1.00 47.12 140 ASN D O 1
ATOM 6584 N N . ARG D 2 141 ? 182.568 180.420 161.027 1.00 42.09 141 ARG D N 1
ATOM 6585 C CA . ARG D 2 141 ? 182.365 179.619 162.228 1.00 42.09 141 ARG D CA 1
ATOM 6586 C C . ARG D 2 141 ? 182.994 180.261 163.459 1.00 42.09 141 ARG D C 1
ATOM 6587 O O . ARG D 2 141 ? 182.488 180.084 164.572 1.00 42.09 141 ARG D O 1
ATOM 6595 N N . LEU D 2 142 ? 184.090 181.001 163.284 1.00 36.59 142 LEU D N 1
ATOM 6596 C CA . LEU D 2 142 ? 184.720 181.676 164.414 1.00 36.59 142 LEU D CA 1
ATOM 6597 C C . LEU D 2 142 ? 183.873 182.840 164.913 1.00 36.59 142 LEU D C 1
ATOM 6598 O O . LEU D 2 142 ? 183.674 182.995 166.123 1.00 36.59 142 LEU D O 1
ATOM 6603 N N . ILE D 2 143 ? 183.365 183.666 163.996 1.00 37.22 143 ILE D N 1
ATOM 6604 C CA . ILE D 2 143 ? 182.540 184.807 164.384 1.00 37.22 143 ILE D CA 1
ATOM 6605 C C . ILE D 2 143 ? 181.259 184.337 165.060 1.00 37.22 143 ILE D C 1
ATOM 6606 O O . ILE D 2 143 ? 180.812 184.923 166.054 1.00 37.22 143 ILE D O 1
ATOM 6611 N N . ALA D 2 144 ? 180.653 183.269 164.539 1.00 33.66 144 ALA D N 1
ATOM 6612 C CA . ALA D 2 144 ? 179.431 182.745 165.136 1.00 33.66 144 ALA D CA 1
ATOM 6613 C C . ALA D 2 144 ? 179.660 182.258 166.562 1.00 33.66 144 ALA D C 1
ATOM 6614 O O . ALA D 2 144 ? 178.728 182.258 167.373 1.00 33.66 144 ALA D O 1
ATOM 6616 N N . ALA D 2 145 ? 180.882 181.844 166.886 1.00 30.46 145 ALA D N 1
ATOM 6617 C CA . ALA D 2 145 ? 181.204 181.317 168.203 1.00 30.46 145 ALA D CA 1
ATOM 6618 C C . ALA D 2 145 ? 181.628 182.389 169.197 1.00 30.46 145 ALA D C 1
ATOM 6619 O O . ALA D 2 145 ? 181.774 182.082 170.382 1.00 30.46 145 ALA D O 1
ATOM 6621 N N . VAL D 2 146 ? 181.827 183.628 168.744 1.00 27.72 146 VAL D N 1
ATOM 6622 C CA . VAL D 2 146 ? 182.327 184.676 169.636 1.00 27.72 146 VAL D CA 1
ATOM 6623 C C . VAL D 2 146 ? 181.388 184.948 170.807 1.00 27.72 146 VAL D C 1
ATOM 6624 O O . VAL D 2 146 ? 181.871 185.029 171.949 1.00 27.72 146 VAL D O 1
ATOM 6628 N N . PRO D 2 147 ? 180.070 185.118 170.617 1.00 27.71 147 PRO D N 1
ATOM 6629 C CA . PRO D 2 147 ? 179.210 185.337 171.794 1.00 27.71 147 PRO D CA 1
ATOM 6630 C C . PRO D 2 147 ? 179.231 184.179 172.774 1.00 27.71 147 PRO D C 1
ATOM 6631 O O . PRO D 2 147 ? 179.188 184.402 173.989 1.00 27.71 147 PRO D O 1
ATOM 6635 N N . GLY D 2 148 ? 179.304 182.943 172.279 1.00 27.01 148 GLY D N 1
ATOM 6636 C CA . GLY D 2 148 ? 179.440 181.807 173.173 1.00 27.01 148 GLY D CA 1
ATOM 6637 C C . GLY D 2 148 ? 180.758 181.815 173.921 1.00 27.01 148 GLY D C 1
ATOM 6638 O O . GLY D 2 148 ? 180.811 181.473 175.104 1.00 27.01 148 GLY D O 1
ATOM 6639 N N . PHE D 2 149 ? 181.840 182.196 173.239 1.00 26.67 149 PHE D N 1
ATOM 6640 C CA . PHE D 2 149 ? 183.133 182.336 173.899 1.00 26.67 149 PHE D CA 1
ATOM 6641 C C . PHE D 2 149 ? 183.098 183.412 174.974 1.00 26.67 149 PHE D C 1
ATOM 6642 O O . PHE D 2 149 ? 183.642 183.224 176.067 1.00 26.67 149 PHE D O 1
ATOM 6650 N N . LEU D 2 150 ? 182.472 184.550 174.679 1.00 24.10 150 LEU D N 1
ATOM 6651 C CA . LEU D 2 150 ? 182.425 185.640 175.645 1.00 24.10 150 LEU D CA 1
ATOM 6652 C C . LEU D 2 150 ? 181.623 185.241 176.877 1.00 24.10 150 LEU D C 1
ATOM 6653 O O . LEU D 2 150 ? 182.024 185.533 178.008 1.00 24.10 150 LEU D O 1
ATOM 6658 N N . THR D 2 151 ? 180.488 184.569 176.673 1.00 25.36 151 THR D N 1
ATOM 6659 C CA . THR D 2 151 ? 179.708 184.057 177.793 1.00 25.36 151 THR D CA 1
ATOM 6660 C C . THR D 2 151 ? 180.467 182.974 178.549 1.00 25.36 151 THR D C 1
ATOM 6661 O O . THR D 2 151 ? 180.443 182.935 179.783 1.00 25.36 151 THR D O 1
ATOM 6665 N N . ALA D 2 152 ? 181.144 182.084 177.823 1.00 24.91 152 ALA D N 1
ATOM 6666 C CA . ALA D 2 152 ? 181.890 181.014 178.471 1.00 24.91 152 ALA D CA 1
ATOM 6667 C C . ALA D 2 152 ? 183.077 181.551 179.260 1.00 24.91 152 ALA D C 1
ATOM 6668 O O . ALA D 2 152 ? 183.479 180.943 180.256 1.00 24.91 152 ALA D O 1
ATOM 6670 N N . LEU D 2 153 ? 183.649 182.679 178.833 1.00 23.81 153 LEU D N 1
ATOM 6671 C CA . LEU D 2 153 ? 184.691 183.321 179.626 1.00 23.81 153 LEU D CA 1
ATOM 6672 C C . LEU D 2 153 ? 184.150 183.766 180.978 1.00 23.81 153 LEU D C 1
ATOM 6673 O O . LEU D 2 153 ? 184.813 183.595 182.007 1.00 23.81 153 LEU D O 1
ATOM 6678 N N . GLY D 2 154 ? 182.949 184.345 180.992 1.00 22.84 154 GLY D N 1
ATOM 6679 C CA . GLY D 2 154 ? 182.329 184.713 182.254 1.00 22.84 154 GLY D CA 1
ATOM 6680 C C . GLY D 2 154 ? 182.034 183.513 183.132 1.00 22.84 154 GLY D C 1
ATOM 6681 O O . GLY D 2 154 ? 182.133 183.592 184.356 1.00 22.84 154 GLY D O 1
ATOM 6682 N N . VAL D 2 155 ? 181.667 182.387 182.518 1.00 24.46 155 VAL D N 1
ATOM 6683 C CA . VAL D 2 155 ? 181.394 181.173 183.281 1.00 24.46 155 VAL D CA 1
ATOM 6684 C C . VAL D 2 155 ? 182.673 180.644 183.925 1.00 24.46 155 VAL D C 1
ATOM 6685 O O . VAL D 2 155 ? 182.652 180.145 185.056 1.00 24.46 155 VAL D O 1
ATOM 6689 N N . ILE D 2 156 ? 183.803 180.751 183.223 1.00 22.05 156 ILE D N 1
ATOM 6690 C CA . ILE D 2 156 ? 185.086 180.388 183.821 1.00 22.05 156 ILE D CA 1
ATOM 6691 C C . ILE D 2 156 ? 185.360 181.248 185.046 1.00 22.05 156 ILE D C 1
ATOM 6692 O O . ILE D 2 156 ? 185.812 180.750 186.083 1.00 22.05 156 ILE D O 1
ATOM 6697 N N . GLY D 2 157 ? 185.092 182.552 184.944 1.00 21.49 157 GLY D N 1
ATOM 6698 C CA . GLY D 2 157 ? 185.270 183.424 186.091 1.00 21.49 157 GLY D CA 1
ATOM 6699 C C . GLY D 2 157 ? 184.374 183.042 187.250 1.00 21.49 157 GLY D C 1
ATOM 6700 O O . GLY D 2 157 ? 184.758 183.171 188.413 1.00 21.49 157 GLY D O 1
ATOM 6701 N N . THR D 2 158 ? 183.165 182.571 186.948 1.00 23.52 158 THR D N 1
ATOM 6702 C CA . THR D 2 158 ? 182.270 182.099 187.996 1.00 23.52 158 THR D CA 1
ATOM 6703 C C . THR D 2 158 ? 182.834 180.861 188.682 1.00 23.52 158 THR D C 1
ATOM 6704 O O . THR D 2 158 ? 182.871 180.786 189.915 1.00 23.52 158 THR D O 1
ATOM 6708 N N . PHE D 2 159 ? 183.283 179.880 187.897 1.00 25.99 159 PHE D N 1
ATOM 6709 C CA . PHE D 2 159 ? 183.806 178.649 188.480 1.00 25.99 159 PHE D CA 1
ATOM 6710 C C . PHE D 2 159 ? 185.074 178.909 189.282 1.00 25.99 159 PHE D C 1
ATOM 6711 O O . PHE D 2 159 ? 185.247 178.358 190.374 1.00 25.99 159 PHE D O 1
ATOM 6719 N N . MET D 2 160 ? 185.975 179.743 188.757 1.00 27.35 160 MET D N 1
ATOM 6720 C CA . MET D 2 160 ? 187.161 180.103 189.524 1.00 27.35 160 MET D CA 1
ATOM 6721 C C . MET D 2 160 ? 186.791 180.899 190.767 1.00 27.35 160 MET D C 1
ATOM 6722 O O . MET D 2 160 ? 187.388 180.710 191.831 1.00 27.35 160 MET D O 1
ATOM 6727 N N . GLY D 2 161 ? 185.812 181.797 190.649 1.00 24.62 161 GLY D N 1
ATOM 6728 C CA . GLY D 2 161 ? 185.358 182.534 191.814 1.00 24.62 161 GLY D CA 1
ATOM 6729 C C . GLY D 2 161 ? 184.756 181.633 192.873 1.00 24.62 161 GLY D C 1
ATOM 6730 O O . GLY D 2 161 ? 185.053 181.771 194.060 1.00 24.62 161 GLY D O 1
ATOM 6731 N N . LEU D 2 162 ? 183.905 180.695 192.457 1.00 27.77 162 LEU D N 1
ATOM 6732 C CA . LEU D 2 162 ? 183.328 179.749 193.404 1.00 27.77 162 LEU D CA 1
ATOM 6733 C C . LEU D 2 162 ? 184.401 178.866 194.026 1.00 27.77 162 LEU D C 1
ATOM 6734 O O . LEU D 2 162 ? 184.369 178.597 195.231 1.00 27.77 162 LEU D O 1
ATOM 6739 N N . GLN D 2 163 ? 185.363 178.411 193.223 1.00 25.87 163 GLN D N 1
ATOM 6740 C CA . GLN D 2 163 ? 186.419 177.557 193.753 1.00 25.87 163 GLN D CA 1
ATOM 6741 C C . GLN D 2 163 ? 187.314 178.320 194.722 1.00 25.87 163 GLN D C 1
ATOM 6742 O O . GLN D 2 163 ? 187.746 177.770 195.741 1.00 25.87 163 GLN D O 1
ATOM 6748 N N . LEU D 2 164 ? 187.603 179.587 194.425 1.00 27.40 164 LEU D N 1
ATOM 6749 C CA . LEU D 2 164 ? 188.383 180.400 195.351 1.00 27.40 164 LEU D CA 1
ATOM 6750 C C . LEU D 2 164 ? 187.603 180.702 196.622 1.00 27.40 164 LEU D C 1
ATOM 6751 O O . LEU D 2 164 ? 188.199 180.821 197.698 1.00 27.40 164 LEU D O 1
ATOM 6756 N N . GLY D 2 165 ? 186.279 180.829 196.522 1.00 29.19 165 GLY D N 1
ATOM 6757 C CA . GLY D 2 165 ? 185.472 181.026 197.713 1.00 29.19 165 GLY D CA 1
ATOM 6758 C C . GLY D 2 165 ? 185.460 179.814 198.625 1.00 29.19 165 GLY D C 1
ATOM 6759 O O . GLY D 2 165 ? 185.526 179.949 199.849 1.00 29.19 165 GLY D O 1
ATOM 6760 N N . LEU D 2 166 ? 185.368 178.613 198.046 1.00 29.89 166 LEU D N 1
ATOM 6761 C CA . LEU D 2 166 ? 185.419 177.394 198.844 1.00 29.89 166 LEU D CA 1
ATOM 6762 C C . LEU D 2 166 ? 186.813 177.100 199.375 1.00 29.89 166 LEU D C 1
ATOM 6763 O O . LEU D 2 166 ? 186.945 176.305 200.311 1.00 29.89 166 LEU D O 1
ATOM 6768 N N . ALA D 2 167 ? 187.849 177.719 198.805 1.00 33.12 167 ALA D N 1
ATOM 6769 C CA . ALA D 2 167 ? 189.218 177.370 199.170 1.00 33.12 167 ALA D CA 1
ATOM 6770 C C . ALA D 2 167 ? 189.500 177.672 200.635 1.00 33.12 167 ALA D C 1
ATOM 6771 O O . ALA D 2 167 ? 190.174 176.893 201.317 1.00 33.12 167 ALA D O 1
ATOM 6773 N N . ASP D 2 168 ? 188.996 178.797 201.137 1.00 36.73 168 ASP D N 1
ATOM 6774 C CA . ASP D 2 168 ? 189.227 179.204 202.516 1.00 36.73 168 ASP D CA 1
ATOM 6775 C C . ASP D 2 168 ? 187.991 179.040 203.396 1.00 36.73 168 ASP D C 1
ATOM 6776 O O . ASP D 2 168 ? 187.913 179.646 204.467 1.00 36.73 168 ASP D O 1
ATOM 6781 N N . LEU D 2 169 ? 187.033 178.224 202.972 1.00 35.43 169 LEU D N 1
ATOM 6782 C CA . LEU D 2 169 ? 185.849 177.929 203.771 1.00 35.43 169 LEU D CA 1
ATOM 6783 C C . LEU D 2 169 ? 186.094 176.640 204.547 1.00 35.43 169 LEU D C 1
ATOM 6784 O O . LEU D 2 169 ? 186.162 175.556 203.961 1.00 35.43 169 LEU D O 1
ATOM 6789 N N . LYS D 2 170 ? 186.229 176.758 205.862 1.00 37.98 170 LYS D N 1
ATOM 6790 C CA . LYS D 2 170 ? 186.436 175.618 206.743 1.00 37.98 170 LYS D CA 1
ATOM 6791 C C . LYS D 2 170 ? 185.302 175.559 207.754 1.00 37.98 170 LYS D C 1
ATOM 6792 O O . LYS D 2 170 ? 185.008 176.554 208.423 1.00 37.98 170 LYS D O 1
ATOM 6798 N N . LEU D 2 171 ? 184.670 174.397 207.863 1.00 37.26 171 LEU D N 1
ATOM 6799 C CA . LEU D 2 171 ? 183.552 174.189 208.767 1.00 37.26 171 LEU D CA 1
ATOM 6800 C C . LEU D 2 171 ? 183.843 173.012 209.688 1.00 37.26 171 LEU D C 1
ATOM 6801 O O . LEU D 2 171 ? 184.854 172.321 209.557 1.00 37.26 171 LEU D O 1
ATOM 6806 N N . GLY D 2 172 ? 182.941 172.797 210.635 1.00 41.82 172 GLY D N 1
ATOM 6807 C CA . GLY D 2 172 ? 183.013 171.646 211.509 1.00 41.82 172 GLY D CA 1
ATOM 6808 C C . GLY D 2 172 ? 183.584 171.966 212.874 1.00 41.82 172 GLY D C 1
ATOM 6809 O O . GLY D 2 172 ? 183.749 173.122 213.274 1.00 41.82 172 GLY D O 1
ATOM 6810 N N . ALA D 2 173 ? 183.883 170.893 213.600 1.00 47.84 173 ALA D N 1
ATOM 6811 C CA . ALA D 2 173 ? 184.402 171.007 214.954 1.00 47.84 173 ALA D CA 1
ATOM 6812 C C . ALA D 2 173 ? 185.794 171.627 214.954 1.00 47.84 173 ALA D C 1
ATOM 6813 O O . ALA D 2 173 ? 186.598 171.413 214.043 1.00 47.84 173 ALA D O 1
ATOM 6815 N N . GLY D 2 174 ? 186.072 172.404 215.998 1.00 48.53 174 GLY D N 1
ATOM 6816 C CA . GLY D 2 174 ? 187.349 173.065 216.140 1.00 48.53 174 GLY D CA 1
ATOM 6817 C C . GLY D 2 174 ? 187.499 174.349 215.357 1.00 48.53 174 GLY D C 1
ATOM 6818 O O . GLY D 2 174 ? 188.569 174.966 215.415 1.00 48.53 174 GLY D O 1
ATOM 6819 N N . VAL D 2 175 ? 186.469 174.773 214.632 1.00 43.46 175 VAL D N 1
ATOM 6820 C CA . VAL D 2 175 ? 186.502 176.007 213.859 1.00 43.46 175 VAL D CA 1
ATOM 6821 C C . VAL D 2 175 ? 185.751 177.071 214.646 1.00 43.46 175 VAL D C 1
ATOM 6822 O O . VAL D 2 175 ? 184.551 176.930 214.907 1.00 43.46 175 VAL D O 1
ATOM 6826 N N . ASP D 2 176 ? 186.451 178.136 215.022 1.00 43.16 176 ASP D N 1
ATOM 6827 C CA . ASP D 2 176 ? 185.829 179.204 215.783 1.00 43.16 176 ASP D CA 1
ATOM 6828 C C . ASP D 2 176 ? 185.133 180.193 214.848 1.00 43.16 176 ASP D C 1
ATOM 6829 O O . ASP D 2 176 ? 185.130 180.042 213.623 1.00 43.16 176 ASP D O 1
ATOM 6834 N N . VAL D 2 177 ? 184.523 181.218 215.444 1.00 40.89 177 VAL D N 1
ATOM 6835 C CA . VAL D 2 177 ? 183.732 182.172 214.673 1.00 40.89 177 VAL D CA 1
ATOM 6836 C C . VAL D 2 177 ? 184.627 183.027 213.784 1.00 40.89 177 VAL D C 1
ATOM 6837 O O . VAL D 2 177 ? 184.278 183.324 212.636 1.00 40.89 177 VAL D O 1
ATOM 6841 N N . THR D 2 178 ? 185.793 183.434 214.292 1.00 40.52 178 THR D N 1
ATOM 6842 C CA . THR D 2 178 ? 186.679 184.292 213.509 1.00 40.52 178 THR D CA 1
ATOM 6843 C C . THR D 2 178 ? 187.180 183.584 212.255 1.00 40.52 178 THR D C 1
ATOM 6844 O O . THR D 2 178 ? 187.262 184.195 211.184 1.00 40.52 178 THR D O 1
ATOM 6848 N N . THR D 2 179 ? 187.530 182.301 212.367 1.00 39.34 179 THR D N 1
ATOM 6849 C CA . THR D 2 179 ? 187.919 181.541 211.182 1.00 39.34 179 THR D CA 1
ATOM 6850 C C . THR D 2 179 ? 186.756 181.420 210.207 1.00 39.34 179 THR D C 1
ATOM 6851 O O . THR D 2 179 ? 186.934 181.565 208.993 1.00 39.34 179 THR D O 1
ATOM 6855 N N . MET D 2 180 ? 185.556 181.153 210.724 1.00 39.85 180 MET D N 1
ATOM 6856 C CA . MET D 2 180 ? 184.378 181.090 209.869 1.00 39.85 180 MET D CA 1
ATOM 6857 C C . MET D 2 180 ? 184.075 182.447 209.253 1.00 39.85 180 MET D C 1
ATOM 6858 O O . MET D 2 180 ? 183.646 182.529 208.098 1.00 39.85 180 MET D O 1
ATOM 6863 N N . GLN D 2 181 ? 184.280 183.520 210.017 1.00 42.64 181 GLN D N 1
ATOM 6864 C CA . GLN D 2 181 ? 184.048 184.858 209.492 1.00 42.64 181 GLN D CA 1
ATOM 6865 C C . GLN D 2 181 ? 185.042 185.187 208.386 1.00 42.64 181 GLN D C 1
ATOM 6866 O O . GLN D 2 181 ? 184.692 185.846 207.402 1.00 42.64 181 GLN D O 1
ATOM 6872 N N . ASP D 2 182 ? 186.289 184.732 208.530 1.00 37.13 182 ASP D N 1
ATOM 6873 C CA . ASP D 2 182 ? 187.240 184.819 207.428 1.00 37.13 182 ASP D CA 1
ATOM 6874 C C . ASP D 2 182 ? 186.788 183.995 206.231 1.00 37.13 182 ASP D C 1
ATOM 6875 O O . ASP D 2 182 ? 187.056 184.367 205.084 1.00 37.13 182 ASP D O 1
ATOM 6880 N N . GLY D 2 183 ? 186.119 182.868 206.475 1.00 33.39 183 GLY D N 1
ATOM 6881 C CA . GLY D 2 183 ? 185.563 182.097 205.377 1.00 33.39 183 GLY D CA 1
ATOM 6882 C C . GLY D 2 183 ? 184.461 182.837 204.643 1.00 33.39 183 GLY D C 1
ATOM 6883 O O . GLY D 2 183 ? 184.319 182.701 203.426 1.00 33.39 183 GLY D O 1
ATOM 6884 N N . VAL D 2 184 ? 183.662 183.620 205.371 1.00 31.97 184 VAL D N 1
ATOM 6885 C CA . VAL D 2 184 ? 182.638 184.441 204.733 1.00 31.97 184 VAL D CA 1
ATOM 6886 C C . VAL D 2 184 ? 183.283 185.470 203.813 1.00 31.97 184 VAL D C 1
ATOM 6887 O O . VAL D 2 184 ? 182.825 185.690 202.686 1.00 31.97 184 VAL D O 1
ATOM 6891 N N . ALA D 2 185 ? 184.358 186.112 204.279 1.00 29.73 185 ALA D N 1
ATOM 6892 C CA . ALA D 2 185 ? 185.044 187.106 203.462 1.00 29.73 185 ALA D CA 1
ATOM 6893 C C . ALA D 2 185 ? 185.620 186.481 202.198 1.00 29.73 185 ALA D C 1
ATOM 6894 O O . ALA D 2 185 ? 185.575 187.087 201.123 1.00 29.73 185 ALA D O 1
ATOM 6896 N N . GLY D 2 186 ? 186.164 185.269 202.310 1.00 26.56 186 GLY D N 1
ATOM 6897 C CA . GLY D 2 186 ? 186.686 184.591 201.136 1.00 26.56 186 GLY D CA 1
ATOM 6898 C C . GLY D 2 186 ? 185.609 184.213 200.139 1.00 26.56 186 GLY D C 1
ATOM 6899 O O . GLY D 2 186 ? 185.808 184.331 198.929 1.00 26.56 186 GLY D O 1
ATOM 6900 N N . VAL D 2 187 ? 184.460 183.743 200.630 1.00 26.79 187 VAL D N 1
ATOM 6901 C CA . VAL D 2 187 ? 183.349 183.416 199.740 1.00 26.79 187 VAL D CA 1
ATOM 6902 C C . VAL D 2 187 ? 182.841 184.671 199.041 1.00 26.79 187 VAL D C 1
ATOM 6903 O O . VAL D 2 187 ? 182.563 184.658 197.837 1.00 26.79 187 VAL D O 1
ATOM 6907 N N . VAL D 2 188 ? 182.711 185.772 199.784 1.00 25.81 188 VAL D N 1
ATOM 6908 C CA . VAL D 2 188 ? 182.298 187.039 199.186 1.00 25.81 188 VAL D CA 1
ATOM 6909 C C . VAL D 2 188 ? 183.318 187.496 198.154 1.00 25.81 188 VAL D C 1
ATOM 6910 O O . VAL D 2 188 ? 182.958 187.980 197.075 1.00 25.81 188 VAL D O 1
ATOM 6914 N N . ASN D 2 189 ? 184.607 187.350 198.469 1.00 25.81 189 ASN D N 1
ATOM 6915 C CA . ASN D 2 189 ? 185.654 187.718 197.524 1.00 25.81 189 ASN D CA 1
ATOM 6916 C C . ASN D 2 189 ? 185.560 186.891 196.248 1.00 25.81 189 ASN D C 1
ATOM 6917 O O . ASN D 2 189 ? 185.692 187.425 195.142 1.00 25.81 189 ASN D O 1
ATOM 6922 N N . GLY D 2 190 ? 185.331 185.586 196.381 1.00 23.17 190 GLY D N 1
ATOM 6923 C CA . GLY D 2 190 ? 185.138 184.758 195.204 1.00 23.17 190 GLY D CA 1
ATOM 6924 C C . GLY D 2 190 ? 183.855 185.086 194.467 1.00 23.17 190 GLY D C 1
ATOM 6925 O O . GLY D 2 190 ? 183.805 185.040 193.237 1.00 23.17 190 GLY D O 1
ATOM 6926 N N . ALA D 2 191 ? 182.802 185.424 195.212 1.00 21.38 191 ALA D N 1
ATOM 6927 C CA . ALA D 2 191 ? 181.527 185.769 194.595 1.00 21.38 191 ALA D CA 1
ATOM 6928 C C . ALA D 2 191 ? 181.636 187.034 193.756 1.00 21.38 191 ALA D C 1
ATOM 6929 O O . ALA D 2 191 ? 181.004 187.144 192.700 1.00 21.38 191 ALA D O 1
ATOM 6931 N N . LYS D 2 192 ? 182.418 188.009 194.219 1.00 22.71 192 LYS D N 1
ATOM 6932 C CA . LYS D 2 192 ? 182.619 189.223 193.438 1.00 22.71 192 LYS D CA 1
ATOM 6933 C C . LYS D 2 192 ? 183.315 188.917 192.117 1.00 22.71 192 LYS D C 1
ATOM 6934 O O . LYS D 2 192 ? 182.993 189.516 191.086 1.00 22.71 192 LYS D O 1
ATOM 6940 N N . ILE D 2 193 ? 184.264 187.979 192.124 1.00 20.45 193 ILE D N 1
ATOM 6941 C CA . ILE D 2 193 ? 184.860 187.523 190.871 1.00 20.45 193 ILE D CA 1
ATOM 6942 C C . ILE D 2 193 ? 183.800 186.879 189.987 1.00 20.45 193 ILE D C 1
ATOM 6943 O O . ILE D 2 193 ? 183.700 187.172 188.791 1.00 20.45 193 ILE D O 1
ATOM 6948 N N . ALA D 2 194 ? 182.982 186.003 190.571 1.00 21.09 194 ALA D N 1
ATOM 6949 C CA . ALA D 2 194 ? 181.990 185.269 189.795 1.00 21.09 194 ALA D CA 1
ATOM 6950 C C . ALA D 2 194 ? 180.974 186.207 189.157 1.00 21.09 194 ALA D C 1
ATOM 6951 O O . ALA D 2 194 ? 180.650 186.074 187.974 1.00 21.09 194 ALA D O 1
ATOM 6953 N N . PHE D 2 195 ? 180.465 187.170 189.925 1.00 20.91 195 PHE D N 1
ATOM 6954 C CA . PHE D 2 195 ? 179.391 188.017 189.419 1.00 20.91 195 PHE D CA 1
ATOM 6955 C C . PHE D 2 195 ? 179.912 189.046 188.425 1.00 20.91 195 PHE D C 1
ATOM 6956 O O . PHE D 2 195 ? 179.267 189.309 187.405 1.00 20.91 195 PHE D O 1
ATOM 6964 N N . LEU D 2 196 ? 181.074 189.636 188.703 1.00 18.82 196 LEU D N 1
ATOM 6965 C CA . LEU D 2 196 ? 181.613 190.662 187.818 1.00 18.82 196 LEU D CA 1
ATOM 6966 C C . LEU D 2 196 ? 182.009 190.077 186.469 1.00 18.82 196 LEU D C 1
ATOM 6967 O O . LEU D 2 196 ? 181.779 190.700 185.427 1.00 18.82 196 LEU D O 1
ATOM 6972 N N . THR D 2 197 ? 182.596 188.878 186.467 1.00 19.15 197 THR D N 1
ATOM 6973 C CA . THR D 2 197 ? 182.993 188.260 185.208 1.00 19.15 197 THR D CA 1
ATOM 6974 C C . THR D 2 197 ? 181.779 187.878 184.375 1.00 19.15 197 THR D C 1
ATOM 6975 O O . THR D 2 197 ? 181.831 187.940 183.144 1.00 19.15 197 THR D O 1
ATOM 6979 N N . SER D 2 198 ? 180.685 187.482 185.025 1.00 19.25 198 SER D N 1
ATOM 6980 C CA . SER D 2 198 ? 179.466 187.169 184.291 1.00 19.25 198 SER D CA 1
ATOM 6981 C C . SER D 2 198 ? 178.774 188.423 183.777 1.00 19.25 198 SER D C 1
ATOM 6982 O O . SER D 2 198 ? 178.200 188.399 182.685 1.00 19.25 198 SER D O 1
ATOM 6985 N N . VAL D 2 199 ? 178.811 189.517 184.540 1.00 18.26 199 VAL D N 1
ATOM 6986 C CA . VAL D 2 199 ? 178.238 190.772 184.061 1.00 18.26 199 VAL D CA 1
ATOM 6987 C C . VAL D 2 199 ? 178.897 191.184 182.754 1.00 18.26 199 VAL D C 1
ATOM 6988 O O . VAL D 2 199 ? 178.224 191.441 181.751 1.00 18.26 199 VAL D O 1
ATOM 6992 N N . TRP D 2 200 ? 180.225 191.219 182.738 1.00 19.45 200 TRP D N 1
ATOM 6993 C CA . TRP D 2 200 ? 180.933 191.674 181.552 1.00 19.45 200 TRP D CA 1
ATOM 6994 C C . TRP D 2 200 ? 180.958 190.611 180.466 1.00 19.45 200 TRP D C 1
ATOM 6995 O O . TRP D 2 200 ? 180.803 190.931 179.284 1.00 19.45 200 TRP D O 1
ATOM 7006 N N . GLY D 2 201 ? 181.129 189.347 180.847 1.00 19.55 201 GLY D N 1
ATOM 7007 C CA . GLY D 2 201 ? 181.148 188.286 179.858 1.00 19.55 201 GLY D CA 1
ATOM 7008 C C . GLY D 2 201 ? 179.856 188.201 179.072 1.00 19.55 201 GLY D C 1
ATOM 7009 O O . GLY D 2 201 ? 179.870 187.998 177.857 1.00 19.55 201 GLY D O 1
ATOM 7010 N N . VAL D 2 202 ? 178.721 188.372 179.750 1.00 18.69 202 VAL D N 1
ATOM 7011 C CA . VAL D 2 202 ? 177.448 188.255 179.055 1.00 18.69 202 VAL D CA 1
ATOM 7012 C C . VAL D 2 202 ? 177.085 189.569 178.363 1.00 18.69 202 VAL D C 1
ATOM 7013 O O . VAL D 2 202 ? 176.516 189.556 177.268 1.00 18.69 202 VAL D O 1
ATOM 7017 N N . ALA D 2 203 ? 177.421 190.714 178.964 1.00 18.90 203 ALA D N 1
ATOM 7018 C CA . ALA D 2 203 ? 177.109 192.000 178.344 1.00 18.90 203 ALA D CA 1
ATOM 7019 C C . ALA D 2 203 ? 177.865 192.188 177.034 1.00 18.90 203 ALA D C 1
ATOM 7020 O O . ALA D 2 203 ? 177.287 192.622 176.033 1.00 18.90 203 ALA D O 1
ATOM 7022 N N . LEU D 2 204 ? 179.162 191.871 177.020 1.00 21.20 204 LEU D N 1
ATOM 7023 C CA . LEU D 2 204 ? 179.910 191.942 175.770 1.00 21.20 204 LEU D CA 1
ATOM 7024 C C . LEU D 2 204 ? 179.461 190.873 174.787 1.00 21.20 204 LEU D C 1
ATOM 7025 O O . LEU D 2 204 ? 179.480 191.106 173.575 1.00 21.20 204 LEU D O 1
ATOM 7030 N N . SER D 2 205 ? 179.054 189.706 175.284 1.00 22.41 205 SER D N 1
ATOM 7031 C CA . SER D 2 205 ? 178.461 188.701 174.412 1.00 22.41 205 SER D CA 1
ATOM 7032 C C . SER D 2 205 ? 177.198 189.232 173.747 1.00 22.41 205 SER D C 1
ATOM 7033 O O . SER D 2 205 ? 176.962 188.977 172.562 1.00 22.41 205 SER D O 1
ATOM 7036 N N . VAL D 2 206 ? 176.371 189.966 174.495 1.00 24.24 206 VAL D N 1
ATOM 7037 C CA . VAL D 2 206 ? 175.188 190.594 173.913 1.00 24.24 206 VAL D CA 1
ATOM 7038 C C . VAL D 2 206 ? 175.589 191.647 172.896 1.00 24.24 206 VAL D C 1
ATOM 7039 O O . VAL D 2 206 ? 175.057 191.691 171.782 1.00 24.24 206 VAL D O 1
ATOM 7043 N N . PHE D 2 207 ? 176.520 192.521 173.274 1.00 28.28 207 PHE D N 1
ATOM 7044 C CA . PHE D 2 207 ? 176.881 193.634 172.410 1.00 28.28 207 PHE D CA 1
ATOM 7045 C C . PHE D 2 207 ? 177.463 193.137 171.096 1.00 28.28 207 PHE D C 1
ATOM 7046 O O . PHE D 2 207 ? 177.108 193.639 170.026 1.00 28.28 207 PHE D O 1
ATOM 7054 N N . PHE D 2 208 ? 178.350 192.143 171.153 1.00 29.51 208 PHE D N 1
ATOM 7055 C CA . PHE D 2 208 ? 178.886 191.579 169.922 1.00 29.51 208 PHE D CA 1
ATOM 7056 C C . PHE D 2 208 ? 177.805 190.858 169.129 1.00 29.51 208 PHE D C 1
ATOM 7057 O O . PHE D 2 208 ? 177.748 190.979 167.903 1.00 29.51 208 PHE D O 1
ATOM 7065 N N . ASN D 2 209 ? 176.953 190.090 169.809 1.00 31.92 209 ASN D N 1
ATOM 7066 C CA . ASN D 2 209 ? 175.946 189.299 169.109 1.00 31.92 209 ASN D CA 1
ATOM 7067 C C . ASN D 2 209 ? 174.961 190.203 168.379 1.00 31.92 209 ASN D C 1
ATOM 7068 O O . ASN D 2 209 ? 174.577 189.927 167.237 1.00 31.92 209 ASN D O 1
ATOM 7073 N N . PHE D 2 210 ? 174.551 191.295 169.022 1.00 35.36 210 PHE D N 1
ATOM 7074 C CA . PHE D 2 210 ? 173.663 192.251 168.374 1.00 35.36 210 PHE D CA 1
ATOM 7075 C C . PHE D 2 210 ? 174.397 193.046 167.301 1.00 35.36 210 PHE D C 1
ATOM 7076 O O . PHE D 2 210 ? 173.846 193.299 166.225 1.00 35.36 210 PHE D O 1
ATOM 7084 N N . PHE D 2 211 ? 175.639 193.450 167.577 1.00 38.11 211 PHE D N 1
ATOM 7085 C CA . PHE D 2 211 ? 176.437 194.158 166.580 1.00 38.11 211 PHE D CA 1
ATOM 7086 C C . PHE D 2 211 ? 176.702 193.282 165.363 1.00 38.11 211 PHE D C 1
ATOM 7087 O O . PHE D 2 211 ? 176.644 193.756 164.224 1.00 38.11 211 PHE D O 1
ATOM 7095 N N . GLU D 2 212 ? 176.996 192.001 165.587 1.00 41.58 212 GLU D N 1
ATOM 7096 C CA . GLU D 2 212 ? 177.293 191.101 164.480 1.00 41.58 212 GLU D CA 1
ATOM 7097 C C . GLU D 2 212 ? 176.103 190.961 163.542 1.00 41.58 212 GLU D C 1
ATOM 7098 O O . GLU D 2 212 ? 176.270 190.939 162.318 1.00 41.58 212 GLU D O 1
ATOM 7104 N N . LYS D 2 213 ? 174.898 190.857 164.093 1.00 43.79 213 LYS D N 1
ATOM 7105 C CA . LYS D 2 213 ? 173.702 190.741 163.273 1.00 43.79 213 LYS D CA 1
ATOM 7106 C C . LYS D 2 213 ? 173.149 192.084 162.817 1.00 43.79 213 LYS D C 1
ATOM 7107 O O . LYS D 2 213 ? 172.281 192.107 161.943 1.00 43.79 213 LYS D O 1
ATOM 7113 N N . LEU D 2 214 ? 173.626 193.198 163.372 1.00 46.22 214 LEU D N 1
ATOM 7114 C CA . LEU D 2 214 ? 173.343 194.487 162.752 1.00 46.22 214 LEU D CA 1
ATOM 7115 C C . LEU D 2 214 ? 174.171 194.685 161.491 1.00 46.22 214 LEU D C 1
ATOM 7116 O O . LEU D 2 214 ? 173.678 195.241 160.505 1.00 46.22 214 LEU D O 1
ATOM 7121 N N . CYS D 2 215 ? 175.433 194.251 161.511 1.00 52.51 215 CYS D N 1
ATOM 7122 C CA . CYS D 2 215 ? 176.252 194.306 160.306 1.00 52.51 215 CYS D CA 1
ATOM 7123 C C . CYS D 2 215 ? 175.674 193.424 159.210 1.00 52.51 215 CYS D C 1
ATOM 7124 O O . CYS D 2 215 ? 175.691 193.797 158.033 1.00 52.51 215 CYS D O 1
ATOM 7127 N N . GLU D 2 216 ? 175.152 192.253 159.577 1.00 58.62 216 GLU D N 1
ATOM 7128 C CA . GLU D 2 216 ? 174.604 191.345 158.575 1.00 58.62 216 GLU D CA 1
ATOM 7129 C C . GLU D 2 216 ? 173.422 191.968 157.845 1.00 58.62 216 GLU D C 1
ATOM 7130 O O . GLU D 2 216 ? 173.396 192.009 156.612 1.00 58.62 216 GLU D O 1
ATOM 7136 N N . GLN D 2 217 ? 172.430 192.464 158.590 1.00 61.42 217 GLN D N 1
ATOM 7137 C CA . GLN D 2 217 ? 171.283 193.096 157.945 1.00 61.42 217 GLN D CA 1
ATOM 7138 C C . GLN D 2 217 ? 171.693 194.336 157.165 1.00 61.42 217 GLN D C 1
ATOM 7139 O O . GLN D 2 217 ? 171.064 194.669 156.156 1.00 61.42 217 GLN D O 1
ATOM 7145 N N . PHE D 2 218 ? 172.734 195.034 157.617 1.00 66.22 218 PHE D N 1
ATOM 7146 C CA . PHE D 2 218 ? 173.279 196.130 156.827 1.00 66.22 218 PHE D CA 1
ATOM 7147 C C . PHE D 2 218 ? 173.927 195.604 155.552 1.00 66.22 218 PHE D C 1
ATOM 7148 O O . PHE D 2 218 ? 173.915 196.279 154.516 1.00 66.22 218 PHE D O 1
ATOM 7156 N N . ILE D 2 219 ? 174.509 194.404 155.609 1.00 70.38 219 ILE D N 1
ATOM 7157 C CA . ILE D 2 219 ? 175.062 193.791 154.405 1.00 70.38 219 ILE D CA 1
ATOM 7158 C C . ILE D 2 219 ? 173.950 193.468 153.414 1.00 70.38 219 ILE D C 1
ATOM 7159 O O . ILE D 2 219 ? 174.061 193.767 152.220 1.00 70.38 219 ILE D O 1
ATOM 7164 N N . ARG D 2 220 ? 172.851 192.870 153.892 1.00 75.73 220 ARG D N 1
ATOM 7165 C CA . ARG D 2 220 ? 171.715 192.632 153.004 1.00 75.73 220 ARG D CA 1
ATOM 7166 C C . ARG D 2 220 ? 171.123 193.937 152.493 1.00 75.73 220 ARG D C 1
ATOM 7167 O O . ARG D 2 220 ? 170.614 193.987 151.368 1.00 75.73 220 ARG D O 1
ATOM 7175 N N . SER D 2 221 ? 171.172 194.997 153.301 1.00 79.36 221 SER D N 1
ATOM 7176 C CA . SER D 2 221 ? 170.641 196.281 152.859 1.00 79.36 221 SER D CA 1
ATOM 7177 C C . SER D 2 221 ? 171.397 196.798 151.643 1.00 79.36 221 SER D C 1
ATOM 7178 O O . SER D 2 221 ? 170.801 197.404 150.746 1.00 79.36 221 SER D O 1
ATOM 7181 N N . LYS D 2 222 ? 172.711 196.575 151.597 1.00 83.58 222 LYS D N 1
ATOM 7182 C CA . LYS D 2 222 ? 173.473 196.955 150.413 1.00 83.58 222 LYS D CA 1
ATOM 7183 C C . LYS D 2 222 ? 173.280 195.956 149.277 1.00 83.58 222 LYS D C 1
ATOM 7184 O O . LYS D 2 222 ? 173.274 196.344 148.103 1.00 83.58 222 LYS D O 1
ATOM 7190 N N . ILE D 2 223 ? 173.130 194.668 149.597 1.00 86.94 223 ILE D N 1
ATOM 7191 C CA . ILE D 2 223 ? 172.900 193.679 148.545 1.00 86.94 223 ILE D CA 1
ATOM 7192 C C . ILE D 2 223 ? 171.553 193.912 147.873 1.00 86.94 223 ILE D C 1
ATOM 7193 O O . ILE D 2 223 ? 171.443 193.856 146.642 1.00 86.94 223 ILE D O 1
ATOM 7198 N N . ARG D 2 224 ? 170.504 194.170 148.660 1.00 91.38 224 ARG D N 1
ATOM 7199 C CA . ARG D 2 224 ? 169.211 194.470 148.051 1.00 91.38 224 ARG D CA 1
ATOM 7200 C C . ARG D 2 224 ? 169.259 195.786 147.283 1.00 91.38 224 ARG D C 1
ATOM 7201 O O . ARG D 2 224 ? 168.733 195.877 146.170 1.00 91.38 224 ARG D O 1
ATOM 7209 N N . GLU D 2 225 ? 169.910 196.807 147.846 1.00 95.87 225 GLU D N 1
ATOM 7210 C CA . GLU D 2 225 ? 169.956 198.107 147.184 1.00 95.87 225 GLU D CA 1
ATOM 7211 C C . GLU D 2 225 ? 170.729 198.025 145.874 1.00 95.87 225 GLU D C 1
ATOM 7212 O O . GLU D 2 225 ? 170.412 198.732 144.911 1.00 95.87 225 GLU D O 1
ATOM 7218 N N . LEU D 2 226 ? 171.751 197.169 145.820 1.00 98.37 226 LEU D N 1
ATOM 7219 C CA . LEU D 2 226 ? 172.400 196.875 144.547 1.00 98.37 226 LEU D CA 1
ATOM 7220 C C . LEU D 2 226 ? 171.454 196.125 143.618 1.00 98.37 226 LEU D C 1
ATOM 7221 O O . LEU D 2 226 ? 171.369 196.428 142.423 1.00 98.37 226 LEU D O 1
ATOM 7226 N N . GLU D 2 227 ? 170.740 195.132 144.152 1.00 102.09 227 GLU D N 1
ATOM 7227 C CA . GLU D 2 227 ? 169.856 194.319 143.324 1.00 102.09 227 GLU D CA 1
ATOM 7228 C C . GLU D 2 227 ? 168.677 195.132 142.804 1.00 102.09 227 GLU D C 1
ATOM 7229 O O . GLU D 2 227 ? 168.295 195.002 141.635 1.00 102.09 227 GLU D O 1
ATOM 7235 N N . ASP D 2 228 ? 168.084 195.970 143.658 1.00 104.94 228 ASP D N 1
ATOM 7236 C CA . ASP D 2 228 ? 166.966 196.802 143.223 1.00 104.94 228 ASP D CA 1
ATOM 7237 C C . ASP D 2 228 ? 167.390 197.764 142.122 1.00 104.94 228 ASP D C 1
ATOM 7238 O O . ASP D 2 228 ? 166.607 198.057 141.211 1.00 104.94 228 ASP D O 1
ATOM 7243 N N . LYS D 2 229 ? 168.624 198.269 142.190 1.00 109.31 229 LYS D N 1
ATOM 7244 C CA . LYS D 2 229 ? 169.128 199.131 141.125 1.00 109.31 229 LYS D CA 1
ATOM 7245 C C . LYS D 2 229 ? 169.160 198.393 139.793 1.00 109.31 229 LYS D C 1
ATOM 7246 O O . LYS D 2 229 ? 168.751 198.937 138.761 1.00 109.31 229 LYS D O 1
ATOM 7252 N N . VAL D 2 230 ? 169.646 197.151 139.799 1.00 111.77 230 VAL D N 1
ATOM 7253 C CA . VAL D 2 230 ? 169.793 196.393 138.560 1.00 111.77 230 VAL D CA 1
ATOM 7254 C C . VAL D 2 230 ? 168.435 196.006 137.986 1.00 111.77 230 VAL D C 1
ATOM 7255 O O . VAL D 2 230 ? 168.273 195.927 136.762 1.00 111.77 230 VAL D O 1
ATOM 7259 N N . ASP D 2 231 ? 167.437 195.780 138.846 1.00 115.41 231 ASP D N 1
ATOM 7260 C CA . ASP D 2 231 ? 166.177 195.197 138.390 1.00 115.41 231 ASP D CA 1
ATOM 7261 C C . ASP D 2 231 ? 165.492 196.106 137.371 1.00 115.41 231 ASP D C 1
ATOM 7262 O O . ASP D 2 231 ? 165.163 195.670 136.262 1.00 115.41 231 ASP D O 1
ATOM 7267 N N . PHE D 2 232 ? 165.287 197.381 137.715 1.00 117.46 232 PHE D N 1
ATOM 7268 C CA . PHE D 2 232 ? 164.618 198.265 136.765 1.00 117.46 232 PHE D CA 1
ATOM 7269 C C . PHE D 2 232 ? 165.552 198.694 135.642 1.00 117.46 232 PHE D C 1
ATOM 7270 O O . PHE D 2 232 ? 165.102 198.878 134.505 1.00 117.46 232 PHE D O 1
ATOM 7278 N N . LEU D 2 233 ? 166.843 198.857 135.939 1.00 119.53 233 LEU D N 1
ATOM 7279 C CA . LEU D 2 233 ? 167.813 199.169 134.895 1.00 119.53 233 LEU D CA 1
ATOM 7280 C C . LEU D 2 233 ? 167.919 198.041 133.879 1.00 119.53 233 LEU D C 1
ATOM 7281 O O . LEU D 2 233 ? 167.995 198.286 132.670 1.00 119.53 233 LEU D O 1
ATOM 7286 N N . PHE D 2 234 ? 167.932 196.798 134.351 1.00 122.57 234 PHE D N 1
ATOM 7287 C CA . PHE D 2 234 ? 168.206 195.633 133.515 1.00 122.57 234 PHE D CA 1
ATOM 7288 C C . PHE D 2 234 ? 167.107 194.605 133.751 1.00 122.57 234 PHE D C 1
ATOM 7289 O O . PHE D 2 234 ? 167.279 193.659 134.532 1.00 122.57 234 PHE D O 1
ATOM 7297 N N . PRO D 2 235 ? 165.945 194.769 133.096 1.00 123.81 235 PRO D N 1
ATOM 7298 C CA . PRO D 2 235 ? 164.788 193.878 133.254 1.00 123.81 235 PRO D CA 1
ATOM 7299 C C . PRO D 2 235 ? 165.095 192.426 132.898 1.00 123.81 235 PRO D C 1
ATOM 7300 O O . PRO D 2 235 ? 165.334 192.139 131.725 1.00 123.81 235 PRO D O 1
ATOM 7304 N N . GLU E 2 4 ? 151.821 172.880 205.906 1.00 37.57 4 GLU E N 1
ATOM 7305 C CA . GLU E 2 4 ? 152.360 173.388 204.652 1.00 37.57 4 GLU E CA 1
ATOM 7306 C C . GLU E 2 4 ? 152.502 174.908 204.724 1.00 37.57 4 GLU E C 1
ATOM 7307 O O . GLU E 2 4 ? 151.539 175.615 205.023 1.00 37.57 4 GLU E O 1
ATOM 7313 N N . ARG E 2 5 ? 153.708 175.405 204.462 1.00 32.97 5 ARG E N 1
ATOM 7314 C CA . ARG E 2 5 ? 153.962 176.836 204.546 1.00 32.97 5 ARG E CA 1
ATOM 7315 C C . ARG E 2 5 ? 153.232 177.582 203.438 1.00 32.97 5 ARG E C 1
ATOM 7316 O O . ARG E 2 5 ? 153.153 177.116 202.299 1.00 32.97 5 ARG E O 1
ATOM 7324 N N . GLN E 2 6 ? 152.699 178.749 203.778 1.00 32.68 6 GLN E N 1
ATOM 7325 C CA . GLN E 2 6 ? 152.170 179.654 202.773 1.00 32.68 6 GLN E CA 1
ATOM 7326 C C . GLN E 2 6 ? 153.314 180.354 202.050 1.00 32.68 6 GLN E C 1
ATOM 7327 O O . GLN E 2 6 ? 154.369 180.624 202.628 1.00 32.68 6 GLN E O 1
ATOM 7333 N N . ILE E 2 7 ? 153.100 180.640 200.773 1.00 30.72 7 ILE E N 1
ATOM 7334 C CA . ILE E 2 7 ? 154.075 181.370 199.976 1.00 30.72 7 ILE E CA 1
ATOM 7335 C C . ILE E 2 7 ? 153.412 182.625 199.432 1.00 30.72 7 ILE E C 1
ATOM 7336 O O . ILE E 2 7 ? 152.188 182.694 199.284 1.00 30.72 7 ILE E O 1
ATOM 7341 N N . GLU E 2 8 ? 154.235 183.627 199.141 1.00 34.51 8 GLU E N 1
ATOM 7342 C CA . GLU E 2 8 ? 153.783 184.884 198.566 1.00 34.51 8 GLU E CA 1
ATOM 7343 C C . GLU E 2 8 ? 154.479 185.091 197.231 1.00 34.51 8 GLU E C 1
ATOM 7344 O O . GLU E 2 8 ? 155.701 184.945 197.137 1.00 34.51 8 GLU E O 1
ATOM 7350 N N . LEU E 2 9 ? 153.705 185.435 196.204 1.00 30.44 9 LEU E N 1
ATOM 7351 C CA . LEU E 2 9 ? 154.232 185.563 194.851 1.00 30.44 9 LEU E CA 1
ATOM 7352 C C . LEU E 2 9 ? 153.961 186.927 194.230 1.00 30.44 9 LEU E C 1
ATOM 7353 O O . LEU E 2 9 ? 154.205 187.105 193.033 1.00 30.44 9 LEU E O 1
ATOM 7358 N N . SER E 2 10 ? 153.463 187.894 195.002 1.00 32.27 10 SER E N 1
ATOM 7359 C CA . SER E 2 10 ? 153.193 189.216 194.448 1.00 32.27 10 SER E CA 1
ATOM 7360 C C . SER E 2 10 ? 154.466 189.942 194.032 1.00 32.27 10 SER E C 1
ATOM 7361 O O . SER E 2 10 ? 154.401 190.855 193.204 1.00 32.27 10 SER E O 1
ATOM 7364 N N . TRP E 2 11 ? 155.617 189.551 194.578 1.00 30.37 11 TRP E N 1
ATOM 7365 C CA . TRP E 2 11 ? 156.898 190.135 194.207 1.00 30.37 11 TRP E CA 1
ATOM 7366 C C . TRP E 2 11 ? 157.334 189.764 192.794 1.00 30.37 11 TRP E C 1
ATOM 7367 O O . TRP E 2 11 ? 158.286 190.364 192.287 1.00 30.37 11 TRP E O 1
ATOM 7378 N N . LEU E 2 12 ? 156.680 188.787 192.158 1.00 27.29 12 LEU E N 1
ATOM 7379 C CA . LEU E 2 12 ? 156.973 188.475 190.761 1.00 27.29 12 LEU E CA 1
ATOM 7380 C C . LEU E 2 12 ? 156.757 189.683 189.863 1.00 27.29 12 LEU E C 1
ATOM 7381 O O . LEU E 2 12 ? 157.501 189.888 188.899 1.00 27.29 12 LEU E O 1
ATOM 7386 N N . LEU E 2 13 ? 155.736 190.482 190.151 1.00 30.11 13 LEU E N 1
ATOM 7387 C CA . LEU E 2 13 ? 155.459 191.675 189.368 1.00 30.11 13 LEU E CA 1
ATOM 7388 C C . LEU E 2 13 ? 156.262 192.843 189.919 1.00 30.11 13 LEU E C 1
ATOM 7389 O O . LEU E 2 13 ? 156.082 193.205 191.088 1.00 30.11 13 LEU E O 1
ATOM 7394 N N . PRO E 2 14 ? 157.157 193.441 189.142 1.00 30.39 14 PRO E N 1
ATOM 7395 C CA . PRO E 2 14 ? 157.885 194.618 189.619 1.00 30.39 14 PRO E CA 1
ATOM 7396 C C . PRO E 2 14 ? 157.017 195.867 189.577 1.00 30.39 14 PRO E C 1
ATOM 7397 O O . PRO E 2 14 ? 155.998 195.933 188.888 1.00 30.39 14 PRO E O 1
ATOM 7401 N N . ASP E 2 15 ? 157.443 196.866 190.340 1.00 36.72 15 ASP E N 1
ATOM 7402 C CA . ASP E 2 15 ? 156.805 198.176 190.322 1.00 36.72 15 ASP E CA 1
ATOM 7403 C C . ASP E 2 15 ? 157.476 199.032 189.256 1.00 36.72 15 ASP E C 1
ATOM 7404 O O . ASP E 2 15 ? 158.668 199.338 189.358 1.00 36.72 15 ASP E O 1
ATOM 7409 N N . PHE E 2 16 ? 156.712 199.411 188.236 1.00 33.11 16 PHE E N 1
ATOM 7410 C CA . PHE E 2 16 ? 157.224 200.150 187.092 1.00 33.11 16 PHE E CA 1
ATOM 7411 C C . PHE E 2 16 ? 156.903 201.638 187.150 1.00 33.11 16 PHE E C 1
ATOM 7412 O O . PHE E 2 16 ? 157.122 202.346 186.163 1.00 33.11 16 PHE E O 1
ATOM 7420 N N . SER E 2 17 ? 156.383 202.128 188.276 1.00 41.67 17 SER E N 1
ATOM 7421 C CA . SER E 2 17 ? 155.982 203.530 188.355 1.00 41.67 17 SER E CA 1
ATOM 7422 C C . SER E 2 17 ? 157.188 204.463 188.377 1.00 41.67 17 SER E C 1
ATOM 7423 O O . SER E 2 17 ? 157.184 205.505 187.711 1.00 41.67 17 SER E O 1
ATOM 7426 N N . HIS E 2 18 ? 158.230 204.107 189.125 1.00 44.13 18 HIS E N 1
ATOM 7427 C CA . HIS E 2 18 ? 159.406 204.958 189.301 1.00 44.13 18 HIS E CA 1
ATOM 7428 C C . HIS E 2 18 ? 160.547 204.554 188.378 1.00 44.13 18 HIS E C 1
ATOM 7429 O O . HIS E 2 18 ? 161.720 204.639 188.751 1.00 44.13 18 HIS E O 1
ATOM 7436 N N . LEU E 2 19 ? 160.223 204.107 187.170 1.00 35.27 19 LEU E N 1
ATOM 7437 C CA . LEU E 2 19 ? 161.242 203.682 186.222 1.00 35.27 19 LEU E CA 1
ATOM 7438 C C . LEU E 2 19 ? 162.144 204.846 185.836 1.00 35.27 19 LEU E C 1
ATOM 7439 O O . LEU E 2 19 ? 161.677 205.950 185.548 1.00 35.27 19 LEU E O 1
ATOM 7444 N N . SER E 2 20 ? 163.447 204.590 185.830 1.00 35.46 20 SER E N 1
ATOM 7445 C CA . SER E 2 20 ? 164.415 205.554 185.331 1.00 35.46 20 SER E CA 1
ATOM 7446 C C . SER E 2 20 ? 165.655 204.795 184.894 1.00 35.46 20 SER E C 1
ATOM 7447 O O . SER E 2 20 ? 165.887 203.658 185.311 1.00 35.46 20 SER E O 1
ATOM 7450 N N . PHE E 2 21 ? 166.455 205.444 184.057 1.00 35.69 21 PHE E N 1
ATOM 7451 C CA . PHE E 2 21 ? 167.690 204.859 183.561 1.00 35.69 21 PHE E CA 1
ATOM 7452 C C . PHE E 2 21 ? 168.861 205.074 184.507 1.00 35.69 21 PHE E C 1
ATOM 7453 O O . PHE E 2 21 ? 169.997 204.747 184.153 1.00 35.69 21 PHE E O 1
ATOM 7461 N N . HIS E 2 22 ? 168.614 205.614 185.698 1.00 36.75 22 HIS E N 1
ATOM 7462 C CA . HIS E 2 22 ? 169.639 205.768 186.729 1.00 36.75 22 HIS E CA 1
ATOM 7463 C C . HIS E 2 22 ? 169.082 205.176 188.017 1.00 36.75 22 HIS E C 1
ATOM 7464 O O . HIS E 2 22 ? 168.680 205.907 188.932 1.00 36.75 22 HIS E O 1
ATOM 7471 N N . PRO E 2 23 ? 169.034 203.849 188.120 1.00 32.79 23 PRO E N 1
ATOM 7472 C CA . PRO E 2 23 ? 168.458 203.229 189.318 1.00 32.79 23 PRO E CA 1
ATOM 7473 C C . PRO E 2 23 ? 169.394 203.343 190.512 1.00 32.79 23 PRO E C 1
ATOM 7474 O O . PRO E 2 23 ? 170.598 203.100 190.409 1.00 32.79 23 PRO E O 1
ATOM 7478 N N . GLN E 2 24 ? 168.822 203.720 191.656 1.00 35.52 24 GLN E N 1
ATOM 7479 C CA . GLN E 2 24 ? 169.584 203.920 192.882 1.00 35.52 24 GLN E CA 1
ATOM 7480 C C . GLN E 2 24 ? 169.567 202.718 193.814 1.00 35.52 24 GLN E C 1
ATOM 7481 O O . GLN E 2 24 ? 170.404 202.650 194.718 1.00 35.52 24 GLN E O 1
ATOM 7487 N N . THR E 2 25 ? 168.639 201.784 193.630 1.00 29.17 25 THR E N 1
ATOM 7488 C CA . THR E 2 25 ? 168.529 200.604 194.474 1.00 29.17 25 THR E CA 1
ATOM 7489 C C . THR E 2 25 ? 168.503 199.353 193.607 1.00 29.17 25 THR E C 1
ATOM 7490 O O . THR E 2 25 ? 168.355 199.417 192.385 1.00 29.17 25 THR E O 1
ATOM 7494 N N . GLY E 2 26 ? 168.662 198.204 194.266 1.00 24.13 26 GLY E N 1
ATOM 7495 C CA . GLY E 2 26 ? 168.570 196.936 193.564 1.00 24.13 26 GLY E CA 1
ATOM 7496 C C . GLY E 2 26 ? 167.175 196.655 193.041 1.00 24.13 26 GLY E C 1
ATOM 7497 O O . GLY E 2 26 ? 167.013 196.047 191.980 1.00 24.13 26 GLY E O 1
ATOM 7498 N N . THR E 2 27 ? 166.151 197.079 193.782 1.00 24.13 27 THR E N 1
ATOM 7499 C CA . THR E 2 27 ? 164.781 196.947 193.299 1.00 24.13 27 THR E CA 1
ATOM 7500 C C . THR E 2 27 ? 164.558 197.789 192.049 1.00 24.13 27 THR E C 1
ATOM 7501 O O . THR E 2 27 ? 163.952 197.325 191.077 1.00 24.13 27 THR E O 1
ATOM 7505 N N . ALA E 2 28 ? 165.050 199.029 192.055 1.00 22.08 28 ALA E N 1
ATOM 7506 C CA . ALA E 2 28 ? 164.942 199.876 190.873 1.00 22.08 28 ALA E CA 1
ATOM 7507 C C . ALA E 2 28 ? 165.713 199.285 189.702 1.00 22.08 28 ALA E C 1
ATOM 7508 O O . ALA E 2 28 ? 165.255 199.340 188.557 1.00 22.08 28 ALA E O 1
ATOM 7510 N N . LEU E 2 29 ? 166.891 198.722 189.969 1.00 21.17 29 LEU E N 1
ATOM 7511 C CA . LEU E 2 29 ? 167.677 198.110 188.906 1.00 21.17 29 LEU E CA 1
ATOM 7512 C C . LEU E 2 29 ? 166.977 196.880 188.340 1.00 21.17 29 LEU E C 1
ATOM 7513 O O . LEU E 2 29 ? 166.992 196.656 187.125 1.00 21.17 29 LEU E O 1
ATOM 7518 N N . SER E 2 30 ? 166.365 196.071 189.206 1.00 20.50 30 SER E N 1
ATOM 7519 C CA . SER E 2 30 ? 165.622 194.906 188.741 1.00 20.50 30 SER E CA 1
ATOM 7520 C C . SER E 2 30 ? 164.413 195.314 187.907 1.00 20.50 30 SER E C 1
ATOM 7521 O O . SER E 2 30 ? 164.140 194.713 186.862 1.00 20.50 30 SER E O 1
ATOM 7524 N N . SER E 2 31 ? 163.679 196.335 188.351 1.00 21.15 31 SER E N 1
ATOM 7525 C CA . SER E 2 31 ? 162.521 196.803 187.597 1.00 21.15 31 SER E CA 1
ATOM 7526 C C . SER E 2 31 ? 162.929 197.328 186.228 1.00 21.15 31 SER E C 1
ATOM 7527 O O . SER E 2 31 ? 162.234 197.093 185.234 1.00 21.15 31 SER E O 1
ATOM 7530 N N . LEU E 2 32 ? 164.051 198.045 186.159 1.00 19.51 32 LEU E N 1
ATOM 7531 C CA . LEU E 2 32 ? 164.504 198.587 184.886 1.00 19.51 32 LEU E CA 1
ATOM 7532 C C . LEU E 2 32 ? 164.821 197.476 183.891 1.00 19.51 32 LEU E C 1
ATOM 7533 O O . LEU E 2 32 ? 164.442 197.559 182.720 1.00 19.51 32 LEU E O 1
ATOM 7538 N N . PHE E 2 33 ? 165.490 196.414 184.342 1.00 18.96 33 PHE E N 1
ATOM 7539 C CA . PHE E 2 33 ? 165.861 195.345 183.421 1.00 18.96 33 PHE E CA 1
ATOM 7540 C C . PHE E 2 33 ? 164.656 194.533 182.971 1.00 18.96 33 PHE E C 1
ATOM 7541 O O . PHE E 2 33 ? 164.602 194.091 181.819 1.00 18.96 33 PHE E O 1
ATOM 7549 N N . VAL E 2 34 ? 163.684 194.318 183.858 1.00 19.97 34 VAL E N 1
ATOM 7550 C CA . VAL E 2 34 ? 162.457 193.652 183.437 1.00 19.97 34 VAL E CA 1
ATOM 7551 C C . VAL E 2 34 ? 161.725 194.509 182.413 1.00 19.97 34 VAL E C 1
ATOM 7552 O O . VAL E 2 34 ? 161.224 194.006 181.403 1.00 19.97 34 VAL E O 1
ATOM 7556 N N . ALA E 2 35 ? 161.676 195.821 182.645 1.00 20.37 35 ALA E N 1
ATOM 7557 C CA . ALA E 2 35 ? 161.055 196.725 181.684 1.00 20.37 35 ALA E CA 1
ATOM 7558 C C . ALA E 2 35 ? 161.814 196.744 180.363 1.00 20.37 35 ALA E C 1
ATOM 7559 O O . ALA E 2 35 ? 161.201 196.756 179.292 1.00 20.37 35 ALA E O 1
ATOM 7561 N N . ILE E 2 36 ? 163.148 196.755 180.416 1.00 20.73 36 ILE E N 1
ATOM 7562 C CA . ILE E 2 36 ? 163.938 196.711 179.188 1.00 20.73 36 ILE E CA 1
ATOM 7563 C C . ILE E 2 36 ? 163.658 195.423 178.425 1.00 20.73 36 ILE E C 1
ATOM 7564 O O . ILE E 2 36 ? 163.424 195.439 177.213 1.00 20.73 36 ILE E O 1
ATOM 7569 N N . THR E 2 37 ? 163.666 194.291 179.126 1.00 21.76 37 THR E N 1
ATOM 7570 C CA . THR E 2 37 ? 163.433 193.015 178.461 1.00 21.76 37 THR E CA 1
ATOM 7571 C C . THR E 2 37 ? 162.018 192.945 177.901 1.00 21.76 37 THR E C 1
ATOM 7572 O O . THR E 2 37 ? 161.799 192.402 176.813 1.00 21.76 37 THR E O 1
ATOM 7576 N N . LEU E 2 38 ? 161.044 193.495 178.629 1.00 22.72 38 LEU E N 1
ATOM 7577 C CA . LEU E 2 38 ? 159.687 193.588 178.104 1.00 22.72 38 LEU E CA 1
ATOM 7578 C C . LEU E 2 38 ? 159.634 194.465 176.859 1.00 22.72 38 LEU E C 1
ATOM 7579 O O . LEU E 2 38 ? 158.971 194.120 175.876 1.00 22.72 38 LEU E O 1
ATOM 7584 N N . THR E 2 39 ? 160.318 195.609 176.889 1.00 24.01 39 THR E N 1
ATOM 7585 C CA . THR E 2 39 ? 160.315 196.509 175.742 1.00 24.01 39 THR E CA 1
ATOM 7586 C C . THR E 2 39 ? 160.994 195.875 174.535 1.00 24.01 39 THR E C 1
ATOM 7587 O O . THR E 2 39 ? 160.503 195.993 173.408 1.00 24.01 39 THR E O 1
ATOM 7591 N N . VAL E 2 40 ? 162.120 195.195 174.752 1.00 25.53 40 VAL E N 1
ATOM 7592 C CA . VAL E 2 40 ? 162.792 194.503 173.657 1.00 25.53 40 VAL E CA 1
ATOM 7593 C C . VAL E 2 40 ? 161.893 193.411 173.094 1.00 25.53 40 VAL E C 1
ATOM 7594 O O . VAL E 2 40 ? 161.805 193.226 171.875 1.00 25.53 40 VAL E O 1
ATOM 7598 N N . THR E 2 41 ? 161.205 192.678 173.970 1.00 26.44 41 THR E N 1
ATOM 7599 C CA . THR E 2 41 ? 160.280 191.646 173.513 1.00 26.44 41 THR E CA 1
ATOM 7600 C C . THR E 2 41 ? 159.145 192.245 172.692 1.00 26.44 41 THR E C 1
ATOM 7601 O O . THR E 2 41 ? 158.777 191.710 171.641 1.00 26.44 41 THR E O 1
ATOM 7605 N N . LEU E 2 42 ? 158.572 193.354 173.159 1.00 30.02 42 LEU E N 1
ATOM 7606 C CA . LEU E 2 42 ? 157.469 193.972 172.431 1.00 30.02 42 LEU E CA 1
ATOM 7607 C C . LEU E 2 42 ? 157.936 194.568 171.109 1.00 30.02 42 LEU E C 1
ATOM 7608 O O . LEU E 2 42 ? 157.226 194.486 170.102 1.00 30.02 42 LEU E O 1
ATOM 7613 N N . LEU E 2 43 ? 159.126 195.168 171.091 1.00 31.77 43 LEU E N 1
ATOM 7614 C CA . LEU E 2 43 ? 159.649 195.736 169.853 1.00 31.77 43 LEU E CA 1
ATOM 7615 C C . LEU E 2 43 ? 159.872 194.659 168.800 1.00 31.77 43 LEU E C 1
ATOM 7616 O O . LEU E 2 43 ? 159.603 194.877 167.614 1.00 31.77 43 LEU E O 1
ATOM 7621 N N . PHE E 2 44 ? 160.378 193.496 169.209 1.00 32.30 44 PHE E N 1
ATOM 7622 C CA . PHE E 2 44 ? 160.638 192.429 168.252 1.00 32.30 44 PHE E CA 1
ATOM 7623 C C . PHE E 2 44 ? 159.376 191.651 167.905 1.00 32.30 44 PHE E C 1
ATOM 7624 O O . PHE E 2 44 ? 159.291 191.081 166.815 1.00 32.30 44 PHE E O 1
ATOM 7632 N N . ILE E 2 45 ? 158.398 191.604 168.810 1.00 34.91 45 ILE E N 1
ATOM 7633 C CA . ILE E 2 45 ? 157.096 191.045 168.463 1.00 34.91 45 ILE E CA 1
ATOM 7634 C C . ILE E 2 45 ? 156.402 191.918 167.428 1.00 34.91 45 ILE E C 1
ATOM 7635 O O . ILE E 2 45 ? 155.896 191.422 166.416 1.00 34.91 45 ILE E O 1
ATOM 7640 N N . ALA E 2 46 ? 156.376 193.232 167.659 1.00 41.77 46 ALA E N 1
ATOM 7641 C CA . ALA E 2 46 ? 155.761 194.139 166.697 1.00 41.77 46 ALA E CA 1
ATOM 7642 C C . ALA E 2 46 ? 156.482 194.091 165.359 1.00 41.77 46 ALA E C 1
ATOM 7643 O O . ALA E 2 46 ? 155.843 194.092 164.302 1.00 41.77 46 ALA E O 1
ATOM 7645 N N . TYR E 2 47 ? 157.814 194.045 165.385 1.00 45.96 47 TYR E N 1
ATOM 7646 C CA . TYR E 2 47 ? 158.581 193.918 164.151 1.00 45.96 47 TYR E CA 1
ATOM 7647 C C . TYR E 2 47 ? 158.233 192.627 163.425 1.00 45.96 47 TYR E C 1
ATOM 7648 O O . TYR E 2 47 ? 158.002 192.623 162.211 1.00 45.96 47 TYR E O 1
ATOM 7657 N N . LEU E 2 48 ? 158.174 191.518 164.161 1.00 44.81 48 LEU E N 1
ATOM 7658 C CA . LEU E 2 48 ? 157.849 190.234 163.553 1.00 44.81 48 LEU E CA 1
ATOM 7659 C C . LEU E 2 48 ? 156.385 190.162 163.141 1.00 44.81 48 LEU E C 1
ATOM 7660 O O . LEU E 2 48 ? 156.060 189.616 162.081 1.00 44.81 48 LEU E O 1
ATOM 7665 N N . LEU E 2 49 ? 155.486 190.693 163.971 1.00 51.09 49 LEU E N 1
ATOM 7666 C CA . LEU E 2 49 ? 154.060 190.559 163.696 1.00 51.09 49 LEU E CA 1
ATOM 7667 C C . LEU E 2 49 ? 153.630 191.453 162.541 1.00 51.09 49 LEU E C 1
ATOM 7668 O O . LEU E 2 49 ? 152.850 191.031 161.682 1.00 51.09 49 LEU E O 1
ATOM 7673 N N . TYR E 2 50 ? 154.124 192.692 162.503 1.00 60.40 50 TYR E N 1
ATOM 7674 C CA . TYR E 2 50 ? 153.786 193.578 161.394 1.00 60.40 50 TYR E CA 1
ATOM 7675 C C . TYR E 2 50 ? 154.332 193.048 160.077 1.00 60.40 50 TYR E C 1
ATOM 7676 O O . TYR E 2 50 ? 153.646 193.087 159.049 1.00 60.40 50 TYR E O 1
ATOM 7685 N N . LYS E 2 51 ? 155.563 192.549 160.087 1.00 60.71 51 LYS E N 1
ATOM 7686 C CA . LYS E 2 51 ? 156.217 192.130 158.859 1.00 60.71 51 LYS E CA 1
ATOM 7687 C C . LYS E 2 51 ? 155.827 190.714 158.445 1.00 60.71 51 LYS E C 1
ATOM 7688 O O . LYS E 2 51 ? 156.179 190.284 157.342 1.00 60.71 51 LYS E O 1
ATOM 7694 N N . SER E 2 52 ? 155.082 189.992 159.283 1.00 62.95 52 SER E N 1
ATOM 7695 C CA . SER E 2 52 ? 154.462 188.746 158.852 1.00 62.95 52 SER E CA 1
ATOM 7696 C C . SER E 2 52 ? 153.077 188.966 158.265 1.00 62.95 52 SER E C 1
ATOM 7697 O O . SER E 2 52 ? 152.686 188.249 157.339 1.00 62.95 52 SER E O 1
ATOM 7700 N N . ILE E 2 53 ? 152.323 189.939 158.785 1.00 68.23 53 ILE E N 1
ATOM 7701 C CA . ILE E 2 53 ? 151.045 190.294 158.172 1.00 68.23 53 ILE E CA 1
ATOM 7702 C C . ILE E 2 53 ? 151.266 190.813 156.760 1.00 68.23 53 ILE E C 1
ATOM 7703 O O . ILE E 2 53 ? 150.448 190.582 155.862 1.00 68.23 53 ILE E O 1
ATOM 7708 N N . ASP E 2 54 ? 152.378 191.519 156.539 1.00 69.93 54 ASP E N 1
ATOM 7709 C CA . ASP E 2 54 ? 152.743 191.914 155.184 1.00 69.93 54 ASP E CA 1
ATOM 7710 C C . ASP E 2 54 ? 152.831 190.698 154.273 1.00 69.93 54 ASP E C 1
ATOM 7711 O O . ASP E 2 54 ? 152.315 190.713 153.151 1.00 69.93 54 ASP E O 1
ATOM 7716 N N . VAL E 2 55 ? 153.464 189.626 154.751 1.00 72.24 55 VAL E N 1
ATOM 7717 C CA . VAL E 2 55 ? 153.533 188.386 153.985 1.00 72.24 55 VAL E CA 1
ATOM 7718 C C . VAL E 2 55 ? 152.145 187.778 153.822 1.00 72.24 55 VAL E C 1
ATOM 7719 O O . VAL E 2 55 ? 151.790 187.286 152.745 1.00 72.24 55 VAL E O 1
ATOM 7723 N N . VAL E 2 56 ? 151.342 187.796 154.887 1.00 76.09 56 VAL E N 1
ATOM 7724 C CA . VAL E 2 56 ? 150.009 187.204 154.829 1.00 76.09 56 VAL E CA 1
ATOM 7725 C C . VAL E 2 56 ? 149.119 187.971 153.856 1.00 76.09 56 VAL E C 1
ATOM 7726 O O . VAL E 2 56 ? 148.343 187.371 153.103 1.00 76.09 56 VAL E O 1
ATOM 7730 N N . LEU E 2 57 ? 149.210 189.304 153.858 1.00 80.29 57 LEU E N 1
ATOM 7731 C CA . LEU E 2 57 ? 148.379 190.104 152.961 1.00 80.29 57 LEU E CA 1
ATOM 7732 C C . LEU E 2 57 ? 148.700 189.822 151.499 1.00 80.29 57 LEU E C 1
ATOM 7733 O O . LEU E 2 57 ? 147.792 189.739 150.664 1.00 80.29 57 LEU E O 1
ATOM 7738 N N . LYS E 2 58 ? 149.985 189.679 151.165 1.00 84.93 58 LYS E N 1
ATOM 7739 C CA . LYS E 2 58 ? 150.352 189.331 149.796 1.00 84.93 58 LYS E CA 1
ATOM 7740 C C . LYS E 2 58 ? 149.748 187.995 149.389 1.00 84.93 58 LYS E C 1
ATOM 7741 O O . LYS E 2 58 ? 149.250 187.845 148.268 1.00 84.93 58 LYS E O 1
ATOM 7747 N N . ILE E 2 59 ? 149.783 187.011 150.287 1.00 84.79 59 ILE E N 1
ATOM 7748 C CA . ILE E 2 59 ? 149.188 185.714 149.987 1.00 84.79 59 ILE E CA 1
ATOM 7749 C C . ILE E 2 59 ? 147.677 185.840 149.836 1.00 84.79 59 ILE E C 1
ATOM 7750 O O . ILE E 2 59 ? 147.096 185.351 148.862 1.00 84.79 59 ILE E O 1
ATOM 7755 N N . ASN E 2 60 ? 147.020 186.526 150.778 1.00 90.20 60 ASN E N 1
ATOM 7756 C CA . ASN E 2 60 ? 145.563 186.627 150.730 1.00 90.20 60 ASN E CA 1
ATOM 7757 C C . ASN E 2 60 ? 145.082 187.373 149.495 1.00 90.20 60 ASN E C 1
ATOM 7758 O O . ASN E 2 60 ? 144.011 187.060 148.963 1.00 90.20 60 ASN E O 1
ATOM 7763 N N . TRP E 2 61 ? 145.845 188.367 149.033 1.00 98.99 61 TRP E N 1
ATOM 7764 C CA . TRP E 2 61 ? 145.416 189.140 147.872 1.00 98.99 61 TRP E CA 1
ATOM 7765 C C . TRP E 2 61 ? 145.240 188.252 146.650 1.00 98.99 61 TRP E C 1
ATOM 7766 O O . TRP E 2 61 ? 144.235 188.360 145.937 1.00 98.99 61 TRP E O 1
ATOM 7777 N N . LEU E 2 62 ? 146.201 187.367 146.389 1.00 97.43 62 LEU E N 1
ATOM 7778 C CA . LEU E 2 62 ? 146.110 186.527 145.203 1.00 97.43 62 LEU E CA 1
ATOM 7779 C C . LEU E 2 62 ? 145.124 185.383 145.408 1.00 97.43 62 LEU E C 1
ATOM 7780 O O . LEU E 2 62 ? 144.471 184.958 144.450 1.00 97.43 62 LEU E O 1
ATOM 7785 N N . GLN E 2 63 ? 144.999 184.877 146.638 1.00 96.25 63 GLN E N 1
ATOM 7786 C CA . GLN E 2 63 ? 143.993 183.856 146.919 1.00 96.25 63 GLN E CA 1
ATOM 7787 C C . GLN E 2 63 ? 142.590 184.375 146.633 1.00 96.25 63 GLN E C 1
ATOM 7788 O O . GLN E 2 63 ? 141.760 183.659 146.063 1.00 96.25 63 GLN E O 1
ATOM 7794 N N . LYS E 2 64 ? 142.306 185.619 147.024 1.00 99.99 64 LYS E N 1
ATOM 7795 C CA . LYS E 2 64 ? 141.022 186.226 146.695 1.00 99.99 64 LYS E CA 1
ATOM 7796 C C . LYS E 2 64 ? 140.858 186.458 145.199 1.00 99.99 64 LYS E C 1
ATOM 7797 O O . LYS E 2 64 ? 139.730 186.658 144.736 1.00 99.99 64 LYS E O 1
ATOM 7803 N N . ALA E 2 65 ? 141.950 186.440 144.436 1.00 103.38 65 ALA E N 1
ATOM 7804 C CA . ALA E 2 65 ? 141.883 186.553 142.986 1.00 103.38 65 ALA E CA 1
ATOM 7805 C C . ALA E 2 65 ? 141.725 185.208 142.289 1.00 103.38 65 ALA E C 1
ATOM 7806 O O . ALA E 2 65 ? 141.510 185.182 141.072 1.00 103.38 65 ALA E O 1
ATOM 7808 N N . LEU E 2 66 ? 141.826 184.098 143.021 1.00 104.23 66 LEU E N 1
ATOM 7809 C CA . LEU E 2 66 ? 141.680 182.764 142.455 1.00 104.23 66 LEU E CA 1
ATOM 7810 C C . LEU E 2 66 ? 140.634 181.913 143.160 1.00 104.23 66 LEU E C 1
ATOM 7811 O O . LEU E 2 66 ? 140.418 180.767 142.751 1.00 104.23 66 LEU E O 1
ATOM 7816 N N . GLU E 2 67 ? 139.990 182.429 144.208 1.00 107.90 67 GLU E N 1
ATOM 7817 C CA . GLU E 2 67 ? 138.967 181.652 144.907 1.00 107.90 67 GLU E CA 1
ATOM 7818 C C . GLU E 2 67 ? 137.782 181.271 144.026 1.00 107.90 67 GLU E C 1
ATOM 7819 O O . GLU E 2 67 ? 137.428 180.079 143.995 1.00 107.90 67 GLU E O 1
ATOM 7825 N N . PRO E 2 68 ? 137.115 182.206 143.282 1.00 110.70 68 PRO E N 1
ATOM 7826 C CA . PRO E 2 68 ? 135.929 181.839 142.500 1.00 110.70 68 PRO E CA 1
ATOM 7827 C C . PRO E 2 68 ? 136.266 181.306 141.110 1.00 110.70 68 PRO E C 1
ATOM 7828 O O . PRO E 2 68 ? 135.765 181.796 140.096 1.00 110.70 68 PRO E O 1
ATOM 7832 N N . LEU E 2 69 ? 137.129 180.294 141.066 1.00 113.08 69 LEU E N 1
ATOM 7833 C CA . LEU E 2 69 ? 137.543 179.650 139.830 1.00 113.08 69 LEU E CA 1
ATOM 7834 C C . LEU E 2 69 ? 137.410 178.146 139.991 1.00 113.08 69 LEU E C 1
ATOM 7835 O O . LEU E 2 69 ? 137.919 177.578 140.963 1.00 113.08 69 LEU E O 1
ATOM 7840 N N . GLU E 2 70 ? 136.738 177.502 139.041 1.00 117.67 70 GLU E N 1
ATOM 7841 C CA . GLU E 2 70 ? 136.649 176.052 139.030 1.00 117.67 70 GLU E CA 1
ATOM 7842 C C . GLU E 2 70 ? 137.869 175.490 138.300 1.00 117.67 70 GLU E C 1
ATOM 7843 O O . GLU E 2 70 ? 138.844 176.198 138.033 1.00 117.67 70 GLU E O 1
ATOM 7849 N N . ARG E 2 71 ? 137.831 174.196 137.981 1.00 116.70 71 ARG E N 1
ATOM 7850 C CA . ARG E 2 71 ? 138.972 173.562 137.331 1.00 116.70 71 ARG E CA 1
ATOM 7851 C C . ARG E 2 71 ? 139.195 174.109 135.925 1.00 116.70 71 ARG E C 1
ATOM 7852 O O . ARG E 2 71 ? 140.342 174.307 135.505 1.00 116.70 71 ARG E O 1
ATOM 7860 N N . LYS E 2 72 ? 138.117 174.367 135.186 1.00 119.47 72 LYS E N 1
ATOM 7861 C CA . LYS E 2 72 ? 138.211 174.654 133.759 1.00 119.47 72 LYS E CA 1
ATOM 7862 C C . LYS E 2 72 ? 138.238 176.137 133.415 1.00 119.47 72 LYS E C 1
ATOM 7863 O O . LYS E 2 72 ? 138.801 176.502 132.377 1.00 119.47 72 LYS E O 1
ATOM 7869 N N . ASP E 2 73 ? 137.655 177.008 134.241 1.00 120.00 73 ASP E N 1
ATOM 7870 C CA . ASP E 2 73 ? 137.539 178.426 133.895 1.00 120.00 73 ASP E CA 1
ATOM 7871 C C . ASP E 2 73 ? 138.859 179.156 134.157 1.00 120.00 73 ASP E C 1
ATOM 7872 O O . ASP E 2 73 ? 138.935 180.142 134.890 1.00 120.00 73 ASP E O 1
ATOM 7877 N N . VAL E 2 74 ? 139.916 178.651 133.524 1.00 121.80 74 VAL E N 1
ATOM 7878 C CA . VAL E 2 74 ? 141.245 179.210 133.688 1.00 121.80 74 VAL E CA 1
ATOM 7879 C C . VAL E 2 74 ? 141.780 179.833 132.401 1.00 121.80 74 VAL E C 1
ATOM 7880 O O . VAL E 2 74 ? 142.639 180.721 132.470 1.00 121.80 74 VAL E O 1
ATOM 7884 N N . ALA E 2 75 ? 141.295 179.405 131.232 1.00 123.05 75 ALA E N 1
ATOM 7885 C CA . ALA E 2 75 ? 141.754 179.998 129.980 1.00 123.05 75 ALA E CA 1
ATOM 7886 C C . ALA E 2 75 ? 141.315 181.452 129.861 1.00 123.05 75 ALA E C 1
ATOM 7887 O O . ALA E 2 75 ? 142.108 182.314 129.466 1.00 123.05 75 ALA E O 1
ATOM 7889 N N . GLN E 2 76 ? 140.055 181.744 130.194 1.00 124.16 76 GLN E N 1
ATOM 7890 C CA . GLN E 2 76 ? 139.582 183.122 130.159 1.00 124.16 76 GLN E CA 1
ATOM 7891 C C . GLN E 2 76 ? 140.158 183.954 131.296 1.00 124.16 76 GLN E C 1
ATOM 7892 O O . GLN E 2 76 ? 140.262 185.178 131.162 1.00 124.16 76 GLN E O 1
ATOM 7898 N N . LYS E 2 77 ? 140.532 183.322 132.405 1.00 122.87 77 LYS E N 1
ATOM 7899 C CA . LYS E 2 77 ? 141.154 184.005 133.529 1.00 122.87 77 LYS E CA 1
ATOM 7900 C C . LYS E 2 77 ? 142.669 184.085 133.378 1.00 122.87 77 LYS E C 1
ATOM 7901 O O . LYS E 2 77 ? 143.327 184.781 134.158 1.00 122.87 77 LYS E O 1
ATOM 7907 N N . LYS E 2 78 ? 143.226 183.421 132.362 1.00 122.88 78 LYS E N 1
ATOM 7908 C CA . LYS E 2 78 ? 144.672 183.407 132.166 1.00 122.88 78 LYS E CA 1
ATOM 7909 C C . LYS E 2 78 ? 145.221 184.813 131.955 1.00 122.88 78 LYS E C 1
ATOM 7910 O O . LYS E 2 78 ? 146.371 185.098 132.310 1.00 122.88 78 LYS E O 1
ATOM 7916 N N . GLU E 2 79 ? 144.418 185.705 131.376 1.00 123.18 79 GLU E N 1
ATOM 7917 C CA . GLU E 2 79 ? 144.867 187.056 131.066 1.00 123.18 79 GLU E CA 1
ATOM 7918 C C . GLU E 2 79 ? 144.069 188.154 131.751 1.00 123.18 79 GLU E C 1
ATOM 7919 O O . GLU E 2 79 ? 144.632 189.213 132.031 1.00 123.18 79 GLU E O 1
ATOM 7925 N N . VAL E 2 80 ? 142.777 187.947 132.018 1.00 123.00 80 VAL E N 1
ATOM 7926 C CA . VAL E 2 80 ? 142.015 188.974 132.726 1.00 123.00 80 VAL E CA 1
ATOM 7927 C C . VAL E 2 80 ? 142.542 189.145 134.144 1.00 123.00 80 VAL E C 1
ATOM 7928 O O . VAL E 2 80 ? 142.435 190.229 134.731 1.00 123.00 80 VAL E O 1
ATOM 7932 N N . LEU E 2 81 ? 143.122 188.088 134.716 1.00 121.42 81 LEU E N 1
ATOM 7933 C CA . LEU E 2 81 ? 143.823 188.219 135.988 1.00 121.42 81 LEU E CA 1
ATOM 7934 C C . LEU E 2 81 ? 145.113 189.015 135.830 1.00 121.42 81 LEU E C 1
ATOM 7935 O O . LEU E 2 81 ? 145.540 189.698 136.769 1.00 121.42 81 LEU E O 1
ATOM 7940 N N . TYR E 2 82 ? 145.736 188.947 134.651 1.00 120.95 82 TYR E N 1
ATOM 7941 C CA . TYR E 2 82 ? 147.024 189.599 134.435 1.00 120.95 82 TYR E CA 1
ATOM 7942 C C . TYR E 2 82 ? 146.916 191.119 134.523 1.00 120.95 82 TYR E C 1
ATOM 7943 O O . TYR E 2 82 ? 147.783 191.771 135.116 1.00 120.95 82 TYR E O 1
ATOM 7952 N N . GLN E 2 83 ? 145.865 191.705 133.938 1.00 121.95 83 GLN E N 1
ATOM 7953 C CA . GLN E 2 83 ? 145.745 193.163 133.934 1.00 121.95 83 GLN E CA 1
ATOM 7954 C C . GLN E 2 83 ? 145.578 193.713 135.346 1.00 121.95 83 GLN E C 1
ATOM 7955 O O . GLN E 2 83 ? 146.216 194.707 135.712 1.00 121.95 83 GLN E O 1
ATOM 7961 N N . LEU E 2 84 ? 144.722 193.085 136.154 1.00 120.09 84 LEU E N 1
ATOM 7962 C CA . LEU E 2 84 ? 144.517 193.558 137.517 1.00 120.09 84 LEU E CA 1
ATOM 7963 C C . LEU E 2 84 ? 145.728 193.321 138.409 1.00 120.09 84 LEU E C 1
ATOM 7964 O O . LEU E 2 84 ? 145.832 193.956 139.463 1.00 120.09 84 LEU E O 1
ATOM 7969 N N . ALA E 2 85 ? 146.636 192.423 138.018 1.00 118.87 85 ALA E N 1
ATOM 7970 C CA . ALA E 2 85 ? 147.894 192.279 138.743 1.00 118.87 85 ALA E CA 1
ATOM 7971 C C . ALA E 2 85 ? 148.747 193.535 138.618 1.00 118.87 85 ALA E C 1
ATOM 7972 O O . ALA E 2 85 ? 149.347 193.988 139.599 1.00 118.87 85 ALA E O 1
ATOM 7974 N N . LYS E 2 86 ? 148.809 194.113 137.414 1.00 118.65 86 LYS E N 1
ATOM 7975 C CA . LYS E 2 86 ? 149.630 195.301 137.197 1.00 118.65 86 LYS E CA 1
ATOM 7976 C C . LYS E 2 86 ? 149.119 196.496 137.989 1.00 118.65 86 LYS E C 1
ATOM 7977 O O . LYS E 2 86 ? 149.910 197.361 138.381 1.00 118.65 86 LYS E O 1
ATOM 7983 N N . SER E 2 87 ? 147.807 196.570 138.224 1.00 118.24 87 SER E N 1
ATOM 7984 C CA . SER E 2 87 ? 147.249 197.684 138.983 1.00 118.24 87 SER E CA 1
ATOM 7985 C C . SER E 2 87 ? 147.781 197.729 140.408 1.00 118.24 87 SER E C 1
ATOM 7986 O O . SER E 2 87 ? 147.773 198.797 141.030 1.00 118.24 87 SER E O 1
ATOM 7989 N N . LYS E 2 88 ? 148.242 196.597 140.936 1.00 114.77 88 LYS E N 1
ATOM 7990 C CA . LYS E 2 88 ? 148.856 196.536 142.253 1.00 114.77 88 LYS E CA 1
ATOM 7991 C C . LYS E 2 88 ? 150.366 196.358 142.208 1.00 114.77 88 LYS E C 1
ATOM 7992 O O . LYS E 2 88 ? 151.058 196.832 143.111 1.00 114.77 88 LYS E O 1
ATOM 7998 N N . SER E 2 89 ? 150.893 195.708 141.168 1.00 116.53 89 SER E N 1
ATOM 7999 C CA . SER E 2 89 ? 152.316 195.401 141.099 1.00 116.53 89 SER E CA 1
ATOM 8000 C C . SER E 2 89 ? 153.198 196.634 140.956 1.00 116.53 89 SER E C 1
ATOM 8001 O O . SER E 2 89 ? 154.398 196.542 141.229 1.00 116.53 89 SER E O 1
ATOM 8004 N N . LYS E 2 90 ? 152.647 197.773 140.543 1.00 119.13 90 LYS E N 1
ATOM 8005 C CA . LYS E 2 90 ? 153.471 198.949 140.290 1.00 119.13 90 LYS E CA 1
ATOM 8006 C C . LYS E 2 90 ? 154.127 199.437 141.576 1.00 119.13 90 LYS E C 1
ATOM 8007 O O . LYS E 2 90 ? 153.473 199.562 142.616 1.00 119.13 90 LYS E O 1
ATOM 8013 N N . GLY E 2 91 ? 155.427 199.716 141.497 1.00 119.42 91 GLY E N 1
ATOM 8014 C CA . GLY E 2 91 ? 156.155 200.285 142.613 1.00 119.42 91 GLY E CA 1
ATOM 8015 C C . GLY E 2 91 ? 156.986 199.296 143.405 1.00 119.42 91 GLY E C 1
ATOM 8016 O O . GLY E 2 91 ? 158.046 199.652 143.928 1.00 119.42 91 GLY E O 1
ATOM 8017 N N . LYS E 2 92 ? 156.521 198.054 143.501 1.00 118.43 92 LYS E N 1
ATOM 8018 C CA . LYS E 2 92 ? 157.193 197.064 144.327 1.00 118.43 92 LYS E CA 1
ATOM 8019 C C . LYS E 2 92 ? 158.495 196.601 143.677 1.00 118.43 92 LYS E C 1
ATOM 8020 O O . LYS E 2 92 ? 158.752 196.835 142.494 1.00 118.43 92 LYS E O 1
ATOM 8026 N N . SER E 2 93 ? 159.327 195.939 144.481 1.00 115.73 93 SER E N 1
ATOM 8027 C CA . SER E 2 93 ? 160.604 195.414 144.005 1.00 115.73 93 SER E CA 1
ATOM 8028 C C . SER E 2 93 ? 160.476 193.960 143.557 1.00 115.73 93 SER E C 1
ATOM 8029 O O . SER E 2 93 ? 160.767 193.630 142.403 1.00 115.73 93 SER E O 1
ATOM 8032 N N . LYS E 2 94 ? 160.048 193.084 144.462 1.00 113.23 94 LYS E N 1
ATOM 8033 C CA . LYS E 2 94 ? 159.790 191.677 144.169 1.00 113.23 94 LYS E CA 1
ATOM 8034 C C . LYS E 2 94 ? 158.500 191.245 144.864 1.00 113.23 94 LYS E C 1
ATOM 8035 O O . LYS E 2 94 ? 158.423 190.223 145.550 1.00 113.23 94 LYS E O 1
ATOM 8041 N N . GLY E 2 95 ? 157.461 192.059 144.709 1.00 110.09 95 GLY E N 1
ATOM 8042 C CA . GLY E 2 95 ? 156.205 191.819 145.382 1.00 110.09 95 GLY E CA 1
ATOM 8043 C C . GLY E 2 95 ? 155.441 190.647 144.792 1.00 110.09 95 GLY E C 1
ATOM 8044 O O . GLY E 2 95 ? 155.904 189.928 143.906 1.00 110.09 95 GLY E O 1
ATOM 8045 N N . ILE E 2 96 ? 154.231 190.451 145.320 1.00 105.82 96 ILE E N 1
ATOM 8046 C CA . ILE E 2 96 ? 153.375 189.380 144.825 1.00 105.82 96 ILE E CA 1
ATOM 8047 C C . ILE E 2 96 ? 152.961 189.642 143.381 1.00 105.82 96 ILE E C 1
ATOM 8048 O O . ILE E 2 96 ? 152.684 188.700 142.627 1.00 105.82 96 ILE E O 1
ATOM 8053 N N . GLY E 2 97 ? 152.917 190.910 142.967 1.00 111.77 97 GLY E N 1
ATOM 8054 C CA . GLY E 2 97 ? 152.596 191.211 141.582 1.00 111.77 97 GLY E CA 1
ATOM 8055 C C . GLY E 2 97 ? 153.668 190.733 140.620 1.00 111.77 97 GLY E C 1
ATOM 8056 O O . GLY E 2 97 ? 153.386 189.980 139.684 1.00 111.77 97 GLY E O 1
ATOM 8057 N N . PHE E 2 98 ? 154.915 191.158 140.842 1.00 114.06 98 PHE E N 1
ATOM 8058 C CA . PHE E 2 98 ? 156.015 190.686 140.006 1.00 114.06 98 PHE E CA 1
ATOM 8059 C C . PHE E 2 98 ? 156.247 189.192 140.170 1.00 114.06 98 PHE E C 1
ATOM 8060 O O . PHE E 2 98 ? 156.749 188.540 139.248 1.00 114.06 98 PHE E O 1
ATOM 8068 N N . LEU E 2 99 ? 155.907 188.636 141.332 1.00 112.55 99 LEU E N 1
ATOM 8069 C CA . LEU E 2 99 ? 156.050 187.198 141.517 1.00 112.55 99 LEU E CA 1
ATOM 8070 C C . LEU E 2 99 ? 155.077 186.435 140.627 1.00 112.55 99 LEU E C 1
ATOM 8071 O O . LEU E 2 99 ? 155.402 185.346 140.141 1.00 112.55 99 LEU E O 1
ATOM 8076 N N . TRP E 2 100 ? 153.883 186.990 140.406 1.00 116.75 100 TRP E N 1
ATOM 8077 C CA . TRP E 2 100 ? 152.987 186.452 139.389 1.00 116.75 100 TRP E CA 1
ATOM 8078 C C . TRP E 2 100 ? 153.542 186.683 137.988 1.00 116.75 100 TRP E C 1
ATOM 8079 O O . TRP E 2 100 ? 153.362 185.844 137.099 1.00 116.75 100 TRP E O 1
ATOM 8090 N N . MET E 2 101 ? 154.210 187.822 137.775 1.00 117.02 101 MET E N 1
ATOM 8091 C CA . MET E 2 101 ? 154.726 188.155 136.451 1.00 117.02 101 MET E CA 1
ATOM 8092 C C . MET E 2 101 ? 155.724 187.109 135.974 1.00 117.02 101 MET E C 1
ATOM 8093 O O . MET E 2 101 ? 155.637 186.618 134.843 1.00 117.02 101 MET E O 1
ATOM 8098 N N . GLU E 2 102 ? 156.682 186.753 136.831 1.00 117.33 102 GLU E N 1
ATOM 8099 C CA . GLU E 2 102 ? 157.715 185.800 136.450 1.00 117.33 102 GLU E CA 1
ATOM 8100 C C . GLU E 2 102 ? 157.170 184.391 136.270 1.00 117.33 102 GLU E C 1
ATOM 8101 O O . GLU E 2 102 ? 157.830 183.563 135.634 1.00 117.33 102 GLU E O 1
ATOM 8107 N N . PHE E 2 103 ? 155.991 184.098 136.816 1.00 118.47 103 PHE E N 1
ATOM 8108 C CA . PHE E 2 103 ? 155.401 182.770 136.719 1.00 118.47 103 PHE E CA 1
ATOM 8109 C C . PHE E 2 103 ? 154.340 182.672 135.633 1.00 118.47 103 PHE E C 1
ATOM 8110 O O . PHE E 2 103 ? 154.271 181.657 134.937 1.00 118.47 103 PHE E O 1
ATOM 8118 N N . ASP E 2 104 ? 153.515 183.710 135.465 1.00 120.47 104 ASP E N 1
ATOM 8119 C CA . ASP E 2 104 ? 152.465 183.667 134.452 1.00 120.47 104 ASP E CA 1
ATOM 8120 C C . ASP E 2 104 ? 153.050 183.531 133.051 1.00 120.47 104 ASP E C 1
ATOM 8121 O O . ASP E 2 104 ? 152.418 182.942 132.167 1.00 120.47 104 ASP E O 1
ATOM 8126 N N . GLU E 2 105 ? 154.259 184.050 132.834 1.00 122.05 105 GLU E N 1
ATOM 8127 C CA . GLU E 2 105 ? 154.860 184.015 131.506 1.00 122.05 105 GLU E CA 1
ATOM 8128 C C . GLU E 2 105 ? 155.382 182.631 131.133 1.00 122.05 105 GLU E C 1
ATOM 8129 O O . GLU E 2 105 ? 155.429 182.297 129.944 1.00 122.05 105 GLU E O 1
ATOM 8135 N N . THR E 2 106 ? 155.777 181.818 132.111 1.00 123.49 106 THR E N 1
ATOM 8136 C CA . THR E 2 106 ? 156.445 180.556 131.818 1.00 123.49 106 THR E CA 1
ATOM 8137 C C . THR E 2 106 ? 155.488 179.378 131.681 1.00 123.49 106 THR E C 1
ATOM 8138 O O . THR E 2 106 ? 155.950 178.247 131.495 1.00 123.49 106 THR E O 1
ATOM 8142 N N . LEU E 2 107 ? 154.180 179.600 131.771 1.00 125.36 107 LEU E N 1
ATOM 8143 C CA . LEU E 2 107 ? 153.216 178.563 131.425 1.00 125.36 107 LEU E CA 1
ATOM 8144 C C . LEU E 2 107 ? 153.224 178.354 129.917 1.00 125.36 107 LEU E C 1
ATOM 8145 O O . LEU E 2 107 ? 153.047 179.309 129.153 1.00 125.36 107 LEU E O 1
ATOM 8150 N N . VAL E 2 108 ? 153.426 177.111 129.489 1.00 129.37 108 VAL E N 1
ATOM 8151 C CA . VAL E 2 108 ? 153.366 176.772 128.076 1.00 129.37 108 VAL E CA 1
ATOM 8152 C C . VAL E 2 108 ? 151.935 176.385 127.726 1.00 129.37 108 VAL E C 1
ATOM 8153 O O . VAL E 2 108 ? 151.150 175.961 128.577 1.00 129.37 108 VAL E O 1
ATOM 8157 N N . GLU E 2 109 ? 151.589 176.536 126.452 1.00 134.92 109 GLU E N 1
ATOM 8158 C CA . GLU E 2 109 ? 150.220 176.340 125.984 1.00 134.92 109 GLU E CA 1
ATOM 8159 C C . GLU E 2 109 ? 150.206 175.056 125.161 1.00 134.92 109 GLU E C 1
ATOM 8160 O O . GLU E 2 109 ? 150.736 175.021 124.047 1.00 134.92 109 GLU E O 1
ATOM 8166 N N . VAL E 2 110 ? 149.607 174.003 125.713 1.00 137.33 110 VAL E N 1
ATOM 8167 C CA . VAL E 2 110 ? 149.577 172.706 125.046 1.00 137.33 110 VAL E CA 1
ATOM 8168 C C . VAL E 2 110 ? 148.327 172.604 124.181 1.00 137.33 110 VAL E C 1
ATOM 8169 O O . VAL E 2 110 ? 147.269 173.158 124.505 1.00 137.33 110 VAL E O 1
ATOM 8173 N N . ARG E 2 111 ? 148.452 171.907 123.052 1.00 137.39 111 ARG E N 1
ATOM 8174 C CA . ARG E 2 111 ? 147.395 171.818 122.044 1.00 137.39 111 ARG E CA 1
ATOM 8175 C C . ARG E 2 111 ? 147.042 170.349 121.817 1.00 137.39 111 ARG E C 1
ATOM 8176 O O . ARG E 2 111 ? 147.608 169.695 120.938 1.00 137.39 111 ARG E O 1
ATOM 8184 N N . LYS E 2 112 ? 146.107 169.829 122.606 1.00 138.19 112 LYS E N 1
ATOM 8185 C CA . LYS E 2 112 ? 145.579 168.481 122.387 1.00 138.19 112 LYS E CA 1
ATOM 8186 C C . LYS E 2 112 ? 144.227 168.540 121.676 1.00 138.19 112 LYS E C 1
ATOM 8187 O O . LYS E 2 112 ? 143.196 168.108 122.192 1.00 138.19 112 LYS E O 1
ATOM 8193 N N . GLY E 2 113 ? 144.248 169.078 120.458 1.00 138.93 113 GLY E N 1
ATOM 8194 C CA . GLY E 2 113 ? 143.039 169.198 119.665 1.00 138.93 113 GLY E CA 1
ATOM 8195 C C . GLY E 2 113 ? 142.023 170.135 120.284 1.00 138.93 113 GLY E C 1
ATOM 8196 O O . GLY E 2 113 ? 142.240 171.350 120.333 1.00 138.93 113 GLY E O 1
ATOM 8197 N N . ASP E 2 114 ? 140.904 169.583 120.758 1.00 140.34 114 ASP E N 1
ATOM 8198 C CA . ASP E 2 114 ? 139.888 170.348 121.469 1.00 140.34 114 ASP E CA 1
ATOM 8199 C C . ASP E 2 114 ? 140.110 170.271 122.980 1.00 140.34 114 ASP E C 1
ATOM 8200 O O . ASP E 2 114 ? 139.156 170.239 123.764 1.00 140.34 114 ASP E O 1
ATOM 8205 N N . GLN E 2 115 ? 141.370 170.188 123.396 1.00 138.03 115 GLN E N 1
ATOM 8206 C CA . GLN E 2 115 ? 141.768 170.135 124.798 1.00 138.03 115 GLN E CA 1
ATOM 8207 C C . GLN E 2 115 ? 142.814 171.202 125.076 1.00 138.03 115 GLN E C 1
ATOM 8208 O O . GLN E 2 115 ? 143.884 170.940 125.627 1.00 138.03 115 GLN E O 1
ATOM 8214 N N . ILE E 2 116 ? 142.522 172.429 124.649 1.00 136.80 116 ILE E N 1
ATOM 8215 C CA . ILE E 2 116 ? 143.433 173.553 124.825 1.00 136.80 116 ILE E CA 1
ATOM 8216 C C . ILE E 2 116 ? 143.555 173.859 126.318 1.00 136.80 116 ILE E C 1
ATOM 8217 O O . ILE E 2 116 ? 142.575 174.219 126.981 1.00 136.80 116 ILE E O 1
ATOM 8222 N N . GLU E 2 117 ? 144.753 173.659 126.871 1.00 134.12 117 GLU E N 1
ATOM 8223 C CA . GLU E 2 117 ? 144.986 173.796 128.303 1.00 134.12 117 GLU E CA 1
ATOM 8224 C C . GLU E 2 117 ? 146.319 174.490 128.551 1.00 134.12 117 GLU E C 1
ATOM 8225 O O . GLU E 2 117 ? 146.994 174.955 127.627 1.00 134.12 117 GLU E O 1
ATOM 8231 N N . ILE E 2 118 ? 146.693 174.542 129.829 1.00 126.96 118 ILE E N 1
ATOM 8232 C CA . ILE E 2 118 ? 147.909 175.190 130.307 1.00 126.96 118 ILE E CA 1
ATOM 8233 C C . ILE E 2 118 ? 148.614 174.247 131.275 1.00 126.96 118 ILE E C 1
ATOM 8234 O O . ILE E 2 118 ? 147.967 173.577 132.087 1.00 126.96 118 ILE E O 1
ATOM 8239 N N . ARG E 2 119 ? 149.941 174.171 131.166 1.00 124.77 119 ARG E N 1
ATOM 8240 C CA . ARG E 2 119 ? 150.727 173.209 131.928 1.00 124.77 119 ARG E CA 1
ATOM 8241 C C . ARG E 2 119 ? 152.081 173.808 132.284 1.00 124.77 119 ARG E C 1
ATOM 8242 O O . ARG E 2 119 ? 152.680 174.526 131.479 1.00 124.77 119 ARG E O 1
ATOM 8250 N N . ASN E 2 120 ? 152.555 173.516 133.495 1.00 124.17 120 ASN E N 1
ATOM 8251 C CA . ASN E 2 120 ? 153.885 173.934 133.919 1.00 124.17 120 ASN E CA 1
ATOM 8252 C C . ASN E 2 120 ? 154.957 173.050 133.293 1.00 124.17 120 ASN E C 1
ATOM 8253 O O . ASN E 2 120 ? 154.739 171.866 133.024 1.00 124.17 120 ASN E O 1
ATOM 8258 N N . THR E 2 121 ? 156.133 173.639 133.074 1.00 124.63 121 THR E N 1
ATOM 8259 C CA . THR E 2 121 ? 157.258 172.896 132.523 1.00 124.63 121 THR E CA 1
ATOM 8260 C C . THR E 2 121 ? 158.197 172.344 133.590 1.00 124.63 121 THR E C 1
ATOM 8261 O O . THR E 2 121 ? 159.018 171.474 133.276 1.00 124.63 121 THR E O 1
ATOM 8265 N N . LEU E 2 122 ? 158.099 172.816 134.831 1.00 123.33 122 LEU E N 1
ATOM 8266 C CA . LEU E 2 122 ? 158.851 172.227 135.933 1.00 123.33 122 LEU E CA 1
ATOM 8267 C C . LEU E 2 122 ? 158.152 172.584 137.238 1.00 123.33 122 LEU E C 1
ATOM 8268 O O . LEU E 2 122 ? 157.162 173.320 137.255 1.00 123.33 122 LEU E O 1
ATOM 8273 N N . ASP E 2 123 ? 158.685 172.049 138.335 1.00 121.16 123 ASP E N 1
ATOM 8274 C CA . ASP E 2 123 ? 158.063 172.232 139.639 1.00 121.16 123 ASP E CA 1
ATOM 8275 C C . ASP E 2 123 ? 158.079 173.697 140.056 1.00 121.16 123 ASP E C 1
ATOM 8276 O O . ASP E 2 123 ? 159.068 174.408 139.860 1.00 121.16 123 ASP E O 1
ATOM 8281 N N . ALA E 2 124 ? 156.971 174.144 140.647 1.00 117.39 124 ALA E N 1
ATOM 8282 C CA . ALA E 2 124 ? 156.823 175.518 141.105 1.00 117.39 124 ALA E CA 1
ATOM 8283 C C . ALA E 2 124 ? 157.372 175.740 142.511 1.00 117.39 124 ALA E C 1
ATOM 8284 O O . ALA E 2 124 ? 156.979 176.711 143.166 1.00 117.39 124 ALA E O 1
ATOM 8286 N N . GLY E 2 125 ? 158.264 174.869 142.986 1.00 114.94 125 GLY E N 1
ATOM 8287 C CA . GLY E 2 125 ? 158.805 175.011 144.325 1.00 114.94 125 GLY E CA 1
ATOM 8288 C C . GLY E 2 125 ? 159.759 176.176 144.489 1.00 114.94 125 GLY E C 1
ATOM 8289 O O . GLY E 2 125 ? 159.950 176.651 145.613 1.00 114.94 125 GLY E O 1
ATOM 8290 N N . HIS E 2 126 ? 160.365 176.642 143.401 1.00 115.50 126 HIS E N 1
ATOM 8291 C CA . HIS E 2 126 ? 161.253 177.795 143.436 1.00 115.50 126 HIS E CA 1
ATOM 8292 C C . HIS E 2 126 ? 160.598 179.064 142.909 1.00 115.50 126 HIS E C 1
ATOM 8293 O O . HIS E 2 126 ? 161.276 180.088 142.783 1.00 115.50 126 HIS E O 1
ATOM 8300 N N . PHE E 2 127 ? 159.305 179.021 142.595 1.00 113.85 127 PHE E N 1
ATOM 8301 C CA . PHE E 2 127 ? 158.552 180.195 142.172 1.00 113.85 127 PHE E CA 1
ATOM 8302 C C . PHE E 2 127 ? 157.641 180.742 143.258 1.00 113.85 127 PHE E C 1
ATOM 8303 O O . PHE E 2 127 ? 157.674 181.940 143.536 1.00 113.85 127 PHE E O 1
ATOM 8311 N N . PHE E 2 128 ? 156.831 179.893 143.882 1.00 108.10 128 PHE E N 1
ATOM 8312 C CA . PHE E 2 128 ? 155.986 180.273 145.013 1.00 108.10 128 PHE E CA 1
ATOM 8313 C C . PHE E 2 128 ? 156.419 179.431 146.207 1.00 108.10 128 PHE E C 1
ATOM 8314 O O . PHE E 2 128 ? 156.141 178.229 146.259 1.00 108.10 128 PHE E O 1
ATOM 8322 N N . ASN E 2 129 ? 157.103 180.053 147.159 1.00 98.55 129 ASN E N 1
ATOM 8323 C CA . ASN E 2 129 ? 157.618 179.343 148.323 1.00 98.55 129 ASN E CA 1
ATOM 8324 C C . ASN E 2 129 ? 157.926 180.359 149.416 1.00 98.55 129 ASN E C 1
ATOM 8325 O O . ASN E 2 129 ? 157.599 181.545 149.298 1.00 98.55 129 ASN E O 1
ATOM 8330 N N . THR E 2 130 ? 158.567 179.888 150.486 1.00 89.83 130 THR E N 1
ATOM 8331 C CA . THR E 2 130 ? 158.910 180.767 151.595 1.00 89.83 130 THR E CA 1
ATOM 8332 C C . THR E 2 130 ? 160.060 181.705 151.254 1.00 89.83 130 THR E C 1
ATOM 8333 O O . THR E 2 130 ? 160.245 182.713 151.941 1.00 89.83 130 THR E O 1
ATOM 8337 N N . TYR E 2 131 ? 160.839 181.395 150.216 1.00 95.06 131 TYR E N 1
ATOM 8338 C CA . TYR E 2 131 ? 161.929 182.280 149.817 1.00 95.06 131 TYR E CA 1
ATOM 8339 C C . TYR E 2 131 ? 161.395 183.562 149.189 1.00 95.06 131 TYR E C 1
ATOM 8340 O O . TYR E 2 131 ? 161.834 184.665 149.534 1.00 95.06 131 TYR E O 1
ATOM 8349 N N . THR E 2 132 ? 160.439 183.437 148.267 1.00 97.74 132 THR E N 1
ATOM 8350 C CA . THR E 2 132 ? 159.973 184.595 147.512 1.00 97.74 132 THR E CA 1
ATOM 8351 C C . THR E 2 132 ? 158.941 185.415 148.278 1.00 97.74 132 THR E C 1
ATOM 8352 O O . THR E 2 132 ? 158.806 186.617 148.026 1.00 97.74 132 THR E O 1
ATOM 8356 N N . LEU E 2 133 ? 158.209 184.797 149.202 1.00 90.93 133 LEU E N 1
ATOM 8357 C CA . LEU E 2 133 ? 157.177 185.484 149.972 1.00 90.93 133 LEU E CA 1
ATOM 8358 C C . LEU E 2 133 ? 157.609 185.821 151.392 1.00 90.93 133 LEU E C 1
ATOM 8359 O O . LEU E 2 133 ? 157.310 186.914 151.880 1.00 90.93 133 LEU E O 1
ATOM 8364 N N . ALA E 2 134 ? 158.311 184.913 152.061 1.00 84.20 134 ALA E N 1
ATOM 8365 C CA . ALA E 2 134 ? 158.699 185.063 153.459 1.00 84.20 134 ALA E CA 1
ATOM 8366 C C . ALA E 2 134 ? 160.199 185.304 153.588 1.00 84.20 134 ALA E C 1
ATOM 8367 O O . ALA E 2 134 ? 160.868 184.741 154.457 1.00 84.20 134 ALA E O 1
ATOM 8369 N N . ASN E 2 135 ? 160.736 186.147 152.705 1.00 83.17 135 ASN E N 1
ATOM 8370 C CA . ASN E 2 135 ? 162.179 186.313 152.570 1.00 83.17 135 ASN E CA 1
ATOM 8371 C C . ASN E 2 135 ? 162.850 186.832 153.838 1.00 83.17 135 ASN E C 1
ATOM 8372 O O . ASN E 2 135 ? 164.066 186.677 153.984 1.00 83.17 135 ASN E O 1
ATOM 8377 N N . SER E 2 136 ? 162.100 187.434 154.766 1.00 74.98 136 SER E N 1
ATOM 8378 C CA . SER E 2 136 ? 162.727 188.099 155.903 1.00 74.98 136 SER E CA 1
ATOM 8379 C C . SER E 2 136 ? 162.167 187.655 157.252 1.00 74.98 136 SER E C 1
ATOM 8380 O O . SER E 2 136 ? 162.347 188.367 158.244 1.00 74.98 136 SER E O 1
ATOM 8383 N N . VAL E 2 137 ? 161.495 186.505 157.331 1.00 69.68 137 VAL E N 1
ATOM 8384 C CA . VAL E 2 137 ? 160.964 185.998 158.592 1.00 69.68 137 VAL E CA 1
ATOM 8385 C C . VAL E 2 137 ? 161.488 184.601 158.912 1.00 69.68 137 VAL E C 1
ATOM 8386 O O . VAL E 2 137 ? 161.962 184.346 160.024 1.00 69.68 137 VAL E O 1
ATOM 8390 N N . THR E 2 138 ? 161.421 183.682 157.947 1.00 69.49 138 THR E N 1
ATOM 8391 C CA . THR E 2 138 ? 161.735 182.287 158.240 1.00 69.49 138 THR E CA 1
ATOM 8392 C C . THR E 2 138 ? 163.235 182.047 158.367 1.00 69.49 138 THR E C 1
ATOM 8393 O O . THR E 2 138 ? 163.666 181.259 159.216 1.00 69.49 138 THR E O 1
ATOM 8397 N N . GLU E 2 139 ? 164.040 182.701 157.535 1.00 66.55 139 GLU E N 1
ATOM 8398 C CA . GLU E 2 139 ? 165.484 182.520 157.552 1.00 66.55 139 GLU E CA 1
ATOM 8399 C C . GLU E 2 139 ? 166.205 183.675 158.233 1.00 66.55 139 GLU E C 1
ATOM 8400 O O . GLU E 2 139 ? 167.437 183.739 158.190 1.00 66.55 139 GLU E O 1
ATOM 8406 N N . ASN E 2 140 ? 165.466 184.572 158.879 1.00 52.72 140 ASN E N 1
ATOM 8407 C CA . ASN E 2 140 ? 166.041 185.745 159.525 1.00 52.72 140 ASN E CA 1
ATOM 8408 C C . ASN E 2 140 ? 166.673 185.307 160.841 1.00 52.72 140 ASN E C 1
ATOM 8409 O O . ASN E 2 140 ? 165.975 184.838 161.745 1.00 52.72 140 ASN E O 1
ATOM 8414 N N . ARG E 2 141 ? 167.990 185.451 160.955 1.00 46.81 141 ARG E N 1
ATOM 8415 C CA . ARG E 2 141 ? 168.671 185.004 162.160 1.00 46.81 141 ARG E CA 1
ATOM 8416 C C . ARG E 2 141 ? 168.814 186.099 163.211 1.00 46.81 141 ARG E C 1
ATOM 8417 O O . ARG E 2 141 ? 169.271 185.810 164.320 1.00 46.81 141 ARG E O 1
ATOM 8425 N N . LEU E 2 142 ? 168.437 187.338 162.896 1.00 39.77 142 LEU E N 1
ATOM 8426 C CA . LEU E 2 142 ? 168.259 188.336 163.943 1.00 39.77 142 LEU E CA 1
ATOM 8427 C C . LEU E 2 142 ? 167.038 188.020 164.797 1.00 39.77 142 LEU E C 1
ATOM 8428 O O . LEU E 2 142 ? 167.090 188.122 166.027 1.00 39.77 142 LEU E O 1
ATOM 8433 N N . ILE E 2 143 ? 165.930 187.638 164.159 1.00 36.52 143 ILE E N 1
ATOM 8434 C CA . ILE E 2 143 ? 164.741 187.237 164.902 1.00 36.52 143 ILE E CA 1
ATOM 8435 C C . ILE E 2 143 ? 165.018 185.965 165.692 1.00 36.52 143 ILE E C 1
ATOM 8436 O O . ILE E 2 143 ? 164.558 185.808 166.828 1.00 36.52 143 ILE E O 1
ATOM 8441 N N . ALA E 2 144 ? 165.784 185.044 165.106 1.00 33.58 144 ALA E N 1
ATOM 8442 C CA . ALA E 2 144 ? 166.156 183.821 165.803 1.00 33.58 144 ALA E CA 1
ATOM 8443 C C . ALA E 2 144 ? 167.088 184.079 166.980 1.00 33.58 144 ALA E C 1
ATOM 8444 O O . ALA E 2 144 ? 167.215 183.215 167.850 1.00 33.58 144 ALA E O 1
ATOM 8446 N N . ALA E 2 145 ? 167.750 185.233 167.015 1.00 28.72 145 ALA E N 1
ATOM 8447 C CA . ALA E 2 145 ? 168.653 185.581 168.101 1.00 28.72 145 ALA E CA 1
ATOM 8448 C C . ALA E 2 145 ? 167.971 186.339 169.228 1.00 28.72 145 ALA E C 1
ATOM 8449 O O . ALA E 2 145 ? 168.584 186.532 170.280 1.00 28.72 145 ALA E O 1
ATOM 8451 N N . VAL E 2 146 ? 166.721 186.758 169.034 1.00 25.97 146 VAL E N 1
ATOM 8452 C CA . VAL E 2 146 ? 166.021 187.531 170.062 1.00 25.97 146 VAL E CA 1
ATOM 8453 C C . VAL E 2 146 ? 165.868 186.769 171.374 1.00 25.97 146 VAL E C 1
ATOM 8454 O O . VAL E 2 146 ? 166.161 187.348 172.433 1.00 25.97 146 VAL E O 1
ATOM 8458 N N . PRO E 2 147 ? 165.419 185.505 171.400 1.00 25.77 147 PRO E N 1
ATOM 8459 C CA . PRO E 2 147 ? 165.316 184.821 172.702 1.00 25.77 147 PRO E CA 1
ATOM 8460 C C . PRO E 2 147 ? 166.643 184.688 173.428 1.00 25.77 147 PRO E C 1
ATOM 8461 O O . PRO E 2 147 ? 166.661 184.712 174.664 1.00 25.77 147 PRO E O 1
ATOM 8465 N N . GLY E 2 148 ? 167.754 184.559 172.703 1.00 23.49 148 GLY E N 1
ATOM 8466 C CA . GLY E 2 148 ? 169.054 184.641 173.345 1.00 23.49 148 GLY E CA 1
ATOM 8467 C C . GLY E 2 148 ? 169.328 186.013 173.931 1.00 23.49 148 GLY E C 1
ATOM 8468 O O . GLY E 2 148 ? 169.917 186.129 175.007 1.00 23.49 148 GLY E O 1
ATOM 8469 N N . PHE E 2 149 ? 168.910 187.069 173.229 1.00 24.49 149 PHE E N 1
ATOM 8470 C CA . PHE E 2 149 ? 169.019 188.421 173.769 1.00 24.49 149 PHE E CA 1
ATOM 8471 C C . PHE E 2 149 ? 168.209 188.567 175.051 1.00 24.49 149 PHE E C 1
ATOM 8472 O O . PHE E 2 149 ? 168.694 189.110 176.047 1.00 24.49 149 PHE E O 1
ATOM 8480 N N . LEU E 2 150 ? 166.963 188.086 175.039 1.00 21.71 150 LEU E N 1
ATOM 8481 C CA . LEU E 2 150 ? 166.078 188.278 176.184 1.00 21.71 150 LEU E CA 1
ATOM 8482 C C . LEU E 2 150 ? 166.589 187.540 177.413 1.00 21.71 150 LEU E C 1
ATOM 8483 O O . LEU E 2 150 ? 166.558 188.077 178.525 1.00 21.71 150 LEU E O 1
ATOM 8488 N N . THR E 2 151 ? 167.061 186.307 177.232 1.00 22.41 151 THR E N 1
ATOM 8489 C CA . THR E 2 151 ? 167.669 185.581 178.339 1.00 22.41 151 THR E CA 1
ATOM 8490 C C . THR E 2 151 ? 168.916 186.296 178.843 1.00 22.41 151 THR E C 1
ATOM 8491 O O . THR E 2 151 ? 169.108 186.450 180.053 1.00 22.41 151 THR E O 1
ATOM 8495 N N . ALA E 2 152 ? 169.761 186.761 177.925 1.00 18.66 152 ALA E N 1
ATOM 8496 C CA . ALA E 2 152 ? 171.017 187.382 178.322 1.00 18.66 152 ALA E CA 1
ATOM 8497 C C . ALA E 2 152 ? 170.789 188.687 179.077 1.00 18.66 152 ALA E C 1
ATOM 8498 O O . ALA E 2 152 ? 171.491 188.967 180.052 1.00 18.66 152 ALA E O 1
ATOM 8500 N N . LEU E 2 153 ? 169.809 189.494 178.656 1.00 20.02 153 LEU E N 1
ATOM 8501 C CA . LEU E 2 153 ? 169.499 190.708 179.407 1.00 20.02 153 LEU E CA 1
ATOM 8502 C C . LEU E 2 153 ? 169.024 190.383 180.818 1.00 20.02 153 LEU E C 1
ATOM 8503 O O . LEU E 2 153 ? 169.371 191.085 181.773 1.00 20.02 153 LEU E O 1
ATOM 8508 N N . GLY E 2 154 ? 168.225 189.326 180.970 1.00 19.33 154 GLY E N 1
ATOM 8509 C CA . GLY E 2 154 ? 167.855 188.886 182.304 1.00 19.33 154 GLY E CA 1
ATOM 8510 C C . GLY E 2 154 ? 169.053 188.436 183.118 1.00 19.33 154 GLY E C 1
ATOM 8511 O O . GLY E 2 154 ? 169.135 188.703 184.317 1.00 19.33 154 GLY E O 1
ATOM 8512 N N . VAL E 2 155 ? 169.999 187.751 182.472 1.00 18.91 155 VAL E N 1
ATOM 8513 C CA . VAL E 2 155 ? 171.217 187.315 183.149 1.00 18.91 155 VAL E CA 1
ATOM 8514 C C . VAL E 2 155 ? 172.064 188.510 183.575 1.00 18.91 155 VAL E C 1
ATOM 8515 O O . VAL E 2 155 ? 172.579 188.550 184.698 1.00 18.91 155 VAL E O 1
ATOM 8519 N N . ILE E 2 156 ? 172.227 189.497 182.690 1.00 17.88 156 ILE E N 1
ATOM 8520 C CA . ILE E 2 156 ? 172.992 190.693 183.038 1.00 17.88 156 ILE E CA 1
ATOM 8521 C C . ILE E 2 156 ? 172.356 191.411 184.218 1.00 17.88 156 ILE E C 1
ATOM 8522 O O . ILE E 2 156 ? 173.048 191.825 185.155 1.00 17.88 156 ILE E O 1
ATOM 8527 N N . GLY E 2 157 ? 171.032 191.565 184.194 1.00 18.47 157 GLY E N 1
ATOM 8528 C CA . GLY E 2 157 ? 170.353 192.223 185.294 1.00 18.47 157 GLY E CA 1
ATOM 8529 C C . GLY E 2 157 ? 170.540 191.501 186.614 1.00 18.47 157 GLY E C 1
ATOM 8530 O O . GLY E 2 157 ? 170.697 192.134 187.659 1.00 18.47 157 GLY E O 1
ATOM 8531 N N . THR E 2 158 ? 170.523 190.168 186.587 1.00 19.41 158 THR E N 1
ATOM 8532 C CA . THR E 2 158 ? 170.662 189.403 187.823 1.00 19.41 158 THR E CA 1
ATOM 8533 C C . THR E 2 158 ? 172.071 189.517 188.393 1.00 19.41 158 THR E C 1
ATOM 8534 O O . THR E 2 158 ? 172.243 189.806 189.581 1.00 19.41 158 THR E O 1
ATOM 8538 N N . PHE E 2 159 ? 173.093 189.310 187.559 1.00 20.08 159 PHE E N 1
ATOM 8539 C CA . PHE E 2 159 ? 174.460 189.387 188.060 1.00 20.08 159 PHE E CA 1
ATOM 8540 C C . PHE E 2 159 ? 174.845 190.806 188.446 1.00 20.08 159 PHE E C 1
ATOM 8541 O O . PHE E 2 159 ? 175.648 190.992 189.365 1.00 20.08 159 PHE E O 1
ATOM 8549 N N . MET E 2 160 ? 174.293 191.812 187.769 1.00 22.21 160 MET E N 1
ATOM 8550 C CA . MET E 2 160 ? 174.513 193.183 188.212 1.00 22.21 160 MET E CA 1
ATOM 8551 C C . MET E 2 160 ? 173.883 193.415 189.575 1.00 22.21 160 MET E C 1
ATOM 8552 O O . MET E 2 160 ? 174.503 194.013 190.457 1.00 22.21 160 MET E O 1
ATOM 8557 N N . GLY E 2 161 ? 172.658 192.928 189.774 1.00 21.47 161 GLY E N 1
ATOM 8558 C CA . GLY E 2 161 ? 172.032 193.041 191.080 1.00 21.47 161 GLY E CA 1
ATOM 8559 C C . GLY E 2 161 ? 172.808 192.318 192.163 1.00 21.47 161 GLY E C 1
ATOM 8560 O O . GLY E 2 161 ? 172.952 192.823 193.276 1.00 21.47 161 GLY E O 1
ATOM 8561 N N . LEU E 2 162 ? 173.322 191.127 191.848 1.00 21.98 162 LEU E N 1
ATOM 8562 C CA . LEU E 2 162 ? 174.132 190.389 192.812 1.00 21.98 162 LEU E CA 1
ATOM 8563 C C . LEU E 2 162 ? 175.462 191.084 193.080 1.00 21.98 162 LEU E C 1
ATOM 8564 O O . LEU E 2 162 ? 175.906 191.152 194.230 1.00 21.98 162 LEU E O 1
ATOM 8569 N N . GLN E 2 163 ? 176.111 191.605 192.036 1.00 24.71 163 GLN E N 1
ATOM 8570 C CA . GLN E 2 163 ? 177.402 192.266 192.211 1.00 24.71 163 GLN E CA 1
ATOM 8571 C C . GLN E 2 163 ? 177.287 193.552 193.021 1.00 24.71 163 GLN E C 1
ATOM 8572 O O . GLN E 2 163 ? 178.107 193.802 193.910 1.00 24.71 163 GLN E O 1
ATOM 8578 N N . LEU E 2 164 ? 176.288 194.387 192.730 1.00 28.08 164 LEU E N 1
ATOM 8579 C CA . LEU E 2 164 ? 176.124 195.601 193.520 1.00 28.08 164 LEU E CA 1
ATOM 8580 C C . LEU E 2 164 ? 175.660 195.318 194.940 1.00 28.08 164 LEU E C 1
ATOM 8581 O O . LEU E 2 164 ? 175.938 196.122 195.833 1.00 28.08 164 LEU E O 1
ATOM 8586 N N . GLY E 2 165 ? 174.968 194.204 195.173 1.00 30.15 165 GLY E N 1
ATOM 8587 C CA . GLY E 2 165 ? 174.666 193.814 196.537 1.00 30.15 165 GLY E CA 1
ATOM 8588 C C . GLY E 2 165 ? 175.907 193.479 197.340 1.00 30.15 165 GLY E C 1
ATOM 8589 O O . GLY E 2 165 ? 175.973 193.764 198.537 1.00 30.15 165 GLY E O 1
ATOM 8590 N N . LEU E 2 166 ? 176.905 192.879 196.693 1.00 30.52 166 LEU E N 1
ATOM 8591 C CA . LEU E 2 166 ? 178.132 192.480 197.370 1.00 30.52 166 LEU E CA 1
ATOM 8592 C C . LEU E 2 166 ? 179.084 193.646 197.589 1.00 30.52 166 LEU E C 1
ATOM 8593 O O . LEU E 2 166 ? 179.818 193.658 198.581 1.00 30.52 166 LEU E O 1
ATOM 8598 N N . ALA E 2 167 ? 179.110 194.613 196.672 1.00 37.22 167 ALA E N 1
ATOM 8599 C CA . ALA E 2 167 ? 180.016 195.745 196.815 1.00 37.22 167 ALA E CA 1
ATOM 8600 C C . ALA E 2 167 ? 179.653 196.625 198.003 1.00 37.22 167 ALA E C 1
ATOM 8601 O O . ALA E 2 167 ? 180.512 197.362 198.497 1.00 37.22 167 ALA E O 1
ATOM 8603 N N . ASP E 2 168 ? 178.406 196.558 198.476 1.00 42.35 168 ASP E N 1
ATOM 8604 C CA . ASP E 2 168 ? 178.023 197.274 199.687 1.00 42.35 168 ASP E CA 1
ATOM 8605 C C . ASP E 2 168 ? 178.669 196.693 200.938 1.00 42.35 168 ASP E C 1
ATOM 8606 O O . ASP E 2 168 ? 178.688 197.362 201.977 1.00 42.35 168 ASP E O 1
ATOM 8611 N N . LEU E 2 169 ? 179.194 195.474 200.864 1.00 43.07 169 LEU E N 1
ATOM 8612 C CA . LEU E 2 169 ? 179.633 194.756 202.053 1.00 43.07 169 LEU E CA 1
ATOM 8613 C C . LEU E 2 169 ? 180.988 195.267 202.521 1.00 43.07 169 LEU E C 1
ATOM 8614 O O . LEU E 2 169 ? 181.993 195.107 201.822 1.00 43.07 169 LEU E O 1
ATOM 8619 N N . LYS E 2 170 ? 181.014 195.873 203.704 1.00 51.32 170 LYS E N 1
ATOM 8620 C CA . LYS E 2 170 ? 182.251 196.047 204.455 1.00 51.32 170 LYS E CA 1
ATOM 8621 C C . LYS E 2 170 ? 182.445 194.793 205.294 1.00 51.32 170 LYS E C 1
ATOM 8622 O O . LYS E 2 170 ? 181.703 194.557 206.253 1.00 51.32 170 LYS E O 1
ATOM 8628 N N . LEU E 2 171 ? 183.431 193.981 204.928 1.00 49.78 171 LEU E N 1
ATOM 8629 C CA . LEU E 2 171 ? 183.536 192.636 205.465 1.00 49.78 171 LEU E CA 1
ATOM 8630 C C . LEU E 2 171 ? 184.993 192.286 205.730 1.00 49.78 171 LEU E C 1
ATOM 8631 O O . LEU E 2 171 ? 185.913 192.849 205.133 1.00 49.78 171 LEU E O 1
ATOM 8636 N N . GLY E 2 172 ? 185.183 191.349 206.649 1.00 51.67 172 GLY E N 1
ATOM 8637 C CA . GLY E 2 172 ? 186.499 190.833 206.958 1.00 51.67 172 GLY E CA 1
ATOM 8638 C C . GLY E 2 172 ? 186.425 189.933 208.168 1.00 51.67 172 GLY E C 1
ATOM 8639 O O . GLY E 2 172 ? 185.375 189.779 208.799 1.00 51.67 172 GLY E O 1
ATOM 8640 N N . ALA E 2 173 ? 187.569 189.322 208.479 1.00 52.63 173 ALA E N 1
ATOM 8641 C CA . ALA E 2 173 ? 187.675 188.563 209.719 1.00 52.63 173 ALA E CA 1
ATOM 8642 C C . ALA E 2 173 ? 187.711 189.484 210.931 1.00 52.63 173 ALA E C 1
ATOM 8643 O O . ALA E 2 173 ? 187.254 189.101 212.014 1.00 52.63 173 ALA E O 1
ATOM 8645 N N . GLY E 2 174 ? 188.254 190.691 210.772 1.00 56.01 174 GLY E N 1
ATOM 8646 C CA . GLY E 2 174 ? 188.317 191.688 211.818 1.00 56.01 174 GLY E CA 1
ATOM 8647 C C . GLY E 2 174 ? 187.103 192.581 211.942 1.00 56.01 174 GLY E C 1
ATOM 8648 O O . GLY E 2 174 ? 187.055 193.423 212.844 1.00 56.01 174 GLY E O 1
ATOM 8649 N N . VAL E 2 175 ? 186.121 192.430 211.058 1.00 53.96 175 VAL E N 1
ATOM 8650 C CA . VAL E 2 175 ? 184.879 193.189 211.144 1.00 53.96 175 VAL E CA 1
ATOM 8651 C C . VAL E 2 175 ? 183.981 192.547 212.194 1.00 53.96 175 VAL E C 1
ATOM 8652 O O . VAL E 2 175 ? 184.012 191.330 212.405 1.00 53.96 175 VAL E O 1
ATOM 8656 N N . ASP E 2 176 ? 183.188 193.372 212.875 1.00 52.22 176 ASP E N 1
ATOM 8657 C CA . ASP E 2 176 ? 182.294 192.872 213.910 1.00 52.22 176 ASP E CA 1
ATOM 8658 C C . ASP E 2 176 ? 181.328 191.841 213.336 1.00 52.22 176 ASP E C 1
ATOM 8659 O O . ASP E 2 176 ? 180.838 191.981 212.213 1.00 52.22 176 ASP E O 1
ATOM 8664 N N . VAL E 2 177 ? 181.068 190.788 214.116 1.00 49.53 177 VAL E N 1
ATOM 8665 C CA . VAL E 2 177 ? 180.235 189.686 213.641 1.00 49.53 177 VAL E CA 1
ATOM 8666 C C . VAL E 2 177 ? 178.808 190.154 213.387 1.00 49.53 177 VAL E C 1
ATOM 8667 O O . VAL E 2 177 ? 178.189 189.785 212.383 1.00 49.53 177 VAL E O 1
ATOM 8671 N N . THR E 2 178 ? 178.255 190.957 214.297 1.00 49.64 178 THR E N 1
ATOM 8672 C CA . THR E 2 178 ? 176.891 191.437 214.108 1.00 49.64 178 THR E CA 1
ATOM 8673 C C . THR E 2 178 ? 176.773 192.304 212.863 1.00 49.64 178 THR E C 1
ATOM 8674 O O . THR E 2 178 ? 175.722 192.318 212.214 1.00 49.64 178 THR E O 1
ATOM 8678 N N . THR E 2 179 ? 177.835 193.032 212.518 1.00 48.47 179 THR E N 1
ATOM 8679 C CA . THR E 2 179 ? 177.837 193.807 211.283 1.00 48.47 179 THR E CA 1
ATOM 8680 C C . THR E 2 179 ? 177.741 192.897 210.066 1.00 48.47 179 THR E C 1
ATOM 8681 O O . THR E 2 179 ? 176.954 193.150 209.147 1.00 48.47 179 THR E O 1
ATOM 8685 N N . MET E 2 180 ? 178.525 191.819 210.049 1.00 47.79 180 MET E N 1
ATOM 8686 C CA . MET E 2 180 ? 178.542 190.949 208.881 1.00 47.79 180 MET E CA 1
ATOM 8687 C C . MET E 2 180 ? 177.305 190.061 208.808 1.00 47.79 180 MET E C 1
ATOM 8688 O O . MET E 2 180 ? 176.900 189.667 207.711 1.00 47.79 180 MET E O 1
ATOM 8693 N N . GLN E 2 181 ? 176.686 189.740 209.947 1.00 45.09 181 GLN E N 1
ATOM 8694 C CA . GLN E 2 181 ? 175.391 189.064 209.907 1.00 45.09 181 GLN E CA 1
ATOM 8695 C C . GLN E 2 181 ? 174.335 189.929 209.231 1.00 45.09 181 GLN E C 1
ATOM 8696 O O . GLN E 2 181 ? 173.520 189.428 208.449 1.00 45.09 181 GLN E O 1
ATOM 8702 N N . ASP E 2 182 ? 174.326 191.230 209.526 1.00 44.82 182 ASP E N 1
ATOM 8703 C CA . ASP E 2 182 ? 173.393 192.128 208.856 1.00 44.82 182 ASP E CA 1
ATOM 8704 C C . ASP E 2 182 ? 173.748 192.310 207.386 1.00 44.82 182 ASP E C 1
ATOM 8705 O O . ASP E 2 182 ? 172.851 192.451 206.547 1.00 44.82 182 ASP E O 1
ATOM 8710 N N . GLY E 2 183 ? 175.040 192.318 207.058 1.00 38.73 183 GLY E N 1
ATOM 8711 C CA . GLY E 2 183 ? 175.439 192.440 205.667 1.00 38.73 183 GLY E CA 1
ATOM 8712 C C . GLY E 2 183 ? 175.030 191.244 204.831 1.00 38.73 183 GLY E C 1
ATOM 8713 O O . GLY E 2 183 ? 174.521 191.399 203.719 1.00 38.73 183 GLY E O 1
ATOM 8714 N N . VAL E 2 184 ? 175.245 190.035 205.353 1.00 36.74 184 VAL E N 1
ATOM 8715 C CA . VAL E 2 184 ? 174.839 188.834 204.632 1.00 36.74 184 VAL E CA 1
ATOM 8716 C C . VAL E 2 184 ? 173.324 188.780 204.497 1.00 36.74 184 VAL E C 1
ATOM 8717 O O . VAL E 2 184 ? 172.796 188.362 203.461 1.00 36.74 184 VAL E O 1
ATOM 8721 N N . ALA E 2 185 ? 172.600 189.219 205.529 1.00 35.95 185 ALA E N 1
ATOM 8722 C CA . ALA E 2 185 ? 171.143 189.225 205.458 1.00 35.95 185 ALA E CA 1
ATOM 8723 C C . ALA E 2 185 ? 170.648 190.123 204.333 1.00 35.95 185 ALA E C 1
ATOM 8724 O O . ALA E 2 185 ? 169.718 189.761 203.605 1.00 35.95 185 ALA E O 1
ATOM 8726 N N . GLY E 2 186 ? 171.261 191.296 204.170 1.00 33.51 186 GLY E N 1
ATOM 8727 C CA . GLY E 2 186 ? 170.887 192.169 203.071 1.00 33.51 186 GLY E CA 1
ATOM 8728 C C . GLY E 2 186 ? 171.215 191.576 201.715 1.00 33.51 186 GLY E C 1
ATOM 8729 O O . GLY E 2 186 ? 170.463 191.751 200.754 1.00 33.51 186 GLY E O 1
ATOM 8730 N N . VAL E 2 187 ? 172.342 190.870 201.617 1.00 32.31 187 VAL E N 1
ATOM 8731 C CA . VAL E 2 187 ? 172.713 190.221 200.363 1.00 32.31 187 VAL E CA 1
ATOM 8732 C C . VAL E 2 187 ? 171.694 189.152 199.991 1.00 32.31 187 VAL E C 1
ATOM 8733 O O . VAL E 2 187 ? 171.273 189.052 198.832 1.00 32.31 187 VAL E O 1
ATOM 8737 N N . VAL E 2 188 ? 171.282 188.338 200.964 1.00 32.55 188 VAL E N 1
ATOM 8738 C CA . VAL E 2 188 ? 170.293 187.296 200.701 1.00 32.55 188 VAL E CA 1
ATOM 8739 C C . VAL E 2 188 ? 168.954 187.910 200.313 1.00 32.55 188 VAL E C 1
ATOM 8740 O O . VAL E 2 188 ? 168.279 187.427 199.397 1.00 32.55 188 VAL E O 1
ATOM 8744 N N . ASN E 2 189 ? 168.547 188.978 201.003 1.00 32.90 189 ASN E N 1
ATOM 8745 C CA . ASN E 2 189 ? 167.291 189.639 200.662 1.00 32.90 189 ASN E CA 1
ATOM 8746 C C . ASN E 2 189 ? 167.338 190.238 199.262 1.00 32.90 189 ASN E C 1
ATOM 8747 O O . ASN E 2 189 ? 166.362 190.149 198.509 1.00 32.90 189 ASN E O 1
ATOM 8752 N N . GLY E 2 190 ? 168.462 190.854 198.895 1.00 27.81 190 GLY E N 1
ATOM 8753 C CA . GLY E 2 190 ? 168.587 191.423 197.567 1.00 27.81 190 GLY E CA 1
ATOM 8754 C C . GLY E 2 190 ? 168.746 190.396 196.467 1.00 27.81 190 GLY E C 1
ATOM 8755 O O . GLY E 2 190 ? 168.509 190.716 195.299 1.00 27.81 190 GLY E O 1
ATOM 8756 N N . ALA E 2 191 ? 169.144 189.170 196.813 1.00 26.47 191 ALA E N 1
ATOM 8757 C CA . ALA E 2 191 ? 169.323 188.130 195.806 1.00 26.47 191 ALA E CA 1
ATOM 8758 C C . ALA E 2 191 ? 167.995 187.691 195.205 1.00 26.47 191 ALA E C 1
ATOM 8759 O O . ALA E 2 191 ? 167.938 187.350 194.019 1.00 26.47 191 ALA E O 1
ATOM 8761 N N . LYS E 2 192 ? 166.926 187.676 196.005 1.00 27.45 192 LYS E N 1
ATOM 8762 C CA . LYS E 2 192 ? 165.609 187.353 195.469 1.00 27.45 192 LYS E CA 1
ATOM 8763 C C . LYS E 2 192 ? 165.169 188.374 194.428 1.00 27.45 192 LYS E C 1
ATOM 8764 O O . LYS E 2 192 ? 164.646 188.007 193.370 1.00 27.45 192 LYS E O 1
ATOM 8770 N N . ILE E 2 193 ? 165.378 189.659 194.710 1.00 23.07 193 ILE E N 1
ATOM 8771 C CA . ILE E 2 193 ? 165.004 190.701 193.760 1.00 23.07 193 ILE E CA 1
ATOM 8772 C C . ILE E 2 193 ? 165.905 190.656 192.532 1.00 23.07 193 ILE E C 1
ATOM 8773 O O . ILE E 2 193 ? 165.449 190.871 191.404 1.00 23.07 193 ILE E O 1
ATOM 8778 N N . ALA E 2 194 ? 167.192 190.366 192.726 1.00 21.44 194 ALA E N 1
ATOM 8779 C CA . ALA E 2 194 ? 168.118 190.323 191.599 1.00 21.44 194 ALA E CA 1
ATOM 8780 C C . ALA E 2 194 ? 167.740 189.227 190.609 1.00 21.44 194 ALA E C 1
ATOM 8781 O O . ALA E 2 194 ? 167.799 189.433 189.392 1.00 21.44 194 ALA E O 1
ATOM 8783 N N . PHE E 2 195 ? 167.322 188.068 191.110 1.00 21.79 195 PHE E N 1
ATOM 8784 C CA . PHE E 2 195 ? 167.000 186.936 190.253 1.00 21.79 195 PHE E CA 1
ATOM 8785 C C . PHE E 2 195 ? 165.653 187.076 189.558 1.00 21.79 195 PHE E C 1
ATOM 8786 O O . PHE E 2 195 ? 165.330 186.246 188.703 1.00 21.79 195 PHE E O 1
ATOM 8794 N N . LEU E 2 196 ? 164.871 188.101 189.896 1.00 21.37 196 LEU E N 1
ATOM 8795 C CA . LEU E 2 196 ? 163.594 188.316 189.228 1.00 21.37 196 LEU E CA 1
ATOM 8796 C C . LEU E 2 196 ? 163.785 188.617 187.743 1.00 21.37 196 LEU E C 1
ATOM 8797 O O . LEU E 2 196 ? 162.991 188.168 186.909 1.00 21.37 196 LEU E O 1
ATOM 8802 N N . THR E 2 197 ? 164.832 189.371 187.391 1.00 19.67 197 THR E N 1
ATOM 8803 C CA . THR E 2 197 ? 165.070 189.682 185.983 1.00 19.67 197 THR E CA 1
ATOM 8804 C C . THR E 2 197 ? 165.371 188.431 185.170 1.00 19.67 197 THR E C 1
ATOM 8805 O O . THR E 2 197 ? 165.004 188.355 183.994 1.00 19.67 197 THR E O 1
ATOM 8809 N N . SER E 2 198 ? 166.040 187.446 185.769 1.00 19.91 198 SER E N 1
ATOM 8810 C CA . SER E 2 198 ? 166.292 186.199 185.058 1.00 19.91 198 SER E CA 1
ATOM 8811 C C . SER E 2 198 ? 165.006 185.412 184.842 1.00 19.91 198 SER E C 1
ATOM 8812 O O . SER E 2 198 ? 164.830 184.781 183.795 1.00 19.91 198 SER E O 1
ATOM 8815 N N . VAL E 2 199 ? 164.099 185.435 185.820 1.00 19.63 199 VAL E N 1
ATOM 8816 C CA . VAL E 2 199 ? 162.810 184.766 185.661 1.00 19.63 199 VAL E CA 1
ATOM 8817 C C . VAL E 2 199 ? 162.030 185.390 184.511 1.00 19.63 199 VAL E C 1
ATOM 8818 O O . VAL E 2 199 ? 161.493 184.688 183.648 1.00 19.63 199 VAL E O 1
ATOM 8822 N N . TRP E 2 200 ? 161.968 186.722 184.480 1.00 19.82 200 TRP E N 1
ATOM 8823 C CA . TRP E 2 200 ? 161.292 187.410 183.389 1.00 19.82 200 TRP E CA 1
ATOM 8824 C C . TRP E 2 200 ? 162.039 187.231 182.075 1.00 19.82 200 TRP E C 1
ATOM 8825 O O . TRP E 2 200 ? 161.418 187.046 181.024 1.00 19.82 200 TRP E O 1
ATOM 8836 N N . GLY E 2 201 ? 163.371 187.273 182.119 1.00 19.87 201 GLY E N 1
ATOM 8837 C CA . GLY E 2 201 ? 164.147 187.117 180.902 1.00 19.87 201 GLY E CA 1
ATOM 8838 C C . GLY E 2 201 ? 163.958 185.760 180.255 1.00 19.87 201 GLY E C 1
ATOM 8839 O O . GLY E 2 201 ? 163.818 185.659 179.036 1.00 19.87 201 GLY E O 1
ATOM 8840 N N . VAL E 2 202 ? 163.943 184.700 181.063 1.00 21.46 202 VAL E N 1
ATOM 8841 C CA . VAL E 2 202 ? 163.723 183.363 180.523 1.00 21.46 202 VAL E CA 1
ATOM 8842 C C . VAL E 2 202 ? 162.276 183.201 180.066 1.00 21.46 202 VAL E C 1
ATOM 8843 O O . VAL E 2 202 ? 162.009 182.614 179.013 1.00 21.46 202 VAL E O 1
ATOM 8847 N N . ALA E 2 203 ? 161.325 183.725 180.841 1.00 20.01 203 ALA E N 1
ATOM 8848 C CA . ALA E 2 203 ? 159.915 183.605 180.477 1.00 20.01 203 ALA E CA 1
ATOM 8849 C C . ALA E 2 203 ? 159.613 184.314 179.160 1.00 20.01 203 ALA E C 1
ATOM 8850 O O . ALA E 2 203 ? 158.928 183.763 178.293 1.00 20.01 203 ALA E O 1
ATOM 8852 N N . LEU E 2 204 ? 160.114 185.542 178.992 1.00 20.31 204 LEU E N 1
ATOM 8853 C CA . LEU E 2 204 ? 159.890 186.256 177.737 1.00 20.31 204 LEU E CA 1
ATOM 8854 C C . LEU E 2 204 ? 160.688 185.650 176.592 1.00 20.31 204 LEU E C 1
ATOM 8855 O O . LEU E 2 204 ? 160.253 185.712 175.439 1.00 20.31 204 LEU E O 1
ATOM 8860 N N . SER E 2 205 ? 161.853 185.073 176.885 1.00 22.54 205 SER E N 1
ATOM 8861 C CA . SER E 2 205 ? 162.603 184.361 175.859 1.00 22.54 205 SER E CA 1
ATOM 8862 C C . SER E 2 205 ? 161.819 183.164 175.336 1.00 22.54 205 SER E C 1
ATOM 8863 O O . SER E 2 205 ? 161.755 182.937 174.124 1.00 22.54 205 SER E O 1
ATOM 8866 N N . VAL E 2 206 ? 161.210 182.391 176.237 1.00 23.72 206 VAL E N 1
ATOM 8867 C CA . VAL E 2 206 ? 160.403 181.248 175.822 1.00 23.72 206 VAL E CA 1
ATOM 8868 C C . VAL E 2 206 ? 159.180 181.712 175.048 1.00 23.72 206 VAL E C 1
ATOM 8869 O O . VAL E 2 206 ? 158.834 181.147 174.005 1.00 23.72 206 VAL E O 1
ATOM 8873 N N . PHE E 2 207 ? 158.500 182.741 175.555 1.00 25.34 207 PHE E N 1
ATOM 8874 C CA . PHE E 2 207 ? 157.289 183.209 174.899 1.00 25.34 207 PHE E CA 1
ATOM 8875 C C . PHE E 2 207 ? 157.588 183.722 173.498 1.00 25.34 207 PHE E C 1
ATOM 8876 O O . PHE E 2 207 ? 156.852 183.421 172.552 1.00 25.34 207 PHE E O 1
ATOM 8884 N N . PHE E 2 208 ? 158.663 184.498 173.341 1.00 26.05 208 PHE E N 1
ATOM 8885 C CA . PHE E 2 208 ? 159.020 184.970 172.008 1.00 26.05 208 PHE E CA 1
ATOM 8886 C C . PHE E 2 208 ? 159.449 183.811 171.120 1.00 26.05 208 PHE E C 1
ATOM 8887 O O . PHE E 2 208 ? 159.060 183.743 169.950 1.00 26.05 208 PHE E O 1
ATOM 8895 N N . ASN E 2 209 ? 160.263 182.902 171.659 1.00 28.56 209 ASN E N 1
ATOM 8896 C CA . ASN E 2 209 ? 160.685 181.729 170.904 1.00 28.56 209 ASN E CA 1
ATOM 8897 C C . ASN E 2 209 ? 159.484 180.957 170.382 1.00 28.56 209 ASN E C 1
ATOM 8898 O O . ASN E 2 209 ? 159.433 180.584 169.206 1.00 28.56 209 ASN E O 1
ATOM 8903 N N . PHE E 2 210 ? 158.503 180.714 171.249 1.00 28.31 210 PHE E N 1
ATOM 8904 C CA . PHE E 2 210 ? 157.294 180.023 170.825 1.00 28.31 210 PHE E CA 1
ATOM 8905 C C . PHE E 2 210 ? 156.520 180.847 169.805 1.00 28.31 210 PHE E C 1
ATOM 8906 O O . PHE E 2 210 ? 156.039 180.312 168.801 1.00 28.31 210 PHE E O 1
ATOM 8914 N N . PHE E 2 211 ? 156.398 182.153 170.044 1.00 32.24 211 PHE E N 1
ATOM 8915 C CA . PHE E 2 211 ? 155.593 183.003 169.176 1.00 32.24 211 PHE E CA 1
ATOM 8916 C C . PHE E 2 211 ? 156.165 183.081 167.766 1.00 32.24 211 PHE E C 1
ATOM 8917 O O . PHE E 2 211 ? 155.420 182.981 166.787 1.00 32.24 211 PHE E O 1
ATOM 8925 N N . GLU E 2 212 ? 157.481 183.259 167.636 1.00 35.08 212 GLU E N 1
ATOM 8926 C CA . GLU E 2 212 ? 158.041 183.460 166.307 1.00 35.08 212 GLU E CA 1
ATOM 8927 C C . GLU E 2 212 ? 158.079 182.163 165.512 1.00 35.08 212 GLU E C 1
ATOM 8928 O O . GLU E 2 212 ? 157.968 182.192 164.284 1.00 35.08 212 GLU E O 1
ATOM 8934 N N . LYS E 2 213 ? 158.214 181.019 166.182 1.00 34.14 213 LYS E N 1
ATOM 8935 C CA . LYS E 2 213 ? 158.094 179.752 165.473 1.00 34.14 213 LYS E CA 1
ATOM 8936 C C . LYS E 2 213 ? 156.642 179.404 165.181 1.00 34.14 213 LYS E C 1
ATOM 8937 O O . LYS E 2 213 ? 156.366 178.667 164.230 1.00 34.14 213 LYS E O 1
ATOM 8943 N N . LEU E 2 214 ? 155.707 179.920 165.978 1.00 35.49 214 LEU E N 1
ATOM 8944 C CA . LEU E 2 214 ? 154.297 179.758 165.652 1.00 35.49 214 LEU E CA 1
ATOM 8945 C C . LEU E 2 214 ? 153.913 180.579 164.425 1.00 35.49 214 LEU E C 1
ATOM 8946 O O . LEU E 2 214 ? 153.156 180.107 163.571 1.00 35.49 214 LEU E O 1
ATOM 8951 N N . CYS E 2 215 ? 154.421 181.810 164.317 1.00 41.64 215 CYS E N 1
ATOM 8952 C CA . CYS E 2 215 ? 154.145 182.619 163.132 1.00 41.64 215 CYS E CA 1
ATOM 8953 C C . CYS E 2 215 ? 154.766 182.004 161.886 1.00 41.64 215 CYS E C 1
ATOM 8954 O O . CYS E 2 215 ? 154.180 182.062 160.801 1.00 41.64 215 CYS E O 1
ATOM 8957 N N . GLU E 2 216 ? 155.956 181.420 162.020 1.00 45.91 216 GLU E N 1
ATOM 8958 C CA . GLU E 2 216 ? 156.588 180.751 160.889 1.00 45.91 216 GLU E CA 1
ATOM 8959 C C . GLU E 2 216 ? 155.753 179.575 160.400 1.00 45.91 216 GLU E C 1
ATOM 8960 O O . GLU E 2 216 ? 155.516 179.426 159.197 1.00 45.91 216 GLU E O 1
ATOM 8966 N N . GLN E 2 217 ? 155.295 178.726 161.322 1.00 44.74 217 GLN E N 1
ATOM 8967 C CA . GLN E 2 217 ? 154.481 177.586 160.919 1.00 44.74 217 GLN E CA 1
ATOM 8968 C C . GLN E 2 217 ? 153.144 178.039 160.351 1.00 44.74 217 GLN E C 1
ATOM 8969 O O . GLN E 2 217 ? 152.540 177.327 159.544 1.00 44.74 217 GLN E O 1
ATOM 8975 N N . PHE E 2 218 ? 152.671 179.212 160.764 1.00 51.77 218 PHE E N 1
ATOM 8976 C CA . PHE E 2 218 ? 151.459 179.783 160.194 1.00 51.77 218 PHE E CA 1
ATOM 8977 C C . PHE E 2 218 ? 151.716 180.349 158.803 1.00 51.77 218 PHE E C 1
ATOM 8978 O O . PHE E 2 218 ? 150.851 180.260 157.925 1.00 51.77 218 PHE E O 1
ATOM 8986 N N . ILE E 2 219 ? 152.895 180.935 158.588 1.00 55.50 219 ILE E N 1
ATOM 8987 C CA . ILE E 2 219 ? 153.236 181.477 157.276 1.00 55.50 219 ILE E CA 1
ATOM 8988 C C . ILE E 2 219 ? 153.341 180.358 156.249 1.00 55.50 219 ILE E C 1
ATOM 8989 O O . ILE E 2 219 ? 152.768 180.441 155.157 1.00 55.50 219 ILE E O 1
ATOM 8994 N N . ARG E 2 220 ? 154.064 179.289 156.585 1.00 59.41 220 ARG E N 1
ATOM 8995 C CA . ARG E 2 220 ? 154.188 178.169 155.662 1.00 59.41 220 ARG E CA 1
ATOM 8996 C C . ARG E 2 220 ? 152.895 177.380 155.517 1.00 59.41 220 ARG E C 1
ATOM 8997 O O . ARG E 2 220 ? 152.754 176.628 154.549 1.00 59.41 220 ARG E O 1
ATOM 9005 N N . SER E 2 221 ? 151.955 177.525 156.451 1.00 63.52 221 SER E N 1
ATOM 9006 C CA . SER E 2 221 ? 150.653 176.895 156.267 1.00 63.52 221 SER E CA 1
ATOM 9007 C C . SER E 2 221 ? 149.932 177.486 155.064 1.00 63.52 221 SER E C 1
ATOM 9008 O O . SER E 2 221 ? 149.349 176.750 154.260 1.00 63.52 221 SER E O 1
ATOM 9011 N N . LYS E 2 222 ? 149.967 178.812 154.916 1.00 70.94 222 LYS E N 1
ATOM 9012 C CA . LYS E 2 222 ? 149.328 179.448 153.769 1.00 70.94 222 LYS E CA 1
ATOM 9013 C C . LYS E 2 222 ? 150.146 179.321 152.491 1.00 70.94 222 LYS E C 1
ATOM 9014 O O . LYS E 2 222 ? 149.567 179.244 151.403 1.00 70.94 222 LYS E O 1
ATOM 9020 N N . ILE E 2 223 ? 151.476 179.316 152.589 1.00 75.63 223 ILE E N 1
ATOM 9021 C CA . ILE E 2 223 ? 152.302 179.186 151.391 1.00 75.63 223 ILE E CA 1
ATOM 9022 C C . ILE E 2 223 ? 152.060 177.837 150.728 1.00 75.63 223 ILE E C 1
ATOM 9023 O O . ILE E 2 223 ? 151.905 177.743 149.505 1.00 75.63 223 ILE E O 1
ATOM 9028 N N . ARG E 2 224 ? 152.021 176.770 151.528 1.00 77.69 224 ARG E N 1
ATOM 9029 C CA . ARG E 2 224 ? 151.589 175.476 151.009 1.00 77.69 224 ARG E CA 1
ATOM 9030 C C . ARG E 2 224 ? 150.119 175.511 150.610 1.00 77.69 224 ARG E C 1
ATOM 9031 O O . ARG E 2 224 ? 149.737 174.938 149.585 1.00 77.69 224 ARG E O 1
ATOM 9039 N N . GLU E 2 225 ? 149.284 176.191 151.398 1.00 81.73 225 GLU E N 1
ATOM 9040 C CA . GLU E 2 225 ? 147.885 176.372 151.023 1.00 81.73 225 GLU E CA 1
ATOM 9041 C C . GLU E 2 225 ? 147.767 177.130 149.708 1.00 81.73 225 GLU E C 1
ATOM 9042 O O . GLU E 2 225 ? 146.864 176.866 148.907 1.00 81.73 225 GLU E O 1
ATOM 9048 N N . LEU E 2 226 ? 148.661 178.092 149.478 1.00 87.40 226 LEU E N 1
ATOM 9049 C CA . LEU E 2 226 ? 148.676 178.799 148.203 1.00 87.40 226 LEU E CA 1
ATOM 9050 C C . LEU E 2 226 ? 149.092 177.878 147.062 1.00 87.40 226 LEU E C 1
ATOM 9051 O O . LEU E 2 226 ? 148.519 177.939 145.968 1.00 87.40 226 LEU E O 1
ATOM 9056 N N . GLU E 2 227 ? 150.092 177.023 147.298 1.00 91.59 227 GLU E N 1
ATOM 9057 C CA . GLU E 2 227 ? 150.535 176.087 146.271 1.00 91.59 227 GLU E CA 1
ATOM 9058 C C . GLU E 2 227 ? 149.436 175.102 145.894 1.00 91.59 227 GLU E C 1
ATOM 9059 O O . GLU E 2 227 ? 149.429 174.580 144.774 1.00 91.59 227 GLU E O 1
ATOM 9065 N N . ASP E 2 228 ? 148.514 174.820 146.820 1.00 95.13 228 ASP E N 1
ATOM 9066 C CA . ASP E 2 228 ? 147.384 173.955 146.499 1.00 95.13 228 ASP E CA 1
ATOM 9067 C C . ASP E 2 228 ? 146.539 174.547 145.379 1.00 95.13 228 ASP E C 1
ATOM 9068 O O . ASP E 2 228 ? 146.149 173.838 144.446 1.00 95.13 228 ASP E O 1
ATOM 9073 N N . LYS E 2 229 ? 146.250 175.847 145.451 1.00 100.36 229 LYS E N 1
ATOM 9074 C CA . LYS E 2 229 ? 145.503 176.493 144.379 1.00 100.36 229 LYS E CA 1
ATOM 9075 C C . LYS E 2 229 ? 146.313 176.551 143.090 1.00 100.36 229 LYS E C 1
ATOM 9076 O O . LYS E 2 229 ? 145.750 176.413 141.999 1.00 100.36 229 LYS E O 1
ATOM 9082 N N . VAL E 2 230 ? 147.627 176.756 143.194 1.00 103.48 230 VAL E N 1
ATOM 9083 C CA . VAL E 2 230 ? 148.462 176.852 142.001 1.00 103.48 230 VAL E CA 1
ATOM 9084 C C . VAL E 2 230 ? 148.538 175.511 141.281 1.00 103.48 230 VAL E C 1
ATOM 9085 O O . VAL E 2 230 ? 148.433 175.448 140.052 1.00 103.48 230 VAL E O 1
ATOM 9089 N N . ASP E 2 231 ? 148.716 174.421 142.024 1.00 105.55 231 ASP E N 1
ATOM 9090 C CA . ASP E 2 231 ? 148.853 173.110 141.401 1.00 105.55 231 ASP E CA 1
ATOM 9091 C C . ASP E 2 231 ? 147.515 172.458 141.073 1.00 105.55 231 ASP E C 1
ATOM 9092 O O . ASP E 2 231 ? 147.505 171.381 140.467 1.00 105.55 231 ASP E O 1
ATOM 9097 N N . PHE E 2 232 ? 146.394 173.068 141.459 1.00 108.70 232 PHE E N 1
ATOM 9098 C CA . PHE E 2 232 ? 145.081 172.565 141.079 1.00 108.70 232 PHE E CA 1
ATOM 9099 C C . PHE E 2 232 ? 144.446 173.354 139.945 1.00 108.70 232 PHE E C 1
ATOM 9100 O O . PHE E 2 232 ? 143.611 172.804 139.220 1.00 108.70 232 PHE E O 1
ATOM 9108 N N . LEU E 2 233 ? 144.825 174.621 139.772 1.00 110.20 233 LEU E N 1
ATOM 9109 C CA . LEU E 2 233 ? 144.326 175.443 138.681 1.00 110.20 233 LEU E CA 1
ATOM 9110 C C . LEU E 2 233 ? 145.355 175.685 137.590 1.00 110.20 233 LEU E C 1
ATOM 9111 O O . LEU E 2 233 ? 144.972 176.044 136.472 1.00 110.20 233 LEU E O 1
ATOM 9116 N N . PHE E 2 234 ? 146.638 175.503 137.886 1.00 114.83 234 PHE E N 1
ATOM 9117 C CA . PHE E 2 234 ? 147.724 175.701 136.927 1.00 114.83 234 PHE E CA 1
ATOM 9118 C C . PHE E 2 234 ? 148.594 174.453 136.964 1.00 114.83 234 PHE E C 1
ATOM 9119 O O . PHE E 2 234 ? 149.620 174.419 137.655 1.00 114.83 234 PHE E O 1
ATOM 9127 N N . PRO E 2 235 ? 148.199 173.391 136.246 1.00 117.92 235 PRO E N 1
ATOM 9128 C CA . PRO E 2 235 ? 148.908 172.105 136.248 1.00 117.92 235 PRO E CA 1
ATOM 9129 C C . PRO E 2 235 ? 150.374 172.221 135.843 1.00 117.92 235 PRO E C 1
ATOM 9130 O O . PRO E 2 235 ? 151.202 171.501 136.402 1.00 117.92 235 PRO E O 1
ATOM 9134 N N . GLU F 2 4 ? 192.757 163.071 203.381 1.00 48.99 4 GLU F N 1
ATOM 9135 C CA . GLU F 2 4 ? 193.146 162.065 204.362 1.00 48.99 4 GLU F CA 1
ATOM 9136 C C . GLU F 2 4 ? 192.195 160.876 204.348 1.00 48.99 4 GLU F C 1
ATOM 9137 O O . GLU F 2 4 ? 192.623 159.731 204.482 1.00 48.99 4 GLU F O 1
ATOM 9143 N N . ARG F 2 5 ? 190.903 161.153 204.190 1.00 41.93 5 ARG F N 1
ATOM 9144 C CA . ARG F 2 5 ? 189.911 160.088 204.159 1.00 41.93 5 ARG F CA 1
ATOM 9145 C C . ARG F 2 5 ? 190.146 159.176 202.962 1.00 41.93 5 ARG F C 1
ATOM 9146 O O . ARG F 2 5 ? 190.354 159.643 201.838 1.00 41.93 5 ARG F O 1
ATOM 9154 N N . GLN F 2 6 ? 190.118 157.871 203.208 1.00 39.76 6 GLN F N 1
ATOM 9155 C CA . GLN F 2 6 ? 190.344 156.894 202.155 1.00 39.76 6 GLN F CA 1
ATOM 9156 C C . GLN F 2 6 ? 189.101 156.741 201.289 1.00 39.76 6 GLN F C 1
ATOM 9157 O O . GLN F 2 6 ? 187.971 156.787 201.781 1.00 39.76 6 GLN F O 1
ATOM 9163 N N . ILE F 2 7 ? 189.320 156.555 199.993 1.00 34.33 7 ILE F N 1
ATOM 9164 C CA . ILE F 2 7 ? 188.252 156.356 199.025 1.00 34.33 7 ILE 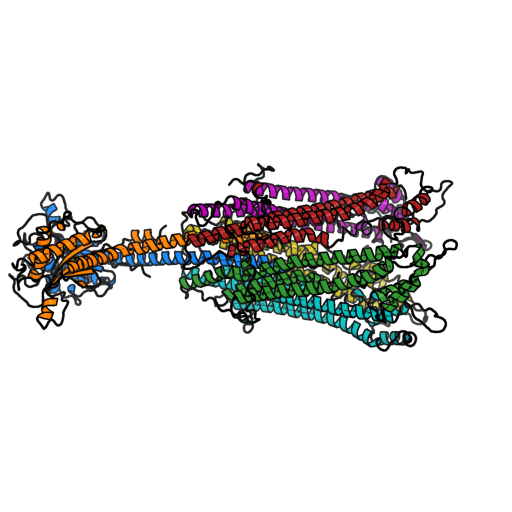F CA 1
ATOM 9165 C C . ILE F 2 7 ? 188.524 155.068 198.266 1.00 34.33 7 ILE F C 1
ATOM 9166 O O . ILE F 2 7 ? 189.676 154.670 198.072 1.00 34.33 7 ILE F O 1
ATOM 9171 N N . GLU F 2 8 ? 187.449 154.403 197.851 1.00 37.82 8 GLU F N 1
ATOM 9172 C CA . GLU F 2 8 ? 187.536 153.232 196.990 1.00 37.82 8 GLU F CA 1
ATOM 9173 C C . GLU F 2 8 ? 186.650 153.450 195.775 1.00 37.82 8 GLU F C 1
ATOM 9174 O O . GLU F 2 8 ? 185.458 153.736 195.916 1.00 37.82 8 GLU F O 1
ATOM 9180 N N . LEU F 2 9 ? 187.236 153.311 194.585 1.00 35.17 9 LEU F N 1
ATOM 9181 C CA . LEU F 2 9 ? 186.488 153.532 193.355 1.00 35.17 9 LEU F CA 1
ATOM 9182 C C . LEU F 2 9 ? 185.404 152.489 193.136 1.00 35.17 9 LEU F C 1
ATOM 9183 O O . LEU F 2 9 ? 184.507 152.710 192.317 1.00 35.17 9 LEU F O 1
ATOM 9188 N N . SER F 2 10 ? 185.463 151.362 193.847 1.00 35.48 10 SER F N 1
ATOM 9189 C CA . SER F 2 10 ? 184.420 150.351 193.738 1.00 35.48 10 SER F CA 1
ATOM 9190 C C . SER F 2 10 ? 183.108 150.803 194.363 1.00 35.48 10 SER F C 1
ATOM 9191 O O . SER F 2 10 ? 182.066 150.209 194.075 1.00 35.48 10 SER F O 1
ATOM 9194 N N . TRP F 2 11 ? 183.134 151.832 195.211 1.00 35.45 11 TRP F N 1
ATOM 9195 C CA . TRP F 2 11 ? 181.902 152.393 195.751 1.00 35.45 11 TRP F CA 1
ATOM 9196 C C . TRP F 2 11 ? 181.003 152.952 194.657 1.00 35.45 11 TRP F C 1
ATOM 9197 O O . TRP F 2 11 ? 179.798 153.109 194.876 1.00 35.45 11 TRP F O 1
ATOM 9208 N N . LEU F 2 12 ? 181.563 153.265 193.490 1.00 28.75 12 LEU F N 1
ATOM 9209 C CA . LEU F 2 12 ? 180.786 153.826 192.394 1.00 28.75 12 LEU F CA 1
ATOM 9210 C C . LEU F 2 12 ? 180.027 152.773 191.601 1.00 28.75 12 LEU F C 1
ATOM 9211 O O . LEU F 2 12 ? 179.112 153.128 190.854 1.00 28.75 12 LEU F O 1
ATOM 9216 N N . LEU F 2 13 ? 180.380 151.502 191.741 1.00 30.48 13 LEU F N 1
ATOM 9217 C CA . LEU F 2 13 ? 179.663 150.445 191.046 1.00 30.48 13 LEU F CA 1
ATOM 9218 C C . LEU F 2 13 ? 178.394 150.092 191.811 1.00 30.48 13 LEU F C 1
ATOM 9219 O O . LEU F 2 13 ? 178.479 149.678 192.970 1.00 30.48 13 LEU F O 1
ATOM 9224 N N . PRO F 2 14 ? 177.215 150.247 191.218 1.00 31.33 14 PRO F N 1
ATOM 9225 C CA . PRO F 2 14 ? 175.983 149.864 191.915 1.00 31.33 14 PRO F CA 1
ATOM 9226 C C . PRO F 2 14 ? 175.840 148.353 191.988 1.00 31.33 14 PRO F C 1
ATOM 9227 O O . PRO F 2 14 ? 176.443 147.600 191.221 1.00 31.33 14 PRO F O 1
ATOM 9231 N N . ASP F 2 15 ? 175.021 147.914 192.937 1.00 38.81 15 ASP F N 1
ATOM 9232 C CA . ASP F 2 15 ? 174.718 146.497 193.105 1.00 38.81 15 ASP F CA 1
ATOM 9233 C C . ASP F 2 15 ? 173.481 146.164 192.279 1.00 38.81 15 ASP F C 1
ATOM 9234 O O . ASP F 2 15 ? 172.376 146.620 192.588 1.00 38.81 15 ASP F O 1
ATOM 9239 N N . PHE F 2 16 ? 173.665 145.366 191.233 1.00 36.18 16 PHE F N 1
ATOM 9240 C CA . PHE F 2 16 ? 172.581 144.975 190.346 1.00 36.18 16 PHE F CA 1
ATOM 9241 C C . PHE F 2 16 ? 171.960 143.641 190.734 1.00 36.18 16 PHE F C 1
ATOM 9242 O O . PHE F 2 16 ? 171.105 143.133 190.003 1.00 36.18 16 PHE F O 1
ATOM 9250 N N . SER F 2 17 ? 172.376 143.064 191.864 1.00 42.86 17 SER F N 1
ATOM 9251 C CA . SER F 2 17 ? 171.841 141.776 192.292 1.00 42.86 17 SER F CA 1
ATOM 9252 C C . SER F 2 17 ? 170.358 141.870 192.627 1.00 42.86 17 SER F C 1
ATOM 9253 O O . SER F 2 17 ? 169.587 140.955 192.316 1.00 42.86 17 SER F O 1
ATOM 9256 N N . HIS F 2 18 ? 169.939 142.965 193.257 1.00 43.22 18 HIS F N 1
ATOM 9257 C CA . HIS F 2 18 ? 168.575 143.127 193.747 1.00 43.22 18 HIS F CA 1
ATOM 9258 C C . HIS F 2 18 ? 167.780 144.125 192.911 1.00 43.22 18 HIS F C 1
ATOM 9259 O O . HIS F 2 18 ? 166.987 144.905 193.442 1.00 43.22 18 HIS F O 1
ATOM 9266 N N . LEU F 2 19 ? 167.989 144.121 191.597 1.00 38.81 19 LEU F N 1
ATOM 9267 C CA . LEU F 2 19 ? 167.279 145.052 190.732 1.00 38.81 19 LEU F CA 1
ATOM 9268 C C . LEU F 2 19 ? 165.780 144.796 190.783 1.00 38.81 19 LEU F C 1
ATOM 9269 O O . LEU F 2 19 ? 165.328 143.650 190.713 1.00 38.81 19 LEU F O 1
ATOM 9274 N N . SER F 2 20 ? 165.013 145.872 190.913 1.00 38.47 20 SER F N 1
ATOM 9275 C CA . SER F 2 20 ? 163.564 145.789 190.988 1.00 38.47 20 SER F CA 1
ATOM 9276 C C . SER F 2 20 ? 162.979 147.033 190.346 1.00 38.47 20 SER F C 1
ATOM 9277 O O . SER F 2 20 ? 163.550 148.120 190.452 1.00 38.47 20 SER F O 1
ATOM 9280 N N . PHE F 2 21 ? 161.842 146.868 189.680 1.00 41.32 21 PHE F N 1
ATOM 9281 C CA . PHE F 2 21 ? 161.184 147.998 189.043 1.00 41.32 21 PHE F CA 1
ATOM 9282 C C . PHE F 2 21 ? 160.283 148.767 189.996 1.00 41.32 21 PHE F C 1
ATOM 9283 O O . PHE F 2 21 ? 159.602 149.700 189.562 1.00 41.32 21 PHE F O 1
ATOM 9291 N N . HIS F 2 22 ? 160.255 148.394 191.273 1.00 41.07 22 HIS F N 1
ATOM 9292 C CA . HIS F 2 22 ? 159.587 149.167 192.317 1.00 41.07 22 HIS F CA 1
ATOM 9293 C C . HIS F 2 22 ? 160.583 149.331 193.458 1.00 41.07 22 HIS F C 1
ATOM 9294 O O . HIS F 2 22 ? 160.481 148.657 194.491 1.00 41.07 22 HIS F O 1
ATOM 9301 N N . PRO F 2 23 ? 161.577 150.204 193.294 1.00 35.43 23 PRO F N 1
ATOM 9302 C CA . PRO F 2 23 ? 162.601 150.350 194.335 1.00 35.43 23 PRO F CA 1
ATOM 9303 C C . PRO F 2 23 ? 162.037 150.993 195.591 1.00 35.43 23 PRO F C 1
ATOM 9304 O O . PRO F 2 23 ? 161.204 151.899 195.531 1.00 35.43 23 PRO F O 1
ATOM 9308 N N . GLN F 2 24 ? 162.516 150.521 196.741 1.00 36.10 24 GLN F N 1
ATOM 9309 C CA . GLN F 2 24 ? 162.059 151.016 198.028 1.00 36.10 24 GLN F CA 1
ATOM 9310 C C . GLN F 2 24 ? 163.143 151.689 198.851 1.00 36.10 24 GLN F C 1
ATOM 9311 O O . GLN F 2 24 ? 162.811 152.395 199.807 1.00 36.10 24 GLN F O 1
ATOM 9317 N N . THR F 2 25 ? 164.413 151.493 198.520 1.00 30.43 25 THR F N 1
ATOM 9318 C CA . THR F 2 25 ? 165.518 152.137 199.208 1.00 30.43 25 THR F CA 1
ATOM 9319 C C . THR F 2 25 ? 166.264 153.047 198.242 1.00 30.43 25 THR F C 1
ATOM 9320 O O . THR F 2 25 ? 166.007 153.062 197.037 1.00 30.43 25 THR F O 1
ATOM 9324 N N . GLY F 2 26 ? 167.190 153.826 198.798 1.00 27.67 26 GLY F N 1
ATOM 9325 C CA . GLY F 2 26 ? 167.976 154.725 197.972 1.00 27.67 26 GLY F CA 1
ATOM 9326 C C . GLY F 2 26 ? 168.895 153.993 197.014 1.00 27.67 26 GLY F C 1
ATOM 9327 O O . GLY F 2 26 ? 168.978 154.343 195.835 1.00 27.67 26 GLY F O 1
ATOM 9328 N N . THR F 2 27 ? 169.588 152.962 197.499 1.00 27.83 27 THR F N 1
ATOM 9329 C CA . THR F 2 27 ? 170.490 152.213 196.632 1.00 27.83 27 THR F CA 1
ATOM 9330 C C . THR F 2 27 ? 169.723 151.421 195.583 1.00 27.83 27 THR F C 1
ATOM 9331 O O . THR F 2 27 ? 170.200 151.256 194.455 1.00 27.83 27 THR F O 1
ATOM 9335 N N . ALA F 2 28 ? 168.541 150.914 195.933 1.00 25.92 28 ALA F N 1
ATOM 9336 C CA . ALA F 2 28 ? 167.736 150.200 194.951 1.00 25.92 28 ALA F CA 1
ATOM 9337 C C . ALA F 2 28 ? 167.320 151.122 193.813 1.00 25.92 28 ALA F C 1
ATOM 9338 O O . ALA F 2 28 ? 167.294 150.713 192.648 1.00 25.92 28 ALA F O 1
ATOM 9340 N N . LEU F 2 29 ? 166.996 152.373 194.133 1.00 24.55 29 LEU F N 1
ATOM 9341 C CA . LEU F 2 29 ? 166.610 153.322 193.099 1.00 24.55 29 LEU F CA 1
ATOM 9342 C C . LEU F 2 29 ? 167.817 153.768 192.281 1.00 24.55 29 LEU F C 1
ATOM 9343 O O . LEU F 2 29 ? 167.726 153.898 191.056 1.00 24.55 29 LEU F O 1
ATOM 9348 N N . SER F 2 30 ? 168.954 154.006 192.937 1.00 23.41 30 SER F N 1
ATOM 9349 C CA . SER F 2 30 ? 170.149 154.410 192.204 1.00 23.41 30 SER F CA 1
ATOM 9350 C C . SER F 2 30 ? 170.670 153.274 191.332 1.00 23.41 30 SER F C 1
ATOM 9351 O O . SER F 2 30 ? 171.137 153.511 190.214 1.00 23.41 30 SER F O 1
ATOM 9354 N N . SER F 2 31 ? 170.605 152.037 191.828 1.00 25.62 31 SER F N 1
ATOM 9355 C CA . SER F 2 31 ? 171.006 150.896 191.014 1.00 25.62 31 SER F CA 1
ATOM 9356 C C . SER F 2 31 ? 170.092 150.732 189.810 1.00 25.62 31 SER F C 1
ATOM 9357 O O . SER F 2 31 ? 170.562 150.475 188.698 1.00 25.62 31 SER F O 1
ATOM 9360 N N . LEU F 2 32 ? 168.781 150.880 190.014 1.00 23.82 32 LEU F N 1
ATOM 9361 C CA . LEU F 2 32 ? 167.844 150.772 188.903 1.00 23.82 32 LEU F CA 1
ATOM 9362 C C . LEU F 2 32 ? 168.069 151.898 187.905 1.00 23.82 32 LEU F C 1
ATOM 9363 O O . LEU F 2 32 ? 167.991 151.693 186.690 1.00 23.82 32 LEU F O 1
ATOM 9368 N N . PHE F 2 33 ? 168.356 153.098 188.405 1.00 22.05 33 PHE F N 1
ATOM 9369 C CA . PHE F 2 33 ? 168.545 154.239 187.521 1.00 22.05 33 PHE F CA 1
ATOM 9370 C C . PHE F 2 33 ? 169.796 154.068 186.669 1.00 22.05 33 PHE F C 1
ATOM 9371 O O . PHE F 2 33 ? 169.793 154.394 185.478 1.00 22.05 33 PHE F O 1
ATOM 9379 N N . VAL F 2 34 ? 170.874 153.561 187.265 1.00 20.90 34 VAL F N 1
ATOM 9380 C CA . VAL F 2 34 ? 172.089 153.293 186.508 1.00 20.90 34 VAL F CA 1
ATOM 9381 C C . VAL F 2 34 ? 171.868 152.130 185.546 1.00 20.90 34 VAL F C 1
ATOM 9382 O O . VAL F 2 34 ? 172.387 152.130 184.425 1.00 20.90 34 VAL F O 1
ATOM 9386 N N . ALA F 2 35 ? 171.084 151.131 185.961 1.00 21.16 35 ALA F N 1
ATOM 9387 C CA . ALA F 2 35 ? 170.762 150.018 185.074 1.00 21.16 35 ALA F CA 1
ATOM 9388 C C . ALA F 2 35 ? 169.987 150.489 183.850 1.00 21.16 35 ALA F C 1
ATOM 9389 O O . ALA F 2 35 ? 170.238 150.023 182.734 1.00 21.16 35 ALA F O 1
ATOM 9391 N N . ILE F 2 36 ? 169.034 151.403 184.039 1.00 21.44 36 ILE F N 1
ATOM 9392 C CA . ILE F 2 36 ? 168.314 151.966 182.901 1.00 21.44 36 ILE F CA 1
ATOM 9393 C C . ILE F 2 36 ? 169.274 152.715 181.990 1.00 21.44 36 ILE F C 1
ATOM 9394 O O . ILE F 2 36 ? 169.244 152.555 180.765 1.00 21.44 36 ILE F O 1
ATOM 9399 N N . THR F 2 37 ? 170.154 153.528 182.578 1.00 21.14 37 THR F N 1
ATOM 9400 C CA . THR F 2 37 ? 171.103 154.305 181.790 1.00 21.14 37 THR F CA 1
ATOM 9401 C C . THR F 2 37 ? 172.061 153.400 181.020 1.00 21.14 37 THR F C 1
ATOM 9402 O O . THR F 2 37 ? 172.362 153.663 179.852 1.00 21.14 37 THR F O 1
ATOM 9406 N N . LEU F 2 38 ? 172.553 152.332 181.658 1.00 22.25 38 LEU F N 1
ATOM 9407 C CA . LEU F 2 38 ? 173.355 151.348 180.932 1.00 22.25 38 LEU F CA 1
ATOM 9408 C C . LEU F 2 38 ? 172.564 150.712 179.801 1.00 22.25 38 LEU F C 1
ATOM 9409 O O . LEU F 2 38 ? 173.073 150.573 178.685 1.00 22.25 38 LEU F O 1
ATOM 9414 N N . THR F 2 39 ? 171.319 150.318 180.071 1.00 22.05 39 THR F N 1
ATOM 9415 C CA . THR F 2 39 ? 170.502 149.682 179.044 1.00 22.05 39 THR F CA 1
ATOM 9416 C C . THR F 2 39 ? 170.281 150.615 177.861 1.00 22.05 39 THR F C 1
ATOM 9417 O O . THR F 2 39 ? 170.402 150.199 176.705 1.00 22.05 39 THR F O 1
ATOM 9421 N N . VAL F 2 40 ? 169.972 151.883 178.132 1.00 22.78 40 VAL F N 1
ATOM 9422 C CA . VAL F 2 40 ? 169.816 152.860 177.059 1.00 22.78 40 VAL F CA 1
ATOM 9423 C C . VAL F 2 40 ? 171.113 152.999 176.274 1.00 22.78 40 VAL F C 1
ATOM 9424 O O . VAL F 2 40 ? 171.104 153.051 175.038 1.00 22.78 40 VAL F O 1
ATOM 9428 N N . THR F 2 41 ? 172.246 153.057 176.974 1.00 22.60 41 THR F N 1
ATOM 9429 C CA . THR F 2 41 ? 173.533 153.151 176.294 1.00 22.60 41 THR F CA 1
ATOM 9430 C C . THR F 2 41 ? 173.781 151.927 175.418 1.00 22.60 41 THR F C 1
ATOM 9431 O O . THR F 2 41 ? 174.177 152.054 174.257 1.00 22.60 41 THR F O 1
ATOM 9435 N N . LEU F 2 42 ? 173.533 150.730 175.956 1.00 24.15 42 LEU F N 1
ATOM 9436 C CA . LEU F 2 42 ? 173.778 149.506 175.196 1.00 24.15 42 LEU F CA 1
ATOM 9437 C C . LEU F 2 42 ? 172.846 149.385 173.999 1.00 24.15 42 LEU F C 1
ATOM 9438 O O . LEU F 2 42 ? 173.266 148.943 172.925 1.00 24.15 42 LEU F O 1
ATOM 9443 N N . LEU F 2 43 ? 171.574 149.747 174.169 1.00 24.49 43 LEU F N 1
ATOM 9444 C CA . LEU F 2 43 ? 170.634 149.668 173.057 1.00 24.49 43 LEU F CA 1
ATOM 9445 C C . LEU F 2 43 ? 171.033 150.610 171.930 1.00 24.49 43 LEU F C 1
ATOM 9446 O O . LEU F 2 43 ? 170.913 150.265 170.750 1.00 24.49 43 LEU F O 1
ATOM 9451 N N . PHE F 2 44 ? 171.507 151.806 172.273 1.00 25.49 44 PHE F N 1
ATOM 9452 C CA . PHE F 2 44 ? 171.906 152.762 171.251 1.00 25.49 44 PHE F CA 1
ATOM 9453 C C . PHE F 2 44 ? 173.241 152.401 170.614 1.00 25.49 44 PHE F C 1
ATOM 9454 O O . PHE F 2 44 ? 173.455 152.702 169.436 1.00 25.49 44 PHE F O 1
ATOM 9462 N N . ILE F 2 45 ? 174.146 151.767 171.362 1.00 27.53 45 ILE F N 1
ATOM 9463 C CA . ILE F 2 45 ? 175.351 151.214 170.751 1.00 27.53 45 ILE F CA 1
ATOM 9464 C C . ILE F 2 45 ? 174.990 150.105 169.773 1.00 27.53 45 ILE F C 1
ATOM 9465 O O . ILE F 2 45 ? 175.576 150.000 168.689 1.00 27.53 45 ILE F O 1
ATOM 9470 N N . ALA F 2 46 ? 174.027 149.257 170.139 1.00 30.60 46 ALA F N 1
ATOM 9471 C CA . ALA F 2 46 ? 173.558 148.233 169.213 1.00 30.60 46 ALA F CA 1
ATOM 9472 C C . ALA F 2 46 ? 172.916 148.860 167.984 1.00 30.60 46 ALA F C 1
ATOM 9473 O O . ALA F 2 46 ? 173.140 148.404 166.859 1.00 30.60 46 ALA F O 1
ATOM 9475 N N . TYR F 2 47 ? 172.116 149.909 168.181 1.00 34.64 47 TYR F N 1
ATOM 9476 C CA . TYR F 2 47 ? 171.545 150.634 167.053 1.00 34.64 47 TYR F CA 1
ATOM 9477 C C . TYR F 2 47 ? 172.636 151.266 166.199 1.00 34.64 47 TYR F C 1
ATOM 9478 O O . TYR F 2 47 ? 172.570 151.227 164.966 1.00 34.64 47 TYR F O 1
ATOM 9487 N N . LEU F 2 48 ? 173.654 151.846 166.838 1.00 35.49 48 LEU F N 1
ATOM 9488 C CA . LEU F 2 48 ? 174.766 152.434 166.098 1.00 35.49 48 LEU F CA 1
ATOM 9489 C C . LEU F 2 48 ? 175.551 151.371 165.340 1.00 35.49 48 LEU F C 1
ATOM 9490 O O . LEU F 2 48 ? 175.834 151.528 164.149 1.00 35.49 48 LEU F O 1
ATOM 9495 N N . LEU F 2 49 ? 175.919 150.282 166.017 1.00 38.80 49 LEU F N 1
ATOM 9496 C CA . LEU F 2 49 ? 176.704 149.240 165.365 1.00 38.80 49 LEU F CA 1
ATOM 9497 C C . LEU F 2 49 ? 175.902 148.499 164.307 1.00 38.80 49 LEU F C 1
ATOM 9498 O O . LEU F 2 49 ? 176.473 148.041 163.314 1.00 38.80 49 LEU F O 1
ATOM 9503 N N . TYR F 2 50 ? 174.588 148.367 164.493 1.00 46.11 50 TYR F N 1
ATOM 9504 C CA . TYR F 2 50 ? 173.766 147.731 163.471 1.00 46.11 50 TYR F CA 1
ATOM 9505 C C . TYR F 2 50 ? 173.877 148.475 162.147 1.00 46.11 50 TYR F C 1
ATOM 9506 O O . TYR F 2 50 ? 174.103 147.868 161.095 1.00 46.11 50 TYR F O 1
ATOM 9515 N N . LYS F 2 51 ? 173.735 149.798 162.185 1.00 46.88 51 LYS F N 1
ATOM 9516 C CA . LYS F 2 51 ? 173.818 150.587 160.964 1.00 46.88 51 LYS F CA 1
ATOM 9517 C C . LYS F 2 51 ? 175.259 150.779 160.502 1.00 46.88 51 LYS F C 1
ATOM 9518 O O . LYS F 2 51 ? 175.524 150.795 159.296 1.00 46.88 51 LYS F O 1
ATOM 9524 N N . SER F 2 52 ? 176.202 150.930 161.436 1.00 49.08 52 SER F N 1
ATOM 9525 C CA . SER F 2 52 ? 177.591 151.166 161.051 1.00 49.08 52 SER F CA 1
ATOM 9526 C C . SER F 2 52 ? 178.188 149.966 160.325 1.00 49.08 52 SER F C 1
ATOM 9527 O O . SER F 2 52 ? 178.911 150.133 159.337 1.00 49.08 52 SER F O 1
ATOM 9530 N N . ILE F 2 53 ? 177.913 148.751 160.806 1.00 54.30 53 ILE F N 1
ATOM 9531 C CA . ILE F 2 53 ? 178.420 147.558 160.133 1.00 54.30 53 ILE F CA 1
ATOM 9532 C C . ILE F 2 53 ? 177.800 147.424 158.748 1.00 54.30 53 ILE F C 1
ATOM 9533 O O . ILE F 2 53 ? 178.456 146.980 157.800 1.00 54.30 53 ILE F O 1
ATOM 9538 N N . ASP F 2 54 ? 176.532 147.816 158.607 1.00 58.92 54 ASP F N 1
ATOM 9539 C CA . ASP F 2 54 ? 175.893 147.794 157.296 1.00 58.92 54 ASP F CA 1
ATOM 9540 C C . ASP F 2 54 ? 176.648 148.667 156.302 1.00 58.92 54 ASP F C 1
ATOM 9541 O O . ASP F 2 54 ? 176.784 148.309 155.127 1.00 58.92 54 ASP F O 1
ATOM 9546 N N . VAL F 2 55 ? 177.140 149.822 156.755 1.00 59.82 55 VAL F N 1
ATOM 9547 C CA . VAL F 2 55 ? 177.940 150.686 155.893 1.00 59.82 55 VAL F CA 1
ATOM 9548 C C . VAL F 2 55 ? 179.289 150.050 155.586 1.00 59.82 55 VAL F C 1
ATOM 9549 O O . VAL F 2 55 ? 179.759 150.085 154.444 1.00 59.82 55 VAL F O 1
ATOM 9553 N N . VAL F 2 56 ? 179.936 149.468 156.597 1.00 63.59 56 VAL F N 1
ATOM 9554 C CA . VAL F 2 56 ? 181.289 148.954 156.416 1.00 63.59 56 VAL F CA 1
ATOM 9555 C C . VAL F 2 56 ? 181.299 147.783 155.441 1.00 63.59 56 VAL F C 1
ATOM 9556 O O . VAL F 2 56 ? 182.219 147.650 154.626 1.00 63.59 56 VAL F O 1
ATOM 9560 N N . LEU F 2 57 ? 180.280 146.922 155.499 1.00 68.74 57 LEU F N 1
ATOM 9561 C CA . LEU F 2 57 ? 180.226 145.781 154.587 1.00 68.74 57 LEU F CA 1
ATOM 9562 C C . LEU F 2 57 ? 180.065 146.227 153.138 1.00 68.74 57 LEU F C 1
ATOM 9563 O O . LEU F 2 57 ? 180.663 145.635 152.232 1.00 68.74 57 LEU F O 1
ATOM 9568 N N . LYS F 2 58 ? 179.250 147.256 152.896 1.00 71.57 58 LYS F N 1
ATOM 9569 C CA . LYS F 2 58 ? 179.080 147.754 151.534 1.00 71.57 58 LYS F CA 1
ATOM 9570 C C . LYS F 2 58 ? 180.403 148.256 150.969 1.00 71.57 58 LYS F C 1
ATOM 9571 O O . LYS F 2 58 ? 180.760 147.953 149.826 1.00 71.57 58 LYS F O 1
ATOM 9577 N N . ILE F 2 59 ? 181.145 149.029 151.763 1.00 73.40 59 ILE F N 1
ATOM 9578 C CA . ILE F 2 59 ? 182.422 149.558 151.301 1.00 73.40 59 ILE F CA 1
ATOM 9579 C C . ILE F 2 59 ? 183.446 148.440 151.162 1.00 73.40 59 ILE F C 1
ATOM 9580 O O . ILE F 2 59 ? 184.230 148.414 150.207 1.00 73.40 59 ILE F O 1
ATOM 9585 N N . ASN F 2 60 ? 183.453 147.497 152.106 1.00 80.26 60 ASN F N 1
ATOM 9586 C CA . ASN F 2 60 ? 184.477 146.459 152.114 1.00 80.26 60 ASN F CA 1
ATOM 9587 C C . ASN F 2 60 ? 184.395 145.591 150.863 1.00 80.26 60 ASN F C 1
ATOM 9588 O O . ASN F 2 60 ? 185.424 145.252 150.266 1.00 80.26 60 ASN F O 1
ATOM 9593 N N . TRP F 2 61 ? 183.181 145.225 150.448 1.00 88.75 61 TRP F N 1
ATOM 9594 C CA . TRP F 2 61 ? 183.031 144.339 149.299 1.00 88.75 61 TRP F CA 1
ATOM 9595 C C . TRP F 2 61 ? 183.546 144.992 148.023 1.00 88.75 61 TRP F C 1
ATOM 9596 O O . TRP F 2 61 ? 184.271 144.367 147.242 1.00 88.75 61 TRP F O 1
ATOM 9607 N N . LEU F 2 62 ? 183.171 146.252 147.787 1.00 86.68 62 LEU F N 1
ATOM 9608 C CA . LEU F 2 62 ? 183.582 146.897 146.546 1.00 86.68 62 LEU F CA 1
ATOM 9609 C C . LEU F 2 62 ? 185.076 147.202 146.566 1.00 86.68 62 LEU F C 1
ATOM 9610 O O . LEU F 2 62 ? 185.721 147.188 145.513 1.00 86.68 62 LEU F O 1
ATOM 9615 N N . GLN F 2 63 ? 185.643 147.467 147.748 1.00 84.85 63 GLN F N 1
ATOM 9616 C CA . GLN F 2 63 ? 187.097 147.441 147.885 1.00 84.85 63 GLN F CA 1
ATOM 9617 C C . GLN F 2 63 ? 187.658 146.074 147.525 1.00 84.85 63 GLN F C 1
ATOM 9618 O O . GLN F 2 63 ? 188.679 145.979 146.838 1.00 84.85 63 GLN F O 1
ATOM 9624 N N . LYS F 2 64 ? 187.002 145.004 147.980 1.00 89.03 64 LYS F N 1
ATOM 9625 C CA . LYS F 2 64 ? 187.462 143.654 147.675 1.00 89.03 64 LYS F CA 1
ATOM 9626 C C . LYS F 2 64 ? 187.369 143.343 146.187 1.00 89.03 64 LYS F C 1
ATOM 9627 O O . LYS F 2 64 ? 188.013 142.399 145.717 1.00 89.03 64 LYS F O 1
ATOM 9633 N N . ALA F 2 65 ? 186.595 144.123 145.437 1.00 91.42 65 ALA F N 1
ATOM 9634 C CA . ALA F 2 65 ? 186.429 143.926 144.006 1.00 91.42 65 ALA F CA 1
ATOM 9635 C C . ALA F 2 65 ? 187.297 144.853 143.165 1.00 91.42 65 ALA F C 1
ATOM 9636 O O . ALA F 2 65 ? 187.086 144.934 141.951 1.00 91.42 65 ALA F O 1
ATOM 9638 N N . LEU F 2 66 ? 188.258 145.560 143.765 1.00 92.27 66 LEU F N 1
ATOM 9639 C CA . LEU F 2 66 ? 189.071 146.510 143.018 1.00 92.27 66 LEU F CA 1
ATOM 9640 C C . LEU F 2 66 ? 190.576 146.379 143.213 1.00 92.27 66 LEU F C 1
ATOM 9641 O O . LEU F 2 66 ? 191.325 146.991 142.444 1.00 92.27 66 LEU F O 1
ATOM 9646 N N . GLU F 2 67 ? 191.057 145.626 144.206 1.00 94.39 67 GLU F N 1
ATOM 9647 C CA . GLU F 2 67 ? 192.499 145.641 144.453 1.00 94.39 67 GLU F CA 1
ATOM 9648 C C . GLU F 2 67 ? 193.296 144.944 143.352 1.00 94.39 67 GLU F C 1
ATOM 9649 O O . GLU F 2 67 ? 194.444 145.356 143.108 1.00 94.39 67 GLU F O 1
ATOM 9655 N N . PRO F 2 68 ? 192.779 143.905 142.641 1.00 97.82 68 PRO F N 1
ATOM 9656 C CA . PRO F 2 68 ? 193.569 143.349 141.535 1.00 97.82 68 PRO F CA 1
ATOM 9657 C C . PRO F 2 68 ? 193.619 144.283 140.337 1.00 97.82 68 PRO F C 1
ATOM 9658 O O . PRO F 2 68 ? 194.374 144.047 139.388 1.00 97.82 68 PRO F O 1
ATOM 9662 N N . LEU F 2 69 ? 192.816 145.343 140.369 1.00 98.48 69 LEU F N 1
ATOM 9663 C CA . LEU F 2 69 ? 192.645 146.197 139.202 1.00 98.48 69 LEU F CA 1
ATOM 9664 C C . LEU F 2 69 ? 193.652 147.340 139.218 1.00 98.48 69 LEU F C 1
ATOM 9665 O O . LEU F 2 69 ? 193.732 148.101 140.188 1.00 98.48 69 LEU F O 1
ATOM 9670 N N . GLU F 2 70 ? 194.412 147.459 138.135 1.00 103.53 70 GLU F N 1
ATOM 9671 C CA . GLU F 2 70 ? 195.360 148.541 137.930 1.00 103.53 70 GLU F CA 1
ATOM 9672 C C . GLU F 2 70 ? 194.897 149.347 136.720 1.00 103.53 70 GLU F C 1
ATOM 9673 O O . GLU F 2 70 ? 193.998 148.922 135.989 1.00 103.53 70 GLU F O 1
ATOM 9679 N N . ARG F 2 71 ? 195.496 150.528 136.531 1.00 101.92 71 ARG F N 1
ATOM 9680 C CA . ARG F 2 71 ? 195.023 151.474 135.520 1.00 101.92 71 ARG F CA 1
ATOM 9681 C C . ARG F 2 71 ? 194.811 150.836 134.152 1.00 101.92 71 ARG F C 1
ATOM 9682 O O . ARG F 2 71 ? 193.775 151.067 133.517 1.00 101.92 71 ARG F O 1
ATOM 9690 N N . LYS F 2 72 ? 195.764 150.038 133.678 1.00 105.02 72 LYS F N 1
ATOM 9691 C CA . LYS F 2 72 ? 195.678 149.494 132.329 1.00 105.02 72 LYS F CA 1
ATOM 9692 C C . LYS F 2 72 ? 194.786 148.262 132.231 1.00 105.02 72 LYS F C 1
ATOM 9693 O O . LYS F 2 72 ? 194.527 147.793 131.118 1.00 105.02 72 LYS F O 1
ATOM 9699 N N . ASP F 2 73 ? 194.313 147.730 133.358 1.00 106.63 73 ASP F N 1
ATOM 9700 C CA . ASP F 2 73 ? 193.440 146.563 133.367 1.00 106.63 73 ASP F CA 1
ATOM 9701 C C . ASP F 2 73 ? 191.979 146.923 133.604 1.00 106.63 73 ASP F C 1
ATOM 9702 O O . ASP F 2 73 ? 191.161 146.028 133.838 1.00 106.63 73 ASP F O 1
ATOM 9707 N N . VAL F 2 74 ? 191.634 148.211 133.556 1.00 105.49 74 VAL F N 1
ATOM 9708 C CA . VAL F 2 74 ? 190.252 148.618 133.788 1.00 105.49 74 VAL F CA 1
ATOM 9709 C C . VAL F 2 74 ? 189.360 148.178 132.633 1.00 105.49 74 VAL F C 1
ATOM 9710 O O . VAL F 2 74 ? 188.248 147.680 132.844 1.00 105.49 74 VAL F O 1
ATOM 9714 N N . ALA F 2 75 ? 189.837 148.346 131.396 1.00 107.56 75 ALA F N 1
ATOM 9715 C CA . ALA F 2 75 ? 189.009 148.054 130.228 1.00 107.56 75 ALA F CA 1
ATOM 9716 C C . ALA F 2 75 ? 188.620 146.583 130.165 1.00 107.56 75 ALA F C 1
ATOM 9717 O O . ALA F 2 75 ? 187.457 146.253 129.906 1.00 107.56 75 ALA F O 1
ATOM 9719 N N . GLN F 2 76 ? 189.578 145.685 130.399 1.00 108.30 76 GLN F N 1
ATOM 9720 C CA . GLN F 2 76 ? 189.297 144.255 130.357 1.00 108.30 76 GLN F CA 1
ATOM 9721 C C . GLN F 2 76 ? 188.470 143.781 131.544 1.00 108.30 76 GLN F C 1
ATOM 9722 O O . GLN F 2 76 ? 188.010 142.634 131.538 1.00 108.30 76 GLN F O 1
ATOM 9728 N N . LYS F 2 77 ? 188.273 144.629 132.552 1.00 106.72 77 LYS F N 1
ATOM 9729 C CA . LYS F 2 77 ? 187.534 144.270 133.752 1.00 106.72 77 LYS F CA 1
ATOM 9730 C C . LYS F 2 77 ? 186.338 145.175 134.011 1.00 106.72 77 LYS F C 1
ATOM 9731 O O . LYS F 2 77 ? 185.635 144.975 135.007 1.00 106.72 77 LYS F O 1
ATOM 9737 N N . LYS F 2 78 ? 186.092 146.164 133.148 1.00 105.12 78 LYS F N 1
ATOM 9738 C CA . LYS F 2 78 ? 184.972 147.078 133.353 1.00 105.12 78 LYS F CA 1
ATOM 9739 C C . LYS F 2 78 ? 183.632 146.354 133.301 1.00 105.12 78 LYS F C 1
ATOM 9740 O O . LYS F 2 78 ? 182.758 146.591 134.143 1.00 105.12 78 LYS F O 1
ATOM 9746 N N . GLU F 2 79 ? 183.448 145.471 132.320 1.00 106.65 79 GLU F N 1
ATOM 9747 C CA . GLU F 2 79 ? 182.136 144.865 132.121 1.00 106.65 79 GLU F CA 1
ATOM 9748 C C . GLU F 2 79 ? 181.858 143.770 133.145 1.00 106.65 79 GLU F C 1
ATOM 9749 O O . GLU F 2 79 ? 180.715 143.614 133.590 1.00 106.65 79 GLU F O 1
ATOM 9755 N N . VAL F 2 80 ? 182.882 143.003 133.530 1.00 105.93 80 VAL F N 1
ATOM 9756 C CA . VAL F 2 80 ? 182.666 141.910 134.474 1.00 105.93 80 VAL F CA 1
ATOM 9757 C C . VAL F 2 80 ? 182.225 142.446 135.828 1.00 105.93 80 VAL F C 1
ATOM 9758 O O . VAL F 2 80 ? 181.479 141.777 136.555 1.00 105.93 80 VAL F O 1
ATOM 9762 N N . LEU F 2 81 ? 182.673 143.650 136.193 1.00 103.35 81 LEU F N 1
ATOM 9763 C CA . LEU F 2 81 ? 182.211 144.264 137.432 1.00 103.35 81 LEU F CA 1
ATOM 9764 C C . LEU F 2 81 ? 180.715 144.543 137.381 1.00 103.35 81 LEU F C 1
ATOM 9765 O O . LEU F 2 81 ? 180.009 144.361 138.380 1.00 103.35 81 LEU F O 1
ATOM 9770 N N . TYR F 2 82 ? 180.214 144.987 136.227 1.00 102.87 82 TYR F N 1
ATOM 9771 C CA . TYR F 2 82 ? 178.782 145.232 136.088 1.00 102.87 82 TYR F CA 1
ATOM 9772 C C . TYR F 2 82 ? 177.983 143.957 136.322 1.00 102.87 82 TYR F C 1
ATOM 9773 O O . TYR F 2 82 ? 176.946 143.980 136.994 1.00 102.87 82 TYR F O 1
ATOM 9782 N N . GLN F 2 83 ? 178.446 142.833 135.771 1.00 104.49 83 GLN F N 1
ATOM 9783 C CA . GLN F 2 83 ? 177.825 141.551 136.084 1.00 104.49 83 GLN F CA 1
ATOM 9784 C C . GLN F 2 83 ? 178.057 141.169 137.540 1.00 104.49 83 GLN F C 1
ATOM 9785 O O . GLN F 2 83 ? 177.156 140.641 138.202 1.00 104.49 83 GLN F O 1
ATOM 9791 N N . LEU F 2 84 ? 179.263 141.427 138.056 1.00 101.99 84 LEU F N 1
ATOM 9792 C CA . LEU F 2 84 ? 179.541 141.158 139.463 1.00 101.99 84 LEU F CA 1
ATOM 9793 C C . LEU F 2 84 ? 178.709 142.058 140.369 1.00 101.99 84 LEU F C 1
ATOM 9794 O O . LEU F 2 84 ? 178.289 141.640 141.453 1.00 101.99 84 LEU F O 1
ATOM 9799 N N . ALA F 2 85 ? 178.474 143.302 139.948 1.00 101.33 85 ALA F N 1
ATOM 9800 C CA . ALA F 2 85 ? 177.580 144.173 140.702 1.00 101.33 85 ALA F CA 1
ATOM 9801 C C . ALA F 2 85 ? 176.155 143.630 140.697 1.00 101.33 85 ALA F C 1
ATOM 9802 O O . ALA F 2 85 ? 175.466 143.673 141.722 1.00 101.33 85 ALA F O 1
ATOM 9804 N N . LYS F 2 86 ? 175.695 143.114 139.551 1.00 102.31 86 LYS F N 1
ATOM 9805 C CA . LYS F 2 86 ? 174.401 142.435 139.505 1.00 102.31 86 LYS F CA 1
ATOM 9806 C C . LYS F 2 86 ? 174.366 141.211 140.410 1.00 102.31 86 LYS F C 1
ATOM 9807 O O . LYS F 2 86 ? 173.287 140.803 140.855 1.00 102.31 86 LYS F O 1
ATOM 9813 N N . SER F 2 87 ? 175.525 140.608 140.683 1.00 102.95 87 SER F N 1
ATOM 9814 C CA . SER F 2 87 ? 175.552 139.349 141.420 1.00 102.95 87 SER F CA 1
ATOM 9815 C C . SER F 2 87 ? 174.995 139.511 142.829 1.00 102.95 87 SER F C 1
ATOM 9816 O O . SER F 2 87 ? 174.266 138.640 143.315 1.00 102.95 87 SER F O 1
ATOM 9819 N N . LYS F 2 88 ? 175.329 140.610 143.505 1.00 99.47 88 LYS F N 1
ATOM 9820 C CA . LYS F 2 88 ? 174.874 140.836 144.870 1.00 99.47 88 LYS F CA 1
ATOM 9821 C C . LYS F 2 88 ? 173.652 141.748 144.946 1.00 99.47 88 LYS F C 1
ATOM 9822 O O . LYS F 2 88 ? 173.018 141.831 146.004 1.00 99.47 88 LYS F O 1
ATOM 9828 N N . SER F 2 89 ? 173.264 142.380 143.841 1.00 100.62 89 SER F N 1
ATOM 9829 C CA . SER F 2 89 ? 172.288 143.468 143.853 1.00 100.62 89 SER F CA 1
ATOM 9830 C C . SER F 2 89 ? 170.878 142.999 143.518 1.00 100.62 89 SER F C 1
ATOM 9831 O O . SER F 2 89 ? 170.147 143.699 142.811 1.00 100.62 89 SER F O 1
ATOM 9834 N N . LYS F 2 90 ? 170.466 141.824 143.993 1.00 102.47 90 LYS F N 1
ATOM 9835 C CA . LYS F 2 90 ? 169.088 141.382 143.787 1.00 102.47 90 LYS F CA 1
ATOM 9836 C C . LYS F 2 90 ? 168.187 142.348 144.541 1.00 102.47 90 LYS F C 1
ATOM 9837 O O . LYS F 2 90 ? 168.040 142.257 145.762 1.00 102.47 90 LYS F O 1
ATOM 9843 N N . GLY F 2 91 ? 167.559 143.268 143.818 1.00 101.13 91 GLY F N 1
ATOM 9844 C CA . GLY F 2 91 ? 166.924 144.391 144.474 1.00 101.13 91 GLY F CA 1
ATOM 9845 C C . GLY F 2 91 ? 167.969 145.402 144.896 1.00 101.13 91 GLY F C 1
ATOM 9846 O O . GLY F 2 91 ? 168.680 145.945 144.042 1.00 101.13 91 GLY F O 1
ATOM 9847 N N . LYS F 2 92 ? 168.090 145.646 146.201 1.00 100.20 92 LYS F N 1
ATOM 9848 C CA . LYS F 2 92 ? 169.074 146.580 146.753 1.00 100.20 92 LYS F CA 1
ATOM 9849 C C . LYS F 2 92 ? 168.993 147.932 146.040 1.00 100.20 92 LYS F C 1
ATOM 9850 O O . LYS F 2 92 ? 169.896 148.350 145.316 1.00 100.20 92 LYS F O 1
ATOM 9856 N N . SER F 2 93 ? 167.855 148.594 146.264 1.00 95.92 93 SER F N 1
ATOM 9857 C CA . SER F 2 93 ? 167.536 149.822 145.542 1.00 95.92 93 SER F CA 1
ATOM 9858 C C . SER F 2 93 ? 168.633 150.871 145.670 1.00 95.92 93 SER F C 1
ATOM 9859 O O . SER F 2 93 ? 168.857 151.648 144.735 1.00 95.92 93 SER F O 1
ATOM 9862 N N . LYS F 2 94 ? 169.320 150.918 146.808 1.00 91.94 94 LYS F N 1
ATOM 9863 C CA . LYS F 2 94 ? 170.381 151.895 147.022 1.00 91.94 94 LYS F CA 1
ATOM 9864 C C . LYS F 2 94 ? 171.580 151.254 147.715 1.00 91.94 94 LYS F C 1
ATOM 9865 O O . LYS F 2 94 ? 172.258 151.881 148.536 1.00 91.94 94 LYS F O 1
ATOM 9871 N N . GLY F 2 95 ? 171.872 150.001 147.372 1.00 91.78 95 GLY F N 1
ATOM 9872 C CA . GLY F 2 95 ? 173.030 149.317 147.905 1.00 91.78 95 GLY F CA 1
ATOM 9873 C C . GLY F 2 95 ? 174.307 149.679 147.170 1.00 91.78 95 GLY F C 1
ATOM 9874 O O . GLY F 2 95 ? 174.330 150.501 146.254 1.00 91.78 95 GLY F O 1
ATOM 9875 N N . ILE F 2 96 ? 175.402 149.047 147.599 1.00 88.80 96 ILE F N 1
ATOM 9876 C CA . ILE F 2 96 ? 176.691 149.293 146.959 1.00 88.80 96 ILE F CA 1
ATOM 9877 C C . ILE F 2 96 ? 176.702 148.741 145.538 1.00 88.80 96 ILE F C 1
ATOM 9878 O O . ILE F 2 96 ? 177.311 149.330 144.637 1.00 88.80 96 ILE F O 1
ATOM 9883 N N . GLY F 2 97 ? 176.034 147.608 145.311 1.00 93.73 97 GLY F N 1
ATOM 9884 C CA . GLY F 2 97 ? 175.917 147.094 143.957 1.00 93.73 97 GLY F CA 1
ATOM 9885 C C . GLY F 2 97 ? 175.185 148.055 143.042 1.00 93.73 97 GLY F C 1
ATOM 9886 O O . GLY F 2 97 ? 175.543 148.210 141.873 1.00 93.73 97 GLY F O 1
ATOM 9887 N N . PHE F 2 98 ? 174.153 148.718 143.566 1.00 95.50 98 PHE F N 1
ATOM 9888 C CA . PHE F 2 98 ? 173.424 149.707 142.780 1.00 95.50 98 PHE F CA 1
ATOM 9889 C C . PHE F 2 98 ? 174.266 150.959 142.559 1.00 95.50 98 PHE F C 1
ATOM 9890 O O . PHE F 2 98 ? 174.185 151.587 141.498 1.00 95.50 98 PHE F O 1
ATOM 9898 N N . LEU F 2 99 ? 175.078 151.341 143.548 1.00 92.40 99 LEU F N 1
ATOM 9899 C CA . LEU F 2 99 ? 175.923 152.518 143.385 1.00 92.40 99 LEU F CA 1
ATOM 9900 C C . LEU F 2 99 ? 176.949 152.321 142.277 1.00 92.40 99 LEU F C 1
ATOM 9901 O O . LEU F 2 99 ? 177.294 153.277 141.574 1.00 92.40 99 LEU F O 1
ATOM 9906 N N . TRP F 2 100 ? 177.453 151.097 142.113 1.00 96.17 100 TRP F N 1
ATOM 9907 C CA . TRP F 2 100 ? 178.321 150.807 140.978 1.00 96.17 100 TRP F CA 1
ATOM 9908 C C . TRP F 2 100 ? 177.561 150.866 139.660 1.00 96.17 100 TRP F C 1
ATOM 9909 O O . TRP F 2 100 ? 178.165 151.127 138.614 1.00 96.17 100 TRP F O 1
ATOM 9920 N N . MET F 2 101 ? 176.249 150.619 139.684 1.00 98.37 101 MET F N 1
ATOM 9921 C CA . MET F 2 101 ? 175.465 150.660 138.455 1.00 98.37 101 MET F CA 1
ATOM 9922 C C . MET F 2 101 ? 175.515 152.048 137.835 1.00 98.37 101 MET F C 1
ATOM 9923 O O . MET F 2 101 ? 176.087 152.241 136.758 1.00 98.37 101 MET F O 1
ATOM 9928 N N . GLU F 2 102 ? 174.948 153.040 138.532 1.00 99.94 102 GLU F N 1
ATOM 9929 C CA . GLU F 2 102 ? 174.852 154.389 137.983 1.00 99.94 102 GLU F CA 1
ATOM 9930 C C . GLU F 2 102 ? 176.217 154.952 137.615 1.00 99.94 102 GLU F C 1
ATOM 9931 O O . GLU F 2 102 ? 176.325 155.750 136.677 1.00 99.94 102 GLU F O 1
ATOM 9937 N N . PHE F 2 103 ? 177.264 154.558 138.340 1.00 98.32 103 PHE F N 1
ATOM 9938 C CA . PHE F 2 103 ? 178.606 155.006 137.989 1.00 98.32 103 PHE F CA 1
ATOM 9939 C C . PHE F 2 103 ? 179.035 154.458 136.635 1.00 98.32 103 PHE F C 1
ATOM 9940 O O . PHE F 2 103 ? 179.798 155.106 135.911 1.00 98.32 103 PHE F O 1
ATOM 9948 N N . ASP F 2 104 ? 178.549 153.268 136.274 1.00 101.52 104 ASP F N 1
ATOM 9949 C CA . ASP F 2 104 ? 179.022 152.611 135.059 1.00 101.52 104 ASP F CA 1
ATOM 9950 C C . ASP F 2 104 ? 178.592 153.363 133.805 1.00 101.52 104 ASP F C 1
ATOM 9951 O O . ASP F 2 104 ? 179.403 153.574 132.896 1.00 101.52 104 ASP F O 1
ATOM 9956 N N . GLU F 2 105 ? 177.324 153.780 133.731 1.00 103.63 105 GLU F N 1
ATOM 9957 C CA . GLU F 2 105 ? 176.858 154.449 132.520 1.00 103.63 105 GLU F CA 1
ATOM 9958 C C . GLU F 2 105 ? 177.416 155.856 132.369 1.00 103.63 105 GLU F C 1
ATOM 9959 O O . GLU F 2 105 ? 177.304 156.431 131.280 1.00 103.63 105 GLU F O 1
ATOM 9965 N N . THR F 2 106 ? 178.007 156.423 133.416 1.00 102.92 106 THR F N 1
ATOM 9966 C CA . THR F 2 106 ? 178.593 157.753 133.342 1.00 102.92 106 THR F CA 1
ATOM 9967 C C . THR F 2 106 ? 180.069 157.725 132.971 1.00 102.92 106 THR F C 1
ATOM 9968 O O . THR F 2 106 ? 180.681 158.790 132.840 1.00 102.92 106 THR F O 1
ATOM 9972 N N . LEU F 2 107 ? 180.651 156.541 132.796 1.00 103.40 107 LEU F N 1
ATOM 9973 C CA . LEU F 2 107 ? 182.046 156.412 132.384 1.00 103.40 107 LEU F CA 1
ATOM 9974 C C . LEU F 2 107 ? 182.114 156.552 130.869 1.00 103.40 107 LEU F C 1
ATOM 9975 O O . LEU F 2 107 ? 182.001 155.577 130.124 1.00 103.40 107 LEU F O 1
ATOM 9980 N N . VAL F 2 108 ? 182.303 157.791 130.408 1.00 108.44 108 VAL F N 1
ATOM 9981 C CA . VAL F 2 108 ? 182.411 158.047 128.979 1.00 108.44 108 VAL F CA 1
ATOM 9982 C C . VAL F 2 108 ? 183.655 157.362 128.428 1.00 108.44 108 VAL F C 1
ATOM 9983 O O . VAL F 2 108 ? 184.670 157.202 129.120 1.00 108.44 108 VAL F O 1
ATOM 9987 N N . GLU F 2 109 ? 183.575 156.941 127.170 1.00 116.27 109 GLU F N 1
ATOM 9988 C CA . GLU F 2 109 ? 184.654 156.218 126.515 1.00 116.27 109 GLU F CA 1
ATOM 9989 C C . GLU F 2 109 ? 185.355 157.118 125.509 1.00 116.27 109 GLU F C 1
ATOM 9990 O O . GLU F 2 109 ? 184.704 157.742 124.665 1.00 116.27 109 GLU F O 1
ATOM 9996 N N . VAL F 2 110 ? 186.683 157.175 125.604 1.00 118.62 110 VAL F N 1
ATOM 9997 C CA . VAL F 2 110 ? 187.516 157.915 124.670 1.00 118.62 110 VAL F CA 1
ATOM 9998 C C . VAL F 2 110 ? 188.615 156.986 124.173 1.00 118.62 110 VAL F C 1
ATOM 9999 O O . VAL F 2 110 ? 188.949 155.983 124.807 1.00 118.62 110 VAL F O 1
ATOM 10003 N N . ARG F 2 111 ? 189.174 157.335 123.019 1.00 122.13 111 ARG F N 1
ATOM 10004 C CA . ARG F 2 111 ? 190.204 156.537 122.362 1.00 122.13 111 ARG F CA 1
ATOM 10005 C C . ARG F 2 111 ? 191.546 157.232 122.555 1.00 122.13 111 ARG F C 1
ATOM 10006 O O . ARG F 2 111 ? 191.758 158.336 122.042 1.00 122.13 111 ARG F O 1
ATOM 10014 N N . LYS F 2 112 ? 192.442 156.590 123.296 1.00 123.22 112 LYS F N 1
ATOM 10015 C CA . LYS F 2 112 ? 193.790 157.113 123.515 1.00 123.22 112 LYS F CA 1
ATOM 10016 C C . LYS F 2 112 ? 194.776 156.462 122.546 1.00 123.22 112 LYS F C 1
ATOM 10017 O O . LYS F 2 112 ? 195.710 155.758 122.932 1.00 123.22 112 LYS F O 1
ATOM 10023 N N . GLY F 2 113 ? 194.546 156.711 121.260 1.00 124.62 113 GLY F N 1
ATOM 10024 C CA . GLY F 2 113 ? 195.384 156.167 120.210 1.00 124.62 113 GLY F CA 1
ATOM 10025 C C . GLY F 2 113 ? 195.024 154.748 119.820 1.00 124.62 113 GLY F C 1
ATOM 10026 O O . GLY F 2 113 ? 194.395 154.524 118.782 1.00 124.62 113 GLY F O 1
ATOM 10027 N N . ASP F 2 114 ? 195.419 153.777 120.645 1.00 125.08 114 ASP F N 1
ATOM 10028 C CA . ASP F 2 114 ? 195.107 152.379 120.370 1.00 125.08 114 ASP F CA 1
ATOM 10029 C C . ASP F 2 114 ? 194.652 151.580 121.582 1.00 125.08 114 ASP F C 1
ATOM 10030 O O . ASP F 2 114 ? 194.188 150.451 121.400 1.00 125.08 114 ASP F O 1
ATOM 10035 N N . GLN F 2 115 ? 194.764 152.106 122.798 1.00 123.31 115 GLN F N 1
ATOM 10036 C CA . GLN F 2 115 ? 194.427 151.367 124.007 1.00 123.31 115 GLN F CA 1
ATOM 10037 C C . GLN F 2 115 ? 193.146 151.924 124.608 1.00 123.31 115 GLN F C 1
ATOM 10038 O O . GLN F 2 115 ? 193.007 153.141 124.772 1.00 123.31 115 GLN F O 1
ATOM 10044 N N . ILE F 2 116 ? 192.218 151.029 124.938 1.00 118.82 116 ILE F N 1
ATOM 10045 C CA . ILE F 2 116 ? 190.923 151.421 125.485 1.00 118.82 116 ILE F CA 1
ATOM 10046 C C . ILE F 2 116 ? 191.151 152.018 126.870 1.00 118.82 116 ILE F C 1
ATOM 10047 O O . ILE F 2 116 ? 191.678 151.351 127.766 1.00 118.82 116 ILE F O 1
ATOM 10052 N N . GLU F 2 117 ? 190.761 153.277 127.047 1.00 115.73 117 GLU F N 1
ATOM 10053 C CA . GLU F 2 117 ? 190.870 153.967 128.321 1.00 115.73 117 GLU F CA 1
ATOM 10054 C C . GLU F 2 117 ? 189.517 154.548 128.704 1.00 115.73 117 GLU F C 1
ATOM 10055 O O . GLU F 2 117 ? 188.769 155.039 127.853 1.00 115.73 117 GLU F O 1
ATOM 10061 N N . ILE F 2 118 ? 189.214 154.495 129.998 1.00 110.23 118 ILE F N 1
ATOM 10062 C CA . ILE F 2 118 ? 187.909 154.874 130.524 1.00 110.23 118 ILE F CA 1
ATOM 10063 C C . ILE F 2 118 ? 188.073 156.106 131.400 1.00 110.23 118 ILE F C 1
ATOM 10064 O O . ILE F 2 118 ? 188.900 156.119 132.319 1.00 110.23 118 ILE F O 1
ATOM 10069 N N . ARG F 2 119 ? 187.289 157.137 131.108 1.00 108.05 119 ARG F N 1
ATOM 10070 C CA . ARG F 2 119 ? 187.244 158.356 131.895 1.00 108.05 119 ARG F CA 1
ATOM 10071 C C . ARG F 2 119 ? 185.822 158.578 132.391 1.00 108.05 119 ARG F C 1
ATOM 10072 O O . ARG F 2 119 ? 184.860 158.023 131.854 1.00 108.05 119 ARG F O 1
ATOM 10080 N N . ASN F 2 120 ? 185.698 159.393 133.432 1.00 104.55 120 ASN F N 1
ATOM 10081 C CA . ASN F 2 120 ? 184.404 159.775 133.975 1.00 104.55 120 ASN F CA 1
ATOM 10082 C C . ASN F 2 120 ? 184.206 161.280 133.840 1.00 104.55 120 ASN F C 1
ATOM 10083 O O . ASN F 2 120 ? 185.124 162.063 134.102 1.00 104.55 120 ASN F O 1
ATOM 10088 N N . THR F 2 121 ? 183.023 161.678 133.363 1.00 105.42 121 THR F N 1
ATOM 10089 C CA . THR F 2 121 ? 182.750 163.098 133.168 1.00 105.42 121 THR F CA 1
ATOM 10090 C C . THR F 2 121 ? 182.546 163.821 134.492 1.00 105.42 121 THR F C 1
ATOM 10091 O O . THR F 2 121 ? 182.720 165.043 134.561 1.00 105.42 121 THR F O 1
ATOM 10095 N N . LEU F 2 122 ? 182.185 163.094 135.543 1.00 102.52 122 LEU F N 1
ATOM 10096 C CA . LEU F 2 122 ? 181.993 163.639 136.878 1.00 102.52 122 LEU F CA 1
ATOM 10097 C C . LEU F 2 122 ? 183.119 163.157 137.786 1.00 102.52 122 LEU F C 1
ATOM 10098 O O . LEU F 2 122 ? 184.062 162.494 137.350 1.00 102.52 122 LEU F O 1
ATOM 10103 N N . ASP F 2 123 ? 183.016 163.503 139.065 1.00 98.44 123 ASP F N 1
ATOM 10104 C CA . ASP F 2 123 ? 183.944 163.024 140.077 1.00 98.44 123 ASP F CA 1
ATOM 10105 C C . ASP F 2 123 ? 183.289 161.901 140.869 1.00 98.44 123 ASP F C 1
ATOM 10106 O O . ASP F 2 123 ? 182.091 161.952 141.160 1.00 98.44 123 ASP F O 1
ATOM 10111 N N . ALA F 2 124 ? 184.082 160.882 141.210 1.00 93.40 124 ALA F N 1
ATOM 10112 C CA . ALA F 2 124 ? 183.538 159.703 141.877 1.00 93.40 124 ALA F CA 1
ATOM 10113 C C . ALA F 2 124 ? 182.945 160.021 143.240 1.00 93.40 124 ALA F C 1
ATOM 10114 O O . ALA F 2 124 ? 182.114 159.252 143.735 1.00 93.40 124 ALA F O 1
ATOM 10116 N N . GLY F 2 125 ? 183.353 161.126 143.862 1.00 91.92 125 GLY F N 1
ATOM 10117 C CA . GLY F 2 125 ? 182.732 161.541 145.106 1.00 91.92 125 GLY F CA 1
ATOM 10118 C C . GLY F 2 125 ? 181.264 161.883 144.982 1.00 91.92 125 GLY F C 1
ATOM 10119 O O . GLY F 2 125 ? 180.574 161.953 146.004 1.00 91.92 125 GLY F O 1
ATOM 10120 N N . HIS F 2 126 ? 180.776 162.097 143.758 1.00 94.20 126 HIS F N 1
ATOM 10121 C CA . HIS F 2 126 ? 179.360 162.362 143.539 1.00 94.20 126 HIS F CA 1
ATOM 10122 C C . HIS F 2 126 ? 178.496 161.130 143.773 1.00 94.20 126 HIS F C 1
ATOM 10123 O O . HIS F 2 126 ? 177.288 161.268 143.986 1.00 94.20 126 HIS F O 1
ATOM 10130 N N . PHE F 2 127 ? 179.083 159.932 143.736 1.00 91.81 127 PHE F N 1
ATOM 10131 C CA . PHE F 2 127 ? 178.340 158.695 143.916 1.00 91.81 127 PHE F CA 1
ATOM 10132 C C . PHE F 2 127 ? 178.769 157.884 145.128 1.00 91.81 127 PHE F C 1
ATOM 10133 O O . PHE F 2 127 ? 177.981 157.060 145.603 1.00 91.81 127 PHE F O 1
ATOM 10141 N N . PHE F 2 128 ? 179.979 158.088 145.640 1.00 86.80 128 PHE F N 1
ATOM 10142 C CA . PHE F 2 128 ? 180.502 157.346 146.783 1.00 86.80 128 PHE F CA 1
ATOM 10143 C C . PHE F 2 128 ? 180.879 158.353 147.864 1.00 86.80 128 PHE F C 1
ATOM 10144 O O . PHE F 2 128 ? 182.024 158.803 147.940 1.00 86.80 128 PHE F O 1
ATOM 10152 N N . ASN F 2 129 ? 179.908 158.702 148.700 1.00 78.82 129 ASN F N 1
ATOM 10153 C CA . ASN F 2 129 ? 180.116 159.640 149.792 1.00 78.82 129 ASN F CA 1
ATOM 10154 C C . ASN F 2 129 ? 179.255 159.192 150.966 1.00 78.82 129 ASN F C 1
ATOM 10155 O O . ASN F 2 129 ? 178.654 158.114 150.943 1.00 78.82 129 ASN F O 1
ATOM 10160 N N . THR F 2 130 ? 179.189 160.029 152.002 1.00 72.61 130 THR F N 1
ATOM 10161 C CA . THR F 2 130 ? 178.418 159.673 153.188 1.00 72.61 130 THR F CA 1
ATOM 10162 C C . THR F 2 130 ? 176.931 159.565 152.874 1.00 72.61 130 THR F C 1
ATOM 10163 O O . THR F 2 130 ? 176.238 158.708 153.430 1.00 72.61 130 THR F O 1
ATOM 10167 N N . TYR F 2 131 ? 176.423 160.422 151.987 1.00 75.51 131 TYR F N 1
ATOM 10168 C CA . TYR F 2 131 ? 174.998 160.398 151.676 1.00 75.51 131 TYR F CA 1
ATOM 10169 C C . TYR F 2 131 ? 174.590 159.086 151.015 1.00 75.51 131 TYR F C 1
ATOM 10170 O O . TYR F 2 131 ? 173.537 158.524 151.333 1.00 75.51 131 TYR F O 1
ATOM 10179 N N . THR F 2 132 ? 175.404 158.584 150.093 1.00 77.54 132 THR F N 1
ATOM 10180 C CA . THR F 2 132 ? 175.060 157.368 149.370 1.00 77.54 132 THR F CA 1
ATOM 10181 C C . THR F 2 132 ? 175.552 156.100 150.054 1.00 77.54 132 THR F C 1
ATOM 10182 O O . THR F 2 132 ? 175.139 155.004 149.658 1.00 77.54 132 THR F O 1
ATOM 10186 N N . LEU F 2 133 ? 176.400 156.216 151.068 1.00 73.60 133 LEU F N 1
ATOM 10187 C CA . LEU F 2 133 ? 176.972 155.060 151.748 1.00 73.60 133 LEU F CA 1
ATOM 10188 C C . LEU F 2 133 ? 176.610 154.982 153.220 1.00 73.60 133 LEU F C 1
ATOM 10189 O O . LEU F 2 133 ? 176.355 153.887 153.726 1.00 73.60 133 LEU F O 1
ATOM 10194 N N . ALA F 2 134 ? 176.581 156.114 153.924 1.00 67.31 134 ALA F N 1
ATOM 10195 C CA . ALA F 2 134 ? 176.409 156.122 155.371 1.00 67.31 134 ALA F CA 1
ATOM 10196 C C . ALA F 2 134 ? 175.390 157.165 155.809 1.00 67.31 134 ALA F C 1
ATOM 10197 O O . ALA F 2 134 ? 175.522 157.750 156.886 1.00 67.31 134 ALA F O 1
ATOM 10199 N N . ASN F 2 135 ? 174.363 157.405 154.991 1.00 67.58 135 ASN F N 1
ATOM 10200 C CA . ASN F 2 135 ? 173.351 158.395 155.344 1.00 67.58 135 ASN F CA 1
ATOM 10201 C C . ASN F 2 135 ? 172.585 158.015 156.601 1.00 67.58 135 ASN F C 1
ATOM 10202 O O . ASN F 2 135 ? 171.974 158.885 157.228 1.00 67.58 135 ASN F O 1
ATOM 10207 N N . SER F 2 136 ? 172.600 156.739 156.980 1.00 60.15 136 SER F N 1
ATOM 10208 C CA . SER F 2 136 ? 171.873 156.285 158.155 1.00 60.15 136 SER F CA 1
ATOM 10209 C C . SER F 2 136 ? 172.609 156.556 159.461 1.00 60.15 136 SER F C 1
ATOM 10210 O O . SER F 2 136 ? 171.997 156.438 160.527 1.00 60.15 136 SER F O 1
ATOM 10213 N N . VAL F 2 137 ? 173.894 156.909 159.416 1.00 56.06 137 VAL F N 1
ATOM 10214 C CA . VAL F 2 137 ? 174.649 157.139 160.642 1.00 56.06 137 VAL F CA 1
ATOM 10215 C C . VAL F 2 137 ? 175.203 158.557 160.697 1.00 56.06 137 VAL F C 1
ATOM 10216 O O . VAL F 2 137 ? 175.373 159.118 161.784 1.00 56.06 137 VAL F O 1
ATOM 10220 N N . THR F 2 138 ? 175.482 159.153 159.536 1.00 57.89 138 THR F N 1
ATOM 10221 C CA . THR F 2 138 ? 176.144 160.455 159.531 1.00 57.89 138 THR F CA 1
ATOM 10222 C C . THR F 2 138 ? 175.199 161.574 159.950 1.00 57.89 138 THR F C 1
ATOM 10223 O O . THR F 2 138 ? 175.570 162.432 160.760 1.00 57.89 138 THR F O 1
ATOM 10227 N N . GLU F 2 139 ? 173.979 161.587 159.419 1.00 51.92 139 GLU F N 1
ATOM 10228 C CA . GLU F 2 139 ? 173.019 162.641 159.720 1.00 51.92 139 GLU F CA 1
ATOM 10229 C C . GLU F 2 139 ? 171.862 162.142 160.578 1.00 51.92 139 GLU F C 1
ATOM 10230 O O . GLU F 2 139 ? 170.788 162.748 160.578 1.00 51.92 139 GLU F O 1
ATOM 10236 N N . ASN F 2 140 ? 172.063 161.052 161.312 1.00 36.76 140 ASN F N 1
ATOM 10237 C CA . ASN F 2 140 ? 171.014 160.473 162.142 1.00 36.76 140 ASN F CA 1
ATOM 10238 C C . ASN F 2 140 ? 170.837 161.346 163.379 1.00 36.76 140 ASN F C 1
ATOM 10239 O O . ASN F 2 140 ? 171.712 161.389 164.248 1.00 36.76 140 ASN F O 1
ATOM 10244 N N . ARG F 2 141 ? 169.707 162.051 163.457 1.00 31.91 141 ARG F N 1
ATOM 10245 C CA . ARG F 2 141 ? 169.488 162.971 164.567 1.00 31.91 141 ARG F CA 1
ATOM 10246 C C . ARG F 2 141 ? 169.233 162.232 165.875 1.00 31.91 141 ARG F C 1
ATOM 10247 O O . ARG F 2 141 ? 169.568 162.746 166.947 1.00 31.91 141 ARG F O 1
ATOM 10255 N N . LEU F 2 142 ? 168.641 161.039 165.811 1.00 28.18 142 LEU F N 1
ATOM 10256 C CA . LEU F 2 142 ? 168.460 160.231 167.012 1.00 28.18 142 LEU F CA 1
ATOM 10257 C C . LEU F 2 142 ? 169.800 159.850 167.630 1.00 28.18 142 LEU F C 1
ATOM 10258 O O . LEU F 2 142 ? 169.999 159.985 168.842 1.00 28.18 142 LEU F O 1
ATOM 10263 N N . ILE F 2 143 ? 170.732 159.368 166.806 1.00 29.05 143 ILE F N 1
ATOM 10264 C CA . ILE F 2 143 ? 172.037 158.952 167.307 1.00 29.05 143 ILE F CA 1
ATOM 10265 C C . ILE F 2 143 ? 172.806 160.145 167.859 1.00 29.05 143 ILE F C 1
ATOM 10266 O O . ILE F 2 143 ? 173.456 160.050 168.906 1.00 29.05 143 ILE F O 1
ATOM 10271 N N . ALA F 2 144 ? 172.744 161.285 167.171 1.00 27.44 144 ALA F N 1
ATOM 10272 C CA . ALA F 2 144 ? 173.439 162.478 167.636 1.00 27.44 144 ALA F CA 1
ATOM 10273 C C . ALA F 2 144 ? 172.863 163.020 168.938 1.00 27.44 144 ALA F C 1
ATOM 10274 O O . ALA F 2 144 ? 173.532 163.806 169.614 1.00 27.44 144 ALA F O 1
ATOM 10276 N N . ALA F 2 145 ? 171.641 162.634 169.295 1.00 25.08 145 ALA F N 1
ATOM 10277 C CA . ALA F 2 145 ? 171.017 163.083 170.529 1.00 25.08 145 ALA F CA 1
ATOM 10278 C C . ALA F 2 145 ? 171.245 162.137 171.701 1.00 25.08 145 ALA F C 1
ATOM 10279 O O . ALA F 2 145 ? 170.866 162.476 172.825 1.00 25.08 145 ALA F O 1
ATOM 10281 N N . VAL F 2 146 ? 171.850 160.968 171.468 1.00 23.24 146 VAL F N 1
ATOM 10282 C CA . VAL F 2 146 ? 172.054 160.009 172.558 1.00 23.24 146 VAL F CA 1
ATOM 10283 C C . VAL F 2 146 ? 172.906 160.579 173.682 1.00 23.24 146 VAL F C 1
ATOM 10284 O O . VAL F 2 146 ? 172.532 160.411 174.851 1.00 23.24 146 VAL F O 1
ATOM 10288 N N . PRO F 2 147 ? 174.042 161.249 173.431 1.00 23.45 147 PRO F N 1
ATOM 10289 C CA . PRO F 2 147 ? 174.781 161.838 174.563 1.00 23.45 147 PRO F CA 1
ATOM 10290 C C . PRO F 2 147 ? 173.940 162.784 175.400 1.00 23.45 147 PRO F C 1
ATOM 10291 O O . PRO F 2 147 ? 174.117 162.848 176.621 1.00 23.45 147 PRO F O 1
ATOM 10295 N N . GLY F 2 148 ? 173.030 163.528 174.769 1.00 23.25 148 GLY F N 1
ATOM 10296 C CA . GLY F 2 148 ? 172.127 164.380 175.522 1.00 23.25 148 GLY F CA 1
ATOM 10297 C C . GLY F 2 148 ? 171.124 163.600 176.352 1.00 23.25 148 GLY F C 1
ATOM 10298 O O . GLY F 2 148 ? 170.779 164.011 177.462 1.00 23.25 148 GLY F O 1
ATOM 10299 N N . PHE F 2 149 ? 170.629 162.478 175.821 1.00 22.61 149 PHE F N 1
ATOM 10300 C CA . PHE F 2 149 ? 169.702 161.642 176.580 1.00 22.61 149 PHE F CA 1
ATOM 10301 C C . PHE F 2 149 ? 170.351 161.127 177.858 1.00 22.61 149 PHE F C 1
ATOM 10302 O O . PHE F 2 149 ? 169.762 161.202 178.941 1.00 22.61 149 PHE F O 1
ATOM 10310 N N . LEU F 2 150 ? 171.569 160.591 177.743 1.00 21.35 150 LEU F N 1
ATOM 10311 C CA . LEU F 2 150 ? 172.231 159.973 178.887 1.00 21.35 150 LEU F CA 1
ATOM 10312 C C . LEU F 2 150 ? 172.620 161.006 179.935 1.00 21.35 150 LEU F C 1
ATOM 10313 O O . LEU F 2 150 ? 172.503 160.750 181.137 1.00 21.35 150 LEU F O 1
ATOM 10318 N N . THR F 2 151 ? 173.092 162.175 179.499 1.00 23.84 151 THR F N 1
ATOM 10319 C CA . THR F 2 151 ? 173.387 163.249 180.439 1.00 23.84 151 THR F CA 1
ATOM 10320 C C . THR F 2 151 ? 172.124 163.712 181.154 1.00 23.84 151 THR F C 1
ATOM 10321 O O . THR F 2 151 ? 172.137 163.953 182.365 1.00 23.84 151 THR F O 1
ATOM 10325 N N . ALA F 2 152 ? 171.021 163.835 180.419 1.00 21.30 152 ALA F N 1
ATOM 10326 C CA . ALA F 2 152 ? 169.778 164.278 181.031 1.00 21.30 152 ALA F CA 1
ATOM 10327 C C . ALA F 2 152 ? 169.184 163.211 181.938 1.00 21.30 152 ALA F C 1
ATOM 10328 O O . ALA F 2 152 ? 168.511 163.544 182.919 1.00 21.30 152 ALA F O 1
ATOM 10330 N N . LEU F 2 153 ? 169.412 161.933 181.630 1.00 21.88 153 LEU F N 1
ATOM 10331 C CA . LEU F 2 153 ? 169.069 160.880 182.578 1.00 21.88 153 LEU F CA 1
ATOM 10332 C C . LEU F 2 153 ? 169.777 161.104 183.908 1.00 21.88 153 LEU F C 1
ATOM 10333 O O . LEU F 2 153 ? 169.139 161.133 184.964 1.00 21.88 153 LEU F O 1
ATOM 10338 N N . GLY F 2 154 ? 171.094 161.312 183.869 1.00 20.18 154 GLY F N 1
ATOM 10339 C CA . GLY F 2 154 ? 171.825 161.592 185.093 1.00 20.18 154 GLY F CA 1
ATOM 10340 C C . GLY F 2 154 ? 171.315 162.827 185.810 1.00 20.18 154 GLY F C 1
ATOM 10341 O O . GLY F 2 154 ? 171.281 162.870 187.038 1.00 20.18 154 GLY F O 1
ATOM 10342 N N . VAL F 2 155 ? 170.910 163.846 185.052 1.00 21.33 155 VAL F N 1
ATOM 10343 C CA . VAL F 2 155 ? 170.328 165.042 185.653 1.00 21.33 155 VAL F CA 1
ATOM 10344 C C . VAL F 2 155 ? 168.988 164.716 186.309 1.00 21.33 155 VAL F C 1
ATOM 10345 O O . VAL F 2 155 ? 168.677 165.215 187.396 1.00 21.33 155 VAL F O 1
ATOM 10349 N N . ILE F 2 156 ? 168.179 163.874 185.663 1.00 19.14 156 ILE F N 1
ATOM 10350 C CA . ILE F 2 156 ? 166.903 163.460 186.244 1.00 19.14 156 ILE F CA 1
ATOM 10351 C C . ILE F 2 156 ? 167.133 162.737 187.563 1.00 19.14 156 ILE F C 1
ATOM 10352 O O . ILE F 2 156 ? 166.412 162.956 188.543 1.00 19.14 156 ILE F O 1
ATOM 10357 N N . GLY F 2 157 ? 168.149 161.871 187.609 1.00 19.07 157 GLY F N 1
ATOM 10358 C CA . GLY F 2 157 ? 168.475 161.183 188.843 1.00 19.07 157 GLY F CA 1
ATOM 10359 C C . GLY F 2 157 ? 168.874 162.121 189.963 1.00 19.07 157 GLY F C 1
ATOM 10360 O O . GLY F 2 157 ? 168.615 161.836 191.133 1.00 19.07 157 GLY F O 1
ATOM 10361 N N . THR F 2 158 ? 169.517 163.241 189.628 1.00 20.31 158 THR F N 1
ATOM 10362 C CA . THR F 2 158 ? 169.859 164.225 190.650 1.00 20.31 158 THR F CA 1
ATOM 10363 C C . THR F 2 158 ? 168.618 164.853 191.265 1.00 20.31 158 THR F C 1
ATOM 10364 O O . THR F 2 158 ? 168.460 164.858 192.490 1.00 20.31 158 THR F O 1
ATOM 10368 N N . PHE F 2 159 ? 167.727 165.395 190.434 1.00 22.47 159 PHE F N 1
ATOM 10369 C CA . PHE F 2 159 ? 166.550 166.059 190.978 1.00 22.47 159 PHE F CA 1
ATOM 10370 C C . PHE F 2 159 ? 165.613 165.063 191.638 1.00 22.47 159 PHE F C 1
ATOM 10371 O O . PHE F 2 159 ? 164.965 165.393 192.635 1.00 22.47 159 PHE F O 1
ATOM 10379 N N . MET F 2 160 ? 165.536 163.847 191.104 1.00 25.77 160 MET F N 1
ATOM 10380 C CA . MET F 2 160 ? 164.799 162.786 191.775 1.00 25.77 160 MET F CA 1
ATOM 10381 C C . MET F 2 160 ? 165.422 162.461 193.128 1.00 25.77 160 MET F C 1
ATOM 10382 O O . MET F 2 160 ? 164.724 162.389 194.144 1.00 25.77 160 MET F O 1
ATOM 10387 N N . GLY F 2 161 ? 166.742 162.270 193.158 1.00 22.33 161 GLY F N 1
ATOM 10388 C CA . GLY F 2 161 ? 167.402 161.932 194.408 1.00 22.33 161 GLY F CA 1
ATOM 10389 C C . GLY F 2 161 ? 167.322 163.045 195.435 1.00 22.33 161 GLY F C 1
ATOM 10390 O O . GLY F 2 161 ? 167.013 162.805 196.604 1.00 22.33 161 GLY F O 1
ATOM 10391 N N . LEU F 2 162 ? 167.590 164.281 195.009 1.00 23.36 162 LEU F N 1
ATOM 10392 C CA . LEU F 2 162 ? 167.553 165.409 195.933 1.00 23.36 162 LEU F CA 1
ATOM 10393 C C . LEU F 2 162 ? 166.147 165.651 196.466 1.00 23.36 162 LEU F C 1
ATOM 10394 O O . LEU F 2 162 ? 165.970 165.943 197.654 1.00 23.36 162 LEU F O 1
ATOM 10399 N N . GLN F 2 163 ? 165.135 165.547 195.603 1.00 25.32 163 GLN F N 1
ATOM 10400 C CA . GLN F 2 163 ? 163.758 165.741 196.047 1.00 25.32 163 GLN F CA 1
ATOM 10401 C C . GLN F 2 163 ? 163.355 164.688 197.071 1.00 25.32 163 GLN F C 1
ATOM 10402 O O . GLN F 2 163 ? 162.708 165.005 198.075 1.00 25.32 163 GLN F O 1
ATOM 10408 N N . LEU F 2 164 ? 163.726 163.430 196.830 1.00 26.38 164 LEU F N 1
ATOM 10409 C CA . LEU F 2 164 ? 163.395 162.367 197.771 1.00 26.38 164 LEU F CA 1
ATOM 10410 C C . LEU F 2 164 ? 164.092 162.573 199.107 1.00 26.38 164 LEU F C 1
ATOM 10411 O O . LEU F 2 164 ? 163.494 162.351 200.166 1.00 26.38 164 LEU F O 1
ATOM 10416 N N . GLY F 2 165 ? 165.357 162.992 199.079 1.00 25.63 165 GLY F N 1
ATOM 10417 C CA . GLY F 2 165 ? 166.062 163.258 200.320 1.00 25.63 165 GLY F CA 1
ATOM 10418 C C . GLY F 2 165 ? 165.460 164.409 201.100 1.00 25.63 165 GLY F C 1
ATOM 10419 O O . GLY F 2 165 ? 165.276 164.319 202.314 1.00 25.63 165 GLY F O 1
ATOM 10420 N N . LEU F 2 166 ? 165.130 165.502 200.410 1.00 25.77 166 LEU F N 1
ATOM 10421 C CA . LEU F 2 166 ? 164.571 166.672 201.075 1.00 25.77 166 LEU F CA 1
ATOM 10422 C C . LEU F 2 166 ? 163.132 166.463 201.522 1.00 25.77 166 LEU F C 1
ATOM 10423 O O . LEU F 2 166 ? 162.675 167.155 202.436 1.00 25.77 166 LEU F O 1
ATOM 10428 N N . ALA F 2 167 ? 162.407 165.532 200.900 1.00 28.82 167 ALA F N 1
ATOM 10429 C CA . ALA F 2 167 ? 161.018 165.300 201.278 1.00 28.82 167 ALA F CA 1
ATOM 10430 C C . ALA F 2 167 ? 160.904 164.668 202.658 1.00 28.82 167 ALA F C 1
ATOM 10431 O O . ALA F 2 167 ? 159.884 164.844 203.333 1.00 28.82 167 ALA F O 1
ATOM 10433 N N . ASP F 2 168 ? 161.924 163.934 203.091 1.00 30.17 168 ASP F N 1
ATOM 10434 C CA . ASP F 2 168 ? 161.920 163.298 204.400 1.00 30.17 168 ASP F CA 1
ATOM 10435 C C . ASP F 2 168 ? 162.607 164.132 205.472 1.00 30.17 168 ASP F C 1
ATOM 10436 O O . ASP F 2 168 ? 162.680 163.694 206.623 1.00 30.17 168 ASP F O 1
ATOM 10441 N N . LEU F 2 169 ? 163.110 165.313 205.128 1.00 29.55 169 LEU F N 1
ATOM 10442 C CA . LEU F 2 169 ? 163.790 166.175 206.090 1.00 29.55 169 LEU F CA 1
ATOM 10443 C C . LEU F 2 169 ? 162.731 167.023 206.781 1.00 29.55 169 LEU F C 1
ATOM 10444 O O . LEU F 2 169 ? 162.250 168.014 206.229 1.00 29.55 169 LEU F O 1
ATOM 10449 N N . LYS F 2 170 ? 162.364 166.632 207.994 1.00 33.13 170 LYS F N 1
ATOM 10450 C CA . LYS F 2 170 ? 161.304 167.295 208.735 1.00 33.13 170 LYS F CA 1
ATOM 10451 C C . LYS F 2 170 ? 161.920 168.254 209.743 1.00 33.13 170 LYS F C 1
ATOM 10452 O O . LYS F 2 170 ? 162.625 167.833 210.666 1.00 33.13 170 LYS F O 1
ATOM 10458 N N . LEU F 2 171 ? 161.669 169.535 209.546 1.00 33.39 171 LEU F N 1
ATOM 10459 C CA . LEU F 2 171 ? 162.036 170.585 210.472 1.00 33.39 171 LEU F CA 1
ATOM 10460 C C . LEU F 2 171 ? 160.750 171.181 211.036 1.00 33.39 171 LEU F C 1
ATOM 10461 O O . LEU F 2 171 ? 159.647 170.685 210.784 1.00 33.39 171 LEU F O 1
ATOM 10466 N N . GLY F 2 172 ? 160.883 172.240 211.807 1.00 36.56 172 GLY F N 1
ATOM 10467 C CA . GLY F 2 172 ? 159.700 172.826 212.395 1.00 36.56 172 GLY F CA 1
ATOM 10468 C C . GLY F 2 172 ? 159.643 172.597 213.894 1.00 36.56 172 GLY F C 1
ATOM 10469 O O . GLY F 2 172 ? 160.272 171.689 214.445 1.00 36.56 172 GLY F O 1
ATOM 10470 N N . ALA F 2 173 ? 158.867 173.449 214.557 1.00 38.38 173 ALA F N 1
ATOM 10471 C CA . ALA F 2 173 ? 158.784 173.412 216.008 1.00 38.38 173 ALA F CA 1
ATOM 10472 C C . ALA F 2 173 ? 158.250 172.067 216.479 1.00 38.38 173 ALA F C 1
ATOM 10473 O O . ALA F 2 173 ? 157.253 171.561 215.958 1.00 38.38 173 ALA F O 1
ATOM 10475 N N . GLY F 2 174 ? 158.926 171.484 217.465 1.00 36.11 174 GLY F N 1
ATOM 10476 C CA . GLY F 2 174 ? 158.518 170.224 218.043 1.00 36.11 174 GLY F CA 1
ATOM 10477 C C . GLY F 2 174 ? 159.222 169.003 217.495 1.00 36.11 174 GLY F C 1
ATOM 10478 O O . GLY F 2 174 ? 159.133 167.935 218.111 1.00 36.11 174 GLY F O 1
ATOM 10479 N N . VAL F 2 175 ? 159.916 169.121 216.362 1.00 30.61 175 VAL F N 1
ATOM 10480 C CA . VAL F 2 175 ? 160.633 167.981 215.804 1.00 30.61 175 VAL F CA 1
ATOM 10481 C C . VAL F 2 175 ? 161.867 167.702 216.649 1.00 30.61 175 VAL F C 1
ATOM 10482 O O . VAL F 2 175 ? 162.675 168.600 216.915 1.00 30.61 175 VAL F O 1
ATOM 10486 N N . ASP F 2 176 ? 162.021 166.452 217.071 1.00 28.61 176 ASP F N 1
ATOM 10487 C CA . ASP F 2 176 ? 163.079 166.079 217.993 1.00 28.61 176 ASP F CA 1
ATOM 10488 C C . ASP F 2 176 ? 164.337 165.641 217.248 1.00 28.61 176 ASP F C 1
ATOM 10489 O O . ASP F 2 176 ? 164.360 165.521 216.024 1.00 28.61 176 ASP F O 1
ATOM 10494 N N . VAL F 2 177 ? 165.394 165.394 218.023 1.00 26.98 177 VAL F N 1
ATOM 10495 C CA . VAL F 2 177 ? 166.705 165.086 217.458 1.00 26.98 177 VAL F CA 1
ATOM 10496 C C . VAL F 2 177 ? 166.657 163.800 216.646 1.00 26.98 177 VAL F C 1
ATOM 10497 O O . VAL F 2 177 ? 167.263 163.707 215.574 1.00 26.98 177 VAL F O 1
ATOM 10501 N N . THR F 2 178 ? 165.941 162.791 217.139 1.00 28.08 178 THR F N 1
ATOM 10502 C CA . THR F 2 178 ? 165.838 161.533 216.408 1.00 28.08 178 THR F CA 1
ATOM 10503 C C . THR F 2 178 ? 165.197 161.736 215.041 1.00 28.08 178 THR F C 1
ATOM 10504 O O . THR F 2 178 ? 165.664 161.182 214.040 1.00 28.08 178 THR F O 1
ATOM 10508 N N . THR F 2 179 ? 164.128 162.528 214.978 1.00 27.28 179 THR F N 1
ATOM 10509 C CA . THR F 2 179 ? 163.493 162.808 213.697 1.00 27.28 179 THR F CA 1
ATOM 10510 C C . THR F 2 179 ? 164.401 163.639 212.798 1.00 27.28 179 THR F C 1
ATOM 10511 O O . THR F 2 179 ? 164.505 163.371 211.597 1.00 27.28 179 THR F O 1
ATOM 10515 N N . MET F 2 180 ? 165.062 164.655 213.359 1.00 26.00 180 MET F N 1
ATOM 10516 C CA . MET F 2 180 ? 166.010 165.440 212.575 1.00 26.00 180 MET F CA 1
ATOM 10517 C C . MET F 2 180 ? 167.169 164.583 212.099 1.00 26.00 180 MET F C 1
ATOM 10518 O O . MET F 2 180 ? 167.625 164.717 210.959 1.00 26.00 180 MET F O 1
ATOM 10523 N N . GLN F 2 181 ? 167.666 163.709 212.968 1.00 30.40 181 GLN F N 1
ATOM 10524 C CA . GLN F 2 181 ? 168.815 162.887 212.623 1.00 30.40 181 GLN F CA 1
ATOM 10525 C C . GLN F 2 181 ? 168.470 161.921 211.494 1.00 30.40 181 GLN F C 1
ATOM 10526 O O . GLN F 2 181 ? 169.284 161.685 210.595 1.00 30.40 181 GLN F O 1
ATOM 10532 N N . ASP F 2 182 ? 167.253 161.370 211.515 1.00 30.08 182 ASP F N 1
ATOM 10533 C CA . ASP F 2 182 ? 166.793 160.517 210.423 1.00 30.08 182 ASP F CA 1
ATOM 10534 C C . ASP F 2 182 ? 166.570 161.311 209.141 1.00 30.08 182 ASP F C 1
ATOM 10535 O O . ASP F 2 182 ? 166.776 160.781 208.044 1.00 30.08 182 ASP F O 1
ATOM 10540 N N . GLY F 2 183 ? 166.143 162.569 209.257 1.00 27.16 183 GLY F N 1
ATOM 10541 C CA . GLY F 2 183 ? 165.978 163.398 208.075 1.00 27.16 183 GLY F CA 1
ATOM 10542 C C . GLY F 2 183 ? 167.284 163.646 207.346 1.00 27.16 183 GLY F C 1
ATOM 10543 O O . GLY F 2 183 ? 167.330 163.624 206.116 1.00 27.16 183 GLY F O 1
ATOM 10544 N N . VAL F 2 184 ? 168.361 163.884 208.097 1.00 26.11 184 VAL F N 1
ATOM 10545 C CA . VAL F 2 184 ? 169.677 164.065 207.489 1.00 26.11 184 VAL F CA 1
ATOM 10546 C C . VAL F 2 184 ? 170.113 162.803 206.757 1.00 26.11 184 VAL F C 1
ATOM 10547 O O . VAL F 2 184 ? 170.653 162.869 205.647 1.00 26.11 184 VAL F O 1
ATOM 10551 N N . ALA F 2 185 ? 169.889 161.636 207.365 1.00 24.86 185 ALA F N 1
ATOM 10552 C CA . ALA F 2 185 ? 170.257 160.382 206.716 1.00 24.86 185 ALA F CA 1
ATOM 10553 C C . ALA F 2 185 ? 169.538 160.220 205.383 1.00 24.86 185 ALA F C 1
ATOM 10554 O O . ALA F 2 185 ? 170.138 159.784 204.396 1.00 24.86 185 ALA F O 1
ATOM 10556 N N . GLY F 2 186 ? 168.253 160.571 205.335 1.00 24.03 186 GLY F N 1
ATOM 10557 C CA . GLY F 2 186 ? 167.526 160.521 204.079 1.00 24.03 186 GLY F CA 1
ATOM 10558 C C . GLY F 2 186 ? 168.038 161.518 203.058 1.00 24.03 186 GLY F C 1
ATOM 10559 O O . GLY F 2 186 ? 168.046 161.235 201.858 1.00 24.03 186 GLY F O 1
ATOM 10560 N N . VAL F 2 187 ? 168.459 162.698 203.514 1.00 23.74 187 VAL F N 1
ATOM 10561 C CA . VAL F 2 187 ? 169.012 163.696 202.603 1.00 23.74 187 VAL F CA 1
ATOM 10562 C C . VAL F 2 187 ? 170.335 163.216 202.017 1.00 23.74 187 VAL F C 1
ATOM 10563 O O . VAL F 2 187 ? 170.592 163.374 200.818 1.00 23.74 187 VAL F O 1
ATOM 10567 N N . VAL F 2 188 ? 171.198 162.635 202.851 1.00 22.59 188 VAL F N 1
ATOM 10568 C CA . VAL F 2 188 ? 172.456 162.081 202.362 1.00 22.59 188 VAL F CA 1
ATOM 10569 C C . VAL F 2 188 ? 172.199 160.927 201.404 1.00 22.59 188 VAL F C 1
ATOM 10570 O O . VAL F 2 188 ? 172.876 160.791 200.380 1.00 22.59 188 VAL F O 1
ATOM 10574 N N . ASN F 2 189 ? 171.217 160.080 201.716 1.00 23.49 189 ASN F N 1
ATOM 10575 C CA . ASN F 2 189 ? 170.839 159.021 200.788 1.00 23.49 189 ASN F CA 1
ATOM 10576 C C . ASN F 2 189 ? 170.350 159.600 199.468 1.00 23.49 189 ASN F C 1
ATOM 10577 O O . ASN F 2 189 ? 170.645 159.060 198.398 1.00 23.49 189 ASN F O 1
ATOM 10582 N N . GLY F 2 190 ? 169.594 160.697 199.524 1.00 20.82 190 GLY F N 1
ATOM 10583 C CA . GLY F 2 190 ? 169.182 161.359 198.299 1.00 20.82 190 GLY F CA 1
ATOM 10584 C C . GLY F 2 190 ? 170.349 161.947 197.530 1.00 20.82 190 GLY F C 1
ATOM 10585 O O . GLY F 2 190 ? 170.386 161.884 196.299 1.00 20.82 190 GLY F O 1
ATOM 10586 N N . ALA F 2 191 ? 171.318 162.525 198.243 1.00 20.02 191 ALA F N 1
ATOM 10587 C CA . ALA F 2 191 ? 172.515 163.040 197.588 1.00 20.02 191 ALA F CA 1
ATOM 10588 C C . ALA F 2 191 ? 173.347 161.913 196.985 1.00 20.02 191 ALA F C 1
ATOM 10589 O O . ALA F 2 191 ? 173.966 162.092 195.932 1.00 20.02 191 ALA F O 1
ATOM 10591 N N . LYS F 2 192 ? 173.378 160.747 197.640 1.00 21.97 192 LYS F N 1
ATOM 10592 C CA . LYS F 2 192 ? 174.075 159.598 197.069 1.00 21.97 192 LYS F CA 1
ATOM 10593 C C . LYS F 2 192 ? 173.458 159.191 195.738 1.00 21.97 192 LYS F C 1
ATOM 10594 O O . LYS F 2 192 ? 174.176 158.913 194.773 1.00 21.97 192 LYS F O 1
ATOM 10600 N N . ILE F 2 193 ? 172.125 159.156 195.670 1.00 19.20 193 ILE F N 1
ATOM 10601 C CA . ILE F 2 193 ? 171.443 158.886 194.409 1.00 19.20 193 ILE F CA 1
ATOM 10602 C C . ILE F 2 193 ? 171.810 159.938 193.373 1.00 19.20 193 ILE F C 1
ATOM 10603 O O . ILE F 2 193 ? 172.091 159.618 192.214 1.00 19.20 193 ILE F O 1
ATOM 10608 N N . ALA F 2 194 ? 171.814 161.210 193.776 1.00 19.45 194 ALA F N 1
ATOM 10609 C CA . ALA F 2 194 ? 172.038 162.297 192.830 1.00 19.45 194 ALA F CA 1
ATOM 10610 C C . ALA F 2 194 ? 173.412 162.197 192.180 1.00 19.45 194 ALA F C 1
ATOM 10611 O O . ALA F 2 194 ? 173.530 162.209 190.952 1.00 19.45 194 ALA F O 1
ATOM 10613 N N . PHE F 2 195 ? 174.466 162.084 192.987 1.00 20.79 195 PHE F N 1
ATOM 10614 C CA . PHE F 2 195 ? 175.810 162.093 192.420 1.00 20.79 195 PHE F CA 1
ATOM 10615 C C . PHE F 2 195 ? 176.124 160.793 191.693 1.00 20.79 195 PHE F C 1
ATOM 10616 O O . PHE F 2 195 ? 176.775 160.812 190.646 1.00 20.79 195 PHE F O 1
ATOM 10624 N N . LEU F 2 196 ? 175.663 159.658 192.220 1.00 18.98 196 LEU F N 1
ATOM 10625 C CA . LEU F 2 196 ? 175.961 158.383 191.578 1.00 18.98 196 LEU F CA 1
ATOM 10626 C C . LEU F 2 196 ? 175.337 158.299 190.188 1.00 18.98 196 LEU F C 1
ATOM 10627 O O . LEU F 2 196 ? 175.969 157.809 189.248 1.00 18.98 196 LEU F O 1
ATOM 10632 N N . THR F 2 197 ? 174.097 158.774 190.037 1.00 18.28 197 THR F N 1
ATOM 10633 C CA . THR F 2 197 ? 173.473 158.759 188.718 1.00 18.28 197 THR F CA 1
ATOM 10634 C C . THR F 2 197 ? 174.112 159.776 187.781 1.00 18.28 197 THR F C 1
ATOM 10635 O O . THR F 2 197 ? 174.117 159.572 186.564 1.00 18.28 197 THR F O 1
ATOM 10639 N N . SER F 2 198 ? 174.659 160.867 188.320 1.00 19.34 198 SER F N 1
ATOM 10640 C CA . SER F 2 198 ? 175.386 161.810 187.478 1.00 19.34 198 SER F CA 1
ATOM 10641 C C . SER F 2 198 ? 176.715 161.231 187.010 1.00 19.34 198 SER F C 1
ATOM 10642 O O . SER F 2 198 ? 177.113 161.447 185.861 1.00 19.34 198 SER F O 1
ATOM 10645 N N . VAL F 2 199 ? 177.415 160.497 187.881 1.00 17.44 199 VAL F N 1
ATOM 10646 C CA . VAL F 2 199 ? 178.660 159.847 187.475 1.00 17.44 199 VAL F CA 1
ATOM 10647 C C . VAL F 2 199 ? 178.414 158.950 186.273 1.00 17.44 199 VAL F C 1
ATOM 10648 O O . VAL F 2 199 ? 179.097 159.048 185.250 1.00 17.44 199 VAL F O 1
ATOM 10652 N N . TRP F 2 200 ? 177.407 158.088 186.368 1.00 18.46 200 TRP F N 1
ATOM 10653 C CA . TRP F 2 200 ? 177.122 157.152 185.294 1.00 18.46 200 TRP F CA 1
ATOM 10654 C C . TRP F 2 200 ? 176.434 157.825 184.118 1.00 18.46 200 TRP F C 1
ATOM 10655 O O . TRP F 2 200 ? 176.689 157.458 182.970 1.00 18.46 200 TRP F O 1
ATOM 10666 N N . GLY F 2 201 ? 175.582 158.816 184.383 1.00 18.57 201 GLY F N 1
ATOM 10667 C CA . GLY F 2 201 ? 174.929 159.523 183.297 1.00 18.57 201 GLY F CA 1
ATOM 10668 C C . GLY F 2 201 ? 175.917 160.222 182.384 1.00 18.57 201 GLY F C 1
ATOM 10669 O O . GLY F 2 201 ? 175.802 160.156 181.160 1.00 18.57 201 GLY F O 1
ATOM 10670 N N . VAL F 2 202 ? 176.914 160.882 182.969 1.00 18.71 202 VAL F N 1
ATOM 10671 C CA . VAL F 2 202 ? 177.855 161.644 182.159 1.00 18.71 202 VAL F CA 1
ATOM 10672 C C . VAL F 2 202 ? 178.935 160.732 181.582 1.00 18.71 202 VAL F C 1
ATOM 10673 O O . VAL F 2 202 ? 179.337 160.891 180.426 1.00 18.71 202 VAL F O 1
ATOM 10677 N N . ALA F 2 203 ? 179.410 159.759 182.365 1.00 17.57 203 ALA F N 1
ATOM 10678 C CA . ALA F 2 203 ? 180.442 158.850 181.872 1.00 17.57 203 ALA F CA 1
ATOM 10679 C C . ALA F 2 203 ? 179.944 158.033 180.689 1.00 17.57 203 ALA F C 1
ATOM 10680 O O . ALA F 2 203 ? 180.665 157.854 179.703 1.00 17.57 203 ALA F O 1
ATOM 10682 N N . LEU F 2 204 ? 178.715 157.525 180.773 1.00 18.59 204 LEU F N 1
ATOM 10683 C CA . LEU F 2 204 ? 178.134 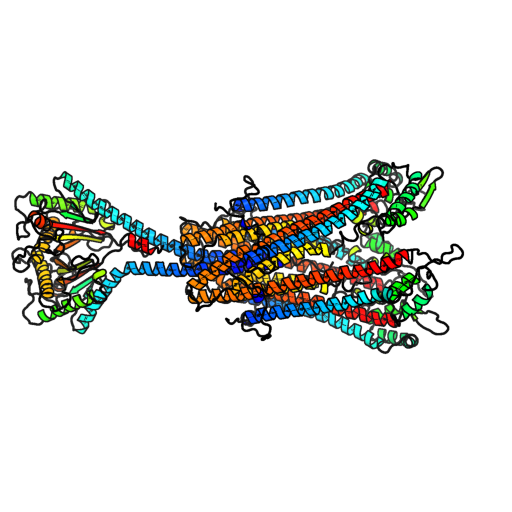156.792 179.658 1.00 18.59 204 LEU F CA 1
ATOM 10684 C C . LEU F 2 204 ? 177.836 157.716 178.486 1.00 18.59 204 LEU F C 1
ATOM 10685 O O . LEU F 2 204 ? 177.950 157.305 177.328 1.00 18.59 204 LEU F O 1
ATOM 10690 N N . SER F 2 205 ? 177.441 158.956 178.774 1.00 20.94 205 SER F N 1
ATOM 10691 C CA . SER F 2 205 ? 177.219 159.938 177.722 1.00 20.94 205 SER F CA 1
ATOM 10692 C C . SER F 2 205 ? 178.501 160.210 176.947 1.00 20.94 205 SER F C 1
ATOM 10693 O O . SER F 2 205 ? 178.522 160.128 175.715 1.00 20.94 205 SER F O 1
ATOM 10696 N N . VAL F 2 206 ? 179.590 160.518 177.656 1.00 21.84 206 VAL F N 1
ATOM 10697 C CA . VAL F 2 206 ? 180.828 160.868 176.970 1.00 21.84 206 VAL F CA 1
ATOM 10698 C C . VAL F 2 206 ? 181.442 159.636 176.321 1.00 21.84 206 VAL F C 1
ATOM 10699 O O . VAL F 2 206 ? 182.111 159.742 175.288 1.00 21.84 206 VAL F O 1
ATOM 10703 N N . PHE F 2 207 ? 181.219 158.454 176.897 1.00 22.90 207 PHE F N 1
ATOM 10704 C CA . PHE F 2 207 ? 181.688 157.232 176.259 1.00 22.90 207 PHE F CA 1
ATOM 10705 C C . PHE F 2 207 ? 180.988 157.009 174.925 1.00 22.90 207 PHE F C 1
ATOM 10706 O O . PHE F 2 207 ? 181.639 156.748 173.909 1.00 22.90 207 PHE F O 1
ATOM 10714 N N . PHE F 2 208 ? 179.656 157.103 174.910 1.00 23.31 208 PHE F N 1
ATOM 10715 C CA . PHE F 2 208 ? 178.935 156.983 173.648 1.00 23.31 208 PHE F CA 1
ATOM 10716 C C . PHE F 2 208 ? 179.283 158.140 172.722 1.00 23.31 208 PHE F C 1
ATOM 10717 O O . PHE F 2 208 ? 179.457 157.942 171.517 1.00 23.31 208 PHE F O 1
ATOM 10725 N N . ASN F 2 209 ? 179.385 159.351 173.273 1.00 26.01 209 ASN F N 1
ATOM 10726 C CA . ASN F 2 209 ? 179.795 160.520 172.500 1.00 26.01 209 ASN F CA 1
ATOM 10727 C C . ASN F 2 209 ? 181.101 160.262 171.758 1.00 26.01 209 ASN F C 1
ATOM 10728 O O . ASN F 2 209 ? 181.205 160.506 170.552 1.00 26.01 209 ASN F O 1
ATOM 10733 N N . PHE F 2 210 ? 182.109 159.762 172.470 1.00 27.42 210 PHE F N 1
ATOM 10734 C CA . PHE F 2 210 ? 183.396 159.487 171.845 1.00 27.42 210 PHE F CA 1
ATOM 10735 C C . PHE F 2 210 ? 183.317 158.285 170.914 1.00 27.42 210 PHE F C 1
ATOM 10736 O O . PHE F 2 210 ? 183.863 158.317 169.806 1.00 27.42 210 PHE F O 1
ATOM 10744 N N . PHE F 2 211 ? 182.640 157.220 171.345 1.00 28.87 211 PHE F N 1
ATOM 10745 C CA . PHE F 2 211 ? 182.532 156.018 170.526 1.00 28.87 211 PHE F CA 1
ATOM 10746 C C . PHE F 2 211 ? 181.803 156.296 169.218 1.00 28.87 211 PHE F C 1
ATOM 10747 O O . PHE F 2 211 ? 182.196 155.792 168.161 1.00 28.87 211 PHE F O 1
ATOM 10755 N N . GLU F 2 212 ? 180.732 157.089 169.272 1.00 33.65 212 GLU F N 1
ATOM 10756 C CA . GLU F 2 212 ? 179.948 157.370 168.076 1.00 33.65 212 GLU F CA 1
ATOM 10757 C C . GLU F 2 212 ? 180.769 158.130 167.043 1.00 33.65 212 GLU F C 1
ATOM 10758 O O . GLU F 2 212 ? 180.774 157.780 165.858 1.00 33.65 212 GLU F O 1
ATOM 10764 N N . LYS F 2 213 ? 181.472 159.175 167.472 1.00 34.71 213 LYS F N 1
ATOM 10765 C CA . LYS F 2 213 ? 182.262 159.964 166.540 1.00 34.71 213 LYS F CA 1
ATOM 10766 C C . LYS F 2 213 ? 183.545 159.268 166.123 1.00 34.71 213 LYS F C 1
ATOM 10767 O O . LYS F 2 213 ? 184.117 159.622 165.090 1.00 34.71 213 LYS F O 1
ATOM 10773 N N . LEU F 2 214 ? 184.002 158.286 166.896 1.00 35.97 214 LEU F N 1
ATOM 10774 C CA . LEU F 2 214 ? 185.101 157.449 166.441 1.00 35.97 214 LEU F CA 1
ATOM 10775 C C . LEU F 2 214 ? 184.648 156.527 165.316 1.00 35.97 214 LEU F C 1
ATOM 10776 O O . LEU F 2 214 ? 185.413 156.249 164.387 1.00 35.97 214 LEU F O 1
ATOM 10781 N N . CYS F 2 215 ? 183.406 156.040 165.385 1.00 40.78 215 CYS F N 1
ATOM 10782 C CA . CYS F 2 215 ? 182.870 155.220 164.305 1.00 40.78 215 CYS F CA 1
ATOM 10783 C C . CYS F 2 215 ? 182.702 156.028 163.025 1.00 40.78 215 CYS F C 1
ATOM 10784 O O . CYS F 2 215 ? 182.982 155.528 161.931 1.00 40.78 215 CYS F O 1
ATOM 10787 N N . GLU F 2 216 ? 182.237 157.275 163.137 1.00 46.34 216 GLU F N 1
ATOM 10788 C CA . GLU F 2 216 ? 182.063 158.099 161.946 1.00 46.34 216 GLU F CA 1
ATOM 10789 C C . GLU F 2 216 ? 183.397 158.408 161.279 1.00 46.34 216 GLU F C 1
ATOM 10790 O O . GLU F 2 216 ? 183.504 158.363 160.049 1.00 46.34 216 GLU F O 1
ATOM 10796 N N . GLN F 2 217 ? 184.420 158.735 162.070 1.00 44.45 217 GLN F N 1
ATOM 10797 C CA . GLN F 2 217 ? 185.736 158.995 161.500 1.00 44.45 217 GLN F CA 1
ATOM 10798 C C . GLN F 2 217 ? 186.294 157.749 160.827 1.00 44.45 217 GLN F C 1
ATOM 10799 O O . GLN F 2 217 ? 186.947 157.841 159.782 1.00 44.45 217 GLN F O 1
ATOM 10805 N N . PHE F 2 218 ? 186.051 156.579 161.414 1.00 47.84 218 PHE F N 1
ATOM 10806 C CA . PHE F 2 218 ? 186.485 155.332 160.794 1.00 47.84 218 PHE F CA 1
ATOM 10807 C C . PHE F 2 218 ? 185.758 155.083 159.478 1.00 47.84 218 PHE F C 1
ATOM 10808 O O . PHE F 2 218 ? 186.366 154.622 158.506 1.00 47.84 218 PHE F O 1
ATOM 10816 N N . ILE F 2 219 ? 184.457 155.369 159.429 1.00 51.20 219 ILE F N 1
ATOM 10817 C CA . ILE F 2 219 ? 183.696 155.147 158.204 1.00 51.20 219 ILE F CA 1
ATOM 10818 C C . ILE F 2 219 ? 184.116 156.140 157.128 1.00 51.20 219 ILE F C 1
ATOM 10819 O O . ILE F 2 219 ? 184.331 155.768 155.970 1.00 51.20 219 ILE F O 1
ATOM 10824 N N . ARG F 2 220 ? 184.246 157.418 157.494 1.00 54.32 220 ARG F N 1
ATOM 10825 C CA . ARG F 2 220 ? 184.673 158.422 156.526 1.00 54.32 220 ARG F CA 1
ATOM 10826 C C . ARG F 2 220 ? 186.062 158.129 155.981 1.00 54.32 220 ARG F C 1
ATOM 10827 O O . ARG F 2 220 ? 186.358 158.472 154.832 1.00 54.32 220 ARG F O 1
ATOM 10835 N N . SER F 2 221 ? 186.927 157.506 156.783 1.00 56.09 221 SER F N 1
ATOM 10836 C CA . SER F 2 221 ? 188.239 157.116 156.283 1.00 56.09 221 SER F CA 1
ATOM 10837 C C . SER F 2 221 ? 188.115 156.071 155.181 1.00 56.09 221 SER F C 1
ATOM 10838 O O . SER F 2 221 ? 188.870 156.097 154.202 1.00 56.09 221 SER F O 1
ATOM 10841 N N . LYS F 2 222 ? 187.173 155.136 155.327 1.00 60.83 222 LYS F N 1
ATOM 10842 C CA . LYS F 2 222 ? 186.975 154.121 154.298 1.00 60.83 222 LYS F CA 1
ATOM 10843 C C . LYS F 2 222 ? 186.282 154.690 153.067 1.00 60.83 222 LYS F C 1
ATOM 10844 O O . LYS F 2 222 ? 186.533 154.227 151.949 1.00 60.83 222 LYS F O 1
ATOM 10850 N N . ILE F 2 223 ? 185.407 155.680 153.244 1.00 66.59 223 ILE F N 1
ATOM 10851 C CA . ILE F 2 223 ? 184.788 156.330 152.093 1.00 66.59 223 ILE F CA 1
ATOM 10852 C C . ILE F 2 223 ? 185.835 157.068 151.269 1.00 66.59 223 ILE F C 1
ATOM 10853 O O . ILE F 2 223 ? 185.827 157.010 150.034 1.00 66.59 223 ILE F O 1
ATOM 10858 N N . ARG F 2 224 ? 186.752 157.774 151.935 1.00 71.95 224 ARG F N 1
ATOM 10859 C CA . ARG F 2 224 ? 187.849 158.419 151.219 1.00 71.95 224 ARG F CA 1
ATOM 10860 C C . ARG F 2 224 ? 188.759 157.396 150.552 1.00 71.95 224 ARG F C 1
ATOM 10861 O O . ARG F 2 224 ? 189.245 157.622 149.439 1.00 71.95 224 ARG F O 1
ATOM 10869 N N . GLU F 2 225 ? 189.016 156.272 151.221 1.00 73.30 225 GLU F N 1
ATOM 10870 C CA . GLU F 2 225 ? 189.790 155.213 150.587 1.00 73.30 225 GLU F CA 1
ATOM 10871 C C . GLU F 2 225 ? 189.044 154.629 149.392 1.00 73.30 225 GLU F C 1
ATOM 10872 O O . GLU F 2 225 ? 189.665 154.082 148.474 1.00 73.30 225 GLU F O 1
ATOM 10878 N N . LEU F 2 226 ? 187.714 154.736 149.386 1.00 77.52 226 LEU F N 1
ATOM 10879 C CA . LEU F 2 226 ? 186.923 154.353 148.223 1.00 77.52 226 LEU F CA 1
ATOM 10880 C C . LEU F 2 226 ? 186.995 155.398 147.117 1.00 77.52 226 LEU F C 1
ATOM 10881 O O . LEU F 2 226 ? 187.077 155.050 145.935 1.00 77.52 226 LEU F O 1
ATOM 10886 N N . GLU F 2 227 ? 186.956 156.681 147.481 1.00 79.41 227 GLU F N 1
ATOM 10887 C CA . GLU F 2 227 ? 186.945 157.729 146.467 1.00 79.41 227 GLU F CA 1
ATOM 10888 C C . GLU F 2 227 ? 188.266 157.785 145.710 1.00 79.41 227 GLU F C 1
ATOM 10889 O O . GLU F 2 227 ? 188.276 157.924 144.482 1.00 79.41 227 GLU F O 1
ATOM 10895 N N . ASP F 2 228 ? 189.391 157.681 146.421 1.00 83.24 228 ASP F N 1
ATOM 10896 C CA . ASP F 2 228 ? 190.686 157.832 145.767 1.00 83.24 228 ASP F CA 1
ATOM 10897 C C . ASP F 2 228 ? 191.012 156.633 144.882 1.00 83.24 228 ASP F C 1
ATOM 10898 O O . ASP F 2 228 ? 191.618 156.790 143.817 1.00 83.24 228 ASP F O 1
ATOM 10903 N N . LYS F 2 229 ? 190.627 155.430 145.309 1.00 86.62 229 LYS F N 1
ATOM 10904 C CA . LYS F 2 229 ? 190.881 154.246 144.496 1.00 86.62 229 LYS F CA 1
ATOM 10905 C C . LYS F 2 229 ? 190.056 154.269 143.215 1.00 86.62 229 LYS F C 1
ATOM 10906 O O . LYS F 2 229 ? 190.544 153.880 142.149 1.00 86.62 229 LYS F O 1
ATOM 10912 N N . VAL F 2 230 ? 188.803 154.716 143.299 1.00 88.53 230 VAL F N 1
ATOM 10913 C CA . VAL F 2 230 ? 187.973 154.798 142.103 1.00 88.53 230 VAL F CA 1
ATOM 10914 C C . VAL F 2 230 ? 188.464 155.921 141.194 1.00 88.53 230 VAL F C 1
ATOM 10915 O O . VAL F 2 230 ? 188.478 155.781 139.966 1.00 88.53 230 VAL F O 1
ATOM 10919 N N . ASP F 2 231 ? 188.880 157.047 141.782 1.00 90.78 231 ASP F N 1
ATOM 10920 C CA . ASP F 2 231 ? 189.512 158.106 140.998 1.00 90.78 231 ASP F CA 1
ATOM 10921 C C . ASP F 2 231 ? 190.804 157.618 140.360 1.00 90.78 231 ASP F C 1
ATOM 10922 O O . ASP F 2 231 ? 191.116 157.972 139.217 1.00 90.78 231 ASP F O 1
ATOM 10927 N N . PHE F 2 232 ? 191.577 156.815 141.092 1.00 93.58 232 PHE F N 1
ATOM 10928 C CA . PHE F 2 232 ? 192.798 156.249 140.533 1.00 93.58 232 PHE F CA 1
ATOM 10929 C C . PHE F 2 232 ? 192.491 155.354 139.340 1.00 93.58 232 PHE F C 1
ATOM 10930 O O . PHE F 2 232 ? 193.185 155.408 138.319 1.00 93.58 232 PHE F O 1
ATOM 10938 N N . LEU F 2 233 ? 191.448 154.529 139.446 1.00 93.74 233 LEU F N 1
ATOM 10939 C CA . LEU F 2 233 ? 191.125 153.593 138.376 1.00 93.74 233 LEU F CA 1
ATOM 10940 C C . LEU F 2 233 ? 190.364 154.251 137.232 1.00 93.74 233 LEU F C 1
ATOM 10941 O O . LEU F 2 233 ? 190.538 153.855 136.074 1.00 93.74 233 LEU F O 1
ATOM 10946 N N . PHE F 2 234 ? 189.528 155.247 137.524 1.00 95.30 234 PHE F N 1
ATOM 10947 C CA . PHE F 2 234 ? 188.681 155.898 136.523 1.00 95.30 234 PHE F CA 1
ATOM 10948 C C . PHE F 2 234 ? 188.906 157.403 136.575 1.00 95.30 234 PHE F C 1
ATOM 10949 O O . PHE F 2 234 ? 188.119 158.138 137.186 1.00 95.30 234 PHE F O 1
ATOM 10957 N N . PRO F 2 235 ? 189.974 157.901 135.931 1.00 97.40 235 PRO F N 1
ATOM 10958 C CA . PRO F 2 235 ? 190.292 159.333 135.894 1.00 97.40 235 PRO F CA 1
ATOM 10959 C C . PRO F 2 235 ? 189.186 160.159 135.248 1.00 97.40 235 PRO F C 1
ATOM 10960 O O . PRO F 2 235 ? 189.308 161.381 135.209 1.00 97.40 235 PRO F O 1
ATOM 10964 N N . GLU G 2 4 ? 168.780 149.872 205.487 1.00 37.14 4 GLU G N 1
ATOM 10965 C CA . GLU G 2 4 ? 168.643 151.159 204.817 1.00 37.14 4 GLU G CA 1
ATOM 10966 C C . GLU G 2 4 ? 167.222 151.691 204.945 1.00 37.14 4 GLU G C 1
ATOM 10967 O O . GLU G 2 4 ? 166.266 150.918 204.989 1.00 37.14 4 GLU G O 1
ATOM 10973 N N . ARG G 2 5 ? 167.092 153.014 205.001 1.00 33.80 5 ARG G N 1
ATOM 10974 C CA . ARG G 2 5 ? 165.778 153.633 205.086 1.00 33.80 5 ARG G CA 1
ATOM 10975 C C . ARG G 2 5 ? 164.964 153.333 203.836 1.00 33.80 5 ARG G C 1
ATOM 10976 O O . ARG G 2 5 ? 165.500 153.174 202.737 1.00 33.80 5 ARG G O 1
ATOM 10984 N N . GLN G 2 6 ? 163.652 153.260 204.015 1.00 36.50 6 GLN G N 1
ATOM 10985 C CA . GLN G 2 6 ? 162.750 153.164 202.884 1.00 36.50 6 GLN G CA 1
ATOM 10986 C C . GLN G 2 6 ? 162.521 154.543 202.281 1.00 36.50 6 GLN G C 1
ATOM 10987 O O . GLN G 2 6 ? 162.585 155.564 202.969 1.00 36.50 6 GLN G O 1
ATOM 10993 N N . ILE G 2 7 ? 162.261 154.564 200.977 1.00 34.04 7 ILE G N 1
ATOM 10994 C CA . ILE G 2 7 ? 161.908 155.785 200.270 1.00 34.04 7 ILE G CA 1
ATOM 10995 C C . ILE G 2 7 ? 160.506 155.625 199.701 1.00 34.04 7 ILE G C 1
ATOM 10996 O O . ILE G 2 7 ? 159.993 154.515 199.541 1.00 34.04 7 ILE G O 1
ATOM 11001 N N . GLU G 2 8 ? 159.880 156.760 199.404 1.00 36.32 8 GLU G N 1
ATOM 11002 C CA . GLU G 2 8 ? 158.545 156.793 198.816 1.00 36.32 8 GLU G CA 1
ATOM 11003 C C . GLU G 2 8 ? 158.603 157.636 197.552 1.00 36.32 8 GLU G C 1
ATOM 11004 O O . GLU G 2 8 ? 158.793 158.852 197.623 1.00 36.32 8 GLU G O 1
ATOM 11010 N N . LEU G 2 9 ? 158.425 156.994 196.398 1.00 34.74 9 LEU G N 1
ATOM 11011 C CA . LEU G 2 9 ? 158.504 157.705 195.131 1.00 34.74 9 LEU G CA 1
ATOM 11012 C C . LEU G 2 9 ? 157.271 158.550 194.846 1.00 34.74 9 LEU G C 1
ATOM 11013 O O . LEU G 2 9 ? 157.288 159.331 193.889 1.00 34.74 9 LEU G O 1
ATOM 11018 N N . SER G 2 10 ? 156.212 158.420 195.645 1.00 35.70 10 SER G N 1
ATOM 11019 C CA . SER G 2 10 ? 155.047 159.278 195.485 1.00 35.70 10 SER G CA 1
ATOM 11020 C C . SER G 2 10 ? 155.343 160.732 195.826 1.00 35.70 10 SER G C 1
ATOM 11021 O O . SER G 2 10 ? 154.543 161.605 195.476 1.00 35.70 10 SER G O 1
ATOM 11024 N N . TRP G 2 11 ? 156.465 161.013 196.493 1.00 36.77 11 TRP G N 1
ATOM 11025 C CA . TRP G 2 11 ? 156.890 162.392 196.696 1.00 36.77 11 TRP G CA 1
ATOM 11026 C C . TRP G 2 11 ? 157.201 163.091 195.380 1.00 36.77 11 TRP G C 1
ATOM 11027 O O . TRP G 2 11 ? 157.187 164.324 195.325 1.00 36.77 11 TRP G O 1
ATOM 11038 N N . LEU G 2 12 ? 157.486 162.331 194.324 1.00 31.78 12 LEU G N 1
ATOM 11039 C CA . LEU G 2 12 ? 157.723 162.890 193.001 1.00 31.78 12 LEU G CA 1
ATOM 11040 C C . LEU G 2 12 ? 156.438 163.203 192.251 1.00 31.78 12 LEU G C 1
ATOM 11041 O O . LEU G 2 12 ? 156.486 163.918 191.247 1.00 31.78 12 LEU G O 1
ATOM 11046 N N . LEU G 2 13 ? 155.316 162.693 192.700 1.00 35.20 13 LEU G N 1
ATOM 11047 C CA . LEU G 2 13 ? 154.038 162.935 192.043 1.00 35.20 13 LEU G CA 1
ATOM 11048 C C . LEU G 2 13 ? 153.444 164.253 192.521 1.00 35.20 13 LEU G C 1
ATOM 11049 O O . LEU G 2 13 ? 153.320 164.465 193.732 1.00 35.20 13 LEU G O 1
ATOM 11054 N N . PRO G 2 14 ? 153.085 165.156 191.615 1.00 32.84 14 PRO G N 1
ATOM 11055 C CA . PRO G 2 14 ? 152.393 166.382 192.023 1.00 32.84 14 PRO G CA 1
ATOM 11056 C C . PRO G 2 14 ? 150.942 166.103 192.386 1.00 32.84 14 PRO G C 1
ATOM 11057 O O . PRO G 2 14 ? 150.383 165.044 192.099 1.00 32.84 14 PRO G O 1
ATOM 11061 N N . ASP G 2 15 ? 150.332 167.083 193.044 1.00 38.89 15 ASP G N 1
ATOM 11062 C CA . ASP G 2 15 ? 148.936 167.011 193.471 1.00 38.89 15 ASP G CA 1
ATOM 11063 C C . ASP G 2 15 ? 148.132 167.898 192.526 1.00 38.89 15 ASP G C 1
ATOM 11064 O O . ASP G 2 15 ? 148.136 169.123 192.656 1.00 38.89 15 ASP G O 1
ATOM 11069 N N . PHE G 2 16 ? 147.433 167.277 191.582 1.00 35.88 16 PHE G N 1
ATOM 11070 C CA . PHE G 2 16 ? 146.684 168.014 190.574 1.00 35.88 16 PHE G CA 1
ATOM 11071 C C . PHE G 2 16 ? 145.242 168.288 190.973 1.00 35.88 16 PHE G C 1
ATOM 11072 O O . PHE G 2 16 ? 144.493 168.853 190.171 1.00 35.88 16 PHE G O 1
ATOM 11080 N N . SER G 2 17 ? 144.834 167.902 192.182 1.00 42.58 17 SER G N 1
ATOM 11081 C CA . SER G 2 17 ? 143.456 168.130 192.605 1.00 42.58 17 SER G CA 1
ATOM 11082 C C . SER G 2 17 ? 143.160 169.615 192.786 1.00 42.58 17 SER G C 1
ATOM 11083 O O . SER G 2 17 ? 142.102 170.098 192.365 1.00 42.58 17 SER G O 1
ATOM 11086 N N . HIS G 2 18 ? 144.080 170.357 193.400 1.00 42.31 18 HIS G N 1
ATOM 11087 C CA . HIS G 2 18 ? 143.850 171.752 193.772 1.00 42.31 18 HIS G CA 1
ATOM 11088 C C . HIS G 2 18 ? 144.549 172.728 192.833 1.00 42.31 18 HIS G C 1
ATOM 11089 O O . HIS G 2 18 ? 145.041 173.772 193.269 1.00 42.31 18 HIS G O 1
ATOM 11096 N N . LEU G 2 19 ? 144.601 172.422 191.540 1.00 36.72 19 LEU G N 1
ATOM 11097 C CA . LEU G 2 19 ? 145.282 173.298 190.597 1.00 36.72 19 LEU G CA 1
ATOM 11098 C C . LEU G 2 19 ? 144.586 174.649 190.509 1.00 36.72 19 LEU G C 1
ATOM 11099 O O . LEU G 2 19 ? 143.358 174.728 190.426 1.00 36.72 19 LEU G O 1
ATOM 11104 N N . SER G 2 20 ? 145.382 175.712 190.530 1.00 36.37 20 SER G N 1
ATOM 11105 C CA . SER G 2 20 ? 144.887 177.059 190.296 1.00 36.37 20 SER G CA 1
ATOM 11106 C C . SER G 2 20 ? 146.062 177.925 189.882 1.00 36.37 20 SER G C 1
ATOM 11107 O O . SER G 2 20 ? 147.221 177.597 190.146 1.00 36.37 20 SER G O 1
ATOM 11110 N N . PHE G 2 21 ? 145.750 179.041 189.236 1.00 37.01 21 PHE G N 1
ATOM 11111 C CA . PHE G 2 21 ? 146.764 180.014 188.868 1.00 37.01 21 PHE G CA 1
ATOM 11112 C C . PHE G 2 21 ? 147.033 181.013 189.980 1.00 37.01 21 PHE G C 1
ATOM 11113 O O . PHE G 2 21 ? 147.697 182.026 189.744 1.00 37.01 21 PHE G O 1
ATOM 11121 N N . HIS G 2 22 ? 146.542 180.746 191.186 1.00 39.81 22 HIS G N 1
ATOM 11122 C CA . HIS G 2 22 ? 146.865 181.543 192.366 1.00 39.81 22 HIS G CA 1
ATOM 11123 C C . HIS G 2 22 ? 147.292 180.584 193.470 1.00 39.81 22 HIS G C 1
ATOM 11124 O O . HIS G 2 22 ? 146.543 180.329 194.421 1.00 39.81 22 HIS G O 1
ATOM 11131 N N . PRO G 2 23 ? 148.488 180.007 193.358 1.00 33.68 23 PRO G N 1
ATOM 11132 C CA . PRO G 2 23 ? 148.945 179.064 194.382 1.00 33.68 23 PRO G CA 1
ATOM 11133 C C . PRO G 2 23 ? 149.393 179.783 195.642 1.00 33.68 23 PRO G C 1
ATOM 11134 O O . PRO G 2 23 ? 150.087 180.801 195.594 1.00 33.68 23 PRO G O 1
ATOM 11138 N N . GLN G 2 24 ? 148.984 179.238 196.782 1.00 34.54 24 GLN G N 1
ATOM 11139 C CA . GLN G 2 24 ? 149.337 179.802 198.073 1.00 34.54 24 GLN G CA 1
ATOM 11140 C C . GLN G 2 24 ? 150.364 178.977 198.828 1.00 34.54 24 GLN G C 1
ATOM 11141 O O . GLN G 2 24 ? 150.869 179.440 199.853 1.00 34.54 24 GLN G O 1
ATOM 11147 N N . THR G 2 25 ? 150.682 177.776 198.357 1.00 29.41 25 THR G N 1
ATOM 11148 C CA . THR G 2 25 ? 151.645 176.909 199.013 1.00 29.41 25 THR G CA 1
ATOM 11149 C C . THR G 2 25 ? 152.660 176.416 197.994 1.00 29.41 25 THR G C 1
ATOM 11150 O O . THR G 2 25 ? 152.455 176.514 196.783 1.00 29.41 25 THR G O 1
ATOM 11154 N N . GLY G 2 26 ? 153.764 175.881 198.511 1.00 25.31 26 GLY G N 1
ATOM 11155 C CA . GLY G 2 26 ? 154.812 175.384 197.639 1.00 25.31 26 GLY G CA 1
ATOM 11156 C C . GLY G 2 26 ? 154.366 174.223 196.774 1.00 25.31 26 GLY G C 1
ATOM 11157 O O . GLY G 2 26 ? 154.723 174.144 195.597 1.00 25.31 26 GLY G O 1
ATOM 11158 N N . THR G 2 27 ? 153.592 173.299 197.345 1.00 26.94 27 THR G N 1
ATOM 11159 C CA . THR G 2 27 ? 153.128 172.157 196.566 1.00 26.94 27 THR G CA 1
ATOM 11160 C C . THR G 2 27 ? 152.106 172.569 195.516 1.00 26.94 27 THR G C 1
ATOM 11161 O O . THR G 2 27 ? 152.054 171.967 194.440 1.00 26.94 27 THR G O 1
ATOM 11165 N N . ALA G 2 28 ? 151.284 173.577 195.807 1.00 24.99 28 ALA G N 1
ATOM 11166 C CA . ALA G 2 28 ? 150.390 174.107 194.784 1.00 24.99 28 ALA G CA 1
ATOM 11167 C C . ALA G 2 28 ? 151.176 174.710 193.627 1.00 24.99 28 ALA G C 1
ATOM 11168 O O . ALA G 2 28 ? 150.818 174.522 192.461 1.00 24.99 28 ALA G O 1
ATOM 11170 N N . LEU G 2 29 ? 152.253 175.437 193.932 1.00 23.15 29 LEU G N 1
ATOM 11171 C CA . LEU G 2 29 ? 153.049 176.059 192.880 1.00 23.15 29 LEU G CA 1
ATOM 11172 C C . LEU G 2 29 ? 153.810 175.023 192.062 1.00 23.15 29 LEU G C 1
ATOM 11173 O O . LEU G 2 29 ? 153.868 175.121 190.832 1.00 23.15 29 LEU G O 1
ATOM 11178 N N . SER G 2 30 ? 154.401 174.026 192.721 1.00 22.96 30 SER G N 1
ATOM 11179 C CA . SER G 2 30 ? 155.129 173.000 191.985 1.00 22.96 30 SER G CA 1
ATOM 11180 C C . SER G 2 30 ? 154.186 172.167 191.126 1.00 22.96 30 SER G C 1
ATOM 11181 O O . SER G 2 30 ? 154.546 171.764 190.016 1.00 22.96 30 SER G O 1
ATOM 11184 N N . SER G 2 31 ? 152.971 171.908 191.613 1.00 24.43 31 SER G N 1
ATOM 11185 C CA . SER G 2 31 ? 152.019 171.160 190.803 1.00 24.43 31 SER G CA 1
ATOM 11186 C C . SER G 2 31 ? 151.473 172.007 189.661 1.00 24.43 31 SER G C 1
ATOM 11187 O O . SER G 2 31 ? 151.113 171.463 188.613 1.00 24.43 31 SER G O 1
ATOM 11190 N N . LEU G 2 32 ? 151.410 173.329 189.840 1.00 22.60 32 LEU G N 1
ATOM 11191 C CA . LEU G 2 32 ? 151.066 174.216 188.732 1.00 22.60 32 LEU G CA 1
ATOM 11192 C C . LEU G 2 32 ? 152.126 174.178 187.638 1.00 22.60 32 LEU G C 1
ATOM 11193 O O . LEU G 2 32 ? 151.800 174.097 186.450 1.00 22.60 32 LEU G O 1
ATOM 11198 N N . PHE G 2 33 ? 153.404 174.242 188.018 1.00 21.55 33 PHE G N 1
ATOM 11199 C CA . PHE G 2 33 ? 154.469 174.191 187.022 1.00 21.55 33 PHE G CA 1
ATOM 11200 C C . PHE G 2 33 ? 154.498 172.848 186.307 1.00 21.55 33 PHE G C 1
ATOM 11201 O O . PHE G 2 33 ? 154.706 172.791 185.091 1.00 21.55 33 PHE G O 1
ATOM 11209 N N . VAL G 2 34 ? 154.297 171.757 187.045 1.00 21.15 34 VAL G N 1
ATOM 11210 C CA . VAL G 2 34 ? 154.328 170.440 186.423 1.00 21.15 34 VAL G CA 1
ATOM 11211 C C . VAL G 2 34 ? 153.129 170.265 185.499 1.00 21.15 34 VAL G C 1
ATOM 11212 O O . VAL G 2 34 ? 153.246 169.688 184.412 1.00 21.15 34 VAL G O 1
ATOM 11216 N N . ALA G 2 35 ? 151.964 170.772 185.908 1.00 20.36 35 ALA G N 1
ATOM 11217 C CA . ALA G 2 35 ? 150.782 170.705 185.057 1.00 20.36 35 ALA G CA 1
ATOM 11218 C C . ALA G 2 35 ? 150.980 171.493 183.770 1.00 20.36 35 ALA G C 1
ATOM 11219 O O . ALA G 2 35 ? 150.600 171.032 182.690 1.00 20.36 35 ALA G O 1
ATOM 11221 N N . ILE G 2 36 ? 151.570 172.686 183.866 1.00 20.59 36 ILE G N 1
ATOM 11222 C CA . ILE G 2 36 ? 151.844 173.480 182.672 1.00 20.59 36 ILE G CA 1
ATOM 11223 C C . ILE G 2 36 ? 152.809 172.740 181.758 1.00 20.59 36 ILE G C 1
ATOM 11224 O O . ILE G 2 36 ? 152.589 172.633 180.547 1.00 20.59 36 ILE G O 1
ATOM 11229 N N . THR G 2 37 ? 153.887 172.202 182.330 1.00 20.45 37 THR G N 1
ATOM 11230 C CA . THR G 2 37 ? 154.875 171.488 181.533 1.00 20.45 37 THR G CA 1
ATOM 11231 C C . THR G 2 37 ? 154.276 170.228 180.918 1.00 20.45 37 THR G C 1
ATOM 11232 O O . THR G 2 37 ? 154.549 169.906 179.758 1.00 20.45 37 THR G O 1
ATOM 11236 N N . LEU G 2 38 ? 153.453 169.507 181.681 1.00 20.04 38 LEU G N 1
ATOM 11237 C CA . LEU G 2 38 ? 152.741 168.362 181.123 1.00 20.04 38 LEU G CA 1
ATOM 11238 C C . LEU G 2 38 ? 151.783 168.784 180.018 1.00 20.04 38 LEU G C 1
ATOM 11239 O O . LEU G 2 38 ? 151.718 168.137 178.968 1.00 20.04 38 LEU G O 1
ATOM 11244 N N . THR G 2 39 ? 151.026 169.860 180.239 1.00 20.38 39 THR G N 1
ATOM 11245 C CA . THR G 2 39 ? 150.074 170.318 179.232 1.00 20.38 39 THR G CA 1
ATOM 11246 C C . THR G 2 39 ? 150.788 170.748 177.958 1.00 20.38 39 THR G C 1
ATOM 11247 O O . THR G 2 39 ? 150.348 170.422 176.852 1.00 20.38 39 THR G O 1
ATOM 11251 N N . VAL G 2 40 ? 151.900 171.472 178.097 1.00 20.72 40 VAL G N 1
ATOM 11252 C CA . VAL G 2 40 ? 152.704 171.839 176.935 1.00 20.72 40 VAL G CA 1
ATOM 11253 C C . VAL G 2 40 ? 153.246 170.593 176.252 1.00 20.72 40 VAL G C 1
ATOM 11254 O O . VAL G 2 40 ? 153.247 170.494 175.019 1.00 20.72 40 VAL G O 1
ATOM 11258 N N . THR G 2 41 ? 153.715 169.621 177.037 1.00 20.53 41 THR G N 1
ATOM 11259 C CA . THR G 2 41 ? 154.216 168.383 176.453 1.00 20.53 41 THR G CA 1
ATOM 11260 C C . THR G 2 41 ? 153.117 167.659 175.689 1.00 20.53 41 THR G C 1
ATOM 11261 O O . THR G 2 41 ? 153.310 167.252 174.540 1.00 20.53 41 THR G O 1
ATOM 11265 N N . LEU G 2 42 ? 151.946 167.508 176.309 1.00 22.99 42 LEU G N 1
ATOM 11266 C CA . LEU G 2 42 ? 150.858 166.772 175.677 1.00 22.99 42 LEU G CA 1
ATOM 11267 C C . LEU G 2 42 ? 150.383 167.464 174.406 1.00 22.99 42 LEU G C 1
ATOM 11268 O O . LEU G 2 42 ? 150.088 166.803 173.406 1.00 22.99 42 LEU G O 1
ATOM 11273 N N . LEU G 2 43 ? 150.295 168.794 174.432 1.00 22.86 43 LEU G N 1
ATOM 11274 C CA . LEU G 2 43 ? 149.829 169.523 173.258 1.00 22.86 43 LEU G CA 1
ATOM 11275 C C . LEU G 2 43 ? 150.795 169.370 172.091 1.00 22.86 43 LEU G C 1
ATOM 11276 O O . LEU G 2 43 ? 150.373 169.189 170.945 1.00 22.86 43 LEU G O 1
ATOM 11281 N N . PHE G 2 44 ? 152.098 169.436 172.360 1.00 24.34 44 PHE G N 1
ATOM 11282 C CA . PHE G 2 44 ? 153.074 169.307 171.287 1.00 24.34 44 PHE G CA 1
ATOM 11283 C C . PHE G 2 44 ? 153.242 167.867 170.822 1.00 24.34 44 PHE G C 1
ATOM 11284 O O . PHE G 2 44 ? 153.579 167.641 169.658 1.00 24.34 44 PHE G O 1
ATOM 11292 N N . ILE G 2 45 ? 153.019 166.887 171.700 1.00 25.14 45 ILE G N 1
ATOM 11293 C CA . ILE G 2 45 ? 152.947 165.501 171.244 1.00 25.14 45 ILE G CA 1
ATOM 11294 C C . ILE G 2 45 ? 151.771 165.312 170.297 1.00 25.14 45 ILE G C 1
ATOM 11295 O O . ILE G 2 45 ? 151.901 164.677 169.246 1.00 25.14 45 ILE G O 1
ATOM 11300 N N . ALA G 2 46 ? 150.608 165.862 170.650 1.00 27.46 46 ALA G N 1
ATOM 11301 C CA . ALA G 2 46 ? 149.448 165.754 169.775 1.00 27.46 46 ALA G CA 1
ATOM 11302 C C . ALA G 2 46 ? 149.706 166.433 168.437 1.00 27.46 46 ALA G C 1
ATOM 11303 O O . ALA G 2 46 ? 149.349 165.900 167.383 1.00 27.46 46 ALA G O 1
ATOM 11305 N N . TYR G 2 47 ? 150.342 167.604 168.461 1.00 31.39 47 TYR G N 1
ATOM 11306 C CA . TYR G 2 47 ? 150.647 168.307 167.222 1.00 31.39 47 TYR G CA 1
ATOM 11307 C C . TYR G 2 47 ? 151.684 167.551 166.399 1.00 31.39 47 TYR G C 1
ATOM 11308 O O . TYR G 2 47 ? 151.559 167.453 165.174 1.00 31.39 47 TYR G O 1
ATOM 11317 N N . LEU G 2 48 ? 152.715 167.013 167.054 1.00 31.65 48 LEU G N 1
ATOM 11318 C CA . LEU G 2 48 ? 153.698 166.193 166.354 1.00 31.65 48 LEU G CA 1
ATOM 11319 C C . LEU G 2 48 ? 153.067 164.920 165.809 1.00 31.65 48 LEU G C 1
ATOM 11320 O O . LEU G 2 48 ? 153.338 164.523 164.672 1.00 31.65 48 LEU G O 1
ATOM 11325 N N . LEU G 2 49 ? 152.217 164.271 166.604 1.00 35.86 49 LEU G N 1
ATOM 11326 C CA . LEU G 2 49 ? 151.566 163.046 166.158 1.00 35.86 49 LEU G CA 1
ATOM 11327 C C . LEU G 2 49 ? 150.525 163.319 165.081 1.00 35.86 49 LEU G C 1
ATOM 11328 O O . LEU G 2 49 ? 150.289 162.465 164.223 1.00 35.86 49 LEU G O 1
ATOM 11333 N N . TYR G 2 50 ? 149.886 164.489 165.115 1.00 41.59 50 TYR G N 1
ATOM 11334 C CA . TYR G 2 50 ? 148.898 164.818 164.093 1.00 41.59 50 TYR G CA 1
ATOM 11335 C C . TYR G 2 50 ? 149.538 164.880 162.713 1.00 41.59 50 TYR G C 1
ATOM 11336 O O . TYR G 2 50 ? 148.982 164.361 161.739 1.00 41.59 50 TYR G O 1
ATOM 11345 N N . LYS G 2 51 ? 150.710 165.503 162.610 1.00 44.53 51 LYS G N 1
ATOM 11346 C CA . LYS G 2 51 ? 151.399 165.562 161.329 1.00 44.53 51 LYS G CA 1
ATOM 11347 C C . LYS G 2 51 ? 152.226 164.314 161.049 1.00 44.53 51 LYS G C 1
ATOM 11348 O O . LYS G 2 51 ? 152.527 164.031 159.886 1.00 44.53 51 LYS G O 1
ATOM 11354 N N . SER G 2 52 ? 152.606 163.562 162.084 1.00 46.10 52 SER G N 1
ATOM 11355 C CA . SER G 2 52 ? 153.324 162.312 161.859 1.00 46.10 52 SER G CA 1
ATOM 11356 C C . SER G 2 52 ? 152.394 161.236 161.313 1.00 46.10 52 SER G C 1
ATOM 11357 O O . SER G 2 52 ? 152.740 160.529 160.362 1.00 46.10 52 SER G O 1
ATOM 11360 N N . ILE G 2 53 ? 151.206 161.096 161.908 1.00 50.94 53 ILE G N 1
ATOM 11361 C CA . ILE G 2 53 ? 150.239 160.115 161.422 1.00 50.94 53 ILE G CA 1
ATOM 11362 C C . ILE G 2 53 ? 149.754 160.485 160.029 1.00 50.94 53 ILE G C 1
ATOM 11363 O O . ILE G 2 53 ? 149.439 159.606 159.218 1.00 50.94 53 ILE G O 1
ATOM 11368 N N . ASP G 2 54 ? 149.692 161.782 159.723 1.00 57.13 54 ASP G N 1
ATOM 11369 C CA . ASP G 2 54 ? 149.318 162.215 158.381 1.00 57.13 54 ASP G CA 1
ATOM 11370 C C . ASP G 2 54 ? 150.285 161.643 157.350 1.00 57.13 54 ASP G C 1
ATOM 11371 O O . ASP G 2 54 ? 149.866 161.097 156.324 1.00 57.13 54 ASP G O 1
ATOM 11376 N N . VAL G 2 55 ? 151.588 161.736 157.622 1.00 59.34 55 VAL G N 1
ATOM 11377 C CA . VAL G 2 55 ? 152.583 161.188 156.705 1.00 59.34 55 VAL G CA 1
ATOM 11378 C C . VAL G 2 55 ? 152.479 159.669 156.640 1.00 59.34 55 VAL G C 1
ATOM 11379 O O . VAL G 2 55 ? 152.549 159.074 155.559 1.00 59.34 55 VAL G O 1
ATOM 11383 N N . VAL G 2 56 ? 152.310 159.017 157.793 1.00 62.22 56 VAL G N 1
ATOM 11384 C CA . VAL G 2 56 ? 152.310 157.557 157.827 1.00 62.22 56 VAL G CA 1
ATOM 11385 C C . VAL G 2 56 ? 151.103 156.990 157.089 1.00 62.22 56 VAL G C 1
ATOM 11386 O O . VAL G 2 56 ? 151.233 156.045 156.303 1.00 62.22 56 VAL G O 1
ATOM 11390 N N . LEU G 2 57 ? 149.911 157.543 157.329 1.00 65.72 57 LEU G N 1
ATOM 11391 C CA . LEU G 2 57 ? 148.733 157.080 156.600 1.00 65.72 57 LEU G CA 1
ATOM 11392 C C . LEU G 2 57 ? 148.864 157.372 155.114 1.00 65.72 57 LEU G C 1
ATOM 11393 O O . LEU G 2 57 ? 148.401 156.594 154.272 1.00 65.72 57 LEU G O 1
ATOM 11398 N N . LYS G 2 58 ? 149.486 158.499 154.778 1.00 72.39 58 LYS G N 1
ATOM 11399 C CA . LYS G 2 58 ? 149.694 158.861 153.382 1.00 72.39 58 LYS G CA 1
ATOM 11400 C C . LYS G 2 58 ? 150.618 157.865 152.688 1.00 72.39 58 LYS G C 1
ATOM 11401 O O . LYS G 2 58 ? 150.406 157.519 151.520 1.00 72.39 58 LYS G O 1
ATOM 11407 N N . ILE G 2 59 ? 151.643 157.387 153.394 1.00 73.12 59 ILE G N 1
ATOM 11408 C CA . ILE G 2 59 ? 152.520 156.354 152.850 1.00 73.12 59 ILE G CA 1
ATOM 11409 C C . ILE G 2 59 ? 151.828 154.994 152.856 1.00 73.12 59 ILE G C 1
ATOM 11410 O O . ILE G 2 59 ? 151.930 154.228 151.891 1.00 73.12 59 ILE G O 1
ATOM 11415 N N . ASN G 2 60 ? 151.114 154.675 153.939 1.00 78.07 60 ASN G N 1
ATOM 11416 C CA . ASN G 2 60 ? 150.594 153.323 154.130 1.00 78.07 60 ASN G CA 1
ATOM 11417 C C . ASN G 2 60 ? 149.621 152.924 153.027 1.00 78.07 60 ASN G C 1
ATOM 11418 O O . ASN G 2 60 ? 149.460 151.734 152.736 1.00 78.07 60 ASN G O 1
ATOM 11423 N N . TRP G 2 61 ? 148.954 153.901 152.410 1.00 91.86 61 TRP G N 1
ATOM 11424 C CA . TRP G 2 61 ? 147.990 153.582 151.364 1.00 91.86 61 TRP G CA 1
ATOM 11425 C C . TRP G 2 61 ? 148.674 152.954 150.153 1.00 91.86 61 TRP G C 1
ATOM 11426 O O . TRP G 2 61 ? 148.126 152.036 149.530 1.00 91.86 61 TRP G O 1
ATOM 11437 N N . LEU G 2 62 ? 149.870 153.435 149.801 1.00 90.64 62 LEU G N 1
ATOM 11438 C CA . LEU G 2 62 ? 150.624 152.813 148.716 1.00 90.64 62 LEU G CA 1
ATOM 11439 C C . LEU G 2 62 ? 151.046 151.390 149.066 1.00 90.64 62 LEU G C 1
ATOM 11440 O O . LEU G 2 62 ? 151.008 150.501 148.209 1.00 90.64 62 LEU G O 1
ATOM 11445 N N . GLN G 2 63 ? 151.462 151.157 150.313 1.00 89.49 63 GLN G N 1
ATOM 11446 C CA . GLN G 2 63 ? 151.912 149.824 150.705 1.00 89.49 63 GLN G CA 1
ATOM 11447 C C . GLN G 2 63 ? 150.800 148.797 150.543 1.00 89.49 63 GLN G C 1
ATOM 11448 O O . GLN G 2 63 ? 151.043 147.676 150.080 1.00 89.49 63 GLN G O 1
ATOM 11454 N N . LYS G 2 64 ? 149.572 149.157 150.921 1.00 93.36 64 LYS G N 1
ATOM 11455 C CA . LYS G 2 64 ? 148.440 148.277 150.662 1.00 93.36 64 LYS G CA 1
ATOM 11456 C C . LYS G 2 64 ? 148.150 148.166 149.171 1.00 93.36 64 LYS G C 1
ATOM 11457 O O . LYS G 2 64 ? 147.709 147.110 148.703 1.00 93.36 64 LYS G O 1
ATOM 11463 N N . ALA G 2 65 ? 148.390 149.236 148.411 1.00 96.95 65 ALA G N 1
ATOM 11464 C CA . ALA G 2 65 ? 148.154 149.221 146.973 1.00 96.95 65 ALA G CA 1
ATOM 11465 C C . ALA G 2 65 ? 149.228 148.471 146.196 1.00 96.95 65 ALA G C 1
ATOM 11466 O O . ALA G 2 65 ? 148.983 148.091 145.048 1.00 96.95 65 ALA G O 1
ATOM 11468 N N . LEU G 2 66 ? 150.404 148.253 146.784 1.00 98.46 66 LEU G N 1
ATOM 11469 C CA . LEU G 2 66 ? 151.486 147.537 146.119 1.00 98.46 66 LEU G CA 1
ATOM 11470 C C . LEU G 2 66 ? 151.754 146.175 146.745 1.00 98.46 66 LEU G C 1
ATOM 11471 O O . LEU G 2 66 ? 152.706 145.497 146.341 1.00 98.46 66 LEU G O 1
ATOM 11476 N N . GLU G 2 67 ? 150.940 145.754 147.722 1.00 103.54 67 GLU G N 1
ATOM 11477 C CA . GLU G 2 67 ? 151.214 144.486 148.402 1.00 103.54 67 GLU G CA 1
ATOM 11478 C C . GLU G 2 67 ? 151.026 143.288 147.478 1.00 103.54 67 GLU G C 1
ATOM 11479 O O . GLU G 2 67 ? 151.972 142.494 147.325 1.00 103.54 67 GLU G O 1
ATOM 11485 N N . PRO G 2 68 ? 149.845 143.079 146.825 1.00 108.67 68 PRO G N 1
ATOM 11486 C CA . PRO G 2 68 ? 149.652 141.906 145.965 1.00 108.67 68 PRO G CA 1
ATOM 11487 C C . PRO G 2 68 ? 150.118 142.132 144.527 1.00 108.67 68 PRO G C 1
ATOM 11488 O O . PRO G 2 68 ? 149.405 141.825 143.565 1.00 108.67 68 PRO G O 1
ATOM 11492 N N . LEU G 2 69 ? 151.323 142.671 144.371 1.00 110.65 69 LEU G N 1
ATOM 11493 C CA . LEU G 2 69 ? 151.925 142.893 143.065 1.00 110.65 69 LEU G CA 1
ATOM 11494 C C . LEU G 2 69 ? 153.296 142.237 143.015 1.00 110.65 69 LEU G C 1
ATOM 11495 O O . LEU G 2 69 ? 154.066 142.309 143.978 1.00 110.65 69 LEU G O 1
ATOM 11500 N N . GLU G 2 70 ? 153.595 141.607 141.886 1.00 114.68 70 GLU G N 1
ATOM 11501 C CA . GLU G 2 70 ? 154.854 140.912 141.670 1.00 114.68 70 GLU G CA 1
ATOM 11502 C C . GLU G 2 70 ? 155.525 141.447 140.409 1.00 114.68 70 GLU G C 1
ATOM 11503 O O . GLU G 2 70 ? 155.083 142.424 139.805 1.00 114.68 70 GLU G O 1
ATOM 11509 N N . ARG G 2 71 ? 156.613 140.784 140.017 1.00 116.17 71 ARG G N 1
ATOM 11510 C CA . ARG G 2 71 ? 157.389 141.240 138.868 1.00 116.17 71 ARG G CA 1
ATOM 11511 C C . ARG G 2 71 ? 156.645 141.010 137.557 1.00 116.17 71 ARG G C 1
ATOM 11512 O O . ARG G 2 71 ? 156.783 141.797 136.613 1.00 116.17 71 ARG G O 1
ATOM 11520 N N . LYS G 2 72 ? 155.847 139.946 137.478 1.00 118.60 72 LYS G N 1
ATOM 11521 C CA . LYS G 2 72 ? 155.237 139.546 136.216 1.00 118.60 72 LYS G CA 1
ATOM 11522 C C . LYS G 2 72 ? 153.941 140.283 135.896 1.00 118.60 72 LYS G C 1
ATOM 11523 O O . LYS G 2 72 ? 153.559 140.336 134.722 1.00 118.60 72 LYS G O 1
ATOM 11529 N N . ASP G 2 73 ? 153.256 140.846 136.889 1.00 118.72 73 ASP G N 1
ATOM 11530 C CA . ASP G 2 73 ? 151.927 141.411 136.689 1.00 118.72 73 ASP G CA 1
ATOM 11531 C C . ASP G 2 73 ? 151.918 142.929 136.529 1.00 118.72 73 ASP G C 1
ATOM 11532 O O . ASP G 2 73 ? 150.844 143.511 136.351 1.00 118.72 73 ASP G O 1
ATOM 11537 N N . VAL G 2 74 ? 153.084 143.581 136.575 1.00 118.16 74 VAL G N 1
ATOM 11538 C CA . VAL G 2 74 ? 153.129 145.041 136.518 1.00 118.16 74 VAL G CA 1
ATOM 11539 C C . VAL G 2 74 ? 152.617 145.549 135.175 1.00 118.16 74 VAL G C 1
ATOM 11540 O O . VAL G 2 74 ? 152.159 146.694 135.066 1.00 118.16 74 VAL G O 1
ATOM 11544 N N . ALA G 2 75 ? 152.652 144.701 134.145 1.00 121.06 75 ALA G N 1
ATOM 11545 C CA . ALA G 2 75 ? 152.277 145.131 132.801 1.00 121.06 75 ALA G CA 1
ATOM 11546 C C . ALA G 2 75 ? 150.848 145.658 132.761 1.00 121.06 75 ALA G C 1
ATOM 11547 O O . ALA G 2 75 ? 150.570 146.685 132.131 1.00 121.06 75 ALA G O 1
ATOM 11549 N N . GLN G 2 76 ? 149.925 144.971 133.431 1.00 121.35 76 GLN G N 1
ATOM 11550 C CA . GLN G 2 76 ? 148.516 145.341 133.399 1.00 121.35 76 GLN G CA 1
ATOM 11551 C C . GLN G 2 76 ? 148.040 146.010 134.686 1.00 121.35 76 GLN G C 1
ATOM 11552 O O . GLN G 2 76 ? 146.848 146.308 134.808 1.00 121.35 76 GLN G O 1
ATOM 11558 N N . LYS G 2 77 ? 148.937 146.272 135.635 1.00 120.24 77 LYS G N 1
ATOM 11559 C CA . LYS G 2 77 ? 148.609 147.054 136.822 1.00 120.24 77 LYS G CA 1
ATOM 11560 C C . LYS G 2 77 ? 148.880 148.544 136.652 1.00 120.24 77 LYS G C 1
ATOM 11561 O O . LYS G 2 77 ? 148.700 149.303 137.610 1.00 120.24 77 LYS G O 1
ATOM 11567 N N . LYS G 2 78 ? 149.310 148.978 135.465 1.00 118.93 78 LYS G N 1
ATOM 11568 C CA . LYS G 2 78 ? 149.629 150.387 135.251 1.00 118.93 78 LYS G CA 1
ATOM 11569 C C . LYS G 2 78 ? 148.409 151.273 135.468 1.00 118.93 78 LYS G C 1
ATOM 11570 O O . LYS G 2 78 ? 148.491 152.313 136.131 1.00 118.93 78 LYS G O 1
ATOM 11576 N N . GLU G 2 79 ? 147.265 150.876 134.911 1.00 119.30 79 GLU G N 1
ATOM 11577 C CA . GLU G 2 79 ? 146.050 151.675 134.986 1.00 119.30 79 GLU G CA 1
ATOM 11578 C C . GLU G 2 79 ? 145.073 151.195 136.048 1.00 119.30 79 GLU G C 1
ATOM 11579 O O . GLU G 2 79 ? 144.208 151.974 136.463 1.00 119.30 79 GLU G O 1
ATOM 11585 N N . VAL G 2 80 ? 145.177 149.939 136.487 1.00 119.06 80 VAL G N 1
ATOM 11586 C CA . VAL G 2 80 ? 144.344 149.476 137.593 1.00 119.06 80 VAL G CA 1
ATOM 11587 C C . VAL G 2 80 ? 144.692 150.239 138.863 1.00 119.06 80 VAL G C 1
ATOM 11588 O O . VAL G 2 80 ? 143.819 150.547 139.683 1.00 119.06 80 VAL G O 1
ATOM 11592 N N . LEU G 2 81 ? 145.975 150.548 139.048 1.00 117.00 81 LEU G N 1
ATOM 11593 C CA . LEU G 2 81 ? 146.391 151.392 140.158 1.00 117.00 81 LEU G CA 1
ATOM 11594 C C . LEU G 2 81 ? 146.118 152.864 139.888 1.00 117.00 81 LEU G C 1
ATOM 11595 O O . LEU G 2 81 ? 146.131 153.667 140.827 1.00 117.00 81 LEU G O 1
ATOM 11600 N N . TYR G 2 82 ? 145.875 153.232 138.628 1.00 116.69 82 TYR G N 1
ATOM 11601 C CA . TYR G 2 82 ? 145.678 154.637 138.285 1.00 116.69 82 TYR G CA 1
ATOM 11602 C C . TYR G 2 82 ? 144.388 155.182 138.885 1.00 116.69 82 TYR G C 1
ATOM 11603 O O . TYR G 2 82 ? 144.365 156.308 139.395 1.00 116.69 82 TYR G O 1
ATOM 11612 N N . GLN G 2 83 ? 143.301 154.405 138.834 1.00 117.05 83 GLN G N 1
ATOM 11613 C CA . GLN G 2 83 ? 142.038 154.892 139.377 1.00 117.05 83 GLN G CA 1
ATOM 11614 C C . GLN G 2 83 ? 142.028 154.869 140.899 1.00 117.05 83 GLN G C 1
ATOM 11615 O O . GLN G 2 83 ? 141.334 155.682 141.520 1.00 117.05 83 GLN G O 1
ATOM 11621 N N . LEU G 2 84 ? 142.781 153.954 141.516 1.00 114.41 84 LEU G N 1
ATOM 11622 C CA . LEU G 2 84 ? 142.926 153.980 142.968 1.00 114.41 84 LEU G CA 1
ATOM 11623 C C . LEU G 2 84 ? 143.642 155.245 143.417 1.00 114.41 84 LEU G C 1
ATOM 11624 O O . LEU G 2 84 ? 143.301 155.829 144.451 1.00 114.41 84 LEU G O 1
ATOM 11629 N N . ALA G 2 85 ? 144.643 155.682 142.650 1.00 112.34 85 ALA G N 1
ATOM 11630 C CA . ALA G 2 85 ? 145.315 156.937 142.962 1.00 112.34 85 ALA G CA 1
ATOM 11631 C C . ALA G 2 85 ? 144.445 158.133 142.601 1.00 112.34 85 ALA G C 1
ATOM 11632 O O . ALA G 2 85 ? 144.440 159.143 143.314 1.00 112.34 85 ALA G O 1
ATOM 11634 N N . LYS G 2 86 ? 143.704 158.037 141.495 1.00 114.10 86 LYS G N 1
ATOM 11635 C CA . LYS G 2 86 ? 142.870 159.152 141.059 1.00 114.10 86 LYS G CA 1
ATOM 11636 C C . LYS G 2 86 ? 141.748 159.430 142.050 1.00 114.10 86 LYS G C 1
ATOM 11637 O O . LYS G 2 86 ? 141.461 160.591 142.365 1.00 114.10 86 LYS G O 1
ATOM 11643 N N . SER G 2 87 ? 141.100 158.376 142.553 1.00 112.84 87 SER G N 1
ATOM 11644 C CA . SER G 2 87 ? 139.968 158.559 143.455 1.00 112.84 87 SER G CA 1
ATOM 11645 C C . SER G 2 87 ? 140.382 159.243 144.750 1.00 112.84 87 SER G C 1
ATOM 11646 O O . SER G 2 87 ? 139.584 159.974 145.347 1.00 112.84 87 SER G O 1
ATOM 11649 N N . LYS G 2 88 ? 141.614 159.022 145.198 1.00 108.44 88 LYS G N 1
ATOM 11650 C CA . LYS G 2 88 ? 142.102 159.573 146.454 1.00 108.44 88 LYS G CA 1
ATOM 11651 C C . LYS G 2 88 ? 142.805 160.917 146.269 1.00 108.44 88 LYS G C 1
ATOM 11652 O O . LYS G 2 88 ? 143.165 161.560 147.260 1.00 108.44 88 LYS G O 1
ATOM 11658 N N . SER G 2 89 ? 142.973 161.376 145.031 1.00 110.12 89 SER G N 1
ATOM 11659 C CA . SER G 2 89 ? 143.680 162.618 144.728 1.00 110.12 89 SER G CA 1
ATOM 11660 C C . SER G 2 89 ? 142.728 163.744 144.329 1.00 110.12 89 SER G C 1
ATOM 11661 O O . SER G 2 89 ? 143.027 164.543 143.441 1.00 110.12 89 SER G O 1
ATOM 11664 N N . LYS G 2 90 ? 141.570 163.822 144.983 1.00 110.33 90 LYS G N 1
ATOM 11665 C CA . LYS G 2 90 ? 140.569 164.848 144.685 1.00 110.33 90 LYS G CA 1
ATOM 11666 C C . LYS G 2 90 ? 141.036 166.193 145.229 1.00 110.33 90 LYS G C 1
ATOM 11667 O O . LYS G 2 90 ? 140.937 166.462 146.428 1.00 110.33 90 LYS G O 1
ATOM 11673 N N . GLY G 2 91 ? 141.553 167.044 144.340 1.00 109.88 91 GLY G N 1
ATOM 11674 C CA . GLY G 2 91 ? 141.941 168.397 144.675 1.00 109.88 91 GLY G CA 1
ATOM 11675 C C . GLY G 2 91 ? 143.244 168.508 145.441 1.00 109.88 91 GLY G C 1
ATOM 11676 O O . GLY G 2 91 ? 143.937 169.524 145.327 1.00 109.88 91 GLY G O 1
ATOM 11677 N N . LYS G 2 92 ? 143.579 167.489 146.224 1.00 107.37 92 LYS G N 1
ATOM 11678 C CA . LYS G 2 92 ? 144.822 167.465 146.978 1.00 107.37 92 LYS G CA 1
ATOM 11679 C C . LYS G 2 92 ? 146.022 167.655 146.056 1.00 107.37 92 LYS G C 1
ATOM 11680 O O . LYS G 2 92 ? 146.140 167.018 145.006 1.00 107.37 92 LYS G O 1
ATOM 11686 N N . SER G 2 93 ? 146.921 168.552 146.469 1.00 103.88 93 SER G N 1
ATOM 11687 C CA . SER G 2 93 ? 147.886 169.143 145.546 1.00 103.88 93 SER G CA 1
ATOM 11688 C C . SER G 2 93 ? 149.146 168.299 145.407 1.00 103.88 93 SER G C 1
ATOM 11689 O O . SER G 2 93 ? 149.495 167.862 144.305 1.00 103.88 93 SER G O 1
ATOM 11692 N N . LYS G 2 94 ? 149.855 168.082 146.509 1.00 101.98 94 LYS G N 1
ATOM 11693 C CA . LYS G 2 94 ? 151.133 167.380 146.502 1.00 101.98 94 LYS G CA 1
ATOM 11694 C C . LYS G 2 94 ? 151.141 166.323 147.601 1.00 101.98 94 LYS G C 1
ATOM 11695 O O . LYS G 2 94 ? 152.072 166.203 148.401 1.00 101.98 94 LYS G O 1
ATOM 11701 N N . GLY G 2 95 ? 150.061 165.555 147.674 1.00 101.22 95 GLY G N 1
ATOM 11702 C CA . GLY G 2 95 ? 150.001 164.414 148.557 1.00 101.22 95 GLY G CA 1
ATOM 11703 C C . GLY G 2 95 ? 150.412 163.147 147.835 1.00 101.22 95 GLY G C 1
ATOM 11704 O O . GLY G 2 95 ? 151.062 163.168 146.790 1.00 101.22 95 GLY G O 1
ATOM 11705 N N . ILE G 2 96 ? 150.004 162.013 148.408 1.00 96.41 96 ILE G N 1
ATOM 11706 C CA . ILE G 2 96 ? 150.400 160.729 147.838 1.00 96.41 96 ILE G CA 1
ATOM 11707 C C . ILE G 2 96 ? 149.676 160.480 146.519 1.00 96.41 96 ILE G C 1
ATOM 11708 O O . ILE G 2 96 ? 150.206 159.817 145.620 1.00 96.41 96 ILE G O 1
ATOM 11713 N N . GLY G 2 97 ? 148.455 161.001 146.382 1.00 104.72 97 GLY G N 1
ATOM 11714 C CA . GLY G 2 97 ? 147.698 160.773 145.162 1.00 104.72 97 GLY G CA 1
ATOM 11715 C C . GLY G 2 97 ? 148.328 161.424 143.946 1.00 104.72 97 GLY G C 1
ATOM 11716 O O . GLY G 2 97 ? 148.422 160.808 142.882 1.00 104.72 97 GLY G O 1
ATOM 11717 N N . PHE G 2 98 ? 148.774 162.674 144.086 1.00 106.47 98 PHE G N 1
ATOM 11718 C CA . PHE G 2 98 ? 149.349 163.383 142.949 1.00 106.47 98 PHE G CA 1
ATOM 11719 C C . PHE G 2 98 ? 150.753 162.889 142.623 1.00 106.47 98 PHE G C 1
ATOM 11720 O O . PHE G 2 98 ? 151.196 163.010 141.476 1.00 106.47 98 PHE G O 1
ATOM 11728 N N . LEU G 2 99 ? 151.474 162.349 143.610 1.00 104.25 99 LEU G N 1
ATOM 11729 C CA . LEU G 2 99 ? 152.812 161.831 143.341 1.00 104.25 99 LEU G CA 1
ATOM 11730 C C . LEU G 2 99 ? 152.780 160.653 142.380 1.00 104.25 99 LEU G C 1
ATOM 11731 O O . LEU G 2 99 ? 153.665 160.527 141.528 1.00 104.25 99 LEU G O 1
ATOM 11736 N N . TRP G 2 100 ? 151.780 159.778 142.504 1.00 107.21 100 TRP G N 1
ATOM 11737 C CA . TRP G 2 100 ? 151.596 158.733 141.503 1.00 107.21 100 TRP G CA 1
ATOM 11738 C C . TRP G 2 100 ? 151.210 159.320 140.153 1.00 107.21 100 TRP G C 1
ATOM 11739 O O . TRP G 2 100 ? 151.585 158.771 139.110 1.00 107.21 100 TRP G O 1
ATOM 11750 N N . MET G 2 101 ? 150.453 160.420 140.150 1.00 109.39 101 MET G N 1
ATOM 11751 C CA . MET G 2 101 ? 150.156 161.106 138.900 1.00 109.39 101 MET G CA 1
ATOM 11752 C C . MET G 2 101 ? 151.430 161.634 138.255 1.00 109.39 101 MET G C 1
ATOM 11753 O O . MET G 2 101 ? 151.605 161.526 137.036 1.00 109.39 101 MET G O 1
ATOM 11758 N N . GLU G 2 102 ? 152.325 162.210 139.059 1.00 109.43 102 GLU G N 1
ATOM 11759 C CA . GLU G 2 102 ? 153.605 162.695 138.559 1.00 109.43 102 GLU G CA 1
ATOM 11760 C C . GLU G 2 102 ? 154.552 161.543 138.244 1.00 109.43 102 GLU G C 1
ATOM 11761 O O . GLU G 2 102 ? 155.432 161.673 137.384 1.00 109.43 102 GLU G O 1
ATOM 11767 N N . PHE G 2 103 ? 154.381 160.408 138.925 1.00 109.01 103 PHE G N 1
ATOM 11768 C CA . PHE G 2 103 ? 155.265 159.266 138.713 1.00 109.01 103 PHE G CA 1
ATOM 11769 C C . PHE G 2 103 ? 154.930 158.527 137.424 1.00 109.01 103 PHE G C 1
ATOM 11770 O O . PHE G 2 103 ? 155.818 157.961 136.777 1.00 109.01 103 PHE G O 1
ATOM 11778 N N . ASP G 2 104 ? 153.649 158.504 137.048 1.00 112.59 104 ASP G N 1
ATOM 11779 C CA . ASP G 2 104 ? 153.216 157.705 135.906 1.00 112.59 104 ASP G CA 1
ATOM 11780 C C . ASP G 2 104 ? 153.816 158.212 134.601 1.00 112.59 104 ASP G C 1
ATOM 11781 O O . ASP G 2 104 ? 154.192 157.416 133.732 1.00 112.59 104 ASP G O 1
ATOM 11786 N N . GLU G 2 105 ? 153.907 159.534 134.439 1.00 114.45 105 GLU G N 1
ATOM 11787 C CA . GLU G 2 105 ? 154.345 160.093 133.164 1.00 114.45 105 GLU G CA 1
ATOM 11788 C C . GLU G 2 105 ? 155.810 159.774 132.888 1.00 114.45 105 GLU G C 1
ATOM 11789 O O . GLU G 2 105 ? 156.257 159.828 131.737 1.00 114.45 105 GLU G O 1
ATOM 11795 N N . THR G 2 106 ? 156.574 159.443 133.931 1.00 114.26 106 THR G N 1
ATOM 11796 C CA . THR G 2 106 ? 157.995 159.149 133.798 1.00 114.26 106 THR G CA 1
ATOM 11797 C C . THR G 2 106 ? 158.280 157.658 133.671 1.00 114.26 106 THR G C 1
ATOM 11798 O O . THR G 2 106 ? 159.367 157.202 134.051 1.00 114.26 106 THR G O 1
ATOM 11802 N N . LEU G 2 107 ? 157.337 156.885 133.141 1.00 115.94 107 LEU G N 1
ATOM 11803 C CA . LEU G 2 107 ? 157.497 155.451 132.961 1.00 115.94 107 LEU G CA 1
ATOM 11804 C C . LEU G 2 107 ? 157.590 155.124 131.475 1.00 115.94 107 LEU G C 1
ATOM 11805 O O . LEU G 2 107 ? 156.727 155.523 130.687 1.00 115.94 107 LEU G O 1
ATOM 11810 N N . VAL G 2 108 ? 158.637 154.389 131.096 1.00 119.91 108 VAL G N 1
ATOM 11811 C CA . VAL G 2 108 ? 158.943 154.127 129.697 1.00 119.91 108 VAL G CA 1
ATOM 11812 C C . VAL G 2 108 ? 158.957 152.624 129.446 1.00 119.91 108 VAL G C 1
ATOM 11813 O O . VAL G 2 108 ? 159.352 151.826 130.299 1.00 119.91 108 VAL G O 1
ATOM 11817 N N . GLU G 2 109 ? 158.521 152.247 128.246 1.00 124.80 109 GLU G N 1
ATOM 11818 C CA . GLU G 2 109 ? 158.409 150.852 127.844 1.00 124.80 109 GLU G CA 1
ATOM 11819 C C . GLU G 2 109 ? 159.699 150.380 127.183 1.00 124.80 109 GLU G C 1
ATOM 11820 O O . GLU G 2 109 ? 160.365 151.145 126.478 1.00 124.80 109 GLU G O 1
ATOM 11826 N N . VAL G 2 110 ? 160.050 149.115 127.425 1.00 126.84 110 VAL G N 1
ATOM 11827 C CA . VAL G 2 110 ? 161.302 148.554 126.929 1.00 126.84 110 VAL G CA 1
ATOM 11828 C C . VAL G 2 110 ? 161.107 148.061 125.500 1.00 126.84 110 VAL G C 1
ATOM 11829 O O . VAL G 2 110 ? 160.051 147.530 125.138 1.00 126.84 110 VAL G O 1
ATOM 11833 N N . ARG G 2 111 ? 162.148 148.227 124.681 1.00 128.16 111 ARG G N 1
ATOM 11834 C CA . ARG G 2 111 ? 162.079 148.003 123.241 1.00 128.16 111 ARG G CA 1
ATOM 11835 C C . ARG G 2 111 ? 161.917 146.540 122.841 1.00 128.16 111 ARG G C 1
ATOM 11836 O O . ARG G 2 111 ? 161.965 146.250 121.641 1.00 128.16 111 ARG G O 1
ATOM 11844 N N . LYS G 2 112 ? 161.736 145.612 123.786 1.00 128.98 112 LYS G N 1
ATOM 11845 C CA . LYS G 2 112 ? 161.671 144.203 123.402 1.00 128.98 112 LYS G CA 1
ATOM 11846 C C . LYS G 2 112 ? 160.448 143.908 122.538 1.00 128.98 112 LYS G C 1
ATOM 11847 O O . LYS G 2 112 ? 160.416 142.902 121.819 1.00 128.98 112 LYS G O 1
ATOM 11853 N N . GLY G 2 113 ? 159.434 144.769 122.592 1.00 129.04 113 GLY G N 1
ATOM 11854 C CA . GLY G 2 113 ? 158.261 144.610 121.752 1.00 129.04 113 GLY G CA 1
ATOM 11855 C C . GLY G 2 113 ? 157.257 143.616 122.296 1.00 129.04 113 GLY G C 1
ATOM 11856 O O . GLY G 2 113 ? 156.164 144.000 122.722 1.00 129.04 113 GLY G O 1
ATOM 11857 N N . ASP G 2 114 ? 157.610 142.334 122.281 1.00 129.90 114 ASP G N 1
ATOM 11858 C CA . ASP G 2 114 ? 156.769 141.315 122.892 1.00 129.90 114 ASP G CA 1
ATOM 11859 C C . ASP G 2 114 ? 156.940 141.335 124.407 1.00 129.90 114 ASP G C 1
ATOM 11860 O O . ASP G 2 114 ? 158.042 141.566 124.911 1.00 129.90 114 ASP G O 1
ATOM 11865 N N . GLN G 2 115 ? 155.826 141.158 125.125 1.00 127.11 115 GLN G N 1
ATOM 11866 C CA . GLN G 2 115 ? 155.772 141.237 126.584 1.00 127.11 115 GLN G CA 1
ATOM 11867 C C . GLN G 2 115 ? 155.962 142.685 127.028 1.00 127.11 115 GLN G C 1
ATOM 11868 O O . GLN G 2 115 ? 156.771 143.418 126.449 1.00 127.11 115 GLN G O 1
ATOM 11874 N N . ILE G 2 116 ? 155.228 143.112 128.050 1.00 124.42 116 ILE G N 1
ATOM 11875 C CA . ILE G 2 116 ? 155.237 144.503 128.488 1.00 124.42 116 ILE G CA 1
ATOM 11876 C C . ILE G 2 116 ? 156.040 144.609 129.777 1.00 124.42 116 ILE G C 1
ATOM 11877 O O . ILE G 2 116 ? 155.686 143.999 130.793 1.00 124.42 116 ILE G O 1
ATOM 11882 N N . GLU G 2 117 ? 157.119 145.387 129.733 1.00 122.37 117 GLU G N 1
ATOM 11883 C CA . GLU G 2 117 ? 157.946 145.676 130.895 1.00 122.37 117 GLU G CA 1
ATOM 11884 C C . GLU G 2 117 ? 158.142 147.181 130.989 1.00 122.37 117 GLU G C 1
ATOM 11885 O O . GLU G 2 117 ? 158.268 147.861 129.966 1.00 122.37 117 GLU G O 1
ATOM 11891 N N . ILE G 2 118 ? 158.167 147.700 132.214 1.00 118.54 118 ILE G N 1
ATOM 11892 C CA . ILE G 2 118 ? 158.160 149.138 132.454 1.00 118.54 118 ILE G CA 1
ATOM 11893 C C . ILE G 2 118 ? 159.395 149.519 133.262 1.00 118.54 118 ILE G C 1
ATOM 11894 O O . ILE G 2 118 ? 159.834 148.760 134.134 1.00 118.54 118 ILE G O 1
ATOM 11899 N N . ARG G 2 119 ? 159.962 150.681 132.953 1.00 116.88 119 ARG G N 1
ATOM 11900 C CA . ARG G 2 119 ? 161.152 151.229 133.592 1.00 116.88 119 ARG G CA 1
ATOM 11901 C C . ARG G 2 119 ? 160.910 152.686 133.983 1.00 116.88 119 ARG G C 1
ATOM 11902 O O . ARG G 2 119 ? 159.812 153.224 133.827 1.00 116.88 119 ARG G O 1
ATOM 11910 N N . ASN G 2 120 ? 161.961 153.323 134.494 1.00 114.16 120 ASN G N 1
ATOM 11911 C CA . ASN G 2 120 ? 161.935 154.732 134.855 1.00 114.16 120 ASN G CA 1
ATOM 11912 C C . ASN G 2 120 ? 163.058 155.473 134.144 1.00 114.16 120 ASN G C 1
ATOM 11913 O O . ASN G 2 120 ? 164.085 154.892 133.782 1.00 114.16 120 ASN G O 1
ATOM 11918 N N . THR G 2 121 ? 162.846 156.770 133.943 1.00 113.13 121 THR G N 1
ATOM 11919 C CA . THR G 2 121 ? 163.877 157.656 133.424 1.00 113.13 121 THR G CA 1
ATOM 11920 C C . THR G 2 121 ? 164.646 158.369 134.527 1.00 113.13 121 THR G C 1
ATOM 11921 O O . THR G 2 121 ? 165.564 159.139 134.227 1.00 113.13 121 THR G O 1
ATOM 11925 N N . LEU G 2 122 ? 164.294 158.135 135.789 1.00 109.86 122 LEU G N 1
ATOM 11926 C CA . LEU G 2 122 ? 164.974 158.775 136.905 1.00 109.86 122 LEU G CA 1
ATOM 11927 C C . LEU G 2 122 ? 164.686 157.963 138.160 1.00 109.86 122 LEU G C 1
ATOM 11928 O O . LEU G 2 122 ? 163.681 157.253 138.243 1.00 109.86 122 LEU G O 1
ATOM 11933 N N . ASP G 2 123 ? 165.585 158.074 139.135 1.00 105.17 123 ASP G N 1
ATOM 11934 C CA . ASP G 2 123 ? 165.465 157.290 140.357 1.00 105.17 123 ASP G CA 1
ATOM 11935 C C . ASP G 2 123 ? 164.271 157.757 141.186 1.00 105.17 123 ASP G C 1
ATOM 11936 O O . ASP G 2 123 ? 163.845 158.912 141.111 1.00 105.17 123 ASP G O 1
ATOM 11941 N N . ALA G 2 124 ? 163.732 156.836 141.989 1.00 101.25 124 ALA G N 1
ATOM 11942 C CA . ALA G 2 124 ? 162.546 157.115 142.792 1.00 101.25 124 ALA G CA 1
ATOM 11943 C C . ALA G 2 124 ? 162.815 158.064 143.951 1.00 101.25 124 ALA G C 1
ATOM 11944 O O . ALA G 2 124 ? 161.858 158.506 144.595 1.00 101.25 124 ALA G O 1
ATOM 11946 N N . GLY G 2 125 ? 164.080 158.378 144.238 1.00 100.01 125 GLY G N 1
ATOM 11947 C CA . GLY G 2 125 ? 164.373 159.323 145.303 1.00 100.01 125 GLY G CA 1
ATOM 11948 C C . GLY G 2 125 ? 163.778 160.693 145.047 1.00 100.01 125 GLY G C 1
ATOM 11949 O O . GLY G 2 125 ? 163.286 161.350 145.968 1.00 100.01 125 GLY G O 1
ATOM 11950 N N . HIS G 2 126 ? 163.811 161.141 143.792 1.00 104.42 126 HIS G N 1
ATOM 11951 C CA . HIS G 2 126 ? 163.235 162.426 143.419 1.00 104.42 126 HIS G CA 1
ATOM 11952 C C . HIS G 2 126 ? 161.717 162.445 143.531 1.00 104.42 126 HIS G C 1
ATOM 11953 O O . HIS G 2 126 ? 161.124 163.528 143.476 1.00 104.42 126 HIS G O 1
ATOM 11960 N N . PHE G 2 127 ? 161.081 161.289 143.687 1.00 102.64 127 PHE G N 1
ATOM 11961 C CA . PHE G 2 127 ? 159.630 161.187 143.752 1.00 102.64 127 PHE G CA 1
ATOM 11962 C C . PHE G 2 127 ? 159.105 160.925 145.153 1.00 102.64 127 PHE G C 1
ATOM 11963 O O . PHE G 2 127 ? 158.050 161.447 145.517 1.00 102.64 127 PHE G O 1
ATOM 11971 N N . PHE G 2 128 ? 159.816 160.131 145.950 1.00 93.27 128 PHE G N 1
ATOM 11972 C CA . PHE G 2 128 ? 159.351 159.719 147.272 1.00 93.27 128 PHE G CA 1
ATOM 11973 C C . PHE G 2 128 ? 160.498 159.899 148.262 1.00 93.27 128 PHE G C 1
ATOM 11974 O O . PHE G 2 128 ? 161.388 159.048 148.347 1.00 93.27 128 PHE G O 1
ATOM 11982 N N . ASN G 2 129 ? 160.479 161.001 149.007 1.00 81.87 129 ASN G N 1
ATOM 11983 C CA . ASN G 2 129 ? 161.505 161.268 150.005 1.00 81.87 129 ASN G CA 1
ATOM 11984 C C . ASN G 2 129 ? 160.921 162.159 151.094 1.00 81.87 129 ASN G C 1
ATOM 11985 O O . ASN G 2 129 ? 159.745 162.534 151.054 1.00 81.87 129 ASN G O 1
ATOM 11990 N N . THR G 2 130 ? 161.760 162.496 152.078 1.00 75.87 130 THR G N 1
ATOM 11991 C CA . THR G 2 130 ? 161.300 163.309 153.201 1.00 75.87 130 THR G CA 1
ATOM 11992 C C . THR G 2 130 ? 160.845 164.686 152.740 1.00 75.87 130 THR G C 1
ATOM 11993 O O . THR G 2 130 ? 159.817 165.194 153.202 1.00 75.87 130 THR G O 1
ATOM 11997 N N . TYR G 2 131 ? 161.594 165.303 151.822 1.00 79.20 131 TYR G N 1
ATOM 11998 C CA . TYR G 2 131 ? 161.234 166.630 151.334 1.00 79.20 131 TYR G CA 1
ATOM 11999 C C . TYR G 2 131 ? 159.867 166.632 150.665 1.00 79.20 131 TYR G C 1
ATOM 12000 O O . TYR G 2 131 ? 159.209 167.676 150.596 1.00 79.20 131 TYR G O 1
ATOM 12009 N N . THR G 2 132 ? 159.422 165.483 150.168 1.00 81.98 132 THR G N 1
ATOM 12010 C CA . THR G 2 132 ? 158.149 165.411 149.466 1.00 81.98 132 THR G CA 1
ATOM 12011 C C . THR G 2 132 ? 157.039 164.832 150.334 1.00 81.98 132 THR G C 1
ATOM 12012 O O . THR G 2 132 ? 155.917 165.351 150.332 1.00 81.98 132 THR G O 1
ATOM 12016 N N . LEU G 2 133 ? 157.331 163.775 151.089 1.00 76.08 133 LEU G N 1
ATOM 12017 C CA . LEU G 2 133 ? 156.316 163.093 151.881 1.00 76.08 133 LEU G CA 1
ATOM 12018 C C . LEU G 2 133 ? 156.190 163.631 153.299 1.00 76.08 133 LEU G C 1
ATOM 12019 O O . LEU G 2 133 ? 155.082 163.647 153.843 1.00 76.08 133 LEU G O 1
ATOM 12024 N N . ALA G 2 134 ? 157.289 164.074 153.910 1.00 69.93 134 ALA G N 1
ATOM 12025 C CA . ALA G 2 134 ? 157.295 164.422 155.326 1.00 69.93 134 ALA G CA 1
ATOM 12026 C C . ALA G 2 134 ? 158.080 165.698 155.596 1.00 69.93 134 ALA G C 1
ATOM 12027 O O . ALA G 2 134 ? 158.687 165.841 156.659 1.00 69.93 134 ALA G O 1
ATOM 12029 N N . ASN G 2 135 ? 158.084 166.635 154.647 1.00 69.44 135 ASN G N 1
ATOM 12030 C CA . ASN G 2 135 ? 158.781 167.898 154.865 1.00 69.44 135 ASN G CA 1
ATOM 12031 C C . ASN G 2 135 ? 158.132 168.730 155.959 1.00 69.44 135 ASN G C 1
ATOM 12032 O O . ASN G 2 135 ? 158.744 169.690 156.435 1.00 69.44 135 ASN G O 1
ATOM 12037 N N . SER G 2 136 ? 156.908 168.395 156.357 1.00 63.14 136 SER G N 1
ATOM 12038 C CA . SER G 2 136 ? 156.227 169.141 157.404 1.00 63.14 136 SER G CA 1
ATOM 12039 C C . SER G 2 136 ? 156.741 168.814 158.801 1.00 63.14 136 SER G C 1
ATOM 12040 O O . SER G 2 136 ? 156.665 169.671 159.685 1.00 63.14 136 SER G O 1
ATOM 12043 N N . VAL G 2 137 ? 157.257 167.605 159.021 1.00 59.00 137 VAL G N 1
ATOM 12044 C CA . VAL G 2 137 ? 157.727 167.201 160.336 1.00 59.00 137 VAL G CA 1
ATOM 12045 C C . VAL G 2 137 ? 159.250 167.186 160.445 1.00 59.00 137 VAL G C 1
ATOM 12046 O O . VAL G 2 137 ? 159.778 167.426 161.537 1.00 59.00 137 VAL G O 1
ATOM 12050 N N . THR G 2 138 ? 159.971 166.904 159.359 1.00 61.05 138 THR G N 1
ATOM 12051 C CA . THR G 2 138 ? 161.422 166.760 159.456 1.00 61.05 138 THR G CA 1
ATOM 12052 C C . THR G 2 138 ? 162.094 168.088 159.782 1.00 61.05 138 THR G C 1
ATOM 12053 O O . THR G 2 138 ? 162.936 168.162 160.684 1.00 61.05 138 THR G O 1
ATOM 12057 N N . GLU G 2 139 ? 161.736 169.147 159.063 1.00 55.98 139 GLU G N 1
ATOM 12058 C CA . GLU G 2 139 ? 162.344 170.455 159.250 1.00 55.98 139 GLU G CA 1
ATOM 12059 C C . GLU G 2 139 ? 161.558 171.353 160.197 1.00 55.98 139 GLU G C 1
ATOM 12060 O O . GLU G 2 139 ? 161.961 172.500 160.408 1.00 55.98 139 GLU G O 1
ATOM 12066 N N . ASN G 2 140 ? 160.461 170.861 160.778 1.00 42.44 140 ASN G N 1
ATOM 12067 C CA . ASN G 2 140 ? 159.600 171.681 161.623 1.00 42.44 140 ASN G CA 1
ATOM 12068 C C . ASN G 2 140 ? 160.395 172.273 162.777 1.00 42.44 140 ASN G C 1
ATOM 12069 O O . ASN G 2 140 ? 160.832 171.554 163.679 1.00 42.44 140 ASN G O 1
ATOM 12074 N N . ARG G 2 141 ? 160.589 173.588 162.752 1.00 37.35 141 ARG G N 1
ATOM 12075 C CA . ARG G 2 141 ? 161.519 174.214 163.681 1.00 37.35 141 ARG G CA 1
ATOM 12076 C C . ARG G 2 141 ? 160.834 174.547 165.003 1.00 37.35 141 ARG G C 1
ATOM 12077 O O . ARG G 2 141 ? 161.501 174.647 166.038 1.00 37.35 141 ARG G O 1
ATOM 12085 N N . LEU G 2 142 ? 159.507 174.693 164.984 1.00 31.51 142 LEU G N 1
ATOM 12086 C CA . LEU G 2 142 ? 158.730 174.762 166.217 1.00 31.51 142 LEU G CA 1
ATOM 12087 C C . LEU G 2 142 ? 158.816 173.460 167.007 1.00 31.51 142 LEU G C 1
ATOM 12088 O O . LEU G 2 142 ? 158.960 173.477 168.235 1.00 31.51 142 LEU G O 1
ATOM 12093 N N . ILE G 2 143 ? 158.725 172.323 166.318 1.00 30.64 143 ILE G N 1
ATOM 12094 C CA . ILE G 2 143 ? 158.853 171.031 166.984 1.00 30.64 143 ILE G CA 1
ATOM 12095 C C . ILE G 2 143 ? 160.241 170.874 167.591 1.00 30.64 143 ILE G C 1
ATOM 12096 O O . ILE G 2 143 ? 160.389 170.403 168.725 1.00 30.64 143 ILE G O 1
ATOM 12101 N N . ALA G 2 144 ? 161.278 171.275 166.854 1.00 29.28 144 ALA G N 1
ATOM 12102 C CA . ALA G 2 144 ? 162.640 171.138 167.351 1.00 29.28 144 ALA G CA 1
ATOM 12103 C C . ALA G 2 144 ? 162.919 172.032 168.552 1.00 29.28 144 ALA G C 1
ATOM 12104 O O . ALA G 2 144 ? 163.901 171.801 169.260 1.00 29.28 144 ALA G O 1
ATOM 12106 N N . ALA G 2 145 ? 162.087 173.040 168.795 1.00 27.19 145 ALA G N 1
ATOM 12107 C CA . ALA G 2 145 ? 162.257 173.942 169.925 1.00 27.19 145 ALA G CA 1
ATOM 12108 C C . ALA G 2 145 ? 161.475 173.518 171.159 1.00 27.19 145 ALA G C 1
ATOM 12109 O O . ALA G 2 145 ? 161.619 174.150 172.208 1.00 27.19 145 ALA G O 1
ATOM 12111 N N . VAL G 2 146 ? 160.644 172.481 171.055 1.00 24.90 146 VAL G N 1
ATOM 12112 C CA . VAL G 2 146 ? 159.802 172.089 172.187 1.00 24.90 146 VAL G CA 1
ATOM 12113 C C . VAL G 2 146 ? 160.626 171.645 173.388 1.00 24.90 146 VAL G C 1
ATOM 12114 O O . VAL G 2 146 ? 160.317 172.072 174.509 1.00 24.90 146 VAL G O 1
ATOM 12118 N N . PRO G 2 147 ? 161.660 170.801 173.253 1.00 24.93 147 PRO G N 1
ATOM 12119 C CA . PRO G 2 147 ? 162.475 170.479 174.438 1.00 24.93 147 PRO G CA 1
ATOM 12120 C C . PRO G 2 147 ? 163.081 171.702 175.100 1.00 24.93 147 PRO G C 1
ATOM 12121 O O . PRO G 2 147 ? 163.215 171.733 176.327 1.00 24.93 147 PRO G O 1
ATOM 12125 N N . GLY G 2 148 ? 163.453 172.715 174.317 1.00 24.80 148 GLY G N 1
ATOM 12126 C CA . GLY G 2 148 ? 163.907 173.962 174.906 1.00 24.80 148 GLY G CA 1
ATOM 12127 C C . GLY G 2 148 ? 162.811 174.678 175.670 1.00 24.80 148 GLY G C 1
ATOM 12128 O O . GLY G 2 148 ? 163.067 175.295 176.705 1.00 24.80 148 GLY G O 1
ATOM 12129 N N . PHE G 2 149 ? 161.576 174.617 175.164 1.00 25.54 149 PHE G N 1
ATOM 12130 C CA . PHE G 2 149 ? 160.446 175.184 175.892 1.00 25.54 149 PHE G CA 1
ATOM 12131 C C . PHE G 2 149 ? 160.290 174.518 177.251 1.00 25.54 149 PHE G C 1
ATOM 12132 O O . PHE G 2 149 ? 160.173 175.193 178.278 1.00 25.54 149 PHE G O 1
ATOM 12140 N N . LEU G 2 150 ? 160.275 173.184 177.271 1.00 24.01 150 LEU G N 1
ATOM 12141 C CA . LEU G 2 150 ? 160.034 172.466 178.517 1.00 24.01 150 LEU G CA 1
ATOM 12142 C C . LEU G 2 150 ? 161.195 172.631 179.483 1.00 24.01 150 LEU G C 1
ATOM 12143 O O . LEU G 2 150 ? 160.987 172.742 180.696 1.00 24.01 150 LEU G O 1
ATOM 12148 N N . THR G 2 151 ? 162.422 172.630 178.963 1.00 26.37 151 THR G N 1
ATOM 12149 C CA . THR G 2 151 ? 163.589 172.866 179.803 1.00 26.37 151 THR G CA 1
ATOM 12150 C C . THR G 2 151 ? 163.477 174.198 180.529 1.00 26.37 151 THR G C 1
ATOM 12151 O O . THR G 2 151 ? 163.620 174.264 181.754 1.00 26.37 151 THR G O 1
ATOM 12155 N N . ALA G 2 152 ? 163.189 175.266 179.791 1.00 25.39 152 ALA G N 1
ATOM 12156 C CA . ALA G 2 152 ? 163.160 176.587 180.394 1.00 25.39 152 ALA G CA 1
ATOM 12157 C C . ALA G 2 152 ? 161.961 176.782 181.310 1.00 25.39 152 ALA G C 1
ATOM 12158 O O . ALA G 2 152 ? 162.043 177.584 182.242 1.00 25.39 152 ALA G O 1
ATOM 12160 N N . LEU G 2 153 ? 160.858 176.066 181.077 1.00 24.41 153 LEU G N 1
ATOM 12161 C CA . LEU G 2 153 ? 159.755 176.095 182.032 1.00 24.41 153 LEU G CA 1
ATOM 12162 C C . LEU G 2 153 ? 160.179 175.512 183.373 1.00 24.41 153 LEU G C 1
ATOM 12163 O O . LEU G 2 153 ? 159.845 176.059 184.429 1.00 24.41 153 LEU G O 1
ATOM 12168 N N . GLY G 2 154 ? 160.919 174.402 183.349 1.00 25.12 154 GLY G N 1
ATOM 12169 C CA . GLY G 2 154 ? 161.448 173.849 184.584 1.00 25.12 154 GLY G CA 1
ATOM 12170 C C . GLY G 2 154 ? 162.476 174.753 185.235 1.00 25.12 154 GLY G C 1
ATOM 12171 O O . GLY G 2 154 ? 162.576 174.810 186.462 1.00 25.12 154 GLY G O 1
ATOM 12172 N N . VAL G 2 155 ? 163.260 175.464 184.423 1.00 26.40 155 VAL G N 1
ATOM 12173 C CA . VAL G 2 155 ? 164.245 176.398 184.959 1.00 26.40 155 VAL G CA 1
ATOM 12174 C C . VAL G 2 155 ? 163.562 177.573 185.650 1.00 26.40 155 VAL G C 1
ATOM 12175 O O . VAL G 2 155 ? 164.028 178.043 186.694 1.00 26.40 155 VAL G O 1
ATOM 12179 N N . ILE G 2 156 ? 162.456 178.069 185.088 1.00 23.92 156 ILE G N 1
ATOM 12180 C CA . ILE G 2 156 ? 161.696 179.119 185.766 1.00 23.92 156 ILE G CA 1
ATOM 12181 C C . ILE G 2 156 ? 161.183 178.617 187.110 1.00 23.92 156 ILE G C 1
ATOM 12182 O O . ILE G 2 156 ? 161.271 179.315 188.126 1.00 23.92 156 ILE G O 1
ATOM 12187 N N . GLY G 2 157 ? 160.637 177.401 187.135 1.00 22.98 157 GLY G N 1
ATOM 12188 C CA . GLY G 2 157 ? 160.196 176.830 188.395 1.00 22.98 157 GLY G CA 1
ATOM 12189 C C . GLY G 2 157 ? 161.338 176.622 189.369 1.00 22.98 157 GLY G C 1
ATOM 12190 O O . GLY G 2 157 ? 161.173 176.792 190.578 1.00 22.98 157 GLY G O 1
ATOM 12191 N N . THR G 2 158 ? 162.512 176.257 188.856 1.00 25.78 158 THR G N 1
ATOM 12192 C CA . THR G 2 158 ? 163.678 176.085 189.715 1.00 25.78 158 THR G CA 1
ATOM 12193 C C . THR G 2 158 ? 164.099 177.408 190.340 1.00 25.78 158 THR G C 1
ATOM 12194 O O . THR G 2 158 ? 164.308 177.494 191.554 1.00 25.78 158 THR G O 1
ATOM 12198 N N . PHE G 2 159 ? 164.223 178.456 189.522 1.00 27.92 159 PHE G N 1
ATOM 12199 C CA . PHE G 2 159 ? 164.607 179.760 190.052 1.00 27.92 159 PHE G CA 1
ATOM 12200 C C . PHE G 2 159 ? 163.558 180.299 191.013 1.00 27.92 159 PHE G C 1
ATOM 12201 O O . PHE G 2 159 ? 163.900 180.833 192.073 1.00 27.92 159 PHE G O 1
ATOM 12209 N N . MET G 2 160 ? 162.278 180.167 190.663 1.00 27.41 160 MET G N 1
ATOM 12210 C CA . MET G 2 160 ? 161.220 180.668 191.531 1.00 27.41 160 MET G CA 1
ATOM 12211 C C . MET G 2 160 ? 161.220 179.942 192.870 1.00 27.41 160 MET G C 1
ATOM 12212 O O . MET G 2 160 ? 161.111 180.570 193.928 1.00 27.41 160 MET G O 1
ATOM 12217 N N . GLY G 2 161 ? 161.357 178.615 192.841 1.00 24.85 161 GLY G N 1
ATOM 12218 C CA . GLY G 2 161 ? 161.394 177.859 194.082 1.00 24.85 161 GLY G CA 1
ATOM 12219 C C . GLY G 2 161 ? 162.575 178.228 194.958 1.00 24.85 161 GLY G C 1
ATOM 12220 O O . GLY G 2 161 ? 162.426 178.447 196.160 1.00 24.85 161 GLY G O 1
ATOM 12221 N N . LEU G 2 162 ? 163.763 178.327 194.361 1.00 27.42 162 LEU G N 1
ATOM 12222 C CA . LEU G 2 162 ? 164.954 178.626 195.150 1.00 27.42 162 LEU G CA 1
ATOM 12223 C C . LEU G 2 162 ? 164.895 180.028 195.739 1.00 27.42 162 LEU G C 1
ATOM 12224 O O . LEU G 2 162 ? 165.359 180.254 196.861 1.00 27.42 162 LEU G O 1
ATOM 12229 N N . GLN G 2 163 ? 164.335 180.983 195.005 1.00 27.86 163 GLN G N 1
ATOM 12230 C CA . GLN G 2 163 ? 164.215 182.327 195.547 1.00 27.86 163 GLN G CA 1
ATOM 12231 C C . GLN G 2 163 ? 163.012 182.490 196.471 1.00 27.86 163 GLN G C 1
ATOM 12232 O O . GLN G 2 163 ? 162.965 183.464 197.226 1.00 27.86 163 GLN G O 1
ATOM 12238 N N . LEU G 2 164 ? 162.057 181.556 196.454 1.00 27.95 164 LEU G N 1
ATOM 12239 C CA . LEU G 2 164 ? 161.128 181.443 197.575 1.00 27.95 164 LEU G CA 1
ATOM 12240 C C . LEU G 2 164 ? 161.845 180.974 198.834 1.00 27.95 164 LEU G C 1
ATOM 12241 O O . LEU G 2 164 ? 161.558 181.458 199.934 1.00 27.95 164 LEU G O 1
ATOM 12246 N N . GLY G 2 165 ? 162.777 180.031 198.693 1.00 29.33 165 GLY G N 1
ATOM 12247 C CA . GLY G 2 165 ? 163.589 179.633 199.831 1.00 29.33 165 GLY G CA 1
ATOM 12248 C C . GLY G 2 165 ? 164.473 180.756 200.333 1.00 29.33 165 GLY G C 1
ATOM 12249 O O . GLY G 2 165 ? 164.703 180.886 201.537 1.00 29.33 165 GLY G O 1
ATOM 12250 N N . LEU G 2 166 ? 164.978 181.586 199.418 1.00 31.27 166 LEU G N 1
ATOM 12251 C CA . LEU G 2 166 ? 165.774 182.743 199.817 1.00 31.27 166 LEU G CA 1
ATOM 12252 C C . LEU G 2 166 ? 164.952 183.724 200.641 1.00 31.27 166 LEU G C 1
ATOM 12253 O O . LEU G 2 166 ? 165.459 184.318 201.599 1.00 31.27 166 LEU G O 1
ATOM 12258 N N . ALA G 2 167 ? 163.684 183.921 200.271 1.00 30.20 167 ALA G N 1
ATOM 12259 C CA . ALA G 2 167 ? 162.828 184.848 201.001 1.00 30.20 167 ALA G CA 1
ATOM 12260 C C . ALA G 2 167 ? 162.546 184.371 202.417 1.00 30.20 167 ALA G C 1
ATOM 12261 O O . ALA G 2 167 ? 162.358 185.193 203.319 1.00 30.20 167 ALA G O 1
ATOM 12263 N N . ASP G 2 168 ? 162.501 183.057 202.631 1.00 34.46 168 ASP G N 1
ATOM 12264 C CA . ASP G 2 168 ? 162.158 182.517 203.940 1.00 34.46 168 ASP G CA 1
ATOM 12265 C C . ASP G 2 168 ? 163.295 182.629 204.945 1.00 34.46 168 ASP G C 1
ATOM 12266 O O . ASP G 2 168 ? 163.044 182.547 206.151 1.00 34.46 168 ASP G O 1
ATOM 12271 N N . LEU G 2 169 ? 164.525 182.816 204.477 1.00 34.74 169 LEU G N 1
ATOM 12272 C CA . LEU G 2 169 ? 165.676 182.886 205.365 1.00 34.74 169 LEU G CA 1
ATOM 12273 C C . LEU G 2 169 ? 165.554 184.040 206.347 1.00 34.74 169 LEU G C 1
ATOM 12274 O O . LEU G 2 169 ? 165.224 185.167 205.969 1.00 34.74 169 LEU G O 1
ATOM 12279 N N . LYS G 2 170 ? 165.827 183.749 207.612 1.00 38.33 170 LYS G N 1
ATOM 12280 C CA . LYS G 2 170 ? 165.841 184.744 208.677 1.00 38.33 170 LYS G CA 1
ATOM 12281 C C . LYS G 2 170 ? 167.273 184.816 209.192 1.00 38.33 170 LYS G C 1
ATOM 12282 O O . LYS G 2 170 ? 167.722 183.935 209.930 1.00 38.33 170 LYS G O 1
ATOM 12288 N N . LEU G 2 171 ? 167.986 185.857 208.789 1.00 39.42 171 LEU G N 1
ATOM 12289 C CA . LEU G 2 171 ? 169.386 186.051 209.123 1.00 39.42 171 LEU G CA 1
ATOM 12290 C C . LEU G 2 171 ? 169.543 187.320 209.952 1.00 39.42 171 LEU G C 1
ATOM 12291 O O . LEU G 2 171 ? 168.570 187.991 210.297 1.00 39.42 171 LEU G O 1
ATOM 12296 N N . GLY G 2 172 ? 170.789 187.648 210.260 1.00 45.20 172 GLY G N 1
ATOM 12297 C CA . GLY G 2 172 ? 171.099 188.791 211.087 1.00 45.20 172 GLY G CA 1
ATOM 12298 C C . GLY G 2 172 ? 171.350 188.396 212.532 1.00 45.20 172 GLY G C 1
ATOM 12299 O O . GLY G 2 172 ? 170.998 187.306 212.987 1.00 45.20 172 GLY G O 1
ATOM 12300 N N . ALA G 2 173 ? 171.978 189.309 213.265 1.00 48.44 173 ALA G N 1
ATOM 12301 C CA . ALA G 2 173 ? 172.260 189.067 214.668 1.00 48.44 173 ALA G CA 1
ATOM 12302 C C . ALA G 2 173 ? 170.979 189.147 215.493 1.00 48.44 173 ALA G C 1
ATOM 12303 O O . ALA G 2 173 ? 169.995 189.785 215.107 1.00 48.44 173 ALA G O 1
ATOM 12305 N N . GLY G 2 174 ? 171.002 188.486 216.644 1.00 49.31 174 GLY G N 1
ATOM 12306 C CA . GLY G 2 174 ? 169.856 188.493 217.538 1.00 49.31 174 GLY G CA 1
ATOM 12307 C C . GLY G 2 174 ? 168.628 187.793 216.999 1.00 49.31 174 GLY G C 1
ATOM 12308 O O . GLY G 2 174 ? 167.513 188.312 217.137 1.00 49.31 174 GLY G O 1
ATOM 12309 N N . VAL G 2 175 ? 168.803 186.625 216.387 1.00 45.57 175 VAL G N 1
ATOM 12310 C CA . VAL G 2 175 ? 167.701 185.821 215.872 1.00 45.57 175 VAL G CA 1
ATOM 12311 C C . VAL G 2 175 ? 167.707 184.492 216.611 1.00 45.57 175 VAL G C 1
ATOM 12312 O O . VAL G 2 175 ? 168.750 183.835 216.707 1.00 45.57 175 VAL G O 1
ATOM 12316 N N . ASP G 2 176 ? 166.550 184.104 217.140 1.00 42.16 176 ASP G N 1
ATOM 12317 C CA . ASP G 2 176 ? 166.465 182.891 217.934 1.00 42.16 176 ASP G CA 1
ATOM 12318 C C . ASP G 2 176 ? 166.612 181.654 217.048 1.00 42.16 176 ASP G C 1
ATOM 12319 O O . ASP G 2 176 ? 166.506 181.712 215.821 1.00 42.16 176 ASP G O 1
ATOM 12324 N N . VAL G 2 177 ? 166.873 180.520 217.700 1.00 37.43 177 VAL G N 1
ATOM 12325 C CA . VAL G 2 177 ? 167.086 179.268 216.981 1.00 37.43 177 VAL G CA 1
ATOM 12326 C C . VAL G 2 177 ? 165.819 178.837 216.257 1.00 37.43 177 VAL G C 1
ATOM 12327 O O . VAL G 2 177 ? 165.872 178.373 215.113 1.00 37.43 177 VAL G O 1
ATOM 12331 N N . THR G 2 178 ? 164.661 178.984 216.904 1.00 39.28 178 THR G N 1
ATOM 12332 C CA . THR G 2 178 ? 163.410 178.556 216.286 1.00 39.28 178 THR G CA 1
ATOM 12333 C C . THR G 2 178 ? 163.127 179.340 215.010 1.00 39.28 178 THR G C 1
ATOM 12334 O O . THR G 2 178 ? 162.663 178.773 214.015 1.00 39.28 178 THR G O 1
ATOM 12338 N N . THR G 2 179 ? 163.400 180.645 215.021 1.00 38.24 179 THR G N 1
ATOM 12339 C CA . THR G 2 179 ? 163.190 181.454 213.826 1.00 38.24 179 THR G CA 1
ATOM 12340 C C . THR G 2 179 ? 164.171 181.073 212.721 1.00 38.24 179 THR G C 1
ATOM 12341 O O . THR G 2 179 ? 163.783 180.958 211.553 1.00 38.24 179 THR G O 1
ATOM 12345 N N . MET G 2 180 ? 165.442 180.863 213.070 1.00 38.40 180 MET G N 1
ATOM 12346 C CA . MET G 2 180 ? 166.412 180.400 212.082 1.00 38.40 180 MET G CA 1
ATOM 12347 C C . MET G 2 180 ? 166.077 178.998 211.592 1.00 38.40 180 MET G C 1
ATOM 12348 O O . MET G 2 180 ? 166.289 178.678 210.417 1.00 38.40 180 MET G O 1
ATOM 12353 N N . GLN G 2 181 ? 165.565 178.147 212.482 1.00 34.38 181 GLN G N 1
ATOM 12354 C CA . GLN G 2 181 ? 165.097 176.831 212.066 1.00 34.38 181 GLN G CA 1
ATOM 12355 C C . GLN G 2 181 ? 163.966 176.944 211.051 1.00 34.38 181 GLN G C 1
ATOM 12356 O O . GLN G 2 181 ? 163.935 176.205 210.060 1.00 34.38 181 GLN G O 1
ATOM 12362 N N . ASP G 2 182 ? 163.025 177.859 211.285 1.00 33.16 182 ASP G N 1
ATOM 12363 C CA . ASP G 2 182 ? 161.934 178.060 210.339 1.00 33.16 182 ASP G CA 1
ATOM 12364 C C . ASP G 2 182 ? 162.446 178.581 209.003 1.00 33.16 182 ASP G C 1
ATOM 12365 O O . ASP G 2 182 ? 161.932 178.204 207.944 1.00 33.16 182 ASP G O 1
ATOM 12370 N N . GLY G 2 183 ? 163.456 179.451 209.031 1.00 29.63 183 GLY G N 1
ATOM 12371 C CA . GLY G 2 183 ? 164.058 179.909 207.792 1.00 29.63 183 GLY G CA 1
ATOM 12372 C C . GLY G 2 183 ? 164.705 178.785 207.006 1.00 29.63 183 GLY G C 1
ATOM 12373 O O . GLY G 2 183 ? 164.639 178.759 205.776 1.00 29.63 183 GLY G O 1
ATOM 12374 N N . VAL G 2 184 ? 165.347 177.847 207.703 1.00 28.72 184 VAL G N 1
ATOM 12375 C CA . VAL G 2 184 ? 165.945 176.703 207.024 1.00 28.72 184 VAL G CA 1
ATOM 12376 C C . VAL G 2 184 ? 164.859 175.793 206.466 1.00 28.72 184 VAL G C 1
ATOM 12377 O O . VAL G 2 184 ? 164.987 175.256 205.360 1.00 28.72 184 VAL G O 1
ATOM 12381 N N . ALA G 2 185 ? 163.767 175.616 207.214 1.00 27.01 185 ALA G N 1
ATOM 12382 C CA . ALA G 2 185 ? 162.636 174.849 206.704 1.00 27.01 185 ALA G CA 1
ATOM 12383 C C . ALA G 2 185 ? 162.052 175.495 205.453 1.00 27.01 185 ALA G C 1
ATOM 12384 O O . ALA G 2 185 ? 161.625 174.796 204.528 1.00 27.01 185 ALA G O 1
ATOM 12386 N N . GLY G 2 186 ? 162.025 176.828 205.408 1.00 25.48 186 GLY G N 1
ATOM 12387 C CA . GLY G 2 186 ? 161.596 177.511 204.199 1.00 25.48 186 GLY G CA 1
ATOM 12388 C C . GLY G 2 186 ? 162.529 177.279 203.026 1.00 25.48 186 GLY G C 1
ATOM 12389 O O . GLY G 2 186 ? 162.081 177.138 201.886 1.00 25.48 186 GLY G O 1
ATOM 12390 N N . VAL G 2 187 ? 163.839 177.247 203.286 1.00 25.35 187 VAL G N 1
ATOM 12391 C CA . VAL G 2 187 ? 164.807 176.934 202.238 1.00 25.35 187 VAL G CA 1
ATOM 12392 C C . VAL G 2 187 ? 164.594 175.522 201.719 1.00 25.35 187 VAL G C 1
ATOM 12393 O O . VAL G 2 187 ? 164.632 175.276 200.508 1.00 25.35 187 VAL G O 1
ATOM 12397 N N . VAL G 2 188 ? 164.376 174.571 202.626 1.00 24.68 188 VAL G N 1
ATOM 12398 C CA . VAL G 2 188 ? 164.066 173.209 202.212 1.00 24.68 188 VAL G CA 1
ATOM 12399 C C . VAL G 2 188 ? 162.775 173.190 201.407 1.00 24.68 188 VAL G C 1
ATOM 12400 O O . VAL G 2 188 ? 162.675 172.510 200.379 1.00 24.68 188 VAL G O 1
ATOM 12404 N N . ASN G 2 189 ? 161.778 173.959 201.849 1.00 24.14 189 ASN G N 1
ATOM 12405 C CA . ASN G 2 189 ? 160.510 174.030 201.134 1.00 24.14 189 ASN G CA 1
ATOM 12406 C C . ASN G 2 189 ? 160.694 174.587 199.728 1.00 24.14 189 ASN G C 1
ATOM 12407 O O . ASN G 2 189 ? 160.131 174.058 198.765 1.00 24.14 189 ASN G O 1
ATOM 12412 N N . GLY G 2 190 ? 161.485 175.651 199.589 1.00 22.59 190 GLY G N 1
ATOM 12413 C CA . GLY G 2 190 ? 161.736 176.206 198.271 1.00 22.59 190 GLY G CA 1
ATOM 12414 C C . GLY G 2 190 ? 162.524 175.265 197.381 1.00 22.59 190 GLY G C 1
ATOM 12415 O O . GLY G 2 190 ? 162.239 175.141 196.188 1.00 22.59 190 GLY G O 1
ATOM 12416 N N . ALA G 2 191 ? 163.519 174.583 197.951 1.00 22.94 191 ALA G N 1
ATOM 12417 C CA . ALA G 2 191 ? 164.302 173.629 197.175 1.00 22.94 191 ALA G CA 1
ATOM 12418 C C . ALA G 2 191 ? 163.449 172.470 196.676 1.00 22.94 191 ALA G C 1
ATOM 12419 O O . ALA G 2 191 ? 163.682 171.963 195.574 1.00 22.94 191 ALA G O 1
ATOM 12421 N N . LYS G 2 192 ? 162.459 172.036 197.461 1.00 24.02 192 LYS G N 1
ATOM 12422 C CA . LYS G 2 192 ? 161.572 170.973 196.996 1.00 24.02 192 LYS G CA 1
ATOM 12423 C C . LYS G 2 192 ? 160.743 171.419 195.798 1.00 24.02 192 LYS G C 1
ATOM 12424 O O . LYS G 2 192 ? 160.506 170.629 194.879 1.00 24.02 192 LYS G O 1
ATOM 12430 N N . ILE G 2 193 ? 160.285 172.672 195.789 1.00 21.38 193 ILE G N 1
ATOM 12431 C CA . ILE G 2 193 ? 159.624 173.201 194.598 1.00 21.38 193 ILE G CA 1
ATOM 12432 C C . ILE G 2 193 ? 160.578 173.184 193.413 1.00 21.38 193 ILE G C 1
ATOM 12433 O O . ILE G 2 193 ? 160.223 172.755 192.313 1.00 21.38 193 ILE G O 1
ATOM 12438 N N . ALA G 2 194 ? 161.809 173.651 193.628 1.00 22.70 194 ALA G N 1
ATOM 12439 C CA . ALA G 2 194 ? 162.764 173.761 192.533 1.00 22.70 194 ALA G CA 1
ATOM 12440 C C . ALA G 2 194 ? 163.083 172.398 191.929 1.00 22.70 194 ALA G C 1
ATOM 12441 O O . ALA G 2 194 ? 163.116 172.249 190.704 1.00 22.70 194 ALA G O 1
ATOM 12443 N N . PHE G 2 195 ? 163.311 171.391 192.771 1.00 22.27 195 PHE G N 1
ATOM 12444 C CA . PHE G 2 195 ? 163.693 170.080 192.260 1.00 22.27 195 PHE G CA 1
ATOM 12445 C C . PHE G 2 195 ? 162.509 169.309 191.695 1.00 22.27 195 PHE G C 1
ATOM 12446 O O . PHE G 2 195 ? 162.685 168.522 190.761 1.00 22.27 195 PHE G O 1
ATOM 12454 N N . LEU G 2 196 ? 161.310 169.511 192.244 1.00 21.82 196 LEU G N 1
ATOM 12455 C CA . LEU G 2 196 ? 160.133 168.847 191.696 1.00 21.82 196 LEU G CA 1
ATOM 12456 C C . LEU G 2 196 ? 159.817 169.355 190.295 1.00 21.82 196 LEU G C 1
ATOM 12457 O O . LEU G 2 196 ? 159.511 168.564 189.398 1.00 21.82 196 LEU G O 1
ATOM 12462 N N . THR G 2 197 ? 159.894 170.670 190.086 1.00 22.99 197 THR G N 1
ATOM 12463 C CA . THR G 2 197 ? 159.653 171.210 188.753 1.00 22.99 197 THR G CA 1
ATOM 12464 C C . THR G 2 197 ? 160.782 170.848 187.798 1.00 22.99 197 THR G C 1
ATOM 12465 O O . THR G 2 197 ? 160.538 170.628 186.607 1.00 22.99 197 THR G O 1
ATOM 12469 N N . SER G 2 198 ? 162.016 170.779 188.302 1.00 22.57 198 SER G N 1
ATOM 12470 C CA . SER G 2 198 ? 163.152 170.429 187.455 1.00 22.57 198 SER G CA 1
ATOM 12471 C C . SER G 2 198 ? 163.067 168.989 186.968 1.00 22.57 198 SER G C 1
ATOM 12472 O O . SER G 2 198 ? 163.319 168.717 185.790 1.00 22.57 198 SER G O 1
ATOM 12475 N N . VAL G 2 199 ? 162.727 168.052 187.855 1.00 20.79 199 VAL G N 1
ATOM 12476 C CA . VAL G 2 199 ? 162.737 166.648 187.460 1.00 20.79 199 VAL G CA 1
ATOM 12477 C C . VAL G 2 199 ? 161.675 166.392 186.400 1.00 20.79 199 VAL G C 1
ATOM 12478 O O . VAL G 2 199 ? 161.892 165.618 185.463 1.00 20.79 199 VAL G O 1
ATOM 12482 N N . TRP G 2 200 ? 160.526 167.057 186.509 1.00 21.29 200 TRP G N 1
ATOM 12483 C CA . TRP G 2 200 ? 159.495 166.921 185.490 1.00 21.29 200 TRP G CA 1
ATOM 12484 C C . TRP G 2 200 ? 159.851 167.685 184.223 1.00 21.29 200 TRP G C 1
ATOM 12485 O O . TRP G 2 200 ? 159.619 167.191 183.117 1.00 21.29 200 TRP G O 1
ATOM 12496 N N . GLY G 2 201 ? 160.426 168.879 184.367 1.00 20.01 201 GLY G N 1
ATOM 12497 C CA . GLY G 2 201 ? 160.825 169.640 183.197 1.00 20.01 201 GLY G CA 1
ATOM 12498 C C . GLY G 2 201 ? 161.860 168.913 182.361 1.00 20.01 201 GLY G C 1
ATOM 12499 O O . GLY G 2 201 ? 161.739 168.830 181.138 1.00 20.01 201 GLY G O 1
ATOM 12500 N N . VAL G 2 202 ? 162.888 168.369 183.011 1.00 19.17 202 VAL G N 1
ATOM 12501 C CA . VAL G 2 202 ? 163.920 167.641 182.280 1.00 19.17 202 VAL G CA 1
ATOM 12502 C C . VAL G 2 202 ? 163.360 166.340 181.718 1.00 19.17 202 VAL G C 1
ATOM 12503 O O . VAL G 2 202 ? 163.527 166.044 180.532 1.00 19.17 202 VAL G O 1
ATOM 12507 N N . ALA G 2 203 ? 162.649 165.567 182.544 1.00 18.27 203 ALA G N 1
ATOM 12508 C CA . ALA G 2 203 ? 162.149 164.270 182.092 1.00 18.27 203 ALA G CA 1
ATOM 12509 C C . ALA G 2 203 ? 161.206 164.419 180.908 1.00 18.27 203 ALA G C 1
ATOM 12510 O O . ALA G 2 203 ? 161.271 163.640 179.952 1.00 18.27 203 ALA G O 1
ATOM 12512 N N . LEU G 2 204 ? 160.320 165.412 180.956 1.00 18.77 204 LEU G N 1
ATOM 12513 C CA . LEU G 2 204 ? 159.393 165.621 179.852 1.00 18.77 204 LEU G CA 1
ATOM 12514 C C . LEU G 2 204 ? 160.126 166.135 178.621 1.00 18.77 204 LEU G C 1
ATOM 12515 O O . LEU G 2 204 ? 159.792 165.762 177.491 1.00 18.77 204 LEU G O 1
ATOM 12520 N N . SER G 2 205 ? 161.130 166.990 178.827 1.00 21.03 205 SER G N 1
ATOM 12521 C CA . SER G 2 205 ? 161.941 167.487 177.722 1.00 21.03 205 SER G CA 1
ATOM 12522 C C . SER G 2 205 ? 162.676 166.352 177.019 1.00 21.03 205 SER G C 1
ATOM 12523 O O . SER G 2 205 ? 162.696 166.283 175.786 1.00 21.03 205 SER G O 1
ATOM 12526 N N . VAL G 2 206 ? 163.289 165.451 177.792 1.00 20.31 206 VAL G N 1
ATOM 12527 C CA . VAL G 2 206 ? 163.986 164.310 177.202 1.00 20.31 206 VAL G CA 1
ATOM 12528 C C . VAL G 2 206 ? 163.004 163.390 176.502 1.00 20.31 206 VAL G C 1
ATOM 12529 O O . VAL G 2 206 ? 163.281 162.880 175.411 1.00 20.31 206 VAL G O 1
ATOM 12533 N N . PHE G 2 207 ? 161.854 163.142 177.130 1.00 22.29 207 PHE G N 1
ATOM 12534 C CA . PHE G 2 207 ? 160.858 162.272 176.519 1.00 22.29 207 PHE G CA 1
ATOM 12535 C C . PHE G 2 207 ? 160.426 162.805 175.160 1.00 22.29 207 PHE G C 1
ATOM 12536 O O . PHE G 2 207 ? 160.411 162.067 174.171 1.00 22.29 207 PHE G O 1
ATOM 12544 N N . PHE G 2 208 ? 160.075 164.091 175.091 1.00 22.29 208 PHE G N 1
ATOM 12545 C CA . PHE G 2 208 ? 159.690 164.668 173.810 1.00 22.29 208 PHE G CA 1
ATOM 12546 C C . PHE G 2 208 ? 160.850 164.645 172.826 1.00 22.29 208 PHE G C 1
ATOM 12547 O O . PHE G 2 208 ? 160.667 164.312 171.652 1.00 22.29 208 PHE G O 1
ATOM 12555 N N . ASN G 2 209 ? 162.051 164.988 173.292 1.00 24.09 209 ASN G N 1
ATOM 12556 C CA . ASN G 2 209 ? 163.215 164.997 172.416 1.00 24.09 209 ASN G CA 1
ATOM 12557 C C . ASN G 2 209 ? 163.462 163.620 171.817 1.00 24.09 209 ASN G C 1
ATOM 12558 O O . ASN G 2 209 ? 163.736 163.497 170.619 1.00 24.09 209 ASN G O 1
ATOM 12563 N N . PHE G 2 210 ? 163.354 162.571 172.631 1.00 23.23 210 PHE G N 1
ATOM 12564 C CA . PHE G 2 210 ? 163.545 161.224 172.111 1.00 23.23 210 PHE G CA 1
ATOM 12565 C C . PHE G 2 210 ? 162.373 160.794 171.239 1.00 23.23 210 PHE G C 1
ATOM 12566 O O . PHE G 2 210 ? 162.572 160.218 170.165 1.00 23.23 210 PHE G O 1
ATOM 12574 N N . PHE G 2 211 ? 161.145 161.060 171.688 1.00 26.43 211 PHE G N 1
ATOM 12575 C CA . PHE G 2 211 ? 159.966 160.662 170.926 1.00 26.43 211 PHE G CA 1
ATOM 12576 C C . PHE G 2 211 ? 159.924 161.349 169.569 1.00 26.43 211 PHE G C 1
ATOM 12577 O O . PHE G 2 211 ? 159.577 160.728 168.559 1.00 26.43 211 PHE G O 1
ATOM 12585 N N . GLU G 2 212 ? 160.271 162.634 169.529 1.00 29.19 212 GLU G N 1
ATOM 12586 C CA . GLU G 2 212 ? 160.291 163.367 168.270 1.00 29.19 212 GLU G CA 1
ATOM 12587 C C . GLU G 2 212 ? 161.289 162.761 167.292 1.00 29.19 212 GLU G C 1
ATOM 12588 O O . GLU G 2 212 ? 160.982 162.569 166.112 1.00 29.19 212 GLU G O 1
ATOM 12594 N N . LYS G 2 213 ? 162.494 162.460 167.765 1.00 28.11 213 LYS G N 1
ATOM 12595 C CA . LYS G 2 213 ? 163.509 161.872 166.906 1.00 28.11 213 LYS G CA 1
ATOM 12596 C C . LYS G 2 213 ? 163.256 160.399 166.624 1.00 28.11 213 LYS G C 1
ATOM 12597 O O . LYS G 2 213 ? 163.784 159.873 165.641 1.00 28.11 213 LYS G O 1
ATOM 12603 N N . LEU G 2 214 ? 162.459 159.728 167.454 1.00 29.54 214 LEU G N 1
ATOM 12604 C CA . LEU G 2 214 ? 162.019 158.380 167.119 1.00 29.54 214 LEU G CA 1
ATOM 12605 C C . LEU G 2 214 ? 160.988 158.404 165.996 1.00 29.54 214 LEU G C 1
ATOM 12606 O O . LEU G 2 214 ? 160.998 157.533 165.120 1.00 29.54 214 LEU G O 1
ATOM 12611 N N . CYS G 2 215 ? 160.090 159.394 166.009 1.00 34.15 215 CYS G N 1
ATOM 12612 C CA . CYS G 2 215 ? 159.113 159.531 164.933 1.00 34.15 215 CYS G CA 1
ATOM 12613 C C . CYS G 2 215 ? 159.796 159.835 163.608 1.00 34.15 215 CYS G C 1
ATOM 12614 O O . CYS G 2 215 ? 159.373 159.345 162.557 1.00 34.15 215 CYS G O 1
ATOM 12617 N N . GLU G 2 216 ? 160.848 160.654 163.640 1.00 37.06 216 GLU G N 1
ATOM 12618 C CA . GLU G 2 216 ? 161.584 160.967 162.422 1.00 37.06 216 GLU G CA 1
ATOM 12619 C C . GLU G 2 216 ? 162.191 159.716 161.802 1.00 37.06 216 GLU G C 1
ATOM 12620 O O . GLU G 2 216 ? 162.110 159.517 160.586 1.00 37.06 216 GLU G O 1
ATOM 12626 N N . GLN G 2 217 ? 162.802 158.860 162.623 1.00 36.17 217 GLN G N 1
ATOM 12627 C CA . GLN G 2 217 ? 163.414 157.645 162.096 1.00 36.17 217 GLN G CA 1
ATOM 12628 C C . GLN G 2 217 ? 162.364 156.646 161.638 1.00 36.17 217 GLN G C 1
ATOM 12629 O O . GLN G 2 217 ? 162.583 155.913 160.668 1.00 36.17 217 GLN G O 1
ATOM 12635 N N . PHE G 2 218 ? 161.223 156.589 162.326 1.00 41.42 218 PHE G N 1
ATOM 12636 C CA . PHE G 2 218 ? 160.153 155.702 161.888 1.00 41.42 218 PHE G CA 1
ATOM 12637 C C . PHE G 2 218 ? 159.604 156.129 160.534 1.00 41.42 218 PHE G C 1
ATOM 12638 O O . PHE G 2 218 ? 159.341 155.285 159.670 1.00 41.42 218 PHE G O 1
ATOM 12646 N N . ILE G 2 219 ? 159.413 157.433 160.333 1.00 45.16 219 ILE G N 1
ATOM 12647 C CA . ILE G 2 219 ? 158.935 157.921 159.044 1.00 45.16 219 ILE G CA 1
ATOM 12648 C C . ILE G 2 219 ? 159.969 157.656 157.957 1.00 45.16 219 ILE G C 1
ATOM 12649 O O . ILE G 2 219 ? 159.628 157.225 156.851 1.00 45.16 219 ILE G O 1
ATOM 12654 N N . ARG G 2 220 ? 161.248 157.900 158.255 1.00 48.29 220 ARG G N 1
ATOM 12655 C CA . ARG G 2 220 ? 162.302 157.602 157.291 1.00 48.29 220 ARG G CA 1
ATOM 12656 C C . ARG G 2 220 ? 162.364 156.118 156.958 1.00 48.29 220 ARG G C 1
ATOM 12657 O O . ARG G 2 220 ? 162.674 155.753 155.820 1.00 48.29 220 ARG G O 1
ATOM 12665 N N . SER G 2 221 ? 162.085 155.249 157.930 1.00 51.46 221 SER G N 1
ATOM 12666 C CA . SER G 2 221 ? 162.039 153.823 157.632 1.00 51.46 221 SER G CA 1
ATOM 12667 C C . SER G 2 221 ? 160.873 153.486 156.712 1.00 51.46 221 SER G C 1
ATOM 12668 O O . SER G 2 221 ? 160.978 152.567 155.894 1.00 51.46 221 SER G O 1
ATOM 12671 N N . LYS G 2 222 ? 159.758 154.208 156.835 1.00 57.76 222 LYS G N 1
ATOM 12672 C CA . LYS G 2 222 ? 158.613 153.983 155.961 1.00 57.76 222 LYS G CA 1
ATOM 12673 C C . LYS G 2 222 ? 158.855 154.544 154.566 1.00 57.76 222 LYS G C 1
ATOM 12674 O O . LYS G 2 222 ? 158.397 153.967 153.576 1.00 57.76 222 LYS G O 1
ATOM 12680 N N . ILE G 2 223 ? 159.565 155.670 154.470 1.00 62.44 223 ILE G N 1
ATOM 12681 C CA . ILE G 2 223 ? 159.879 156.240 153.164 1.00 62.44 223 ILE G CA 1
ATOM 12682 C C . ILE G 2 223 ? 160.832 155.336 152.396 1.00 62.44 223 ILE G C 1
ATOM 12683 O O . ILE G 2 223 ? 160.686 155.152 151.182 1.00 62.44 223 ILE G O 1
ATOM 12688 N N . ARG G 2 224 ? 161.824 154.758 153.078 1.00 68.55 224 ARG G N 1
ATOM 12689 C CA . ARG G 2 224 ? 162.712 153.819 152.401 1.00 68.55 224 ARG G CA 1
ATOM 12690 C C . ARG G 2 224 ? 161.963 152.579 151.938 1.00 68.55 224 ARG G C 1
ATOM 12691 O O . ARG G 2 224 ? 162.354 151.954 150.947 1.00 68.55 224 ARG G O 1
ATOM 12699 N N . GLU G 2 225 ? 160.895 152.201 152.642 1.00 72.19 225 GLU G N 1
ATOM 12700 C CA . GLU G 2 225 ? 160.079 151.080 152.193 1.00 72.19 225 GLU G CA 1
ATOM 12701 C C . GLU G 2 225 ? 159.403 151.377 150.860 1.00 72.19 225 GLU G C 1
ATOM 12702 O O . GLU G 2 225 ? 159.320 150.491 150.003 1.00 72.19 225 GLU G O 1
ATOM 12708 N N . LEU G 2 226 ? 158.905 152.602 150.670 1.00 78.87 226 LEU G N 1
ATOM 12709 C CA . LEU G 2 226 ? 158.412 152.998 149.354 1.00 78.87 226 LEU G CA 1
ATOM 12710 C C . LEU G 2 226 ? 159.536 152.998 148.329 1.00 78.87 226 LEU G C 1
ATOM 12711 O O . LEU G 2 226 ? 159.387 152.459 147.228 1.00 78.87 226 LEU G O 1
ATOM 12716 N N . GLU G 2 227 ? 160.673 153.600 148.680 1.00 83.71 227 GLU G N 1
ATOM 12717 C CA . GLU G 2 227 ? 161.807 153.646 147.763 1.00 83.71 227 GLU G CA 1
ATOM 12718 C C . GLU G 2 227 ? 162.222 152.248 147.330 1.00 83.71 227 GLU G C 1
ATOM 12719 O O . GLU G 2 227 ? 162.522 152.017 146.154 1.00 83.71 227 GLU G O 1
ATOM 12725 N N . ASP G 2 228 ? 162.243 151.301 148.268 1.00 86.47 228 ASP G N 1
ATOM 12726 C CA . ASP G 2 228 ? 162.619 149.935 147.927 1.00 86.47 228 ASP G CA 1
ATOM 12727 C C . ASP G 2 228 ? 161.548 149.254 147.085 1.00 86.47 228 ASP G C 1
ATOM 12728 O O . ASP G 2 228 ? 161.860 148.631 146.065 1.00 86.47 228 ASP G O 1
ATOM 12733 N N . LYS G 2 229 ? 160.281 149.362 147.492 1.00 93.13 229 LYS G N 1
ATOM 12734 C CA . LYS G 2 229 ? 159.225 148.617 146.813 1.00 93.13 229 LYS G CA 1
ATOM 12735 C C . LYS G 2 229 ? 158.922 149.197 145.438 1.00 93.13 229 LYS G C 1
ATOM 12736 O O . LYS G 2 229 ? 158.744 148.450 144.470 1.00 93.13 229 LYS G O 1
ATOM 12742 N N . VAL G 2 230 ? 158.852 150.525 145.334 1.00 95.15 230 VAL G N 1
ATOM 12743 C CA . VAL G 2 230 ? 158.543 151.155 144.054 1.00 95.15 230 VAL G CA 1
ATOM 12744 C C . VAL G 2 230 ? 159.647 150.894 143.038 1.00 95.15 230 VAL G C 1
ATOM 12745 O O . VAL G 2 230 ? 159.372 150.558 141.880 1.00 95.15 230 VAL G O 1
ATOM 12749 N N . ASP G 2 231 ? 160.908 151.043 143.446 1.00 98.71 231 ASP G N 1
ATOM 12750 C CA . ASP G 2 231 ? 162.008 150.815 142.513 1.00 98.71 231 ASP G CA 1
ATOM 12751 C C . ASP G 2 231 ? 162.176 149.338 142.180 1.00 98.71 231 ASP G C 1
ATOM 12752 O O . ASP G 2 231 ? 162.631 149.004 141.081 1.00 98.71 231 ASP G O 1
ATOM 12757 N N . PHE G 2 232 ? 161.839 148.445 143.113 1.00 100.76 232 PHE G N 1
ATOM 12758 C CA . PHE G 2 232 ? 161.884 147.019 142.807 1.00 100.76 232 PHE G CA 1
ATOM 12759 C C . PHE G 2 232 ? 160.884 146.664 141.715 1.00 100.76 232 PHE G C 1
ATOM 12760 O O . PHE G 2 232 ? 161.212 145.929 140.777 1.00 100.76 232 PHE G O 1
ATOM 12768 N N . LEU G 2 233 ? 159.661 147.187 141.815 1.00 104.25 233 LEU G N 1
ATOM 12769 C CA . LEU G 2 233 ? 158.646 146.916 140.805 1.00 104.25 233 LEU G CA 1
ATOM 12770 C C . LEU G 2 233 ? 158.869 147.726 139.534 1.00 104.25 233 LEU G C 1
ATOM 12771 O O . LEU G 2 233 ? 158.463 147.291 138.451 1.00 104.25 233 LEU G O 1
ATOM 12776 N N . PHE G 2 234 ? 159.496 148.897 139.641 1.00 107.12 234 PHE G N 1
ATOM 12777 C CA . PHE G 2 234 ? 159.721 149.783 138.500 1.00 107.12 234 PHE G CA 1
ATOM 12778 C C . PHE G 2 234 ? 161.195 150.155 138.436 1.00 107.12 234 PHE G C 1
ATOM 12779 O O . PHE G 2 234 ? 161.601 151.211 138.940 1.00 107.12 234 PHE G O 1
ATOM 12787 N N . PRO G 2 235 ? 162.036 149.307 137.824 1.00 108.80 235 PRO G N 1
ATOM 12788 C CA . PRO G 2 235 ? 163.466 149.594 137.661 1.00 108.80 235 PRO G CA 1
ATOM 12789 C C . PRO G 2 235 ? 163.726 150.858 136.848 1.00 108.80 235 PRO G C 1
ATOM 12790 O O . PRO G 2 235 ? 164.121 151.871 137.423 1.00 108.80 235 PRO G O 1
#

Sequence (1610 aa):
WMSFSDLMSGLLVIFILAAVALIIELTQKSEQIDASIEELKKAEEARRNILIDIKEELAKQNIHVEIVENDTVLRIPESTLSFESGKDTLPENTTVKNEVRLIGIALHKAITTNERWKYLDTVFVEGHTDSNGIWYRGKGNWGLSTDRAVSIWKLWQTEINVAPKLSVLTNYNGQLLFSVSGYADTRRVDLQETTEEQRARNRRIDIRFTVKKPKIEDYEKAKNVKVDEENPYWMSFSDLMSGLLVIFILAAVALIIELTQKSEQIDASIEELKKAEEARRNILIDIKEELAKQNIHVEIVENDTVLRIPESTLSFESGKDTLPENTTVKNEVRLIGIALHKAITTNERWKYLDTVFVEGHTDSNGIWYRGKGNWGLSTDRAVSIWKLWQTEINVAPKLSVLTNYNGQLLFSVSGYADTRRVDLQETTEEQRARNRRIDIRFTVKKPKIEDERQIELSWLLPDFSHLSFHPQTGTALSSLFVAITLTVTLLFIAYLLYKSIDVVLKINWLQKALEPLERKDVAQKKEVLYQLAKSKSKGKSKGIGFLWMEFDETLVEVRKGDQIEIRNTLDAGHFFNTYTLANSVTENRLIAAVPGFLTALGVIGTFMGLQLGLADLKLGAGVDVTTMQDGVAGVVNGAKIAFLTSVWGVALSVFFNFFEKLCEQFIRSKIRELEDKVDFLFPRQIELSWLLPDFSHLSFHPQTGTALSSLFVAITLTVTLLFIAYLLYKSIDVVLKINWLQKALEPLERKDVAQKKEVLYQLAKSKSKGKSKGIGFLWMEFDETLVEVRKGDQIEIRNTLDAGHFFNTYTLANSVTENRLIAAVPGFLTALGVIGTFMGLQLGLADLKLGAGVDVTTMQDGVAGVVNGAKIAFLTSVWGVALSVFFNFFEKLCEQFIRSKIRELEDKVDFLFPERQIELSWLLPDFSHLSFHPQTGTALSSLFVAITLTVTLLFIAYLLYKSIDVVLKINWLQKALEPLERKDVAQKKEVLYQLAKSKSKGKSKGIGFLWMEFDETLVEVRKGDQIEIRNTLDAGHFFNTYTLANSVTENRLIAAVPGFLTALGVIGTFMGLQLGLADLKLGAGVDVTTMQDGVAGVVNGAKIAFLTSVWGVALSVFFNFFEKLCEQFIRSKIRELEDKVDFLFPERQIELSWLLPDFSHLSFHPQTGTALSSLFVAITLTVTLLFIAYLLYKSIDVVLKINWLQKALEPLERKDVAQKKEVLYQLAKSKSKGKSKGIGFLWMEFDETLVEVRKGDQIEIRNTLDAGHFFNTYTLANSVTENRLIAAVPGFLTALGVIGTFMGLQLGLADLKLGAGVDVTTMQDGVAGVVNGAKIAFLTSVWGVALSVFFNFFEKLCEQFIRSKIRELEDKVDFLFPERQIELSWLLPDFSHLSFHPQTGTALSSLFVAITLTVTLLFIAYLLYKSIDVVLKINWLQKALEPLERKDVAQKKEVLYQLAKSKSKGKSKGIGFLWMEFDETLVEVRKGDQIEIRNTLDAGHFFNTYTLANSVTENRLIAAVPGFLTALGVIGTFMGLQLGLADLKLGAGVDVTTMQDGVAGVVNGAKIAFLTSVWGVALSVFFNFFEKLCEQFIRSKIRELEDKVDFLFP

Organism: Shewanella sp. (strain ANA-3) (NCBI:txid94122)

Solvent-accessible surface area: 69699 Å² total; per-residue (Å²): 83,47,22,19,0,1,0,6,0,0,1,1,2,0,9,0,0,2,6,1,0,5,6,0,12,0,17,47,25,7,96,74,6,62,51,22,29,112,87,12,65,84,2,46,74,7,32,90,47,0,0,74,34,0,72,88,31,0,50,134,80,144,7,92,0,64,42,28,67,111,64,24,0,0,22,0,21,40,107,22,4,43,25,58,114,28,105,25,60,3,33,147,77,121,72,8,60,81,45,1,76,34,0,0,61,1,0,15,79,0,0,39,47,118,83,20,63,89,44,0,11,0,0,0,0,2,0,4,2,11,46,77,73,68,190,38,158,52,60,17,13,38,2,7,0,0,7,11,0,0,10,0,2,60,28,2,35,103,83,8,149,20,103,63,91,2,39,89,14,45,3,75,101,50,60,48,1,5,0,0,0,0,1,2,45,74,43,70,50,17,122,139,18,89,65,80,126,41,63,26,121,0,42,14,2,1,0,59,3,26,14,53,47,11,102,24,122,70,1,76,141,4,40,25,146,149,28,61,40,123,39,12,0,17,16,0,0,4,1,0,0,1,0,1,2,0,3,2,10,5,5,3,0,3,26,0,0,45,3,17,53,33,39,63,54,1,53,43,0,8,123,62,6,105,96,0,42,74,1,29,65,54,0,0,82,60,0,73,96,29,0,53,137,74,146,5,96,0,56,46,32,105,146,49,24,6,0,24,1,20,32,103,21,8,50,18,56,112,30,106,14,71,11,42,149,82,114,82,25,46,67,46,1,60,40,1,0,41,0,0,14,110,4,0,39,55,122,92,25,60,105,60,0,28,24,0,6,0,7,0,4,3,11,47,68,74,61,197,26,89,19,15,15,20,30,0,6,0,0,5,12,0,5,21,0,8,65,15,3,61,98,85,0,135,19,109,59,71,3,30,93,13,43,8,81,73,62,86,69,0,4,8,0,1,0,0,3,42,29,21,79,44,7,119,112,33,100,50,90,113,46,67,23,139,0,46,14,4,5,0,32,0,19,6,42,29,2,127,11,115,98,137,64,116,12,85,46,75,148,20,110,15,103,66,87,168,78,59,167,110,2,67,34,24,77,34,3,7,6,15,20,0,14,42,0,43,68,31,2,106,114,34,24,59,77,2,75,134,57,8,96,51,6,24,118,45,1,53,56,1,33,152,15,0,125,101,8,80,53,165,41,3,40,123,52,42,115,72,3,74,118,70,0,64,65,59,4,168,66,101,38,160,8,0,0,41,21,4,32,59,0,17,117,20,14,72,65,56,196,113,84,136,112,114,38,15,70,29,87,84,64,0,24,78,17,0,35,17,119,55,9,2,65,36,11,11,71,8,12,20,9,14,8,0,11,7,7,0,0,0,32,0,0,10,2,0,0,20,18,4,8,2,21,2,19,70,28,150,34,13,60,86,32,85,6,76,68,0,34,78,14,7,12,43,12,9,24,25,0,52,61,4,0,13,0,0,6,50,0,0,31,20,4,10,102,0,45,51,38,7,20,71,14,6,29,105,0,83,60,25,8,127,90,0,16,61,39,0,2,50,2,1,29,123,109,7,77,57,77,94,12,119,26,95,73,79,165,71,55,184,133,4,89,24,2,63,24,4,5,3,21,22,1,17,68,5,44,67,21,1,105,117,16,28,57,59,3,75,140,42,7,89,57,3,27,109,51,1,65,20,11,47,122,32,24,127,85,40,99,134,182,31,26,24,112,33,66,142,64,19,121,100,48,4,84,68,92,11,135,11,75,24,30,39,17,4,82,19,44,29,64,8,16,134,65,37,86,149,30,139,154,64,150,103,81,64,10,140,34,85,72,80,8,19,123,49,8,22,32,111,45,5,1,83,39,10,29,140,10,43,7,1,62,18,2,16,35,26,0,19,5,17,1,0,15,0,1,0,26,0,5,12,13,3,6,19,39,9,91,6,32,86,89,21,80,24,77,62,5,2,47,0,0,8,3,6,5,15,0,1,71,1,0,0,17,4,0,8,47,0,5,33,19,10,24,109,0,26,80,53,5,22,82,21,12,45,93,2,45,51,61,11,120,74,4,49,64,39,19,67,134,32,28,50,128,59,126,19,111,30,79,39,44,121,17,92,67,85,155,76,59,169,119,3,72,42,28,78,34,2,3,5,17,20,0,15,48,1,51,72,34,2,111,117,29,23,57,88,4,75,159,34,5,78,52,12,13,109,45,0,46,50,5,26,156,21,2,116,106,17,114,94,135,39,4,68,140,52,26,98,78,5,65,97,77,0,108,103,76,4,175,68,117,63,100,9,2,2,71,2,6,34,52,1,11,128,30,15,78,74,47,178,135,74,138,98,90,56,8,122,25,87,94,111,15,32,97,42,1,29,39,135,32,7,0,68,34,10,19,110,13,64,16,1,51,13,0,14,42,10,0,22,16,27,0,0,12,2,0,0,21,12,5,8,1,12,0,44,42,24,154,33,15,42,85,27,83,26,66,65,3,1,86,16,1,16,26,5,3,87,36,0,27,37,5,0,4,2,1,10,55,0,2,39,20,12,23,102,0,32,71,45,5,17,78,17,8,14,104,2,49,41,40,6,76,98,0,45,59,45,5,46,76,0,4,50,204,101,93,6,63,55,78,68,14,115,20,84,74,107,89,80,46,186,134,5,91,28,3,62,11,6,5,2,19,17,0,16,72,3,43,70,38,1,112,118,20,28,58,55,2,68,155,42,5,85,69,1,29,105,49,3,71,59,3,34,136,16,1,101,90,14,75,77,152,38,5,38,123,57,51,107,82,11,76,101,64,0,107,68,70,11,139,46,110,19,86,14,4,2,54,15,11,23,73,1,17,125,39,13,71,72,56,194,125,80,133,125,98,31,4,56,20,103,80,57,0,22,116,26,0,39,30,172,39,0,0,39,26,7,13,106,8,69,6,1,35,13,0,7,16,7,0,0,5,29,0,1,14,0,0,6,33,0,1,7,9,2,0,11,33,6,122,24,19,108,81,33,60,18,76,35,0,2,55,0,0,8,2,1,4,22,2,0,44,4,0,0,13,2,0,9,48,0,1,34,20,0,18,104,0,8,80,51,6,5,81,21,5,40,102,2,56,59,65,5,90,79,0,24,58,46,0,55,76,1,2,56,121,56,116,26,97,53,60,134,16,118,24,69,78,106,77,73,55,170,129,11,88,25,1,66,10,4,2,1,17,21,2,14,53,4,51,72,35,1,110,115,22,25,60,53,5,61,155,34,5,84,79,5,25,114,35,0,45,53,2,43,167,16,2,128,101,10,111,77,171,24,4,29,105,41,45,114,68,15,84,92,84,0,77,79,82,16,147,37,76,14,99,6,0,0,64,6,7,35,59,0,29,108,25,22,73,103,48,206,100,66,112,122,111,37,11,90,24,95,91,49,1,17,115,16,0,47,35,151,13,2,0,47,18,11,32,83,4,67,6,3,58,13,0,19,40,7,0,19,8,31,4,10,14,0,9,1,10,0,1,0,7,0,1,44,33,17,100,25,6,38,81,26,50,27,85,37,1,18,62,1,5,18,0,9,4,16,1,0,50,5,0,0,15,3,6,7,63,1,8,36,19,9,20,104,0,31,68,45,8,22,78,17,13,24,110,2,57,46,32,7,64,70,0,29,68,48,0,18,98,0,10,68

Foldseek 3Di:
DVVVVVVVVVVVVVVVVVVVVVVVVVVVLVVLLVVLVVVQCVLVVLLLQLLVQLQVQVVVVVAHWDQDDSRFKTKRFCVRFNCDVLALDRDPPVVNLVSLLSSLVSNVCSCPVVVSLLFFDAKEWEFFAFPPWDCNVNCTLQVSRQSNSVNSVVSSQPPHPDPCRLQNDAHNVRHRHYDYYYDRHPPAPADVQDDPVRRRSRGIIMIGTHTDHDDPVSNVCSSVD/DPDDDDPCVVVVVVVVVVVVVVVVVVVVVVVVVVVVLVVLVVLQVVLLVVLLVLLLQLVVQLQVQLVVVVAHWDQDPNSFKIKRACVRANDDPLALDGDPPVVNLVSLQSSLVSNVCSCPPPVSLLFFDAKEWEFFAFPDWDCSVNCTLQVNRQSNQVVSVVSQQPVHDDPQGQQCDAHNDNHRHYHGGYDRHPDAPADVCPDDVSRSRGRIIMTGIHTDRSPSPD/DDDDDCVVLQADPPDADPDDPALLNLLNNLLVVLVVLLVVLVVVLVVLLVVLVVLLVVVCVVLVVDDLLRCQVCVVVVLVVLCVVPVPDCQGVSVLSNVQVVQKDWDDDPPDTGIAGNDALCVRQHCCRRRNCQAPPVVLLCSLVVLQVSLVVQLVVSLCVLLVDQDDDPVDDPVSVCVSVVSSVVSNVSSNSSNVSSNVSSVVSNVVSVVSNVVSRVSSCVSRVSVNNNHD/DDDDPVVLDADLPPADPDDPFLSNVLSNLLVVLVVLLVVLVVVLVVLLVLLVVLLVCLVVVCVVDDLLCQDVVLVVVLVVLCPVVVVPCAGSSVLVVVVSVQFDFDDDDPDGHGAHPDASDVSLDPVRSPPCQPVPPVLVCSLVVLQVSLVVQQVQLQVQLVPQQDDDPPQDPVSNVVSVVRNVSSVVSNVSSNVSSNVSSVVSVVVSVVSVVVSVVSSVVSRVVCPVSHD/DDDDDDPLLDADCPPADPDDDALSNLLSNLLVVLVVLLVVLCCVQVVVLVQLVVLLVVVCVVQVPDDQPPCVVVLPVVLVVLVVPPPPDDLGSSVLCVVVSVQWDWDPPPVPTDTAHPDDCPVSQHCCSRVVCQPPPVVLVCSLVVLLVSLVVQLVVQLVVLCVVDPDDPPDDPVSVVVSVVSSVVSNVSSNSSNVSSNVSSVVSNVVSVVSVVVSRVSSVVSVVSCVSRHD/DDDDDPCVLDQDCPPADPDDDFLSNVLSNLLVVLVVLLVVLVCVLCVLLVQLVVQLVVVVVVFPVPAQQCCVVCVVVLLVVLVVPPPPPVLTSSVLSVVQSVQFDWDDPPPGTGTAGPDASCVRQACVSRPVCQPPPVVLVCSLVVLQVSLVVQLVVLQCQLQVQQDDDPPDDPVSNVVSNVSNVSSNVSNVSSNVSSNVSSVVSVVVSVVSVVVSRVSSVVVRVSVVRRHD/DDDDDCCLLPADPPPADPDDDALSNLLNNLLVVLVVLLVVLVCVLVVLLVVLVVLLVLVCVVLVPDDQQPVQPVLCVVLVVLVVVCVVPDQTSSVLNVVQSVQWDFDPPPPGTAIAGPDACCVRFACVRRPVCQPPPVVLVCSLVVLQVSLVVQLVQLQVQLVVQADDDPPDDPVSRVRSVVSNVSSNSSSVSSNVSSNVSSVVSVVVSVVSVVVSRVSSVVCSVSVNVNHD